Protein AF-0000000086163708 (afdb_homodimer)

Solvent-accessible surface area (backbone atoms only — not comparable to full-atom values): 87103 Å² total; per-residue (Å²): 135,88,77,76,73,72,78,75,68,81,64,92,44,69,66,52,43,51,51,48,52,51,50,50,51,51,51,40,34,40,35,48,62,25,50,68,22,33,43,37,52,52,52,52,50,61,72,45,37,75,71,46,45,54,53,29,51,49,44,19,50,51,47,23,50,31,28,44,52,52,36,49,52,51,51,48,48,45,48,38,53,53,47,50,54,48,45,52,55,57,33,71,75,28,62,72,38,90,58,31,68,63,44,38,51,51,50,59,64,44,42,62,58,50,50,52,52,50,28,48,54,48,37,53,34,48,52,50,25,57,28,14,60,33,70,59,43,29,20,35,48,64,55,47,47,30,50,35,49,53,54,47,40,74,74,41,57,87,62,46,48,70,34,60,64,59,52,50,52,52,55,59,63,62,57,79,68,68,68,52,62,61,48,44,70,68,40,62,80,72,37,64,68,50,44,62,60,45,56,72,41,39,60,76,56,50,87,56,77,75,88,45,64,65,60,53,52,50,50,51,51,52,52,51,50,50,52,51,46,53,68,66,49,68,73,70,71,79,83,80,79,84,92,74,88,59,60,78,66,44,55,55,53,49,33,49,53,67,55,37,66,68,78,74,77,89,75,81,47,93,74,30,75,76,76,54,54,66,47,53,29,50,40,12,42,59,48,48,46,44,56,51,51,53,26,49,49,41,23,55,52,34,27,71,72,64,72,29,70,66,59,8,47,41,44,22,49,39,44,41,40,54,50,39,51,48,48,49,52,52,38,51,52,32,47,54,49,36,49,66,35,49,43,46,25,39,45,46,36,50,54,46,48,51,49,51,49,50,49,50,53,50,47,53,52,48,50,59,58,46,26,74,46,82,64,88,60,48,56,35,48,58,31,52,50,52,50,50,40,50,47,20,33,50,46,29,57,55,53,52,71,65,56,68,86,71,70,79,79,72,56,74,81,64,72,71,68,73,74,61,72,71,40,49,81,62,50,71,53,22,51,50,13,46,52,49,49,49,47,49,49,52,50,50,54,67,65,40,63,71,79,73,48,51,57,69,57,48,48,65,52,38,50,56,49,35,53,48,20,53,56,36,21,70,78,39,44,74,61,13,45,55,52,23,42,56,37,47,41,53,42,37,50,38,48,28,68,69,36,52,39,66,33,55,72,45,40,39,49,46,49,40,49,49,40,53,52,49,49,53,52,52,52,51,25,40,48,50,12,69,67,37,64,62,49,84,77,46,47,36,40,52,64,90,85,44,75,63,70,61,43,59,55,81,39,59,74,50,46,77,64,44,58,53,39,73,63,59,40,32,47,62,76,82,44,35,59,59,56,50,48,52,50,24,33,30,52,45,33,91,44,69,65,53,23,49,50,46,48,46,30,59,28,33,81,36,94,56,39,71,51,38,87,71,48,65,59,56,47,92,78,43,72,60,38,38,38,36,35,37,32,66,86,59,57,37,32,39,38,30,21,27,39,51,75,29,35,68,47,23,46,68,60,48,57,73,47,47,44,50,46,54,52,51,62,52,30,65,69,39,34,50,76,77,42,42,59,61,68,59,54,17,55,60,62,25,48,64,87,48,55,87,73,47,64,83,59,67,57,50,62,57,46,51,49,52,53,52,46,34,71,70,59,47,84,40,46,38,27,20,7,28,34,57,6,3,29,48,20,27,50,45,12,23,63,70,72,28,45,10,46,11,38,34,22,41,27,44,62,49,48,20,47,62,71,72,41,54,68,66,33,31,29,30,20,22,35,35,42,33,37,50,68,25,63,53,35,58,37,54,40,75,54,21,28,40,37,52,43,76,44,76,54,89,48,43,65,57,25,63,24,52,62,41,53,47,38,46,41,43,54,29,51,46,61,95,66,52,56,32,54,60,70,32,58,67,42,50,50,48,78,38,64,88,108,134,87,78,75,75,70,78,75,68,81,63,93,44,71,68,52,43,51,50,47,50,52,50,52,50,50,53,38,34,37,33,48,55,20,51,68,23,33,45,38,53,53,53,52,50,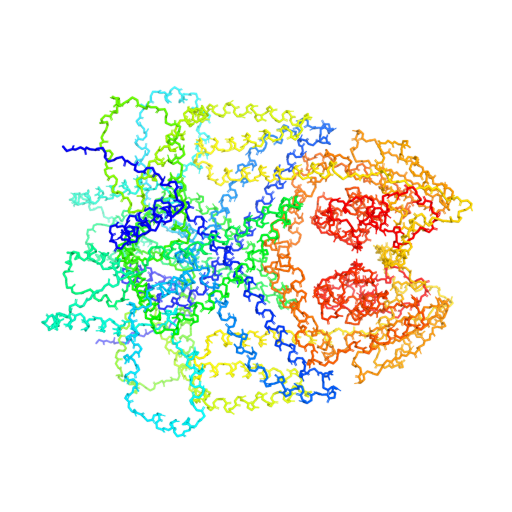61,70,43,37,77,71,45,44,56,54,29,52,48,44,21,50,51,48,22,49,31,28,43,52,51,36,48,51,51,51,48,47,44,49,37,52,53,47,51,53,49,45,51,55,58,33,71,76,27,61,71,38,91,58,30,66,63,44,38,51,52,50,61,64,45,43,63,57,50,50,52,54,47,31,49,54,48,37,53,35,48,51,50,24,57,28,14,60,32,68,59,43,30,19,34,48,62,54,47,48,30,50,35,48,54,53,47,42,75,73,42,59,88,63,46,48,70,36,61,66,60,54,51,54,54,58,60,65,64,64,82,65,70,75,58,54,65,58,39,66,73,45,51,74,70,39,55,66,49,43,59,60,46,54,67,42,44,54,75,56,48,87,57,76,77,89,45,65,66,59,52,53,51,49,51,50,50,52,51,50,49,51,50,46,51,67,64,47,66,74,69,69,75,84,81,79,90,87,75,88,52,62,75,64,42,55,53,52,49,27,50,54,67,50,36,64,70,80,67,78,88,78,82,46,92,74,30,76,76,75,52,54,68,48,53,29,50,39,12,41,59,48,47,46,45,56,52,50,53,25,50,50,40,23,54,52,35,28,72,72,65,72,29,69,66,60,8,48,41,44,22,49,40,44,40,39,53,49,40,51,49,48,50,53,52,40,53,51,31,46,53,49,35,46,64,35,49,43,46,27,40,45,46,37,51,55,46,48,52,50,50,50,49,49,51,53,49,48,53,51,48,50,56,59,46,23,77,46,81,66,88,59,47,57,32,48,59,30,50,50,52,50,50,40,51,48,21,33,49,46,28,57,56,53,52,71,65,55,68,85,72,72,78,80,73,57,74,82,63,72,71,68,71,74,60,72,70,42,50,82,62,50,70,55,22,51,50,12,45,51,49,48,49,49,49,47,50,51,50,55,67,65,39,62,72,78,72,48,51,54,68,55,48,50,66,53,38,52,56,48,36,53,49,20,53,58,37,19,70,78,38,44,75,62,13,44,54,53,24,41,56,38,46,40,51,43,35,48,39,49,28,66,72,36,52,44,68,32,54,73,47,36,38,49,46,50,41,49,49,41,51,51,49,49,52,51,52,52,50,27,40,49,50,11,68,68,38,63,63,49,82,77,48,47,35,41,52,64,92,82,45,75,60,70,60,45,58,54,82,38,59,72,49,47,79,64,43,58,54,39,73,63,59,40,32,47,61,75,83,44,36,60,60,55,50,49,53,50,22,31,29,50,45,32,90,43,70,66,53,23,49,50,45,49,45,31,58,28,33,82,34,95,57,40,71,51,40,86,74,46,66,59,57,48,91,77,44,69,62,39,39,38,36,36,36,34,67,86,59,57,37,32,39,38,31,22,28,41,49,75,30,35,67,44,24,45,68,59,48,58,74,47,47,44,51,46,54,50,52,63,49,29,66,68,39,34,49,76,76,42,43,58,60,66,60,54,17,54,59,63,25,48,65,87,48,55,88,72,47,63,81,59,66,56,52,63,57,45,51,49,52,54,50,46,34,73,71,60,47,84,40,46,39,27,23,6,28,33,56,7,2,29,49,19,28,51,44,13,21,62,69,72,28,45,9,44,12,38,34,21,40,28,45,62,49,50,20,46,61,70,72,40,54,67,67,32,31,29,29,21,22,36,36,43,32,37,48,69,24,61,53,34,59,37,54,40,74,56,21,29,39,38,54,42,78,44,74,56,89,49,42,64,57,25,62,23,50,62,42,53,48,38,46,41,42,53,28,53,47,61,96,66,52,55,32,50,60,69,32,58,65,40,50,50,49,77,38,63,89,107

Radius of gyration: 39.76 Å; Cα contacts (8 Å, |Δi|>4): 2238; chains: 2; bounding box: 103×126×109 Å

Organism: Pythium oligandrum (NCBI:txid41045)

pLDDT: mean 78.27, std 18.43, range [22.56, 97.81]

Secondary structure (DSSP, 8-state):
-----------SSHHHHHHHHHHHHHHHHHHHTSHHHHHHHHHHHHHTHHHHHHHHHHHHHHHHHHHHHHHHHHHHHHHHHHHHHHHHHHSHHHHTSTTHHHHHHHHHHHHHHHHHHHHHHHHHHHHHHHHHH--GGGS-HHHHHHHHHHHHHHHHTTTSPP-HHHHHHHHHHTS--THHHHHHHHHTTTHHHHHHHHTTT-S--TT--TT-HHHHHHHHHHHHHHHHHHHH-TT-----------SHHHHHHHHHHHHTTSS-S----TT-SPPPHHHHHHHHIIIIIHHHHHHHHHHHHHHHHH--HHHHHHHHHHHHHHHHHHHHHHHHHHHHHHHHSHHHHHHHHHHHHHHHHHHHHHHHHHHHHHTTS----STTHHHHHHHHHHHHHHHHHHHHTT-----GGG-------------TT--HHHHHHHHHHHHHHHHHHHH-GGGGS-HHHHHHHHHHHHHHHHHHHHH-HHHHHHHHHHHHHHHHHHHHHH-TTT--HHHHHHHHHHHHHHHHHHHHHHHHHHH---S----BPPPSS------SGGGGGTTTTS---GGGGBEETTEEHHHHHHHHHHTT-SSHHHHHHHHHHHHTTSTTTT-EEEEE--HHHHSS-EEEEEEGGGTEEEEEE----SHHHHHHHHGGGHHHHHHHHHHTTS-HHHHS-HHHHHHHHH-GGGGGGSPPPTTHHHHHHHHHHHHHHTT-EEEEEETHHHHHHHHHHHHHT--EEEESPPP-TTTHHHHT--HHHHHHHEEEEEETT-SSTTSS---SEEEEE----SSTTGGGSHHHHHHHHHHHH--TT--B-TT-THHHHHH-TT-/-----------SSHHHHHHHHHHHHHHHHHHHTSHHHHHHHHHHHHHTHHHHHHHHHHHHHHHHHHHHHHHHHHHHHHHHHHHHHHHHHHSHHHHTSTTHHHHHHHHHHHHHHHHHHHHHHHHHHHHHHHHHH--GGGS-HHHHHHHHHHHHHHHHTTTSPP-HHHHHHHHHHTS--SHHHHHHHHHHHHHHHHHHHHHTT-S--TT--TT-HHHHHHHHHHHHHHHHHHHHHTT-----------HHHHHHHHHHHHHTSSS---S--TT-SPPPHHHHHHHHIIIIIHHHHHHHHHHHHHHHHH--HHHHHHHHHHHHHHHHHHHHHHHHHHHHHHHHSHHHHHHHHHHHHHHHHHHHHHHHHHHHHHTTS----STTHHHHHHHHHHHHHHHHHHHHTT-----GGG-------------TT--HHHHHHHHHHHHHHHHHHHH-GGGGS-HHHHHHHHHHHHHHHHHHHHH-HHHHHHHHHHHHHHHHHHHHHH-TTT--HHHHHHHHHHHHHHHHHHHHHHHHHHH---S----BPPPSS------SGGGGGTTTTS---GGGGBEETTEEHHHHHHHHHHTT-SSHHHHHHHHHHHHTTSTTTT-EEEEE--HHHHSS-EEEEEEGGGTEEEEEE----SHHHHHHHHGGGHHHHHHHHHHTTS-HHHHS-HHHHHHHHH-GGGTTTSPPPTTHHHHHHHHHHHHHHTT-EEEEEETHHHHHHHHHHHHHT--EEEESPPP-TTTHHHHT--HHHHHHHEEEEEETT-SSTTSS---SEEEEE----SSTTGGGSHHHHHHHHHHHH--TT--B-TT-THHHHHH-TT-

Sequence (1670 aa):
MDPQSPSSPLPADPRELLQHIRSEREERDVKMATTKGRKAELAKLQAVEGKWTFYRVLCQFRLGYFAFLVMMVIVMFSFAFLMEIFFAIFLPSAQDDPHFTIRSIILLAVLPFALIMLSFLFEESSRLFLDAIDKSEGSLSKFRLALAVVIHYLRHRKEMPEDRLHKELSVAYQVPNADAEAWGRVVNGTKSVVQSVASVFLDNDPFDDKGKEQEDKKREEIELAFQQAQEQGHALVPEHEGSVGAGAASRWKKAITAANTAVVFQRTTFDGPPLDFSTLVIVDMICPVLFELVTLWTFIGSLLANLSPMAAFLDYIRAGFYMLGFYLFLWSVCHFWSARNRKMREFVSNYRRRRRDLKRTLQEKENEMKSEQLWLVDIGFRAYEAVTQTFYSIAGSCLSCFRQPVDPERLPINQSPASRELDANETEEAIEGKNRLEELHDRIESWNPWHKFSYSRRLWILIPVVLFSAILSFKAFYVGWTIMGLALISLGYTIQGRFPQIFGVAFRSFITAFVILSFIFFTSTWVVGTFVQGGDFKVYPPTNDTQATNVLGNVSTVWGKIAQYPVCTLEFASLDIVDFALIADSVYGYNTTVQYQSFDERFKGTELGDWKYVQRNNESRDHQVWVELFFPTVNMTVVAVRGTASATDALEDLHYWFGISIMQAVNVFVPFLKQLPTQFVVNMLSLNLLNPVMPPPVYSDLLEHVTNIKKRVGDRIVLTGHSLGGAMAAMVGAKTKTPAVSFSGPGLLFSRGRFDIDDSDIRDYVLTIKPRRDVVPQVDELGGMVQEIQCRRSNPLACHSTQTHLCELYASCGDKRNRDWSSATQCISYLNPKLMDPQSPSSPLPADPRELLQHIRSEREERDVKMATTKGRKAELAKLQAVEGKWTFYRVLCQFRLGYFAFLVMMVIVMFSFAFLMEIFFAIFLPSAQDDPHFTIRSIILLAVLPFALIMLSFLFEESSRLFLDAIDKSEGSLSKFRLALAVVIHYLRHRKEMPEDRLHKELSVAYQVPNADAEAWGRVVNGTKSVVQSVASVFLDNDPFDDKGKEQEDKKREEIELAFQQAQEQGHALVPEHEGSVGAGAASRWKKAITAANTAVVFQRTTFDGPPLDFSTLVIVDMICPVLFELVTLWTFIGSLLANLSPMAAFLDYIRAGFYMLGFYLFLWSVCHFWSARNRKMREFVSNYRRRRRDLKRTLQEKENEMKSEQLWLVDIGFRAYEAVTQTFYSIAGSCLSCFRQPVDPERLPINQSPASRELDANETEEAIEGKNRLEELHDRIESWNPWHKFSYSRRLWILIPVVLFSAILSFKAFYVGWTIMGLALISLGYTIQGRFPQIFGVAFRSFITAFVILSFIFFTSTWVVGTFVQGGDFKVYPPTNDTQATNVLGNVSTVWGKIAQYPVCTLEFASLDIVDFALIADSVYGYNTTVQYQSFDERFKGTELGDWKYVQRNNESRDHQVWVELFFPTVNMTVVAVRGTASATDALEDLHYWFGISIMQAVNVFVPFLKQLPTQFVVNMLSLNLLNPVMPPPVYSDLLEHVTNIKKRVGDRIVLTGHSLGGAMAAMVGAKTKTPAVSFSGPGLLFSRGRFDIDDSDIRDYVLTIKPRRDVVPQVDELGGMVQEIQCRRSNPLACHSTQTHLCELYASCGDKRNRDWSSATQCISYLNPKL

Foldseek 3Di:
DDPCPPPDPCDPDVVSNVVVVVVVQLVLLLLCLAPVSVVVVVVVCVVCVVVVVVVLVVQLVLLLVLLVLLLVLLLLLLLLLLVQLVCCQQFPQNVLDPCNVVLNVVSVVCNVVSLLVSLVLNVLSVVQNVQSNDSVPSGNPVLLLLQLLVVVCVLPVPFFDFQPLVVVVVVVVPPDDDPCVVVVVVQPPVPPVVCVVLLLQFFDQLSDPPPCPVVLVVVVVVVVVVVVCQVVPVPDDDPDDDDDDCPPVVSQVVSQVVNPPPPPGDPSPPGTGDGGPVSSVVSVCLPPVVVVCQLVVQLVVQCVVVVDNVRSVLSSLQSNNVSSVVSSVSSVVSSSCQRNHRRSVSNSNVVVSVVVVVVVVVVVVVCVVCVVDPDDDDPCPVVVVVVLLVVLLVQLVVVVVVDDPPDVPPPPPPDPPPPPVPPPPHDPSSVNSVVVVVVVVVVVVVVDCVVVDQLVVLLVVLVVQLVVLSVVCNVVVLRSLVSNLVSQLVNQVSVCVVSVSRDPPSSSVSSNVSSVLVNVVLVVLQVLLVPFAFAPFAWAAFDPVPPFCCLLVVCVVVQVVFAFFPQLPDQDLNQGPLNQLQLQRLQLDPDPVSSVVSVCRFPCPFPQNVKDFDDWDDCVNLVKIKTWMARPSSGAIEIHTHARNHSSSSCLQCSLLSSLVVVVVCCVPPVVCSSHPLVVLLVSSLCVVCVVSGDDRSCVVVLVVVLVVCVVRPQRYEYEHAASRLQSSLLSCLVNVHAYEYELYAACSSSNSNSVGDLVSSQRHYEYEAEPLQVRNVRDDHHHHYHYFYFQDPDNSVSRYSLRVNLRNCSNSNDPRSIGSNPRCSSSCRSPVPD/DDPCPDPDPCDPDVVSNVVVVVVVLLVLQLQCLAPVSVVVVVVVCVVCVVVVVVVLVVQLVLLLVLLVLLLVLLLLLLLLLLLQLVCCQQFPLNVLFPCNVVLNVVSVVCNVVSLLVSLVLNVLSVVQNVQSNDSVPSGNPVLLLLQLLVVVCVLPVPFFDFQPLVVVVVVVVPPDDDVVVVVCVVCVPVVVVVCVVLLLLFFDQLSDDPPCVVVLVVVVVVVVVVVVCLVVPVPDDDPDDDDDDCPPVVSQVSSQVVNPPPPPDDDSPPGTGDGGPVSSVVSVCLPPVVVCCQLVVQLVVQCVVVVDNVRSVLSSLQSNNVSSVVSSVSSVVSSSCQRNHRRSVSNSNVVVSVVVVVVVVVVVVVCVVCVVDPDDDPPCPVVVVVVLLVVLLVQLVVVVVVDDPPDVPPPPPPDPPPPPVPPPPHDPSSVNSVVVVVVVVVVVVVVPCVVVDQLVVLLVVLVVQLVVLSVVCNVVVLRSLVSNLVSQLVNQVSVCVVRVSNRPPSSSVSSNVSSVLVNVVLVVLQCLLVPFAFQPFAWAAFDPVPCDAVLLPVCVVVQVVFAFFPQLPDQDLNDGPLNQLQLQRLQLDPDPVSSVVSVCRHPCNFPQNVKDFDDWDDCVNLVWIKTWMARPSSGAIEIHTHARNHSSSSCLQCSLLSSLVVVVVCCVPPVVCSSHPLVVLLVSSLCVVCVVSGDDRSCVVVLVVVLVVCVVRPQRYEYEHAASRLQSSLLSCLVNVHAYEYELYAACSSSNSNSVGDLVSSQRHYEYEAEPLQVRNVRDDHHHHYHYFYFQDPDNSVSRYSLRVNLRNCSNSNDPRSIHSNPRCSSSCRSPVPD

InterPro domains:
  IPR002921 Fungal lipase-type domain [PF01764] (638-736)
  IPR029058 Alpha/Beta hydrolase fold [G3DSA:3.40.50.1820] (573-831)
  IPR029058 Alpha/Beta hydrolase fold [SSF53474] (579-779)
  IPR051218 Secreted Mono/Diacylglycerol Lipase [PTHR45856] (127-830)

Structure (mmCIF, N/CA/C/O backbone):
data_AF-0000000086163708-model_v1
#
loop_
_entity.id
_entity.type
_entity.pdbx_description
1 polymer 'Fungal lipase-type domain-containing protein'
#
loop_
_atom_site.group_PDB
_atom_site.id
_atom_site.type_symbol
_atom_site.label_atom_id
_atom_site.label_alt_id
_atom_site.label_comp_id
_atom_site.label_asym_id
_atom_site.label_entity_id
_atom_site.label_seq_id
_atom_site.pdbx_PDB_ins_code
_atom_site.Cartn_x
_atom_site.Cartn_y
_atom_site.Cartn_z
_atom_site.occupancy
_atom_site.B_iso_or_equiv
_atom_site.auth_seq_id
_atom_site.auth_comp_id
_atom_site.auth_asym_id
_atom_site.auth_atom_id
_atom_site.pdbx_PDB_model_num
ATOM 1 N N . MET A 1 1 ? 21.297 28.125 64.375 1 22.59 1 MET A N 1
ATOM 2 C CA . MET A 1 1 ? 20.297 27.609 63.438 1 22.59 1 MET A CA 1
ATOM 3 C C . MET A 1 1 ? 20.844 26.422 62.656 1 22.59 1 MET A C 1
ATOM 5 O O . MET A 1 1 ? 21.891 26.531 62 1 22.59 1 MET A O 1
ATOM 9 N N . ASP A 1 2 ? 20.484 25.156 63.156 1 25.62 2 ASP A N 1
ATOM 10 C CA . ASP A 1 2 ? 21.031 23.844 62.875 1 25.62 2 ASP A CA 1
ATOM 11 C C . ASP A 1 2 ? 20.688 23.406 61.438 1 25.62 2 ASP A C 1
ATOM 13 O O . ASP A 1 2 ? 19.5 23.328 61.094 1 25.62 2 ASP A O 1
ATOM 17 N N . PRO A 1 3 ? 21.438 23.609 60.438 1 30.14 3 PRO A N 1
ATOM 18 C CA . PRO A 1 3 ? 21.281 23.484 59 1 30.14 3 PRO A CA 1
ATOM 19 C C . PRO A 1 3 ? 21.078 22.047 58.531 1 30.14 3 PRO A C 1
ATOM 21 O O . PRO A 1 3 ? 21.172 21.766 57.344 1 30.14 3 PRO A O 1
ATOM 24 N N . GLN A 1 4 ? 21.109 21.031 59.438 1 29.33 4 GLN A N 1
ATOM 25 C CA . GLN A 1 4 ? 21.297 19.688 58.906 1 29.33 4 GLN A CA 1
ATOM 26 C C . GLN A 1 4 ? 20 19.156 58.281 1 29.33 4 GLN A C 1
ATOM 28 O O . GLN A 1 4 ? 19.188 18.562 59 1 29.33 4 GLN A O 1
ATOM 33 N N . SER A 1 5 ? 19.219 19.859 57.531 1 31.72 5 SER A N 1
ATOM 34 C CA . SER A 1 5 ? 18.062 19.109 57.062 1 31.72 5 SER A CA 1
ATOM 35 C C . SER A 1 5 ? 18.5 17.891 56.25 1 31.72 5 SER A C 1
ATOM 37 O O . SER A 1 5 ? 19.094 18.031 55.188 1 31.72 5 SER A O 1
ATOM 39 N N . PRO A 1 6 ? 18.75 16.703 56.906 1 34.28 6 PRO A N 1
ATOM 40 C CA . PRO A 1 6 ? 19.125 15.477 56.219 1 34.28 6 PRO A CA 1
ATOM 41 C C . PRO A 1 6 ? 18.141 15.125 55.094 1 34.28 6 PRO A C 1
ATOM 43 O O . PRO A 1 6 ? 16.953 15.391 55.219 1 34.28 6 PRO A O 1
ATOM 46 N N . SER A 1 7 ? 18.562 15.25 53.938 1 38.19 7 SER A N 1
ATOM 47 C CA . SER A 1 7 ? 17.891 14.727 52.75 1 38.19 7 SER A CA 1
ATOM 48 C C . SER A 1 7 ? 17.359 13.32 53 1 38.19 7 SER A C 1
ATOM 50 O O . SER A 1 7 ? 18.109 12.422 53.375 1 38.19 7 SER A O 1
ATOM 52 N N . SER A 1 8 ? 16.094 13.203 53.562 1 40.16 8 SER A N 1
ATOM 53 C CA . SER A 1 8 ? 15.391 11.977 53.906 1 40.16 8 SER A CA 1
ATOM 54 C C . SER A 1 8 ? 15.57 10.914 52.844 1 40.16 8 SER A C 1
ATOM 56 O O . SER A 1 8 ? 15.32 11.172 51.656 1 40.16 8 SER A O 1
ATOM 58 N N . PRO A 1 9 ? 16.359 9.898 53.094 1 46.12 9 PRO A N 1
ATOM 59 C CA . PRO A 1 9 ? 16.469 8.734 52.219 1 46.12 9 PRO A CA 1
ATOM 60 C C . PRO A 1 9 ? 15.109 8.242 51.719 1 46.12 9 PRO A C 1
ATOM 62 O O . PRO A 1 9 ? 14.086 8.477 52.344 1 46.12 9 PRO A O 1
ATOM 65 N N . LEU A 1 10 ? 14.969 7.926 50.469 1 49.81 10 LEU A N 1
ATOM 66 C CA . LEU A 1 10 ? 13.773 7.25 49.969 1 49.81 10 LEU A CA 1
ATOM 67 C C . LEU A 1 10 ? 13.25 6.258 51 1 49.81 10 LEU A C 1
ATOM 69 O O . LEU A 1 10 ? 14.008 5.449 51.531 1 49.81 10 LEU A O 1
ATOM 73 N N . PRO A 1 11 ? 12.133 6.531 51.656 1 51.16 11 PRO A N 1
ATOM 74 C CA . PRO A 1 11 ? 11.672 5.629 52.719 1 51.16 11 PRO A CA 1
ATOM 75 C C . PRO A 1 11 ? 11.656 4.164 52.281 1 51.16 11 PRO A C 1
ATOM 77 O O . PRO A 1 11 ? 11.391 3.871 51.094 1 51.16 11 PRO A O 1
ATOM 80 N N . ALA A 1 12 ? 12.18 3.119 52.938 1 54.62 12 ALA A N 1
ATOM 81 C CA . ALA A 1 12 ? 12.203 1.668 52.781 1 54.62 12 ALA A CA 1
ATOM 82 C C . ALA A 1 12 ? 10.797 1.098 52.719 1 54.62 12 ALA A C 1
ATOM 84 O O . ALA A 1 12 ? 10.602 -0.066 52.344 1 54.62 12 ALA A O 1
ATOM 85 N N . ASP A 1 13 ? 9.766 1.708 53 1 58 13 ASP A N 1
ATOM 86 C CA . ASP A 1 13 ? 8.414 1.162 53.062 1 58 13 ASP A CA 1
ATOM 87 C C . ASP A 1 13 ? 7.605 1.551 51.844 1 58 13 ASP A C 1
ATOM 89 O O . ASP A 1 13 ? 7.586 2.719 51.438 1 58 13 ASP A O 1
ATOM 93 N N . PRO A 1 14 ? 7.031 0.598 51.125 1 63.94 14 PRO A N 1
ATOM 94 C CA . PRO A 1 14 ? 6.238 0.863 49.938 1 63.94 14 PRO A CA 1
ATOM 95 C C . PRO A 1 14 ? 5.137 1.895 50.156 1 63.94 14 PRO A C 1
ATOM 97 O O . PRO A 1 14 ? 4.789 2.646 49.25 1 63.94 14 PRO A O 1
ATOM 100 N N . ARG A 1 15 ? 4.543 1.907 51.312 1 66.38 15 ARG A N 1
ATOM 101 C CA . ARG A 1 15 ? 3.48 2.855 51.625 1 66.38 15 ARG A CA 1
ATOM 102 C C . ARG A 1 15 ? 4.016 4.281 51.656 1 66.38 15 ARG A C 1
ATOM 104 O O . ARG A 1 15 ? 3.355 5.215 51.219 1 66.38 15 ARG A O 1
ATOM 111 N N . GLU A 1 16 ? 5.078 4.391 52.125 1 63.25 16 GLU A N 1
ATOM 112 C CA . GLU A 1 16 ? 5.711 5.707 52.188 1 63.25 16 GLU A CA 1
ATOM 113 C C . GLU A 1 16 ? 6.141 6.18 50.812 1 63.25 16 GLU A C 1
ATOM 115 O O . GLU A 1 16 ? 6.035 7.363 50.5 1 63.25 16 GLU A O 1
ATOM 120 N N . LEU A 1 17 ? 6.469 5.18 50.031 1 64.31 17 LEU A N 1
ATOM 121 C CA . LEU A 1 17 ? 6.824 5.492 48.656 1 64.31 17 LEU A CA 1
ATOM 122 C C . LEU A 1 17 ? 5.613 6 47.875 1 64.31 17 LEU A C 1
ATOM 124 O O . LEU A 1 17 ? 5.715 6.969 47.125 1 64.31 17 LEU A O 1
ATOM 128 N N . LEU A 1 18 ? 4.57 5.332 48.125 1 67.69 18 LEU A N 1
ATOM 129 C CA . LEU A 1 18 ? 3.342 5.734 47.438 1 67.69 18 LEU A CA 1
ATOM 130 C C . LEU A 1 18 ? 2.887 7.109 47.938 1 67.69 18 LEU A C 1
ATOM 132 O O . LEU A 1 18 ? 2.393 7.91 47.125 1 67.69 18 LEU A O 1
ATOM 136 N N . GLN A 1 19 ? 3.053 7.375 49.188 1 71.25 19 GLN A N 1
ATOM 137 C CA . GLN A 1 19 ? 2.689 8.68 49.75 1 71.25 19 GLN A CA 1
ATOM 138 C C . GLN A 1 19 ? 3.615 9.773 49.219 1 71.25 19 GLN A C 1
ATOM 140 O O . GLN A 1 19 ? 3.174 10.891 48.938 1 71.25 19 GLN A O 1
ATOM 145 N N . HIS A 1 20 ? 4.758 9.367 49.031 1 67.69 20 HIS A N 1
ATOM 146 C CA . HIS A 1 20 ? 5.719 10.32 48.469 1 67.69 20 HIS A CA 1
ATOM 147 C C . HIS A 1 20 ? 5.406 10.648 47 1 67.69 20 HIS A C 1
ATOM 149 O O . HIS A 1 20 ? 5.465 11.812 46.594 1 67.69 20 HIS A O 1
ATOM 155 N N . ILE A 1 21 ? 4.988 9.648 46.344 1 68.25 21 ILE A N 1
ATOM 156 C CA . ILE A 1 21 ? 4.637 9.844 44.938 1 68.25 21 ILE A CA 1
ATOM 157 C C . ILE A 1 21 ? 3.391 10.719 44.812 1 68.25 21 ILE A C 1
ATOM 159 O O . ILE A 1 21 ? 3.312 11.594 43.969 1 68.25 21 ILE A O 1
ATOM 163 N N . ARG A 1 22 ? 2.572 10.461 45.719 1 73.19 22 ARG A N 1
ATOM 164 C CA . ARG A 1 22 ? 1.336 11.242 45.75 1 73.19 22 ARG A CA 1
ATOM 165 C C . ARG A 1 22 ? 1.608 12.695 46.125 1 73.19 22 ARG A C 1
ATOM 167 O O . ARG A 1 22 ? 1.019 13.609 45.531 1 73.19 22 ARG A O 1
ATOM 174 N N . SER A 1 23 ? 2.51 12.906 47 1 74.38 23 SER A N 1
ATOM 175 C CA . SER A 1 23 ? 2.836 14.266 47.438 1 74.38 23 SER A CA 1
ATOM 176 C C . SER A 1 23 ? 3.559 15.031 46.312 1 74.38 23 SER A C 1
ATOM 178 O O . SER A 1 23 ? 3.305 16.219 46.094 1 74.38 23 SER A O 1
ATOM 180 N N . GLU A 1 24 ? 4.309 14.32 45.688 1 72.38 24 GLU A N 1
ATOM 181 C CA . GLU A 1 24 ? 5.031 14.938 44.562 1 72.38 24 GLU A CA 1
ATOM 182 C C . GLU A 1 24 ? 4.082 15.312 43.438 1 72.38 24 GLU A C 1
ATOM 184 O O . GLU A 1 24 ? 4.254 16.359 42.812 1 72.38 24 GLU A O 1
ATOM 189 N N . ARG A 1 25 ? 3.168 14.445 43.281 1 75.12 25 ARG A N 1
ATOM 190 C CA . ARG A 1 25 ? 2.164 14.719 42.281 1 75.12 25 ARG A CA 1
ATOM 191 C C . ARG A 1 25 ? 1.351 15.961 42.625 1 75.12 25 ARG A C 1
ATOM 193 O O . ARG A 1 25 ? 1.069 16.781 41.75 1 75.12 25 ARG A O 1
ATOM 200 N N . GLU A 1 26 ? 1.076 16.078 43.812 1 78.12 26 GLU A N 1
ATOM 201 C CA . GLU A 1 26 ? 0.285 17.219 44.25 1 78.12 26 GLU A CA 1
ATOM 202 C C . GLU A 1 26 ? 1.092 18.516 44.188 1 78.12 26 GLU A C 1
ATOM 204 O O . GLU A 1 26 ? 0.554 19.562 43.812 1 78.12 26 GLU A O 1
ATOM 209 N N . GLU A 1 27 ? 2.275 18.375 44.438 1 76.06 27 GLU A N 1
ATOM 210 C CA . GLU A 1 27 ? 3.139 19.547 44.344 1 76.06 27 GLU A CA 1
ATOM 211 C C . GLU A 1 27 ? 3.279 20.016 42.906 1 76.06 27 GLU A C 1
ATOM 213 O O . GLU A 1 27 ? 3.291 21.219 42.625 1 76.06 27 GLU A O 1
ATOM 218 N N . ARG A 1 28 ? 3.254 19.141 42.062 1 79.06 28 ARG A N 1
ATOM 219 C CA . ARG A 1 28 ? 3.375 19.469 40.625 1 79.06 28 ARG A CA 1
ATOM 220 C C . ARG A 1 28 ? 2.082 20.094 40.125 1 79.06 28 ARG A C 1
ATOM 222 O O . ARG A 1 28 ? 2.117 21 39.281 1 79.06 28 ARG A O 1
ATOM 229 N N . ASP A 1 29 ? 1.047 19.609 40.594 1 81.5 29 ASP A N 1
ATOM 230 C CA . ASP A 1 29 ? -0.244 20.156 40.188 1 81.5 29 ASP A CA 1
ATOM 231 C C . ASP A 1 29 ? -0.391 21.609 40.656 1 81.5 29 ASP A C 1
ATOM 233 O O . ASP A 1 29 ? -0.923 22.438 39.906 1 81.5 29 ASP A O 1
ATOM 237 N N . VAL A 1 30 ? 0.22 21.875 41.781 1 77.62 30 VAL A N 1
ATOM 238 C CA . VAL A 1 30 ? 0.128 23.219 42.312 1 77.62 30 VAL A CA 1
ATOM 239 C C . VAL A 1 30 ? 1.053 24.156 41.562 1 77.62 30 VAL A C 1
ATOM 241 O O . VAL A 1 30 ? 0.678 25.297 41.25 1 77.62 30 VAL A O 1
ATOM 244 N N . LYS A 1 31 ? 2.072 23.688 41.219 1 78.12 31 LYS A N 1
ATOM 245 C CA . LYS A 1 31 ? 3.037 24.5 40.469 1 78.12 31 LYS A CA 1
ATOM 246 C C . LYS A 1 31 ? 2.541 24.812 39.062 1 78.12 31 LYS A C 1
ATOM 248 O O . LYS A 1 31 ? 2.713 25.922 38.562 1 78.12 31 LYS A O 1
ATOM 253 N N . MET A 1 32 ? 1.877 23.844 38.5 1 82.75 32 MET A N 1
ATOM 254 C CA . MET A 1 32 ? 1.424 24 37.125 1 82.75 32 MET A CA 1
ATOM 255 C C . MET A 1 32 ? 0.124 24.797 37.062 1 82.75 32 MET A C 1
ATOM 257 O O . MET A 1 32 ? -0.323 25.188 35.969 1 82.75 32 MET A O 1
ATOM 261 N N . ALA A 1 33 ? -0.36 25.047 38.219 1 77.25 33 ALA A N 1
ATOM 262 C CA . ALA A 1 33 ? -1.544 25.906 38.281 1 77.25 33 ALA A CA 1
ATOM 263 C C . ALA A 1 33 ? -1.161 27.375 38.188 1 77.25 33 ALA A C 1
ATOM 265 O O . ALA A 1 33 ? -1.999 28.234 37.875 1 77.25 33 ALA A O 1
ATOM 266 N N . THR A 1 34 ? 0.188 27.641 38.312 1 78.44 34 THR A N 1
ATOM 267 C CA . THR A 1 34 ? 0.675 29.016 38.219 1 78.44 34 THR A CA 1
ATOM 268 C C . THR A 1 34 ? 1.13 29.344 36.812 1 78.44 34 THR A C 1
ATOM 270 O O . THR A 1 34 ? 1.478 28.453 36.031 1 78.44 34 THR A O 1
ATOM 273 N N . THR A 1 35 ? 1.022 30.625 36.438 1 82.56 35 THR A N 1
ATOM 274 C CA . THR A 1 35 ? 1.461 31.078 35.125 1 82.56 35 THR A CA 1
ATOM 275 C C . THR A 1 35 ? 2.959 30.859 34.938 1 82.56 35 THR A C 1
ATOM 277 O O . THR A 1 35 ? 3.418 30.562 33.844 1 82.56 35 THR A O 1
ATOM 280 N N . LYS A 1 36 ? 3.693 31 36 1 79.75 36 LYS A N 1
ATOM 281 C CA . LYS A 1 36 ? 5.141 30.828 35.969 1 79.75 36 LYS A CA 1
ATOM 282 C C . LYS A 1 36 ? 5.5 29.375 35.656 1 79.75 36 LYS A C 1
ATOM 284 O O . LYS A 1 36 ? 6.418 29.109 34.875 1 79.75 36 LYS A O 1
ATOM 289 N N . GLY A 1 37 ? 4.809 28.5 36.281 1 82.69 37 GLY A N 1
ATOM 290 C CA . GLY A 1 37 ? 5.047 27.094 36 1 82.69 37 GLY A CA 1
ATOM 291 C C . GLY A 1 37 ? 4.711 26.688 34.562 1 82.69 37 GLY A C 1
ATOM 292 O O . GLY A 1 37 ? 5.441 25.906 33.969 1 82.69 37 GLY A O 1
ATOM 293 N N . ARG A 1 38 ? 3.66 27.219 34.062 1 86.75 38 ARG A N 1
ATOM 294 C CA . ARG A 1 38 ? 3.232 26.906 32.719 1 86.75 38 ARG A CA 1
ATOM 295 C C . ARG A 1 38 ? 4.18 27.5 31.688 1 86.75 38 ARG A C 1
ATOM 297 O O . ARG A 1 38 ? 4.465 26.875 30.656 1 86.75 38 ARG A O 1
ATOM 304 N N . LYS A 1 39 ? 4.668 28.703 31.969 1 86.19 39 LYS A N 1
ATOM 305 C CA . LYS A 1 39 ? 5.641 29.328 31.078 1 86.19 39 LYS A CA 1
ATOM 306 C C . LYS A 1 39 ? 6.934 28.516 31.016 1 86.19 39 LYS A C 1
ATOM 308 O O . LYS A 1 39 ? 7.559 28.422 29.953 1 86.19 39 LYS A O 1
ATOM 313 N N . ALA A 1 40 ? 7.305 27.953 32.094 1 83.69 40 ALA A N 1
ATOM 314 C CA . ALA A 1 40 ? 8.508 27.125 32.156 1 83.69 40 ALA A CA 1
ATOM 315 C C . ALA A 1 40 ? 8.344 25.859 31.312 1 83.69 40 ALA A C 1
ATOM 317 O O . ALA A 1 40 ? 9.281 25.422 30.625 1 83.69 40 ALA A O 1
ATOM 318 N N . GLU A 1 41 ? 7.223 25.234 31.438 1 86.25 41 GLU A N 1
ATOM 319 C CA . GLU A 1 41 ? 6.953 24.031 30.641 1 86.25 41 GLU A CA 1
ATOM 320 C C . GLU A 1 41 ? 7.004 24.344 29.156 1 86.25 41 GLU A C 1
ATOM 322 O O . GLU A 1 41 ? 7.574 23.578 28.375 1 86.25 41 GLU A O 1
ATOM 327 N N . LEU A 1 42 ? 6.383 25.469 28.766 1 88.69 42 LEU A N 1
ATOM 328 C CA . LEU A 1 42 ? 6.336 25.844 27.344 1 88.69 42 LEU A CA 1
ATOM 329 C C . LEU A 1 42 ? 7.73 26.188 26.844 1 88.69 42 LEU A C 1
ATOM 331 O O . LEU A 1 42 ? 8.055 25.922 25.672 1 88.69 42 LEU A O 1
ATOM 335 N N . ALA A 1 43 ? 8.531 26.766 27.688 1 84.75 43 ALA A N 1
ATOM 336 C CA . ALA A 1 43 ? 9.914 27.062 27.312 1 84.75 43 ALA A CA 1
ATOM 337 C C . ALA A 1 43 ? 10.719 25.781 27.109 1 84.75 43 ALA A C 1
ATOM 339 O O . ALA A 1 43 ? 11.57 25.719 26.219 1 84.75 43 ALA A O 1
ATOM 340 N N . LYS A 1 44 ? 10.461 24.766 27.922 1 85 44 LYS A N 1
ATOM 341 C CA . LYS A 1 44 ? 11.125 23.484 27.75 1 85 44 LYS A CA 1
ATOM 342 C C . LYS A 1 44 ? 10.719 22.828 26.438 1 85 44 LYS A C 1
ATOM 344 O O . LYS A 1 44 ? 11.555 22.234 25.75 1 85 44 LYS A O 1
ATOM 349 N N . LEU A 1 45 ? 9.453 22.891 26.172 1 87 45 LEU A N 1
ATOM 350 C CA . LEU A 1 45 ? 8.961 22.312 24.922 1 87 45 LEU A CA 1
ATOM 351 C C . LEU A 1 45 ? 9.586 23.016 23.719 1 87 45 LEU A C 1
ATOM 353 O O . LEU A 1 45 ? 9.945 22.359 22.75 1 87 45 LEU A O 1
ATOM 357 N N . GLN A 1 46 ? 9.758 24.297 23.859 1 83.94 46 GLN A N 1
ATOM 358 C CA . GLN A 1 46 ? 10.336 25.062 22.766 1 83.94 46 GLN A CA 1
ATOM 359 C C . GLN A 1 46 ? 11.812 24.719 22.562 1 83.94 46 GLN A C 1
ATOM 361 O O . GLN A 1 46 ? 12.312 24.734 21.438 1 83.94 46 GLN A O 1
ATOM 366 N N . ALA A 1 47 ? 12.414 24.406 23.641 1 80.56 47 ALA A N 1
ATOM 367 C CA . ALA A 1 47 ? 13.836 24.094 23.578 1 80.56 47 ALA A CA 1
ATOM 368 C C . ALA A 1 47 ? 14.07 22.766 22.875 1 80.56 47 ALA A C 1
ATOM 370 O O . ALA A 1 47 ? 15.102 22.562 22.219 1 80.56 47 ALA A O 1
ATOM 371 N N . VAL A 1 48 ? 13.164 21.812 23 1 82.06 48 VAL A N 1
ATOM 372 C CA . VAL A 1 48 ? 13.344 20.484 22.422 1 82.06 48 VAL A CA 1
ATOM 373 C C . VAL A 1 48 ? 12.484 20.359 21.156 1 82.06 48 VAL A C 1
ATOM 375 O O . VAL A 1 48 ? 12.273 19.266 20.656 1 82.06 48 VAL A O 1
ATOM 378 N N . GLU A 1 49 ? 12.008 21.375 20.703 1 79.38 49 GLU A N 1
ATOM 379 C CA . GLU A 1 49 ? 11.039 21.375 19.594 1 79.38 49 GLU A CA 1
ATOM 380 C C . GLU A 1 49 ? 11.625 20.703 18.359 1 79.38 49 GLU A C 1
ATOM 382 O O . GLU A 1 49 ? 10.93 19.984 17.656 1 79.38 49 GLU A O 1
ATOM 387 N N . GLY A 1 50 ? 12.859 20.906 18.062 1 74.12 50 GLY A N 1
ATOM 388 C CA . GLY A 1 50 ? 13.477 20.344 16.875 1 74.12 50 GLY A CA 1
ATOM 389 C C . GLY A 1 50 ? 13.477 18.828 16.875 1 74.12 50 GLY A C 1
ATOM 390 O O . GLY A 1 50 ? 13.039 18.203 15.906 1 74.12 50 GLY A O 1
ATOM 391 N N . LYS A 1 51 ? 13.859 18.203 17.953 1 76.62 51 LYS A N 1
ATOM 392 C CA . LYS A 1 51 ? 13.906 16.75 18.047 1 76.62 51 LYS A CA 1
ATOM 393 C C . LYS A 1 51 ? 12.508 16.172 18.234 1 76.62 51 LYS A C 1
ATOM 395 O O . LYS A 1 51 ? 12.211 15.078 17.734 1 76.62 51 LYS A O 1
ATOM 400 N N . TRP A 1 52 ? 11.695 16.969 18.828 1 84.56 52 TRP A N 1
ATOM 401 C CA . TRP A 1 52 ? 10.352 16.5 19.141 1 84.56 52 TRP A CA 1
ATOM 402 C C . TRP A 1 52 ? 9.445 16.562 17.922 1 84.56 52 TRP A C 1
ATOM 404 O O . TRP A 1 52 ? 8.469 15.82 17.828 1 84.56 52 TRP A O 1
ATOM 414 N N . THR A 1 53 ? 9.875 17.438 17.031 1 80.56 53 THR A N 1
ATOM 415 C CA . THR A 1 53 ? 9.07 17.609 15.836 1 80.56 53 THR A CA 1
ATOM 416 C C . THR A 1 53 ? 9.055 16.312 15.016 1 80.56 53 THR A C 1
ATOM 418 O O . THR A 1 53 ? 8.016 15.938 14.461 1 80.56 53 THR A O 1
ATOM 421 N N . PHE A 1 54 ? 10.164 15.695 15.008 1 77.31 54 PHE A N 1
ATOM 422 C CA . PHE A 1 54 ? 10.234 14.445 14.258 1 77.31 54 PHE A CA 1
ATOM 423 C C . PHE A 1 54 ? 9.305 13.398 14.859 1 77.31 54 PHE A C 1
ATOM 425 O O . PHE A 1 54 ? 8.586 12.711 14.133 1 77.31 54 PHE A O 1
ATOM 432 N N . TYR A 1 55 ? 9.344 13.32 16.141 1 86.44 55 TYR A N 1
ATOM 433 C CA . TYR A 1 55 ? 8.484 12.344 16.812 1 86.44 55 TYR A CA 1
ATOM 434 C C . TYR A 1 55 ? 7.016 12.664 16.578 1 86.44 55 TYR A C 1
ATOM 436 O O . TYR A 1 55 ? 6.203 11.766 16.359 1 86.44 55 TYR A O 1
ATOM 444 N N . ARG A 1 56 ? 6.715 13.93 16.609 1 88.12 56 ARG A N 1
ATOM 445 C CA . ARG A 1 56 ? 5.332 14.352 16.391 1 88.12 56 ARG A CA 1
ATOM 446 C C . ARG A 1 56 ? 4.855 13.977 15 1 88.12 56 ARG A C 1
ATOM 448 O O . ARG A 1 56 ? 3.729 13.516 14.82 1 88.12 56 ARG A O 1
ATOM 455 N N . VAL A 1 57 ? 5.727 14.195 14.094 1 81.69 57 VAL A N 1
ATOM 456 C CA . VAL A 1 57 ? 5.379 13.891 12.711 1 81.69 57 VAL A CA 1
ATOM 457 C C . VAL A 1 57 ? 5.203 12.391 12.531 1 81.69 57 VAL A C 1
ATOM 459 O O . VAL A 1 57 ? 4.289 11.938 11.844 1 81.69 57 VAL A O 1
ATOM 462 N N . LEU A 1 58 ? 6.031 11.703 13.227 1 85.12 58 LEU A N 1
ATOM 463 C CA . LEU A 1 58 ? 5.922 10.25 13.172 1 85.12 58 LEU A CA 1
ATOM 464 C C . LEU A 1 58 ? 4.609 9.773 13.789 1 85.12 58 LEU A C 1
ATOM 466 O O . LEU A 1 58 ? 3.969 8.859 13.266 1 85.12 58 LEU A O 1
ATOM 470 N N . CYS A 1 59 ? 4.234 10.359 14.82 1 89.69 59 CYS A N 1
ATOM 471 C CA . CYS A 1 59 ? 2.973 10.008 15.469 1 89.69 59 CYS A CA 1
ATOM 472 C C . CYS A 1 59 ? 1.788 10.336 14.562 1 89.69 59 CYS A C 1
ATOM 474 O O . CYS A 1 59 ? 0.865 9.531 14.43 1 89.69 59 CYS A O 1
ATOM 476 N N . GLN A 1 60 ? 1.904 11.5 13.984 1 88.06 60 GLN A N 1
ATOM 477 C CA . GLN A 1 60 ? 0.82 11.922 13.109 1 88.06 60 GLN A CA 1
ATOM 478 C C . GLN A 1 60 ? 0.638 10.953 11.945 1 88.06 60 GLN A C 1
ATOM 480 O O . GLN A 1 60 ? -0.486 10.555 11.633 1 88.06 60 GLN A O 1
ATOM 485 N N . PHE A 1 61 ? 1.697 10.523 11.414 1 84.12 61 PHE A N 1
ATOM 486 C CA . PHE A 1 61 ? 1.635 9.633 10.258 1 84.12 61 PHE A CA 1
ATOM 487 C C . PHE A 1 61 ? 1.169 8.242 10.672 1 84.12 61 PHE A C 1
ATOM 489 O O . PHE A 1 61 ? 0.321 7.645 10.008 1 84.12 61 PHE A O 1
ATOM 496 N N . ARG A 1 62 ? 1.719 7.746 11.703 1 91.56 62 ARG A N 1
ATOM 497 C CA . ARG A 1 62 ? 1.4 6.391 12.133 1 91.56 62 ARG A CA 1
ATOM 498 C C . ARG A 1 62 ? -0.035 6.297 12.641 1 91.56 62 ARG A C 1
ATOM 500 O O . ARG A 1 62 ? -0.784 5.402 12.242 1 91.56 62 ARG A O 1
ATOM 507 N N . LEU A 1 63 ? -0.402 7.223 13.453 1 94.62 63 LEU A N 1
ATOM 508 C CA . LEU A 1 63 ? -1.759 7.195 13.992 1 94.62 63 LEU A CA 1
ATOM 509 C C . LEU A 1 63 ? -2.779 7.5 12.898 1 94.62 63 LEU A C 1
ATOM 511 O O . LEU A 1 63 ? -3.873 6.93 12.891 1 94.62 63 LEU A O 1
ATOM 515 N N . GLY A 1 64 ? -2.367 8.438 12.039 1 91.5 64 GLY A N 1
ATOM 516 C CA . GLY A 1 64 ? -3.236 8.703 10.898 1 91.5 64 GLY A CA 1
ATOM 517 C C . GLY A 1 64 ? -3.41 7.496 9.992 1 91.5 64 GLY A C 1
ATOM 518 O O . GLY A 1 64 ? -4.523 7.199 9.555 1 91.5 64 GLY A O 1
ATOM 519 N N . TYR A 1 65 ? -2.375 6.766 9.75 1 90.38 65 TYR A N 1
ATOM 520 C CA . TYR A 1 65 ? -2.416 5.59 8.891 1 90.38 65 TYR A CA 1
ATOM 521 C C . TYR A 1 65 ? -3.295 4.5 9.492 1 90.38 65 TYR A C 1
ATOM 523 O O . TYR A 1 65 ? -4.152 3.938 8.812 1 90.38 65 TYR A O 1
ATOM 531 N N . PHE A 1 66 ? -3.064 4.246 10.758 1 94.19 66 PHE A N 1
ATOM 532 C CA . PHE A 1 66 ? -3.812 3.174 11.406 1 94.19 66 PHE A CA 1
ATOM 533 C C . PHE A 1 66 ? -5.277 3.559 11.57 1 94.19 66 PHE A C 1
ATOM 535 O O . PHE A 1 66 ? -6.16 2.701 11.492 1 94.19 66 PHE A O 1
ATOM 542 N N . ALA A 1 67 ? -5.512 4.848 11.797 1 95.44 67 ALA A N 1
ATOM 543 C CA . ALA A 1 67 ? -6.902 5.297 11.852 1 95.44 67 ALA A CA 1
ATOM 544 C C . ALA A 1 67 ? -7.586 5.133 10.5 1 95.44 67 ALA A C 1
ATOM 546 O O . ALA A 1 67 ? -8.766 4.781 10.438 1 95.44 67 ALA A O 1
ATOM 547 N N . PHE A 1 68 ? -6.832 5.402 9.539 1 90.81 68 PHE A N 1
ATOM 548 C CA . PHE A 1 68 ? -7.352 5.23 8.188 1 90.81 68 PHE A CA 1
ATOM 549 C C . PHE A 1 68 ? -7.664 3.766 7.906 1 90.81 68 PHE A C 1
ATOM 551 O O . PHE A 1 68 ? -8.703 3.445 7.32 1 90.81 68 PHE A O 1
ATOM 558 N N . LEU A 1 69 ? -6.777 2.887 8.32 1 90.94 69 LEU A N 1
ATOM 559 C CA . LEU A 1 69 ? -6.969 1.453 8.125 1 90.94 69 LEU A CA 1
ATOM 560 C C . LEU A 1 69 ? -8.234 0.975 8.828 1 90.94 69 LEU A C 1
ATOM 562 O O . LEU A 1 69 ? -9.023 0.22 8.25 1 90.94 69 LEU A O 1
ATOM 566 N N . VAL A 1 70 ? -8.461 1.453 10.016 1 94.19 70 VAL A N 1
ATOM 567 C CA . VAL A 1 70 ? -9.633 1.056 10.789 1 94.19 70 VAL A CA 1
ATOM 568 C C . VAL A 1 70 ? -10.898 1.6 10.125 1 94.19 70 VAL A C 1
ATOM 570 O O . VAL A 1 70 ? -11.898 0.889 10.008 1 94.19 70 VAL A O 1
ATOM 573 N N . MET A 1 71 ? -10.828 2.828 9.672 1 92.75 71 MET A N 1
ATOM 574 C CA . MET A 1 71 ? -11.969 3.441 9 1 92.75 71 MET A CA 1
ATOM 575 C C . MET A 1 71 ? -12.32 2.686 7.723 1 92.75 71 MET A C 1
ATOM 577 O O . MET A 1 71 ? -13.492 2.445 7.441 1 92.75 71 MET A O 1
ATOM 581 N N . MET A 1 72 ? -11.32 2.291 7.035 1 90 72 MET A N 1
ATOM 582 C CA . MET A 1 72 ? -11.547 1.585 5.777 1 90 72 MET A CA 1
ATOM 583 C C . MET A 1 72 ? -12.164 0.214 6.027 1 90 72 MET A C 1
ATOM 585 O O . MET A 1 72 ? -13.023 -0.23 5.27 1 90 72 MET A O 1
ATOM 589 N N . VAL A 1 73 ? -11.688 -0.459 7.039 1 91 73 VAL A N 1
ATOM 590 C CA . VAL A 1 73 ? -12.25 -1.761 7.387 1 91 73 VAL A CA 1
ATOM 591 C C . VAL A 1 73 ? -13.727 -1.606 7.758 1 91 73 VAL A C 1
ATOM 593 O O . VAL A 1 73 ? -14.555 -2.43 7.371 1 91 73 VAL A O 1
ATOM 596 N N . ILE A 1 74 ? -14.062 -0.542 8.43 1 92.44 74 ILE A N 1
ATOM 597 C CA . ILE A 1 74 ? -15.445 -0.292 8.836 1 92.44 74 ILE A CA 1
ATOM 598 C C . ILE A 1 74 ? -16.297 -0.012 7.605 1 92.44 74 ILE A C 1
ATOM 600 O O . ILE A 1 74 ? -17.406 -0.552 7.473 1 92.44 74 ILE A O 1
ATOM 604 N N . VAL A 1 75 ? -15.789 0.797 6.711 1 90.5 75 VAL A N 1
ATOM 605 C CA . VAL A 1 75 ? -16.531 1.148 5.5 1 90.5 75 VAL A CA 1
ATOM 606 C C . VAL A 1 75 ? -16.719 -0.095 4.633 1 90.5 75 VAL A C 1
ATOM 608 O O . VAL A 1 75 ? -17.812 -0.34 4.129 1 90.5 75 VAL A O 1
ATOM 611 N N . MET A 1 76 ? -15.734 -0.862 4.527 1 88.94 76 MET A N 1
ATOM 612 C CA . MET A 1 76 ? -15.805 -2.047 3.678 1 88.94 76 MET A CA 1
ATOM 613 C C . MET A 1 76 ? -16.766 -3.082 4.27 1 88.94 76 MET A C 1
ATOM 615 O O . MET A 1 76 ? -17.547 -3.697 3.545 1 88.94 76 MET A O 1
ATOM 619 N N . PHE A 1 77 ? -16.609 -3.26 5.508 1 90.5 77 PHE A N 1
ATOM 620 C CA . PHE A 1 77 ? -17.547 -4.164 6.172 1 90.5 77 PHE A CA 1
ATOM 621 C C . PHE A 1 77 ? -18.984 -3.672 6.012 1 90.5 77 PHE A C 1
ATOM 623 O O . PHE A 1 77 ? -19.875 -4.457 5.711 1 90.5 77 PHE A O 1
ATOM 630 N N . SER A 1 78 ? -19.172 -2.387 6.219 1 92.56 78 SER A N 1
ATOM 631 C CA . SER A 1 78 ? -20.516 -1.807 6.152 1 92.56 78 SER A CA 1
ATOM 632 C C . SER A 1 78 ? -21.125 -1.979 4.762 1 92.56 78 SER A C 1
ATOM 634 O O . SER A 1 78 ? -22.281 -2.375 4.633 1 92.56 78 SER A O 1
ATOM 636 N N . PHE A 1 79 ? -20.375 -1.745 3.805 1 90.19 79 PHE A N 1
ATOM 637 C CA . PHE A 1 79 ? -20.875 -1.842 2.441 1 90.19 79 PHE A CA 1
ATOM 638 C C . PHE A 1 79 ? -21.141 -3.295 2.061 1 90.19 79 PHE A C 1
ATOM 640 O O . PHE A 1 79 ? -22.125 -3.6 1.387 1 90.19 79 PHE A O 1
ATOM 647 N N . ALA A 1 80 ? -20.203 -4.145 2.447 1 89.38 80 ALA A N 1
ATOM 648 C CA . ALA A 1 80 ? -20.438 -5.562 2.191 1 89.38 80 ALA A CA 1
ATOM 649 C C . ALA A 1 80 ? -21.688 -6.055 2.904 1 89.38 80 ALA A C 1
ATOM 651 O O . ALA A 1 80 ? -22.484 -6.805 2.33 1 89.38 80 ALA A O 1
ATOM 652 N N . PHE A 1 81 ? -21.875 -5.59 4.098 1 90.88 81 PHE A N 1
ATOM 653 C CA . PHE A 1 81 ? -23.031 -5.973 4.914 1 90.88 81 PHE A CA 1
ATOM 654 C C . PHE A 1 81 ? -24.328 -5.465 4.293 1 90.88 81 PHE A C 1
ATOM 656 O O . PHE A 1 81 ? -25.281 -6.223 4.152 1 90.88 81 PHE A O 1
ATOM 663 N N . LEU A 1 82 ? -24.375 -4.262 3.928 1 89.31 82 LEU A N 1
ATOM 664 C CA . LEU A 1 82 ? -25.562 -3.664 3.348 1 89.31 82 LEU A CA 1
ATOM 665 C C . LEU A 1 82 ? -25.891 -4.289 1.993 1 89.31 82 LEU A C 1
ATOM 667 O O . LEU A 1 82 ? -27.062 -4.512 1.669 1 89.31 82 LEU A O 1
ATOM 671 N N . MET A 1 83 ? -24.891 -4.547 1.249 1 88.44 83 MET A N 1
ATOM 672 C CA . MET A 1 83 ? -25.109 -5.156 -0.06 1 88.44 83 MET A CA 1
ATOM 673 C C . MET A 1 83 ? -25.656 -6.57 0.083 1 88.44 83 MET A C 1
ATOM 675 O O . MET A 1 83 ? -26.453 -7.023 -0.749 1 88.44 83 MET A O 1
ATOM 679 N N . GLU A 1 84 ? -25.203 -7.227 1.062 1 87.12 84 GLU A N 1
ATOM 680 C CA . GLU A 1 84 ? -25.734 -8.57 1.302 1 87.12 84 GLU A CA 1
ATOM 681 C C . GLU A 1 84 ? -27.234 -8.531 1.585 1 87.12 84 GLU A C 1
ATOM 683 O O . GLU A 1 84 ? -27.969 -9.43 1.171 1 87.12 84 GLU A O 1
ATOM 688 N N . ILE A 1 85 ? -27.641 -7.582 2.26 1 86 85 ILE A N 1
ATOM 689 C CA . ILE A 1 85 ? -29.062 -7.406 2.52 1 86 85 ILE A CA 1
ATOM 690 C C . ILE A 1 85 ? -29.797 -7.105 1.211 1 86 85 ILE A C 1
ATOM 692 O O . ILE A 1 85 ? -30.859 -7.66 0.944 1 86 85 ILE A O 1
ATOM 696 N N . PHE A 1 86 ? -29.188 -6.332 0.448 1 83.19 86 PHE A N 1
ATOM 697 C CA . PHE A 1 86 ? -29.766 -5.973 -0.841 1 83.19 86 PHE A CA 1
ATOM 698 C C . PHE A 1 86 ? -29.891 -7.199 -1.738 1 83.19 86 PHE A C 1
ATOM 700 O O . PHE A 1 86 ? -30.922 -7.398 -2.393 1 83.19 86 PHE A O 1
ATOM 707 N N . PHE A 1 87 ? -28.906 -8.008 -1.724 1 83.69 87 PHE A N 1
ATOM 708 C CA . PHE A 1 87 ? -28.922 -9.219 -2.545 1 83.69 87 PHE A CA 1
ATOM 709 C C . PHE A 1 87 ? -29.969 -10.203 -2.045 1 83.69 87 PHE A C 1
ATOM 711 O O . PHE A 1 87 ? -30.609 -10.898 -2.84 1 83.69 87 PHE A O 1
ATOM 718 N N . ALA A 1 88 ? -30.156 -10.203 -0.792 1 86.25 88 ALA A N 1
ATOM 719 C CA . ALA A 1 88 ? -31.125 -11.117 -0.202 1 86.25 88 ALA A CA 1
ATOM 720 C C . ALA A 1 88 ? -32.562 -10.711 -0.578 1 86.25 88 ALA A C 1
ATOM 722 O O . ALA A 1 88 ? -33.469 -11.523 -0.488 1 86.25 88 ALA A O 1
ATOM 723 N N . ILE A 1 89 ? -32.656 -9.531 -1.03 1 82.25 89 ILE A N 1
ATOM 724 C CA . ILE A 1 89 ? -34 -9.031 -1.325 1 82.25 89 ILE A CA 1
ATOM 725 C C . ILE A 1 89 ? -34.219 -8.984 -2.836 1 82.25 89 ILE A C 1
ATOM 727 O O . ILE A 1 89 ? -35.281 -9.352 -3.33 1 82.25 89 ILE A O 1
ATOM 731 N N . PHE A 1 90 ? -33.188 -8.688 -3.596 1 79.44 90 PHE A N 1
ATOM 732 C CA . PHE A 1 90 ? -33.438 -8.273 -4.969 1 79.44 90 PHE A CA 1
ATOM 733 C C . PHE A 1 90 ? -32.938 -9.312 -5.957 1 79.44 90 PHE A C 1
ATOM 735 O O . PHE A 1 90 ? -33.281 -9.273 -7.141 1 79.44 90 PHE A O 1
ATOM 742 N N . LEU A 1 91 ? -32.125 -10.273 -5.535 1 80.56 91 LEU A N 1
ATOM 743 C CA . LEU A 1 91 ? -31.641 -11.281 -6.465 1 80.56 91 LEU A CA 1
ATOM 744 C C . LEU A 1 91 ? -32.75 -12.242 -6.867 1 80.56 91 LEU A C 1
ATOM 746 O O . LEU A 1 91 ? -33.594 -12.609 -6.039 1 80.56 91 LEU A O 1
ATOM 750 N N . PRO A 1 92 ? -32.75 -12.625 -8.109 1 76.88 92 PRO A N 1
ATOM 751 C CA . PRO A 1 92 ? -33.781 -13.555 -8.57 1 76.88 92 PRO A CA 1
ATOM 752 C C . PRO A 1 92 ? -33.75 -14.875 -7.812 1 76.88 92 PRO A C 1
ATOM 754 O O . PRO A 1 92 ? -34.812 -15.445 -7.535 1 76.88 92 PRO A O 1
ATOM 757 N N . SER A 1 93 ? -32.594 -15.344 -7.445 1 77.5 93 SER A N 1
ATOM 758 C CA . SER A 1 93 ? -32.531 -16.609 -6.719 1 77.5 93 SER A CA 1
ATOM 759 C C . SER A 1 93 ? -33.156 -16.484 -5.332 1 77.5 93 SER A C 1
ATOM 761 O O . SER A 1 93 ? -33.625 -17.484 -4.785 1 77.5 93 SER A O 1
ATOM 763 N N . ALA A 1 94 ? -33.094 -15.32 -4.805 1 80.25 94 ALA A N 1
ATOM 764 C CA . ALA A 1 94 ? -33.688 -15.094 -3.48 1 80.25 94 ALA A CA 1
ATOM 765 C C . ALA A 1 94 ? -35.219 -15.102 -3.531 1 80.25 94 ALA A C 1
ATOM 767 O O . ALA A 1 94 ? -35.875 -15.461 -2.553 1 80.25 94 ALA A O 1
ATOM 768 N N . GLN A 1 95 ? -35.719 -14.766 -4.695 1 78.06 95 GLN A N 1
ATOM 769 C CA . GLN A 1 95 ? -37.188 -14.703 -4.848 1 78.06 95 GLN A CA 1
ATOM 770 C C . GLN A 1 95 ? -37.781 -16.094 -4.902 1 78.06 95 GLN A C 1
ATOM 772 O O . GLN A 1 95 ? -38.969 -16.266 -4.582 1 78.06 95 GLN A O 1
ATOM 777 N N . ASP A 1 96 ? -36.969 -17.047 -5.23 1 77 96 ASP A N 1
ATOM 778 C CA . ASP A 1 96 ? -37.469 -18.406 -5.367 1 77 96 ASP A CA 1
ATOM 779 C C . ASP A 1 96 ? -37.5 -19.125 -4.02 1 77 96 ASP A C 1
ATOM 781 O O . ASP A 1 96 ? -38.062 -20.219 -3.908 1 77 96 ASP A O 1
ATOM 785 N N . ASP A 1 97 ? -37.031 -18.484 -3.01 1 79.88 97 ASP A N 1
ATOM 786 C CA . ASP A 1 97 ? -37.031 -19.047 -1.661 1 79.88 97 ASP A CA 1
ATOM 787 C C . ASP A 1 97 ? -38.438 -18.984 -1.046 1 79.88 97 ASP A C 1
ATOM 789 O O . ASP A 1 97 ? -39.125 -17.984 -1.213 1 79.88 97 ASP A O 1
ATOM 793 N N . PRO A 1 98 ? -38.875 -20.062 -0.467 1 80.75 98 PRO A N 1
ATOM 794 C CA . PRO A 1 98 ? -40.219 -20.078 0.113 1 80.75 98 PRO A CA 1
ATOM 795 C C . PRO A 1 98 ? -40.406 -19.016 1.191 1 80.75 98 PRO A C 1
ATOM 797 O O . PRO A 1 98 ? -41.531 -18.547 1.411 1 80.75 98 PRO A O 1
ATOM 800 N N . HIS A 1 99 ? -39.375 -18.609 1.858 1 85.38 99 HIS A N 1
ATOM 801 C CA . HIS A 1 99 ? -39.5 -17.609 2.92 1 85.38 99 HIS A CA 1
ATOM 802 C C . HIS A 1 99 ? -39.094 -16.234 2.424 1 85.38 99 HIS A C 1
ATOM 804 O O . HIS A 1 99 ? -38.688 -15.383 3.211 1 85.38 99 HIS A O 1
ATOM 810 N N . PHE A 1 100 ? -39.25 -16.062 1.209 1 87.56 100 PHE A N 1
ATOM 811 C CA . PHE A 1 100 ? -38.781 -14.82 0.587 1 87.56 100 PHE A CA 1
ATOM 812 C C . PHE A 1 100 ? -39.531 -13.617 1.165 1 87.56 100 PHE A C 1
ATOM 814 O O . PHE A 1 100 ? -38.906 -12.617 1.529 1 87.56 100 PHE A O 1
ATOM 821 N N . THR A 1 101 ? -40.875 -13.688 1.264 1 86.06 101 THR A N 1
ATOM 822 C CA . THR A 1 101 ? -41.656 -12.547 1.681 1 86.06 101 THR A CA 1
ATOM 823 C C . THR A 1 101 ? -41.344 -12.156 3.121 1 86.06 101 THR A C 1
ATOM 825 O O . THR A 1 101 ? -41.094 -10.984 3.414 1 86.06 101 THR A O 1
ATOM 828 N N . ILE A 1 102 ? -41.312 -13.156 3.967 1 87.12 102 ILE A N 1
ATOM 829 C CA . ILE A 1 102 ? -41.031 -12.875 5.371 1 87.12 102 ILE A CA 1
ATOM 830 C C . ILE A 1 102 ? -39.625 -12.352 5.531 1 87.12 102 ILE A C 1
ATOM 832 O O . ILE A 1 102 ? -39.375 -11.406 6.293 1 87.12 102 ILE A O 1
ATOM 836 N N . ARG A 1 103 ? -38.719 -12.906 4.914 1 88.75 103 ARG A N 1
ATOM 837 C CA . ARG A 1 103 ? -37.312 -12.484 4.988 1 88.75 103 ARG A CA 1
ATOM 838 C C . ARG A 1 103 ? -37.156 -11.055 4.484 1 88.75 103 ARG A C 1
ATOM 840 O O . ARG A 1 103 ? -36.438 -10.25 5.105 1 88.75 103 ARG A O 1
ATOM 847 N N . SER A 1 104 ? -37.812 -10.805 3.385 1 85.62 104 SER A N 1
ATOM 848 C CA . SER A 1 104 ? -37.688 -9.469 2.803 1 85.62 104 SER A CA 1
ATOM 849 C C . SER A 1 104 ? -38.281 -8.406 3.729 1 85.62 104 SER A C 1
ATOM 851 O O . SER A 1 104 ? -37.719 -7.316 3.867 1 85.62 104 SER A O 1
ATOM 853 N N . ILE A 1 105 ? -39.312 -8.75 4.387 1 84.25 105 ILE A N 1
ATOM 854 C CA . ILE A 1 105 ? -39.938 -7.816 5.312 1 84.25 105 ILE A CA 1
ATOM 855 C C . ILE A 1 105 ? -39 -7.582 6.508 1 84.25 105 ILE A C 1
ATOM 857 O O . ILE A 1 105 ? -38.812 -6.441 6.934 1 84.25 105 ILE A O 1
ATOM 861 N N . ILE A 1 106 ? -38.469 -8.594 7 1 86.69 106 ILE A N 1
ATOM 862 C CA . ILE A 1 106 ? -37.562 -8.492 8.156 1 86.69 106 ILE A CA 1
ATOM 863 C C . ILE A 1 106 ? -36.344 -7.691 7.785 1 86.69 106 ILE A C 1
ATOM 865 O O . ILE A 1 106 ? -35.906 -6.812 8.539 1 86.69 106 ILE A O 1
ATOM 869 N N . LEU A 1 107 ? -35.844 -7.973 6.68 1 87.5 107 LEU A N 1
ATOM 870 C CA . LEU A 1 107 ? -34.594 -7.297 6.258 1 87.5 107 LEU A CA 1
ATOM 871 C C . LEU A 1 107 ? -34.875 -5.824 5.965 1 87.5 107 LEU A C 1
ATOM 873 O O . LEU A 1 107 ? -34.031 -4.969 6.262 1 87.5 107 LEU A O 1
ATOM 877 N N . LEU A 1 108 ? -36 -5.586 5.469 1 80.31 108 LEU A N 1
ATOM 878 C CA . LEU A 1 108 ? -36.375 -4.199 5.199 1 80.31 108 LEU A CA 1
ATOM 879 C C . LEU A 1 108 ? -36.594 -3.439 6.5 1 80.31 108 LEU A C 1
ATOM 881 O O . LEU A 1 108 ? -36.344 -2.238 6.582 1 80.31 108 LEU A O 1
ATOM 885 N N . ALA A 1 109 ? -37.062 -4.121 7.48 1 81.12 109 ALA A N 1
ATOM 886 C CA . ALA A 1 109 ? -37.312 -3.51 8.789 1 81.12 109 ALA A CA 1
ATOM 887 C C . ALA A 1 109 ? -36 -3.236 9.508 1 81.12 109 ALA A C 1
ATOM 889 O O . ALA A 1 109 ? -35.875 -2.246 10.234 1 81.12 109 ALA A O 1
ATOM 890 N N . VAL A 1 110 ? -35 -4.035 9.305 1 85.75 110 VAL A N 1
ATOM 891 C CA . VAL A 1 110 ? -33.719 -3.939 10.008 1 85.75 110 VAL A CA 1
ATOM 892 C C . VAL A 1 110 ? -32.812 -2.967 9.273 1 85.75 110 VAL A C 1
ATOM 894 O O . VAL A 1 110 ? -31.891 -2.4 9.875 1 85.75 110 VAL A O 1
ATOM 897 N N . LEU A 1 111 ? -33.094 -2.697 8.109 1 82.5 111 LEU A N 1
ATOM 898 C CA . LEU A 1 111 ? -32.188 -1.951 7.234 1 82.5 111 LEU A CA 1
ATOM 899 C C . LEU A 1 111 ? -31.953 -0.538 7.762 1 82.5 111 LEU A C 1
ATOM 901 O O . LEU A 1 111 ? -30.828 -0.073 7.848 1 82.5 111 LEU A O 1
ATOM 905 N N . PRO A 1 112 ? -33 0.191 8.172 1 74.88 112 PRO A N 1
ATOM 906 C CA . PRO A 1 112 ? -32.781 1.538 8.695 1 74.88 112 PRO A CA 1
ATOM 907 C C . PRO A 1 112 ? -31.906 1.536 9.953 1 74.88 112 PRO A C 1
ATOM 909 O O . PRO A 1 112 ? -31.078 2.428 10.148 1 74.88 112 PRO A O 1
ATOM 912 N N . PHE A 1 113 ? -32.125 0.586 10.773 1 81.5 113 PHE A N 1
ATOM 913 C CA . PHE A 1 113 ? -31.312 0.501 11.992 1 81.5 113 PHE A CA 1
ATOM 914 C C . PHE A 1 113 ? -29.859 0.19 11.664 1 81.5 113 PHE A C 1
ATOM 916 O O . PHE A 1 113 ? -28.953 0.743 12.289 1 81.5 113 PHE A O 1
ATOM 923 N N . ALA A 1 114 ? -29.688 -0.694 10.703 1 86.5 114 ALA A N 1
ATOM 924 C CA . ALA A 1 114 ? -28.328 -1.024 10.273 1 86.5 114 ALA A CA 1
ATOM 925 C C . ALA A 1 114 ? -27.656 0.184 9.641 1 86.5 114 ALA A C 1
ATOM 927 O O . ALA A 1 114 ? -26.469 0.437 9.891 1 86.5 114 ALA A O 1
ATOM 928 N N . LEU A 1 115 ? -28.391 0.898 8.938 1 81.75 115 LEU A N 1
ATOM 929 C CA . LEU A 1 115 ? -27.844 2.08 8.273 1 81.75 115 LEU A CA 1
ATOM 930 C C . LEU A 1 115 ? -27.438 3.139 9.297 1 81.75 115 LEU A C 1
ATOM 932 O O . LEU A 1 115 ? -26.391 3.773 9.148 1 81.75 115 LEU A O 1
ATOM 936 N N . ILE A 1 116 ? -28.203 3.346 10.297 1 80.5 116 ILE A N 1
ATOM 937 C CA . ILE A 1 116 ? -27.922 4.34 11.328 1 80.5 116 ILE A CA 1
ATOM 938 C C . ILE A 1 116 ? -26.703 3.902 12.141 1 80.5 116 ILE A C 1
ATOM 940 O O . ILE A 1 116 ? -25.797 4.699 12.383 1 80.5 116 ILE A O 1
ATOM 944 N N . MET A 1 117 ? -26.734 2.672 12.469 1 87 117 MET A N 1
ATOM 945 C CA . MET A 1 117 ? -25.641 2.172 13.297 1 87 117 MET A CA 1
ATOM 946 C C . MET A 1 117 ? -24.328 2.205 12.539 1 87 117 MET A C 1
ATOM 948 O O . MET A 1 117 ? -23.312 2.664 13.07 1 87 117 MET A O 1
ATOM 952 N N . LEU A 1 118 ? -24.359 1.758 11.312 1 90.38 118 LEU A N 1
ATOM 953 C CA . LEU A 1 118 ? -23.141 1.715 10.508 1 90.38 118 LEU A CA 1
ATOM 954 C C . LEU A 1 118 ? -22.672 3.123 10.156 1 90.38 118 LEU A C 1
ATOM 956 O O . LEU A 1 118 ? -21.469 3.387 10.109 1 90.38 118 LEU A O 1
ATOM 960 N N . SER A 1 119 ? -23.594 3.982 9.945 1 85.25 119 SER A N 1
ATOM 961 C CA . SER A 1 119 ? -23.25 5.371 9.672 1 85.25 119 SER A CA 1
ATOM 962 C C . SER A 1 119 ? -22.625 6.035 10.898 1 85.25 119 SER A C 1
ATOM 964 O O . SER A 1 119 ? -21.719 6.863 10.773 1 85.25 119 SER A O 1
ATOM 966 N N . PHE A 1 120 ? -23.109 5.699 12.062 1 86.06 120 PHE A N 1
ATOM 967 C CA . PHE A 1 120 ? -22.578 6.234 13.305 1 86.06 120 PHE A CA 1
ATOM 968 C C . PHE A 1 120 ? -21.141 5.773 13.508 1 86.06 120 PHE A C 1
ATOM 970 O O . PHE A 1 120 ? -20.266 6.566 13.898 1 86.06 120 PHE A O 1
ATOM 977 N N . LEU A 1 121 ? -20.922 4.52 13.242 1 90.06 121 LEU A N 1
ATOM 978 C CA . LEU A 1 121 ? -19.578 3.986 13.391 1 90.06 121 LEU A CA 1
ATOM 979 C C . LEU A 1 121 ? -18.609 4.645 12.398 1 90.06 121 LEU A C 1
ATOM 981 O O . LEU A 1 121 ? -17.469 4.93 12.734 1 90.06 121 LEU A O 1
ATOM 985 N N . PHE A 1 122 ? -19.094 4.859 11.266 1 90.69 122 PHE A N 1
ATOM 986 C CA . PHE A 1 122 ? -18.281 5.531 10.25 1 90.69 122 PHE A CA 1
ATOM 987 C C . PHE A 1 122 ? -17.984 6.969 10.664 1 90.69 122 PHE A C 1
ATOM 989 O O . PHE A 1 122 ? -16.859 7.453 10.477 1 90.69 122 PHE A O 1
ATOM 996 N N . GLU A 1 123 ? -18.938 7.605 11.188 1 88.62 123 GLU A N 1
ATOM 997 C CA . GLU A 1 123 ? -18.75 8.984 11.617 1 88.62 123 GLU A CA 1
ATOM 998 C C . GLU A 1 123 ? -17.703 9.086 12.727 1 88.62 123 GLU A C 1
ATOM 1000 O O . GLU A 1 123 ? -16.828 9.953 12.68 1 88.62 123 GLU A O 1
ATOM 1005 N N . GLU A 1 124 ? -17.828 8.234 13.688 1 91.25 124 GLU A N 1
ATOM 1006 C CA . GLU A 1 124 ? -16.875 8.25 14.789 1 91.25 124 GLU A CA 1
ATOM 1007 C C . GLU A 1 124 ? -15.469 7.922 14.297 1 91.25 124 GLU A C 1
ATOM 1009 O O . GLU A 1 124 ? -14.492 8.508 14.766 1 91.25 124 GLU A O 1
ATOM 1014 N N . SER A 1 125 ? -15.414 6.98 13.391 1 93.5 125 SER A N 1
ATOM 1015 C CA . SER A 1 125 ? -14.109 6.617 12.859 1 93.5 125 SER A CA 1
ATOM 1016 C C . SER A 1 125 ? -13.539 7.73 11.984 1 93.5 125 SER A C 1
ATOM 1018 O O . SER A 1 125 ? -12.32 7.961 11.977 1 93.5 125 SER A O 1
ATOM 1020 N N . SER A 1 126 ? -14.391 8.445 11.258 1 89.25 126 SER A N 1
ATOM 1021 C CA . SER A 1 126 ? -13.953 9.57 10.43 1 89.25 126 SER A CA 1
ATOM 1022 C C . SER A 1 126 ? -13.461 10.727 11.289 1 89.25 126 SER A C 1
ATOM 1024 O O . SER A 1 126 ? -12.484 11.391 10.938 1 89.25 126 SER A O 1
ATOM 1026 N N . ARG A 1 127 ? -14.102 10.984 12.367 1 90.44 127 ARG A N 1
ATOM 1027 C CA . ARG A 1 127 ? -13.672 12.023 13.289 1 90.44 127 ARG A CA 1
ATOM 1028 C C . ARG A 1 127 ? -12.305 11.703 13.883 1 90.44 127 ARG A C 1
ATOM 1030 O O . ARG A 1 127 ? -11.453 12.586 14.016 1 90.44 127 ARG A O 1
ATOM 1037 N N . LEU A 1 128 ? -12.18 10.469 14.211 1 93.62 128 LEU A N 1
ATOM 1038 C CA . LEU A 1 128 ? -10.906 10.055 14.781 1 93.62 128 LEU A CA 1
ATOM 1039 C C . LEU A 1 128 ? -9.789 10.18 13.75 1 93.62 128 LEU A C 1
ATOM 1041 O O . LEU A 1 128 ? -8.672 10.586 14.078 1 93.62 128 LEU A O 1
ATOM 1045 N N . PHE A 1 129 ? -10.016 9.828 12.531 1 92.25 129 PHE A N 1
ATOM 1046 C CA . PHE A 1 129 ? -9.023 9.906 11.469 1 92.25 129 PHE A CA 1
ATOM 1047 C C . PHE A 1 129 ? -8.617 11.352 11.219 1 92.25 129 PHE A C 1
ATOM 1049 O O . PHE A 1 129 ? -7.426 11.664 11.133 1 92.25 129 PHE A O 1
ATOM 1056 N N . LEU A 1 130 ? -9.602 12.234 11.102 1 87.19 130 LEU A N 1
ATOM 1057 C CA . LEU A 1 130 ? -9.32 13.648 10.875 1 87.19 130 LEU A CA 1
ATOM 1058 C C . LEU A 1 130 ? -8.547 14.25 12.055 1 87.19 130 LEU A C 1
ATOM 1060 O O . LEU A 1 130 ? -7.699 15.117 11.867 1 87.19 130 LEU A O 1
ATOM 1064 N N . ASP A 1 131 ? -8.859 13.734 13.242 1 92.56 131 ASP A N 1
ATOM 1065 C CA . ASP A 1 131 ? -8.141 14.18 14.438 1 92.56 131 ASP A CA 1
ATOM 1066 C C . ASP A 1 131 ? -6.695 13.688 14.422 1 92.56 131 ASP A C 1
ATOM 1068 O O . ASP A 1 131 ? -5.801 14.375 14.922 1 92.56 131 ASP A O 1
ATOM 1072 N N . ALA A 1 132 ? -6.496 12.547 13.914 1 92.62 132 ALA A N 1
ATOM 1073 C CA . ALA A 1 132 ? -5.164 11.953 13.891 1 92.62 132 ALA A CA 1
ATOM 1074 C C . ALA A 1 132 ? -4.25 12.695 12.922 1 92.62 132 ALA A C 1
ATOM 1076 O O . ALA A 1 132 ? -3.043 12.805 13.156 1 92.62 132 ALA A O 1
ATOM 1077 N N . ILE A 1 133 ? -4.809 13.266 11.883 1 86.19 133 ILE A N 1
ATOM 1078 C CA . ILE A 1 133 ? -3.973 13.914 10.875 1 86.19 133 ILE A CA 1
ATOM 1079 C C . ILE A 1 133 ? -3.824 15.398 11.211 1 86.19 133 ILE A C 1
ATOM 1081 O O . ILE A 1 133 ? -2.98 16.094 10.641 1 86.19 133 ILE A O 1
ATOM 1085 N N . ASP A 1 134 ? -4.578 15.805 12.211 1 83.75 134 ASP A N 1
ATOM 1086 C CA . ASP A 1 134 ? -4.484 17.203 12.648 1 83.75 134 ASP A CA 1
ATOM 1087 C C . ASP A 1 134 ? -3.143 17.469 13.32 1 83.75 134 ASP A C 1
ATOM 1089 O O . ASP A 1 134 ? -2.754 16.75 14.25 1 83.75 134 ASP A O 1
ATOM 1093 N N . LYS A 1 135 ? -2.398 18.406 12.914 1 79.88 135 LYS A N 1
ATOM 1094 C CA . LYS A 1 135 ? -1.058 18.719 13.406 1 79.88 135 LYS A CA 1
ATOM 1095 C C . LYS A 1 135 ? -1.115 19.531 14.695 1 79.88 135 LYS A C 1
ATOM 1097 O O . LYS A 1 135 ? -0.11 19.672 15.391 1 79.88 135 LYS A O 1
ATOM 1102 N N . SER A 1 136 ? -2.439 19.859 14.984 1 79.56 136 SER A N 1
ATOM 1103 C CA . SER A 1 136 ? -2.543 20.672 16.188 1 79.56 136 SER A CA 1
ATOM 1104 C C . SER A 1 136 ? -2.141 19.875 17.422 1 79.56 136 SER A C 1
ATOM 1106 O O . SER A 1 136 ? -2.611 18.75 17.641 1 79.56 136 SER A O 1
ATOM 1108 N N . GLU A 1 137 ? -1.128 20.281 18.172 1 86.62 137 GLU A N 1
ATOM 1109 C CA . GLU A 1 137 ? -0.669 19.688 19.422 1 86.62 137 GLU A CA 1
ATOM 1110 C C . GLU A 1 137 ? -0.087 18.297 19.188 1 86.62 137 GLU A C 1
ATOM 1112 O O . GLU A 1 137 ? -0.275 17.391 20.016 1 86.62 137 GLU A O 1
ATOM 1117 N N . GLY A 1 138 ? 0.344 17.922 18.031 1 84.44 138 GLY A N 1
ATOM 1118 C CA . GLY A 1 138 ? 1.044 16.672 17.75 1 84.44 138 GLY A CA 1
ATOM 1119 C C . GLY A 1 138 ? 0.12 15.555 17.312 1 84.44 138 GLY A C 1
ATOM 1120 O O . GLY A 1 138 ? 0.488 14.383 17.359 1 84.44 138 GLY A O 1
ATOM 1121 N N . SER A 1 139 ? -1.152 15.711 17.188 1 89.94 139 SER A N 1
ATOM 1122 C CA . SER A 1 139 ? -2.098 14.711 16.703 1 89.94 139 SER A CA 1
ATOM 1123 C C . SER A 1 139 ? -3.08 14.305 17.797 1 89.94 139 SER A C 1
ATOM 1125 O O . SER A 1 139 ? -2.762 14.375 18.984 1 89.94 139 SER A O 1
ATOM 1127 N N . LEU A 1 140 ? -4.27 13.93 17.422 1 94.25 140 LEU A N 1
ATOM 1128 C CA . LEU A 1 140 ? -5.332 13.414 18.281 1 94.25 140 LEU A CA 1
ATOM 1129 C C . LEU A 1 140 ? -5.621 14.375 19.422 1 94.25 140 LEU A C 1
ATOM 1131 O O . LEU A 1 140 ? -5.656 13.969 20.594 1 94.25 140 LEU A O 1
ATOM 1135 N N . SER A 1 141 ? -5.785 15.609 19.109 1 93.69 141 SER A N 1
ATOM 1136 C CA . SER A 1 141 ? -6.035 16.625 20.141 1 93.69 141 SER A CA 1
ATOM 1137 C C . SER A 1 141 ? -7.434 16.469 20.734 1 93.69 141 SER A C 1
ATOM 1139 O O . SER A 1 141 ? -7.613 16.594 21.938 1 93.69 141 SER A O 1
ATOM 1141 N N . LYS A 1 142 ? -8.438 16.188 19.938 1 94.25 142 LYS A N 1
ATOM 1142 C CA . LYS A 1 142 ? -9.805 16.047 20.422 1 94.25 142 LYS A CA 1
ATOM 1143 C C . LYS A 1 142 ? -9.961 14.766 21.25 1 94.25 142 LYS A C 1
ATOM 1145 O O . LYS A 1 142 ? -10.664 14.758 22.25 1 94.25 142 LYS A O 1
ATOM 1150 N N . PHE A 1 143 ? -9.336 13.688 20.766 1 95.94 143 PHE A N 1
ATOM 1151 C CA . PHE A 1 143 ? -9.344 12.43 21.5 1 95.94 143 PHE A CA 1
ATOM 1152 C C . PHE A 1 143 ? -8.742 12.625 22.891 1 95.94 143 PHE A C 1
ATOM 1154 O O . PHE A 1 143 ? -9.328 12.195 23.891 1 95.94 143 PHE A O 1
ATOM 1161 N N . ARG A 1 144 ? -7.59 13.25 22.938 1 95.31 144 ARG A N 1
ATOM 1162 C CA . ARG A 1 144 ? -6.902 13.484 24.203 1 95.31 144 ARG A CA 1
ATOM 1163 C C . ARG A 1 144 ? -7.711 14.422 25.094 1 95.31 144 ARG A C 1
ATOM 1165 O O . ARG A 1 144 ? -7.727 14.258 26.312 1 95.31 144 ARG A O 1
ATOM 1172 N N . LEU A 1 145 ? -8.359 15.391 24.5 1 95 145 LEU A N 1
ATOM 1173 C CA . LEU A 1 145 ? -9.219 16.297 25.266 1 95 145 LEU A CA 1
ATOM 1174 C C . LEU A 1 145 ? -10.391 15.531 25.875 1 95 145 LEU A C 1
ATOM 1176 O O . LEU A 1 145 ? -10.727 15.727 27.047 1 95 145 LEU A O 1
ATOM 1180 N N . ALA A 1 146 ? -11 14.688 25.078 1 95.81 146 ALA A N 1
ATOM 1181 C CA . ALA A 1 146 ? -12.125 13.898 25.562 1 95.81 146 ALA A CA 1
ATOM 1182 C C . ALA A 1 146 ? -11.695 12.992 26.719 1 95.81 146 ALA A C 1
ATOM 1184 O O . ALA A 1 146 ? -12.406 12.875 27.719 1 95.81 146 ALA A O 1
ATOM 1185 N N . LEU A 1 147 ? -10.57 12.383 26.594 1 95.94 147 LEU A N 1
ATOM 1186 C CA . LEU A 1 147 ? -10.031 11.523 27.641 1 95.94 147 LEU A CA 1
ATOM 1187 C C . LEU A 1 147 ? -9.734 12.336 28.906 1 95.94 147 LEU A C 1
ATOM 1189 O O . LEU A 1 147 ? -10.055 11.906 30.016 1 95.94 147 LEU A O 1
ATOM 1193 N N . ALA A 1 148 ? -9.125 13.492 28.703 1 95.69 148 ALA A N 1
ATOM 1194 C CA . ALA A 1 148 ? -8.75 14.352 29.828 1 95.69 148 ALA A CA 1
ATOM 1195 C C . ALA A 1 148 ? -9.984 14.805 30.609 1 95.69 148 ALA A C 1
ATOM 1197 O O . ALA A 1 148 ? -9.977 14.828 31.844 1 95.69 148 ALA A O 1
ATOM 1198 N N . VAL A 1 149 ? -11.047 15.141 29.891 1 95.06 149 VAL A N 1
ATOM 1199 C CA . VAL A 1 149 ? -12.258 15.656 30.516 1 95.06 149 VAL A CA 1
ATOM 1200 C C . VAL A 1 149 ? -12.945 14.539 31.312 1 95.06 149 VAL A C 1
ATOM 1202 O O . VAL A 1 149 ? -13.461 14.773 32.406 1 95.06 149 VAL A O 1
ATOM 1205 N N . VAL A 1 150 ? -12.969 13.344 30.766 1 95.75 150 VAL A N 1
ATOM 1206 C CA . VAL A 1 150 ? -13.602 12.219 31.438 1 95.75 150 VAL A CA 1
ATOM 1207 C C . VAL A 1 150 ? -12.836 11.898 32.719 1 95.75 150 VAL A C 1
ATOM 1209 O O . VAL A 1 150 ? -13.438 11.688 33.781 1 95.75 150 VAL A O 1
ATOM 1212 N N . ILE A 1 151 ? -11.523 11.922 32.656 1 94.88 151 ILE A N 1
ATOM 1213 C CA . ILE A 1 151 ? -10.711 11.664 33.844 1 94.88 151 ILE A CA 1
ATOM 1214 C C . ILE A 1 151 ? -10.898 12.789 34.844 1 94.88 151 ILE A C 1
ATOM 1216 O O . ILE A 1 151 ? -11.023 12.539 36.062 1 94.88 151 ILE A O 1
ATOM 1220 N N . HIS A 1 152 ? -10.93 14.047 34.344 1 92.06 152 HIS A N 1
ATOM 1221 C CA . HIS A 1 152 ? -11.148 15.203 35.219 1 92.06 152 HIS A CA 1
ATOM 1222 C C . HIS A 1 152 ? -12.516 15.133 35.875 1 92.06 152 HIS A C 1
ATOM 1224 O O . HIS A 1 152 ? -12.648 15.477 37.062 1 92.06 152 HIS A O 1
ATOM 1230 N N . TYR A 1 153 ? -13.5 14.688 35.156 1 93.5 153 TYR A N 1
ATOM 1231 C CA . TYR A 1 153 ? -14.844 14.531 35.688 1 93.5 153 TYR A CA 1
ATOM 1232 C C . TYR A 1 153 ? -14.875 13.461 36.781 1 93.5 153 TYR A C 1
ATOM 1234 O O . TYR A 1 153 ? -15.539 13.633 37.812 1 93.5 153 TYR A O 1
ATOM 1242 N N . LEU A 1 154 ? -14.195 12.375 36.594 1 93.06 154 LEU A N 1
ATOM 1243 C CA . LEU A 1 154 ? -14.172 11.297 37.562 1 93.06 154 LEU A CA 1
ATOM 1244 C C . LEU A 1 154 ? -13.461 11.734 38.844 1 93.06 154 LEU A C 1
ATOM 1246 O O . LEU A 1 154 ? -13.805 11.281 39.938 1 93.06 154 LEU A O 1
ATOM 1250 N N . ARG A 1 155 ? -12.562 12.719 38.719 1 88.31 155 ARG A N 1
ATOM 1251 C CA . ARG A 1 155 ? -11.781 13.18 39.875 1 88.31 155 ARG A CA 1
ATOM 1252 C C . ARG A 1 155 ? -12.477 14.344 40.594 1 88.31 155 ARG A C 1
ATOM 1254 O O . ARG A 1 155 ? -12.406 14.461 41.812 1 88.31 155 ARG A O 1
ATOM 1261 N N . HIS A 1 156 ? -13.133 15.281 39.719 1 87.38 156 HIS A N 1
ATOM 1262 C CA . HIS A 1 156 ? -13.664 16.531 40.281 1 87.38 156 HIS A CA 1
ATOM 1263 C C . HIS A 1 156 ? -15.148 16.672 39.969 1 87.38 156 HIS A C 1
ATOM 1265 O O . HIS A 1 156 ? -15.617 17.781 39.656 1 87.38 156 HIS A O 1
ATOM 1271 N N . ARG A 1 157 ? -15.906 15.695 40.031 1 85.38 157 ARG A N 1
ATOM 1272 C CA . ARG A 1 157 ? -17.312 15.703 39.625 1 85.38 157 ARG A CA 1
ATOM 1273 C C . ARG A 1 157 ? -18.109 16.703 40.438 1 85.38 157 ARG A C 1
ATOM 1275 O O . ARG A 1 157 ? -18.969 17.406 39.906 1 85.38 157 ARG A O 1
ATOM 1282 N N . LYS A 1 158 ? -17.797 16.969 41.625 1 79.69 158 LYS A N 1
ATOM 1283 C CA . LYS A 1 158 ? -18.594 17.797 42.531 1 79.69 158 LYS A CA 1
ATOM 1284 C C . LYS A 1 158 ? -18.281 19.281 42.375 1 79.69 158 LYS A C 1
ATOM 1286 O O . LYS A 1 158 ? -19.109 20.125 42.656 1 79.69 158 LYS A O 1
ATOM 1291 N N . GLU A 1 159 ? -17.141 19.516 41.812 1 79.88 159 GLU A N 1
ATOM 1292 C CA . GLU A 1 159 ? -16.688 20.906 41.719 1 79.88 159 GLU A CA 1
ATOM 1293 C C . GLU A 1 159 ? -16.984 21.484 40.344 1 79.88 159 GLU A C 1
ATOM 1295 O O . GLU A 1 159 ? -16.922 22.703 40.156 1 79.88 159 GLU A O 1
ATOM 1300 N N . MET A 1 160 ? -17.391 20.75 39.406 1 84.88 160 MET A N 1
ATOM 1301 C CA . MET A 1 160 ? -17.625 21.219 38.062 1 84.88 160 MET A CA 1
ATOM 1302 C C . MET A 1 160 ? -18.984 21.875 37.938 1 84.88 160 MET A C 1
ATOM 1304 O O . MET A 1 160 ? -19.969 21.375 38.469 1 84.88 160 MET A O 1
ATOM 1308 N N . PRO A 1 161 ? -18.922 22.984 37.344 1 78.31 161 PRO A N 1
ATOM 1309 C CA . PRO A 1 161 ? -20.188 23.703 37.219 1 78.31 161 PRO A CA 1
ATOM 1310 C C . PRO A 1 161 ? -21.125 23.031 36.219 1 78.31 161 PRO A C 1
ATOM 1312 O O . PRO A 1 161 ? -20.672 22.281 35.344 1 78.31 161 PRO A O 1
ATOM 1315 N N . GLU A 1 162 ? -22.391 23.344 36.312 1 76.25 162 GLU A N 1
ATOM 1316 C CA . GLU A 1 162 ? -23.391 22.859 35.375 1 76.25 162 GLU A CA 1
ATOM 1317 C C . GLU A 1 162 ? -23.391 23.688 34.094 1 76.25 162 GLU A C 1
ATOM 1319 O O . GLU A 1 162 ? -22.828 24.797 34.062 1 76.25 162 GLU A O 1
ATOM 1324 N N . ASP A 1 163 ? -23.875 23.203 33.031 1 71.5 163 ASP A N 1
ATOM 1325 C CA . ASP A 1 163 ? -23.922 23.828 31.719 1 71.5 163 ASP A CA 1
ATOM 1326 C C . ASP A 1 163 ? -24.75 25.109 31.75 1 71.5 163 ASP A C 1
ATOM 1328 O O . ASP A 1 163 ? -25.984 25.047 31.703 1 71.5 163 ASP A O 1
ATOM 1332 N N . ARG A 1 164 ? -24.172 26.156 31.844 1 69.06 164 ARG A N 1
ATOM 1333 C CA . ARG A 1 164 ? -24.828 27.453 32 1 69.06 164 ARG A CA 1
ATOM 1334 C C . ARG A 1 164 ? -25.469 27.906 30.703 1 69.06 164 ARG A C 1
ATOM 1336 O O . ARG A 1 164 ? -26.547 28.484 30.703 1 69.06 164 ARG A O 1
ATOM 1343 N N . LEU A 1 165 ? -24.719 27.625 29.578 1 66.31 165 LEU A N 1
ATOM 1344 C CA . LEU A 1 165 ? -25.219 28.094 28.281 1 66.31 165 LEU A CA 1
ATOM 1345 C C . LEU A 1 165 ? -26.484 27.344 27.891 1 66.31 165 LEU A C 1
ATOM 1347 O O . LEU A 1 165 ? -27.438 27.938 27.406 1 66.31 165 LEU A O 1
ATOM 1351 N N . HIS A 1 166 ? -26.469 26.031 28.062 1 62.28 166 HIS A N 1
ATOM 1352 C CA . HIS A 1 166 ? -27.641 25.25 27.672 1 62.28 166 HIS A CA 1
ATOM 1353 C C . HIS A 1 166 ? -28.844 25.625 28.531 1 62.28 166 HIS A C 1
ATOM 1355 O O . HIS A 1 166 ? -29.969 25.656 28.031 1 62.28 166 HIS A O 1
ATOM 1361 N N . LYS A 1 167 ? -28.562 25.875 29.719 1 58.31 167 LYS A N 1
ATOM 1362 C CA . LYS A 1 167 ? -29.641 26.297 30.609 1 58.31 167 LYS A CA 1
ATOM 1363 C C . LYS A 1 167 ? -30.25 27.609 30.156 1 58.31 167 LYS A C 1
ATOM 1365 O O . LYS A 1 167 ? -31.484 27.766 30.141 1 58.31 167 LYS A O 1
ATOM 1370 N N . GLU A 1 168 ? -29.391 28.406 29.688 1 56.22 168 GLU A N 1
ATOM 1371 C CA . GLU A 1 168 ? -29.875 29.719 29.25 1 56.22 168 GLU A CA 1
ATOM 1372 C C . GLU A 1 168 ? -30.609 29.625 27.922 1 56.22 168 GLU A C 1
ATOM 1374 O O . GLU A 1 168 ? -31.625 30.266 27.719 1 56.22 168 GLU A O 1
ATOM 1379 N N . LEU A 1 169 ? -30 28.781 27.031 1 57.22 169 LEU A N 1
ATOM 1380 C CA . LEU A 1 169 ? -30.625 28.625 25.719 1 57.22 169 LEU A CA 1
ATOM 1381 C C . LEU A 1 169 ? -31.953 27.906 25.844 1 57.22 169 LEU A C 1
ATOM 1383 O O . LEU A 1 169 ? -32.906 28.203 25.094 1 57.22 169 LEU A O 1
ATOM 1387 N N . SER A 1 170 ? -32 26.953 26.75 1 50.34 170 SER A N 1
ATOM 1388 C CA . SER A 1 170 ? -33.281 26.25 26.984 1 50.34 170 SER A CA 1
ATOM 1389 C C . SER A 1 170 ? -34.312 27.203 27.578 1 50.34 170 SER A C 1
ATOM 1391 O O . SER A 1 170 ? -35.5 27.094 27.25 1 50.34 170 SER A O 1
ATOM 1393 N N . VAL A 1 171 ? -33.906 28.062 28.359 1 47.75 171 VAL A N 1
ATOM 1394 C CA . VAL A 1 171 ? -34.812 29.016 28.969 1 47.75 171 VAL A CA 1
ATOM 1395 C C . VAL A 1 171 ? -35.344 29.984 27.922 1 47.75 171 VAL A C 1
ATOM 1397 O O . VAL A 1 171 ? -36.531 30.344 27.938 1 47.75 171 VAL A O 1
ATOM 1400 N N . ALA A 1 172 ? -34.531 30.297 26.953 1 43.78 172 ALA A N 1
ATOM 1401 C CA . ALA A 1 172 ? -34.938 31.219 25.906 1 43.78 172 ALA A CA 1
ATOM 1402 C C . ALA A 1 172 ? -35.969 30.562 24.984 1 43.78 172 ALA A C 1
ATOM 1404 O O . ALA A 1 172 ? -36.906 31.234 24.5 1 43.78 172 ALA A O 1
ATOM 1405 N N . TYR A 1 173 ? -35.688 29.359 24.672 1 37.75 173 TYR A N 1
ATOM 1406 C CA . TYR A 1 173 ? -36.625 28.656 23.828 1 37.75 173 TYR A CA 1
ATOM 1407 C C . TYR A 1 173 ? -37.969 28.438 24.562 1 37.75 173 TYR A C 1
ATOM 1409 O O . TYR A 1 173 ? -38.938 28.031 23.953 1 37.75 173 TYR A O 1
ATOM 1417 N N . GLN A 1 174 ? -37.969 28.5 25.891 1 35.22 174 GLN A N 1
ATOM 1418 C CA . GLN A 1 174 ? -39.25 28.344 26.578 1 35.22 174 GLN A CA 1
ATOM 1419 C C . GLN A 1 174 ? -40.125 29.547 26.328 1 35.22 174 GLN A C 1
ATOM 1421 O O . GLN A 1 174 ? -41.188 29.672 26.953 1 35.22 174 GLN A O 1
ATOM 1426 N N . VAL A 1 175 ? -39.75 30.516 25.594 1 34.84 175 VAL A N 1
ATOM 1427 C CA . VAL A 1 175 ? -40.812 31.453 25.234 1 34.84 175 VAL A CA 1
ATOM 1428 C C . VAL A 1 175 ? -41.844 30.75 24.344 1 34.84 175 VAL A C 1
ATOM 1430 O O . VAL A 1 175 ? -41.469 30.047 23.391 1 34.84 175 VAL A O 1
ATOM 1433 N N . PRO A 1 176 ? -43.219 30.672 24.672 1 34.5 176 PRO A N 1
ATOM 1434 C CA . PRO A 1 176 ? -44.375 29.922 24.156 1 34.5 176 PRO A CA 1
ATOM 1435 C C . PRO A 1 176 ? -44.531 30.062 22.641 1 34.5 176 PRO A C 1
ATOM 1437 O O . PRO A 1 176 ? -45.594 29.703 22.094 1 34.5 176 PRO A O 1
ATOM 1440 N N . ASN A 1 177 ? -43.906 30.578 21.688 1 34.16 177 ASN A N 1
ATOM 1441 C CA . ASN A 1 177 ? -44.594 30.703 20.391 1 34.16 177 ASN A CA 1
ATOM 1442 C C . ASN A 1 177 ? -45.125 29.375 19.922 1 34.16 177 ASN A C 1
ATOM 1444 O O . ASN A 1 177 ? -44.75 28.312 20.406 1 34.16 177 ASN A O 1
ATOM 1448 N N . ALA A 1 178 ? -45.781 29.312 18.469 1 35.72 178 ALA A N 1
ATOM 1449 C CA . ALA A 1 178 ? -46.781 28.719 17.609 1 35.72 178 ALA A CA 1
ATOM 1450 C C . ALA A 1 178 ? -46.469 27.266 17.297 1 35.72 178 ALA A C 1
ATOM 1452 O O . ALA A 1 178 ? -47.406 26.438 17.25 1 35.72 178 ALA A O 1
ATOM 1453 N N . ASP A 1 179 ? -45.25 27.031 16.938 1 33.22 179 ASP A N 1
ATOM 1454 C CA . ASP A 1 179 ? -45 25.719 16.344 1 33.22 179 ASP A CA 1
ATOM 1455 C C . ASP A 1 179 ? -45.094 24.609 17.406 1 33.22 179 ASP A C 1
ATOM 1457 O O . ASP A 1 179 ? -45.438 23.469 17.078 1 33.22 179 ASP A O 1
ATOM 1461 N N . ALA A 1 180 ? -44.844 24.938 18.688 1 36.62 180 ALA A N 1
ATOM 1462 C CA . ALA A 1 180 ? -45.062 23.922 19.734 1 36.62 180 ALA A CA 1
ATOM 1463 C C . ALA A 1 180 ? -46.562 23.594 19.875 1 36.62 180 ALA A C 1
ATOM 1465 O O . ALA A 1 180 ? -46.906 22.484 20.266 1 36.62 180 ALA A O 1
ATOM 1466 N N . GLU A 1 181 ? -47.406 24.656 19.781 1 40 181 GLU A N 1
ATOM 1467 C CA . GLU A 1 181 ? -48.812 24.312 19.969 1 40 181 GLU A CA 1
ATOM 1468 C C . GLU A 1 181 ? -49.25 23.219 18.984 1 40 181 GLU A C 1
ATOM 1470 O O . GLU A 1 181 ? -49.969 22.281 19.375 1 40 181 GLU A O 1
ATOM 1475 N N . ALA A 1 182 ? -48.844 23.438 17.719 1 37.12 182 ALA A N 1
ATOM 1476 C CA . ALA A 1 182 ? -49.312 22.453 16.734 1 37.12 182 ALA A CA 1
ATOM 1477 C C . ALA A 1 182 ? -48.656 21.109 16.969 1 37.12 182 ALA A C 1
ATOM 1479 O O . ALA A 1 182 ? -49.312 20.062 16.922 1 37.12 182 ALA A O 1
ATOM 1480 N N . TRP A 1 183 ? -47.344 21.172 17.141 1 37.19 183 TRP A N 1
ATOM 1481 C CA . TRP A 1 183 ? -46.625 19.906 17.328 1 37.19 183 TRP A CA 1
ATOM 1482 C C . TRP A 1 183 ? -46.969 19.312 18.688 1 37.19 183 TRP A C 1
ATOM 1484 O O . TRP A 1 183 ? -47.062 18.078 18.828 1 37.19 183 TRP A O 1
ATOM 1494 N N . GLY A 1 184 ? -47.406 20.078 19.75 1 36.34 184 GLY A N 1
ATOM 1495 C CA . GLY A 1 184 ? -47.906 19.562 21.016 1 36.34 184 GLY A CA 1
ATOM 1496 C C . GLY A 1 184 ? -48.969 18.516 20.875 1 36.34 184 GLY A C 1
ATOM 1497 O O . GLY A 1 184 ? -48.938 17.5 21.578 1 36.34 184 GLY A O 1
ATOM 1498 N N . ARG A 1 185 ? -49.969 18.828 20.078 1 41.41 185 ARG A N 1
ATOM 1499 C CA . ARG A 1 185 ? -51.094 17.906 19.953 1 41.41 185 ARG A CA 1
ATOM 1500 C C . ARG A 1 185 ? -50.656 16.562 19.391 1 41.41 185 ARG A C 1
ATOM 1502 O O . ARG A 1 185 ? -51.125 15.508 19.828 1 41.41 185 ARG A O 1
ATOM 1509 N N . VAL A 1 186 ? -49.781 16.609 18.406 1 36.16 186 VAL A N 1
ATOM 1510 C CA . VAL A 1 186 ? -49.406 15.344 17.781 1 36.16 186 VAL A CA 1
ATOM 1511 C C . VAL A 1 186 ? -48.531 14.531 18.719 1 36.16 186 VAL A C 1
ATOM 1513 O O . VAL A 1 186 ? -48.75 13.336 18.922 1 36.16 186 VAL A O 1
ATOM 1516 N N . VAL A 1 187 ? -47.344 15.109 19.188 1 37.56 187 VAL A N 1
ATOM 1517 C CA . VAL A 1 187 ? -46.375 14.352 19.953 1 37.56 187 VAL A CA 1
ATOM 1518 C C . VAL A 1 187 ? -46.844 14.164 21.391 1 37.56 187 VAL A C 1
ATOM 1520 O O . VAL A 1 187 ? -46.188 13.492 22.188 1 37.56 187 VAL A O 1
ATOM 1523 N N . ASN A 1 188 ? -47.75 14.648 22.109 1 34.22 188 ASN A N 1
ATOM 1524 C CA . ASN A 1 188 ? -47.969 14.305 23.516 1 34.22 188 ASN A CA 1
ATOM 1525 C C . ASN A 1 188 ? -47.844 12.805 23.75 1 34.22 188 ASN A C 1
ATOM 1527 O O . ASN A 1 188 ? -47.281 12.383 24.766 1 34.22 188 ASN A O 1
ATOM 1531 N N . GLY A 1 189 ? -48.562 11.914 23.141 1 37.53 189 GLY A N 1
ATOM 1532 C CA . GLY A 1 189 ? -48.562 10.508 23.5 1 37.53 189 GLY A CA 1
ATOM 1533 C C . GLY A 1 189 ? -47.25 9.805 23.141 1 37.53 189 GLY A C 1
ATOM 1534 O O . GLY A 1 189 ? -46.688 9.055 23.938 1 37.53 189 GLY A O 1
ATOM 1535 N N . THR A 1 190 ? -46.812 9.711 21.906 1 35.91 190 THR A N 1
ATOM 1536 C CA . THR A 1 190 ? -45.719 8.891 21.422 1 35.91 190 THR A CA 1
ATOM 1537 C C . THR A 1 190 ? -44.375 9.594 21.672 1 35.91 190 THR A C 1
ATOM 1539 O O . THR A 1 190 ? -43.312 9 21.516 1 35.91 190 THR A O 1
ATOM 1542 N N . LYS A 1 191 ? -44.188 10.891 22.078 1 34.56 191 LYS A N 1
ATOM 1543 C CA . LYS A 1 191 ? -43.031 11.812 22.109 1 34.56 191 LYS A CA 1
ATOM 1544 C C . LYS A 1 191 ? -42.156 11.562 23.328 1 34.56 191 LYS A C 1
ATOM 1546 O O . LYS A 1 191 ? -40.938 11.766 23.266 1 34.56 191 LYS A O 1
ATOM 1551 N N . SER A 1 192 ? -42.656 11.156 24.469 1 36.88 192 SER A N 1
ATOM 1552 C CA . SER A 1 192 ? -41.75 11.055 25.625 1 36.88 192 SER A CA 1
ATOM 1553 C C . SER A 1 192 ? -40.656 10.023 25.406 1 36.88 192 SER A C 1
ATOM 1555 O O . SER A 1 192 ? -39.5 10.242 25.797 1 36.88 192 SER A O 1
ATOM 1557 N N . VAL A 1 193 ? -40.969 8.852 24.891 1 39.06 193 VAL A N 1
ATOM 1558 C CA . VAL A 1 193 ? -39.969 7.777 24.766 1 39.06 193 VAL A CA 1
ATOM 1559 C C . VAL A 1 193 ? -38.938 8.148 23.703 1 39.06 193 VAL A C 1
ATOM 1561 O O . VAL A 1 193 ? -37.719 7.977 23.922 1 39.06 193 VAL A O 1
ATOM 1564 N N . VAL A 1 194 ? -39.375 8.695 22.641 1 35.97 194 VAL A N 1
ATOM 1565 C CA . VAL A 1 194 ? -38.469 9.016 21.531 1 35.97 194 VAL A CA 1
ATOM 1566 C C . VAL A 1 194 ? -37.625 10.227 21.906 1 35.97 194 VAL A C 1
ATOM 1568 O O . VAL A 1 194 ? -36.438 10.281 21.578 1 35.97 194 VAL A O 1
ATOM 1571 N N . GLN A 1 195 ? -38.031 11.211 22.688 1 34.97 195 GLN A N 1
ATOM 1572 C CA . GLN A 1 195 ? -37.25 12.367 23.078 1 34.97 195 GLN A CA 1
ATOM 1573 C C . GLN A 1 195 ? -36.031 11.938 23.906 1 34.97 195 GLN A C 1
ATOM 1575 O O . GLN A 1 195 ? -34.938 12.461 23.719 1 34.97 195 GLN A O 1
ATOM 1580 N N . SER A 1 196 ? -36.312 11.117 24.875 1 36.75 196 SER A N 1
ATOM 1581 C CA . SER A 1 196 ? -35.188 10.695 25.688 1 36.75 196 SER A CA 1
ATOM 1582 C C . SER A 1 196 ? -34.094 10.023 24.828 1 36.75 196 SER A C 1
ATOM 1584 O O . SER A 1 196 ? -32.906 10.25 25.016 1 36.75 196 SER A O 1
ATOM 1586 N N . VAL A 1 197 ? -34.594 9.133 23.938 1 39.81 197 VAL A N 1
ATOM 1587 C CA . VAL A 1 197 ? -33.625 8.461 23.094 1 39.81 197 VAL A CA 1
ATOM 1588 C C . VAL A 1 197 ? -33.031 9.453 22.094 1 39.81 197 VAL A C 1
ATOM 1590 O O . VAL A 1 197 ? -31.828 9.445 21.828 1 39.81 197 VAL A O 1
ATOM 1593 N N . ALA A 1 198 ? -33.875 10.328 21.562 1 37.34 198 ALA A N 1
ATOM 1594 C CA . ALA A 1 198 ? -33.469 11.297 20.547 1 37.34 198 ALA A CA 1
ATOM 1595 C C . ALA A 1 198 ? -32.531 12.359 21.156 1 37.34 198 ALA A C 1
ATOM 1597 O O . ALA A 1 198 ? -31.641 12.852 20.484 1 37.34 198 ALA A O 1
ATOM 1598 N N . SER A 1 199 ? -32.812 12.805 22.359 1 38.91 199 SER A N 1
ATOM 1599 C CA . SER A 1 199 ? -31.906 13.758 22.984 1 38.91 199 SER A CA 1
ATOM 1600 C C . SER A 1 199 ? -30.484 13.211 23.047 1 38.91 199 SER A C 1
ATOM 1602 O O . SER A 1 199 ? -29.531 13.969 23.219 1 38.91 199 SER A O 1
ATOM 1604 N N . VAL A 1 200 ? -30.391 11.945 23.078 1 40.62 200 VAL A N 1
ATOM 1605 C CA . VAL A 1 200 ? -29.078 11.32 23.078 1 40.62 200 VAL A CA 1
ATOM 1606 C C . VAL A 1 200 ? -28.297 11.727 21.828 1 40.62 200 VAL A C 1
ATOM 1608 O O . VAL A 1 200 ? -27.078 11.906 21.875 1 40.62 200 VAL A O 1
ATOM 1611 N N . PHE A 1 201 ? -29.109 11.961 20.703 1 44.22 201 PHE A N 1
ATOM 1612 C CA . PHE A 1 201 ? -28.375 12.133 19.453 1 44.22 201 PHE A CA 1
ATOM 1613 C C . PHE A 1 201 ? -28.25 13.609 19.094 1 44.22 201 PHE A C 1
ATOM 1615 O O . PHE A 1 201 ? -27.531 13.977 18.172 1 44.22 201 PHE A O 1
ATOM 1622 N N . LEU A 1 202 ? -29.109 14.594 19.766 1 44.56 202 LEU A N 1
ATOM 1623 C CA . LEU A 1 202 ? -29.375 15.906 19.188 1 44.56 202 LEU A CA 1
ATOM 1624 C C . LEU A 1 202 ? -28.453 16.969 19.766 1 44.56 202 LEU A C 1
ATOM 1626 O O . LEU A 1 202 ? -28.562 18.141 19.438 1 44.56 202 LEU A O 1
ATOM 1630 N N . ASP A 1 203 ? -27.594 16.672 20.656 1 51.09 203 ASP A N 1
ATOM 1631 C CA . ASP A 1 203 ? -26.938 17.844 21.219 1 51.09 203 ASP A CA 1
ATOM 1632 C C . ASP A 1 203 ? -25.797 18.328 20.328 1 51.09 203 ASP A C 1
ATOM 1634 O O . ASP A 1 203 ? -25.141 17.516 19.656 1 51.09 203 ASP A O 1
ATOM 1638 N N . ASN A 1 204 ? -25.75 19.672 19.891 1 63.66 204 ASN A N 1
ATOM 1639 C CA . ASN A 1 204 ? -24.609 20.312 19.266 1 63.66 204 ASN A CA 1
ATOM 1640 C C . ASN A 1 204 ? -23.297 19.781 19.812 1 63.66 204 ASN A C 1
ATOM 1642 O O . ASN A 1 204 ? -23.047 19.828 21.016 1 63.66 204 ASN A O 1
ATOM 1646 N N . ASP A 1 205 ? -22.578 19.156 18.984 1 75.69 205 ASP A N 1
ATOM 1647 C CA . ASP A 1 205 ? -21.312 18.562 19.391 1 75.69 205 ASP A CA 1
ATOM 1648 C C . ASP A 1 205 ? -20.312 19.641 19.828 1 75.69 205 ASP A C 1
ATOM 1650 O O . ASP A 1 205 ? -19.969 20.531 19.047 1 75.69 205 ASP A O 1
ATOM 1654 N N . PRO A 1 206 ? -20.031 19.703 21.062 1 79.38 206 PRO A N 1
ATOM 1655 C CA . PRO A 1 206 ? -19.078 20.703 21.547 1 79.38 206 PRO A CA 1
ATOM 1656 C C . PRO A 1 206 ? -17.703 20.562 20.906 1 79.38 206 PRO A C 1
ATOM 1658 O O . PRO A 1 206 ? -16.875 21.484 20.984 1 79.38 206 PRO A O 1
ATOM 1661 N N . PHE A 1 207 ? -17.438 19.406 20.25 1 83.44 207 PHE A N 1
ATOM 1662 C CA . PHE A 1 207 ? -16.125 19.203 19.641 1 83.44 207 PHE A CA 1
ATOM 1663 C C . PHE A 1 207 ? -16.094 19.734 18.219 1 83.44 207 PHE A C 1
ATOM 1665 O O . PHE A 1 207 ? -15.031 19.766 17.578 1 83.44 207 PHE A O 1
ATOM 1672 N N . ASP A 1 208 ? -17.156 20.234 17.688 1 80.31 208 ASP A N 1
ATOM 1673 C CA . ASP A 1 208 ? -17.234 20.828 16.359 1 80.31 208 ASP A CA 1
ATOM 1674 C C . ASP A 1 208 ? -17.109 22.344 16.422 1 80.31 208 ASP A C 1
ATOM 1676 O O . ASP A 1 208 ? -17.797 23 17.203 1 80.31 208 ASP A O 1
ATOM 1680 N N . ASP A 1 209 ? -16.281 22.953 15.688 1 79 209 ASP A N 1
ATOM 1681 C CA . ASP A 1 209 ? -16 24.391 15.758 1 79 209 ASP A CA 1
ATOM 1682 C C . ASP A 1 209 ? -16.766 25.141 14.672 1 79 209 ASP A C 1
ATOM 1684 O O . ASP A 1 209 ? -16.688 26.375 14.594 1 79 209 ASP A O 1
ATOM 1688 N N . LYS A 1 210 ? -17.531 24.531 13.914 1 74.81 210 LYS A N 1
ATOM 1689 C CA . LYS A 1 210 ? -18.219 25.219 12.82 1 74.81 210 LYS A CA 1
ATOM 1690 C C . LYS A 1 210 ? -19.453 25.953 13.328 1 74.81 210 LYS A C 1
ATOM 1692 O O . LYS A 1 210 ? -20.25 25.391 14.086 1 74.81 210 LYS A O 1
ATOM 1697 N N . GLY A 1 211 ? -19.594 27.312 13 1 72.88 211 GLY A N 1
ATOM 1698 C CA . GLY A 1 211 ? -20.797 28.094 13.258 1 72.88 211 GLY A CA 1
ATOM 1699 C C . GLY A 1 211 ? -21.016 28.391 14.727 1 72.88 211 GLY A C 1
ATOM 1700 O O . GLY A 1 211 ? -22.141 28.359 15.211 1 72.88 211 GLY A O 1
ATOM 1701 N N . LYS A 1 212 ? -19.891 28.547 15.523 1 81.19 212 LYS A N 1
ATOM 1702 C CA . LYS A 1 212 ? -20.016 28.766 16.969 1 81.19 212 LYS A CA 1
ATOM 1703 C C . LYS A 1 212 ? -19.844 30.234 17.328 1 81.19 212 LYS A C 1
ATOM 1705 O O . LYS A 1 212 ? -19.688 30.562 18.5 1 81.19 212 LYS A O 1
ATOM 1710 N N . GLU A 1 213 ? -19.938 31.125 16.438 1 81.25 213 GLU A N 1
ATOM 1711 C CA . GLU A 1 213 ? -19.703 32.531 16.688 1 81.25 213 GLU A CA 1
ATOM 1712 C C . GLU A 1 213 ? -20.781 33.125 17.609 1 81.25 213 GLU A C 1
ATOM 1714 O O . GLU A 1 213 ? -20.484 33.875 18.531 1 81.25 213 GLU A O 1
ATOM 1719 N N . GLN A 1 214 ? -22 32.75 17.359 1 76.44 214 GLN A N 1
ATOM 1720 C CA . GLN A 1 214 ? -23.109 33.281 18.172 1 76.44 214 GLN A CA 1
ATOM 1721 C C . GLN A 1 214 ? -23.047 32.719 19.578 1 76.44 214 GLN A C 1
ATOM 1723 O O . GLN A 1 214 ? -23.328 33.406 20.547 1 76.44 214 GLN A O 1
ATOM 1728 N N . GLU A 1 215 ? -22.703 31.422 19.656 1 80.12 215 GLU A N 1
ATOM 1729 C CA . GLU A 1 215 ? -22.578 30.797 20.984 1 80.12 215 GLU A CA 1
ATOM 1730 C C . GLU A 1 215 ? -21.453 31.438 21.781 1 80.12 215 GLU A C 1
ATOM 1732 O O . GLU A 1 215 ? -21.578 31.625 22.984 1 80.12 215 GLU A O 1
ATOM 1737 N N . ASP A 1 216 ? -20.391 31.719 21.141 1 84.88 216 ASP A N 1
ATOM 1738 C CA . ASP A 1 216 ? -19.234 32.312 21.812 1 84.88 216 ASP A CA 1
ATOM 1739 C C . ASP A 1 216 ? -19.562 33.719 22.312 1 84.88 216 ASP A C 1
ATOM 1741 O O . ASP A 1 216 ? -19.141 34.125 23.406 1 84.88 216 ASP A O 1
ATOM 1745 N N . LYS A 1 217 ? -20.312 34.5 21.531 1 82.06 217 LYS A N 1
ATOM 1746 C CA . LYS A 1 217 ? -20.703 35.844 21.938 1 82.06 217 LYS A CA 1
ATOM 1747 C C . LYS A 1 217 ? -21.641 35.812 23.141 1 82.06 217 LYS A C 1
ATOM 1749 O O . LYS A 1 217 ? -21.484 36.625 24.078 1 82.06 217 LYS A O 1
ATOM 1754 N N . LYS A 1 218 ? -22.531 34.875 23.062 1 81.94 218 LYS A N 1
ATOM 1755 C CA . LYS A 1 218 ? -23.469 34.75 24.172 1 81.94 218 LYS A CA 1
ATOM 1756 C C . LYS A 1 218 ? -22.75 34.375 25.469 1 81.94 218 LYS A C 1
ATOM 1758 O O . LYS A 1 218 ? -23.094 34.844 26.547 1 81.94 218 LYS A O 1
ATOM 1763 N N . ARG A 1 219 ? -21.922 33.5 25.344 1 84.5 219 ARG A N 1
ATOM 1764 C CA . ARG A 1 219 ? -21.156 33.062 26.516 1 84.5 219 ARG A CA 1
ATOM 1765 C C . ARG A 1 219 ? -20.328 34.219 27.094 1 84.5 219 ARG A C 1
ATOM 1767 O O . ARG A 1 219 ? -20.188 34.344 28.312 1 84.5 219 ARG A O 1
ATOM 1774 N N . GLU A 1 220 ? -19.75 35 26.266 1 83.69 220 GLU A N 1
ATOM 1775 C CA . GLU A 1 220 ? -19 36.156 26.719 1 83.69 220 GLU A CA 1
ATOM 1776 C C . GLU A 1 220 ? -19.891 37.125 27.469 1 83.69 220 GLU A C 1
ATOM 1778 O O . GLU A 1 220 ? -19.469 37.719 28.469 1 83.69 220 GLU A O 1
ATOM 1783 N N . GLU A 1 221 ? -21.078 37.219 27.031 1 81.81 221 GLU A N 1
ATOM 1784 C CA . GLU A 1 221 ? -22.031 38.094 27.703 1 81.81 221 GLU A CA 1
ATOM 1785 C C . GLU A 1 221 ? -22.391 37.531 29.094 1 81.81 221 GLU A C 1
ATOM 1787 O O . GLU A 1 221 ? -22.5 38.312 30.047 1 81.81 221 GLU A O 1
ATOM 1792 N N . ILE A 1 222 ? -22.531 36.25 29.094 1 82.12 222 ILE A N 1
ATOM 1793 C CA . ILE A 1 222 ? -22.875 35.625 30.375 1 82.12 222 ILE A CA 1
ATOM 1794 C C . ILE A 1 222 ? -21.703 35.75 31.344 1 82.12 222 ILE A C 1
ATOM 1796 O O . ILE A 1 222 ? -21.906 36 32.531 1 82.12 222 ILE A O 1
ATOM 1800 N N . GLU A 1 223 ? -20.562 35.625 30.891 1 82.19 223 GLU A N 1
ATOM 1801 C CA . GLU A 1 223 ? -19.359 35.75 31.734 1 82.19 223 GLU A CA 1
ATOM 1802 C C . GLU A 1 223 ? -19.203 37.188 32.25 1 82.19 223 GLU A C 1
ATOM 1804 O O . GLU A 1 223 ? -18.844 37.375 33.406 1 82.19 223 GLU A O 1
ATOM 1809 N N . LEU A 1 224 ? -19.531 38.094 31.391 1 81.81 224 LEU A N 1
ATOM 1810 C CA . LEU A 1 224 ? -19.453 39.5 31.781 1 81.81 224 LEU A CA 1
ATOM 1811 C C . LEU A 1 224 ? -20.516 39.844 32.812 1 81.81 224 LEU A C 1
ATOM 1813 O O . LEU A 1 224 ? -20.266 40.562 33.781 1 81.81 224 LEU A O 1
ATOM 1817 N N . ALA A 1 225 ? -21.641 39.281 32.625 1 78.81 225 ALA A N 1
ATOM 1818 C CA . ALA A 1 225 ? -22.719 39.469 33.594 1 78.81 225 ALA A CA 1
ATOM 1819 C C . ALA A 1 225 ? -22.375 38.844 34.938 1 78.81 225 ALA A C 1
ATOM 1821 O O . ALA A 1 225 ? -22.703 39.406 35.969 1 78.81 225 ALA A O 1
ATOM 1822 N N . PHE A 1 226 ? -21.812 37.75 34.812 1 78.25 226 PHE A N 1
ATOM 1823 C CA . PHE A 1 226 ? -21.391 37.062 36.031 1 78.25 226 PHE A CA 1
ATOM 1824 C C . PHE A 1 226 ? -20.328 37.875 36.781 1 78.25 226 PHE A C 1
ATOM 1826 O O . PHE A 1 226 ? -20.375 38 38 1 78.25 226 PHE A O 1
ATOM 1833 N N . GLN A 1 227 ? -19.453 38.438 36.094 1 77.81 227 GLN A N 1
ATOM 1834 C CA . GLN A 1 227 ? -18.391 39.281 36.688 1 77.81 227 GLN A CA 1
ATOM 1835 C C . GLN A 1 227 ? -18.969 40.562 37.281 1 77.81 227 GLN A C 1
ATOM 1837 O O . GLN A 1 227 ? -18.547 40.969 38.375 1 77.81 227 GLN A O 1
ATOM 1842 N N . GLN A 1 228 ? -19.938 41.062 36.688 1 75.81 228 GLN A N 1
ATOM 1843 C CA . GLN A 1 228 ? -20.594 42.281 37.188 1 75.81 228 GLN A CA 1
ATOM 1844 C C . GLN A 1 228 ? -21.406 42 38.438 1 75.81 228 GLN A C 1
ATOM 1846 O O . GLN A 1 228 ? -21.422 42.781 39.375 1 75.81 228 GLN A O 1
ATOM 1851 N N . ALA A 1 229 ? -22 40.875 38.438 1 74 229 ALA A N 1
ATOM 1852 C CA . ALA A 1 229 ? -22.781 40.469 39.594 1 74 229 ALA A CA 1
ATOM 1853 C C . ALA A 1 229 ? -21.875 40.219 40.812 1 74 229 ALA A C 1
ATOM 1855 O O . ALA A 1 229 ? -22.25 40.531 41.938 1 74 229 ALA A O 1
ATOM 1856 N N . GLN A 1 230 ? -20.828 39.625 40.562 1 68.56 230 GLN A N 1
ATOM 1857 C CA . GLN A 1 230 ? -19.875 39.375 41.625 1 68.56 230 GLN A CA 1
ATOM 1858 C C . GLN A 1 230 ? -19.297 40.688 42.156 1 68.56 230 GLN A C 1
ATOM 1860 O O . GLN A 1 230 ? -19.047 40.812 43.375 1 68.56 230 GLN A O 1
ATOM 1865 N N . GLU A 1 231 ? -19.094 41.531 41.25 1 63.31 231 GLU A N 1
ATOM 1866 C CA . GLU A 1 231 ? -18.609 42.844 41.656 1 63.31 231 GLU A CA 1
ATOM 1867 C C . GLU A 1 231 ? -19.656 43.594 42.469 1 63.31 231 GLU A C 1
ATOM 1869 O O . GLU A 1 231 ? -19.328 44.281 43.438 1 63.31 231 GLU A O 1
ATOM 1874 N N . GLN A 1 232 ? -20.859 43.406 42.188 1 60.66 232 GLN A N 1
ATOM 1875 C CA . GLN A 1 232 ? -21.922 44.094 42.906 1 60.66 232 GLN A CA 1
ATOM 1876 C C . GLN A 1 232 ? -22.25 43.344 44.219 1 60.66 232 GLN A C 1
ATOM 1878 O O . GLN A 1 232 ? -22.672 43.969 45.188 1 60.66 232 GLN A O 1
ATOM 1883 N N . GLY A 1 233 ? -22.375 42.062 44.156 1 49.59 233 GLY A N 1
ATOM 1884 C CA . GLY A 1 233 ? -22.812 41.281 45.312 1 49.59 233 GLY A CA 1
ATOM 1885 C C . GLY A 1 233 ? -21.703 41.031 46.312 1 49.59 233 GLY A C 1
ATOM 1886 O O . GLY A 1 233 ? -21.844 40.219 47.219 1 49.59 233 GLY A O 1
ATOM 1887 N N . HIS A 1 234 ? -20.531 41.438 46.312 1 43.75 234 HIS A N 1
ATOM 1888 C CA . HIS A 1 234 ? -19.672 41.188 47.469 1 43.75 234 HIS A CA 1
ATOM 1889 C C . HIS A 1 234 ? -20.406 41.5 48.781 1 43.75 234 HIS A C 1
ATOM 1891 O O . HIS A 1 234 ? -19.812 41.469 49.844 1 43.75 234 HIS A O 1
ATOM 1897 N N . ALA A 1 235 ? -21.516 42.188 48.812 1 37.94 235 ALA A N 1
ATOM 1898 C CA . ALA A 1 235 ? -21.844 42.469 50.188 1 37.94 235 ALA A CA 1
ATOM 1899 C C . ALA A 1 235 ? -22.359 41.219 50.906 1 37.94 235 ALA A C 1
ATOM 1901 O O . ALA A 1 235 ? -22.203 41.062 52.125 1 37.94 235 ALA A O 1
ATOM 1902 N N . LEU A 1 236 ? -23.281 40.312 50.344 1 33.47 236 LEU A N 1
ATOM 1903 C CA . LEU A 1 236 ? -24.109 39.562 51.281 1 33.47 236 LEU A CA 1
ATOM 1904 C C . LEU A 1 236 ? -23.516 38.188 51.5 1 33.47 236 LEU A C 1
ATOM 1906 O O . LEU A 1 236 ? -24.078 37.156 51.062 1 33.47 236 LEU A O 1
ATOM 1910 N N . VAL A 1 237 ? -22.359 37.844 51.156 1 32.53 237 VAL A N 1
ATOM 1911 C CA . VAL A 1 237 ? -22.172 36.406 51.344 1 32.53 237 VAL A CA 1
ATOM 1912 C C . VAL A 1 237 ? -22.234 36.062 52.844 1 32.53 237 VAL A C 1
ATOM 1914 O O . VAL A 1 237 ? -21.484 36.656 53.656 1 32.53 237 VAL A O 1
ATOM 1917 N N . PRO A 1 238 ? -23.328 35.375 53.188 1 30.2 238 PRO A N 1
ATOM 1918 C CA . PRO A 1 238 ? -23.453 34.844 54.562 1 30.2 238 PRO A CA 1
ATOM 1919 C C . PRO A 1 238 ? -22.281 33.906 54.938 1 30.2 238 PRO A C 1
ATOM 1921 O O . PRO A 1 238 ? -21.703 33.25 54.094 1 30.2 238 PRO A O 1
ATOM 1924 N N . GLU A 1 239 ? -21.625 34.125 56.062 1 29.75 239 GLU A N 1
ATOM 1925 C CA . GLU A 1 239 ? -20.578 33.5 56.875 1 29.75 239 GLU A CA 1
ATOM 1926 C C . GLU A 1 239 ? -20.875 32.031 57.125 1 29.75 239 GLU A C 1
ATOM 1928 O O . GLU A 1 239 ? -21.531 31.688 58.125 1 29.75 239 GLU A O 1
ATOM 1933 N N . HIS A 1 240 ? -21.453 31.156 56.219 1 25.16 240 HIS A N 1
ATOM 1934 C CA . HIS A 1 240 ? -21.688 29.875 56.875 1 25.16 240 HIS A CA 1
ATOM 1935 C C . HIS A 1 240 ? -20.375 29.188 57.219 1 25.16 240 HIS A C 1
ATOM 1937 O O . HIS A 1 240 ? -19.406 29.266 56.469 1 25.16 240 HIS A O 1
ATOM 1943 N N . GLU A 1 241 ? -20.125 28.609 58.438 1 23.91 241 GLU A N 1
ATOM 1944 C CA . GLU A 1 241 ? -19.156 28.031 59.344 1 23.91 241 GLU A CA 1
ATOM 1945 C C . GLU A 1 241 ? -18.578 26.734 58.781 1 23.91 241 GLU A C 1
ATOM 1947 O O . GLU A 1 241 ? -17.453 26.344 59.125 1 23.91 241 GLU A O 1
ATOM 1952 N N . GLY A 1 242 ? -19.312 25.703 58.25 1 23.86 242 GLY A N 1
ATOM 1953 C CA . GLY A 1 242 ? -19.062 24.375 58.75 1 23.86 242 GLY A CA 1
ATOM 1954 C C . GLY A 1 242 ? -17.719 23.797 58.312 1 23.86 242 GLY A C 1
ATOM 1955 O O . GLY A 1 242 ? -17.078 24.344 57.406 1 23.86 242 GLY A O 1
ATOM 1956 N N . SER A 1 243 ? -17.375 22.391 58.625 1 24.39 243 SER A N 1
ATOM 1957 C CA . SER A 1 243 ? -16.359 21.469 59.094 1 24.39 243 SER A CA 1
ATOM 1958 C C . SER A 1 243 ? -15.422 21.031 57.969 1 24.39 243 SER A C 1
ATOM 1960 O O . SER A 1 243 ? -15.688 21.312 56.781 1 24.39 243 SER A O 1
ATOM 1962 N N . VAL A 1 244 ? -15.258 19.641 57.781 1 26.75 244 VAL A N 1
ATOM 1963 C CA . VAL A 1 244 ? -14.188 18.656 57.938 1 26.75 244 VAL A CA 1
ATOM 1964 C C . VAL A 1 244 ? -13.508 18.406 56.562 1 26.75 244 VAL A C 1
ATOM 1966 O O . VAL A 1 244 ? -12.281 18.344 56.5 1 26.75 244 VAL A O 1
ATOM 1969 N N . GLY A 1 245 ? -14.211 17.656 55.688 1 29.23 245 GLY A N 1
ATOM 1970 C CA . GLY A 1 245 ? -13.547 16.609 54.938 1 29.23 245 GLY A CA 1
ATOM 1971 C C . GLY A 1 245 ? -12.688 17.156 53.812 1 29.23 245 GLY A C 1
ATOM 1972 O O . GLY A 1 245 ? -13.203 17.75 52.844 1 29.23 245 GLY A O 1
ATOM 1973 N N . ALA A 1 246 ? -11.414 17.438 54 1 33.62 246 ALA A N 1
ATOM 1974 C CA . ALA A 1 246 ? -10.328 18.188 53.375 1 33.62 246 ALA A CA 1
ATOM 1975 C C . ALA A 1 246 ? -9.859 17.531 52.094 1 33.62 246 ALA A C 1
ATOM 1977 O O . ALA A 1 246 ? -8.734 17.766 51.625 1 33.62 246 ALA A O 1
ATOM 1978 N N . GLY A 1 247 ? -10.602 16.5 51.625 1 29.84 247 GLY A N 1
ATOM 1979 C CA . GLY A 1 247 ? -9.883 15.805 50.594 1 29.84 247 GLY A CA 1
ATOM 1980 C C . GLY A 1 247 ? -9.461 16.703 49.438 1 29.84 247 GLY A C 1
ATOM 1981 O O . GLY A 1 247 ? -8.742 17.688 49.656 1 29.84 247 GLY A O 1
ATOM 1982 N N . ALA A 1 248 ? -9.945 16.375 48.281 1 40.94 248 ALA A N 1
ATOM 1983 C CA . ALA A 1 248 ? -9.578 16.859 46.969 1 40.94 248 ALA A CA 1
ATOM 1984 C C . ALA A 1 248 ? -9.836 18.359 46.812 1 40.94 248 ALA A C 1
ATOM 1986 O O . ALA A 1 248 ? -9.156 19.047 46.062 1 40.94 248 ALA A O 1
ATOM 1987 N N . ALA A 1 249 ? -10.812 18.906 47.594 1 40.62 249 ALA A N 1
ATOM 1988 C CA . ALA A 1 249 ? -11.25 20.312 47.625 1 40.62 249 ALA A CA 1
ATOM 1989 C C . ALA A 1 249 ? -10.172 21.219 48.219 1 40.62 249 ALA A C 1
ATOM 1991 O O . ALA A 1 249 ? -10.047 22.375 47.812 1 40.62 249 ALA A O 1
ATOM 1992 N N . SER A 1 250 ? -9.375 20.609 49.031 1 46.31 250 SER A N 1
ATOM 1993 C CA . SER A 1 250 ? -8.375 21.438 49.719 1 46.31 250 SER A CA 1
ATOM 1994 C C . SER A 1 250 ? -7.227 21.797 48.75 1 46.31 250 SER A C 1
ATOM 1996 O O . SER A 1 250 ? -6.652 22.875 48.844 1 46.31 250 SER A O 1
ATOM 1998 N N . ARG A 1 251 ? -6.922 20.844 47.812 1 47.53 251 ARG A N 1
ATOM 1999 C CA . ARG A 1 251 ? -5.797 21.109 46.938 1 47.53 251 ARG A CA 1
ATOM 2000 C C . ARG A 1 251 ? -6.094 22.281 46 1 47.53 251 ARG A C 1
ATOM 2002 O O . ARG A 1 251 ? -5.246 23.156 45.812 1 47.53 251 ARG A O 1
ATOM 2009 N N . TRP A 1 252 ? -7.246 22.203 45.5 1 44.84 252 TRP A N 1
ATOM 2010 C CA . TRP A 1 252 ? -7.645 23.297 44.625 1 44.84 252 TRP A CA 1
ATOM 2011 C C . TRP A 1 252 ? -7.727 24.609 45.375 1 44.84 252 TRP A C 1
ATOM 2013 O O . TRP A 1 252 ? -7.336 25.656 44.875 1 44.84 252 TRP A O 1
ATOM 2023 N N . LYS A 1 253 ? -8.125 24.562 46.688 1 45 253 LYS A N 1
ATOM 2024 C CA . LYS A 1 253 ? -8.195 25.766 47.5 1 45 253 LYS A CA 1
ATOM 2025 C C . LYS A 1 253 ? -6.828 26.422 47.656 1 45 253 LYS A C 1
ATOM 2027 O O . LYS A 1 253 ? -6.707 27.641 47.531 1 45 253 LYS A O 1
ATOM 2032 N N . LYS A 1 254 ? -5.859 25.578 47.75 1 48.66 254 LYS A N 1
ATOM 2033 C CA . LYS A 1 254 ? -4.523 26.141 47.938 1 48.66 254 LYS A CA 1
ATOM 2034 C C . LYS A 1 254 ? -3.957 26.656 46.625 1 48.66 254 LYS A C 1
ATOM 2036 O O . LYS A 1 254 ? -3.334 27.719 46.594 1 48.66 254 LYS A O 1
ATOM 2041 N N . ALA A 1 255 ? -4.07 25.828 45.594 1 44.22 255 ALA A N 1
ATOM 2042 C CA . ALA A 1 255 ? -3.543 26.281 44.312 1 44.22 255 ALA A CA 1
ATOM 2043 C C . ALA A 1 255 ? -4.234 27.547 43.844 1 44.22 255 ALA A C 1
ATOM 2045 O O . ALA A 1 255 ? -3.592 28.453 43.281 1 44.22 255 ALA A O 1
ATOM 2046 N N . ILE A 1 256 ? -5.5 27.688 44.062 1 41.28 256 ILE A N 1
ATOM 2047 C CA . ILE A 1 256 ? -6.23 28.922 43.781 1 41.28 256 ILE A CA 1
ATOM 2048 C C . ILE A 1 256 ? -5.66 30.078 44.594 1 41.28 256 ILE A C 1
ATOM 2050 O O . ILE A 1 256 ? -5.465 31.172 44.094 1 41.28 256 ILE A O 1
ATOM 2054 N N . THR A 1 257 ? -5.312 29.891 45.875 1 40.53 257 THR A N 1
ATOM 2055 C CA . THR A 1 257 ? -4.738 30.969 46.688 1 40.53 257 THR A CA 1
ATOM 2056 C C . THR A 1 257 ? -3.42 31.453 46.062 1 40.53 257 THR A C 1
ATOM 2058 O O . THR A 1 257 ? -3.15 32.656 46.031 1 40.53 257 THR A O 1
ATOM 2061 N N . ALA A 1 258 ? -2.572 30.547 45.594 1 40.72 258 ALA A N 1
ATOM 2062 C CA . ALA A 1 258 ? -1.278 30.953 45.062 1 40.72 258 ALA A CA 1
ATOM 2063 C C . ALA A 1 258 ? -1.439 31.641 43.688 1 40.72 258 ALA A C 1
ATOM 2065 O O . ALA A 1 258 ? -0.703 32.594 43.375 1 40.72 258 ALA A O 1
ATOM 2066 N N . ALA A 1 259 ? -2.221 31.125 42.781 1 37.59 259 ALA A N 1
ATOM 2067 C CA . ALA A 1 259 ? -2.436 31.844 41.531 1 37.59 259 ALA A CA 1
ATOM 2068 C C . ALA A 1 259 ? -3.074 33.219 41.781 1 37.59 259 ALA A C 1
ATOM 2070 O O . ALA A 1 259 ? -2.957 34.125 40.969 1 37.59 259 ALA A O 1
ATOM 2071 N N . ASN A 1 260 ? -4.078 33.344 42.781 1 32.88 260 ASN A N 1
ATOM 2072 C CA . ASN A 1 260 ? -4.867 34.531 43.031 1 32.88 260 ASN A CA 1
ATOM 2073 C C . ASN A 1 260 ? -4.016 35.656 43.625 1 32.88 260 ASN A C 1
ATOM 2075 O O . ASN A 1 260 ? -4.547 36.656 44.094 1 32.88 260 ASN A O 1
ATOM 2079 N N . THR A 1 261 ? -2.98 35.625 44.188 1 31.25 261 THR A N 1
ATOM 2080 C CA . THR A 1 261 ? -2.643 36.906 44.75 1 31.25 261 THR A CA 1
ATOM 2081 C C . THR A 1 261 ? -2.779 38 43.688 1 31.25 261 THR A C 1
ATOM 2083 O O . THR A 1 261 ? -2.648 39.188 44 1 31.25 261 THR A O 1
ATOM 2086 N N . ALA A 1 262 ? -2.555 38.188 42.531 1 30.81 262 ALA A N 1
ATOM 2087 C CA . ALA A 1 262 ? -2.977 39.469 42 1 30.81 262 ALA A CA 1
ATOM 2088 C C . ALA A 1 262 ? -4.496 39.625 42.031 1 30.81 262 ALA A C 1
ATOM 2090 O O . ALA A 1 262 ? -5.012 40.625 42.5 1 30.81 262 ALA A O 1
ATOM 2091 N N . VAL A 1 263 ? -5.465 39.844 41.031 1 29.58 263 VAL A N 1
ATOM 2092 C CA . VAL A 1 263 ? -6.777 40.406 41.312 1 29.58 263 VAL A CA 1
ATOM 2093 C C . VAL A 1 263 ? -7.469 39.594 42.406 1 29.58 263 VAL A C 1
ATOM 2095 O O . VAL A 1 263 ? -7.594 38.375 42.312 1 29.58 263 VAL A O 1
ATOM 2098 N N . VAL A 1 264 ? -7.707 40.062 43.719 1 26.88 264 VAL A N 1
ATOM 2099 C CA . VAL A 1 264 ? -8.43 39.688 44.938 1 26.88 264 VAL A CA 1
ATOM 2100 C C . VAL A 1 264 ? -9.75 39.031 44.562 1 26.88 264 VAL A C 1
ATOM 2102 O O . VAL A 1 264 ? -10.516 38.594 45.438 1 26.88 264 VAL A O 1
ATOM 2105 N N . PHE A 1 265 ? -10.719 39.625 43.625 1 26.42 265 PHE A N 1
ATOM 2106 C CA . PHE A 1 265 ? -12.094 39.188 43.812 1 26.42 265 PHE A CA 1
ATOM 2107 C C . PHE A 1 265 ? -12.164 37.656 43.906 1 26.42 265 PHE A C 1
ATOM 2109 O O . PHE A 1 265 ? -11.258 36.969 43.438 1 26.42 265 PHE A O 1
ATOM 2116 N N . GLN A 1 266 ? -13.406 37.031 44.5 1 29.23 266 GLN A N 1
ATOM 2117 C CA . GLN A 1 266 ? -13.977 35.719 44.875 1 29.23 266 GLN A CA 1
ATOM 2118 C C . GLN A 1 266 ? -13.734 34.688 43.781 1 29.23 266 GLN A C 1
ATOM 2120 O O . GLN A 1 266 ? -13.781 35.031 42.594 1 29.23 266 GLN A O 1
ATOM 2125 N N . ARG A 1 267 ? -13.391 33.375 43.938 1 37.09 267 ARG A N 1
ATOM 2126 C CA . ARG A 1 267 ? -12.875 32.062 43.531 1 37.09 267 ARG A CA 1
ATOM 2127 C C . ARG A 1 267 ? -13.766 31.453 42.469 1 37.09 267 ARG A C 1
ATOM 2129 O O . ARG A 1 267 ? -13.492 30.344 42 1 37.09 267 ARG A O 1
ATOM 2136 N N . THR A 1 268 ? -15.086 31.297 42.531 1 42.41 268 THR A N 1
ATOM 2137 C CA . THR A 1 268 ? -15.758 30.344 41.688 1 42.41 268 THR A CA 1
ATOM 2138 C C . THR A 1 268 ? -15.438 30.609 40.219 1 42.41 268 THR A C 1
ATOM 2140 O O . THR A 1 268 ? -15.688 31.703 39.719 1 42.41 268 THR A O 1
ATOM 2143 N N . THR A 1 269 ? -14.234 30.047 39.812 1 57.19 269 THR A N 1
ATOM 2144 C CA . THR A 1 269 ? -13.898 30.25 38.406 1 57.19 269 THR A CA 1
ATOM 2145 C C . THR A 1 269 ? -15.07 29.891 37.5 1 57.19 269 THR A C 1
ATOM 2147 O O . THR A 1 269 ? -15.773 28.906 37.75 1 57.19 269 THR A O 1
ATOM 2150 N N . PHE A 1 270 ? -15.531 30.906 36.875 1 68.75 270 PHE A N 1
ATOM 2151 C CA . PHE A 1 270 ? -16.625 30.766 35.906 1 68.75 270 PHE A CA 1
ATOM 2152 C C . PHE A 1 270 ? -16.516 29.438 35.156 1 68.75 270 PHE A C 1
ATOM 2154 O O . PHE A 1 270 ? -17.516 28.766 34.938 1 68.75 270 PHE A O 1
ATOM 2161 N N . ASP A 1 271 ? -15.289 28.969 35.062 1 74.25 271 ASP A N 1
ATOM 2162 C CA . ASP A 1 271 ? -15.102 27.797 34.219 1 74.25 271 ASP A CA 1
ATOM 2163 C C . ASP A 1 271 ? -14.914 26.547 35.062 1 74.25 271 ASP A C 1
ATOM 2165 O O . ASP A 1 271 ? -14.859 25.438 34.531 1 74.25 271 ASP A O 1
ATOM 2169 N N . GLY A 1 272 ? -14.945 26.625 36.438 1 74.56 272 GLY A N 1
ATOM 2170 C CA . GLY A 1 272 ? -14.688 25.438 37.25 1 74.56 272 GLY A CA 1
ATOM 2171 C C . GLY A 1 272 ? -13.211 25.188 37.469 1 74.56 272 GLY A C 1
ATOM 2172 O O . GLY A 1 272 ? -12.367 26.031 37.156 1 74.56 272 GLY A O 1
ATOM 2173 N N . PRO A 1 273 ? -12.922 24 38.062 1 77.31 273 PRO A N 1
ATOM 2174 C CA . PRO A 1 273 ? -11.523 23.688 38.344 1 77.31 273 PRO A CA 1
ATOM 2175 C C . PRO A 1 273 ? -10.719 23.422 37.062 1 77.31 273 PRO A C 1
ATOM 2177 O O . PRO A 1 273 ? -11.219 22.812 36.125 1 77.31 273 PRO A O 1
ATOM 2180 N N . PRO A 1 274 ? -9.594 24.016 37 1 80.69 274 PRO A N 1
ATOM 2181 C CA . PRO A 1 274 ? -8.75 23.766 35.812 1 80.69 274 PRO A CA 1
ATOM 2182 C C . PRO A 1 274 ? -8.289 22.312 35.719 1 80.69 274 PRO A C 1
ATOM 2184 O O . PRO A 1 274 ? -8.367 21.562 36.688 1 80.69 274 PRO A O 1
ATOM 2187 N N . LEU A 1 275 ? -7.77 21.906 34.625 1 87.25 275 LEU A N 1
ATOM 2188 C CA . LEU A 1 275 ? -7.246 20.562 34.375 1 87.25 275 LEU A CA 1
ATOM 2189 C C . LEU A 1 275 ? -5.984 20.312 35.219 1 87.25 275 LEU A C 1
ATOM 2191 O O . LEU A 1 275 ? -5.133 21.203 35.312 1 87.25 275 LEU A O 1
ATOM 2195 N N . ASP A 1 276 ? -5.953 19.125 35.812 1 87.12 276 ASP A N 1
ATOM 2196 C CA . ASP A 1 276 ? -4.766 18.75 36.594 1 87.12 276 ASP A CA 1
ATOM 2197 C C . ASP A 1 276 ? -3.629 18.328 35.656 1 87.12 276 ASP A C 1
ATOM 2199 O O . ASP A 1 276 ? -3.867 17.734 34.594 1 87.12 276 ASP A O 1
ATOM 2203 N N . PHE A 1 277 ? -2.451 18.672 36.062 1 87.75 277 PHE A N 1
ATOM 2204 C CA . PHE A 1 277 ? -1.272 18.25 35.312 1 87.75 277 PHE A CA 1
ATOM 2205 C C . PHE A 1 277 ? -1.182 16.734 35.281 1 87.75 277 PHE A C 1
ATOM 2207 O O . PHE A 1 277 ? -0.814 16.156 34.25 1 87.75 277 PHE A O 1
ATOM 2214 N N . SER A 1 278 ? -1.473 16.047 36.406 1 87.81 278 SER A N 1
ATOM 2215 C CA . SER A 1 278 ? -1.413 14.586 36.5 1 87.81 278 SER A CA 1
ATOM 2216 C C . SER A 1 278 ? -2.387 13.938 35.531 1 87.81 278 SER A C 1
ATOM 2218 O O . SER A 1 278 ? -2.117 12.852 35 1 87.81 278 SER A O 1
ATOM 2220 N N . THR A 1 279 ? -3.547 14.609 35.312 1 91.94 279 THR A N 1
ATOM 2221 C CA . THR A 1 279 ? -4.512 14.102 34.344 1 91.94 279 THR A CA 1
ATOM 2222 C C . THR A 1 279 ? -3.922 14.117 32.938 1 91.94 279 THR A C 1
ATOM 2224 O O . THR A 1 279 ? -4.094 13.164 32.156 1 91.94 279 THR A O 1
ATOM 2227 N N . LEU A 1 280 ? -3.189 15.164 32.625 1 92.44 280 LEU A N 1
ATOM 2228 C CA . LEU A 1 280 ? -2.59 15.289 31.297 1 92.44 280 LEU A CA 1
ATOM 2229 C C . LEU A 1 280 ? -1.463 14.273 31.125 1 92.44 280 LEU A C 1
ATOM 2231 O O . LEU A 1 280 ? -1.241 13.781 30.016 1 92.44 280 LEU A O 1
ATOM 2235 N N . VAL A 1 281 ? -0.749 13.938 32.219 1 91.62 281 VAL A N 1
ATOM 2236 C CA . VAL A 1 281 ? 0.293 12.922 32.125 1 91.62 281 VAL A CA 1
ATOM 2237 C C . VAL A 1 281 ? -0.336 11.555 31.875 1 91.62 281 VAL A C 1
ATOM 2239 O O . VAL A 1 281 ? 0.186 10.773 31.078 1 91.62 281 VAL A O 1
ATOM 2242 N N . ILE A 1 282 ? -1.448 11.297 32.531 1 93.25 282 ILE A N 1
ATOM 2243 C CA . ILE A 1 282 ? -2.15 10.039 32.312 1 93.25 282 ILE A CA 1
ATOM 2244 C C . ILE A 1 282 ? -2.621 9.93 30.875 1 93.25 282 ILE A C 1
ATOM 2246 O O . ILE A 1 282 ? -2.553 8.852 30.281 1 93.25 282 ILE A O 1
ATOM 2250 N N . VAL A 1 283 ? -3.098 11.008 30.375 1 95.44 283 VAL A N 1
ATOM 2251 C CA . VAL A 1 283 ? -3.574 11.016 28.984 1 95.44 283 VAL A CA 1
ATOM 2252 C C . VAL A 1 283 ? -2.42 10.703 28.047 1 95.44 283 VAL A C 1
ATOM 2254 O O . VAL A 1 283 ? -2.578 9.93 27.094 1 95.44 283 VAL A O 1
ATOM 2257 N N . ASP A 1 284 ? -1.236 11.203 28.312 1 94.94 284 ASP A N 1
ATOM 2258 C CA . ASP A 1 284 ? -0.06 10.938 27.484 1 94.94 284 ASP A CA 1
ATOM 2259 C C . ASP A 1 284 ? 0.398 9.492 27.641 1 94.94 284 ASP A C 1
ATOM 2261 O O . ASP A 1 284 ? 0.951 8.906 26.703 1 94.94 284 ASP A O 1
ATOM 2265 N N . MET A 1 285 ? 0.138 9 28.828 1 94.12 285 MET A N 1
ATOM 2266 C CA . MET A 1 285 ? 0.502 7.602 29.062 1 94.12 285 MET A CA 1
ATOM 2267 C C . MET A 1 285 ? -0.406 6.668 28.266 1 94.12 285 MET A C 1
ATOM 2269 O O . MET A 1 285 ? 0.045 5.641 27.75 1 94.12 285 MET A O 1
ATOM 2273 N N . ILE A 1 286 ? -1.622 7.102 28.172 1 94.44 286 ILE A N 1
ATOM 2274 C CA . ILE A 1 286 ? -2.578 6.293 27.422 1 94.44 286 ILE A CA 1
ATOM 2275 C C . ILE A 1 286 ? -2.316 6.445 25.922 1 94.44 286 ILE A C 1
ATOM 2277 O O . ILE A 1 286 ? -2.295 5.453 25.188 1 94.44 286 ILE A O 1
ATOM 2281 N N . CYS A 1 287 ? -2.09 7.703 25.578 1 92.5 287 CYS A N 1
ATOM 2282 C CA . CYS A 1 287 ? -1.762 8.008 24.188 1 92.5 287 CYS A CA 1
ATOM 2283 C C . CYS A 1 287 ? -0.724 9.125 24.109 1 92.5 287 CYS A C 1
ATOM 2285 O O . CYS A 1 287 ? -0.98 10.25 24.531 1 92.5 287 CYS A O 1
ATOM 2287 N N . PRO A 1 288 ? 0.522 8.695 23.703 1 93.94 288 PRO A N 1
ATOM 2288 C CA . PRO A 1 288 ? 0.891 7.645 22.75 1 93.94 288 PRO A CA 1
ATOM 2289 C C . PRO A 1 288 ? 1.749 6.555 23.391 1 93.94 288 PRO A C 1
ATOM 2291 O O . PRO A 1 288 ? 2.131 5.594 22.703 1 93.94 288 PRO A O 1
ATOM 2294 N N . VAL A 1 289 ? 2.029 6.621 24.641 1 94.44 289 VAL A N 1
ATOM 2295 C CA . VAL A 1 289 ? 3.027 5.75 25.25 1 94.44 289 VAL A CA 1
ATOM 2296 C C . VAL A 1 289 ? 2.551 4.301 25.203 1 94.44 289 VAL A C 1
ATOM 2298 O O . VAL A 1 289 ? 3.318 3.398 24.859 1 94.44 289 VAL A O 1
ATOM 2301 N N . LEU A 1 290 ? 1.305 4.113 25.547 1 95.69 290 LEU A N 1
ATOM 2302 C CA . LEU A 1 290 ? 0.756 2.762 25.5 1 95.69 290 LEU A CA 1
ATOM 2303 C C . LEU A 1 290 ? 0.857 2.195 24.078 1 95.69 290 LEU A C 1
ATOM 2305 O O . LEU A 1 290 ? 1.177 1.017 23.906 1 95.69 290 LEU A O 1
ATOM 2309 N N . PHE A 1 291 ? 0.513 3.031 23.094 1 96.12 291 PHE A N 1
ATOM 2310 C CA . PHE A 1 291 ? 0.626 2.623 21.703 1 96.12 291 PHE A CA 1
ATOM 2311 C C . PHE A 1 291 ? 2.053 2.197 21.375 1 96.12 291 PHE A C 1
ATOM 2313 O O . PHE A 1 291 ? 2.268 1.163 20.75 1 96.12 291 PHE A O 1
ATOM 2320 N N . GLU A 1 292 ? 3.076 2.977 21.844 1 95.69 292 GLU A N 1
ATOM 2321 C CA . GLU A 1 292 ? 4.484 2.689 21.594 1 95.69 292 GLU A CA 1
ATOM 2322 C C . GLU A 1 292 ? 4.918 1.396 22.266 1 95.69 292 GLU A C 1
ATOM 2324 O O . GLU A 1 292 ? 5.617 0.577 21.672 1 95.69 292 GLU A O 1
ATOM 2329 N N . LEU A 1 293 ? 4.484 1.21 23.422 1 95.12 293 LEU A N 1
ATOM 2330 C CA . LEU A 1 293 ? 4.895 0.042 24.188 1 95.12 293 LEU A CA 1
ATOM 2331 C C . LEU A 1 293 ? 4.328 -1.237 23.578 1 95.12 293 LEU A C 1
ATOM 2333 O O . LEU A 1 293 ? 5.043 -2.23 23.438 1 95.12 293 LEU A O 1
ATOM 2337 N N . VAL A 1 294 ? 3.084 -1.191 23.203 1 96.31 294 VAL A N 1
ATOM 2338 C CA . VAL A 1 294 ? 2.422 -2.381 22.672 1 96.31 294 VAL A CA 1
ATOM 2339 C C . VAL A 1 294 ? 3.006 -2.736 21.297 1 96.31 294 VAL A C 1
ATOM 2341 O O . VAL A 1 294 ? 3.301 -3.902 21.031 1 96.31 294 VAL A O 1
ATOM 2344 N N . THR A 1 295 ? 3.148 -1.749 20.438 1 95.81 295 THR A N 1
ATOM 2345 C CA . THR A 1 295 ? 3.643 -2.012 19.094 1 95.81 295 THR A CA 1
ATOM 2346 C C . THR A 1 295 ? 5.109 -2.426 19.125 1 95.81 295 THR A C 1
ATOM 2348 O O . THR A 1 295 ? 5.516 -3.344 18.406 1 95.81 295 THR A O 1
ATOM 2351 N N . LEU A 1 296 ? 5.922 -1.795 20.016 1 94.69 296 LEU A N 1
ATOM 2352 C CA . LEU A 1 296 ? 7.336 -2.139 20.109 1 94.69 296 LEU A CA 1
ATOM 2353 C C . LEU A 1 296 ? 7.523 -3.514 20.734 1 94.69 296 LEU A C 1
ATOM 2355 O O . LEU A 1 296 ? 8.383 -4.289 20.297 1 94.69 296 LEU A O 1
ATOM 2359 N N . TRP A 1 297 ? 6.742 -3.762 21.703 1 95.31 297 TRP A N 1
ATOM 2360 C CA . TRP A 1 297 ? 6.793 -5.07 22.359 1 95.31 297 TRP A CA 1
ATOM 2361 C C . TRP A 1 297 ? 6.449 -6.18 21.375 1 95.31 297 TRP A C 1
ATOM 2363 O O . TRP A 1 297 ? 7.102 -7.227 21.359 1 95.31 297 TRP A O 1
ATOM 2373 N N . THR A 1 298 ? 5.449 -5.969 20.562 1 95.5 298 THR A N 1
ATOM 2374 C CA . THR A 1 298 ? 5.043 -6.953 19.562 1 95.5 298 THR A CA 1
ATOM 2375 C C . THR A 1 298 ? 6.121 -7.117 18.5 1 95.5 298 THR A C 1
ATOM 2377 O O . THR A 1 298 ? 6.402 -8.234 18.047 1 95.5 298 THR A O 1
ATOM 2380 N N . PHE A 1 299 ? 6.688 -6.055 18.109 1 93.31 299 PHE A N 1
ATOM 2381 C CA . PHE A 1 299 ? 7.746 -6.113 17.109 1 93.31 299 PHE A CA 1
ATOM 2382 C C . PHE A 1 299 ? 8.93 -6.926 17.609 1 93.31 299 PHE A C 1
ATOM 2384 O O . PHE A 1 299 ? 9.398 -7.844 16.938 1 93.31 299 PHE A O 1
ATOM 2391 N N . ILE A 1 300 ? 9.438 -6.613 18.844 1 92.19 300 ILE A N 1
ATOM 2392 C CA . ILE A 1 300 ? 10.602 -7.273 19.422 1 92.19 300 ILE A CA 1
ATOM 2393 C C . ILE A 1 300 ? 10.281 -8.742 19.703 1 92.19 300 ILE A C 1
ATOM 2395 O O . ILE A 1 300 ? 11.102 -9.625 19.422 1 92.19 300 ILE A O 1
ATOM 2399 N N . GLY A 1 301 ? 9.109 -9.016 20.234 1 92.25 301 GLY A N 1
ATOM 2400 C CA . GLY A 1 301 ? 8.695 -10.383 20.469 1 92.25 301 GLY A CA 1
ATOM 2401 C C . GLY A 1 301 ? 8.633 -11.227 19.219 1 92.25 301 GLY A C 1
ATOM 2402 O O . GLY A 1 301 ? 9.094 -12.367 19.188 1 92.25 301 GLY A O 1
ATOM 2403 N N . SER A 1 302 ? 8.078 -10.633 18.156 1 89 302 SER A N 1
ATOM 2404 C CA . SER A 1 302 ? 7.957 -11.344 16.891 1 89 302 SER A CA 1
ATOM 2405 C C . SER A 1 302 ? 9.32 -11.531 16.219 1 89 302 SER A C 1
ATOM 2407 O O . SER A 1 302 ? 9.578 -12.57 15.609 1 89 302 SER A O 1
ATOM 2409 N N . LEU A 1 303 ? 10.172 -10.508 16.344 1 82.19 303 LEU A N 1
ATOM 2410 C CA . LEU A 1 303 ? 11.516 -10.609 15.766 1 82.19 303 LEU A CA 1
ATOM 2411 C C . LEU A 1 303 ? 12.297 -11.742 16.422 1 82.19 303 LEU A C 1
ATOM 2413 O O . LEU A 1 303 ? 12.992 -12.492 15.742 1 82.19 303 LEU A O 1
ATOM 2417 N N . LEU A 1 304 ? 12.141 -11.891 17.703 1 82.56 304 LEU A N 1
ATOM 2418 C CA . LEU A 1 304 ? 12.852 -12.922 18.453 1 82.56 304 LEU A CA 1
ATOM 2419 C C . LEU A 1 304 ? 12.258 -14.297 18.172 1 82.56 304 LEU A C 1
ATOM 2421 O O . LEU A 1 304 ? 12.977 -15.297 18.141 1 82.56 304 LEU A O 1
ATOM 2425 N N . ALA A 1 305 ? 10.977 -14.336 17.891 1 79.19 305 ALA A N 1
ATOM 2426 C CA . ALA A 1 305 ? 10.289 -15.602 17.688 1 79.19 305 ALA A CA 1
ATOM 2427 C C . ALA A 1 305 ? 10.492 -16.109 16.266 1 79.19 305 ALA A C 1
ATOM 2429 O O . ALA A 1 305 ? 10.703 -17.312 16.047 1 79.19 305 ALA A O 1
ATOM 2430 N N . ASN A 1 306 ? 10.43 -15.172 15.297 1 73.56 306 ASN A N 1
ATOM 2431 C CA . ASN A 1 306 ? 10.445 -15.578 13.898 1 73.56 306 ASN A CA 1
ATOM 2432 C C . ASN A 1 306 ? 11.773 -15.266 13.227 1 73.56 306 ASN A C 1
ATOM 2434 O O . ASN A 1 306 ? 12.062 -15.758 12.141 1 73.56 306 ASN A O 1
ATOM 2438 N N . LEU A 1 307 ? 12.594 -14.422 13.852 1 69.06 307 LEU A N 1
ATOM 2439 C CA . LEU A 1 307 ? 13.883 -13.992 13.312 1 69.06 307 LEU A CA 1
ATOM 2440 C C . LEU A 1 307 ? 13.727 -13.43 11.906 1 69.06 307 LEU A C 1
ATOM 2442 O O . LEU A 1 307 ? 14.547 -13.695 11.023 1 69.06 307 LEU A O 1
ATOM 2446 N N . SER A 1 308 ? 12.531 -12.992 11.602 1 70.94 308 SER A N 1
ATOM 2447 C CA . SER A 1 308 ? 12.234 -12.336 10.336 1 70.94 308 SER A CA 1
ATOM 2448 C C . SER A 1 308 ? 11.781 -10.898 10.547 1 70.94 308 SER A C 1
ATOM 2450 O O . SER A 1 308 ? 10.727 -10.656 11.141 1 70.94 308 SER A O 1
ATOM 2452 N N . PRO A 1 309 ? 12.539 -9.961 10.102 1 73.38 309 PRO A N 1
ATOM 2453 C CA . PRO A 1 309 ? 12.141 -8.555 10.266 1 73.38 309 PRO A CA 1
ATOM 2454 C C . PRO A 1 309 ? 10.828 -8.234 9.555 1 73.38 309 PRO A C 1
ATOM 2456 O O . PRO A 1 309 ? 10.055 -7.395 10.031 1 73.38 309 PRO A O 1
ATOM 2459 N N . MET A 1 310 ? 10.555 -8.961 8.469 1 73.06 310 MET A N 1
ATOM 2460 C CA . MET A 1 310 ? 9.312 -8.711 7.746 1 73.06 310 MET A CA 1
ATOM 2461 C C . MET A 1 310 ? 8.109 -9.203 8.547 1 73.06 310 MET A C 1
ATOM 2463 O O . MET A 1 310 ? 7.09 -8.516 8.617 1 73.06 310 MET A O 1
ATOM 2467 N N . ALA A 1 311 ? 8.32 -10.352 9.086 1 77.38 311 ALA A N 1
ATOM 2468 C CA . ALA A 1 311 ? 7.234 -10.867 9.922 1 77.38 311 ALA A CA 1
ATOM 2469 C C . ALA A 1 311 ? 7.008 -9.977 11.141 1 77.38 311 ALA A C 1
ATOM 2471 O O . ALA A 1 311 ? 5.867 -9.75 11.547 1 77.38 311 ALA A O 1
ATOM 2472 N N . ALA A 1 312 ? 8.109 -9.539 11.688 1 83.62 312 ALA A N 1
ATOM 2473 C CA . ALA A 1 312 ? 8.016 -8.664 12.852 1 83.62 312 ALA A CA 1
ATOM 2474 C C . ALA A 1 312 ? 7.312 -7.355 12.508 1 83.62 312 ALA A C 1
ATOM 2476 O O . ALA A 1 312 ? 6.504 -6.852 13.289 1 83.62 312 ALA A O 1
ATOM 2477 N N . PHE A 1 313 ? 7.617 -6.906 11.406 1 85.56 313 PHE A N 1
ATOM 2478 C CA . PHE A 1 313 ? 7.012 -5.652 10.969 1 85.56 313 PHE A CA 1
ATOM 2479 C C . PHE A 1 313 ? 5.523 -5.832 10.703 1 85.56 313 PHE A C 1
ATOM 2481 O O . PHE A 1 313 ? 4.719 -4.957 11.023 1 85.56 313 PHE A O 1
ATOM 2488 N N . LEU A 1 314 ? 5.152 -6.891 10.07 1 86.88 314 LEU A N 1
ATOM 2489 C CA . LEU A 1 314 ? 3.74 -7.148 9.82 1 86.88 314 LEU A CA 1
ATOM 2490 C C . LEU A 1 314 ? 2.973 -7.273 11.133 1 86.88 314 LEU A C 1
ATOM 2492 O O . LEU A 1 314 ? 1.845 -6.789 11.25 1 86.88 314 LEU A O 1
ATOM 2496 N N . ASP A 1 315 ? 3.611 -7.906 12.086 1 91.69 315 ASP A N 1
ATOM 2497 C CA . ASP A 1 315 ? 2.971 -8.016 13.391 1 91.69 315 ASP A CA 1
ATOM 2498 C C . ASP A 1 315 ? 2.867 -6.656 14.07 1 91.69 315 ASP A C 1
ATOM 2500 O O . ASP A 1 315 ? 1.908 -6.391 14.797 1 91.69 315 ASP A O 1
ATOM 2504 N N . TYR A 1 316 ? 3.871 -5.855 13.891 1 93.44 316 TYR A N 1
ATOM 2505 C CA . TYR A 1 316 ? 3.816 -4.477 14.359 1 93.44 316 TYR A CA 1
ATOM 2506 C C . TYR A 1 316 ? 2.598 -3.756 13.797 1 93.44 316 TYR A C 1
ATOM 2508 O O . TYR A 1 316 ? 1.875 -3.076 14.531 1 93.44 316 TYR A O 1
ATOM 2516 N N . ILE A 1 317 ? 2.332 -3.918 12.508 1 91.75 317 ILE A N 1
ATOM 2517 C CA . ILE A 1 317 ? 1.209 -3.258 11.852 1 91.75 317 ILE A CA 1
ATOM 2518 C C . ILE A 1 317 ? -0.106 -3.818 12.391 1 91.75 317 ILE A C 1
ATOM 2520 O O . ILE A 1 317 ? -1.049 -3.064 12.648 1 91.75 317 ILE A O 1
ATOM 2524 N N . ARG A 1 318 ? -0.138 -5.074 12.633 1 94.31 318 ARG A N 1
ATOM 2525 C CA . ARG A 1 318 ? -1.356 -5.703 13.133 1 94.31 318 ARG A CA 1
ATOM 2526 C C . ARG A 1 318 ? -1.658 -5.25 14.562 1 94.31 318 ARG A C 1
ATOM 2528 O O . ARG A 1 318 ? -2.811 -4.973 14.898 1 94.31 318 ARG A O 1
ATOM 2535 N N . ALA A 1 319 ? -0.599 -5.141 15.32 1 96.19 319 ALA A N 1
ATOM 2536 C CA . ALA A 1 319 ? -0.777 -4.633 16.672 1 96.19 319 ALA A CA 1
ATOM 2537 C C . ALA A 1 319 ? -1.267 -3.188 16.656 1 96.19 319 ALA A C 1
ATOM 2539 O O . ALA A 1 319 ? -2.125 -2.807 17.453 1 96.19 319 ALA A O 1
ATOM 2540 N N . GLY A 1 320 ? -0.648 -2.402 15.812 1 95.69 320 GLY A N 1
ATOM 2541 C CA . GLY A 1 320 ? -1.093 -1.024 15.672 1 95.69 320 GLY A CA 1
ATOM 2542 C C . GLY A 1 320 ? -2.543 -0.906 15.25 1 95.69 320 GLY A C 1
ATOM 2543 O O . GLY A 1 320 ? -3.27 -0.038 15.734 1 95.69 320 GLY A O 1
ATOM 2544 N N . PHE A 1 321 ? -2.967 -1.794 14.383 1 94.25 321 PHE A N 1
ATOM 2545 C CA . PHE A 1 321 ? -4.348 -1.821 13.906 1 94.25 321 PHE A CA 1
ATOM 2546 C C . PHE A 1 321 ? -5.309 -2.102 15.055 1 94.25 321 PHE A C 1
ATOM 2548 O O . PHE A 1 321 ? -6.301 -1.394 15.227 1 94.25 321 PHE A O 1
ATOM 2555 N N . TYR A 1 322 ? -5.012 -3.049 15.891 1 95.44 322 TYR A N 1
ATOM 2556 C CA . TYR A 1 322 ? -5.883 -3.395 17 1 95.44 322 TYR A CA 1
ATOM 2557 C C . TYR A 1 322 ? -5.84 -2.316 18.078 1 95.44 322 TYR A C 1
ATOM 2559 O O . TYR A 1 322 ? -6.852 -2.039 18.734 1 95.44 322 TYR A O 1
ATOM 2567 N N . MET A 1 323 ? -4.68 -1.71 18.234 1 96.69 323 MET A N 1
ATOM 2568 C CA . MET A 1 323 ? -4.57 -0.636 19.219 1 96.69 323 MET A CA 1
ATOM 2569 C C . MET A 1 323 ? -5.406 0.57 18.797 1 96.69 323 MET A C 1
ATOM 2571 O O . MET A 1 323 ? -6.016 1.229 19.641 1 96.69 323 MET A O 1
ATOM 2575 N N . LEU A 1 324 ? -5.375 0.864 17.531 1 96.44 324 LEU A N 1
ATOM 2576 C CA . LEU A 1 324 ? -6.191 1.984 17.094 1 96.44 324 LEU A CA 1
ATOM 2577 C C . LEU A 1 324 ? -7.676 1.643 17.172 1 96.44 324 LEU A C 1
ATOM 2579 O O . LEU A 1 324 ? -8.508 2.525 17.391 1 96.44 324 LEU A O 1
ATOM 2583 N N . GLY A 1 325 ? -7.992 0.311 16.922 1 95.94 325 GLY A N 1
ATOM 2584 C CA . GLY A 1 325 ? -9.352 -0.116 17.203 1 95.94 325 GLY A CA 1
ATOM 2585 C C . GLY A 1 325 ? -9.773 0.125 18.641 1 95.94 325 GLY A C 1
ATOM 2586 O O . GLY A 1 325 ? -10.898 0.571 18.891 1 95.94 325 GLY A O 1
ATOM 2587 N N . PHE A 1 326 ? -8.844 -0.104 19.5 1 96.81 326 PHE A N 1
ATOM 2588 C CA . PHE A 1 326 ? -9.078 0.161 20.922 1 96.81 326 PHE A CA 1
ATOM 2589 C C . PHE A 1 326 ? -9.258 1.654 21.172 1 96.81 326 PHE A C 1
ATOM 2591 O O . PHE A 1 326 ? -10.156 2.064 21.906 1 96.81 326 PHE A O 1
ATOM 2598 N N . TYR A 1 327 ? -8.445 2.48 20.562 1 97.62 327 TYR A N 1
ATOM 2599 C CA . TYR A 1 327 ? -8.562 3.928 20.703 1 97.62 327 TYR A CA 1
ATOM 2600 C C . TYR A 1 327 ? -9.883 4.43 20.141 1 97.62 327 TYR A C 1
ATOM 2602 O O . TYR A 1 327 ? -10.469 5.383 20.656 1 97.62 327 TYR A O 1
ATOM 2610 N N . LEU A 1 328 ? -10.305 3.836 19.031 1 97.12 328 LEU A N 1
ATOM 2611 C CA . LEU A 1 328 ? -11.609 4.207 18.484 1 97.12 328 LEU A CA 1
ATOM 2612 C C . LEU A 1 328 ? -12.727 3.904 19.484 1 97.12 328 LEU A C 1
ATOM 2614 O O . LEU A 1 328 ? -13.648 4.703 19.641 1 97.12 328 LEU A O 1
ATOM 2618 N N . PHE A 1 329 ? -12.664 2.73 20.141 1 96.5 329 PHE A N 1
ATOM 2619 C CA . PHE A 1 329 ? -13.648 2.367 21.156 1 96.5 329 PHE A CA 1
ATOM 2620 C C . PHE A 1 329 ? -13.641 3.369 22.312 1 96.5 329 PHE A C 1
ATOM 2622 O O . PHE A 1 329 ? -14.688 3.863 22.719 1 96.5 329 PHE A O 1
ATOM 2629 N N . LEU A 1 330 ? -12.406 3.707 22.781 1 96.56 330 LEU A N 1
ATOM 2630 C CA . LEU A 1 330 ? -12.258 4.672 23.859 1 96.56 330 LEU A CA 1
ATOM 2631 C C . LEU A 1 330 ? -12.781 6.043 23.438 1 96.56 330 LEU A C 1
ATOM 2633 O O . LEU A 1 330 ? -13.453 6.719 24.219 1 96.56 330 LEU A O 1
ATOM 2637 N N . TRP A 1 331 ? -12.453 6.469 22.234 1 96.69 331 TRP A N 1
ATOM 2638 C CA . TRP A 1 331 ? -12.922 7.734 21.672 1 96.69 331 TRP A CA 1
ATOM 2639 C C . TRP A 1 331 ? -14.438 7.777 21.609 1 96.69 331 TRP A C 1
ATOM 2641 O O . TRP A 1 331 ? -15.062 8.75 22.047 1 96.69 331 TRP A O 1
ATOM 2651 N N . SER A 1 332 ? -15.039 6.695 21.156 1 94 332 SER A N 1
ATOM 2652 C CA . SER A 1 332 ? -16.484 6.66 21 1 94 332 SER A CA 1
ATOM 2653 C C . SER A 1 332 ? -17.188 6.789 22.344 1 94 332 SER A C 1
ATOM 2655 O O . SER A 1 332 ? -18.172 7.523 22.469 1 94 332 SER A O 1
ATOM 2657 N N . VAL A 1 333 ? -16.641 6.172 23.344 1 94.25 333 VAL A N 1
ATOM 2658 C CA . VAL A 1 333 ? -17.25 6.199 24.672 1 94.25 333 VAL A CA 1
ATOM 2659 C C . VAL A 1 333 ? -17.031 7.566 25.297 1 94.25 333 VAL A C 1
ATOM 2661 O O . VAL A 1 333 ? -17.969 8.18 25.797 1 94.25 333 VAL A O 1
ATOM 2664 N N . CYS A 1 334 ? -15.797 8.078 25.203 1 95.44 334 CYS A N 1
ATOM 2665 C CA . CYS A 1 334 ? -15.469 9.344 25.859 1 95.44 334 CYS A CA 1
ATOM 2666 C C . CYS A 1 334 ? -16.125 10.516 25.141 1 95.44 334 CYS A C 1
ATOM 2668 O O . CYS A 1 334 ? -16.578 11.469 25.781 1 95.44 334 CYS A O 1
ATOM 2670 N N . HIS A 1 335 ? -16.141 10.469 23.859 1 93.06 335 HIS A N 1
ATOM 2671 C CA . HIS A 1 335 ? -16.781 11.523 23.078 1 93.06 335 HIS A CA 1
ATOM 2672 C C . HIS A 1 335 ? -18.281 11.555 23.328 1 93.06 335 HIS A C 1
ATOM 2674 O O . HIS A 1 335 ? -18.859 12.617 23.547 1 93.06 335 HIS A O 1
ATOM 2680 N N . PHE A 1 336 ? -18.859 10.336 23.359 1 88.81 336 PHE A N 1
ATOM 2681 C CA . PHE A 1 336 ? -20.297 10.227 23.594 1 88.81 336 PHE A CA 1
ATOM 2682 C C . PHE A 1 336 ? -20.656 10.734 24.984 1 88.81 336 PHE A C 1
ATOM 2684 O O . PHE A 1 336 ? -21.578 11.531 25.141 1 88.81 336 PHE A O 1
ATOM 2691 N N . TRP A 1 337 ? -19.922 10.375 25.938 1 91.44 337 TRP A N 1
ATOM 2692 C CA . TRP A 1 337 ? -20.219 10.727 27.312 1 91.44 337 TRP A CA 1
ATOM 2693 C C . TRP A 1 337 ? -19.922 12.203 27.578 1 91.44 337 TRP A C 1
ATOM 2695 O O . TRP A 1 337 ? -20.703 12.891 28.234 1 91.44 337 TRP A O 1
ATOM 2705 N N . SER A 1 338 ? -18.844 12.703 27.109 1 91.56 338 SER A N 1
ATOM 2706 C CA . SER A 1 338 ? -18.438 14.07 27.375 1 91.56 338 SER A CA 1
ATOM 2707 C C . SER A 1 338 ? -19.297 15.07 26.609 1 91.56 338 SER A C 1
ATOM 2709 O O . SER A 1 338 ? -19.484 16.203 27.062 1 91.56 338 SER A O 1
ATOM 2711 N N . ALA A 1 339 ? -19.797 14.672 25.531 1 86 339 ALA A N 1
ATOM 2712 C CA . ALA A 1 339 ? -20.625 15.578 24.719 1 86 339 ALA A CA 1
ATOM 2713 C C . ALA A 1 339 ? -22.047 15.648 25.25 1 86 339 ALA A C 1
ATOM 2715 O O . ALA A 1 339 ? -22.766 16.609 24.969 1 86 339 ALA A O 1
ATOM 2716 N N . ARG A 1 340 ? -22.438 14.688 26.141 1 82.81 340 ARG A N 1
ATOM 2717 C CA . ARG A 1 340 ? -23.844 14.625 26.547 1 82.81 340 ARG A CA 1
ATOM 2718 C C . ARG A 1 340 ? -24.016 14.938 28.031 1 82.81 340 ARG A C 1
ATOM 2720 O O . ARG A 1 340 ? -25.078 15.375 28.453 1 82.81 340 ARG A O 1
ATOM 2727 N N . ASN A 1 341 ? -22.953 14.695 28.734 1 86.44 341 ASN A N 1
ATOM 2728 C CA . ASN A 1 341 ? -23 15.078 30.141 1 86.44 341 ASN A CA 1
ATOM 2729 C C . ASN A 1 341 ? -22.906 16.594 30.328 1 86.44 341 ASN A C 1
ATOM 2731 O O . ASN A 1 341 ? -21.984 17.219 29.812 1 86.44 341 ASN A O 1
ATOM 2735 N N . ARG A 1 342 ? -23.734 17.219 31.031 1 82.94 342 ARG A N 1
ATOM 2736 C CA . ARG A 1 342 ? -23.875 18.672 31.141 1 82.94 342 ARG A CA 1
ATOM 2737 C C . ARG A 1 342 ? -22.609 19.312 31.719 1 82.94 342 ARG A C 1
ATOM 2739 O O . ARG A 1 342 ? -22.141 20.328 31.219 1 82.94 342 ARG A O 1
ATOM 2746 N N . LYS A 1 343 ? -22.094 18.672 32.688 1 86.81 343 LYS A N 1
ATOM 2747 C CA . LYS A 1 343 ? -20.906 19.219 33.344 1 86.81 343 LYS A CA 1
ATOM 2748 C C . LYS A 1 343 ? -19.688 19.125 32.438 1 86.81 343 LYS A C 1
ATOM 2750 O O . LYS A 1 343 ? -18.922 20.094 32.312 1 86.81 343 LYS A O 1
ATOM 2755 N N . MET A 1 344 ? -19.562 18 31.781 1 90.12 344 MET A N 1
ATOM 2756 C CA . MET A 1 344 ? -18.422 17.781 30.906 1 90.12 344 MET A CA 1
ATOM 2757 C C . MET A 1 344 ? -18.547 18.625 29.641 1 90.12 344 MET A C 1
ATOM 2759 O O . MET A 1 344 ? -17.547 19.141 29.141 1 90.12 344 MET A O 1
ATOM 2763 N N . ARG A 1 345 ? -19.703 18.734 29.219 1 87.88 345 ARG A N 1
ATOM 2764 C CA . ARG A 1 345 ? -19.969 19.484 28 1 87.88 345 ARG A CA 1
ATOM 2765 C C . ARG A 1 345 ? -19.578 20.953 28.172 1 87.88 345 ARG A C 1
ATOM 2767 O O . ARG A 1 345 ? -19.016 21.562 27.25 1 87.88 345 ARG A O 1
ATOM 2774 N N . GLU A 1 346 ? -19.891 21.516 29.297 1 85.94 346 GLU A N 1
ATOM 2775 C CA . GLU A 1 346 ? -19.516 22.891 29.578 1 85.94 346 GLU A CA 1
ATOM 2776 C C . GLU A 1 346 ? -18 23.062 29.562 1 85.94 346 GLU A C 1
ATOM 2778 O O . GLU A 1 346 ? -17.484 24.047 29.031 1 85.94 346 GLU A O 1
ATOM 2783 N N . PHE A 1 347 ? -17.406 22.141 30.078 1 88.06 347 PHE A N 1
ATOM 2784 C CA . PHE A 1 347 ? -15.945 22.203 30.141 1 88.06 347 PHE A CA 1
ATOM 2785 C C . PHE A 1 347 ? -15.352 22.141 28.734 1 88.06 347 PHE A C 1
ATOM 2787 O O . PHE A 1 347 ? -14.445 22.906 28.406 1 88.06 347 PHE A O 1
ATOM 2794 N N . VAL A 1 348 ? -15.82 21.203 27.969 1 89.94 348 VAL A N 1
ATOM 2795 C CA . VAL A 1 348 ? -15.328 21.031 26.609 1 89.94 348 VAL A CA 1
ATOM 2796 C C . VAL A 1 348 ? -15.602 22.281 25.797 1 89.94 348 VAL A C 1
ATOM 2798 O O . VAL A 1 348 ? -14.742 22.75 25.047 1 89.94 348 VAL A O 1
ATOM 2801 N N . SER A 1 349 ? -16.766 22.844 25.938 1 86.44 349 SER A N 1
ATOM 2802 C CA . SER A 1 349 ? -17.141 24.047 25.203 1 86.44 349 SER A CA 1
ATOM 2803 C C . SER A 1 349 ? -16.25 25.219 25.578 1 86.44 349 SER A C 1
ATOM 2805 O O . SER A 1 349 ? -15.883 26.031 24.719 1 86.44 349 SER A O 1
ATOM 2807 N N . ASN A 1 350 ? -15.945 25.312 26.812 1 86.12 350 ASN A N 1
ATOM 2808 C CA . ASN A 1 350 ? -15.07 26.391 27.266 1 86.12 350 ASN A CA 1
ATOM 2809 C C . ASN A 1 350 ? -13.656 26.219 26.719 1 86.12 350 ASN A C 1
ATOM 2811 O O . ASN A 1 350 ? -13.047 27.203 26.281 1 86.12 350 ASN A O 1
ATOM 2815 N N . TYR A 1 351 ? -13.211 25.016 26.797 1 88.06 351 TYR A N 1
ATOM 2816 C CA . TYR A 1 351 ? -11.875 24.75 26.266 1 88.06 351 TYR A CA 1
ATOM 2817 C C . TYR A 1 351 ? -11.805 25.062 24.781 1 88.06 351 TYR A C 1
ATOM 2819 O O . TYR A 1 351 ? -10.859 25.703 24.328 1 88.06 351 TYR A O 1
ATOM 2827 N N . ARG A 1 352 ? -12.789 24.703 24.078 1 89.12 352 ARG A N 1
ATOM 2828 C CA . ARG A 1 352 ? -12.797 24.906 22.625 1 89.12 352 ARG A CA 1
ATOM 2829 C C . ARG A 1 352 ? -13 26.391 22.281 1 89.12 352 ARG A C 1
ATOM 2831 O O . ARG A 1 352 ? -12.461 26.875 21.281 1 89.12 352 ARG A O 1
ATOM 2838 N N . ARG A 1 353 ? -13.781 27.047 23.062 1 87.56 353 ARG A N 1
ATOM 2839 C CA . ARG A 1 353 ? -13.969 28.469 22.859 1 87.56 353 ARG A CA 1
ATOM 2840 C C . ARG A 1 353 ? -12.648 29.219 23 1 87.56 353 ARG A C 1
ATOM 2842 O O . ARG A 1 353 ? -12.328 30.094 22.188 1 87.56 353 ARG A O 1
ATOM 2849 N N . ARG A 1 354 ? -11.938 28.859 24 1 87.25 354 ARG A N 1
ATOM 2850 C CA . ARG A 1 354 ? -10.648 29.5 24.219 1 87.25 354 ARG A CA 1
ATOM 2851 C C . ARG A 1 354 ? -9.68 29.203 23.078 1 87.25 354 ARG A C 1
ATOM 2853 O O . ARG A 1 354 ? -8.875 30.047 22.703 1 87.25 354 ARG A O 1
ATOM 2860 N N . ARG A 1 355 ? -9.789 28.031 22.641 1 89.25 355 ARG A N 1
ATOM 2861 C CA . ARG A 1 355 ? -8.938 27.656 21.516 1 89.25 355 ARG A CA 1
ATOM 2862 C C . ARG A 1 355 ? -9.32 28.422 20.25 1 89.25 355 ARG A C 1
ATOM 2864 O O . ARG A 1 355 ? -8.453 28.812 19.469 1 89.25 355 ARG A O 1
ATOM 2871 N N . ARG A 1 356 ? -10.594 28.562 20.047 1 89.62 356 ARG A N 1
ATOM 2872 C CA . ARG A 1 356 ? -11.047 29.344 18.891 1 89.62 356 ARG A CA 1
ATOM 2873 C C . ARG A 1 356 ? -10.602 30.797 19.016 1 89.62 356 ARG A C 1
ATOM 2875 O O . ARG A 1 356 ? -10.211 31.422 18.031 1 89.62 356 ARG A O 1
ATOM 2882 N N . ASP A 1 357 ? -10.625 31.297 20.219 1 88.06 357 ASP A N 1
ATOM 2883 C CA . ASP A 1 357 ? -10.172 32.656 20.453 1 88.06 357 ASP A CA 1
ATOM 2884 C C . ASP A 1 357 ? -8.672 32.812 20.172 1 88.06 357 ASP A C 1
ATOM 2886 O O . ASP A 1 357 ? -8.227 33.812 19.641 1 88.06 357 ASP A O 1
ATOM 2890 N N . LEU A 1 358 ? -7.977 31.812 20.656 1 90.88 358 LEU A N 1
ATOM 2891 C CA . LEU A 1 358 ? -6.547 31.781 20.375 1 90.88 358 LEU A CA 1
ATOM 2892 C C . LEU A 1 358 ? -6.297 31.781 18.859 1 90.88 358 LEU A C 1
ATOM 2894 O O . LEU A 1 358 ? -5.469 32.562 18.375 1 90.88 358 LEU A O 1
ATOM 2898 N N . LYS A 1 359 ? -7.008 31 18.141 1 89 359 LYS A N 1
ATOM 2899 C CA . LYS A 1 359 ? -6.824 30.906 16.688 1 89 359 LYS A CA 1
ATOM 2900 C C . LYS A 1 359 ? -7.184 32.219 15.992 1 89 359 LYS A C 1
ATOM 2902 O O . LYS A 1 359 ? -6.504 32.625 15.055 1 89 359 LYS A O 1
ATOM 2907 N N . ARG A 1 360 ? -8.25 32.875 16.438 1 88.25 360 ARG A N 1
ATOM 2908 C CA . ARG A 1 360 ? -8.664 34.125 15.859 1 88.25 360 ARG A CA 1
ATOM 2909 C C . ARG A 1 360 ? -7.617 35.219 16.094 1 88.25 360 ARG A C 1
ATOM 2911 O O . ARG A 1 360 ? -7.293 36 15.188 1 88.25 360 ARG A O 1
ATOM 2918 N N . THR A 1 361 ? -7.113 35.188 17.297 1 91 361 THR A N 1
ATOM 2919 C CA . THR A 1 361 ? -6.105 36.188 17.625 1 91 361 THR A CA 1
ATOM 2920 C C . THR A 1 361 ? -4.832 35.969 16.828 1 91 361 THR A C 1
ATOM 2922 O O . THR A 1 361 ? -4.227 36.938 16.344 1 91 361 THR A O 1
ATOM 2925 N N . LEU A 1 362 ? -4.461 34.75 16.766 1 92.44 362 LEU A N 1
ATOM 2926 C CA . LEU A 1 362 ? -3.268 34.438 15.977 1 92.44 362 LEU A CA 1
ATOM 2927 C C . LEU A 1 362 ? -3.482 34.75 14.5 1 92.44 362 LEU A C 1
ATOM 2929 O O . LEU A 1 362 ? -2.57 35.219 13.828 1 92.44 362 LEU A O 1
ATOM 2933 N N . GLN A 1 363 ? -4.656 34.438 14 1 89.19 363 GLN A N 1
ATOM 2934 C CA . GLN A 1 363 ? -4.961 34.719 12.594 1 89.19 363 GLN A CA 1
ATOM 2935 C C . GLN A 1 363 ? -4.98 36.219 12.305 1 89.19 363 GLN A C 1
ATOM 2937 O O . GLN A 1 363 ? -4.547 36.625 11.234 1 89.19 363 GLN A O 1
ATOM 2942 N N . GLU A 1 364 ? -5.535 36.969 13.172 1 88.5 364 GLU A N 1
ATOM 2943 C CA . GLU A 1 364 ? -5.547 38.438 13 1 88.5 364 GLU A CA 1
ATOM 2944 C C . GLU A 1 364 ? -4.133 39 12.969 1 88.5 364 GLU A C 1
ATOM 2946 O O . GLU A 1 364 ? -3.816 39.844 12.133 1 88.5 364 GLU A O 1
ATOM 2951 N N . LYS A 1 365 ? -3.322 38.469 13.852 1 90.12 365 LYS A N 1
ATOM 2952 C CA . LYS A 1 365 ? -1.937 38.938 13.867 1 90.12 365 LYS A CA 1
ATOM 2953 C C . LYS A 1 365 ? -1.19 38.469 12.617 1 90.12 365 LYS A C 1
ATOM 2955 O O . LYS A 1 365 ? -0.361 39.219 12.086 1 90.12 365 LYS A O 1
ATOM 2960 N N . GLU A 1 366 ? -1.45 37.281 12.25 1 90.62 366 GLU A N 1
ATOM 2961 C CA . GLU A 1 366 ? -0.83 36.781 11.039 1 90.62 366 GLU A CA 1
ATOM 2962 C C . GLU A 1 366 ? -1.242 37.594 9.812 1 90.62 366 GLU A C 1
ATOM 2964 O O . GLU A 1 366 ? -0.409 37.906 8.961 1 90.62 366 GLU A O 1
ATOM 2969 N N . ASN A 1 367 ? -2.516 37.906 9.719 1 87.38 367 ASN A N 1
ATOM 2970 C CA . ASN A 1 367 ? -3.002 38.688 8.586 1 87.38 367 ASN A CA 1
ATOM 2971 C C . ASN A 1 367 ? -2.408 40.094 8.586 1 87.38 367 ASN A C 1
ATOM 2973 O O . ASN A 1 367 ? -2.117 40.625 7.523 1 87.38 367 ASN A O 1
ATOM 2977 N N . GLU A 1 368 ? -2.26 40.625 9.734 1 87.12 368 GLU A N 1
ATOM 2978 C CA . GLU A 1 368 ? -1.657 41.938 9.852 1 87.12 368 GLU A CA 1
ATOM 2979 C C . GLU A 1 368 ? -0.211 41.938 9.359 1 87.12 368 GLU A C 1
ATOM 2981 O O . GLU A 1 368 ? 0.194 42.812 8.586 1 87.12 368 GLU A O 1
ATOM 2986 N N . MET A 1 369 ? 0.504 40.906 9.688 1 88.5 369 MET A N 1
ATOM 2987 C CA . MET A 1 369 ? 1.914 40.844 9.32 1 88.5 369 MET A CA 1
ATOM 2988 C C . MET A 1 369 ? 2.07 40.438 7.852 1 88.5 369 MET A C 1
ATOM 2990 O O . MET A 1 369 ? 2.969 40.938 7.164 1 88.5 369 MET A O 1
ATOM 2994 N N . LYS A 1 370 ? 1.2 39.625 7.371 1 88.56 370 LYS A N 1
ATOM 2995 C CA . LYS A 1 370 ? 1.27 39.219 5.977 1 88.56 370 LYS A CA 1
ATOM 2996 C C . LYS A 1 370 ? 0.872 40.344 5.035 1 88.56 370 LYS A C 1
ATOM 2998 O O . LYS A 1 370 ? 1.264 40.344 3.865 1 88.56 370 LYS A O 1
ATOM 3003 N N . SER A 1 371 ? 0.031 41.219 5.523 1 86.25 371 SER A N 1
ATOM 3004 C CA . SER A 1 371 ? -0.441 42.312 4.684 1 86.25 371 SER A CA 1
ATOM 3005 C C . SER A 1 371 ? 0.659 43.344 4.441 1 86.25 371 SER A C 1
ATOM 3007 O O . SER A 1 371 ? 0.565 44.156 3.523 1 86.25 371 SER A O 1
ATOM 3009 N N . GLU A 1 372 ? 1.74 43.219 5.16 1 82.12 372 GLU A N 1
ATOM 3010 C CA . GLU A 1 372 ? 2.828 44.188 5.008 1 82.12 372 GLU A CA 1
ATOM 3011 C C . GLU A 1 372 ? 3.645 43.906 3.75 1 82.12 372 GLU A C 1
ATOM 3013 O O . GLU A 1 372 ? 4.262 44.812 3.188 1 82.12 372 GLU A O 1
ATOM 3018 N N . GLN A 1 373 ? 3.648 42.656 3.371 1 80.06 373 GLN A N 1
ATOM 3019 C CA . GLN A 1 373 ? 4.359 42.219 2.168 1 80.06 373 GLN A CA 1
ATOM 3020 C C . GLN A 1 373 ? 3.555 41.188 1.388 1 80.06 373 GLN A C 1
ATOM 3022 O O . GLN A 1 373 ? 2.619 40.594 1.923 1 80.06 373 GLN A O 1
ATOM 3027 N N . LEU A 1 374 ? 3.895 41.219 0.125 1 80.69 374 LEU A N 1
ATOM 3028 C CA . LEU A 1 374 ? 3.236 40.188 -0.698 1 80.69 374 LEU A CA 1
ATOM 3029 C C . LEU A 1 374 ? 3.822 38.812 -0.434 1 80.69 374 LEU A C 1
ATOM 3031 O O . LEU A 1 374 ? 5.012 38.594 -0.67 1 80.69 374 LEU A O 1
ATOM 3035 N N . TRP A 1 375 ? 3.004 37.969 0.169 1 84.31 375 TRP A N 1
ATOM 3036 C CA . TRP A 1 375 ? 3.412 36.625 0.605 1 84.31 375 TRP A CA 1
ATOM 3037 C C . TRP A 1 375 ? 2.791 35.562 -0.279 1 84.31 375 TRP A C 1
ATOM 3039 O O . TRP A 1 375 ? 1.801 35.812 -0.969 1 84.31 375 TRP A O 1
ATOM 3049 N N . LEU A 1 376 ? 3.477 34.438 -0.279 1 87.19 376 LEU A N 1
ATOM 3050 C CA . LEU A 1 376 ? 2.848 33.25 -0.819 1 87.19 376 LEU A CA 1
ATOM 3051 C C . LEU A 1 376 ? 1.629 32.844 0.007 1 87.19 376 LEU A C 1
ATOM 3053 O O . LEU A 1 376 ? 1.642 32.969 1.234 1 87.19 376 LEU A O 1
ATOM 3057 N N . VAL A 1 377 ? 0.556 32.594 -0.7 1 87.88 377 VAL A N 1
ATOM 3058 C CA . VAL A 1 377 ? -0.664 32.125 -0.042 1 87.88 377 VAL A CA 1
ATOM 3059 C C . VAL A 1 377 ? -0.89 30.656 -0.346 1 87.88 377 VAL A C 1
ATOM 3061 O O . VAL A 1 377 ? -0.03 30 -0.937 1 87.88 377 VAL A O 1
ATOM 3064 N N . ASP A 1 378 ? -2.059 30.109 0.035 1 89.38 378 ASP A N 1
ATOM 3065 C CA . ASP A 1 378 ? -2.359 28.688 -0.111 1 89.38 378 ASP A CA 1
ATOM 3066 C C . ASP A 1 378 ? -2.248 28.25 -1.569 1 89.38 378 ASP A C 1
ATOM 3068 O O . ASP A 1 378 ? -2.627 28.984 -2.477 1 89.38 378 ASP A O 1
ATOM 3072 N N . ILE A 1 379 ? -1.879 27.094 -1.702 1 91.19 379 ILE A N 1
ATOM 3073 C CA . ILE A 1 379 ? -1.529 26.531 -3.004 1 91.19 379 ILE A CA 1
ATOM 3074 C C . ILE A 1 379 ? -2.738 26.594 -3.934 1 91.19 379 ILE A C 1
ATOM 3076 O O . ILE A 1 379 ? -3.84 26.188 -3.561 1 91.19 379 ILE A O 1
ATOM 3080 N N . GLY A 1 380 ? -2.562 27.25 -5.117 1 89.94 380 GLY A N 1
ATOM 3081 C CA . GLY A 1 380 ? -3.527 27.219 -6.203 1 89.94 380 GLY A CA 1
ATOM 3082 C C . GLY A 1 380 ? -4.609 28.281 -6.07 1 89.94 380 GLY A C 1
ATOM 3083 O O . GLY A 1 380 ? -5.469 28.406 -6.941 1 89.94 380 GLY A O 1
ATOM 3084 N N . PHE A 1 381 ? -4.57 29 -4.965 1 90.25 381 PHE A N 1
ATOM 3085 C CA . PHE A 1 381 ? -5.656 29.938 -4.707 1 90.25 381 PHE A CA 1
ATOM 3086 C C . PHE A 1 381 ? -5.656 31.062 -5.738 1 90.25 381 PHE A C 1
ATOM 3088 O O . PHE A 1 381 ? -6.711 31.422 -6.266 1 90.25 381 PHE A O 1
ATOM 3095 N N . ARG A 1 382 ? -4.512 31.656 -6.047 1 90.88 382 ARG A N 1
ATOM 3096 C CA . ARG A 1 382 ? -4.438 32.781 -6.969 1 90.88 382 ARG A CA 1
ATOM 3097 C C . ARG A 1 382 ? -4.789 32.344 -8.391 1 90.88 382 ARG A C 1
ATOM 3099 O O . ARG A 1 382 ? -5.387 33.125 -9.141 1 90.88 382 ARG A O 1
ATOM 3106 N N . ALA A 1 383 ? -4.426 31.141 -8.719 1 89.31 383 ALA A N 1
ATOM 3107 C CA . ALA A 1 383 ? -4.824 30.641 -10.023 1 89.31 383 ALA A CA 1
ATOM 3108 C C . ALA A 1 383 ? -6.34 30.469 -10.109 1 89.31 383 ALA A C 1
ATOM 3110 O O . ALA A 1 383 ? -6.953 30.781 -11.133 1 89.31 383 ALA A O 1
ATOM 3111 N N . TYR A 1 384 ? -6.895 29.891 -9.055 1 88.31 384 TYR A N 1
ATOM 3112 C CA . TYR A 1 384 ? -8.344 29.719 -9 1 88.31 384 TYR A CA 1
ATOM 3113 C C . TYR A 1 384 ? -9.062 31.047 -9.141 1 88.31 384 TYR A C 1
ATOM 3115 O O . TYR A 1 384 ? -10.047 31.156 -9.875 1 88.31 384 TYR A O 1
ATOM 3123 N N . GLU A 1 385 ? -8.5 32.031 -8.469 1 85.81 385 GLU A N 1
ATOM 3124 C CA . GLU A 1 385 ? -9.102 33.375 -8.547 1 85.81 385 GLU A CA 1
ATOM 3125 C C . GLU A 1 385 ? -8.93 33.969 -9.938 1 85.81 385 GLU A C 1
ATOM 3127 O O . GLU A 1 385 ? -9.844 34.594 -10.461 1 85.81 385 GLU A O 1
ATOM 3132 N N . ALA A 1 386 ? -7.801 33.781 -10.492 1 83.56 386 ALA A N 1
ATOM 3133 C CA . ALA A 1 386 ? -7.547 34.312 -11.828 1 83.56 386 ALA A CA 1
ATOM 3134 C C . ALA A 1 386 ? -8.445 33.656 -12.867 1 83.56 386 ALA A C 1
ATOM 3136 O O . ALA A 1 386 ? -8.984 34.312 -13.75 1 83.56 386 ALA A O 1
ATOM 3137 N N . VAL A 1 387 ? -8.633 32.344 -12.703 1 83.06 387 VAL A N 1
ATOM 3138 C CA . VAL A 1 387 ? -9.453 31.609 -13.648 1 83.06 387 VAL A CA 1
ATOM 3139 C C . VAL A 1 387 ? -10.922 31.969 -13.461 1 83.06 387 VAL A C 1
ATOM 3141 O O . VAL A 1 387 ? -11.656 32.125 -14.438 1 83.06 387 VAL A O 1
ATOM 3144 N N . THR A 1 388 ? -11.312 32.031 -12.25 1 82.62 388 THR A N 1
ATOM 3145 C CA . THR A 1 388 ? -12.703 32.375 -11.969 1 82.62 388 THR A CA 1
ATOM 3146 C C . T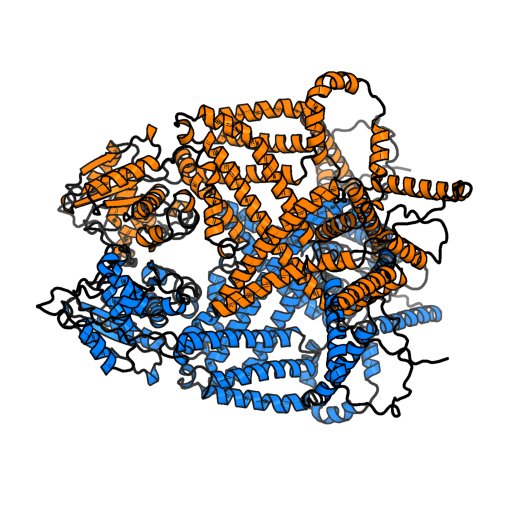HR A 1 388 ? -13.023 33.781 -12.445 1 82.62 388 THR A C 1
ATOM 3148 O O . THR A 1 388 ? -14.109 34.031 -12.977 1 82.62 388 THR A O 1
ATOM 3151 N N . GLN A 1 389 ? -12.039 34.656 -12.266 1 80.75 389 GLN A N 1
ATOM 3152 C CA . GLN A 1 389 ? -12.258 36.031 -12.727 1 80.75 389 GLN A CA 1
ATOM 3153 C C . GLN A 1 389 ? -12.344 36.094 -14.25 1 80.75 389 GLN A C 1
ATOM 3155 O O . GLN A 1 389 ? -13.164 36.812 -14.797 1 80.75 389 GLN A O 1
ATOM 3160 N N . THR A 1 390 ? -11.484 35.344 -14.852 1 77.81 390 THR A N 1
ATOM 3161 C CA . THR A 1 390 ? -11.539 35.25 -16.297 1 77.81 390 THR A CA 1
ATOM 3162 C C . THR A 1 390 ? -12.852 34.656 -16.766 1 77.81 390 THR A C 1
ATOM 3164 O O . THR A 1 390 ? -13.453 35.125 -17.734 1 77.81 390 THR A O 1
ATOM 3167 N N . PHE A 1 391 ? -13.305 33.688 -16.031 1 82.19 391 PHE A N 1
ATOM 3168 C CA . PHE A 1 391 ? -14.555 33.031 -16.359 1 82.19 391 PHE A CA 1
ATOM 3169 C C . PHE A 1 391 ? -15.734 33.969 -16.219 1 82.19 391 PHE A C 1
ATOM 3171 O O . PHE A 1 391 ? -16.594 34.062 -17.094 1 82.19 391 PHE A O 1
ATOM 3178 N N . TYR A 1 392 ? -15.695 34.719 -15.164 1 80.38 392 TYR A N 1
ATOM 3179 C CA . TYR A 1 392 ? -16.797 35.625 -14.93 1 80.38 392 TYR A CA 1
ATOM 3180 C C . TYR A 1 392 ? -16.75 36.781 -15.93 1 80.38 392 TYR A C 1
ATOM 3182 O O . TYR A 1 392 ? -17.797 37.281 -16.344 1 80.38 392 TYR A O 1
ATOM 3190 N N . SER A 1 393 ? -15.578 37.156 -16.312 1 76.81 393 SER A N 1
ATOM 3191 C CA . SER A 1 393 ? -15.461 38.219 -17.312 1 76.81 393 SER A CA 1
ATOM 3192 C C . SER A 1 393 ? -15.977 37.75 -18.672 1 76.81 393 SER A C 1
ATOM 3194 O O . SER A 1 393 ? -16.656 38.5 -19.375 1 76.81 393 SER A O 1
ATOM 3196 N N . ILE A 1 394 ? -15.695 36.5 -18.953 1 77.5 394 ILE A N 1
ATOM 3197 C CA . ILE A 1 394 ? -16.172 35.906 -20.203 1 77.5 394 ILE A CA 1
ATOM 3198 C C . ILE A 1 394 ? -17.688 35.75 -20.141 1 77.5 394 ILE A C 1
ATOM 3200 O O . ILE A 1 394 ? -18.391 36.031 -21.109 1 77.5 394 ILE A O 1
ATOM 3204 N N . ALA A 1 395 ? -18.109 35.219 -19.062 1 77.56 395 ALA A N 1
ATOM 3205 C CA . ALA A 1 395 ? -19.547 35 -18.875 1 77.56 395 ALA A CA 1
ATOM 3206 C C . ALA A 1 395 ? -20.312 36.344 -18.953 1 77.56 395 ALA A C 1
ATOM 3208 O O . ALA A 1 395 ? -21.406 36.406 -19.516 1 77.56 395 ALA A O 1
ATOM 3209 N N . GLY A 1 396 ? -19.75 37.344 -18.391 1 72.5 396 GLY A N 1
ATOM 3210 C CA . GLY A 1 396 ? -20.359 38.656 -18.484 1 72.5 396 GLY A CA 1
ATOM 3211 C C . GLY A 1 396 ? -20.469 39.188 -19.906 1 72.5 396 GLY A C 1
ATOM 3212 O O . GLY A 1 396 ? -21.5 39.719 -20.312 1 72.5 396 GLY A O 1
ATOM 3213 N N . SER A 1 397 ? -19.484 38.875 -20.672 1 72.06 397 SER A N 1
ATOM 3214 C CA . SER A 1 397 ? -19.453 39.312 -22.062 1 72.06 397 SER A CA 1
ATOM 3215 C C . SER A 1 397 ? -20.422 38.5 -22.922 1 72.06 397 SER A C 1
ATOM 3217 O O . SER A 1 397 ? -21.078 39.031 -23.812 1 72.06 397 SER A O 1
ATOM 3219 N N . CYS A 1 398 ? -20.5 37.219 -22.609 1 72.06 398 CYS A N 1
ATOM 3220 C CA . CYS A 1 398 ? -21.375 36.344 -23.375 1 72.06 398 CYS A CA 1
ATOM 3221 C C . CYS A 1 398 ? -22.844 36.594 -23.047 1 72.06 398 CYS A C 1
ATOM 3223 O O . CYS A 1 398 ? -23.672 36.625 -23.953 1 72.06 398 CYS A O 1
ATOM 3225 N N . LEU A 1 399 ? -23.047 36.719 -21.844 1 69.12 399 LEU A N 1
ATOM 3226 C CA . LEU A 1 399 ? -24.438 36.906 -21.422 1 69.12 399 LEU A CA 1
ATOM 3227 C C . LEU A 1 399 ? -24.906 38.344 -21.766 1 69.12 399 LEU A C 1
ATOM 3229 O O . LEU A 1 399 ? -26.109 38.594 -21.766 1 69.12 399 LEU A O 1
ATOM 3233 N N . SER A 1 400 ? -24.062 39.188 -21.875 1 61.66 400 SER A N 1
ATOM 3234 C CA . SER A 1 400 ? -24.453 40.5 -22.312 1 61.66 400 SER A CA 1
ATOM 3235 C C . SER A 1 400 ? -25.016 40.5 -23.734 1 61.66 400 SER A C 1
ATOM 3237 O O . SER A 1 400 ? -25.828 41.344 -24.094 1 61.66 400 SER A O 1
ATOM 3239 N N . CYS A 1 401 ? -24.547 39.5 -24.484 1 54.72 401 CYS A N 1
ATOM 3240 C CA . CYS A 1 401 ? -25.078 39.406 -25.828 1 54.72 401 CYS A CA 1
ATOM 3241 C C . CYS A 1 401 ? -26.562 39.031 -25.797 1 54.72 401 CYS A C 1
ATOM 3243 O O . CYS A 1 401 ? -27.281 39.25 -26.781 1 54.72 401 CYS A O 1
ATOM 3245 N N . PHE A 1 402 ? -26.922 38.406 -24.734 1 53.09 402 PHE A N 1
ATOM 3246 C CA . PHE A 1 402 ? -28.328 38.062 -24.641 1 53.09 402 PHE A CA 1
ATOM 3247 C C . PHE A 1 402 ? -29.125 39.156 -23.938 1 53.09 402 PHE A C 1
ATOM 3249 O O . PHE A 1 402 ? -30.156 38.906 -23.344 1 53.09 402 PHE A O 1
ATOM 3256 N N . ARG A 1 403 ? -28.672 40.281 -23.859 1 51.78 403 ARG A N 1
ATOM 3257 C CA . ARG A 1 403 ? -29.281 41.438 -23.219 1 51.78 403 ARG A CA 1
ATOM 3258 C C . ARG A 1 403 ? -30.609 41.781 -23.891 1 51.78 403 ARG A C 1
ATOM 3260 O O . ARG A 1 403 ? -30.641 42.062 -25.094 1 51.78 403 ARG A O 1
ATOM 3267 N N . GLN A 1 404 ? -31.609 41.188 -23.359 1 47.31 404 GLN A N 1
ATOM 3268 C CA . GLN A 1 404 ? -32.812 41.969 -23.688 1 47.31 404 GLN A CA 1
ATOM 3269 C C . GLN A 1 404 ? -32.656 43.406 -23.188 1 47.31 404 GLN A C 1
ATOM 3271 O O . GLN A 1 404 ? -32.031 43.656 -22.156 1 47.31 404 GLN A O 1
ATOM 3276 N N . PRO A 1 405 ? -33.031 44.5 -23.922 1 45.22 405 PRO A N 1
ATOM 3277 C CA . PRO A 1 405 ? -33.031 45.938 -23.531 1 45.22 405 PRO A CA 1
ATOM 3278 C C . PRO A 1 405 ? -33.719 46.156 -22.203 1 45.22 405 PRO A C 1
ATOM 3280 O O . PRO A 1 405 ? -34.875 45.781 -22.016 1 45.22 405 PRO A O 1
ATOM 3283 N N . VAL A 1 406 ? -33.156 46 -21.109 1 44 406 VAL A N 1
ATOM 3284 C CA . VAL A 1 406 ? -33.812 46.312 -19.859 1 44 406 VAL A CA 1
ATOM 3285 C C . VAL A 1 406 ? -34.281 47.781 -19.859 1 44 406 VAL A C 1
ATOM 3287 O O . VAL A 1 406 ? -33.594 48.656 -20.391 1 44 406 VAL A O 1
ATOM 3290 N N . ASP A 1 407 ? -35.562 48 -19.781 1 43.47 407 ASP A N 1
ATOM 3291 C CA . ASP A 1 407 ? -36.188 49.281 -19.594 1 43.47 407 ASP A CA 1
ATOM 3292 C C . ASP A 1 407 ? -35.469 50.094 -18.5 1 43.47 407 ASP A C 1
ATOM 3294 O O . ASP A 1 407 ? -35.281 49.594 -17.391 1 43.47 407 ASP A O 1
ATOM 3298 N N . PRO A 1 408 ? -34.781 51.219 -18.828 1 41.81 408 PRO A N 1
ATOM 3299 C CA . PRO A 1 408 ? -34.031 52.094 -17.891 1 41.81 408 PRO A CA 1
ATOM 3300 C C . PRO A 1 408 ? -34.844 52.438 -16.641 1 41.81 408 PRO A C 1
ATOM 3302 O O . PRO A 1 408 ? -34.312 53 -15.688 1 41.81 408 PRO A O 1
ATOM 3305 N N . GLU A 1 409 ? -36.219 52.531 -16.781 1 41.75 409 GLU A N 1
ATOM 3306 C CA . GLU A 1 409 ? -36.938 53.188 -15.703 1 41.75 409 GLU A CA 1
ATOM 3307 C C . GLU A 1 409 ? -36.906 52.344 -14.43 1 41.75 409 GLU A C 1
ATOM 3309 O O . GLU A 1 409 ? -37.312 52.844 -13.359 1 41.75 409 GLU A O 1
ATOM 3314 N N . ARG A 1 410 ? -37.094 51.156 -14.461 1 41.94 410 ARG A N 1
ATOM 3315 C CA . ARG A 1 410 ? -37.312 50.438 -13.211 1 41.94 410 ARG A CA 1
ATOM 3316 C C . ARG A 1 410 ? -36 50.094 -12.539 1 41.94 410 ARG A C 1
ATOM 3318 O O . ARG A 1 410 ? -35.688 48.906 -12.328 1 41.94 410 ARG A O 1
ATOM 3325 N N . LEU A 1 411 ? -34.969 50.844 -12.859 1 37.19 411 LEU A N 1
ATOM 3326 C CA . LEU A 1 411 ? -33.812 50.5 -12.031 1 37.19 411 LEU A CA 1
ATOM 3327 C C . LEU A 1 411 ? -34.125 50.688 -10.555 1 37.19 411 LEU A C 1
ATOM 3329 O O . LEU A 1 411 ? -34.469 51.812 -10.133 1 37.19 411 LEU A O 1
ATOM 3333 N N . PRO A 1 412 ? -34.781 49.75 -9.828 1 34.28 412 PRO A N 1
ATOM 3334 C CA . PRO A 1 412 ? -34.906 50.125 -8.422 1 34.28 412 PRO A CA 1
ATOM 3335 C C . PRO A 1 412 ? -33.656 50.844 -7.887 1 34.28 412 PRO A C 1
ATOM 3337 O O . PRO A 1 412 ? -32.531 50.531 -8.305 1 34.28 412 PRO A O 1
ATOM 3340 N N . ILE A 1 413 ? -33.812 52.156 -7.555 1 36.44 413 ILE A N 1
ATOM 3341 C CA . ILE A 1 413 ? -32.875 53 -6.805 1 36.44 413 ILE A CA 1
ATOM 3342 C C . ILE A 1 413 ? -32.219 52.188 -5.688 1 36.44 413 ILE A C 1
ATOM 3344 O O . ILE A 1 413 ? -32.406 52.5 -4.504 1 36.44 413 ILE A O 1
ATOM 3348 N N . ASN A 1 414 ? -32.625 50.906 -5.488 1 32.84 414 ASN A N 1
ATOM 3349 C CA . ASN A 1 414 ? -32.031 50.344 -4.281 1 32.84 414 ASN A CA 1
ATOM 3350 C C . ASN A 1 414 ? -30.594 50.781 -4.098 1 32.84 414 ASN A C 1
ATOM 3352 O O . ASN A 1 414 ? -29.922 51.156 -5.066 1 32.84 414 ASN A O 1
ATOM 3356 N N . GLN A 1 415 ? -30.234 50.75 -2.711 1 34.34 415 GLN A N 1
ATOM 3357 C CA . GLN A 1 415 ? -29.047 51.156 -1.958 1 34.34 415 GLN A CA 1
ATOM 3358 C C . GLN A 1 415 ? -27.766 50.844 -2.73 1 34.34 415 GLN A C 1
ATOM 3360 O O . GLN A 1 415 ? -27.688 49.812 -3.439 1 34.34 415 GLN A O 1
ATOM 3365 N N . SER A 1 416 ? -27.109 51.906 -3.135 1 33.34 416 SER A N 1
ATOM 3366 C CA . SER A 1 416 ? -25.719 51.812 -3.555 1 33.34 416 SER A CA 1
ATOM 3367 C C . SER A 1 416 ? -25.062 50.562 -2.982 1 33.34 416 SER A C 1
ATOM 3369 O O . SER A 1 416 ? -25.078 50.344 -1.769 1 33.34 416 SER A O 1
ATOM 3371 N N . PRO A 1 417 ? -25.25 49.438 -3.654 1 35.19 417 PRO A N 1
ATOM 3372 C CA . PRO A 1 417 ? -24.5 48.375 -2.988 1 35.19 417 PRO A CA 1
ATOM 3373 C C . PRO A 1 417 ? -23.297 48.875 -2.207 1 35.19 417 PRO A C 1
ATOM 3375 O O . PRO A 1 417 ? -22.656 49.844 -2.627 1 35.19 417 PRO A O 1
ATOM 3378 N N . ALA A 1 418 ? -23.422 48.969 -0.849 1 36.34 418 ALA A N 1
ATOM 3379 C CA . ALA A 1 418 ? -22.203 49.188 -0.082 1 36.34 418 ALA A CA 1
ATOM 3380 C C . ALA A 1 418 ? -20.969 48.938 -0.937 1 36.34 418 ALA A C 1
ATOM 3382 O O . ALA A 1 418 ? -20.906 47.938 -1.674 1 36.34 418 ALA A O 1
ATOM 3383 N N . SER A 1 419 ? -20.359 49.969 -1.385 1 37.25 419 SER A N 1
ATOM 3384 C CA . SER A 1 419 ? -19.047 49.906 -2.02 1 37.25 419 SER A CA 1
ATOM 3385 C C . SER A 1 419 ? -18.25 48.719 -1.517 1 37.25 419 SER A C 1
ATOM 3387 O O . SER A 1 419 ? -17.672 48.75 -0.429 1 37.25 419 SER A O 1
ATOM 3389 N N . ARG A 1 420 ? -18.844 47.594 -1.665 1 40.22 420 ARG A N 1
ATOM 3390 C CA . ARG A 1 420 ? -17.875 46.5 -1.425 1 40.22 420 ARG A CA 1
ATOM 3391 C C . ARG A 1 420 ? -16.469 46.938 -1.864 1 40.22 420 ARG A C 1
ATOM 3393 O O . ARG A 1 420 ? -16.281 47.375 -3.004 1 40.22 420 ARG A O 1
ATOM 3400 N N . GLU A 1 421 ? -15.859 47.531 -0.97 1 44 421 GLU A N 1
ATOM 3401 C CA . GLU A 1 421 ? -14.453 47.781 -1.267 1 44 421 GLU A CA 1
ATOM 3402 C C . GLU A 1 421 ? -13.945 46.812 -2.334 1 44 421 GLU A C 1
ATOM 3404 O O . GLU A 1 421 ? -14.07 45.594 -2.191 1 44 421 GLU A O 1
ATOM 3409 N N . LEU A 1 422 ? -14.141 47.188 -3.654 1 48.09 422 LEU A N 1
ATOM 3410 C CA . LEU A 1 422 ? -13.57 46.5 -4.809 1 48.09 422 LEU A CA 1
ATOM 3411 C C . LEU A 1 422 ? -12.289 45.75 -4.426 1 48.09 422 LEU A C 1
ATOM 3413 O O . LEU A 1 422 ? -11.367 46.375 -3.879 1 48.09 422 LEU A O 1
ATOM 3417 N N . ASP A 1 423 ? -12.461 44.594 -4.047 1 53.97 423 ASP A N 1
ATOM 3418 C CA . ASP A 1 423 ? -11.266 43.781 -3.844 1 53.97 423 ASP A CA 1
ATOM 3419 C C . ASP A 1 423 ? -10.266 43.969 -4.98 1 53.97 423 ASP A C 1
ATOM 3421 O O . ASP A 1 423 ? -10.656 44.188 -6.129 1 53.97 423 ASP A O 1
ATOM 3425 N N . ALA A 1 424 ? -9.281 44.438 -4.684 1 55.19 424 ALA A N 1
ATOM 3426 C CA . ALA A 1 424 ? -8.203 44.844 -5.57 1 55.19 424 ALA A CA 1
ATOM 3427 C C . ALA A 1 424 ? -8.086 43.906 -6.77 1 55.19 424 ALA A C 1
ATOM 3429 O O . ALA A 1 424 ? -7.578 44.281 -7.824 1 55.19 424 ALA A O 1
ATOM 3430 N N . ASN A 1 425 ? -8.656 42.656 -6.656 1 59.62 425 ASN A N 1
ATOM 3431 C CA . ASN A 1 425 ? -8.367 41.781 -7.785 1 59.62 425 ASN A CA 1
ATOM 3432 C C . ASN A 1 425 ? -9.578 41.625 -8.703 1 59.62 425 ASN A C 1
ATOM 3434 O O . ASN A 1 425 ? -9.531 40.906 -9.688 1 59.62 425 ASN A O 1
ATOM 3438 N N . GLU A 1 426 ? -10.641 42.25 -8.344 1 70.44 426 GLU A N 1
ATOM 3439 C CA . GLU A 1 426 ? -11.797 41.938 -9.18 1 70.44 426 GLU A CA 1
ATOM 3440 C C . GLU A 1 426 ? -12.062 43.062 -10.18 1 70.44 426 GLU A C 1
ATOM 3442 O O . GLU A 1 426 ? -11.969 44.25 -9.836 1 70.44 426 GLU A O 1
ATOM 3447 N N . THR A 1 427 ? -12.031 42.75 -11.383 1 69.06 427 THR A N 1
ATOM 3448 C CA . THR A 1 427 ? -12.359 43.688 -12.438 1 69.06 427 THR A CA 1
ATOM 3449 C C . THR A 1 427 ? -13.859 43.969 -12.461 1 69.06 427 THR A C 1
ATOM 3451 O O . THR A 1 427 ? -14.656 43.188 -11.945 1 69.06 427 THR A O 1
ATOM 3454 N N . GLU A 1 428 ? -14.297 45.094 -12.836 1 69.56 428 GLU A N 1
ATOM 3455 C CA . GLU A 1 428 ? -15.695 45.469 -12.945 1 69.56 428 GLU A CA 1
ATOM 3456 C C . GLU A 1 428 ? -16.469 44.5 -13.812 1 69.56 428 GLU A C 1
ATOM 3458 O O . GLU A 1 428 ? -17.625 44.188 -13.523 1 69.56 428 GLU A O 1
ATOM 3463 N N . GLU A 1 429 ? -15.828 44.031 -14.844 1 73.62 429 GLU A N 1
ATOM 3464 C CA . GLU A 1 429 ? -16.469 43.062 -15.727 1 73.62 429 GLU A CA 1
ATOM 3465 C C . GLU A 1 429 ? -16.734 41.75 -15 1 73.62 429 GLU A C 1
ATOM 3467 O O . GLU A 1 429 ? -17.781 41.125 -15.219 1 73.62 429 GLU A O 1
ATOM 3472 N N . ALA A 1 430 ? -15.812 41.406 -14.211 1 77.06 430 ALA A N 1
ATOM 3473 C CA . ALA A 1 430 ? -15.961 40.156 -13.469 1 77.06 430 ALA A CA 1
ATOM 3474 C C . ALA A 1 430 ? -17.094 40.25 -12.445 1 77.06 430 ALA A C 1
ATOM 3476 O O . ALA A 1 430 ? -17.812 39.281 -12.211 1 77.06 430 ALA A O 1
ATOM 3477 N N . ILE A 1 431 ? -17.188 41.375 -11.875 1 78 431 ILE A N 1
ATOM 3478 C CA . ILE A 1 431 ? -18.25 41.594 -10.898 1 78 431 ILE A CA 1
ATOM 3479 C C . ILE A 1 431 ? -19.609 41.562 -11.594 1 78 431 ILE A C 1
ATOM 3481 O O . ILE A 1 431 ? -20.562 40.969 -11.055 1 78 431 ILE A O 1
ATOM 3485 N N . GLU A 1 432 ? -19.672 42.125 -12.711 1 77.19 432 GLU A N 1
ATOM 3486 C CA . GLU A 1 432 ? -20.906 42.094 -13.477 1 77.19 432 GLU A CA 1
ATOM 3487 C C . GLU A 1 432 ? -21.266 40.656 -13.875 1 77.19 432 GLU A C 1
ATOM 3489 O O . GLU A 1 432 ? -22.422 40.25 -13.812 1 77.19 432 GLU A O 1
ATOM 3494 N N . GLY A 1 433 ? -20.312 40 -14.352 1 78.75 433 GLY A N 1
ATOM 3495 C CA . GLY A 1 433 ? -20.531 38.625 -14.703 1 78.75 433 GLY A CA 1
ATOM 3496 C C . GLY A 1 433 ? -21.016 37.781 -13.539 1 78.75 433 GLY A C 1
ATOM 3497 O O . GLY A 1 433 ? -21.906 36.938 -13.688 1 78.75 433 GLY A O 1
ATOM 3498 N N . LYS A 1 434 ? -20.359 37.969 -12.445 1 81.06 434 LYS A N 1
ATOM 3499 C CA . LYS A 1 434 ? -20.75 37.25 -11.242 1 81.06 434 LYS A CA 1
ATOM 3500 C C . LYS A 1 434 ? -22.188 37.562 -10.844 1 81.06 434 LYS A C 1
ATOM 3502 O O . LYS A 1 434 ? -22.938 36.656 -10.469 1 81.06 434 LYS A O 1
ATOM 3507 N N . ASN A 1 435 ? -22.484 38.719 -10.859 1 79.62 435 ASN A N 1
ATOM 3508 C CA . ASN A 1 435 ? -23.844 39.125 -10.508 1 79.62 435 ASN A CA 1
ATOM 3509 C C . ASN A 1 435 ? -24.875 38.531 -11.477 1 79.62 435 ASN A C 1
ATOM 3511 O O . ASN A 1 435 ? -25.953 38.125 -11.062 1 79.62 435 ASN A O 1
ATOM 3515 N N . ARG A 1 436 ? -24.531 38.469 -12.641 1 78.25 436 ARG A N 1
ATOM 3516 C CA . ARG A 1 436 ? -25.438 37.906 -13.648 1 78.25 436 ARG A CA 1
ATOM 3517 C C . ARG A 1 436 ? -25.625 36.406 -13.453 1 78.25 436 ARG A C 1
ATOM 3519 O O . ARG A 1 436 ? -26.719 35.906 -13.641 1 78.25 436 ARG A O 1
ATOM 3526 N N . LEU A 1 437 ? -24.594 35.812 -13.227 1 81.94 437 LEU A N 1
ATOM 3527 C CA . LEU A 1 437 ? -24.672 34.375 -12.992 1 81.94 437 LEU A CA 1
ATOM 3528 C C . LEU A 1 437 ? -25.469 34.094 -11.727 1 81.94 437 LEU A C 1
ATOM 3530 O O . LEU A 1 437 ? -26.188 33.094 -11.664 1 81.94 437 LEU A O 1
ATOM 3534 N N . GLU A 1 438 ? -25.172 34.906 -10.805 1 80.19 438 GLU A N 1
ATOM 3535 C CA . GLU A 1 438 ? -25.953 34.75 -9.586 1 80.19 438 GLU A CA 1
ATOM 3536 C C . GLU A 1 438 ? -27.438 35 -9.836 1 80.19 438 GLU A C 1
ATOM 3538 O O . GLU A 1 438 ? -28.297 34.344 -9.258 1 80.19 438 GLU A O 1
ATOM 3543 N N . GLU A 1 439 ? -27.688 35.875 -10.609 1 78.19 439 GLU A N 1
ATOM 3544 C CA . GLU A 1 439 ? -29.078 36.125 -10.992 1 78.19 439 GLU A CA 1
ATOM 3545 C C . GLU A 1 439 ? -29.656 34.906 -11.742 1 78.19 439 GLU A C 1
ATOM 3547 O O . GLU A 1 439 ? -30.812 34.562 -11.523 1 78.19 439 GLU A O 1
ATOM 3552 N N . LEU A 1 440 ? -28.891 34.406 -12.648 1 77.94 440 LEU A N 1
ATOM 3553 C CA . LEU A 1 440 ? -29.328 33.219 -13.367 1 77.94 440 LEU A CA 1
ATOM 3554 C C . LEU A 1 440 ? -29.562 32.062 -12.406 1 77.94 440 LEU A C 1
ATOM 3556 O O . LEU A 1 440 ? -30.5 31.297 -12.562 1 77.94 440 LEU A O 1
ATOM 3560 N N . HIS A 1 441 ? -28.625 31.906 -11.539 1 78.62 441 HIS A N 1
ATOM 3561 C CA . HIS A 1 441 ? -28.766 30.859 -10.531 1 78.62 441 HIS A CA 1
ATOM 3562 C C . HIS A 1 441 ? -30.047 31.047 -9.719 1 78.62 441 HIS A C 1
ATOM 3564 O O . HIS A 1 441 ? -30.766 30.062 -9.461 1 78.62 441 HIS A O 1
ATOM 3570 N N . ASP A 1 442 ? -30.234 32.281 -9.352 1 75.31 442 ASP A N 1
ATOM 3571 C CA . ASP A 1 442 ? -31.438 32.562 -8.594 1 75.31 442 ASP A CA 1
ATOM 3572 C C . ASP A 1 442 ? -32.688 32.312 -9.422 1 75.31 442 ASP A C 1
ATOM 3574 O O . ASP A 1 442 ? -33.688 31.812 -8.891 1 75.31 442 ASP A O 1
ATOM 3578 N N . ARG A 1 443 ? -32.594 32.5 -10.648 1 72.5 443 ARG A N 1
ATOM 3579 C CA . ARG A 1 443 ? -33.719 32.219 -11.539 1 72.5 443 ARG A CA 1
ATOM 3580 C C . ARG A 1 443 ? -33.938 30.703 -11.672 1 72.5 443 ARG A C 1
ATOM 3582 O O . ARG A 1 443 ? -35.062 30.25 -11.648 1 72.5 443 ARG A O 1
ATOM 3589 N N . ILE A 1 444 ? -32.938 30 -11.797 1 76.12 444 ILE A N 1
ATOM 3590 C CA . ILE A 1 444 ? -33.031 28.547 -11.914 1 76.12 444 ILE A CA 1
ATOM 3591 C C . ILE A 1 444 ? -33.531 27.953 -10.602 1 76.12 444 ILE A C 1
ATOM 3593 O O . ILE A 1 444 ? -34.344 27.031 -10.602 1 76.12 444 ILE A O 1
ATOM 3597 N N . GLU A 1 445 ? -32.938 28.453 -9.539 1 73.19 445 GLU A N 1
ATOM 3598 C CA . GLU A 1 445 ? -33.375 27.984 -8.227 1 73.19 445 GLU A CA 1
ATOM 3599 C C . GLU A 1 445 ? -34.875 28.266 -8.008 1 73.19 445 GLU A C 1
ATOM 3601 O O . GLU A 1 445 ? -35.562 27.484 -7.363 1 73.19 445 GLU A O 1
ATOM 3606 N N . SER A 1 446 ? -35.25 29.375 -8.57 1 69 446 SER A N 1
ATOM 3607 C CA . SER A 1 446 ? -36.656 29.734 -8.43 1 69 446 SER A CA 1
ATOM 3608 C C . SER A 1 446 ? -37.531 28.812 -9.266 1 69 446 SER A C 1
ATOM 3610 O O . SER A 1 446 ? -38.719 28.594 -8.938 1 69 446 SER A O 1
ATOM 3612 N N . TRP A 1 447 ? -36.938 28.219 -10.281 1 69.88 447 TRP A N 1
ATOM 3613 C CA . TRP A 1 447 ? -37.688 27.312 -11.133 1 69.88 447 TRP A CA 1
ATOM 3614 C C . TRP A 1 447 ? -37.75 25.922 -10.508 1 69.88 447 TRP A C 1
ATOM 3616 O O . TRP A 1 447 ? -38.625 25.125 -10.828 1 69.88 447 TRP A O 1
ATOM 3626 N N . ASN A 1 448 ? -36.844 25.594 -9.641 1 67.62 448 ASN A N 1
ATOM 3627 C CA . ASN A 1 448 ? -36.812 24.266 -9.039 1 67.62 448 ASN A CA 1
ATOM 3628 C C . ASN A 1 448 ? -37.75 24.172 -7.848 1 67.62 448 ASN A C 1
ATOM 3630 O O . ASN A 1 448 ? -37.438 24.688 -6.773 1 67.62 448 ASN A O 1
ATOM 3634 N N . PRO A 1 449 ? -38.906 23.641 -8.094 1 69 449 PRO A N 1
ATOM 3635 C CA . PRO A 1 449 ? -39.906 23.562 -7.012 1 69 449 PRO A CA 1
ATOM 3636 C C . PRO A 1 449 ? -39.438 22.688 -5.848 1 69 449 PRO A C 1
ATOM 3638 O O . PRO A 1 449 ? -39.938 22.797 -4.738 1 69 449 PRO A O 1
ATOM 3641 N N . TRP A 1 450 ? -38.469 21.906 -6.047 1 79.56 450 TRP A N 1
ATOM 3642 C CA . TRP A 1 450 ? -38.031 20.969 -5.02 1 79.56 450 TRP A CA 1
ATOM 3643 C C . TRP A 1 450 ? -37.469 21.703 -3.803 1 79.56 450 TRP A C 1
ATOM 3645 O O . TRP A 1 450 ? -37.719 21.297 -2.664 1 79.56 450 TRP A O 1
ATOM 3655 N N . HIS A 1 451 ? -36.844 22.812 -4.098 1 72.75 451 HIS A N 1
ATOM 3656 C CA . HIS A 1 451 ? -36.219 23.547 -3.01 1 72.75 451 HIS A CA 1
ATOM 3657 C C . HIS A 1 451 ? -37.25 24.297 -2.182 1 72.75 451 HIS A C 1
ATOM 3659 O O . HIS A 1 451 ? -36.969 24.703 -1.051 1 72.75 451 HIS A O 1
ATOM 3665 N N . LYS A 1 452 ? -38.469 24.391 -2.719 1 68.38 452 LYS A N 1
ATOM 3666 C CA . LYS A 1 452 ? -39.531 25.141 -2.035 1 68.38 452 LYS A CA 1
ATOM 3667 C C . LYS A 1 452 ? -40.344 24.219 -1.129 1 68.38 452 LYS A C 1
ATOM 3669 O O . LYS A 1 452 ? -41.031 24.688 -0.235 1 68.38 452 LYS A O 1
ATOM 3674 N N . PHE A 1 453 ? -40.094 22.891 -1.328 1 77.06 453 PHE A N 1
ATOM 3675 C CA . PHE A 1 453 ? -40.844 21.938 -0.513 1 77.06 453 PHE A CA 1
ATOM 3676 C C . PHE A 1 453 ? -40.25 21.828 0.885 1 77.06 453 PHE A C 1
ATOM 3678 O O . PHE A 1 453 ? -39.031 21.922 1.05 1 77.06 453 PHE A O 1
ATOM 3685 N N . SER A 1 454 ? -41.125 21.75 1.855 1 77.88 454 SER A N 1
ATOM 3686 C CA . SER A 1 454 ? -40.688 21.469 3.213 1 77.88 454 SER A CA 1
ATOM 3687 C C . SER A 1 454 ? -40.062 20.078 3.312 1 77.88 454 SER A C 1
ATOM 3689 O O . SER A 1 454 ? -40.312 19.219 2.461 1 77.88 454 SER A O 1
ATOM 3691 N N . TYR A 1 455 ? -39.25 19.844 4.223 1 84.75 455 TYR A N 1
ATOM 3692 C CA . TYR A 1 455 ? -38.625 18.547 4.406 1 84.75 455 TYR A CA 1
ATOM 3693 C C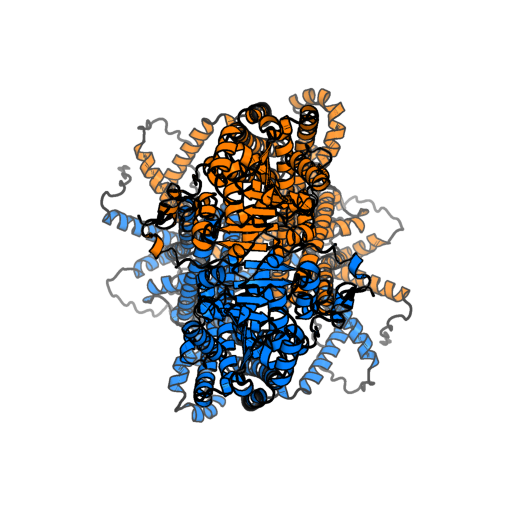 . TYR A 1 455 ? -39.656 17.453 4.617 1 84.75 455 TYR A C 1
ATOM 3695 O O . TYR A 1 455 ? -39.469 16.312 4.172 1 84.75 455 TYR A O 1
ATOM 3703 N N . SER A 1 456 ? -40.719 17.781 5.273 1 83.88 456 SER A N 1
ATOM 3704 C CA . SER A 1 456 ? -41.781 16.797 5.508 1 83.88 456 SER A CA 1
ATOM 3705 C C . SER A 1 456 ? -42.469 16.391 4.203 1 83.88 456 SER A C 1
ATOM 3707 O O . SER A 1 456 ? -42.719 15.203 3.984 1 83.88 456 SER A O 1
ATOM 3709 N N . ARG A 1 457 ? -42.719 17.328 3.385 1 83.44 457 ARG A N 1
ATOM 3710 C CA . ARG A 1 457 ? -43.344 17.031 2.096 1 83.44 457 ARG A CA 1
ATOM 3711 C C . ARG A 1 457 ? -42.375 16.25 1.204 1 83.44 457 ARG A C 1
ATOM 3713 O O . ARG A 1 457 ? -42.812 15.352 0.467 1 83.44 457 ARG A O 1
ATOM 3720 N N . ARG A 1 458 ? -41.188 16.641 1.227 1 87.44 458 ARG A N 1
ATOM 3721 C CA . ARG A 1 458 ? -40.188 15.898 0.45 1 87.44 458 ARG A CA 1
ATOM 3722 C C . ARG A 1 458 ? -40.156 14.438 0.873 1 87.44 458 ARG A C 1
ATOM 3724 O O . ARG A 1 458 ? -40.031 13.547 0.031 1 87.44 458 ARG A O 1
ATOM 3731 N N . LEU A 1 459 ? -40.281 14.133 2.174 1 89 459 LEU A N 1
ATOM 3732 C CA . LEU A 1 459 ? -40.25 12.766 2.691 1 89 459 LEU A CA 1
ATOM 3733 C C . LEU A 1 459 ? -41.469 11.984 2.186 1 89 459 LEU A C 1
ATOM 3735 O O . LEU A 1 459 ? -41.344 10.812 1.828 1 89 459 LEU A O 1
ATOM 3739 N N . TRP A 1 460 ? -42.594 12.695 2.1 1 87.75 460 TRP A N 1
ATOM 3740 C CA . TRP A 1 460 ? -43.812 12.047 1.672 1 87.75 460 TRP A CA 1
ATOM 3741 C C . TRP A 1 460 ? -43.781 11.727 0.181 1 87.75 460 TRP A C 1
ATOM 3743 O O . TRP A 1 460 ? -44.438 10.812 -0.282 1 87.75 460 TRP A O 1
ATOM 3753 N N . ILE A 1 461 ? -42.938 12.406 -0.485 1 88.25 461 ILE A N 1
ATOM 3754 C CA . ILE A 1 461 ? -42.781 12.148 -1.914 1 88.25 461 ILE A CA 1
ATOM 3755 C C . ILE A 1 461 ? -41.719 11.07 -2.139 1 88.25 461 ILE A C 1
ATOM 3757 O O . ILE A 1 461 ? -41.906 10.164 -2.951 1 88.25 461 ILE A O 1
ATOM 3761 N N . LEU A 1 462 ? -40.688 11.148 -1.379 1 89.94 462 LEU A N 1
ATOM 3762 C CA . LEU A 1 462 ? -39.531 10.297 -1.646 1 89.94 462 LEU A CA 1
ATOM 3763 C C . LEU A 1 462 ? -39.75 8.883 -1.136 1 89.94 462 LEU A C 1
ATOM 3765 O O . LEU A 1 462 ? -39.281 7.914 -1.732 1 89.94 462 LEU A O 1
ATOM 3769 N N . ILE A 1 463 ? -40.5 8.648 -0.135 1 88.62 463 ILE A N 1
ATOM 3770 C CA . ILE A 1 463 ? -40.719 7.324 0.442 1 88.62 463 ILE A CA 1
ATOM 3771 C C . ILE A 1 463 ? -41.5 6.449 -0.543 1 88.62 463 ILE A C 1
ATOM 3773 O O . ILE A 1 463 ? -41.062 5.34 -0.863 1 88.62 463 ILE A O 1
ATOM 3777 N N . PRO A 1 464 ? -42.594 6.934 -1.109 1 88.56 464 PRO A N 1
ATOM 3778 C CA . PRO A 1 464 ? -43.25 6.113 -2.121 1 88.56 464 PRO A CA 1
ATOM 3779 C C . PRO A 1 464 ? -42.406 5.875 -3.355 1 88.56 464 PRO A C 1
ATOM 3781 O O . PRO A 1 464 ? -42.469 4.812 -3.977 1 88.56 464 PRO A O 1
ATOM 3784 N N . VAL A 1 465 ? -41.562 6.82 -3.686 1 90 465 VAL A N 1
ATOM 3785 C CA . VAL A 1 465 ? -40.688 6.645 -4.84 1 90 465 VAL A CA 1
ATOM 3786 C C . VAL A 1 465 ? -39.688 5.52 -4.566 1 90 465 VAL A C 1
ATOM 3788 O O . VAL A 1 465 ? -39.406 4.711 -5.453 1 90 465 VAL A O 1
ATOM 3791 N N . VAL A 1 466 ? -39.219 5.477 -3.393 1 88 466 VAL A N 1
ATOM 3792 C CA . VAL A 1 466 ? -38.281 4.426 -3.02 1 88 466 VAL A CA 1
ATOM 3793 C C . VAL A 1 466 ? -39 3.072 -3.018 1 88 466 VAL A C 1
ATOM 3795 O O . VAL A 1 466 ? -38.469 2.082 -3.518 1 88 466 VAL A O 1
ATOM 3798 N N . LEU A 1 467 ? -40.219 3.045 -2.535 1 86.25 467 LEU A N 1
ATOM 3799 C CA . LEU A 1 467 ? -40.969 1.801 -2.492 1 86.25 467 LEU A CA 1
ATOM 3800 C C . LEU A 1 467 ? -41.344 1.34 -3.898 1 86.25 467 LEU A C 1
ATOM 3802 O O . LEU A 1 467 ? -41.219 0.154 -4.219 1 86.25 467 LEU A O 1
ATOM 3806 N N . PHE A 1 468 ? -41.719 2.268 -4.656 1 89.25 468 PHE A N 1
ATOM 3807 C CA . PHE A 1 468 ? -42.062 1.941 -6.031 1 89.25 468 PHE A CA 1
ATOM 3808 C C . PHE A 1 468 ? -40.844 1.47 -6.809 1 89.25 468 PHE A C 1
ATOM 3810 O O . PHE A 1 468 ? -40.938 0.536 -7.609 1 89.25 468 PHE A O 1
ATOM 3817 N N . SER A 1 469 ? -39.812 2.18 -6.609 1 89.56 469 SER A N 1
ATOM 3818 C CA . SER A 1 469 ? -38.562 1.777 -7.289 1 89.56 469 SER A CA 1
ATOM 3819 C C . SER A 1 469 ? -38.125 0.4 -6.824 1 89.56 469 SER A C 1
ATOM 3821 O O . SER A 1 469 ? -37.531 -0.364 -7.605 1 89.56 469 SER A O 1
ATOM 3823 N N . ALA A 1 470 ? -38.344 0.042 -5.637 1 84.69 470 ALA A N 1
ATOM 3824 C CA . ALA A 1 470 ? -38.031 -1.29 -5.129 1 84.69 470 ALA A CA 1
ATOM 3825 C C . ALA A 1 470 ? -38.844 -2.357 -5.832 1 84.69 470 ALA A C 1
ATOM 3827 O O . ALA A 1 470 ? -38.344 -3.424 -6.184 1 84.69 470 ALA A O 1
ATOM 3828 N N . ILE A 1 471 ? -40.125 -1.998 -6.043 1 84.56 471 ILE A N 1
ATOM 3829 C CA . ILE A 1 471 ? -41 -2.928 -6.738 1 84.56 471 ILE A CA 1
ATOM 3830 C C . ILE A 1 471 ? -40.562 -3.049 -8.203 1 84.56 471 ILE A C 1
ATOM 3832 O O . ILE A 1 471 ? -40.562 -4.148 -8.758 1 84.56 471 ILE A O 1
ATOM 3836 N N . LEU A 1 472 ? -40.188 -1.964 -8.688 1 86.81 472 LEU A N 1
ATOM 3837 C CA . LEU A 1 472 ? -39.688 -1.956 -10.07 1 86.81 472 LEU A CA 1
ATOM 3838 C C . LEU A 1 472 ? -38.438 -2.779 -10.211 1 86.81 472 LEU A C 1
ATOM 3840 O O . LEU A 1 472 ? -38.188 -3.387 -11.258 1 86.81 472 LEU A O 1
ATOM 3844 N N . SER A 1 473 ? -37.656 -2.822 -9.219 1 83.56 473 SER A N 1
ATOM 3845 C CA . SER A 1 473 ? -36.375 -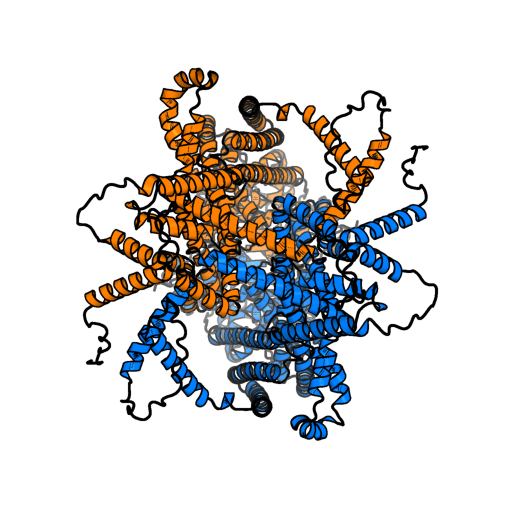3.539 -9.242 1 83.56 473 SER A CA 1
ATOM 3846 C C . SER A 1 473 ? -36.594 -5.047 -9.312 1 83.56 473 SER A C 1
ATOM 3848 O O . SER A 1 473 ? -35.75 -5.785 -9.781 1 83.56 473 SER A O 1
ATOM 3850 N N . PHE A 1 474 ? -37.781 -5.492 -8.938 1 79.25 474 PHE A N 1
ATOM 3851 C CA . PHE A 1 474 ? -38.094 -6.918 -9.031 1 79.25 474 PHE A CA 1
ATOM 3852 C C . PHE A 1 474 ? -38.312 -7.332 -10.477 1 79.25 474 PHE A C 1
ATOM 3854 O O . PHE A 1 474 ? -38.031 -8.469 -10.852 1 79.25 474 PHE A O 1
ATOM 3861 N N . LYS A 1 475 ? -38.812 -6.387 -11.211 1 80.19 475 LYS A N 1
ATOM 3862 C CA . LYS A 1 475 ? -39.094 -6.699 -12.617 1 80.19 475 LYS A CA 1
ATOM 3863 C C . LYS A 1 475 ? -37.938 -6.25 -13.516 1 80.19 475 LYS A C 1
ATOM 3865 O O . LYS A 1 475 ? -37.594 -6.949 -14.461 1 80.19 475 LYS A O 1
ATOM 3870 N N . ALA A 1 476 ? -37.5 -5.051 -13.211 1 83 476 ALA A N 1
ATOM 3871 C CA . ALA A 1 476 ? -36.375 -4.457 -13.938 1 83 476 ALA A CA 1
ATOM 3872 C C . ALA A 1 476 ? -35.344 -3.924 -12.977 1 83 476 ALA A C 1
ATOM 3874 O O . ALA A 1 476 ? -35.312 -2.732 -12.656 1 83 476 ALA A O 1
ATOM 3875 N N . PHE A 1 477 ? -34.375 -4.746 -12.688 1 78.69 477 PHE A N 1
ATOM 3876 C CA . PHE A 1 477 ? -33.469 -4.461 -11.602 1 78.69 477 PHE A CA 1
ATOM 3877 C C . PHE A 1 477 ? -32.625 -3.225 -11.906 1 78.69 477 PHE A C 1
ATOM 3879 O O . PHE A 1 477 ? -32.531 -2.316 -11.078 1 78.69 477 PHE A O 1
ATOM 3886 N N . TYR A 1 478 ? -32.062 -3.129 -13.117 1 78.94 478 TYR A N 1
ATOM 3887 C CA . TYR A 1 478 ? -31.094 -2.064 -13.406 1 78.94 478 TYR A CA 1
ATOM 3888 C C . TYR A 1 478 ? -31.781 -0.709 -13.461 1 78.94 478 TYR A C 1
ATOM 3890 O O . TYR A 1 478 ? -31.234 0.301 -13.031 1 78.94 478 TYR A O 1
ATOM 3898 N N . VAL A 1 479 ? -32.969 -0.723 -13.93 1 84.31 479 VAL A N 1
ATOM 3899 C CA . VAL A 1 479 ? -33.719 0.526 -13.977 1 84.31 479 VAL A CA 1
ATOM 3900 C C . VAL A 1 479 ? -34.219 0.867 -12.578 1 84.31 479 VAL A C 1
ATOM 3902 O O . VAL A 1 479 ? -34.094 2.004 -12.117 1 84.31 479 VAL A O 1
ATOM 3905 N N . GLY A 1 480 ? -34.781 -0.107 -12 1 85.56 480 GLY A N 1
ATOM 3906 C CA . GLY A 1 480 ? -35.312 0.104 -10.664 1 85.56 480 GLY A CA 1
ATOM 3907 C C . GLY A 1 480 ? -34.281 0.539 -9.656 1 85.56 480 GLY A C 1
ATOM 3908 O O . GLY A 1 480 ? -34.469 1.484 -8.898 1 85.56 480 GLY A O 1
ATOM 3909 N N . TRP A 1 481 ? -33.156 -0.058 -9.719 1 84.69 481 TRP A N 1
ATOM 3910 C CA . TRP A 1 481 ? -32.094 0.257 -8.766 1 84.69 481 TRP A CA 1
ATOM 3911 C C . TRP A 1 481 ? -31.562 1.661 -9.008 1 84.69 481 TRP A C 1
ATOM 3913 O O . TRP A 1 481 ? -31.188 2.357 -8.062 1 84.69 481 TRP A O 1
ATOM 3923 N N . THR A 1 482 ? -31.438 2.086 -10.258 1 86.44 482 THR A N 1
ATOM 3924 C CA . THR A 1 482 ? -30.938 3.422 -10.562 1 86.44 482 THR A CA 1
ATOM 3925 C C . THR A 1 482 ? -31.844 4.488 -9.969 1 86.44 482 THR A C 1
ATOM 3927 O O . THR A 1 482 ? -31.375 5.434 -9.336 1 86.44 482 THR A O 1
ATOM 3930 N N . ILE A 1 483 ? -33.094 4.238 -10.102 1 89.75 483 ILE A N 1
ATOM 3931 C CA . ILE A 1 483 ? -34.062 5.191 -9.562 1 89.75 483 ILE A CA 1
ATOM 3932 C C . ILE A 1 483 ? -34.062 5.137 -8.039 1 89.75 483 ILE A C 1
ATOM 3934 O O . ILE A 1 483 ? -34.094 6.176 -7.375 1 89.75 483 ILE A O 1
ATOM 3938 N N . MET A 1 484 ? -33.938 4.016 -7.555 1 88.44 484 MET A N 1
ATOM 3939 C CA . MET A 1 484 ? -33.906 3.84 -6.105 1 88.44 484 MET A CA 1
ATOM 3940 C C . MET A 1 484 ? -32.656 4.508 -5.508 1 88.44 484 MET A C 1
ATOM 3942 O O . MET A 1 484 ? -32.75 5.16 -4.465 1 88.44 484 MET A O 1
ATOM 3946 N N . GLY A 1 485 ? -31.516 4.293 -6.145 1 87.94 485 GLY A N 1
ATOM 3947 C CA . GLY A 1 485 ? -30.281 4.91 -5.66 1 87.94 485 GLY A CA 1
ATOM 3948 C C . GLY A 1 485 ? -30.359 6.422 -5.59 1 87.94 485 GLY A C 1
ATOM 3949 O O . GLY A 1 485 ? -30 7.023 -4.582 1 87.94 485 GLY A O 1
ATOM 3950 N N . LEU A 1 486 ? -30.906 7.047 -6.605 1 90.06 486 LEU A N 1
ATOM 3951 C CA . LEU A 1 486 ? -31.031 8.5 -6.633 1 90.06 486 LEU A CA 1
ATOM 3952 C C . LEU A 1 486 ? -32.031 8.969 -5.574 1 90.06 486 LEU A C 1
ATOM 3954 O O . LEU A 1 486 ? -31.797 9.992 -4.922 1 90.06 486 LEU A O 1
ATOM 3958 N N . ALA A 1 487 ? -33.062 8.188 -5.418 1 89.19 487 ALA A N 1
ATOM 3959 C CA . ALA A 1 487 ? -34.031 8.516 -4.406 1 89.19 487 ALA A CA 1
ATOM 3960 C C . ALA A 1 487 ? -33.469 8.352 -3 1 89.19 487 ALA A C 1
ATOM 3962 O O . ALA A 1 487 ? -33.812 9.125 -2.096 1 89.19 487 ALA A O 1
ATOM 3963 N N . LEU A 1 488 ? -32.625 7.398 -2.832 1 86.94 488 LEU A N 1
ATOM 3964 C CA . LEU A 1 488 ? -32.031 7.164 -1.529 1 86.94 488 LEU A CA 1
ATOM 3965 C C . LEU A 1 488 ? -31.062 8.297 -1.165 1 86.94 488 LEU A C 1
ATOM 3967 O O . LEU A 1 488 ? -31 8.703 -0.004 1 86.94 488 LEU A O 1
ATOM 3971 N N . ILE A 1 489 ? -30.328 8.781 -2.123 1 88.31 489 ILE A N 1
ATOM 3972 C CA . ILE A 1 489 ? -29.438 9.906 -1.878 1 88.31 489 ILE A CA 1
ATOM 3973 C C . ILE A 1 489 ? -30.25 11.125 -1.458 1 88.31 489 ILE A C 1
ATOM 3975 O O . ILE A 1 489 ? -29.938 11.781 -0.459 1 88.31 489 ILE A O 1
ATOM 3979 N N . SER A 1 490 ? -31.344 11.336 -2.191 1 88.88 490 SER A N 1
ATOM 3980 C CA . SER A 1 490 ? -32.219 12.461 -1.872 1 88.88 490 SER A CA 1
ATOM 3981 C C . SER A 1 490 ? -32.875 12.273 -0.518 1 88.88 490 SER A C 1
ATOM 3983 O O . SER A 1 490 ? -33.062 13.242 0.229 1 88.88 490 SER A O 1
ATOM 3985 N N . LEU A 1 491 ? -33.25 11.086 -0.289 1 86.75 491 LEU A N 1
ATOM 3986 C CA . LEU A 1 491 ? -33.875 10.773 0.999 1 86.75 491 LEU A CA 1
ATOM 3987 C C . LEU A 1 491 ? -32.875 10.969 2.135 1 86.75 491 LEU A C 1
ATOM 3989 O O . LEU A 1 491 ? -33.219 11.477 3.199 1 86.75 491 LEU A O 1
ATOM 3993 N N . GLY A 1 492 ? -31.641 10.531 1.947 1 85.75 492 GLY A N 1
ATOM 3994 C CA . GLY A 1 492 ? -30.609 10.75 2.941 1 85.75 492 GLY A CA 1
ATOM 3995 C C . GLY A 1 492 ? -30.391 12.219 3.26 1 85.75 492 GLY A C 1
ATOM 3996 O O . GLY A 1 492 ? -30.281 12.594 4.426 1 85.75 492 GLY A O 1
ATOM 3997 N N . TYR A 1 493 ? -30.391 13.016 2.244 1 85.19 493 TYR A N 1
ATOM 3998 C CA . TYR A 1 493 ? -30.234 14.453 2.424 1 85.19 493 TYR A CA 1
ATOM 3999 C C . TYR A 1 493 ? -31.422 15.039 3.17 1 85.19 493 TYR A C 1
ATOM 4001 O O . TYR A 1 493 ? -31.266 15.914 4.027 1 85.19 493 TYR A O 1
ATOM 4009 N N . THR A 1 494 ? -32.625 14.57 2.867 1 84.38 494 THR A N 1
ATOM 4010 C CA . THR A 1 494 ? -33.844 15.07 3.48 1 84.38 494 THR A CA 1
ATOM 4011 C C . THR A 1 494 ? -33.938 14.648 4.945 1 84.38 494 THR A C 1
ATOM 4013 O O . THR A 1 494 ? -34.312 15.445 5.805 1 84.38 494 THR A O 1
ATOM 4016 N N . ILE A 1 495 ? -33.5 13.453 5.172 1 84.62 495 ILE A N 1
ATOM 4017 C CA . ILE A 1 495 ? -33.531 12.953 6.543 1 84.62 495 ILE A CA 1
ATOM 4018 C C . ILE A 1 495 ? -32.531 13.711 7.398 1 84.62 495 ILE A C 1
ATOM 4020 O O . ILE A 1 495 ? -32.844 14.117 8.523 1 84.62 495 ILE A O 1
ATOM 4024 N N . GLN A 1 496 ? -31.391 13.883 6.875 1 82.12 496 GLN A N 1
ATOM 4025 C CA . GLN A 1 496 ? -30.375 14.641 7.605 1 82.12 496 GLN A CA 1
ATOM 4026 C C . GLN A 1 496 ? -30.828 16.078 7.844 1 82.12 496 GLN A C 1
ATOM 4028 O O . GLN A 1 496 ? -30.562 16.641 8.906 1 82.12 496 GLN A O 1
ATOM 4033 N N . GLY A 1 497 ? -31.438 16.656 6.852 1 75.69 497 GLY A N 1
ATOM 4034 C CA . GLY A 1 497 ? -31.938 18.016 6.988 1 75.69 497 GLY A CA 1
ATOM 4035 C C . GLY A 1 497 ? -33.031 18.141 8.016 1 75.69 497 GLY A C 1
ATOM 4036 O O . GLY A 1 497 ? -33.094 19.125 8.75 1 75.69 497 GLY A O 1
ATOM 4037 N N . ARG A 1 498 ? -33.875 17.188 8.062 1 76.94 498 ARG A N 1
ATOM 4038 C CA . ARG A 1 498 ? -35 17.203 8.984 1 76.94 498 ARG A CA 1
ATOM 4039 C C . ARG A 1 498 ? -34.562 16.906 10.406 1 76.94 498 ARG A C 1
ATOM 4041 O O . ARG A 1 498 ? -35.094 17.469 11.367 1 76.94 498 ARG A O 1
ATOM 4048 N N . PHE A 1 499 ? -33.531 15.93 10.438 1 74.06 499 PHE A N 1
ATOM 4049 C CA . PHE A 1 499 ? -33.062 15.539 11.766 1 74.06 499 PHE A CA 1
ATOM 4050 C C . PHE A 1 499 ? -31.562 15.766 11.898 1 74.06 499 PHE A C 1
ATOM 4052 O O . PHE A 1 499 ? -30.797 14.828 12.125 1 74.06 499 PHE A O 1
ATOM 4059 N N . PRO A 1 500 ? -31.078 17 11.828 1 68.5 500 PRO A N 1
ATOM 4060 C CA . PRO A 1 500 ? -29.641 17.281 11.891 1 68.5 500 PRO A CA 1
ATOM 4061 C C . PRO A 1 500 ? -29.031 16.938 13.25 1 68.5 500 PRO A C 1
ATOM 4063 O O . PRO A 1 500 ? -27.812 16.766 13.367 1 68.5 500 PRO A O 1
ATOM 4066 N N . GLN A 1 501 ? -29.828 16.844 14.242 1 59.5 501 GLN A N 1
ATOM 4067 C CA . GLN A 1 501 ? -29.359 16.547 15.586 1 59.5 501 GLN A CA 1
ATOM 4068 C C . GLN A 1 501 ? -28.969 15.078 15.711 1 59.5 501 GLN A C 1
ATOM 4070 O O . GLN A 1 501 ? -28.141 14.719 16.547 1 59.5 501 GLN A O 1
ATOM 4075 N N . ILE A 1 502 ? -29.656 14.25 14.766 1 63.75 502 ILE A N 1
ATOM 4076 C CA . ILE A 1 502 ? -29.406 12.812 14.836 1 63.75 502 ILE A CA 1
ATOM 4077 C C . ILE A 1 502 ? -28.359 12.422 13.805 1 63.75 502 ILE A C 1
ATOM 4079 O O . ILE A 1 502 ? -27.453 11.641 14.102 1 63.75 502 ILE A O 1
ATOM 4083 N N . PHE A 1 503 ? -28.531 12.977 12.664 1 73.56 503 PHE A N 1
ATOM 4084 C CA . PHE A 1 503 ? -27.688 12.539 11.562 1 73.56 503 PHE A CA 1
ATOM 4085 C C . PHE A 1 503 ? -26.719 13.641 11.164 1 73.56 503 PHE A C 1
ATOM 4087 O O . PHE A 1 503 ? -27.125 14.758 10.844 1 73.56 503 PHE A O 1
ATOM 4094 N N . GLY A 1 504 ? -25.375 13.266 11.336 1 69.06 504 GLY A N 1
ATOM 4095 C CA . GLY A 1 504 ? -24.359 14.203 10.883 1 69.06 504 GLY A CA 1
ATOM 4096 C C . GLY A 1 504 ? -24.109 14.133 9.391 1 69.06 504 GLY A C 1
ATOM 4097 O O . GLY A 1 504 ? -24.844 13.453 8.664 1 69.06 504 GLY A O 1
ATOM 4098 N N . VAL A 1 505 ? -23.188 14.867 8.906 1 75.19 505 VAL A N 1
ATOM 4099 C CA . VAL A 1 505 ? -22.828 14.945 7.492 1 75.19 505 VAL A CA 1
ATOM 4100 C C . VAL A 1 505 ? -22.328 13.586 7.008 1 75.19 505 VAL A C 1
ATOM 4102 O O . VAL A 1 505 ? -22.531 13.219 5.848 1 75.19 505 VAL A O 1
ATOM 4105 N N . ALA A 1 506 ? -21.844 12.82 7.918 1 77.44 506 ALA A N 1
ATOM 4106 C CA . ALA A 1 506 ? -21.297 11.516 7.551 1 77.44 506 ALA A CA 1
ATOM 4107 C C . ALA A 1 506 ? -22.406 10.562 7.113 1 77.44 506 ALA A C 1
ATOM 4109 O O . ALA A 1 506 ? -22.203 9.703 6.262 1 77.44 506 ALA A O 1
ATOM 4110 N N . PHE A 1 507 ? -23.594 10.82 7.648 1 81.06 507 PHE A N 1
ATOM 4111 C CA . PHE A 1 507 ? -24.734 9.977 7.309 1 81.06 507 PHE A CA 1
ATOM 4112 C C . PHE A 1 507 ? -25.047 10.086 5.82 1 81.06 507 PHE A C 1
ATOM 4114 O O . PHE A 1 507 ? -25.141 9.062 5.129 1 81.06 507 PHE A O 1
ATOM 4121 N N . ARG A 1 508 ? -25.141 11.281 5.422 1 84.62 508 ARG A N 1
ATOM 4122 C CA . ARG A 1 508 ? -25.484 11.461 4.012 1 84.62 508 ARG A CA 1
ATOM 4123 C C . ARG A 1 508 ? -24.344 11.016 3.111 1 84.62 508 ARG A C 1
ATOM 4125 O O . ARG A 1 508 ? -24.562 10.453 2.039 1 84.62 508 ARG A O 1
ATOM 4132 N N . SER A 1 509 ? -23.141 11.227 3.527 1 84.94 509 SER A N 1
ATOM 4133 C CA . SER A 1 509 ? -21.984 10.812 2.734 1 84.94 509 SER A CA 1
ATOM 4134 C C . SER A 1 509 ? -21.891 9.289 2.654 1 84.94 509 SER A C 1
ATOM 4136 O O . SER A 1 509 ? -21.5 8.742 1.625 1 84.94 509 SER A O 1
ATOM 4138 N N . PHE A 1 510 ? -22.219 8.688 3.732 1 87.38 510 PHE A N 1
ATOM 4139 C CA . PHE A 1 510 ? -22.203 7.23 3.791 1 87.38 510 PHE A CA 1
ATOM 4140 C C . PHE A 1 510 ? -23.203 6.645 2.797 1 87.38 510 PHE A C 1
ATOM 4142 O O . PHE A 1 510 ? -22.859 5.734 2.037 1 87.38 510 PHE A O 1
ATOM 4149 N N . ILE A 1 511 ? -24.391 7.207 2.797 1 86.75 511 ILE A N 1
ATOM 4150 C CA . ILE A 1 511 ? -25.438 6.727 1.9 1 86.75 511 ILE A CA 1
ATOM 4151 C C . ILE A 1 511 ? -25.047 6.996 0.451 1 86.75 511 ILE A C 1
ATOM 4153 O O . ILE A 1 511 ? -25.188 6.129 -0.413 1 86.75 511 ILE A O 1
ATOM 4157 N N . THR A 1 512 ? -24.531 8.133 0.241 1 87.44 512 THR A N 1
ATOM 4158 C CA . THR A 1 512 ? -24.109 8.5 -1.108 1 87.44 512 THR A CA 1
ATOM 4159 C C . THR A 1 512 ? -23 7.578 -1.601 1 87.44 512 THR A C 1
ATOM 4161 O O . THR A 1 512 ? -23.047 7.09 -2.732 1 87.44 512 THR A O 1
ATOM 4164 N N . ALA A 1 513 ? -22.078 7.34 -0.748 1 85.88 513 ALA A N 1
ATOM 4165 C CA . ALA A 1 513 ? -20.953 6.473 -1.12 1 85.88 513 ALA A CA 1
ATOM 4166 C C . ALA A 1 513 ? -21.438 5.051 -1.394 1 85.88 513 ALA A C 1
ATOM 4168 O O . ALA A 1 513 ? -20.969 4.398 -2.33 1 85.88 513 ALA A O 1
ATOM 4169 N N . PHE A 1 514 ? -22.312 4.582 -0.615 1 86.12 514 PHE A N 1
ATOM 4170 C CA . PHE A 1 514 ? -22.844 3.238 -0.794 1 86.12 514 PHE A CA 1
ATOM 4171 C C . PHE A 1 514 ? -23.562 3.117 -2.133 1 86.12 514 PHE A C 1
ATOM 4173 O O . PHE A 1 514 ? -23.375 2.135 -2.854 1 86.12 514 PHE A O 1
ATOM 4180 N N . VAL A 1 515 ? -24.359 4.129 -2.416 1 87.12 515 VAL A N 1
ATOM 4181 C CA . VAL A 1 515 ? -25.141 4.102 -3.648 1 87.12 515 VAL A CA 1
ATOM 4182 C C . VAL A 1 515 ? -24.203 4.18 -4.855 1 87.12 515 VAL A C 1
ATOM 4184 O O . VAL A 1 515 ? -24.375 3.449 -5.836 1 87.12 515 VAL A O 1
ATOM 4187 N N . ILE A 1 516 ? -23.203 4.977 -4.812 1 85.12 516 ILE A N 1
ATOM 4188 C CA . ILE A 1 516 ? -22.266 5.125 -5.926 1 85.12 516 ILE A CA 1
ATOM 4189 C C . ILE A 1 516 ? -21.5 3.82 -6.129 1 85.12 516 ILE A C 1
ATOM 4191 O O . ILE A 1 516 ? -21.375 3.342 -7.262 1 85.12 516 ILE A O 1
ATOM 4195 N N . LEU A 1 517 ? -21.078 3.242 -5.105 1 82.25 517 LEU A N 1
ATOM 4196 C CA . LEU A 1 517 ? -20.328 1.996 -5.199 1 82.25 517 LEU A CA 1
ATOM 4197 C C . LEU A 1 517 ? -21.203 0.868 -5.723 1 82.25 517 LEU A C 1
ATOM 4199 O O . LEU A 1 517 ? -20.75 0.016 -6.484 1 82.25 517 LEU A O 1
ATOM 4203 N N . SER A 1 518 ? -22.406 0.866 -5.266 1 83 518 SER A N 1
ATOM 4204 C CA . SER A 1 518 ? -23.344 -0.137 -5.758 1 83 518 SER A CA 1
ATOM 4205 C C . SER A 1 518 ? -23.609 0.037 -7.25 1 83 518 SER A C 1
ATOM 4207 O O . SER A 1 518 ? -23.703 -0.947 -7.988 1 83 518 SER A O 1
ATOM 4209 N N . PHE A 1 519 ? -23.656 1.259 -7.633 1 81.75 519 PHE A N 1
ATOM 4210 C CA . PHE A 1 519 ? -23.875 1.537 -9.047 1 81.75 519 PHE A CA 1
ATOM 4211 C C . PHE A 1 519 ? -22.688 1.063 -9.883 1 81.75 519 PHE A C 1
ATOM 4213 O O . PHE A 1 519 ? -22.859 0.515 -10.969 1 81.75 519 PHE A O 1
ATOM 4220 N N . ILE A 1 520 ? -21.562 1.229 -9.391 1 76.62 520 ILE A N 1
ATOM 4221 C CA . ILE A 1 520 ? -20.359 0.795 -10.094 1 76.62 520 ILE A CA 1
ATOM 4222 C C . ILE A 1 520 ? -20.344 -0.729 -10.188 1 76.62 520 ILE A C 1
ATOM 4224 O O . ILE A 1 520 ? -20.047 -1.289 -11.242 1 76.62 520 ILE A O 1
ATOM 4228 N N . PHE A 1 521 ? -20.672 -1.342 -9.172 1 78.12 521 PHE A N 1
ATOM 4229 C CA . PHE A 1 521 ? -20.672 -2.799 -9.148 1 78.12 521 PHE A CA 1
ATOM 4230 C C . PHE A 1 521 ? -21.719 -3.357 -10.094 1 78.12 521 PHE A C 1
ATOM 4232 O O . PHE A 1 521 ? -21.438 -4.27 -10.875 1 78.12 521 PHE A O 1
ATOM 4239 N N . PHE A 1 522 ? -22.906 -2.826 -10.078 1 79.75 522 PHE A N 1
ATOM 4240 C CA . PHE A 1 522 ? -24 -3.33 -10.898 1 79.75 522 PHE A CA 1
ATOM 4241 C C . PHE A 1 522 ? -23.75 -3.055 -12.375 1 79.75 522 PHE A C 1
ATOM 4243 O O . PHE A 1 522 ? -24.047 -3.887 -13.234 1 79.75 522 PHE A O 1
ATOM 4250 N N . THR A 1 523 ? -23.203 -1.9 -12.602 1 75.88 523 THR A N 1
ATOM 4251 C CA . THR A 1 523 ? -22.859 -1.599 -13.984 1 75.88 523 THR A CA 1
ATOM 4252 C C . THR A 1 523 ? -21.766 -2.547 -14.484 1 75.88 523 THR A C 1
ATOM 4254 O O . THR A 1 523 ? -21.797 -2.982 -15.641 1 75.88 523 THR A O 1
ATOM 4257 N N . SER A 1 524 ? -20.844 -2.893 -13.672 1 74.38 524 SER A N 1
ATOM 4258 C CA . SER A 1 524 ? -19.797 -3.828 -14.047 1 74.38 524 SER A CA 1
ATOM 4259 C C . SER A 1 524 ? -20.359 -5.215 -14.336 1 74.38 524 SER A C 1
ATOM 4261 O O . SER A 1 524 ? -19.922 -5.891 -15.266 1 74.38 524 SER A O 1
ATOM 4263 N N . THR A 1 525 ? -21.312 -5.652 -13.562 1 75.12 525 THR A N 1
ATOM 4264 C CA . THR A 1 525 ? -21.922 -6.949 -13.797 1 75.12 525 THR A CA 1
ATOM 4265 C C . THR A 1 525 ? -22.75 -6.941 -15.086 1 75.12 525 THR A C 1
ATOM 4267 O O . THR A 1 525 ? -22.812 -7.949 -15.789 1 75.12 525 THR A O 1
ATOM 4270 N N . TRP A 1 526 ? -23.312 -5.777 -15.328 1 73.62 526 TRP A N 1
ATOM 4271 C CA . TRP A 1 526 ? -24.062 -5.637 -16.562 1 73.62 526 TRP A CA 1
ATOM 4272 C C . TRP A 1 526 ? -23.141 -5.738 -17.781 1 73.62 526 TRP A C 1
ATOM 4274 O O . TRP A 1 526 ? -23.484 -6.398 -18.766 1 73.62 526 TRP A O 1
ATOM 4284 N N . VAL A 1 527 ? -22.031 -5.219 -17.703 1 70.69 527 VAL A N 1
ATOM 4285 C CA . VAL A 1 527 ? -21.062 -5.227 -18.797 1 70.69 527 VAL A CA 1
ATOM 4286 C C . VAL A 1 527 ? -20.531 -6.641 -19 1 70.69 527 VAL A C 1
ATOM 4288 O O . VAL A 1 527 ? -20.438 -7.129 -20.141 1 70.69 527 VAL A O 1
ATOM 4291 N N . VAL A 1 528 ? -20.234 -7.336 -17.969 1 68.81 528 VAL A N 1
ATOM 4292 C CA . VAL A 1 528 ? -19.703 -8.695 -18.031 1 68.81 528 VAL A CA 1
ATOM 4293 C C . VAL A 1 528 ? -20.766 -9.625 -18.625 1 68.81 528 VAL A C 1
ATOM 4295 O O . VAL A 1 528 ? -20.469 -10.469 -19.469 1 68.81 528 VAL A O 1
ATOM 4298 N N . GLY A 1 529 ? -22.016 -9.43 -18.188 1 69.69 529 GLY A N 1
ATOM 4299 C CA . GLY A 1 529 ? -23.094 -10.289 -18.656 1 69.69 529 GLY A CA 1
ATOM 4300 C C . GLY A 1 529 ? -23.453 -10.062 -20.109 1 69.69 529 GLY A C 1
ATOM 4301 O O . GLY A 1 529 ? -23.922 -10.977 -20.797 1 69.69 529 GLY A O 1
ATOM 4302 N N . THR A 1 530 ? -23.172 -8.852 -20.547 1 65.38 530 THR A N 1
ATOM 4303 C CA . THR A 1 530 ? -23.578 -8.5 -21.906 1 65.38 530 THR A CA 1
ATOM 4304 C C . THR A 1 530 ? -22.469 -8.828 -22.906 1 65.38 530 THR A C 1
ATOM 4306 O O . THR A 1 530 ? -22.75 -9.25 -24.031 1 65.38 530 THR A O 1
ATOM 4309 N N . PHE A 1 531 ? -21.266 -8.773 -22.5 1 62.31 531 PHE A N 1
ATOM 4310 C CA . PHE A 1 531 ? -20.203 -8.828 -23.5 1 62.31 531 PHE A CA 1
ATOM 4311 C C . PHE A 1 531 ? -19.453 -10.148 -23.422 1 62.31 531 PHE A C 1
ATOM 4313 O O . PHE A 1 531 ? -18.656 -10.469 -24.312 1 62.31 531 PHE A O 1
ATOM 4320 N N . VAL A 1 532 ? -19.641 -10.883 -22.406 1 59.53 532 VAL A N 1
ATOM 4321 C CA . VAL A 1 532 ? -18.906 -12.148 -22.297 1 59.53 532 VAL A CA 1
ATOM 4322 C C . VAL A 1 532 ? -19.766 -13.289 -22.828 1 59.53 532 VAL A C 1
ATOM 4324 O O . VAL A 1 532 ? -20.875 -13.531 -22.344 1 59.53 532 VAL A O 1
ATOM 4327 N N . GLN A 1 533 ? -19.562 -13.578 -24.141 1 58.66 533 GLN A N 1
ATOM 4328 C CA . GLN A 1 533 ? -20.359 -14.617 -24.781 1 58.66 533 GLN A CA 1
ATOM 4329 C C . GLN A 1 533 ? -19.562 -15.906 -24.938 1 58.66 533 GLN A C 1
ATOM 4331 O O . GLN A 1 533 ? -18.328 -15.883 -25.016 1 58.66 533 GLN A O 1
ATOM 4336 N N . GLY A 1 534 ? -20.125 -17.109 -24.5 1 63.38 534 GLY A N 1
ATOM 4337 C CA . GLY A 1 534 ? -19.594 -18.438 -24.781 1 63.38 534 GLY A CA 1
ATOM 4338 C C . GLY A 1 534 ? -20.531 -19.297 -25.625 1 63.38 534 GLY A C 1
ATOM 4339 O O . GLY A 1 534 ? -21.672 -18.922 -25.859 1 63.38 534 GLY A O 1
ATOM 4340 N N . GLY A 1 535 ? -20.062 -20.297 -26.375 1 63.78 535 GLY A N 1
ATOM 4341 C CA . GLY A 1 535 ? -20.891 -21.359 -26.938 1 63.78 535 GLY A CA 1
ATOM 4342 C C . GLY A 1 535 ? -20.891 -21.359 -28.453 1 63.78 535 GLY A C 1
ATOM 4343 O O . GLY A 1 535 ? -21.5 -22.234 -29.078 1 63.78 535 GLY A O 1
ATOM 4344 N N . ASP A 1 536 ? -20.203 -20.422 -28.969 1 69.75 536 ASP A N 1
ATOM 4345 C CA . ASP A 1 536 ? -20.297 -20.375 -30.438 1 69.75 536 ASP A CA 1
ATOM 4346 C C . ASP A 1 536 ? -19.078 -21.047 -31.078 1 69.75 536 ASP A C 1
ATOM 4348 O O . ASP A 1 536 ? -18.891 -20.953 -32.281 1 69.75 536 ASP A O 1
ATOM 4352 N N . PHE A 1 537 ? -18.375 -21.734 -30.312 1 82.94 537 PHE A N 1
ATOM 4353 C CA . PHE A 1 537 ? -17.156 -22.359 -30.812 1 82.94 537 PHE A CA 1
ATOM 4354 C C . PHE A 1 537 ? -17.453 -23.75 -31.359 1 82.94 537 PHE A C 1
ATOM 4356 O O . PHE A 1 537 ? -17.969 -24.609 -30.641 1 82.94 537 PHE A O 1
ATOM 4363 N N . LYS A 1 538 ? -17.156 -23.984 -32.656 1 86 538 LYS A N 1
ATOM 4364 C CA . LYS A 1 538 ? -17.516 -25.25 -33.281 1 86 538 LYS A CA 1
ATOM 4365 C C . LYS A 1 538 ? -16.281 -26.078 -33.625 1 86 538 LYS A C 1
ATOM 4367 O O . LYS A 1 538 ? -15.344 -25.562 -34.25 1 86 538 LYS A O 1
ATOM 4372 N N . VAL A 1 539 ? -16.156 -27.281 -33.094 1 90.75 539 VAL A N 1
ATOM 4373 C CA . VAL A 1 539 ? -15.164 -28.297 -33.406 1 90.75 539 VAL A CA 1
ATOM 4374 C C . VAL A 1 539 ? -15.859 -29.609 -33.75 1 90.75 539 VAL A C 1
ATOM 4376 O O . VAL A 1 539 ? -16.844 -30 -33.125 1 90.75 539 VAL A O 1
ATOM 4379 N N . TYR A 1 540 ? -15.375 -30.266 -34.906 1 89.62 540 TYR A N 1
ATOM 4380 C CA . TYR A 1 540 ? -16.062 -31.438 -35.406 1 89.62 540 TYR A CA 1
ATOM 4381 C C . TYR A 1 540 ? -15.242 -32.688 -35.188 1 89.62 540 TYR A C 1
ATOM 4383 O O . TYR A 1 540 ? -14.055 -32.625 -34.875 1 89.62 540 TYR A O 1
ATOM 4391 N N . PRO A 1 541 ? -15.914 -33.938 -35.312 1 91.19 541 PRO A N 1
ATOM 4392 C CA . PRO A 1 541 ? -15.195 -35.188 -35.156 1 91.19 541 PRO A CA 1
ATOM 4393 C C . PRO A 1 541 ? -14.078 -35.375 -36.188 1 91.19 541 PRO A C 1
ATOM 4395 O O . PRO A 1 541 ? -14.078 -34.688 -37.219 1 91.19 541 PRO A O 1
ATOM 4398 N N . PRO A 1 542 ? -13.148 -36.312 -35.844 1 88.25 542 PRO A N 1
ATOM 4399 C CA . PRO A 1 542 ? -12.047 -36.562 -36.781 1 88.25 542 PRO A CA 1
ATOM 4400 C C . PRO A 1 542 ? -12.531 -37.125 -38.125 1 88.25 542 PRO A C 1
ATOM 4402 O O . PRO A 1 542 ? -13.469 -37.906 -38.156 1 88.25 542 PRO A O 1
ATOM 4405 N N . THR A 1 543 ? -12.148 -36.688 -39.438 1 77.19 543 THR A N 1
ATOM 4406 C CA . THR A 1 543 ? -12.453 -37.219 -40.75 1 77.19 543 THR A CA 1
ATOM 4407 C C . THR A 1 543 ? -11.273 -38 -41.312 1 77.19 543 THR A C 1
ATOM 4409 O O . THR A 1 543 ? -10.133 -37.812 -40.906 1 77.19 543 THR A O 1
ATOM 4412 N N . ASN A 1 544 ? -11.477 -39.469 -42.094 1 61.38 544 ASN A N 1
ATOM 4413 C CA . ASN A 1 544 ? -10.469 -40.312 -42.75 1 61.38 544 ASN A CA 1
ATOM 4414 C C . ASN A 1 544 ? -9.539 -39.5 -43.625 1 61.38 544 ASN A C 1
ATOM 4416 O O . ASN A 1 544 ? -8.375 -39.844 -43.812 1 61.38 544 ASN A O 1
ATOM 4420 N N . ASP A 1 545 ? -9.961 -38.906 -44.812 1 48.09 545 ASP A N 1
ATOM 4421 C CA . ASP A 1 545 ? -9.109 -38.125 -45.719 1 48.09 545 ASP A CA 1
ATOM 4422 C C . ASP A 1 545 ? -8.289 -37.125 -44.938 1 48.09 545 ASP A C 1
ATOM 4424 O O . ASP A 1 545 ? -7.844 -36.125 -45.5 1 48.09 545 ASP A O 1
ATOM 4428 N N . THR A 1 546 ? -8.305 -37.344 -43.781 1 44.44 546 THR A N 1
ATOM 4429 C CA . THR A 1 546 ? -7.984 -36.219 -42.938 1 44.44 546 THR A CA 1
ATOM 4430 C C . THR A 1 546 ? -6.539 -35.781 -43.125 1 44.44 546 THR A C 1
ATOM 4432 O O . THR A 1 546 ? -5.617 -36.406 -42.594 1 44.44 546 THR A O 1
ATOM 4435 N N . GLN A 1 547 ? -6.082 -35.781 -44.406 1 40.22 547 GLN A N 1
ATOM 4436 C CA . GLN A 1 547 ? -5.023 -34.781 -44.5 1 40.22 547 GLN A CA 1
ATOM 4437 C C . GLN A 1 547 ? -5.234 -33.656 -43.469 1 40.22 547 GLN A C 1
ATOM 4439 O O . GLN A 1 547 ? -6.215 -32.906 -43.531 1 40.22 547 GLN A O 1
ATOM 4444 N N . ALA A 1 548 ? -5.191 -33.969 -42.469 1 42.56 548 ALA A N 1
ATOM 4445 C CA . ALA A 1 548 ? -5.355 -33.281 -41.188 1 42.56 548 ALA A CA 1
ATOM 4446 C C . ALA A 1 548 ? -5.27 -31.766 -41.375 1 42.56 548 ALA A C 1
ATOM 4448 O O . ALA A 1 548 ? -4.574 -31.281 -42.281 1 42.56 548 ALA A O 1
ATOM 4449 N N . THR A 1 549 ? -6.23 -30.906 -40.906 1 41.66 549 THR A N 1
ATOM 4450 C CA . THR A 1 549 ? -6.672 -29.547 -40.688 1 41.66 549 THR A CA 1
ATOM 4451 C C . THR A 1 549 ? -5.477 -28.625 -40.438 1 41.66 549 THR A C 1
ATOM 4453 O O . THR A 1 549 ? -4.871 -28.656 -39.375 1 41.66 549 THR A O 1
ATOM 4456 N N . ASN A 1 550 ? -4.59 -28.609 -41.344 1 40.78 550 ASN A N 1
ATOM 4457 C CA . ASN A 1 550 ? -3.883 -27.344 -41.562 1 40.78 550 ASN A CA 1
ATOM 4458 C C . ASN A 1 550 ? -4.809 -26.141 -41.406 1 40.78 550 ASN A C 1
ATOM 4460 O O . ASN A 1 550 ? -5.121 -25.453 -42.375 1 40.78 550 ASN A O 1
ATOM 4464 N N . VAL A 1 551 ? -5.938 -26.5 -41.031 1 43.72 551 VAL A N 1
ATOM 4465 C CA . VAL A 1 551 ? -6.969 -25.469 -40.969 1 43.72 551 VAL A CA 1
ATOM 4466 C C . VAL A 1 551 ? -6.324 -24.109 -40.719 1 43.72 551 VAL A C 1
ATOM 4468 O O . VAL A 1 551 ? -6.914 -23.078 -41.031 1 43.72 551 VAL A O 1
ATOM 4471 N N . LEU A 1 552 ? -5.656 -24.141 -39.531 1 46.03 552 LEU A N 1
ATOM 4472 C CA . LEU A 1 552 ? -5.273 -22.75 -39.281 1 46.03 552 LEU A CA 1
ATOM 4473 C C . LEU A 1 552 ? -4.348 -22.25 -40.375 1 46.03 552 LEU A C 1
ATOM 4475 O O . LEU A 1 552 ? -3.17 -22.609 -40.406 1 46.03 552 LEU A O 1
ATOM 4479 N N . GLY A 1 553 ? -4.777 -22.406 -41.656 1 38.78 553 GLY A N 1
ATOM 4480 C CA . GLY A 1 553 ? -3.982 -21.875 -42.75 1 38.78 553 GLY A CA 1
ATOM 4481 C C . GLY A 1 553 ? -2.514 -21.719 -42.406 1 38.78 553 GLY A C 1
ATOM 4482 O O . GLY A 1 553 ? -1.962 -22.516 -41.656 1 38.78 553 GLY A O 1
ATOM 4483 N N . ASN A 1 554 ? -1.978 -20.391 -42.719 1 36.28 554 ASN A N 1
ATOM 4484 C CA . ASN A 1 554 ? -0.65 -19.859 -42.438 1 36.28 554 ASN A CA 1
ATOM 4485 C C . ASN A 1 554 ? -0.312 -19.938 -40.969 1 36.28 554 ASN A C 1
ATOM 4487 O O . ASN A 1 554 ? 0.524 -19.172 -40.469 1 36.28 554 ASN A O 1
ATOM 4491 N N . VAL A 1 555 ? -1.076 -20.359 -40.219 1 39.69 555 VAL A N 1
ATOM 4492 C CA . VAL A 1 555 ? -0.778 -20.375 -38.781 1 39.69 555 VAL A CA 1
ATOM 4493 C C . VAL A 1 555 ? 0.362 -21.359 -38.5 1 39.69 555 VAL A C 1
ATOM 4495 O O . VAL A 1 555 ? 0.777 -21.531 -37.344 1 39.69 555 VAL A O 1
ATOM 4498 N N . SER A 1 556 ? 0.565 -22.344 -39.344 1 41.56 556 SER A N 1
ATOM 4499 C CA . SER A 1 556 ? 1.768 -23.156 -39.219 1 41.56 556 SER A CA 1
ATOM 4500 C C . SER A 1 556 ? 2.963 -22.312 -38.781 1 41.56 556 SER A C 1
ATOM 4502 O O . SER A 1 556 ? 3.869 -22.797 -38.125 1 41.56 556 SER A O 1
ATOM 4504 N N . THR A 1 557 ? 2.875 -21.109 -39.344 1 42.84 557 THR A N 1
ATOM 4505 C CA . THR A 1 557 ? 4.012 -20.266 -39.031 1 42.84 557 THR A CA 1
ATOM 4506 C C . THR A 1 557 ? 4.008 -19.938 -37.531 1 42.84 557 THR A C 1
ATOM 4508 O O . THR A 1 557 ? 5.039 -19.547 -36.969 1 42.84 557 THR A O 1
ATOM 4511 N N . VAL A 1 558 ? 2.766 -19.828 -37.031 1 47.19 558 VAL A N 1
ATOM 4512 C CA . VAL A 1 558 ? 2.725 -19.484 -35.594 1 47.19 558 VAL A CA 1
ATOM 4513 C C . VAL A 1 558 ? 2.715 -20.75 -34.75 1 47.19 558 VAL A C 1
ATOM 4515 O O . VAL A 1 558 ? 3.283 -20.781 -33.656 1 47.19 558 VAL A O 1
ATOM 4518 N N . TRP A 1 559 ? 2.113 -21.938 -35.375 1 43.22 559 TRP A N 1
ATOM 4519 C CA . TRP A 1 559 ? 2.076 -23.266 -34.781 1 43.22 559 TRP A CA 1
ATOM 4520 C C . TRP A 1 559 ? 3.471 -23.875 -34.719 1 43.22 559 TRP A C 1
ATOM 4522 O O . TRP A 1 559 ? 4.258 -23.719 -35.656 1 43.22 559 TRP A O 1
ATOM 4532 N N . GLY A 1 560 ? 4.09 -23.859 -33.844 1 45.94 560 GLY A N 1
ATOM 4533 C CA . GLY A 1 560 ? 5.453 -24.266 -33.531 1 45.94 560 GLY A CA 1
ATOM 4534 C C . GLY A 1 560 ? 6.227 -23.203 -32.781 1 45.94 560 GLY A C 1
ATOM 4535 O O . GLY A 1 560 ? 7.258 -23.5 -32.156 1 45.94 560 GLY A O 1
ATOM 4536 N N . LYS A 1 561 ? 5.484 -22.094 -32.969 1 54 561 LYS A N 1
ATOM 4537 C CA . LYS A 1 561 ? 6.23 -21.047 -32.281 1 54 561 LYS A CA 1
ATOM 4538 C C . LYS A 1 561 ? 5.664 -20.766 -30.906 1 54 561 LYS A C 1
ATOM 4540 O O . LYS A 1 561 ? 6.277 -20.062 -30.109 1 54 561 LYS A O 1
ATOM 4545 N N . ILE A 1 562 ? 4.473 -21.438 -30.766 1 57.47 562 ILE A N 1
ATOM 4546 C CA . ILE A 1 562 ? 3.926 -21.219 -29.438 1 57.47 562 ILE A CA 1
ATOM 4547 C C . ILE A 1 562 ? 4.48 -22.281 -28.484 1 57.47 562 ILE A C 1
ATOM 4549 O O . ILE A 1 562 ? 4.438 -23.484 -28.781 1 57.47 562 ILE A O 1
ATOM 4553 N N . ALA A 1 563 ? 5.008 -21.781 -27.531 1 66.94 563 ALA A N 1
ATOM 4554 C CA . ALA A 1 563 ? 5.613 -22.641 -26.516 1 66.94 563 ALA A CA 1
ATOM 4555 C C . ALA A 1 563 ? 4.562 -23.5 -25.828 1 66.94 563 ALA A C 1
ATOM 4557 O O . ALA A 1 563 ? 3.422 -23.078 -25.641 1 66.94 563 ALA A O 1
ATOM 4558 N N . GLN A 1 564 ? 4.863 -24.75 -25.703 1 79.38 564 GLN A N 1
ATOM 4559 C CA . GLN A 1 564 ? 3.994 -25.656 -24.953 1 79.38 564 GLN A CA 1
ATOM 4560 C C . GLN A 1 564 ? 4.035 -25.344 -23.469 1 79.38 564 GLN A C 1
ATOM 4562 O O . GLN A 1 564 ? 5.082 -25.484 -22.828 1 79.38 564 GLN A O 1
ATOM 4567 N N . TYR A 1 565 ? 2.85 -24.922 -22.984 1 84.81 565 TYR A N 1
ATOM 4568 C CA . TYR A 1 565 ? 2.76 -24.641 -21.562 1 84.81 565 TYR A CA 1
ATOM 4569 C C . TYR A 1 565 ? 2.955 -25.922 -20.734 1 84.81 565 TYR A C 1
ATOM 4571 O O . TYR A 1 565 ? 2.684 -27.016 -21.219 1 84.81 565 TYR A O 1
ATOM 4579 N N . PRO A 1 566 ? 3.393 -25.797 -19.562 1 78.75 566 PRO A N 1
ATOM 4580 C CA . PRO A 1 566 ? 3.529 -26.984 -18.703 1 78.75 566 PRO A CA 1
ATOM 4581 C C . PRO A 1 566 ? 2.207 -27.719 -18.5 1 78.75 566 PRO A C 1
ATOM 4583 O O . PRO A 1 566 ? 2.193 -28.938 -18.375 1 78.75 566 PRO A O 1
ATOM 4586 N N . VAL A 1 567 ? 1.063 -27.047 -18.578 1 86.69 567 VAL A N 1
ATOM 4587 C CA . VAL A 1 567 ? -0.248 -27.641 -18.312 1 86.69 567 VAL A CA 1
ATOM 4588 C C . VAL A 1 567 ? -0.625 -28.594 -19.438 1 86.69 567 VAL A C 1
ATOM 4590 O O . VAL A 1 567 ? -1.488 -29.453 -19.266 1 86.69 567 VAL A O 1
ATOM 4593 N N . CYS A 1 568 ? 0.044 -28.484 -20.609 1 86 568 CYS A N 1
ATOM 4594 C CA . CYS A 1 568 ? -0.231 -29.359 -21.75 1 86 568 CYS A CA 1
ATOM 4595 C C . CYS A 1 568 ? 0.126 -30.812 -21.438 1 86 568 CYS A C 1
ATOM 4597 O O . CYS A 1 568 ? -0.35 -31.734 -22.094 1 86 568 CYS A O 1
ATOM 4599 N N . THR A 1 569 ? 0.923 -30.953 -20.359 1 79.69 569 THR A N 1
ATOM 4600 C CA . THR A 1 569 ? 1.364 -32.281 -20 1 79.69 569 THR A CA 1
ATOM 4601 C C . THR A 1 569 ? 0.484 -32.875 -18.891 1 79.69 569 THR A C 1
ATOM 4603 O O . THR A 1 569 ? 0.726 -34 -18.422 1 79.69 569 THR A O 1
ATOM 4606 N N . LEU A 1 570 ? -0.552 -32.156 -18.547 1 81.25 570 LEU A N 1
ATOM 4607 C CA . LEU A 1 570 ? -1.471 -32.625 -17.516 1 81.25 570 LEU A CA 1
ATOM 4608 C C . LEU A 1 570 ? -2.551 -33.531 -18.109 1 81.25 570 LEU A C 1
ATOM 4610 O O . LEU A 1 570 ? -3.16 -33.188 -19.125 1 81.25 570 LEU A O 1
ATOM 4614 N N . GLU A 1 571 ? -2.777 -34.719 -17.531 1 81.62 571 GLU A N 1
ATOM 4615 C CA . GLU A 1 571 ? -3.791 -35.688 -17.984 1 81.62 571 GLU A CA 1
ATOM 4616 C C . GLU A 1 571 ? -4.535 -36.281 -16.812 1 81.62 571 GLU A C 1
ATOM 4618 O O . GLU A 1 571 ? -3.918 -36.875 -15.906 1 81.62 571 GLU A O 1
ATOM 4623 N N . PHE A 1 572 ? -5.879 -36.062 -16.781 1 82.31 572 PHE A N 1
ATOM 4624 C CA . PHE A 1 572 ? -6.746 -36.719 -15.812 1 82.31 572 PHE A CA 1
ATOM 4625 C C . PHE A 1 572 ? -7.402 -37.938 -16.422 1 82.31 572 PHE A C 1
ATOM 4627 O O . PHE A 1 572 ? -8.469 -37.844 -17.031 1 82.31 572 PHE A O 1
ATOM 4634 N N . ALA A 1 573 ? -7.004 -39.094 -16.141 1 80.88 573 ALA A N 1
ATOM 4635 C CA . ALA A 1 573 ? -7.539 -40.312 -16.703 1 80.88 573 ALA A CA 1
ATOM 4636 C C . ALA A 1 573 ? -7.707 -40.219 -18.219 1 80.88 573 ALA A C 1
ATOM 4638 O O . ALA A 1 573 ? -8.789 -40.469 -18.75 1 80.88 573 ALA A O 1
ATOM 4639 N N . SER A 1 574 ? -6.781 -39.688 -18.938 1 85.56 574 SER A N 1
ATOM 4640 C CA . SER A 1 574 ? -6.699 -39.562 -20.391 1 85.56 574 SER A CA 1
ATOM 4641 C C . SER A 1 574 ? -7.344 -38.281 -20.891 1 85.56 574 SER A C 1
ATOM 4643 O O . SER A 1 574 ? -7.156 -37.906 -22.047 1 85.56 574 SER A O 1
ATOM 4645 N N . LEU A 1 575 ? -8.133 -37.594 -20.016 1 91.81 575 LEU A N 1
ATOM 4646 C CA . LEU A 1 575 ? -8.68 -36.312 -20.375 1 91.81 575 LEU A CA 1
ATOM 4647 C C . LEU A 1 575 ? -7.621 -35.219 -20.25 1 91.81 575 LEU A C 1
ATOM 4649 O O . LEU A 1 575 ? -6.984 -35.094 -19.203 1 91.81 575 LEU A O 1
ATOM 4653 N N . ASP A 1 576 ? -7.383 -34.531 -21.312 1 90.5 576 ASP A N 1
ATOM 4654 C CA . ASP A 1 576 ? -6.375 -33.5 -21.281 1 90.5 576 ASP A CA 1
ATOM 4655 C C . ASP A 1 576 ? -7.023 -32.125 -21.125 1 90.5 576 ASP A C 1
ATOM 4657 O O . ASP A 1 576 ? -8.25 -32 -21 1 90.5 576 ASP A O 1
ATOM 4661 N N . ILE A 1 577 ? -6.207 -31.109 -21.094 1 93.12 577 ILE A N 1
ATOM 4662 C CA . ILE A 1 577 ? -6.664 -29.766 -20.766 1 93.12 577 ILE A CA 1
ATOM 4663 C C . ILE A 1 577 ? -7.559 -29.234 -21.891 1 93.12 577 ILE A C 1
ATOM 4665 O O . ILE A 1 577 ? -8.5 -28.469 -21.625 1 93.12 577 ILE A O 1
ATOM 4669 N N . VAL A 1 578 ? -7.324 -29.578 -23.141 1 94 578 VAL A N 1
ATOM 4670 C CA . VAL A 1 578 ? -8.141 -29.125 -24.281 1 94 578 VAL A CA 1
ATOM 4671 C C . VAL A 1 578 ? -9.531 -29.75 -24.188 1 94 578 VAL A C 1
ATOM 4673 O O . VAL A 1 578 ? -10.531 -29.094 -24.5 1 94 578 VAL A O 1
ATOM 4676 N N . ASP A 1 579 ? -9.617 -31.047 -23.75 1 95.56 579 ASP A N 1
ATOM 4677 C CA . ASP A 1 579 ? -10.906 -31.688 -23.531 1 95.56 579 ASP A CA 1
ATOM 4678 C C . ASP A 1 579 ? -11.742 -30.906 -22.516 1 95.56 579 ASP A C 1
ATOM 4680 O O . ASP A 1 579 ? -12.93 -30.641 -22.75 1 95.56 579 ASP A O 1
ATOM 4684 N N . PHE A 1 580 ? -11.109 -30.531 -21.438 1 96.62 580 PHE A N 1
ATOM 4685 C CA . PHE A 1 580 ? -11.82 -29.812 -20.391 1 96.62 580 PHE A CA 1
ATOM 4686 C C . PHE A 1 580 ? -12.289 -28.453 -20.891 1 96.62 580 PHE A C 1
ATOM 4688 O O . PHE A 1 580 ? -13.383 -28 -20.547 1 96.62 580 PHE A O 1
ATOM 4695 N N . ALA A 1 581 ? -11.43 -27.766 -21.656 1 96.06 581 ALA A N 1
ATOM 4696 C CA . ALA A 1 581 ? -11.805 -26.453 -22.203 1 96.06 581 ALA A CA 1
ATOM 4697 C C . ALA A 1 581 ? -13.023 -26.578 -23.109 1 96.06 581 ALA A C 1
ATOM 4699 O O . ALA A 1 581 ? -13.922 -25.734 -23.078 1 96.06 581 ALA A O 1
ATOM 4700 N N . LEU A 1 582 ? -13.031 -27.609 -23.938 1 95.5 582 LEU A N 1
ATOM 4701 C CA . LEU A 1 582 ? -14.148 -27.844 -24.844 1 95.5 582 LEU A CA 1
ATOM 4702 C C . LEU A 1 582 ? -15.422 -28.188 -24.078 1 95.5 582 LEU A C 1
ATOM 4704 O O . LEU A 1 582 ? -16.516 -27.75 -24.438 1 95.5 582 LEU A O 1
ATOM 4708 N N . ILE A 1 583 ? -15.289 -28.969 -23 1 96.06 583 ILE A N 1
ATOM 4709 C CA . ILE A 1 583 ? -16.422 -29.328 -22.156 1 96.06 583 ILE A CA 1
ATOM 4710 C C . ILE A 1 583 ? -16.984 -28.078 -21.484 1 96.06 583 ILE A C 1
ATOM 4712 O O . ILE A 1 583 ? -18.203 -27.859 -21.469 1 96.06 583 ILE A O 1
ATOM 4716 N N . ALA A 1 584 ? -16.109 -27.219 -20.953 1 95.31 584 ALA A N 1
ATOM 4717 C CA . ALA A 1 584 ? -16.516 -25.984 -20.281 1 95.31 584 ALA A CA 1
ATOM 4718 C C . ALA A 1 584 ? -17.234 -25.047 -21.25 1 95.31 584 ALA A C 1
ATOM 4720 O O . ALA A 1 584 ? -18.156 -24.328 -20.859 1 95.31 584 ALA A O 1
ATOM 4721 N N . ASP A 1 585 ? -16.797 -25 -22.484 1 93.75 585 ASP A N 1
ATOM 4722 C CA . ASP A 1 585 ? -17.422 -24.156 -23.5 1 93.75 585 ASP A CA 1
ATOM 4723 C C . ASP A 1 585 ? -18.781 -24.703 -23.906 1 93.75 585 ASP A C 1
ATOM 4725 O O . ASP A 1 585 ? -19.719 -23.938 -24.141 1 93.75 585 ASP A O 1
ATOM 4729 N N . SER A 1 586 ? -18.953 -25.984 -24 1 93.25 586 SER A N 1
ATOM 4730 C CA . SER A 1 586 ? -20.172 -26.625 -24.5 1 93.25 586 SER A CA 1
ATOM 4731 C C . SER A 1 586 ? -21.344 -26.391 -23.562 1 93.25 586 SER A C 1
ATOM 4733 O O . SER A 1 586 ? -22.5 -26.344 -24 1 93.25 586 SER A O 1
ATOM 4735 N N . VAL A 1 587 ? -21.062 -26.172 -22.328 1 91.94 587 VAL A N 1
ATOM 4736 C CA . VAL A 1 587 ? -22.141 -26.062 -21.344 1 91.94 587 VAL A CA 1
ATOM 4737 C C . VAL A 1 587 ? -22.844 -24.719 -21.516 1 91.94 587 VAL A C 1
ATOM 4739 O O . VAL A 1 587 ? -23.953 -24.547 -21.016 1 91.94 587 VAL A O 1
ATOM 4742 N N . TYR A 1 588 ? -22.281 -23.797 -22.266 1 88.88 588 TYR A N 1
ATOM 4743 C CA . TYR A 1 588 ? -22.891 -22.5 -22.484 1 88.88 588 TYR A CA 1
ATOM 4744 C C . TYR A 1 588 ? -24.094 -22.609 -23.422 1 88.88 588 TYR A C 1
ATOM 4746 O O . TYR A 1 588 ? -24.875 -21.672 -23.562 1 88.88 588 TYR A O 1
ATOM 4754 N N . GLY A 1 589 ? -24.266 -23.734 -24 1 85.06 589 GLY A N 1
ATOM 4755 C CA . GLY A 1 589 ? -25.438 -23.922 -24.828 1 85.06 589 GLY A CA 1
ATOM 4756 C C . GLY A 1 589 ? -26.734 -23.578 -24.125 1 85.06 589 GLY A C 1
ATOM 4757 O O . GLY A 1 589 ? -26.922 -23.906 -22.953 1 85.06 589 GLY A O 1
ATOM 4758 N N . TYR A 1 590 ? -27.578 -22.984 -24.812 1 78.94 590 TYR A N 1
ATOM 4759 C CA . TYR A 1 590 ? -28.766 -22.391 -24.203 1 78.94 590 TYR A CA 1
ATOM 4760 C C . TYR A 1 590 ? -29.781 -23.453 -23.828 1 78.94 590 TYR A C 1
ATOM 4762 O O . TYR A 1 590 ? -30.656 -23.219 -22.984 1 78.94 590 TYR A O 1
ATOM 4770 N N . ASN A 1 591 ? -29.719 -24.641 -24.469 1 83.44 591 ASN A N 1
ATOM 4771 C CA . ASN A 1 591 ? -30.609 -25.734 -24.094 1 83.44 591 ASN A CA 1
ATOM 4772 C C . ASN A 1 591 ? -29.906 -27.078 -24.172 1 83.44 591 ASN A C 1
ATOM 4774 O O . ASN A 1 591 ? -28.734 -27.156 -24.562 1 83.44 591 ASN A O 1
ATOM 4778 N N . THR A 1 592 ? -30.625 -28.031 -23.719 1 88.38 592 THR A N 1
ATOM 4779 C CA . THR A 1 592 ? -30.062 -29.359 -23.625 1 88.38 592 THR A CA 1
ATOM 4780 C C . THR A 1 592 ? -29.688 -29.906 -25 1 88.38 592 THR A C 1
ATOM 4782 O O . THR A 1 592 ? -28.672 -30.578 -25.156 1 88.38 592 THR A O 1
ATOM 4785 N N . THR A 1 593 ? -30.484 -29.562 -25.953 1 89.38 593 THR A N 1
ATOM 4786 C CA . THR A 1 593 ? -30.25 -30.078 -27.297 1 89.38 593 THR A CA 1
ATOM 4787 C C . THR A 1 593 ? -28.969 -29.484 -27.875 1 89.38 593 THR A C 1
ATOM 4789 O O . THR A 1 593 ? -28.172 -30.203 -28.484 1 89.38 593 THR A O 1
ATOM 4792 N N . VAL A 1 594 ? -28.828 -28.234 -27.672 1 88.12 594 VAL A N 1
ATOM 4793 C CA . VAL A 1 594 ? -27.656 -27.562 -28.188 1 88.12 594 VAL A CA 1
ATOM 4794 C C . VAL A 1 594 ? -26.406 -28.047 -27.469 1 88.12 594 VAL A C 1
ATOM 4796 O O . VAL A 1 594 ? -25.359 -28.234 -28.078 1 88.12 594 VAL A O 1
ATOM 4799 N N . GLN A 1 595 ? -26.5 -28.312 -26.234 1 91.19 595 GLN A N 1
ATOM 4800 C CA . GLN A 1 595 ? -25.391 -28.828 -25.453 1 91.19 595 GLN A CA 1
ATOM 4801 C C . GLN A 1 595 ? -25 -30.234 -25.906 1 91.19 595 GLN A C 1
ATOM 4803 O O . GLN A 1 595 ? -23.812 -30.516 -26.109 1 91.19 595 GLN A O 1
ATOM 4808 N N . TYR A 1 596 ? -26.062 -31 -26.047 1 92.25 596 TYR A N 1
ATOM 4809 C CA . TYR A 1 596 ? -25.828 -32.375 -26.484 1 92.25 596 TYR A CA 1
ATOM 4810 C C . TYR A 1 596 ? -25.125 -32.406 -27.844 1 92.25 596 TYR A C 1
ATOM 4812 O O . TYR A 1 596 ? -24.172 -33.156 -28.047 1 92.25 596 TYR A O 1
ATOM 4820 N N . GLN A 1 597 ? -25.594 -31.578 -28.703 1 91.56 597 GLN A N 1
ATOM 4821 C CA . GLN A 1 597 ? -25 -31.516 -30.031 1 91.56 597 GLN A CA 1
ATOM 4822 C C . GLN A 1 597 ? -23.547 -31.062 -29.969 1 91.56 597 GLN A C 1
ATOM 4824 O O . GLN A 1 597 ? -22.703 -31.594 -30.688 1 91.56 597 GLN A O 1
ATOM 4829 N N . SER A 1 598 ? -23.281 -30.109 -29.156 1 92.75 598 SER A N 1
ATOM 4830 C CA . SER A 1 598 ? -21.922 -29.609 -29 1 92.75 598 SER A CA 1
ATOM 4831 C C . SER A 1 598 ? -21 -30.703 -28.469 1 92.75 598 SER A C 1
ATOM 4833 O O . SER A 1 598 ? -19.875 -30.859 -28.953 1 92.75 598 SER A O 1
ATOM 4835 N N . PHE A 1 599 ? -21.484 -31.516 -27.5 1 94.56 599 PHE A N 1
ATOM 4836 C CA . PHE A 1 599 ? -20.688 -32.625 -26.953 1 94.56 599 PHE A CA 1
ATOM 4837 C C . PHE A 1 599 ? -20.469 -33.688 -28.016 1 94.56 599 PHE A C 1
ATOM 4839 O O . PHE A 1 599 ? -19.359 -34.219 -28.156 1 94.56 599 PHE A O 1
ATOM 4846 N N . ASP A 1 600 ? -21.516 -33.969 -28.672 1 93.69 600 ASP A N 1
ATOM 4847 C CA . ASP A 1 600 ? -21.469 -35 -29.688 1 93.69 600 ASP A CA 1
ATOM 4848 C C . ASP A 1 600 ? -20.484 -34.656 -30.797 1 93.69 600 ASP A C 1
ATOM 4850 O O . ASP A 1 600 ? -19.688 -35.5 -31.234 1 93.69 600 ASP A O 1
ATOM 4854 N N . GLU A 1 601 ? -20.5 -33.469 -31.219 1 92.81 601 GLU A N 1
ATOM 4855 C CA . GLU A 1 601 ? -19.594 -33 -32.281 1 92.81 601 GLU A CA 1
ATOM 4856 C C . GLU A 1 601 ? -18.141 -33.062 -31.828 1 92.81 601 GLU A C 1
ATOM 4858 O O . GLU A 1 601 ? -17.234 -33.281 -32.625 1 92.81 601 GLU A O 1
ATOM 4863 N N . ARG A 1 602 ? -17.906 -32.969 -30.609 1 94 602 ARG A N 1
ATOM 4864 C CA . ARG A 1 602 ? -16.547 -32.812 -30.109 1 94 602 ARG A CA 1
ATOM 4865 C C . ARG A 1 602 ? -15.977 -34.156 -29.672 1 94 602 ARG A C 1
ATOM 4867 O O . ARG A 1 602 ? -14.75 -34.344 -29.625 1 94 602 ARG A O 1
ATOM 4874 N N . PHE A 1 603 ? -16.828 -35.188 -29.375 1 94.62 603 PHE A N 1
ATOM 4875 C CA . PHE A 1 603 ? -16.266 -36.438 -28.828 1 94.62 603 PHE A CA 1
ATOM 4876 C C . PHE A 1 603 ? -16.625 -37.625 -29.703 1 94.62 603 PHE A C 1
ATOM 4878 O O . PHE A 1 603 ? -15.984 -38.656 -29.625 1 94.62 603 PHE A O 1
ATOM 4885 N N . LYS A 1 604 ? -17.609 -37.438 -30.562 1 92.56 604 LYS A N 1
ATOM 4886 C CA . LYS A 1 604 ? -17.953 -38.531 -31.469 1 92.56 604 LYS A CA 1
ATOM 4887 C C . LYS A 1 604 ? -16.781 -38.875 -32.375 1 92.56 604 LYS A C 1
ATOM 4889 O O . LYS A 1 604 ? -16.078 -38 -32.875 1 92.56 604 LYS A O 1
ATOM 4894 N N . GLY A 1 605 ? -16.547 -40.188 -32.562 1 90.38 605 GLY A N 1
ATOM 4895 C CA . GLY A 1 605 ? -15.492 -40.656 -33.438 1 90.38 605 GLY A CA 1
ATOM 4896 C C . GLY A 1 605 ? -14.125 -40.656 -32.781 1 90.38 605 GLY A C 1
ATOM 4897 O O . GLY A 1 605 ? -13.141 -41.094 -33.375 1 90.38 605 GLY A O 1
ATOM 4898 N N . THR A 1 606 ? -13.977 -40.125 -31.594 1 92.94 606 THR A N 1
ATOM 4899 C CA . THR A 1 606 ? -12.727 -40.156 -30.844 1 92.94 606 THR A CA 1
ATOM 4900 C C . THR A 1 606 ? -12.664 -41.375 -29.938 1 92.94 606 THR A C 1
ATOM 4902 O O . THR A 1 606 ? -13.594 -42.156 -29.891 1 92.94 606 THR A O 1
ATOM 4905 N N . GLU A 1 607 ? -11.539 -41.5 -29.234 1 90.75 607 GLU A N 1
ATOM 4906 C CA . GLU A 1 607 ? -11.383 -42.594 -28.281 1 90.75 607 GLU A CA 1
ATOM 4907 C C . GLU A 1 607 ? -12.406 -42.5 -27.156 1 90.75 607 GLU A C 1
ATOM 4909 O O . GLU A 1 607 ? -12.688 -43.5 -26.484 1 90.75 607 GLU A O 1
ATOM 4914 N N . LEU A 1 608 ? -13.062 -41.344 -27.047 1 93.62 608 LEU A N 1
ATOM 4915 C CA . LEU A 1 608 ? -14.047 -41.125 -25.984 1 93.62 608 LEU A CA 1
ATOM 4916 C C . LEU A 1 608 ? -15.445 -40.969 -26.578 1 93.62 608 LEU A C 1
ATOM 4918 O O . LEU A 1 608 ? -16.281 -40.25 -26.016 1 93.62 608 LEU A O 1
ATOM 4922 N N . GLY A 1 609 ? -15.664 -41.469 -27.688 1 92.62 609 GLY A N 1
ATOM 4923 C CA . GLY A 1 609 ? -16.922 -41.312 -28.406 1 92.62 609 GLY A CA 1
ATOM 4924 C C . GLY A 1 609 ? -18.094 -41.969 -27.688 1 92.62 609 GLY A C 1
ATOM 4925 O O . GLY A 1 609 ? -19.25 -41.688 -28 1 92.62 609 GLY A O 1
ATOM 4926 N N . ASP A 1 610 ? -17.875 -42.781 -26.656 1 92.94 610 ASP A N 1
ATOM 4927 C CA . ASP A 1 610 ? -18.922 -43.5 -25.938 1 92.94 610 ASP A CA 1
ATOM 4928 C C . ASP A 1 610 ? -19.422 -42.656 -24.75 1 92.94 610 ASP A C 1
ATOM 4930 O O . ASP A 1 610 ? -20.016 -43.188 -23.812 1 92.94 610 ASP A O 1
ATOM 4934 N N . TRP A 1 611 ? -19.172 -41.375 -24.812 1 94.44 611 TRP A N 1
ATOM 4935 C CA . TRP A 1 611 ? -19.578 -40.469 -23.719 1 94.44 611 TRP A CA 1
ATOM 4936 C C . TRP A 1 611 ? -21.078 -40.531 -23.5 1 94.44 611 TRP A C 1
ATOM 4938 O O . TRP A 1 611 ? -21.828 -40.875 -24.406 1 94.44 611 TRP A O 1
ATOM 4948 N N . LYS A 1 612 ? -21.562 -40.188 -22.266 1 95.31 612 LYS A N 1
ATOM 4949 C CA . LYS A 1 612 ? -22.984 -40.188 -21.922 1 95.31 612 LYS A CA 1
ATOM 4950 C C . LYS A 1 612 ? -23.391 -38.875 -21.25 1 95.31 612 LYS A C 1
ATOM 4952 O O . LYS A 1 612 ? -22.641 -38.344 -20.422 1 95.31 612 LYS A O 1
ATOM 4957 N N . TYR A 1 613 ? -24.453 -38.344 -21.812 1 95.25 613 TYR A N 1
ATOM 4958 C CA . TYR A 1 613 ? -25.109 -37.219 -21.156 1 95.25 613 TYR A CA 1
ATOM 4959 C C . TYR A 1 613 ? -25.984 -37.719 -20 1 95.25 613 TYR A C 1
ATOM 4961 O O . TYR A 1 613 ? -27.125 -38.125 -20.203 1 95.25 613 TYR A O 1
ATOM 4969 N N . VAL A 1 614 ? -25.578 -37.562 -18.75 1 94 614 VAL A N 1
ATOM 4970 C CA . VAL A 1 614 ? -26.203 -38.219 -17.625 1 94 614 VAL A CA 1
ATOM 4971 C C . VAL A 1 614 ? -27.344 -37.375 -17.078 1 94 614 VAL A C 1
ATOM 4973 O O . VAL A 1 614 ? -28.469 -37.844 -16.922 1 94 614 VAL A O 1
ATOM 4976 N N . GLN A 1 615 ? -26.938 -36.062 -16.688 1 92.19 615 GLN A N 1
ATOM 4977 C CA . GLN A 1 615 ? -27.953 -35.25 -16.047 1 92.19 615 GLN A CA 1
ATOM 4978 C C . GLN A 1 615 ? -27.641 -33.75 -16.219 1 92.19 615 GLN A C 1
ATOM 4980 O O . GLN A 1 615 ? -26.469 -33.375 -16.312 1 92.19 615 GLN A O 1
ATOM 4985 N N . ARG A 1 616 ? -28.594 -33.031 -16.375 1 91.56 616 ARG A N 1
ATOM 4986 C CA . ARG A 1 616 ? -28.562 -31.578 -16.359 1 91.56 616 ARG A CA 1
ATOM 4987 C C . ARG A 1 616 ? -29.594 -31.031 -15.383 1 91.56 616 ARG A C 1
ATOM 4989 O O . ARG A 1 616 ? -30.688 -31.594 -15.25 1 91.56 616 ARG A O 1
ATOM 4996 N N . ASN A 1 617 ? -29.219 -29.969 -14.688 1 87.31 617 ASN A N 1
ATOM 4997 C CA . ASN A 1 617 ? -30.203 -29.422 -13.766 1 87.31 617 ASN A CA 1
ATOM 4998 C C . ASN A 1 617 ? -31.188 -28.5 -14.484 1 87.31 617 ASN A C 1
ATOM 5000 O O . ASN A 1 617 ? -31.031 -28.219 -15.672 1 87.31 617 ASN A O 1
ATOM 5004 N N . ASN A 1 618 ? -32.219 -28.172 -13.688 1 77.44 618 ASN A N 1
ATOM 5005 C CA . ASN A 1 618 ? -33.219 -27.266 -14.211 1 77.44 618 ASN A CA 1
ATOM 5006 C C . ASN A 1 618 ? -32.812 -25.812 -14.047 1 77.44 618 ASN A C 1
ATOM 5008 O O . ASN A 1 618 ? -32.719 -25.312 -12.922 1 77.44 618 ASN A O 1
ATOM 5012 N N . GLU A 1 619 ? -32.594 -25.234 -15.211 1 72.94 619 GLU A N 1
ATOM 5013 C CA . GLU A 1 619 ? -32.125 -23.859 -15.219 1 72.94 619 GLU A CA 1
ATOM 5014 C C . GLU A 1 619 ? -33.094 -22.922 -14.523 1 72.94 619 GLU A C 1
ATOM 5016 O O . GLU A 1 619 ? -32.688 -22.016 -13.797 1 72.94 619 GLU A O 1
ATOM 5021 N N . SER A 1 620 ? -34.375 -23.016 -14.82 1 69.19 620 SER A N 1
ATOM 5022 C CA . SER A 1 620 ? -35.375 -22.094 -14.289 1 69.19 620 SER A CA 1
ATOM 5023 C C . SER A 1 620 ? -35.438 -22.188 -12.773 1 69.19 620 SER A C 1
ATOM 5025 O O . SER A 1 620 ? -35.688 -21.188 -12.102 1 69.19 620 SER A O 1
ATOM 5027 N N . ARG A 1 621 ? -35.094 -23.312 -12.289 1 66.69 621 ARG A N 1
ATOM 5028 C CA . ARG A 1 621 ? -35.219 -23.5 -10.844 1 66.69 621 ARG A CA 1
ATOM 5029 C C . ARG A 1 621 ? -33.906 -23.234 -10.141 1 66.69 621 ARG A C 1
ATOM 5031 O O . ARG A 1 621 ? -33.875 -22.594 -9.094 1 66.69 621 ARG A O 1
ATOM 5038 N N . ASP A 1 622 ? -32.844 -23.719 -10.68 1 69 622 ASP A N 1
ATOM 5039 C CA . ASP A 1 622 ? -31.578 -23.766 -9.938 1 69 622 ASP A CA 1
ATOM 5040 C C . ASP A 1 622 ? -30.688 -22.578 -10.312 1 69 622 ASP A C 1
ATOM 5042 O O . ASP A 1 622 ? -29.75 -22.25 -9.578 1 69 622 ASP A O 1
ATOM 5046 N N . HIS A 1 623 ? -30.984 -21.844 -11.32 1 74.5 623 HIS A N 1
ATOM 5047 C CA . HIS A 1 623 ? -30.281 -20.656 -11.789 1 74.5 623 HIS A CA 1
ATOM 5048 C C . HIS A 1 623 ? -28.859 -20.984 -12.227 1 74.5 623 HIS A C 1
ATOM 5050 O O . HIS A 1 623 ? -28.359 -20.406 -13.195 1 74.5 623 HIS A O 1
ATOM 5056 N N . GLN A 1 624 ? -28.141 -21.891 -11.438 1 80.81 624 GLN A N 1
ATOM 5057 C CA . GLN A 1 624 ? -26.812 -22.328 -11.844 1 80.81 624 GLN A CA 1
ATOM 5058 C C . GLN A 1 624 ? -26.891 -23.625 -12.641 1 80.81 624 GLN A C 1
ATOM 5060 O O . GLN A 1 624 ? -27.172 -24.688 -12.086 1 80.81 624 GLN A O 1
ATOM 5065 N N . VAL A 1 625 ? -26.516 -23.516 -13.883 1 87.44 625 VAL A N 1
ATOM 5066 C CA . VAL A 1 625 ? -26.656 -24.672 -14.766 1 87.44 625 VAL A CA 1
ATOM 5067 C C . VAL A 1 625 ? -25.406 -25.547 -14.672 1 87.44 625 VAL A C 1
ATOM 5069 O O . VAL A 1 625 ? -24.281 -25.047 -14.641 1 87.44 625 VAL A O 1
ATOM 5072 N N . TRP A 1 626 ? -25.594 -26.797 -14.492 1 93.25 626 TRP A N 1
ATOM 5073 C CA . TRP A 1 626 ? -24.5 -27.766 -14.523 1 93.25 626 TRP A CA 1
ATOM 5074 C C . TRP A 1 626 ? -24.922 -29.031 -15.273 1 93.25 626 TRP A C 1
ATOM 5076 O O . TRP A 1 626 ? -26.109 -29.328 -15.391 1 93.25 626 TRP A O 1
ATOM 5086 N N . VAL A 1 627 ? -23.969 -29.734 -15.875 1 95.69 627 VAL A N 1
ATOM 5087 C CA . VAL A 1 627 ? -24.188 -30.953 -16.641 1 95.69 627 VAL A CA 1
ATOM 5088 C C . VAL A 1 627 ? -23.234 -32.031 -16.141 1 95.69 627 VAL A C 1
ATOM 5090 O O . VAL A 1 627 ? -22.062 -31.766 -15.859 1 95.69 627 VAL A O 1
ATOM 5093 N N . GLU A 1 628 ? -23.766 -33.219 -15.953 1 97.19 628 GLU A N 1
ATOM 5094 C CA . GLU A 1 628 ? -22.953 -34.375 -15.625 1 97.19 628 GLU A CA 1
ATOM 5095 C C . GLU A 1 628 ? -22.719 -35.25 -16.859 1 97.19 628 GLU A C 1
ATOM 5097 O O . GLU A 1 628 ? -23.672 -35.656 -17.531 1 97.19 628 GLU A O 1
ATOM 5102 N N . LEU A 1 629 ? -21.469 -35.469 -17.188 1 97.25 629 LEU A N 1
ATOM 5103 C CA . LEU A 1 629 ? -21.062 -36.344 -18.266 1 97.25 629 LEU A CA 1
ATOM 5104 C C . LEU A 1 629 ? -20.344 -37.594 -17.734 1 97.25 629 LEU A C 1
ATOM 5106 O O . LEU A 1 629 ? -19.656 -37.5 -16.703 1 97.25 629 LEU A O 1
ATOM 5110 N N . PHE A 1 630 ? -20.531 -38.688 -18.391 1 97 630 PHE A N 1
ATOM 5111 C CA . PHE A 1 630 ? -19.844 -39.906 -18.031 1 97 630 PHE A CA 1
ATOM 5112 C C . PHE A 1 630 ? -19.094 -40.5 -19.219 1 97 630 PHE A C 1
ATOM 5114 O O . PHE A 1 630 ? -19.641 -40.594 -20.312 1 97 630 PHE A O 1
ATOM 5121 N N . PHE A 1 631 ? -17.812 -40.781 -19.078 1 95.81 631 PHE A N 1
ATOM 5122 C CA . PHE A 1 631 ? -16.953 -41.406 -20.078 1 95.81 631 PHE A CA 1
ATOM 5123 C C . PHE A 1 631 ? -16.609 -42.812 -19.688 1 95.81 631 PHE A C 1
ATOM 5125 O O . PHE A 1 631 ? -15.641 -43.062 -18.953 1 95.81 631 PHE A O 1
ATOM 5132 N N . PRO A 1 632 ? -17.266 -43.781 -20.188 1 94.12 632 PRO A N 1
ATOM 5133 C CA . PRO A 1 632 ? -17.094 -45.188 -19.781 1 94.12 632 PRO A CA 1
ATOM 5134 C C . PRO A 1 632 ? -15.688 -45.719 -20.078 1 94.12 632 PRO A C 1
ATOM 5136 O O . PRO A 1 632 ? -15.125 -46.469 -19.266 1 94.12 632 PRO A O 1
ATOM 5139 N N . THR A 1 633 ? -15.102 -45.375 -21.188 1 93.06 633 THR A N 1
ATOM 5140 C CA . THR A 1 633 ? -13.805 -45.875 -21.625 1 93.06 633 THR A CA 1
ATOM 5141 C C . THR A 1 633 ? -12.734 -45.562 -20.578 1 93.06 633 THR A C 1
ATOM 5143 O O . THR A 1 633 ? -11.859 -46.406 -20.328 1 93.06 633 THR A O 1
ATOM 5146 N N . VAL A 1 634 ? -12.789 -44.469 -19.984 1 92.12 634 VAL A N 1
ATOM 5147 C CA . VAL A 1 634 ? -11.766 -44.094 -19.016 1 92.12 634 VAL A CA 1
ATOM 5148 C C . VAL A 1 634 ? -12.359 -44.094 -17.609 1 92.12 634 VAL A C 1
ATOM 5150 O O . VAL A 1 634 ? -11.672 -43.75 -16.641 1 92.12 634 VAL A O 1
ATOM 5153 N N . ASN A 1 635 ? -13.641 -44.469 -17.406 1 93.06 635 ASN A N 1
ATOM 5154 C CA . ASN A 1 635 ? -14.359 -44.5 -16.141 1 93.06 635 ASN A CA 1
ATOM 5155 C C . ASN A 1 635 ? -14.234 -43.188 -15.375 1 93.06 635 ASN A C 1
ATOM 5157 O O . ASN A 1 635 ? -13.805 -43.188 -14.219 1 93.06 635 ASN A O 1
ATOM 5161 N N . MET A 1 636 ? -14.578 -42.156 -16.078 1 94.69 636 MET A N 1
ATOM 5162 C CA . MET A 1 636 ? -14.484 -40.812 -15.469 1 94.69 636 MET A CA 1
ATOM 5163 C C . MET A 1 636 ? -15.797 -40.062 -15.609 1 94.69 636 MET A C 1
ATOM 5165 O O . MET A 1 636 ? -16.438 -40.125 -16.656 1 94.69 636 MET A O 1
ATOM 5169 N N . THR A 1 637 ? -16.203 -39.438 -14.516 1 96.56 637 THR A N 1
ATOM 5170 C CA . THR A 1 637 ? -17.359 -38.531 -14.516 1 96.56 637 THR A CA 1
ATOM 5171 C C . THR A 1 637 ? -16.906 -37.094 -14.5 1 96.56 637 THR A C 1
ATOM 5173 O O . THR A 1 637 ? -16.016 -36.719 -13.727 1 96.56 637 THR A O 1
ATOM 5176 N N . VAL A 1 638 ? -17.391 -36.312 -15.398 1 97.19 638 VAL A N 1
ATOM 5177 C CA . VAL A 1 638 ? -17.062 -34.875 -15.461 1 97.19 638 VAL A CA 1
ATOM 5178 C C . VAL A 1 638 ? -18.312 -34.062 -15.219 1 97.19 638 VAL A C 1
ATOM 5180 O O . VAL A 1 638 ? -19.344 -34.25 -15.875 1 97.19 638 VAL A O 1
ATOM 5183 N N . VAL A 1 639 ? -18.266 -33.188 -14.273 1 97.75 639 VAL A N 1
ATOM 5184 C CA . VAL A 1 639 ? -19.344 -32.219 -14.047 1 97.75 639 VAL A CA 1
ATOM 5185 C C . VAL A 1 639 ? -18.906 -30.844 -14.523 1 97.75 639 VAL A C 1
ATOM 5187 O O . VAL A 1 639 ? -17.922 -30.297 -14.047 1 97.75 639 VAL A O 1
ATOM 5190 N N . ALA A 1 640 ? -19.562 -30.344 -15.422 1 97.12 640 ALA A N 1
ATOM 5191 C CA . ALA A 1 640 ? -19.266 -29.031 -15.977 1 97.12 640 ALA A CA 1
ATOM 5192 C C . ALA A 1 640 ? -20.312 -28.016 -15.555 1 97.12 640 ALA A C 1
ATOM 5194 O O . ALA A 1 640 ? -21.516 -28.297 -15.57 1 97.12 640 ALA A O 1
ATOM 5195 N N . VAL A 1 641 ? -19.844 -26.844 -15.148 1 94.12 641 VAL A N 1
ATOM 5196 C CA . VAL A 1 641 ? -20.719 -25.781 -14.664 1 94.12 641 VAL A CA 1
ATOM 5197 C C . VAL A 1 641 ? -20.703 -24.609 -15.641 1 94.12 641 VAL A C 1
ATOM 5199 O O . VAL A 1 641 ? -19.625 -24.188 -16.094 1 94.12 641 VAL A O 1
ATOM 5202 N N . ARG A 1 642 ? -21.844 -24.125 -15.945 1 90.75 642 ARG A N 1
ATOM 5203 C CA . ARG A 1 642 ? -21.969 -23.016 -16.891 1 90.75 642 ARG A CA 1
ATOM 5204 C C . ARG A 1 642 ? -21.609 -21.688 -16.234 1 90.75 642 ARG A C 1
ATOM 5206 O O . ARG A 1 642 ? -21.953 -21.453 -15.078 1 90.75 642 ARG A O 1
ATOM 5213 N N . GLY A 1 643 ? -20.859 -20.906 -16.906 1 86.88 643 GLY A N 1
ATOM 5214 C CA . GLY A 1 643 ? -20.547 -19.562 -16.438 1 86.88 643 GLY A CA 1
ATOM 5215 C C . GLY A 1 643 ? -21.672 -18.562 -16.672 1 86.88 643 GLY A C 1
ATOM 5216 O O . GLY A 1 643 ? -22.828 -18.938 -16.828 1 86.88 643 GLY A O 1
ATOM 5217 N N . THR A 1 644 ? -21.312 -17.297 -16.641 1 79.31 644 THR A N 1
ATOM 5218 C CA . THR A 1 644 ? -22.266 -16.203 -16.781 1 79.31 644 THR A CA 1
ATOM 5219 C C . THR A 1 644 ? -22.766 -16.109 -18.234 1 79.31 644 THR A C 1
ATOM 5221 O O . THR A 1 644 ? -21.969 -15.969 -19.156 1 79.31 644 THR A O 1
ATOM 5224 N N . ALA A 1 645 ? -24.047 -16.312 -18.391 1 71 645 ALA A N 1
ATOM 5225 C CA . ALA A 1 645 ? -24.641 -16.281 -19.719 1 71 645 ALA A CA 1
ATOM 5226 C C . ALA A 1 645 ? -25.469 -15.008 -19.922 1 71 645 ALA A C 1
ATOM 5228 O O . ALA A 1 645 ? -25.766 -14.633 -21.047 1 71 645 ALA A O 1
ATOM 5229 N N . SER A 1 646 ? -25.797 -14.289 -18.766 1 72.19 646 SER A N 1
ATOM 5230 C CA . SER A 1 646 ? -26.594 -13.07 -18.812 1 72.19 646 SER A CA 1
ATOM 5231 C C . SER A 1 646 ? -26.188 -12.102 -17.719 1 72.19 646 SER A C 1
ATOM 5233 O O . SER A 1 646 ? -25.453 -12.477 -16.797 1 72.19 646 SER A O 1
ATOM 5235 N N . ALA A 1 647 ? -26.688 -10.906 -17.875 1 71.56 647 ALA A N 1
ATOM 5236 C CA . ALA A 1 647 ? -26.406 -9.898 -16.859 1 71.56 647 ALA A CA 1
ATOM 5237 C C . ALA A 1 647 ? -26.953 -10.32 -15.5 1 71.56 647 ALA A C 1
ATOM 5239 O O . ALA A 1 647 ? -26.312 -10.086 -14.469 1 71.56 647 ALA A O 1
ATOM 5240 N N . THR A 1 648 ? -28.094 -10.867 -15.523 1 69.62 648 THR A N 1
ATOM 5241 C CA . THR A 1 648 ? -28.703 -11.328 -14.281 1 69.62 648 THR A CA 1
ATOM 5242 C C . THR A 1 648 ? -27.906 -12.477 -13.68 1 69.62 648 THR A C 1
ATOM 5244 O O . THR A 1 648 ? -27.719 -12.547 -12.461 1 69.62 648 THR A O 1
ATOM 5247 N N . ASP A 1 649 ? -27.391 -13.32 -14.508 1 72.44 649 ASP A N 1
ATOM 5248 C CA . ASP A 1 649 ? -26.547 -14.414 -14.047 1 72.44 649 ASP A CA 1
ATOM 5249 C C . ASP A 1 649 ? -25.25 -13.883 -13.445 1 72.44 649 ASP A C 1
ATOM 5251 O O . ASP A 1 649 ? -24.75 -14.406 -12.445 1 72.44 649 ASP A O 1
ATOM 5255 N N . ALA A 1 650 ? -24.828 -12.859 -14.094 1 73.5 650 ALA A N 1
ATOM 5256 C CA . ALA A 1 650 ? -23.609 -12.25 -13.609 1 73.5 650 ALA A CA 1
ATOM 5257 C C . ALA A 1 650 ? -23.797 -11.648 -12.219 1 73.5 650 ALA A C 1
ATOM 5259 O O . ALA A 1 650 ? -22.922 -11.758 -11.359 1 73.5 650 ALA A O 1
ATOM 5260 N N . LEU A 1 651 ? -24.938 -11.016 -12.055 1 74.06 651 LEU A N 1
ATOM 5261 C CA . LEU A 1 651 ? -25.25 -10.422 -10.758 1 74.06 651 LEU A CA 1
ATOM 5262 C C . LEU A 1 651 ? -25.391 -11.5 -9.688 1 74.06 651 LEU A C 1
ATOM 5264 O O . LEU A 1 651 ? -24.875 -11.352 -8.57 1 74.06 651 LEU A O 1
ATOM 5268 N N . GLU A 1 652 ? -26 -12.57 -10.016 1 72.94 652 GLU A N 1
ATOM 5269 C CA . GLU A 1 652 ? -26.234 -13.68 -9.094 1 72.94 652 GLU A CA 1
ATOM 5270 C C . GLU A 1 652 ? -24.922 -14.328 -8.672 1 72.94 652 GLU A C 1
ATOM 5272 O O . GLU A 1 652 ? -24.766 -14.742 -7.523 1 72.94 652 GLU A O 1
ATOM 5277 N N . ASP A 1 653 ? -24.125 -14.312 -9.5 1 67.38 653 ASP A N 1
ATOM 5278 C CA . ASP A 1 653 ? -22.891 -15.047 -9.258 1 67.38 653 ASP A CA 1
ATOM 5279 C C . ASP A 1 653 ? -21.828 -14.141 -8.617 1 67.38 653 ASP A C 1
ATOM 5281 O O . ASP A 1 653 ? -21.141 -14.547 -7.688 1 67.38 653 ASP A O 1
ATOM 5285 N N . LEU A 1 654 ? -21.828 -12.914 -9.016 1 70 654 LEU A N 1
ATOM 5286 C CA . LEU A 1 654 ? -20.703 -12.062 -8.648 1 70 654 LEU A CA 1
ATOM 5287 C C . LEU A 1 654 ? -20.969 -11.359 -7.32 1 70 654 LEU A C 1
ATOM 5289 O O . LEU A 1 654 ? -20.078 -10.695 -6.777 1 70 654 LEU A O 1
ATOM 5293 N N . HIS A 1 655 ? -22.141 -11.688 -6.781 1 81.94 655 HIS A N 1
ATOM 5294 C CA . HIS A 1 655 ? -22.422 -10.992 -5.531 1 81.94 655 HIS A CA 1
ATOM 5295 C C . HIS A 1 655 ? -21.531 -11.508 -4.398 1 81.94 655 HIS A C 1
ATOM 5297 O O . HIS A 1 655 ? -21.281 -10.797 -3.43 1 81.94 655 HIS A O 1
ATOM 5303 N N . TYR A 1 656 ? -20.953 -12.789 -4.57 1 85.12 656 TYR A N 1
ATOM 5304 C CA . TYR A 1 656 ? -20.062 -13.367 -3.564 1 85.12 656 TYR A CA 1
ATOM 5305 C C . TYR A 1 656 ? -18.75 -12.625 -3.504 1 85.12 656 TYR A C 1
ATOM 5307 O O . TYR A 1 656 ? -18.031 -12.695 -2.504 1 85.12 656 TYR A O 1
ATOM 5315 N N . TRP A 1 657 ? -18.422 -11.977 -4.551 1 89.31 657 TRP A N 1
ATOM 5316 C CA . TRP A 1 657 ? -17.109 -11.367 -4.641 1 89.31 657 TRP A CA 1
ATOM 5317 C C . TRP A 1 657 ? -17.203 -9.852 -4.512 1 89.31 657 TRP A C 1
ATOM 5319 O O . TRP A 1 657 ? -16.219 -9.133 -4.75 1 89.31 657 TRP A O 1
ATOM 5329 N N . PHE A 1 658 ? -18.391 -9.328 -4.109 1 87 658 PHE A N 1
ATOM 5330 C CA . PHE A 1 658 ? -18.562 -7.883 -3.973 1 87 658 PHE A CA 1
ATOM 5331 C C . PHE A 1 658 ? -17.625 -7.328 -2.914 1 87 658 PHE A C 1
ATOM 5333 O O . PHE A 1 658 ? -16.922 -6.344 -3.154 1 87 658 PHE A O 1
ATOM 5340 N N . GLY A 1 659 ? -17.625 -8 -1.751 1 86.81 659 GLY A N 1
ATOM 5341 C CA . GLY A 1 659 ? -16.797 -7.523 -0.646 1 86.81 659 GLY A CA 1
ATOM 5342 C C . GLY A 1 659 ? -15.328 -7.434 -0.988 1 86.81 659 GLY A C 1
ATOM 5343 O O . GLY A 1 659 ? -14.688 -6.402 -0.759 1 86.81 659 GLY A O 1
ATOM 5344 N N . ILE A 1 660 ? -14.75 -8.477 -1.558 1 90.56 660 ILE A N 1
ATOM 5345 C CA . ILE A 1 660 ? -13.328 -8.516 -1.856 1 90.56 660 ILE A CA 1
ATOM 5346 C C . ILE A 1 660 ? -13.008 -7.559 -3.004 1 90.56 660 ILE A C 1
ATOM 5348 O O . ILE A 1 660 ? -11.938 -6.957 -3.041 1 90.56 660 ILE A O 1
ATOM 5352 N N . SER A 1 661 ? -13.945 -7.359 -3.9 1 85.94 661 SER A N 1
ATOM 5353 C CA . SER A 1 661 ? -13.727 -6.434 -5.008 1 85.94 661 SER A CA 1
ATOM 5354 C C . SER A 1 661 ? -13.531 -5.008 -4.508 1 85.94 661 SER A C 1
ATOM 5356 O O . SER A 1 661 ? -12.664 -4.285 -5.004 1 85.94 661 SER A O 1
ATOM 5358 N N . ILE A 1 662 ? -14.328 -4.684 -3.535 1 83.75 662 ILE A N 1
ATOM 5359 C CA . ILE A 1 662 ? -14.195 -3.348 -2.963 1 83.75 662 ILE A CA 1
ATOM 5360 C C . ILE A 1 662 ? -12.867 -3.232 -2.225 1 83.75 662 ILE A C 1
ATOM 5362 O O . ILE A 1 662 ? -12.188 -2.207 -2.311 1 83.75 662 ILE A O 1
ATOM 5366 N N . MET A 1 663 ? -12.578 -4.262 -1.514 1 86.69 663 MET A N 1
ATOM 5367 C CA . MET A 1 663 ? -11.336 -4.234 -0.742 1 86.69 663 MET A CA 1
ATOM 5368 C C . MET A 1 663 ? -10.125 -4.168 -1.663 1 86.69 663 MET A C 1
ATOM 5370 O O . MET A 1 663 ? -9.148 -3.479 -1.363 1 86.69 663 MET A O 1
ATOM 5374 N N . GLN A 1 664 ? -10.211 -4.883 -2.756 1 85.31 664 GLN A N 1
ATOM 5375 C CA . GLN A 1 664 ? -9.109 -4.883 -3.717 1 85.31 664 GLN A CA 1
ATOM 5376 C C . GLN A 1 664 ? -8.977 -3.525 -4.398 1 85.31 664 GLN A C 1
ATOM 5378 O O . GLN A 1 664 ? -7.871 -3.094 -4.727 1 85.31 664 GLN A O 1
ATOM 5383 N N . ALA A 1 665 ? -10.07 -2.895 -4.641 1 77.94 665 ALA A N 1
ATOM 5384 C CA . ALA A 1 665 ? -10.031 -1.558 -5.23 1 77.94 665 ALA A CA 1
ATOM 5385 C C . ALA A 1 665 ? -9.289 -0.58 -4.332 1 77.94 665 ALA A C 1
ATOM 5387 O O . ALA A 1 665 ? -8.516 0.257 -4.812 1 77.94 665 ALA A O 1
ATOM 5388 N N . VAL A 1 666 ? -9.5 -0.747 -3.082 1 78.06 666 VAL A N 1
ATOM 5389 C CA . VAL A 1 666 ? -8.844 0.136 -2.127 1 78.06 666 VAL A CA 1
ATOM 5390 C C . VAL A 1 666 ? -7.395 -0.295 -1.939 1 78.06 666 VAL A C 1
ATOM 5392 O O . VAL A 1 666 ? -6.516 0.539 -1.7 1 78.06 666 VAL A O 1
ATOM 5395 N N . ASN A 1 667 ? -7.125 -1.533 -2.123 1 83.5 667 ASN A N 1
ATOM 5396 C CA . ASN A 1 667 ? -5.801 -2.115 -1.925 1 83.5 667 ASN A CA 1
ATOM 5397 C C . ASN A 1 667 ? -4.793 -1.575 -2.936 1 83.5 667 ASN A C 1
ATOM 5399 O O . ASN A 1 667 ? -3.584 -1.688 -2.734 1 83.5 667 ASN A O 1
ATOM 5403 N N . VAL A 1 668 ? -5.223 -0.967 -3.967 1 74.94 668 VAL A N 1
ATOM 5404 C CA . VAL A 1 668 ? -4.328 -0.363 -4.949 1 74.94 668 VAL A CA 1
ATOM 5405 C C . VAL A 1 668 ? -3.592 0.818 -4.324 1 74.94 668 VAL A C 1
ATOM 5407 O O . VAL A 1 668 ? -2.465 1.133 -4.715 1 74.94 668 VAL A O 1
ATOM 5410 N N . PHE A 1 669 ? -4.188 1.344 -3.254 1 73.56 669 PHE A N 1
ATOM 5411 C CA . PHE A 1 669 ? -3.605 2.527 -2.633 1 73.56 669 PHE A CA 1
ATOM 5412 C C . PHE A 1 669 ? -2.869 2.16 -1.351 1 73.56 669 PHE A C 1
ATOM 5414 O O . PHE A 1 669 ? -1.807 2.715 -1.058 1 73.56 669 PHE A O 1
ATOM 5421 N N . VAL A 1 670 ? -3.488 1.265 -0.608 1 78.31 670 VAL A N 1
ATOM 5422 C CA . VAL A 1 670 ? -2.916 0.789 0.647 1 78.31 670 VAL A CA 1
ATOM 5423 C C . VAL A 1 670 ? -2.949 -0.738 0.685 1 78.31 670 VAL A C 1
ATOM 5425 O O . VAL A 1 670 ? -4.016 -1.345 0.546 1 78.31 670 VAL A O 1
ATOM 5428 N N . PRO A 1 671 ? -1.852 -1.28 0.809 1 85.44 671 PRO A N 1
ATOM 5429 C CA . PRO A 1 671 ? -1.831 -2.744 0.786 1 85.44 671 PRO A CA 1
ATOM 5430 C C . PRO A 1 671 ? -2.383 -3.363 2.068 1 85.44 671 PRO A C 1
ATOM 5432 O O . PRO A 1 671 ? -1.707 -4.172 2.709 1 85.44 671 PRO A O 1
ATOM 5435 N N . PHE A 1 672 ? -3.576 -3.133 2.377 1 83.5 672 PHE A N 1
ATOM 5436 C CA . PHE A 1 672 ? -4.117 -3.566 3.658 1 83.5 672 PHE A CA 1
ATOM 5437 C C . PHE A 1 672 ? -4.379 -5.066 3.656 1 83.5 672 PHE A C 1
ATOM 5439 O O . PHE A 1 672 ? -4.363 -5.707 4.711 1 83.5 672 PHE A O 1
ATOM 5446 N N . LEU A 1 673 ? -4.582 -5.664 2.377 1 87 673 LEU A N 1
ATOM 5447 C CA . LEU A 1 673 ? -4.82 -7.102 2.326 1 87 673 LEU A CA 1
ATOM 5448 C C . LEU A 1 673 ? -3.576 -7.875 2.752 1 87 673 LEU A C 1
ATOM 5450 O O . LEU A 1 673 ? -3.682 -8.977 3.297 1 87 673 LEU A O 1
ATOM 5454 N N . LYS A 1 674 ? -2.457 -7.266 2.57 1 83.62 674 LYS A N 1
ATOM 5455 C CA . LYS A 1 674 ? -1.205 -7.871 3.01 1 83.62 674 LYS A CA 1
ATOM 5456 C C . LYS A 1 674 ? -0.911 -7.531 4.469 1 83.62 674 LYS A C 1
ATOM 5458 O O . LYS A 1 674 ? -0.271 -8.312 5.176 1 83.62 674 LYS A O 1
ATOM 5463 N N . GLN A 1 675 ? -1.396 -6.43 4.902 1 86.69 675 GLN A N 1
ATOM 5464 C CA . GLN A 1 675 ? -1.044 -5.91 6.219 1 86.69 675 GLN A CA 1
ATOM 5465 C C . GLN A 1 675 ? -1.97 -6.469 7.297 1 86.69 675 GLN A C 1
ATOM 5467 O O . GLN A 1 675 ? -1.545 -6.703 8.43 1 86.69 675 GLN A O 1
ATOM 5472 N N . LEU A 1 676 ? -3.236 -6.695 6.965 1 89.75 676 LEU A N 1
ATOM 5473 C CA . LEU A 1 676 ? -4.188 -7.242 7.926 1 89.75 676 LEU A CA 1
ATOM 5474 C C . LEU A 1 676 ? -4.078 -8.758 7.996 1 89.75 676 LEU A C 1
ATOM 5476 O O . LEU A 1 676 ? -3.689 -9.406 7.023 1 89.75 676 LEU A O 1
ATOM 5480 N N . PRO A 1 677 ? -4.355 -9.312 9.164 1 88.12 677 PRO A N 1
ATOM 5481 C CA . PRO A 1 677 ? -4.383 -10.773 9.211 1 88.12 677 PRO A CA 1
ATOM 5482 C C . PRO A 1 677 ? -5.379 -11.383 8.227 1 88.12 677 PRO A C 1
ATOM 5484 O O . PRO A 1 677 ? -6.535 -10.961 8.18 1 88.12 677 PRO A O 1
ATOM 5487 N N . THR A 1 678 ? -4.926 -12.312 7.492 1 88.88 678 THR A N 1
ATOM 5488 C CA . THR A 1 678 ? -5.742 -12.922 6.449 1 88.88 678 THR A CA 1
ATOM 5489 C C . THR A 1 678 ? -7.039 -13.477 7.035 1 88.88 678 THR A C 1
ATOM 5491 O O . THR A 1 678 ? -8.109 -13.312 6.441 1 88.88 678 THR A O 1
ATOM 5494 N N . GLN A 1 679 ? -6.957 -14.117 8.164 1 90.12 679 GLN A N 1
ATOM 5495 C CA . GLN A 1 679 ? -8.141 -14.719 8.773 1 90.12 679 GLN A CA 1
ATOM 5496 C C . GLN A 1 679 ? -9.156 -13.648 9.18 1 90.12 679 GLN A C 1
ATOM 5498 O O . GLN A 1 679 ? -10.367 -13.883 9.117 1 90.12 679 GLN A O 1
ATOM 5503 N N . PHE A 1 680 ? -8.648 -12.508 9.594 1 91.56 680 PHE A N 1
ATOM 5504 C CA . PHE A 1 680 ? -9.531 -11.406 9.945 1 91.56 680 PHE A CA 1
ATOM 5505 C C . PHE A 1 680 ? -10.336 -10.953 8.734 1 91.56 680 PHE A C 1
ATOM 5507 O O . PHE A 1 680 ? -11.555 -10.766 8.82 1 91.56 680 PHE A O 1
ATOM 5514 N N . VAL A 1 681 ? -9.68 -10.867 7.578 1 92.5 681 VAL A N 1
ATOM 5515 C CA . VAL A 1 681 ? -10.336 -10.422 6.355 1 92.5 681 VAL A CA 1
ATOM 5516 C C . VAL A 1 681 ? -11.336 -11.477 5.891 1 92.5 681 VAL A C 1
ATOM 5518 O O . VAL A 1 681 ? -12.461 -11.148 5.5 1 92.5 681 VAL A O 1
ATOM 5521 N N . VAL A 1 682 ? -10.938 -12.742 5.957 1 93.94 682 VAL A N 1
ATOM 5522 C CA . VAL A 1 682 ? -11.789 -13.852 5.547 1 93.94 682 VAL A CA 1
ATOM 5523 C C . VAL A 1 682 ? -13.055 -13.867 6.406 1 93.94 682 VAL A C 1
ATOM 5525 O O . VAL A 1 682 ? -14.164 -13.992 5.883 1 93.94 682 VAL A O 1
ATOM 5528 N N . ASN A 1 683 ? -12.914 -13.648 7.711 1 91.81 683 ASN A N 1
ATOM 5529 C CA . ASN A 1 683 ? -14.055 -13.648 8.617 1 91.81 683 ASN A CA 1
ATOM 5530 C C . ASN A 1 683 ? -14.969 -12.445 8.367 1 91.81 683 ASN A C 1
ATOM 5532 O O . ASN A 1 683 ? -16.203 -12.578 8.414 1 91.81 683 ASN A O 1
ATOM 5536 N N . MET A 1 684 ? -14.375 -11.422 8.148 1 91 684 MET A N 1
ATOM 5537 C CA . MET A 1 684 ? -15.148 -10.203 7.898 1 91 684 MET A CA 1
ATOM 5538 C C . MET A 1 684 ? -15.984 -10.336 6.629 1 91 684 MET A C 1
ATOM 5540 O O . MET A 1 684 ? -17.172 -9.977 6.617 1 91 684 MET A O 1
ATOM 5544 N N . LEU A 1 685 ? -15.43 -10.961 5.605 1 90.5 685 LEU A N 1
ATOM 5545 C CA . LEU A 1 685 ? -16.094 -11.07 4.312 1 90.5 685 LEU A CA 1
ATOM 5546 C C . LEU A 1 685 ? -17.094 -12.227 4.316 1 90.5 685 LEU A C 1
ATOM 5548 O O . LEU A 1 685 ? -17.953 -12.312 3.434 1 90.5 685 LEU A O 1
ATOM 5552 N N . SER A 1 686 ? -16.969 -13.094 5.27 1 90.31 686 SER A N 1
ATOM 5553 C CA . SER A 1 686 ? -17.875 -14.242 5.332 1 90.31 686 SER A CA 1
ATOM 5554 C C . SER A 1 686 ? -19.281 -13.812 5.742 1 90.31 686 SER A C 1
ATOM 5556 O O . SER A 1 686 ? -20.266 -14.492 5.418 1 90.31 686 SER A O 1
ATOM 5558 N N . LEU A 1 687 ? -19.422 -12.711 6.496 1 87.81 687 LEU A N 1
ATOM 5559 C CA . LEU A 1 687 ? -20.703 -12.195 6.961 1 87.81 687 LEU A CA 1
ATOM 5560 C C . LEU A 1 687 ? -21.547 -13.312 7.578 1 87.81 687 LEU A C 1
ATOM 5562 O O . LEU A 1 687 ? -22.75 -13.414 7.305 1 87.81 687 LEU A O 1
ATOM 5566 N N . ASN A 1 688 ? -20.922 -14.188 8.289 1 84.62 688 ASN A N 1
ATOM 5567 C CA . ASN A 1 688 ? -21.578 -15.344 8.898 1 84.62 688 ASN A CA 1
ATOM 5568 C C . ASN A 1 688 ? -22.734 -14.922 9.797 1 84.62 688 ASN A C 1
ATOM 5570 O O . ASN A 1 688 ? -23.656 -15.703 10.031 1 84.62 688 ASN A O 1
ATOM 5574 N N . LEU A 1 689 ? -22.703 -13.734 10.188 1 81.44 689 LEU A N 1
ATOM 5575 C CA . LEU A 1 689 ? -23.75 -13.227 11.07 1 81.44 689 LEU A CA 1
ATOM 5576 C C . LEU A 1 689 ? -25.094 -13.219 10.352 1 81.44 689 LEU A C 1
ATOM 5578 O O . LEU A 1 689 ? -26.141 -13.305 11 1 81.44 689 LEU A O 1
ATOM 5582 N N . LEU A 1 690 ? -25.141 -13.211 9.055 1 84.88 690 LEU A N 1
ATOM 5583 C CA . LEU A 1 690 ? -26.359 -13.117 8.273 1 84.88 690 LEU A CA 1
ATOM 5584 C C . LEU A 1 690 ? -26.797 -14.492 7.773 1 84.88 690 LEU A C 1
ATOM 5586 O O . LEU A 1 690 ? -27.891 -14.641 7.227 1 84.88 690 LEU A O 1
ATOM 5590 N N . ASN A 1 691 ? -26.016 -15.516 8.016 1 81.19 691 ASN A N 1
ATOM 5591 C CA . ASN A 1 691 ? -26.234 -16.844 7.453 1 81.19 691 ASN A CA 1
ATOM 5592 C C . ASN A 1 691 ? -27.609 -17.391 7.816 1 81.19 691 ASN A C 1
ATOM 5594 O O . ASN A 1 691 ? -28.297 -17.969 6.973 1 81.19 691 ASN A O 1
ATOM 5598 N N . PRO A 1 692 ? -28.094 -17.094 8.977 1 77.69 692 PRO A N 1
ATOM 5599 C CA . PRO A 1 692 ? -29.375 -17.672 9.359 1 77.69 692 PRO A CA 1
ATOM 5600 C C . PRO A 1 692 ? -30.547 -17.031 8.609 1 77.69 692 PRO A C 1
ATOM 5602 O O . PRO A 1 692 ? -31.609 -17.656 8.484 1 77.69 692 PRO A O 1
ATOM 5605 N N . VAL A 1 693 ? -30.359 -15.906 8.031 1 78.62 693 VAL A N 1
ATOM 5606 C CA . VAL A 1 693 ? -31.469 -15.203 7.418 1 78.62 693 VAL A CA 1
ATOM 5607 C C . VAL A 1 693 ? -31.312 -15.188 5.902 1 78.62 693 VAL A C 1
ATOM 5609 O O . VAL A 1 693 ? -32.25 -14.859 5.172 1 78.62 693 VAL A O 1
ATOM 5612 N N . MET A 1 694 ? -30.266 -15.734 5.418 1 81.5 694 MET A N 1
ATOM 5613 C CA . MET A 1 694 ? -30 -15.672 3.982 1 81.5 694 MET A CA 1
ATOM 5614 C C . MET A 1 694 ? -30.578 -16.891 3.27 1 81.5 694 MET A C 1
ATOM 5616 O O . MET A 1 694 ? -30.719 -17.953 3.871 1 81.5 694 MET A O 1
ATOM 5620 N N . PRO A 1 695 ? -30.969 -16.562 2.037 1 80.81 695 PRO A N 1
ATOM 5621 C CA . PRO A 1 695 ? -31.438 -17.719 1.265 1 80.81 695 PRO A CA 1
ATOM 5622 C C . PRO A 1 695 ? -30.344 -18.75 1.02 1 80.81 695 PRO A C 1
ATOM 5624 O O . PRO A 1 695 ? -29.156 -18.422 1.113 1 80.81 695 PRO A O 1
ATOM 5627 N N . PRO A 1 696 ? -30.844 -19.984 0.766 1 78 696 PRO A N 1
ATOM 5628 C CA . PRO A 1 696 ? -29.812 -20.969 0.412 1 78 696 PRO A CA 1
ATOM 5629 C C . PRO A 1 696 ? -28.984 -20.562 -0.799 1 78 696 PRO A C 1
ATOM 5631 O O . PRO A 1 696 ? -29.516 -19.969 -1.747 1 78 696 PRO A O 1
ATOM 5634 N N . PRO A 1 697 ? -27.766 -20.859 -0.7 1 79.81 697 PRO A N 1
ATOM 5635 C CA . PRO A 1 697 ? -26.891 -20.453 -1.806 1 79.81 697 PRO A CA 1
ATOM 5636 C C . PRO A 1 697 ? -27.234 -21.156 -3.117 1 79.81 697 PRO A C 1
ATOM 5638 O O . PRO A 1 697 ? -27.672 -22.297 -3.105 1 79.81 697 PRO A O 1
ATOM 5641 N N . VAL A 1 698 ? -27 -20.531 -4.168 1 78.19 698 VAL A N 1
ATOM 5642 C CA . VAL A 1 698 ? -27.344 -21.016 -5.5 1 78.19 698 VAL A CA 1
ATOM 5643 C C . VAL A 1 698 ? -26.547 -22.266 -5.816 1 78.19 698 VAL A C 1
ATOM 5645 O O . VAL A 1 698 ? -26.984 -23.109 -6.609 1 78.19 698 VAL A O 1
ATOM 5648 N N . TYR A 1 699 ? -25.422 -22.484 -5.102 1 84.5 699 TYR A N 1
ATOM 5649 C CA . TYR A 1 699 ? -24.562 -23.609 -5.418 1 84.5 699 TYR A CA 1
ATOM 5650 C C . TYR A 1 699 ? -24.938 -24.844 -4.586 1 84.5 699 TYR A C 1
ATOM 5652 O O . TYR A 1 699 ? -24.281 -25.875 -4.68 1 84.5 699 TYR A O 1
ATOM 5660 N N . SER A 1 700 ? -25.969 -24.734 -3.766 1 86.44 700 SER A N 1
ATOM 5661 C CA . SER A 1 700 ? -26.328 -25.828 -2.859 1 86.44 700 SER A CA 1
ATOM 5662 C C . SER A 1 700 ? -26.703 -27.094 -3.631 1 86.44 700 SER A C 1
ATOM 5664 O O . SER A 1 700 ? -26.328 -28.188 -3.236 1 86.44 700 SER A O 1
ATOM 5666 N N . ASP A 1 701 ? -27.422 -26.859 -4.695 1 88.69 701 ASP A N 1
ATOM 5667 C CA . ASP A 1 701 ? -27.844 -28 -5.496 1 88.69 701 ASP A CA 1
ATOM 5668 C C . ASP A 1 701 ? -26.656 -28.672 -6.152 1 88.69 701 ASP A C 1
ATOM 5670 O O . ASP A 1 701 ? -26.594 -29.906 -6.227 1 88.69 701 ASP A O 1
ATOM 5674 N N . LEU A 1 702 ? -25.812 -27.906 -6.727 1 92.25 702 LEU A N 1
ATOM 5675 C CA . LEU A 1 702 ? -24.609 -28.438 -7.332 1 92.25 702 LEU A CA 1
ATOM 5676 C C . LEU A 1 702 ? -23.766 -29.188 -6.297 1 92.25 702 LEU A C 1
ATOM 5678 O O . LEU A 1 702 ? -23.25 -30.281 -6.578 1 92.25 702 LEU A O 1
ATOM 5682 N N . LEU A 1 703 ? -23.625 -28.641 -5.117 1 94.12 703 LEU A N 1
ATOM 5683 C CA . LEU A 1 703 ? -22.844 -29.25 -4.039 1 94.12 703 LEU A CA 1
ATOM 5684 C C . LEU A 1 703 ? -23.438 -30.609 -3.65 1 94.12 703 LEU A C 1
ATOM 5686 O O . LEU A 1 703 ? -22.703 -31.578 -3.486 1 94.12 703 LEU A O 1
ATOM 5690 N N . GLU A 1 704 ? -24.734 -30.625 -3.518 1 93.88 704 GLU A N 1
ATOM 5691 C CA . GLU A 1 704 ? -25.406 -31.859 -3.166 1 93.88 704 GLU A CA 1
ATOM 5692 C C . GLU A 1 704 ? -25.234 -32.906 -4.262 1 93.88 704 GLU A C 1
ATOM 5694 O O . GLU A 1 704 ? -25 -34.094 -3.973 1 93.88 704 GLU A O 1
ATOM 5699 N N . HIS A 1 705 ? -25.359 -32.438 -5.438 1 94.69 705 HIS A N 1
ATOM 5700 C CA . HIS A 1 705 ? -25.234 -33.344 -6.57 1 94.69 705 HIS A CA 1
ATOM 5701 C C . HIS A 1 705 ? -23.844 -33.969 -6.629 1 94.69 705 HIS A C 1
ATOM 5703 O O . HIS A 1 705 ? -23.688 -35.188 -6.801 1 94.69 705 HIS A O 1
ATOM 5709 N N . VAL A 1 706 ? -22.828 -33.188 -6.523 1 96.62 706 VAL A N 1
ATOM 5710 C CA . VAL A 1 706 ? -21.438 -33.656 -6.586 1 96.62 706 VAL A CA 1
ATOM 5711 C C . VAL A 1 706 ? -21.156 -34.594 -5.414 1 96.62 706 VAL A C 1
ATOM 5713 O O . VAL A 1 706 ? -20.453 -35.594 -5.57 1 96.62 706 VAL A O 1
ATOM 5716 N N . THR A 1 707 ? -21.688 -34.25 -4.25 1 96.56 707 THR A N 1
ATOM 5717 C CA . THR A 1 707 ? -21.531 -35.125 -3.086 1 96.56 707 THR A CA 1
ATOM 5718 C C . THR A 1 707 ? -22.125 -36.5 -3.35 1 96.56 707 THR A C 1
ATOM 5720 O O . THR A 1 707 ? -21.547 -37.5 -2.99 1 96.56 707 THR A O 1
ATOM 5723 N N . ASN A 1 708 ? -23.281 -36.438 -3.986 1 96 708 ASN A N 1
ATOM 5724 C CA . ASN A 1 708 ? -23.953 -37.688 -4.316 1 96 708 ASN A CA 1
ATOM 5725 C C . ASN A 1 708 ? -23.172 -38.469 -5.359 1 96 708 ASN A C 1
ATOM 5727 O O . ASN A 1 708 ? -23.109 -39.719 -5.289 1 96 708 ASN A O 1
ATOM 5731 N N . ILE A 1 709 ? -22.641 -37.812 -6.359 1 96.56 709 ILE A N 1
ATOM 5732 C CA . ILE A 1 709 ? -21.844 -38.5 -7.383 1 96.56 709 ILE A CA 1
ATOM 5733 C C . ILE A 1 709 ? -20.625 -39.156 -6.738 1 96.56 709 ILE A C 1
ATOM 5735 O O . ILE A 1 709 ? -20.266 -40.281 -7.074 1 96.56 709 ILE A O 1
ATOM 5739 N N . LYS A 1 710 ? -19.969 -38.438 -5.918 1 93.81 710 LYS A N 1
ATOM 5740 C CA . LYS A 1 710 ? -18.766 -38.938 -5.262 1 93.81 710 LYS A CA 1
ATOM 5741 C C . LYS A 1 710 ? -19.062 -40.188 -4.465 1 93.81 710 LYS A C 1
ATOM 5743 O O . LYS A 1 710 ? -18.234 -41.125 -4.414 1 93.81 710 LYS A O 1
ATOM 5748 N N . LYS A 1 711 ? -20.234 -40.219 -3.873 1 94.25 711 LYS A N 1
ATOM 5749 C CA . LYS A 1 711 ? -20.656 -41.406 -3.152 1 94.25 711 LYS A CA 1
ATOM 5750 C C . LYS A 1 711 ? -20.875 -42.594 -4.105 1 94.25 711 LYS A C 1
ATOM 5752 O O . LYS A 1 711 ? -20.609 -43.75 -3.752 1 94.25 711 LYS A O 1
ATOM 5757 N N . ARG A 1 712 ? -21.234 -42.188 -5.234 1 93.31 712 ARG A N 1
ATOM 5758 C CA . ARG A 1 712 ? -21.562 -43.188 -6.23 1 93.31 712 ARG A CA 1
ATOM 5759 C C . ARG A 1 712 ? -20.312 -43.688 -6.941 1 93.31 712 ARG A C 1
ATOM 5761 O O . ARG A 1 712 ? -20.141 -44.906 -7.148 1 93.31 712 ARG A O 1
ATOM 5768 N N . VAL A 1 713 ? -19.406 -42.812 -7.332 1 92.94 713 VAL A N 1
ATOM 5769 C CA . VAL A 1 713 ? -18.312 -43.188 -8.242 1 92.94 713 VAL A CA 1
ATOM 5770 C C . VAL A 1 713 ? -16.969 -43.031 -7.527 1 92.94 713 VAL A C 1
ATOM 5772 O O . VAL A 1 713 ? -15.938 -43.438 -8.062 1 92.94 713 VAL A O 1
ATOM 5775 N N . GLY A 1 714 ? -16.953 -42.5 -6.363 1 89.44 714 GLY A N 1
ATOM 5776 C CA . GLY A 1 714 ? -15.711 -42.312 -5.629 1 89.44 714 GLY A CA 1
ATOM 5777 C C . GLY A 1 714 ? -14.891 -41.156 -6.141 1 89.44 714 GLY A C 1
ATOM 5778 O O . GLY A 1 714 ? -15.414 -40.031 -6.309 1 89.44 714 GLY A O 1
ATOM 5779 N N . ASP A 1 715 ? -13.578 -41.469 -6.438 1 86.38 715 ASP A N 1
ATOM 5780 C CA . ASP A 1 715 ? -12.672 -40.406 -6.777 1 86.38 715 ASP A CA 1
ATOM 5781 C C . ASP A 1 715 ? -12.547 -40.25 -8.289 1 86.38 715 ASP A C 1
ATOM 5783 O O . ASP A 1 715 ? -11.734 -39.438 -8.773 1 86.38 715 ASP A O 1
ATOM 5787 N N . ARG A 1 716 ? -13.391 -40.906 -9.023 1 92.31 716 ARG A N 1
ATOM 5788 C CA . ARG A 1 716 ? -13.359 -40.812 -10.484 1 92.31 716 ARG A CA 1
ATOM 5789 C C . ARG A 1 716 ? -14.289 -39.719 -10.992 1 92.31 716 ARG A C 1
ATOM 5791 O O . ARG A 1 716 ? -15.172 -40 -11.812 1 92.31 716 ARG A O 1
ATOM 5798 N N . ILE A 1 717 ? -14.086 -38.531 -10.453 1 95.19 717 ILE A N 1
ATOM 5799 C CA . ILE A 1 717 ? -14.906 -37.344 -10.758 1 95.19 717 ILE A CA 1
ATOM 5800 C C . ILE A 1 717 ? -14.016 -36.125 -10.875 1 95.19 717 ILE A C 1
ATOM 5802 O O . ILE A 1 717 ? -13.047 -35.969 -10.125 1 95.19 717 ILE A O 1
ATOM 5806 N N . VAL A 1 718 ? -14.242 -35.312 -11.875 1 95.44 718 VAL A N 1
ATOM 5807 C CA . VAL A 1 718 ? -13.555 -34.031 -12.047 1 95.44 718 VAL A CA 1
ATOM 5808 C C . VAL A 1 718 ? -14.562 -32.938 -12.391 1 95.44 718 VAL A C 1
ATOM 5810 O O . VAL A 1 718 ? -15.516 -33.188 -13.133 1 95.44 718 VAL A O 1
ATOM 5813 N N . LEU A 1 719 ? -14.414 -31.812 -11.797 1 97.5 719 LEU A N 1
ATOM 5814 C CA . LEU A 1 719 ? -15.273 -30.672 -12.078 1 97.5 719 LEU A CA 1
ATOM 5815 C C . LEU A 1 719 ? -14.578 -29.672 -13 1 97.5 719 LEU A C 1
ATOM 5817 O O . LEU A 1 719 ? -13.352 -29.547 -12.969 1 97.5 719 LEU A O 1
ATOM 5821 N N . THR A 1 720 ? -15.32 -29 -13.828 1 97.62 720 THR A N 1
ATOM 5822 C CA . THR A 1 720 ? -14.742 -27.969 -14.688 1 97.62 720 THR A CA 1
ATOM 5823 C C . THR A 1 720 ? -15.766 -26.891 -15 1 97.62 720 THR A C 1
ATOM 5825 O O . THR A 1 720 ? -16.953 -27.016 -14.672 1 97.62 720 THR A O 1
ATOM 5828 N N . GLY A 1 721 ? -15.352 -25.812 -15.438 1 96.19 721 GLY A N 1
ATOM 5829 C CA . GLY A 1 721 ? -16.188 -24.688 -15.82 1 96.19 721 GLY A CA 1
ATOM 5830 C C . GLY A 1 721 ? -15.375 -23.453 -16.188 1 96.19 721 GLY A C 1
ATOM 5831 O O . GLY A 1 721 ? -14.156 -23.422 -16 1 96.19 721 GLY A O 1
ATOM 5832 N N . HIS A 1 722 ? -16.078 -22.547 -16.766 1 93.25 722 HIS A N 1
ATOM 5833 C CA . HIS A 1 722 ? -15.461 -21.297 -17.188 1 93.25 722 HIS A CA 1
ATOM 5834 C C . HIS A 1 722 ? -16.094 -20.094 -16.469 1 93.25 722 HIS A C 1
ATOM 5836 O O . HIS A 1 722 ? -17.297 -20.094 -16.203 1 93.25 722 HIS A O 1
ATOM 5842 N N . SER A 1 723 ? -15.219 -19.125 -16.203 1 90.25 723 SER A N 1
ATOM 5843 C CA . SER A 1 723 ? -15.688 -17.891 -15.578 1 90.25 723 SER A CA 1
ATOM 5844 C C . SER A 1 723 ? -16.344 -18.172 -14.227 1 90.25 723 SER A C 1
ATOM 5846 O O . SER A 1 723 ? -15.742 -18.797 -13.352 1 90.25 723 SER A O 1
ATOM 5848 N N . LEU A 1 724 ? -17.609 -17.875 -14.102 1 87.62 724 LEU A N 1
ATOM 5849 C CA . LEU A 1 724 ? -18.312 -18.156 -12.852 1 87.62 724 LEU A CA 1
ATOM 5850 C C . LEU A 1 724 ? -18.484 -19.656 -12.648 1 87.62 724 LEU A C 1
ATOM 5852 O O . LEU A 1 724 ? -18.438 -20.141 -11.508 1 87.62 724 LEU A O 1
ATOM 5856 N N . GLY A 1 725 ? -18.719 -20.297 -13.75 1 91.44 725 GLY A N 1
ATOM 5857 C CA . GLY A 1 725 ? -18.766 -21.75 -13.656 1 91.44 725 GLY A CA 1
ATOM 5858 C C . GLY A 1 725 ? -17.469 -22.375 -13.164 1 91.44 725 GLY A C 1
ATOM 5859 O O . GLY A 1 725 ? -17.484 -23.375 -12.453 1 91.44 725 GLY A O 1
ATOM 5860 N N . GLY A 1 726 ? -16.344 -21.734 -13.602 1 94.69 726 GLY A N 1
ATOM 5861 C CA . GLY A 1 726 ? -15.055 -22.188 -13.109 1 94.69 726 GLY A CA 1
ATOM 5862 C C . GLY A 1 726 ? -14.867 -21.938 -11.625 1 94.69 726 GLY A C 1
ATOM 5863 O O . GLY A 1 726 ? -14.297 -22.781 -10.922 1 94.69 726 GLY A O 1
ATOM 5864 N N . ALA A 1 727 ? -15.352 -20.859 -11.188 1 93.56 727 ALA A N 1
ATOM 5865 C CA . ALA A 1 727 ? -15.266 -20.531 -9.766 1 93.56 727 ALA A CA 1
ATOM 5866 C C . ALA A 1 727 ? -16.125 -21.484 -8.938 1 93.56 727 ALA A C 1
ATOM 5868 O O . ALA A 1 727 ? -15.719 -21.922 -7.855 1 93.56 727 ALA A O 1
ATOM 5869 N N . MET A 1 728 ? -17.297 -21.797 -9.453 1 92.88 728 MET A N 1
ATOM 5870 C CA . MET A 1 728 ? -18.188 -22.719 -8.758 1 92.88 728 MET A CA 1
ATOM 5871 C C . MET A 1 728 ? -17.594 -24.125 -8.742 1 92.88 728 MET A C 1
ATOM 5873 O O . MET A 1 728 ? -17.672 -24.828 -7.727 1 92.88 728 MET A O 1
ATOM 5877 N N . ALA A 1 729 ? -17.062 -24.469 -9.875 1 96.62 729 ALA A N 1
ATOM 5878 C CA . ALA A 1 729 ? -16.391 -25.766 -9.93 1 96.62 729 ALA A CA 1
ATOM 5879 C C . ALA A 1 729 ? -15.242 -25.828 -8.93 1 96.62 729 ALA A C 1
ATOM 5881 O O . ALA A 1 729 ? -15.078 -26.828 -8.227 1 96.62 729 ALA A O 1
ATOM 5882 N N . ALA A 1 730 ? -14.438 -24.781 -8.891 1 96.56 730 ALA A N 1
ATOM 5883 C CA . ALA A 1 730 ? -13.305 -24.719 -7.969 1 96.56 730 ALA A CA 1
ATOM 5884 C C . ALA A 1 730 ? -13.781 -24.766 -6.52 1 96.56 730 ALA A C 1
ATOM 5886 O O . ALA A 1 730 ? -13.211 -25.484 -5.695 1 96.56 730 ALA A O 1
ATOM 5887 N N . MET A 1 731 ? -14.812 -24.031 -6.242 1 95.31 731 MET A N 1
ATOM 5888 C CA . MET A 1 731 ? -15.336 -23.953 -4.879 1 95.31 731 MET A CA 1
ATOM 5889 C C . MET A 1 731 ? -15.906 -25.297 -4.441 1 95.31 731 MET A C 1
ATOM 5891 O O . MET A 1 731 ? -15.586 -25.797 -3.359 1 95.31 731 MET A O 1
ATOM 5895 N N . VAL A 1 732 ? -16.766 -25.875 -5.277 1 96.31 732 VAL A N 1
ATOM 5896 C CA . VAL A 1 732 ? -17.375 -27.156 -4.945 1 96.31 732 VAL A CA 1
ATOM 5897 C C . VAL A 1 732 ? -16.312 -28.25 -4.906 1 96.31 732 VAL A C 1
ATOM 5899 O O . VAL A 1 732 ? -16.375 -29.156 -4.078 1 96.31 732 VAL A O 1
ATOM 5902 N N . GLY A 1 733 ? -15.414 -28.141 -5.844 1 96.12 733 GLY A N 1
ATOM 5903 C CA . GLY A 1 733 ? -14.305 -29.094 -5.82 1 96.12 733 GLY A CA 1
ATOM 5904 C C . GLY A 1 733 ? -13.508 -29.047 -4.527 1 96.12 733 GLY A C 1
ATOM 5905 O O . GLY A 1 733 ? -13.18 -30.078 -3.959 1 96.12 733 GLY A O 1
ATOM 5906 N N . ALA A 1 734 ? -13.203 -27.906 -4.078 1 95.31 734 ALA A N 1
ATOM 5907 C CA . ALA A 1 734 ? -12.477 -27.734 -2.82 1 95.31 734 ALA A CA 1
ATOM 5908 C C . ALA A 1 734 ? -13.297 -28.25 -1.641 1 95.31 734 ALA A C 1
ATOM 5910 O O . ALA A 1 734 ? -12.766 -28.891 -0.736 1 95.31 734 ALA A O 1
ATOM 5911 N N . LYS A 1 735 ? -14.547 -27.969 -1.693 1 95.38 735 LYS A N 1
ATOM 5912 C CA . LYS A 1 735 ? -15.422 -28.344 -0.583 1 95.38 735 LYS A CA 1
ATOM 5913 C C . LYS A 1 735 ? -15.594 -29.844 -0.496 1 95.38 735 LYS A C 1
ATOM 5915 O O . LYS A 1 735 ? -15.648 -30.406 0.6 1 95.38 735 LYS A O 1
ATOM 5920 N N . THR A 1 736 ? -15.719 -30.484 -1.63 1 95.31 736 THR A N 1
ATOM 5921 C CA . THR A 1 736 ? -15.969 -31.922 -1.672 1 95.31 736 THR A CA 1
ATOM 5922 C C . THR A 1 736 ? -14.664 -32.688 -1.844 1 95.31 736 THR A C 1
ATOM 5924 O O . THR A 1 736 ? -14.672 -33.938 -1.96 1 95.31 736 THR A O 1
ATOM 5927 N N . LYS A 1 737 ? -13.562 -31.984 -1.957 1 92.5 737 LYS A N 1
ATOM 5928 C CA . LYS A 1 737 ? -12.25 -32.594 -2.154 1 92.5 737 LYS A CA 1
ATOM 5929 C C . LYS A 1 737 ? -12.203 -33.375 -3.459 1 92.5 737 LYS A C 1
ATOM 5931 O O . LYS A 1 737 ? -11.797 -34.562 -3.471 1 92.5 737 LYS A O 1
ATOM 5936 N N . THR A 1 738 ? -12.75 -32.719 -4.48 1 93.88 738 THR A N 1
ATOM 5937 C CA . THR A 1 738 ? -12.766 -33.219 -5.852 1 93.88 738 THR A CA 1
ATOM 5938 C C . THR A 1 738 ? -11.938 -32.344 -6.762 1 93.88 738 THR A C 1
ATOM 5940 O O . THR A 1 738 ? -12.047 -31.109 -6.707 1 93.88 738 THR A O 1
ATOM 5943 N N . PRO A 1 739 ? -11.055 -32.938 -7.57 1 93.19 739 PRO A N 1
ATOM 5944 C CA . PRO A 1 739 ? -10.273 -32.125 -8.477 1 93.19 739 PRO A CA 1
ATOM 5945 C C . PRO A 1 739 ? -11.141 -31.234 -9.375 1 93.19 739 PRO A C 1
ATOM 5947 O O . PRO A 1 739 ? -12.18 -31.688 -9.867 1 93.19 739 PRO A O 1
ATOM 5950 N N . ALA A 1 740 ? -10.734 -29.969 -9.484 1 96.12 740 ALA A N 1
ATOM 5951 C CA . ALA A 1 740 ? -11.492 -29.016 -10.289 1 96.12 740 ALA A CA 1
ATOM 5952 C C . ALA A 1 740 ? -10.57 -28.234 -11.227 1 96.12 740 ALA A C 1
ATOM 5954 O O . ALA A 1 740 ? -9.492 -27.812 -10.828 1 96.12 740 ALA A O 1
ATOM 5955 N N . VAL A 1 741 ? -10.914 -28.156 -12.484 1 96.56 741 VAL A N 1
ATOM 5956 C CA . VAL A 1 741 ? -10.227 -27.344 -13.477 1 96.56 741 VAL A CA 1
ATOM 5957 C C . VAL A 1 741 ? -11.055 -26.094 -13.789 1 96.56 741 VAL A C 1
ATOM 5959 O O . VAL A 1 741 ? -12.094 -26.188 -14.453 1 96.56 741 VAL A O 1
ATOM 5962 N N . SER A 1 742 ? -10.555 -24.984 -13.328 1 97.5 742 SER A N 1
ATOM 5963 C CA . SER A 1 742 ? -11.258 -23.719 -13.508 1 97.5 742 SER A CA 1
ATOM 5964 C C . SER A 1 742 ? -10.609 -22.891 -14.609 1 97.5 742 SER A C 1
ATOM 5966 O O . SER A 1 742 ? -9.406 -22.625 -14.578 1 97.5 742 SER A O 1
ATOM 5968 N N . PHE A 1 743 ? -11.422 -22.562 -15.594 1 96.81 743 PHE A N 1
ATOM 5969 C CA . PHE A 1 743 ? -10.945 -21.656 -16.641 1 96.81 743 PHE A CA 1
ATOM 5970 C C . PHE A 1 743 ? -11.398 -20.234 -16.359 1 96.81 743 PHE A C 1
ATOM 5972 O O . PHE A 1 743 ? -12.57 -19.891 -16.562 1 96.81 743 PHE A O 1
ATOM 5979 N N . SER A 1 744 ? -10.484 -19.391 -15.891 1 94 744 SER A N 1
ATOM 5980 C CA . SER A 1 744 ? -10.672 -17.953 -15.68 1 94 744 SER A CA 1
ATOM 5981 C C . SER A 1 744 ? -11.703 -17.688 -14.594 1 94 744 SER A C 1
ATOM 5983 O O . SER A 1 744 ? -12.492 -16.75 -14.703 1 94 744 SER A O 1
ATOM 5985 N N . GLY A 1 745 ? -11.781 -18.609 -13.641 1 93.38 745 GLY A N 1
ATOM 5986 C CA . GLY A 1 745 ? -12.625 -18.344 -12.484 1 93.38 745 GLY A CA 1
ATOM 5987 C C . GLY A 1 745 ? -12 -17.359 -11.508 1 93.38 745 GLY A C 1
ATOM 5988 O O . GLY A 1 745 ? -10.781 -17.359 -11.32 1 93.38 745 GLY A O 1
ATOM 5989 N N . PRO A 1 746 ? -12.875 -16.5 -10.93 1 92.69 746 PRO A N 1
ATOM 5990 C CA . PRO A 1 746 ? -12.328 -15.633 -9.883 1 92.69 746 PRO A CA 1
ATOM 5991 C C . PRO A 1 746 ? -11.727 -16.422 -8.719 1 92.69 746 PRO A C 1
ATOM 5993 O O . PRO A 1 746 ? -12.039 -17.594 -8.539 1 92.69 746 PRO A O 1
ATOM 5996 N N . GLY A 1 747 ? -10.852 -15.734 -7.945 1 94.38 747 GLY A N 1
ATOM 5997 C CA . GLY A 1 747 ? -10.18 -16.375 -6.824 1 94.38 747 GLY A CA 1
ATOM 5998 C C . GLY A 1 747 ? -11.117 -16.672 -5.664 1 94.38 747 GLY A C 1
ATOM 5999 O O . GLY A 1 747 ? -12.25 -16.188 -5.629 1 94.38 747 GLY A O 1
ATOM 6000 N N . LEU A 1 748 ? -10.633 -17.531 -4.746 1 95.56 748 LEU A N 1
ATOM 6001 C CA . LEU A 1 748 ? -11.477 -17.984 -3.65 1 95.56 748 LEU A CA 1
ATOM 6002 C C . LEU A 1 748 ? -10.797 -17.766 -2.305 1 95.56 748 LEU A C 1
ATOM 6004 O O . LEU A 1 748 ? -11.398 -17.984 -1.252 1 95.56 748 LEU A O 1
ATOM 6008 N N . LEU A 1 749 ? -9.602 -17.234 -2.301 1 94.56 749 LEU A N 1
ATOM 6009 C CA . LEU A 1 749 ? -8.797 -17.281 -1.087 1 94.56 749 LEU A CA 1
ATOM 6010 C C . LEU A 1 749 ? -9.391 -16.375 -0.009 1 94.56 749 LEU A C 1
ATOM 6012 O O . LEU A 1 749 ? -9.453 -16.766 1.161 1 94.56 749 LEU A O 1
ATOM 6016 N N . PHE A 1 750 ? -9.797 -15.211 -0.344 1 93.69 750 PHE A N 1
ATOM 6017 C CA . PHE A 1 750 ? -10.359 -14.305 0.65 1 93.69 750 PHE A CA 1
ATOM 6018 C C . PHE A 1 750 ? -11.852 -14.555 0.827 1 93.69 750 PHE A C 1
ATOM 6020 O O . PHE A 1 750 ? -12.398 -14.32 1.905 1 93.69 750 PHE A O 1
ATOM 6027 N N . SER A 1 751 ? -12.508 -15.023 -0.232 1 92.94 751 SER A N 1
ATOM 6028 C CA . SER A 1 751 ? -13.945 -15.266 -0.189 1 92.94 751 SER A CA 1
ATOM 6029 C C . SER A 1 751 ? -14.258 -16.656 0.352 1 92.94 751 SER A C 1
ATOM 6031 O O . SER A 1 751 ? -15.43 -17.016 0.506 1 92.94 751 SER A O 1
ATOM 6033 N N . ARG A 1 752 ? -13.328 -17.438 0.671 1 94.12 752 ARG A N 1
ATOM 6034 C CA . ARG A 1 752 ? -13.5 -18.828 1.053 1 94.12 752 ARG A CA 1
ATOM 6035 C C . ARG A 1 752 ? -14.398 -18.953 2.277 1 94.12 752 ARG A C 1
ATOM 6037 O O . ARG A 1 752 ? -15.094 -19.969 2.449 1 94.12 752 ARG A O 1
ATOM 6044 N N . GLY A 1 753 ? -14.383 -17.969 3.123 1 91.19 753 GLY A N 1
ATOM 6045 C CA . GLY A 1 753 ? -15.227 -18 4.309 1 91.19 753 GLY A CA 1
ATOM 6046 C C . GLY A 1 753 ? -16.703 -18.031 3.988 1 91.19 753 GLY A C 1
ATOM 6047 O O . GLY A 1 753 ? -17.5 -18.609 4.742 1 91.19 753 GLY A O 1
ATOM 6048 N N . ARG A 1 754 ? -17.062 -17.453 2.875 1 88.69 754 ARG A N 1
ATOM 6049 C CA . ARG A 1 754 ? -18.469 -17.453 2.449 1 88.69 754 ARG A CA 1
ATOM 6050 C C . ARG A 1 754 ? -18.922 -18.859 2.041 1 88.69 754 ARG A C 1
ATOM 6052 O O . ARG A 1 754 ? -20.109 -19.172 2.113 1 88.69 754 ARG A O 1
ATOM 6059 N N . PHE A 1 755 ? -17.938 -19.672 1.628 1 91.19 755 PHE A N 1
ATOM 6060 C CA . PHE A 1 755 ? -18.234 -21 1.101 1 91.19 755 PHE A CA 1
ATOM 6061 C C . PHE A 1 755 ? -17.859 -22.078 2.105 1 91.19 755 PHE A C 1
ATOM 6063 O O . PHE A 1 755 ? -18.031 -23.266 1.843 1 91.19 755 PHE A O 1
ATOM 6070 N N . ASP A 1 756 ? -17.328 -21.656 3.232 1 89.56 756 ASP A N 1
ATOM 6071 C CA . ASP A 1 756 ? -16.875 -22.562 4.281 1 89.56 756 ASP A CA 1
ATOM 6072 C C . ASP A 1 756 ? -15.859 -23.562 3.744 1 89.56 756 ASP A C 1
ATOM 6074 O O . ASP A 1 756 ? -16.031 -24.781 3.891 1 89.56 756 ASP A O 1
ATOM 6078 N N . ILE A 1 757 ? -14.938 -23.062 2.984 1 94.38 757 ILE A N 1
ATOM 6079 C CA . ILE A 1 757 ? -13.859 -23.891 2.443 1 94.38 757 ILE A CA 1
ATOM 6080 C C . ILE A 1 757 ? -12.523 -23.453 3.035 1 94.38 757 ILE A C 1
ATOM 6082 O O . ILE A 1 757 ? -12.352 -22.281 3.398 1 94.38 757 ILE A O 1
ATOM 6086 N N . ASP A 1 758 ? -11.656 -24.328 3.17 1 92.38 758 ASP A N 1
ATOM 6087 C CA . ASP A 1 758 ? -10.32 -24.062 3.689 1 92.38 758 ASP A CA 1
ATOM 6088 C C . ASP A 1 758 ? -9.344 -23.734 2.559 1 92.38 758 ASP A C 1
ATOM 6090 O O . ASP A 1 758 ? -9.5 -24.234 1.44 1 92.38 758 ASP A O 1
ATOM 6094 N N . ASP A 1 759 ? -8.414 -22.938 2.879 1 92.31 759 ASP A N 1
ATOM 6095 C CA . ASP A 1 759 ? -7.402 -22.578 1.894 1 92.31 759 ASP A CA 1
ATOM 6096 C C . ASP A 1 759 ? -6.605 -23.797 1.438 1 92.31 759 ASP A C 1
ATOM 6098 O O . ASP A 1 759 ? -6.18 -23.859 0.284 1 92.31 759 ASP A O 1
ATOM 6102 N N . SER A 1 760 ? -6.445 -24.781 2.322 1 89.94 760 SER A N 1
ATOM 6103 C CA . SER A 1 760 ? -5.723 -26 1.98 1 89.94 760 SER A CA 1
ATOM 6104 C C . SER A 1 760 ? -6.461 -26.797 0.912 1 89.94 760 SER A C 1
ATOM 6106 O O . SER A 1 760 ? -5.84 -27.375 0.021 1 89.94 760 SER A O 1
ATOM 6108 N N . ASP A 1 761 ? -7.789 -26.766 0.997 1 92.62 761 ASP A N 1
ATOM 6109 C CA . ASP A 1 761 ? -8.586 -27.5 0.009 1 92.62 761 ASP A CA 1
ATOM 6110 C C . ASP A 1 761 ? -8.492 -26.828 -1.364 1 92.62 761 ASP A C 1
ATOM 6112 O O . ASP A 1 761 ? -8.508 -27.516 -2.391 1 92.62 761 ASP A O 1
ATOM 6116 N N . ILE A 1 762 ? -8.414 -25.547 -1.44 1 94 762 ILE A N 1
ATOM 6117 C CA . ILE A 1 762 ? -8.227 -24.828 -2.701 1 94 762 ILE A CA 1
ATOM 6118 C C . ILE A 1 762 ? -6.859 -25.172 -3.289 1 94 762 ILE A C 1
ATOM 6120 O O . ILE A 1 762 ? -6.746 -25.453 -4.484 1 94 762 ILE A O 1
ATOM 6124 N N . ARG A 1 763 ? -5.863 -25.172 -2.438 1 89.31 763 ARG A N 1
ATOM 6125 C CA . ARG A 1 763 ? -4.496 -25.484 -2.844 1 89.31 763 ARG A CA 1
ATOM 6126 C C . ARG A 1 763 ? -4.406 -26.906 -3.41 1 89.31 763 ARG A C 1
ATOM 6128 O O . ARG A 1 763 ? -3.75 -27.125 -4.43 1 89.31 763 ARG A O 1
ATOM 6135 N N . ASP A 1 764 ? -5.184 -27.812 -2.789 1 88.81 764 ASP A N 1
ATOM 6136 C CA . ASP A 1 764 ? -5.004 -29.234 -3.055 1 88.81 764 ASP A CA 1
ATOM 6137 C C . ASP A 1 764 ? -5.789 -29.656 -4.293 1 88.81 764 ASP A C 1
ATOM 6139 O O . ASP A 1 764 ? -5.383 -30.578 -5.004 1 88.81 764 ASP A O 1
ATOM 6143 N N . TYR A 1 765 ? -6.887 -28.953 -4.633 1 91.75 765 TYR A N 1
ATOM 6144 C CA . TYR A 1 765 ? -7.805 -29.594 -5.562 1 91.75 765 TYR A CA 1
ATOM 6145 C C . TYR A 1 765 ? -8.133 -28.688 -6.734 1 91.75 765 TYR A C 1
ATOM 6147 O O . TYR A 1 765 ? -8.797 -29.094 -7.684 1 91.75 765 TYR A O 1
ATOM 6155 N N . VAL A 1 766 ? -7.582 -27.484 -6.746 1 94.38 766 VAL A N 1
ATOM 6156 C CA . VAL A 1 766 ? -8.047 -26.531 -7.75 1 94.38 766 VAL A CA 1
ATOM 6157 C C . VAL A 1 766 ? -6.906 -26.188 -8.695 1 94.38 766 VAL A C 1
ATOM 6159 O O . VAL A 1 766 ? -5.801 -25.859 -8.258 1 94.38 766 VAL A O 1
ATOM 6162 N N . LEU A 1 767 ? -7.113 -26.359 -9.938 1 95.19 767 LEU A N 1
ATOM 6163 C CA . LEU A 1 767 ? -6.27 -25.859 -11.023 1 95.19 767 LEU A CA 1
ATOM 6164 C C . LEU A 1 767 ? -6.973 -24.75 -11.797 1 95.19 767 LEU A C 1
ATOM 6166 O O . LEU A 1 767 ? -8.109 -24.938 -12.258 1 95.19 767 LEU A O 1
ATOM 6170 N N . THR A 1 768 ? -6.336 -23.625 -11.883 1 96.94 768 THR A N 1
ATOM 6171 C CA . THR A 1 768 ? -6.938 -22.516 -12.617 1 96.94 768 THR A CA 1
ATOM 6172 C C . THR A 1 768 ? -6.059 -22.109 -13.797 1 96.94 768 THR A C 1
ATOM 6174 O O . THR A 1 768 ? -4.844 -21.938 -13.641 1 96.94 768 THR A O 1
ATOM 6177 N N . ILE A 1 769 ? -6.617 -22.047 -14.961 1 96.38 769 ILE A N 1
ATOM 6178 C CA . ILE A 1 769 ? -5.965 -21.531 -16.156 1 96.38 769 ILE A CA 1
ATOM 6179 C C . ILE A 1 769 ? -6.457 -20.109 -16.438 1 96.38 769 ILE A C 1
ATOM 6181 O O . ILE A 1 769 ? -7.66 -19.875 -16.562 1 96.38 769 ILE A O 1
ATOM 6185 N N . LYS A 1 770 ? -5.551 -19.188 -16.484 1 95.69 770 LYS A N 1
ATOM 6186 C CA . LYS A 1 770 ? -5.957 -17.797 -16.656 1 95.69 770 LYS A CA 1
ATOM 6187 C C . LYS A 1 770 ? -5.156 -17.125 -17.766 1 95.69 770 LYS A C 1
ATOM 6189 O O . LYS A 1 770 ? -3.926 -17.203 -17.797 1 95.69 770 LYS A O 1
ATOM 6194 N N . PRO A 1 771 ? -5.852 -16.516 -18.75 1 93.62 771 PRO A N 1
ATOM 6195 C CA . PRO A 1 771 ? -5.148 -15.703 -19.75 1 93.62 771 PRO A CA 1
ATOM 6196 C C . PRO A 1 771 ? -4.57 -14.414 -19.156 1 93.62 771 PRO A C 1
ATOM 6198 O O . PRO A 1 771 ? -5.156 -13.836 -18.25 1 93.62 771 PRO A O 1
ATOM 6201 N N . ARG A 1 772 ? -3.529 -14.008 -19.703 1 90.31 772 ARG A N 1
ATOM 6202 C CA . ARG A 1 772 ? -2.936 -12.742 -19.297 1 90.31 772 ARG A CA 1
ATOM 6203 C C . ARG A 1 772 ? -3.924 -11.594 -19.469 1 90.31 772 ARG A C 1
ATOM 6205 O O . ARG A 1 772 ? -4.66 -11.547 -20.469 1 90.31 772 ARG A O 1
ATOM 6212 N N . ARG A 1 773 ? -4.117 -10.758 -18.641 1 84.12 773 ARG A N 1
ATOM 6213 C CA . ARG A 1 773 ? -4.883 -9.516 -18.672 1 84.12 773 ARG A CA 1
ATOM 6214 C C . ARG A 1 773 ? -6.375 -9.789 -18.5 1 84.12 773 ARG A C 1
ATOM 6216 O O . ARG A 1 773 ? -7.199 -8.891 -18.703 1 84.12 773 ARG A O 1
ATOM 6223 N N . ASP A 1 774 ? -6.664 -11.086 -18.266 1 88.19 774 ASP A N 1
ATOM 6224 C CA . ASP A 1 774 ? -8.055 -11.375 -17.938 1 88.19 774 ASP A CA 1
ATOM 6225 C C . ASP A 1 774 ? -8.445 -10.75 -16.594 1 88.19 774 ASP A C 1
ATOM 6227 O O . ASP A 1 774 ? -7.859 -11.062 -15.562 1 88.19 774 ASP A O 1
ATOM 6231 N N . VAL A 1 775 ? -9.484 -9.977 -16.562 1 80.38 775 VAL A N 1
ATOM 6232 C CA . VAL A 1 775 ? -9.82 -9.164 -15.398 1 80.38 775 VAL A CA 1
ATOM 6233 C C . VAL A 1 775 ? -10.57 -10 -14.375 1 80.38 775 VAL A C 1
ATOM 6235 O O . VAL A 1 775 ? -10.531 -9.719 -13.172 1 80.38 775 VAL A O 1
ATOM 6238 N N . VAL A 1 776 ? -11.219 -11.078 -14.773 1 86.12 776 VAL A N 1
ATOM 6239 C CA . VAL A 1 776 ? -12.117 -11.828 -13.891 1 86.12 776 VAL A CA 1
ATOM 6240 C C . VAL A 1 776 ? -11.297 -12.641 -12.898 1 86.12 776 VAL A C 1
ATOM 6242 O O . VAL A 1 776 ? -11.555 -12.602 -11.688 1 86.12 776 VAL A O 1
ATOM 6245 N N . PRO A 1 777 ? -10.273 -13.352 -13.367 1 91.88 777 PRO A N 1
ATOM 6246 C CA . PRO A 1 777 ? -9.492 -14.117 -12.391 1 91.88 777 PRO A CA 1
ATOM 6247 C C . PRO A 1 777 ? -8.641 -13.234 -11.484 1 91.88 777 PRO A C 1
ATOM 6249 O O . PRO A 1 777 ? -8.039 -13.727 -10.531 1 91.88 777 PRO A O 1
ATOM 6252 N N . GLN A 1 778 ? -8.641 -12 -11.727 1 87.75 778 GLN A N 1
ATOM 6253 C CA . GLN A 1 778 ? -7.898 -11.07 -10.883 1 87.75 778 GLN A CA 1
ATOM 6254 C C . GLN A 1 778 ? -8.703 -10.695 -9.641 1 87.75 778 GLN A C 1
ATOM 6256 O O . GLN A 1 778 ? -8.148 -10.148 -8.68 1 87.75 778 GLN A O 1
ATOM 6261 N N . VAL A 1 779 ? -10 -10.992 -9.773 1 87.88 779 VAL A N 1
ATOM 6262 C CA . VAL A 1 779 ? -10.828 -10.773 -8.594 1 87.88 779 VAL A CA 1
ATOM 6263 C C . VAL A 1 779 ? -10.484 -11.797 -7.52 1 87.88 779 VAL A C 1
ATOM 6265 O O . VAL A 1 779 ? -10.414 -13 -7.797 1 87.88 779 VAL A O 1
ATOM 6268 N N . ASP A 1 780 ? -10.242 -11.266 -6.324 1 93.25 780 ASP A N 1
ATOM 6269 C CA . ASP A 1 780 ? -9.766 -12.133 -5.25 1 93.25 780 ASP A CA 1
ATOM 6270 C C . ASP A 1 780 ? -8.391 -12.711 -5.578 1 93.25 780 ASP A C 1
ATOM 6272 O O . ASP A 1 780 ? -7.66 -12.156 -6.406 1 93.25 780 ASP A O 1
ATOM 6276 N N . GLU A 1 781 ? -7.938 -13.633 -4.867 1 92.75 781 GLU A N 1
ATOM 6277 C CA . GLU A 1 781 ? -6.633 -14.25 -5.094 1 92.75 781 GLU A CA 1
ATOM 6278 C C . GLU A 1 781 ? -6.773 -15.734 -5.41 1 92.75 781 GLU A C 1
ATOM 6280 O O . GLU A 1 781 ? -7.59 -16.422 -4.801 1 92.75 781 GLU A O 1
ATOM 6285 N N . LEU A 1 782 ? -6.008 -16.109 -6.461 1 94.19 782 LEU A N 1
ATOM 6286 C CA . LEU A 1 782 ? -6.062 -17.5 -6.891 1 94.19 782 LEU A CA 1
ATOM 6287 C C . LEU A 1 782 ? -5.191 -18.375 -5.996 1 94.19 782 LEU A C 1
ATOM 6289 O O . LEU A 1 782 ? -4.125 -17.953 -5.551 1 94.19 782 LEU A O 1
ATOM 6293 N N . GLY A 1 783 ? -5.715 -19.562 -5.656 1 91.12 783 GLY A N 1
ATOM 6294 C CA . GLY A 1 783 ? -4.953 -20.562 -4.93 1 91.12 783 GLY A CA 1
ATOM 6295 C C . GLY A 1 783 ? -4.785 -21.859 -5.699 1 91.12 783 GLY A C 1
ATOM 6296 O O . GLY A 1 783 ? -5.328 -22.016 -6.797 1 91.12 783 GLY A O 1
ATOM 6297 N N . GLY A 1 784 ? -3.906 -22.672 -5.227 1 92.5 784 GLY A N 1
ATOM 6298 C CA . GLY A 1 784 ? -3.654 -23.938 -5.883 1 92.5 784 GLY A CA 1
ATOM 6299 C C . GLY A 1 784 ? -2.664 -23.828 -7.027 1 92.5 784 GLY A C 1
ATOM 6300 O O . GLY A 1 784 ? -1.648 -23.141 -6.918 1 92.5 784 GLY A O 1
ATOM 6301 N N . MET A 1 785 ? -2.992 -24.625 -8.039 1 92.44 785 MET A N 1
ATOM 6302 C CA . MET A 1 785 ? -2.145 -24.547 -9.227 1 92.44 785 MET A CA 1
ATOM 6303 C C . MET A 1 785 ? -2.691 -23.531 -10.227 1 92.44 785 MET A C 1
ATOM 6305 O O . MET A 1 785 ? -3.889 -23.531 -10.508 1 92.44 785 MET A O 1
ATOM 6309 N N . VAL A 1 786 ? -1.874 -22.672 -10.648 1 93.88 786 VAL A N 1
ATOM 6310 C CA . VAL A 1 786 ? -2.303 -21.625 -11.57 1 93.88 786 VAL A CA 1
ATOM 6311 C C . VAL A 1 786 ? -1.397 -21.609 -12.797 1 93.88 786 VAL A C 1
ATOM 6313 O O . VAL A 1 786 ? -0.171 -21.578 -12.672 1 93.88 786 VAL A O 1
ATOM 6316 N N . GLN A 1 787 ? -1.993 -21.734 -13.977 1 92.75 787 GLN A N 1
ATOM 6317 C CA . GLN A 1 787 ? -1.288 -21.594 -15.242 1 92.75 787 GLN A CA 1
ATOM 6318 C C . GLN A 1 787 ? -1.712 -20.328 -15.977 1 92.75 787 GLN A C 1
ATOM 6320 O O . GLN A 1 787 ? -2.883 -20.172 -16.328 1 92.75 787 GLN A O 1
ATOM 6325 N N . GLU A 1 788 ? -0.81 -19.469 -16.125 1 92.38 788 GLU A N 1
ATOM 6326 C CA . GLU A 1 788 ? -1.072 -18.281 -16.953 1 92.38 788 GLU A CA 1
ATOM 6327 C C . GLU A 1 788 ? -0.794 -18.578 -18.422 1 92.38 788 GLU A C 1
ATOM 6329 O O . GLU A 1 788 ? 0.196 -19.234 -18.766 1 92.38 788 GLU A O 1
ATOM 6334 N N . ILE A 1 789 ? -1.687 -18.172 -19.281 1 92.38 789 ILE A N 1
ATOM 6335 C CA . ILE A 1 789 ? -1.494 -18.344 -20.719 1 92.38 789 ILE A CA 1
ATOM 6336 C C . ILE A 1 789 ? -1.558 -16.984 -21.422 1 92.38 789 ILE A C 1
ATOM 6338 O O . ILE A 1 789 ? -1.94 -15.984 -20.812 1 92.38 789 ILE A O 1
ATOM 6342 N N . GLN A 1 790 ? -1.183 -16.938 -22.641 1 89.62 790 GLN A N 1
ATOM 6343 C CA . GLN A 1 790 ? -1.126 -15.68 -23.406 1 89.62 790 GLN A CA 1
ATOM 6344 C C . GLN A 1 790 ? -2.51 -15.281 -23.906 1 89.62 790 GLN A C 1
ATOM 6346 O O . GLN A 1 790 ? -3.348 -16.141 -24.188 1 89.62 790 GLN A O 1
ATOM 6351 N N . CYS A 1 791 ? -2.836 -14.078 -23.859 1 91.12 791 CYS A N 1
ATOM 6352 C CA . CYS A 1 791 ? -3.99 -13.492 -24.531 1 91.12 791 CYS A CA 1
ATOM 6353 C C . CYS A 1 791 ? -3.553 -12.555 -25.656 1 91.12 791 CYS A C 1
ATOM 6355 O O . CYS A 1 791 ? -2.896 -11.547 -25.406 1 91.12 791 CYS A O 1
ATOM 6357 N N . ARG A 1 792 ? -3.881 -12.859 -26.844 1 86.81 792 ARG A N 1
ATOM 6358 C CA . ARG A 1 792 ? -3.432 -12.109 -28 1 86.81 792 ARG A CA 1
ATOM 6359 C C . ARG A 1 792 ? -4.48 -11.094 -28.438 1 86.81 792 ARG A C 1
ATOM 6361 O O . ARG A 1 792 ? -4.426 -10.57 -29.562 1 86.81 792 ARG A O 1
ATOM 6368 N N . ARG A 1 793 ? -5.453 -10.906 -27.562 1 84.12 793 ARG A N 1
ATOM 6369 C CA . ARG A 1 793 ? -6.473 -9.891 -27.797 1 84.12 793 ARG A CA 1
ATOM 6370 C C . ARG A 1 793 ? -6.137 -8.594 -27.078 1 84.12 793 ARG A C 1
ATOM 6372 O O . ARG A 1 793 ? -5.465 -8.617 -26.031 1 84.12 793 ARG A O 1
ATOM 6379 N N . SER A 1 794 ? -6.512 -7.5 -27.609 1 76.75 794 SER A N 1
ATOM 6380 C CA . SER A 1 794 ? -6.207 -6.207 -27 1 76.75 794 SER A CA 1
ATOM 6381 C C . SER A 1 794 ? -7.219 -5.848 -25.922 1 76.75 794 SER A C 1
ATOM 6383 O O . SER A 1 794 ? -6.879 -5.168 -24.953 1 76.75 794 SER A O 1
ATOM 6385 N N . ASN A 1 795 ? -8.43 -6.316 -26.141 1 76.62 795 ASN A N 1
ATOM 6386 C CA . ASN A 1 795 ? -9.484 -6.027 -25.172 1 76.62 795 ASN A CA 1
ATOM 6387 C C . ASN A 1 795 ? -9.461 -7.023 -24.016 1 76.62 795 ASN A C 1
ATOM 6389 O O . ASN A 1 795 ? -9.594 -8.234 -24.219 1 76.62 795 ASN A O 1
ATOM 6393 N N . PRO A 1 796 ? -9.281 -6.586 -22.781 1 78.62 796 PRO A N 1
ATOM 6394 C CA . PRO A 1 796 ? -9.234 -7.484 -21.625 1 78.62 796 PRO A CA 1
ATOM 6395 C C . PRO A 1 796 ? -10.508 -8.312 -21.469 1 78.62 796 PRO A C 1
ATOM 6397 O O . PRO A 1 796 ? -10.461 -9.43 -20.953 1 78.62 796 PRO A O 1
ATOM 6400 N N . LEU A 1 797 ? -11.617 -7.855 -21.922 1 77.75 797 LEU A N 1
ATOM 6401 C CA . LEU A 1 797 ? -12.859 -8.625 -21.844 1 77.75 797 LEU A CA 1
ATOM 6402 C C . LEU A 1 797 ? -12.852 -9.758 -22.859 1 77.75 797 LEU A C 1
ATOM 6404 O O . LEU A 1 797 ? -13.445 -10.812 -22.625 1 77.75 797 LEU A O 1
ATOM 6408 N N . ALA A 1 798 ? -12.188 -9.477 -23.953 1 81.75 798 ALA A N 1
ATOM 6409 C CA . ALA A 1 798 ? -12.055 -10.523 -24.953 1 81.75 798 ALA A CA 1
ATOM 6410 C C . ALA A 1 798 ? -11.117 -11.633 -24.469 1 81.75 798 ALA A C 1
ATOM 6412 O O . ALA A 1 798 ? -11.227 -12.781 -24.906 1 81.75 798 ALA A O 1
ATOM 6413 N N . CYS A 1 799 ? -10.266 -11.242 -23.562 1 87.31 799 CYS A N 1
ATOM 6414 C CA . CYS A 1 799 ? -9.359 -12.234 -22.984 1 87.31 799 CYS A CA 1
ATOM 6415 C C . CYS A 1 799 ? -10.117 -13.203 -22.094 1 87.31 799 CYS A C 1
ATOM 6417 O O . CYS A 1 799 ? -9.648 -14.312 -21.828 1 87.31 799 CYS A O 1
ATOM 6419 N N . HIS A 1 800 ? -11.328 -12.773 -21.672 1 87.75 800 HIS A N 1
ATOM 6420 C CA . HIS A 1 800 ? -12.125 -13.609 -20.781 1 87.75 800 HIS A CA 1
ATOM 6421 C C . HIS A 1 800 ? -12.969 -14.609 -21.562 1 87.75 800 HIS A C 1
ATOM 6423 O O . HIS A 1 800 ? -13.5 -15.562 -20.984 1 87.75 800 HIS A O 1
ATOM 6429 N N . SER A 1 801 ? -13.008 -14.539 -22.797 1 87.12 801 SER A N 1
ATOM 6430 C CA . SER A 1 801 ? -13.852 -15.406 -23.625 1 87.12 801 SER A CA 1
ATOM 6431 C C . SER A 1 801 ? -13.32 -16.828 -23.656 1 87.12 801 SER A C 1
ATOM 6433 O O . SER A 1 801 ? -12.117 -17.062 -23.516 1 87.12 801 SER A O 1
ATOM 6435 N N . THR A 1 802 ? -14.25 -17.828 -23.844 1 91 802 THR A N 1
ATOM 6436 C CA . THR A 1 802 ? -13.836 -19.219 -23.984 1 91 802 THR A CA 1
ATOM 6437 C C . THR A 1 802 ? -12.992 -19.406 -25.234 1 91 802 THR A C 1
ATOM 6439 O O . THR A 1 802 ? -12.141 -20.297 -25.297 1 91 802 THR A O 1
ATOM 6442 N N . GLN A 1 803 ? -13.148 -18.5 -26.156 1 90.25 803 GLN A N 1
ATOM 6443 C CA . GLN A 1 803 ? -12.406 -18.594 -27.406 1 90.25 803 GLN A CA 1
ATOM 6444 C C . GLN A 1 803 ? -10.906 -18.406 -27.172 1 90.25 803 GLN A C 1
ATOM 6446 O O . GLN A 1 803 ? -10.086 -19.047 -27.812 1 90.25 803 GLN A O 1
ATOM 6451 N N . THR A 1 804 ? -10.594 -17.547 -26.25 1 91.06 804 THR A N 1
ATOM 6452 C CA . THR A 1 804 ? -9.188 -17.297 -25.938 1 91.06 804 THR A CA 1
ATOM 6453 C C . THR A 1 804 ? -8.531 -18.547 -25.359 1 91.06 804 THR A C 1
ATOM 6455 O O . THR A 1 804 ? -7.422 -18.906 -25.75 1 91.06 804 THR A O 1
ATOM 6458 N N . HIS A 1 805 ? -9.258 -19.234 -24.5 1 93.56 805 HIS A N 1
ATOM 6459 C CA . HIS A 1 805 ? -8.742 -20.469 -23.922 1 93.56 805 HIS A CA 1
ATOM 6460 C C . HIS A 1 805 ? -8.586 -21.562 -24.969 1 93.56 805 HIS A C 1
ATOM 6462 O O . HIS A 1 805 ? -7.535 -22.203 -25.062 1 93.56 805 HIS A O 1
ATOM 6468 N N . LEU A 1 806 ? -9.641 -21.719 -25.75 1 93.31 806 LEU A N 1
ATOM 6469 C CA . LEU A 1 806 ? -9.672 -22.812 -26.719 1 93.31 806 LEU A CA 1
ATOM 6470 C C . LEU A 1 806 ? -8.625 -22.609 -27.797 1 93.31 806 LEU A C 1
ATOM 6472 O O . LEU A 1 806 ? -7.867 -23.531 -28.109 1 93.31 806 LEU A O 1
ATOM 6476 N N . CYS A 1 807 ? -8.531 -21.438 -28.281 1 90.31 807 CYS A N 1
ATOM 6477 C CA . CYS A 1 807 ? -7.598 -21.172 -29.375 1 90.31 807 CYS A CA 1
ATOM 6478 C C . CYS A 1 807 ? -6.156 -21.219 -28.875 1 90.31 807 CYS A C 1
ATOM 6480 O O . CYS A 1 807 ? -5.285 -21.781 -29.531 1 90.31 807 CYS A O 1
ATOM 6482 N N . GLU A 1 808 ? -5.902 -20.656 -27.734 1 91 808 GLU A N 1
ATOM 6483 C CA . GLU A 1 808 ? -4.547 -20.625 -27.203 1 91 808 GLU A CA 1
ATOM 6484 C C . GLU A 1 808 ? -4.082 -22.031 -26.797 1 91 808 GLU A C 1
ATOM 6486 O O . GLU A 1 808 ? -2.945 -22.406 -27.078 1 91 808 GLU A O 1
ATOM 6491 N N . LEU A 1 809 ? -4.926 -22.797 -26.156 1 91.56 809 LEU A N 1
ATOM 6492 C CA . LEU A 1 809 ? -4.551 -24.125 -25.703 1 91.56 809 LEU A CA 1
ATOM 6493 C C . LEU A 1 809 ? -4.445 -25.094 -26.875 1 91.56 809 LEU A C 1
ATOM 6495 O O . LEU A 1 809 ? -3.609 -26 -26.859 1 91.56 809 LEU A O 1
ATOM 6499 N N . TYR A 1 810 ? -5.348 -24.922 -27.844 1 89.56 810 TYR A N 1
ATOM 6500 C CA . TYR A 1 810 ? -5.227 -25.75 -29.047 1 89.56 810 TYR A CA 1
ATOM 650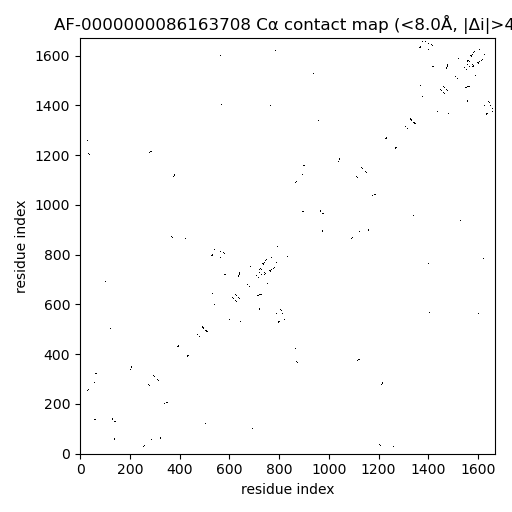1 C C . TYR A 1 810 ? -3.9 -25.484 -29.75 1 89.56 810 TYR A C 1
ATOM 6503 O O . TYR A 1 810 ? -3.217 -26.422 -30.172 1 89.56 810 TYR A O 1
ATOM 6511 N N . ALA A 1 811 ? -3.559 -24.25 -29.797 1 84.88 811 ALA A N 1
ATOM 6512 C CA . ALA A 1 811 ? -2.324 -23.859 -30.484 1 84.88 811 ALA A CA 1
ATOM 6513 C C . ALA A 1 811 ? -1.1 -24.328 -29.688 1 84.88 811 ALA A C 1
ATOM 6515 O O . ALA A 1 811 ? -0.073 -24.672 -30.281 1 84.88 811 ALA A O 1
ATOM 6516 N N . SER A 1 812 ? -1.168 -24.344 -28.422 1 86.62 812 SER A N 1
ATOM 6517 C CA . SER A 1 812 ? -0.024 -24.672 -27.562 1 86.62 812 SER A CA 1
ATOM 6518 C C . SER A 1 812 ? 0.075 -26.172 -27.312 1 86.62 812 SER A C 1
ATOM 6520 O O . SER A 1 812 ? 1.141 -26.766 -27.484 1 86.62 812 SER A O 1
ATOM 6522 N N . CYS A 1 813 ? -1.035 -26.797 -26.922 1 86 813 CYS A N 1
ATOM 6523 C CA . CYS A 1 813 ? -1.028 -28.172 -26.469 1 86 813 CYS A CA 1
ATOM 6524 C C . CYS A 1 813 ? -1.329 -29.125 -27.625 1 86 813 CYS A C 1
ATOM 6526 O O . CYS A 1 813 ? -1.03 -30.328 -27.547 1 86 813 CYS A O 1
ATOM 6528 N N . GLY A 1 814 ? -1.856 -28.672 -28.688 1 83.5 814 GLY A N 1
ATOM 6529 C CA . GLY A 1 814 ? -2.35 -29.578 -29.734 1 83.5 814 GLY A CA 1
ATOM 6530 C C . GLY A 1 814 ? -3.564 -30.375 -29.297 1 83.5 814 GLY A C 1
ATOM 6531 O O . GLY A 1 814 ? -3.982 -30.297 -28.141 1 83.5 814 GLY A O 1
ATOM 6532 N N . ASP A 1 815 ? -4.285 -31.047 -30.219 1 87.75 815 ASP A N 1
ATOM 6533 C CA . ASP A 1 815 ? -5.43 -31.906 -29.922 1 87.75 815 ASP A CA 1
ATOM 6534 C C . ASP A 1 815 ? -5.051 -33.375 -30 1 87.75 815 ASP A C 1
ATOM 6536 O O . ASP A 1 815 ? -4.902 -33.938 -31.094 1 87.75 815 ASP A O 1
ATOM 6540 N N . LYS A 1 816 ? -4.945 -34 -28.891 1 85 816 LYS A N 1
ATOM 6541 C CA . LYS A 1 816 ? -4.527 -35.406 -28.828 1 85 816 LYS A CA 1
ATOM 6542 C C . LYS A 1 816 ? -5.57 -36.312 -29.453 1 85 816 LYS A C 1
ATOM 6544 O O . LYS A 1 816 ? -5.273 -37.469 -29.781 1 85 816 LYS A O 1
ATOM 6549 N N . ARG A 1 817 ? -6.785 -35.844 -29.656 1 90.75 817 ARG A N 1
ATOM 6550 C CA . ARG A 1 817 ? -7.859 -36.656 -30.219 1 90.75 817 ARG A CA 1
ATOM 6551 C C . ARG A 1 817 ? -8.055 -36.375 -31.703 1 90.75 817 ARG A C 1
ATOM 6553 O O . ARG A 1 817 ? -8.969 -36.906 -32.312 1 90.75 817 ARG A O 1
ATOM 6560 N N . ASN A 1 818 ? -7.262 -35.5 -32.219 1 86.88 818 ASN A N 1
ATOM 6561 C CA . ASN A 1 818 ? -7.211 -35.156 -33.625 1 86.88 818 ASN A CA 1
ATOM 6562 C C . ASN A 1 818 ? -8.57 -34.688 -34.156 1 86.88 818 ASN A C 1
ATOM 6564 O O . ASN A 1 818 ? -8.992 -35.062 -35.25 1 86.88 818 ASN A O 1
ATOM 6568 N N . ARG A 1 819 ? -9.273 -33.812 -33.375 1 88.62 819 ARG A N 1
ATOM 6569 C CA . ARG A 1 819 ? -10.555 -33.25 -33.781 1 88.62 819 ARG A CA 1
ATOM 6570 C C . ARG A 1 819 ? -10.367 -32.25 -34.906 1 88.62 819 ARG A C 1
ATOM 6572 O O . ARG A 1 819 ? -9.258 -31.734 -35.125 1 88.62 819 ARG A O 1
ATOM 6579 N N . ASP A 1 820 ? -11.422 -32.125 -35.75 1 87.19 820 ASP A N 1
ATOM 6580 C CA . ASP A 1 820 ? -11.414 -31.156 -36.844 1 87.19 820 ASP A CA 1
ATOM 6581 C C . ASP A 1 820 ? -11.703 -29.75 -36.375 1 87.19 820 ASP A C 1
ATOM 6583 O O . ASP A 1 820 ? -12.852 -29.406 -36.062 1 87.19 820 ASP A O 1
ATOM 6587 N N . TRP A 1 821 ? -10.672 -28.953 -36.406 1 88.44 821 TRP A N 1
ATOM 6588 C CA . TRP A 1 821 ? -10.789 -27.578 -35.906 1 88.44 821 TRP A CA 1
ATOM 6589 C C . TRP A 1 821 ? -10.969 -26.609 -37.062 1 88.44 821 TRP A C 1
ATOM 6591 O O . TRP A 1 821 ? -10.836 -25.391 -36.906 1 88.44 821 TRP A O 1
ATOM 6601 N N . SER A 1 822 ? -11.32 -27.031 -38.281 1 81.38 822 SER A N 1
ATOM 6602 C CA . SER A 1 822 ? -11.375 -26.219 -39.469 1 81.38 822 SER A CA 1
ATOM 6603 C C . SER A 1 822 ? -12.492 -25.188 -39.406 1 81.38 822 SER A C 1
ATOM 6605 O O . SER A 1 822 ? -12.398 -24.109 -40 1 81.38 822 SER A O 1
ATOM 6607 N N . SER A 1 823 ? -13.477 -25.469 -38.656 1 82.44 823 SER A N 1
ATOM 6608 C CA . SER A 1 823 ? -14.617 -24.562 -38.594 1 82.44 823 SER A CA 1
ATOM 6609 C C . SER A 1 823 ? -14.453 -23.562 -37.469 1 82.44 823 SER A C 1
ATOM 6611 O O . SER A 1 823 ? -15.305 -22.688 -37.281 1 82.44 823 SER A O 1
ATOM 6613 N N . ALA A 1 824 ? -13.445 -23.688 -36.719 1 85.44 824 ALA A N 1
ATOM 6614 C CA . ALA A 1 824 ? -13.18 -22.734 -35.625 1 85.44 824 ALA A CA 1
ATOM 6615 C C . ALA A 1 824 ? -12.523 -21.469 -36.188 1 85.44 824 ALA A C 1
ATOM 6617 O O . ALA A 1 824 ? -11.383 -21.156 -35.844 1 85.44 824 ALA A O 1
ATOM 6618 N N . THR A 1 825 ? -13.18 -20.625 -36.844 1 81 825 THR A N 1
ATOM 6619 C CA . THR A 1 825 ? -12.688 -19.422 -37.531 1 81 825 THR A CA 1
ATOM 6620 C C . THR A 1 825 ? -12.203 -18.391 -36.5 1 81 825 THR A C 1
ATOM 6622 O O . THR A 1 825 ? -11.391 -17.531 -36.844 1 81 825 THR A O 1
ATOM 6625 N N . GLN A 1 826 ? -12.75 -18.547 -35.344 1 85.44 826 GLN A N 1
ATOM 6626 C CA . GLN A 1 826 ? -12.352 -17.609 -34.281 1 85.44 826 GLN A CA 1
ATOM 6627 C C . GLN A 1 826 ? -10.859 -17.734 -34 1 85.44 826 GLN A C 1
ATOM 6629 O O . GLN A 1 826 ? -10.227 -16.766 -33.562 1 85.44 826 GLN A O 1
ATOM 6634 N N . CYS A 1 827 ? -10.328 -18.891 -34.188 1 87.19 827 CYS A N 1
ATOM 6635 C CA . CYS A 1 827 ? -8.922 -19.125 -33.875 1 87.19 827 CYS A CA 1
ATOM 6636 C C . CYS A 1 827 ? -8.023 -18.469 -34.938 1 87.19 827 CYS A C 1
ATOM 6638 O O . CYS A 1 827 ? -6.871 -18.141 -34.625 1 87.19 827 CYS A O 1
ATOM 6640 N N . ILE A 1 828 ? -8.578 -18.234 -36.125 1 79.19 828 ILE A N 1
ATOM 6641 C CA . ILE A 1 828 ? -7.801 -17.578 -37.156 1 79.19 828 ILE A CA 1
ATOM 6642 C C . ILE A 1 828 ? -7.59 -16.109 -36.812 1 79.19 828 ILE A C 1
ATOM 6644 O O . ILE A 1 828 ? -6.469 -15.602 -36.875 1 79.19 828 ILE A O 1
ATOM 6648 N N . SER A 1 829 ? -8.664 -15.508 -36.406 1 79.62 829 SER A N 1
ATOM 6649 C CA . SER A 1 829 ? -8.578 -14.102 -36.031 1 79.62 829 SER A CA 1
ATOM 6650 C C . SER A 1 829 ? -7.781 -13.938 -34.719 1 79.62 829 SER A C 1
ATOM 6652 O O . SER A 1 829 ? -7.125 -12.914 -34.531 1 79.62 829 SER A O 1
ATOM 6654 N N . TYR A 1 830 ? -7.797 -14.922 -33.875 1 86.5 830 TYR A N 1
ATOM 6655 C CA . TYR A 1 830 ? -7.078 -14.867 -32.625 1 86.5 830 TYR A CA 1
ATOM 6656 C C . TYR A 1 830 ? -5.574 -14.977 -32.844 1 86.5 830 TYR A C 1
ATOM 6658 O O . TYR A 1 830 ? -4.797 -14.25 -32.219 1 86.5 830 TYR A O 1
ATOM 6666 N N . LEU A 1 831 ? -5.133 -15.82 -33.656 1 82.25 831 LEU A N 1
ATOM 6667 C CA . LEU A 1 831 ? -3.715 -16.094 -33.844 1 82.25 831 LEU A CA 1
ATOM 6668 C C . LEU A 1 831 ? -3.088 -15.094 -34.812 1 82.25 831 LEU A C 1
ATOM 6670 O O . LEU A 1 831 ? -1.871 -14.898 -34.812 1 82.25 831 LEU A O 1
ATOM 6674 N N . ASN A 1 832 ? -3.926 -14.445 -35.625 1 74.94 832 ASN A N 1
ATOM 6675 C CA . ASN A 1 832 ? -3.457 -13.398 -36.531 1 74.94 832 ASN A CA 1
ATOM 6676 C C . ASN A 1 832 ? -4.277 -12.117 -36.375 1 74.94 832 ASN A C 1
ATOM 6678 O O . ASN A 1 832 ? -5.094 -11.797 -37.25 1 74.94 832 ASN A O 1
ATOM 6682 N N . PRO A 1 833 ? -4.07 -11.453 -35.312 1 59.72 833 PRO A N 1
ATOM 6683 C CA . PRO A 1 833 ? -4.926 -10.289 -35.062 1 59.72 833 PRO A CA 1
ATOM 6684 C C . PRO A 1 833 ? -4.77 -9.219 -36.156 1 59.72 833 PRO A C 1
ATOM 6686 O O . PRO A 1 833 ? -5.629 -8.344 -36.281 1 59.72 833 PRO A O 1
ATOM 6689 N N . LYS A 1 834 ? -3.668 -9.078 -36.969 1 53.47 834 LYS A N 1
ATOM 6690 C CA . LYS A 1 834 ? -3.5 -8.07 -38.031 1 53.47 834 LYS A CA 1
ATOM 6691 C C . LYS A 1 834 ? -4.234 -8.477 -39.312 1 53.47 834 LYS A C 1
ATOM 6693 O O . LYS A 1 834 ? -4.285 -7.711 -40.25 1 53.47 834 LYS A O 1
ATOM 6698 N N . LEU A 1 835 ? -4.75 -9.43 -39.438 1 42.69 835 LEU A N 1
ATOM 6699 C CA . LEU A 1 835 ? -5.5 -9.719 -40.656 1 42.69 835 LEU A CA 1
ATOM 6700 C C . LEU A 1 835 ? -6.941 -9.234 -40.531 1 42.69 835 LEU A C 1
ATOM 6702 O O . LEU A 1 835 ? -7.566 -9.398 -39.469 1 42.69 835 LEU A O 1
ATOM 6706 N N . MET B 1 1 ? -21.25 68 -17.75 1 22.56 1 MET B N 1
ATOM 6707 C CA . MET B 1 1 ? -20.219 66.938 -17.656 1 22.56 1 MET B CA 1
ATOM 6708 C C . MET B 1 1 ? -20.766 65.625 -18.156 1 22.56 1 MET B C 1
ATOM 6710 O O . MET B 1 1 ? -21.797 65.125 -17.672 1 22.56 1 MET B O 1
ATOM 6714 N N . ASP B 1 2 ? -20.375 65.312 -19.469 1 25.03 2 ASP B N 1
ATOM 6715 C CA . ASP B 1 2 ? -20.922 64.25 -20.359 1 25.03 2 ASP B CA 1
ATOM 6716 C C . ASP B 1 2 ? -20.609 62.875 -19.859 1 25.03 2 ASP B C 1
ATOM 6718 O O . ASP B 1 2 ? -19.438 62.531 -19.688 1 25.03 2 ASP B O 1
ATOM 6722 N N . PRO B 1 3 ? -21.406 62.219 -19.109 1 29.95 3 PRO B N 1
ATOM 6723 C CA . PRO B 1 3 ? -21.281 60.969 -18.344 1 29.95 3 PRO B CA 1
ATOM 6724 C C . PRO B 1 3 ? -21.062 59.75 -19.234 1 29.95 3 PRO B C 1
ATOM 6726 O O . PRO B 1 3 ? -21.172 58.625 -18.766 1 29.95 3 PRO B O 1
ATOM 6729 N N . GLN B 1 4 ? -21.062 59.875 -20.609 1 29.14 4 GLN B N 1
ATOM 6730 C CA . GLN B 1 4 ? -21.266 58.656 -21.375 1 29.14 4 GLN B CA 1
ATOM 6731 C C . GLN B 1 4 ? -19.969 57.844 -21.453 1 29.14 4 GLN B C 1
ATOM 6733 O O . GLN B 1 4 ? -19.172 58.031 -22.375 1 29.14 4 GLN B O 1
ATOM 6738 N N . SER B 1 5 ? -19.172 57.688 -20.453 1 31.42 5 SER B N 1
ATOM 6739 C CA . SER B 1 5 ? -18.016 56.875 -20.812 1 31.42 5 SER B CA 1
ATOM 6740 C C . SER B 1 5 ? -18.438 55.5 -21.266 1 31.42 5 SER B C 1
ATOM 6742 O O . SER B 1 5 ? -19.016 54.719 -20.5 1 31.42 5 SER B O 1
ATOM 6744 N N . PRO B 1 6 ? -18.734 55.312 -22.609 1 34.34 6 PRO B N 1
ATOM 6745 C CA . PRO B 1 6 ? -19.094 54 -23.172 1 34.34 6 PRO B CA 1
ATOM 6746 C C . PRO B 1 6 ? -18.109 52.906 -22.797 1 34.34 6 PRO B C 1
ATOM 6748 O O . PRO B 1 6 ? -16.906 53.156 -22.656 1 34.34 6 PRO B O 1
ATOM 6751 N N . SER B 1 7 ? -18.516 52.031 -22.031 1 38.22 7 SER B N 1
ATOM 6752 C CA . SER B 1 7 ? -17.828 50.781 -21.766 1 38.22 7 SER B CA 1
ATOM 6753 C C . SER B 1 7 ? -17.297 50.156 -23.047 1 38.22 7 SER B C 1
ATOM 6755 O O . SER B 1 7 ? -18.047 49.938 -24 1 38.22 7 SER B O 1
ATOM 6757 N N . SER B 1 8 ? -16.031 50.531 -23.469 1 40.34 8 SER B N 1
ATOM 6758 C CA . SER B 1 8 ? -15.336 50.125 -24.688 1 40.34 8 SER B CA 1
ATOM 6759 C C . SER B 1 8 ? -15.5 48.625 -24.906 1 40.34 8 SER B C 1
ATOM 6761 O O . SER B 1 8 ? -15.25 47.812 -24.016 1 40.34 8 SER B O 1
ATOM 6763 N N . PRO B 1 9 ? -16.25 48.219 -25.906 1 46.06 9 PRO B N 1
ATOM 6764 C CA . PRO B 1 9 ? -16.359 46.812 -26.312 1 46.06 9 PRO B CA 1
ATOM 6765 C C . PRO B 1 9 ? -15 46.125 -26.391 1 46.06 9 PRO B C 1
ATOM 6767 O O . PRO B 1 9 ? -13.969 46.781 -26.578 1 46.06 9 PRO B O 1
ATOM 6770 N N . LEU B 1 10 ? -14.859 44.906 -25.906 1 50.03 10 LEU B N 1
ATOM 6771 C CA . LEU B 1 10 ? -13.664 44.125 -26.156 1 50.03 10 LEU B CA 1
ATOM 6772 C C . LEU B 1 10 ? -13.125 44.344 -27.562 1 50.03 10 LEU B C 1
ATOM 6774 O O . LEU B 1 10 ? -13.883 44.281 -28.531 1 50.03 10 LEU B O 1
ATOM 6778 N N . PRO B 1 11 ? -12.016 45.031 -27.734 1 51.62 11 PRO B N 1
ATOM 6779 C CA . PRO B 1 11 ? -11.547 45.344 -29.078 1 51.62 11 PRO B CA 1
ATOM 6780 C C . PRO B 1 11 ? -11.523 44.125 -29.984 1 51.62 11 PRO B C 1
ATOM 6782 O O . PRO B 1 11 ? -11.266 43 -29.516 1 51.62 11 PRO B O 1
ATOM 6785 N N . ALA B 1 12 ? -12.008 44 -31.25 1 54.81 12 ALA B N 1
ATOM 6786 C CA . ALA B 1 12 ? -12.047 43 -32.312 1 54.81 12 ALA B CA 1
ATOM 6787 C C . ALA B 1 12 ? -10.633 42.594 -32.719 1 54.81 12 ALA B C 1
ATOM 6789 O O . ALA B 1 12 ? -10.453 41.594 -33.438 1 54.81 12 ALA B O 1
ATOM 6790 N N . ASP B 1 13 ? -9.594 43.156 -32.375 1 58.41 13 ASP B N 1
ATOM 6791 C CA . ASP B 1 13 ? -8.242 42.875 -32.844 1 58.41 13 ASP B CA 1
ATOM 6792 C C . ASP B 1 13 ? -7.445 42.125 -31.781 1 58.41 13 ASP B C 1
ATOM 6794 O O . ASP B 1 13 ? -7.441 42.531 -30.609 1 58.41 13 ASP B O 1
ATOM 6798 N N . PRO B 1 14 ? -6.848 40.969 -32.062 1 63.84 14 PRO B N 1
ATOM 6799 C CA . PRO B 1 14 ? -6.07 40.188 -31.109 1 63.84 14 PRO B CA 1
ATOM 6800 C C . PRO B 1 14 ? -4.977 41 -30.422 1 63.84 14 PRO B C 1
ATOM 6802 O O . PRO B 1 14 ? -4.637 40.75 -29.266 1 63.84 14 PRO B O 1
ATOM 6805 N N . ARG B 1 15 ? -4.387 41.906 -31.125 1 66.19 15 ARG B N 1
ATOM 6806 C CA . ARG B 1 15 ? -3.328 42.75 -30.562 1 66.19 15 ARG B CA 1
ATOM 6807 C C . ARG B 1 15 ? -3.873 43.656 -29.469 1 66.19 15 ARG B C 1
ATOM 6809 O O . ARG B 1 15 ? -3.223 43.875 -28.438 1 66.19 15 ARG B O 1
ATOM 6816 N N . GLU B 1 16 ? -4.922 44.094 -29.672 1 63.16 16 GLU B N 1
ATOM 6817 C CA . GLU B 1 16 ? -5.562 44.938 -28.672 1 63.16 16 GLU B CA 1
ATOM 6818 C C . GLU B 1 16 ? -6.008 44.125 -27.453 1 63.16 16 GLU B C 1
ATOM 6820 O O . GLU B 1 16 ? -5.914 44.625 -26.328 1 63.16 16 GLU B O 1
ATOM 6825 N N . LEU B 1 17 ? -6.352 42.906 -27.781 1 64.31 17 LEU B N 1
ATOM 6826 C CA . LEU B 1 17 ? -6.723 42.031 -26.688 1 64.31 17 LEU B CA 1
ATOM 6827 C C . LEU B 1 17 ? -5.523 41.719 -25.812 1 64.31 17 LEU B C 1
ATOM 6829 O O . LEU B 1 17 ? -5.637 41.719 -24.578 1 64.31 17 LEU B O 1
ATOM 6833 N N . LEU B 1 18 ? -4.465 41.5 -26.484 1 67.5 18 LEU B N 1
ATOM 6834 C CA . LEU B 1 18 ? -3.246 41.188 -25.734 1 67.5 18 LEU B CA 1
ATOM 6835 C C . LEU B 1 18 ? -2.795 42.406 -24.938 1 67.5 18 LEU B C 1
ATOM 6837 O O . LEU B 1 18 ? -2.309 42.281 -23.812 1 67.5 18 LEU B O 1
ATOM 6841 N N . GLN B 1 19 ? -2.943 43.594 -25.5 1 70.5 19 GLN B N 1
ATOM 6842 C CA . GLN B 1 19 ? -2.582 44.812 -24.797 1 70.5 19 GLN B CA 1
ATOM 6843 C C . GLN B 1 19 ? -3.52 45.062 -23.625 1 70.5 19 GLN B C 1
ATOM 6845 O O . GLN B 1 19 ? -3.086 45.531 -22.562 1 70.5 19 GLN B O 1
ATOM 6850 N N . HIS B 1 20 ? -4.672 44.656 -23.828 1 67.81 20 HIS B N 1
ATOM 6851 C CA . HIS B 1 20 ? -5.641 44.812 -22.75 1 67.81 20 HIS B CA 1
ATOM 6852 C C . HIS B 1 20 ? -5.336 43.875 -21.594 1 67.81 20 HIS B C 1
ATOM 6854 O O . HIS B 1 20 ? -5.398 44.25 -20.422 1 67.81 20 HIS B O 1
ATOM 6860 N N . ILE B 1 21 ? -4.922 42.719 -21.953 1 68.25 21 ILE B N 1
ATOM 6861 C CA . ILE B 1 21 ? -4.582 41.719 -20.938 1 68.25 21 ILE B CA 1
ATOM 6862 C C . ILE B 1 21 ? -3.342 42.188 -20.172 1 68.25 21 ILE B C 1
ATOM 6864 O O . ILE B 1 21 ? -3.275 42.031 -18.938 1 68.25 21 ILE B O 1
ATOM 6868 N N . ARG B 1 22 ? -2.514 42.719 -20.922 1 72.5 22 ARG B N 1
ATOM 6869 C CA . ARG B 1 22 ? -1.281 43.219 -20.312 1 72.5 22 ARG B CA 1
ATOM 6870 C C . ARG B 1 22 ? -1.554 44.406 -19.391 1 72.5 22 ARG B C 1
ATOM 6872 O O . ARG B 1 22 ? -0.966 44.5 -18.312 1 72.5 22 ARG B O 1
ATOM 6879 N N . SER B 1 23 ? -2.449 45.25 -19.781 1 74 23 SER B N 1
ATOM 6880 C CA . SER B 1 23 ? -2.773 46.406 -18.969 1 74 23 SER B CA 1
ATOM 6881 C C . SER B 1 23 ? -3.508 46 -17.688 1 74 23 SER B C 1
ATOM 6883 O O . SER B 1 23 ? -3.266 46.562 -16.625 1 74 23 SER B O 1
ATOM 6885 N N . GLU B 1 24 ? -4.262 45.062 -17.859 1 72.06 24 GLU B N 1
ATOM 6886 C CA . GLU B 1 24 ? -4.992 44.562 -16.703 1 72.06 24 GLU B CA 1
ATOM 6887 C C . GLU B 1 24 ? -4.055 43.906 -15.695 1 72.06 24 GLU B C 1
ATOM 6889 O O . GLU B 1 24 ? -4.234 44.031 -14.484 1 72.06 24 GLU B O 1
ATOM 6894 N N . ARG B 1 25 ? -3.143 43.25 -16.281 1 75 25 ARG B N 1
ATOM 6895 C CA . ARG B 1 25 ? -2.148 42.594 -15.43 1 75 25 ARG B CA 1
ATOM 6896 C C . ARG B 1 25 ? -1.337 43.656 -14.656 1 75 25 ARG B C 1
ATOM 6898 O O . ARG B 1 25 ? -1.06 43.469 -13.469 1 75 25 ARG B O 1
ATOM 6905 N N . GLU B 1 26 ? -1.064 44.688 -15.297 1 77.62 26 GLU B N 1
ATOM 6906 C CA . GLU B 1 26 ? -0.274 45.719 -14.664 1 77.62 26 GLU B CA 1
ATOM 6907 C C . GLU B 1 26 ? -1.084 46.469 -13.594 1 77.62 26 GLU B C 1
ATOM 6909 O O . GLU B 1 26 ? -0.551 46.812 -12.547 1 77.62 26 GLU B O 1
ATOM 6914 N N . GLU B 1 27 ? -2.258 46.562 -13.875 1 75.56 27 GLU B N 1
ATOM 6915 C CA . GLU B 1 27 ? -3.123 47.219 -12.891 1 75.56 27 GLU B CA 1
ATOM 6916 C C . GLU B 1 27 ? -3.275 46.375 -11.641 1 75.56 27 GLU B C 1
ATOM 6918 O O . GLU B 1 27 ? -3.291 46.906 -10.523 1 75.56 27 GLU B O 1
ATOM 6923 N N . ARG B 1 28 ? -3.25 45.188 -11.82 1 78.56 28 ARG B N 1
ATOM 6924 C CA . ARG B 1 28 ? -3.381 44.25 -10.688 1 78.56 28 ARG B CA 1
ATOM 6925 C C . ARG B 1 28 ? -2.096 44.219 -9.867 1 78.56 28 ARG B C 1
ATOM 6927 O O . ARG B 1 28 ? -2.141 44.125 -8.641 1 78.56 28 ARG B O 1
ATOM 6934 N N . ASP B 1 29 ? -1.069 44.281 -10.531 1 80.06 29 ASP B N 1
ATOM 6935 C CA . ASP B 1 29 ? 0.216 44.312 -9.844 1 80.06 29 ASP B CA 1
ATOM 6936 C C . ASP B 1 29 ? 0.365 45.562 -8.977 1 80.06 29 ASP B C 1
ATOM 6938 O O . ASP B 1 29 ? 0.891 45.469 -7.863 1 80.06 29 ASP B O 1
ATOM 6942 N N . VAL B 1 30 ? -0.226 46.625 -9.461 1 76.81 30 VAL B N 1
ATOM 6943 C CA . VAL B 1 30 ? -0.128 47.875 -8.734 1 76.81 30 VAL B CA 1
ATOM 6944 C C . VAL B 1 30 ? -1.059 47.844 -7.52 1 76.81 30 VAL B C 1
ATOM 6946 O O . VAL B 1 30 ? -0.684 48.281 -6.434 1 76.81 30 VAL B O 1
ATOM 6949 N N . LYS B 1 31 ? -2.084 47.281 -7.691 1 77.31 31 LYS B N 1
ATOM 6950 C CA . LYS B 1 31 ? -3.055 47.219 -6.605 1 77.31 31 LYS B CA 1
ATOM 6951 C C . LYS B 1 31 ? -2.57 46.312 -5.492 1 77.31 31 LYS B C 1
ATOM 6953 O O . LYS B 1 31 ? -2.75 46.594 -4.309 1 77.31 31 LYS B O 1
ATOM 6958 N N . MET B 1 32 ? -1.902 45.25 -5.883 1 81.38 32 MET B N 1
ATOM 6959 C CA . MET B 1 32 ? -1.462 44.25 -4.91 1 81.38 32 MET B CA 1
ATOM 6960 C C . MET B 1 32 ? -0.166 44.688 -4.234 1 81.38 32 MET B C 1
ATOM 6962 O O . MET B 1 32 ? 0.257 44.094 -3.248 1 81.38 32 MET B O 1
ATOM 6966 N N . ALA B 1 33 ? 0.331 45.75 -4.734 1 76.19 33 ALA B N 1
ATOM 6967 C CA . ALA B 1 33 ? 1.518 46.312 -4.09 1 76.19 33 ALA B CA 1
ATOM 6968 C C . ALA B 1 33 ? 1.137 47.188 -2.889 1 76.19 33 ALA B C 1
ATOM 6970 O O . ALA B 1 33 ? 1.974 47.469 -2.025 1 76.19 33 ALA B O 1
ATOM 6971 N N . THR B 1 34 ? -0.218 47.406 -2.756 1 77.56 34 THR B N 1
ATOM 6972 C CA . THR B 1 34 ? -0.7 48.219 -1.635 1 77.56 34 THR B CA 1
ATOM 6973 C C . THR B 1 34 ? -1.166 47.312 -0.492 1 77.56 34 THR B C 1
ATOM 6975 O O . THR B 1 34 ? -1.518 46.156 -0.711 1 77.56 34 THR B O 1
ATOM 6978 N N . THR B 1 35 ? -1.072 47.844 0.739 1 81.56 35 THR B N 1
ATOM 6979 C CA . THR B 1 35 ? -1.519 47.094 1.914 1 81.56 35 THR B CA 1
ATOM 6980 C C . THR B 1 35 ? -3.018 46.812 1.84 1 81.56 35 THR B C 1
ATOM 6982 O O . THR B 1 35 ? -3.482 45.781 2.295 1 81.56 35 THR B O 1
ATOM 6985 N N . LYS B 1 36 ? -3.746 47.75 1.282 1 78.75 36 LYS B N 1
ATOM 6986 C CA . LYS B 1 36 ? -5.191 47.594 1.162 1 78.75 36 LYS B CA 1
ATOM 6987 C C . LYS B 1 36 ? -5.551 46.438 0.227 1 78.75 36 LYS B C 1
ATOM 6989 O O . LYS B 1 36 ? -6.465 45.656 0.507 1 78.75 36 LYS B O 1
ATOM 6994 N N . GLY B 1 37 ? -4.844 46.406 -0.845 1 81.75 37 GLY B N 1
ATOM 6995 C CA . GLY B 1 37 ? -5.074 45.312 -1.782 1 81.75 37 GLY B CA 1
ATOM 6996 C C . GLY B 1 37 ? -4.734 43.938 -1.209 1 81.75 37 GLY B C 1
ATOM 6997 O O . GLY B 1 37 ? -5.457 42.969 -1.44 1 81.75 37 GLY B O 1
ATOM 6998 N N . ARG B 1 38 ? -3.691 43.875 -0.474 1 86.12 38 ARG B N 1
ATOM 6999 C CA . ARG B 1 38 ? -3.26 42.625 0.115 1 86.12 38 ARG B CA 1
ATOM 7000 C C . ARG B 1 38 ? -4.211 42.188 1.221 1 86.12 38 ARG B C 1
ATOM 7002 O O . ARG B 1 38 ? -4.488 41 1.369 1 86.12 38 ARG B O 1
ATOM 7009 N N . LYS B 1 39 ? -4.699 43.156 1.989 1 85.38 39 LYS B N 1
ATOM 7010 C CA . LYS B 1 39 ? -5.676 42.844 3.029 1 85.38 39 LYS B CA 1
ATOM 7011 C C . LYS B 1 39 ? -6.957 42.281 2.428 1 85.38 39 LYS B C 1
ATOM 7013 O O . LYS B 1 39 ? -7.582 41.375 3.006 1 85.38 39 LYS B O 1
ATOM 7018 N N . ALA B 1 40 ? -7.336 42.75 1.308 1 83.38 40 ALA B N 1
ATOM 7019 C CA . ALA B 1 40 ? -8.531 42.25 0.624 1 83.38 40 ALA B CA 1
ATOM 7020 C C . ALA B 1 40 ? -8.352 40.812 0.148 1 83.38 40 ALA B C 1
ATOM 7022 O O . ALA B 1 40 ? -9.281 40.031 0.226 1 83.38 40 ALA B O 1
ATOM 7023 N N . GLU B 1 41 ? -7.223 40.562 -0.415 1 85.62 41 GLU B N 1
ATOM 7024 C CA . GLU B 1 41 ? -6.938 39.188 -0.856 1 85.62 41 GLU B CA 1
ATOM 7025 C C . GLU B 1 41 ? -6.984 38.219 0.312 1 85.62 41 GLU B C 1
ATOM 7027 O O . GLU B 1 41 ? -7.535 37.125 0.188 1 85.62 41 GLU B O 1
ATOM 7032 N N . LEU B 1 42 ? -6.379 38.594 1.435 1 88.25 42 LEU B N 1
ATOM 7033 C CA . LEU B 1 42 ? -6.336 37.75 2.609 1 88.25 42 LEU B CA 1
ATOM 7034 C C . LEU B 1 42 ? -7.738 37.531 3.178 1 88.25 42 LEU B C 1
ATOM 7036 O O . LEU B 1 42 ? -8.055 36.469 3.682 1 88.25 42 LEU B O 1
ATOM 7040 N N . ALA B 1 43 ? -8.555 38.531 3.098 1 84.19 43 ALA B N 1
ATOM 7041 C CA . ALA B 1 43 ? -9.938 38.438 3.555 1 84.19 43 ALA B CA 1
ATOM 7042 C C . ALA B 1 43 ? -10.727 37.469 2.674 1 84.19 43 ALA B C 1
ATOM 7044 O O . ALA B 1 43 ? -11.578 36.719 3.164 1 84.19 43 ALA B O 1
ATOM 7045 N N . LYS B 1 44 ? -10.461 37.469 1.362 1 84.38 44 LYS B N 1
ATOM 7046 C CA . LYS B 1 44 ? -11.102 36.531 0.445 1 84.38 44 LYS B CA 1
ATOM 7047 C C . LYS B 1 44 ? -10.68 35.094 0.752 1 84.38 44 LYS B C 1
ATOM 7049 O O . LYS B 1 44 ? -11.508 34.188 0.708 1 84.38 44 LYS B O 1
ATOM 7054 N N . LEU B 1 45 ? -9.422 34.938 0.987 1 86.56 45 LEU B N 1
ATOM 7055 C CA . LEU B 1 45 ? -8.922 33.625 1.32 1 86.56 45 LEU B CA 1
ATOM 7056 C C . LEU B 1 45 ? -9.555 33.094 2.607 1 86.56 45 LEU B C 1
ATOM 7058 O O . LEU B 1 45 ? -9.914 31.922 2.701 1 86.56 45 LEU B O 1
ATOM 7062 N N . GLN B 1 46 ? -9.727 34 3.529 1 83.75 46 GLN B N 1
ATOM 7063 C CA . GLN B 1 46 ? -10.312 33.594 4.809 1 83.75 46 GLN B CA 1
ATOM 7064 C C . GLN B 1 46 ? -11.781 33.219 4.645 1 83.75 46 GLN B C 1
ATOM 7066 O O . GLN B 1 46 ? -12.273 32.344 5.352 1 83.75 46 GLN B O 1
ATOM 7071 N N . ALA B 1 47 ? -12.391 33.844 3.742 1 80.19 47 ALA B N 1
ATOM 7072 C CA . ALA B 1 47 ? -13.805 33.562 3.521 1 80.19 47 ALA B CA 1
ATOM 7073 C C . ALA B 1 47 ? -14.016 32.188 2.906 1 80.19 47 ALA B C 1
ATOM 7075 O O . ALA B 1 47 ? -15.039 31.547 3.135 1 80.19 47 ALA B O 1
ATOM 7076 N N . VAL B 1 48 ? -13.086 31.734 2.1 1 81.5 48 VAL B N 1
ATOM 7077 C CA . VAL B 1 48 ? -13.242 30.453 1.418 1 81.5 48 VAL B CA 1
ATOM 7078 C C . VAL B 1 48 ? -12.383 29.391 2.1 1 81.5 48 VAL B C 1
ATOM 7080 O O . VAL B 1 48 ? -12.188 28.297 1.563 1 81.5 48 VAL B O 1
ATOM 7083 N N . GLU B 1 49 ? -11.875 29.688 3.166 1 79 49 GLU B N 1
ATOM 7084 C CA . GLU B 1 49 ? -10.906 28.828 3.84 1 79 49 GLU B CA 1
ATOM 7085 C C . GLU B 1 49 ? -11.5 27.438 4.121 1 79 49 GLU B C 1
ATOM 7087 O O . GLU B 1 49 ? -10.812 26.422 3.986 1 79 49 GLU B O 1
ATOM 7092 N N . GLY B 1 50 ? -12.742 27.359 4.473 1 74.25 50 GLY B N 1
ATOM 7093 C CA . GLY B 1 50 ? -13.367 26.078 4.789 1 74.25 50 GLY B CA 1
ATOM 7094 C C . GLY B 1 50 ? -13.43 25.141 3.605 1 74.25 50 GLY B C 1
ATOM 7095 O O . GLY B 1 50 ? -13.055 23.969 3.719 1 74.25 50 GLY B O 1
ATOM 7096 N N . LYS B 1 51 ? -13.812 25.625 2.451 1 76.38 51 LYS B N 1
ATOM 7097 C CA . LYS B 1 51 ? -13.898 24.797 1.248 1 76.38 51 LYS B CA 1
ATOM 7098 C C . LYS B 1 51 ? -12.516 24.531 0.662 1 76.38 51 LYS B C 1
ATOM 7100 O O . LYS B 1 51 ? -12.281 23.469 0.073 1 76.38 51 LYS B O 1
ATOM 7105 N N . TRP B 1 52 ? -11.641 25.453 0.94 1 84 52 TRP B N 1
ATOM 7106 C CA . TRP B 1 52 ? -10.305 25.375 0.356 1 84 52 TRP B CA 1
ATOM 7107 C C . TRP B 1 52 ? -9.414 24.438 1.163 1 84 52 TRP B C 1
ATOM 7109 O O . TRP B 1 52 ? -8.422 23.922 0.646 1 84 52 TRP B O 1
ATOM 7119 N N . THR B 1 53 ? -9.867 24.25 2.369 1 80 53 THR B N 1
ATOM 7120 C CA . THR B 1 53 ? -9.062 23.406 3.256 1 80 53 THR B CA 1
ATOM 7121 C C . THR B 1 53 ? -9 21.984 2.74 1 80 53 THR B C 1
ATOM 7123 O O . THR B 1 53 ? -7.949 21.328 2.801 1 80 53 THR B O 1
ATOM 7126 N N . PHE B 1 54 ? -10.102 21.562 2.238 1 77.5 54 PHE B N 1
ATOM 7127 C CA . PHE B 1 54 ? -10.133 20.203 1.729 1 77.5 54 PHE B CA 1
ATOM 7128 C C . PHE B 1 54 ? -9.188 20.047 0.548 1 77.5 54 PHE B C 1
ATOM 7130 O O . PHE B 1 54 ? -8.438 19.062 0.473 1 77.5 54 PHE B O 1
ATOM 7137 N N . TYR B 1 55 ? -9.227 21 -0.309 1 86.44 55 TYR B N 1
ATOM 7138 C CA . TYR B 1 55 ? -8.344 20.938 -1.469 1 86.44 55 TYR B CA 1
ATOM 7139 C C . TYR B 1 55 ? -6.879 20.984 -1.043 1 86.44 55 TYR B C 1
ATOM 7141 O O . TYR B 1 55 ? -6.043 20.266 -1.601 1 86.44 55 TYR B O 1
ATOM 7149 N N . ARG B 1 56 ? -6.617 21.797 -0.063 1 87.75 56 ARG B N 1
ATOM 7150 C CA . ARG B 1 56 ? -5.246 21.922 0.427 1 87.75 56 ARG B CA 1
ATOM 7151 C C . ARG B 1 56 ? -4.754 20.594 1.011 1 87.75 56 ARG B C 1
ATOM 7153 O O . ARG B 1 56 ? -3.615 20.188 0.766 1 87.75 56 ARG B O 1
ATOM 7160 N N . VAL B 1 57 ? -5.617 20 1.717 1 81.12 57 VAL B N 1
ATOM 7161 C CA . VAL B 1 57 ? -5.258 18.734 2.35 1 81.12 57 VAL B CA 1
ATOM 7162 C C . VAL B 1 57 ? -5.051 17.672 1.282 1 81.12 57 VAL B C 1
ATOM 7164 O O . VAL B 1 57 ? -4.117 16.859 1.374 1 81.12 57 VAL B O 1
ATOM 7167 N N . LEU B 1 58 ? -5.867 17.766 0.311 1 84.88 58 LEU B N 1
ATOM 7168 C CA . LEU B 1 58 ? -5.73 16.828 -0.79 1 84.88 58 LEU B CA 1
ATOM 7169 C C . LEU B 1 58 ? -4.41 17.031 -1.527 1 84.88 58 LEU B C 1
ATOM 7171 O O . LEU B 1 58 ? -3.748 16.062 -1.908 1 84.88 58 LEU B O 1
ATOM 7175 N N . CYS B 1 59 ? -4.047 18.203 -1.719 1 89.62 59 CYS B N 1
ATOM 7176 C CA . CYS B 1 59 ? -2.787 18.516 -2.381 1 89.62 59 CYS B CA 1
ATOM 7177 C C . CYS B 1 59 ? -1.602 18.047 -1.549 1 89.62 59 CYS B C 1
ATOM 7179 O O . CYS B 1 59 ? -0.66 17.453 -2.082 1 89.62 59 CYS B O 1
ATOM 7181 N N . GLN B 1 60 ? -1.73 18.312 -0.284 1 87.81 60 GLN B N 1
ATOM 7182 C CA . GLN B 1 60 ? -0.649 17.906 0.61 1 87.81 60 GLN B CA 1
ATOM 7183 C C . GLN B 1 60 ? -0.438 16.406 0.575 1 87.81 60 GLN B C 1
ATOM 7185 O O . GLN B 1 60 ? 0.696 15.93 0.464 1 87.81 60 GLN B O 1
ATOM 7190 N N . PHE B 1 61 ? -1.498 15.695 0.551 1 84 61 PHE B N 1
ATOM 7191 C CA . PHE B 1 61 ? -1.408 14.234 0.575 1 84 61 PHE B CA 1
ATOM 7192 C C . PHE B 1 61 ? -0.924 13.703 -0.768 1 84 61 PHE B C 1
ATOM 7194 O O . PHE B 1 61 ? -0.063 12.82 -0.817 1 84 61 PHE B O 1
ATOM 7201 N N . ARG B 1 62 ? -1.471 14.195 -1.791 1 91.62 62 ARG B N 1
ATOM 7202 C CA . ARG B 1 62 ? -1.135 13.695 -3.119 1 91.62 62 ARG B CA 1
ATOM 7203 C C . ARG B 1 62 ? 0.299 14.055 -3.494 1 91.62 62 ARG B C 1
ATOM 7205 O O . ARG B 1 62 ? 1.064 13.203 -3.939 1 91.62 62 ARG B O 1
ATOM 7212 N N . LEU B 1 63 ? 0.651 15.273 -3.279 1 94.62 63 LEU B N 1
ATOM 7213 C CA . LEU B 1 63 ? 2.004 15.695 -3.625 1 94.62 63 LEU B CA 1
ATOM 7214 C C . LEU B 1 63 ? 3.029 15.047 -2.701 1 94.62 63 LEU B C 1
ATOM 7216 O O . LEU B 1 63 ? 4.133 14.711 -3.133 1 94.62 63 LEU B O 1
ATOM 7220 N N . GLY B 1 64 ? 2.605 14.945 -1.431 1 91.19 64 GLY B N 1
ATOM 7221 C CA . GLY B 1 64 ? 3.479 14.234 -0.512 1 91.19 64 GLY B CA 1
ATOM 7222 C C . GLY B 1 64 ? 3.678 12.773 -0.887 1 91.19 64 GLY B C 1
ATOM 7223 O O . GLY B 1 64 ? 4.797 12.266 -0.838 1 91.19 64 GLY B O 1
ATOM 7224 N N . TYR B 1 65 ? 2.648 12.125 -1.318 1 90.31 65 TYR B N 1
ATOM 7225 C CA . TYR B 1 65 ? 2.711 10.719 -1.699 1 90.31 65 TYR B CA 1
ATOM 7226 C C . TYR B 1 65 ? 3.602 10.523 -2.922 1 90.31 65 TYR B C 1
ATOM 7228 O O . TYR B 1 65 ? 4.473 9.656 -2.93 1 90.31 65 TYR B O 1
ATOM 7236 N N . PHE B 1 66 ? 3.367 11.352 -3.904 1 94.25 66 PHE B N 1
ATOM 7237 C CA . PHE B 1 66 ? 4.125 11.203 -5.141 1 94.25 66 PHE B CA 1
ATOM 7238 C C . PHE B 1 66 ? 5.582 11.594 -4.938 1 94.25 66 PHE B C 1
ATOM 7240 O O . PHE B 1 66 ? 6.48 11.008 -5.555 1 94.25 66 PHE B O 1
ATOM 7247 N N . ALA B 1 67 ? 5.801 12.578 -4.07 1 95.31 67 ALA B N 1
ATOM 7248 C CA . ALA B 1 67 ? 7.18 12.922 -3.75 1 95.31 67 ALA B CA 1
ATOM 7249 C C . ALA B 1 67 ? 7.883 11.773 -3.027 1 95.31 67 ALA B C 1
ATOM 7251 O O . ALA B 1 67 ? 9.07 11.523 -3.256 1 95.31 67 ALA B O 1
ATOM 7252 N N . PHE B 1 68 ? 7.125 11.172 -2.227 1 90.69 68 PHE B N 1
ATOM 7253 C CA . PHE B 1 68 ? 7.656 10.023 -1.515 1 90.69 68 PHE B CA 1
ATOM 7254 C C . PHE B 1 68 ? 7.992 8.891 -2.486 1 90.69 68 PHE B C 1
ATOM 7256 O O . PHE B 1 68 ? 9.039 8.25 -2.365 1 90.69 68 PHE B O 1
ATOM 7263 N N . LEU B 1 69 ? 7.121 8.656 -3.441 1 91 69 LEU B N 1
ATOM 7264 C CA . LEU B 1 69 ? 7.332 7.617 -4.441 1 91 69 LEU B CA 1
ATOM 7265 C C . LEU B 1 69 ? 8.602 7.883 -5.242 1 91 69 LEU B C 1
ATOM 7267 O O . LEU B 1 69 ? 9.398 6.973 -5.469 1 91 69 LEU B O 1
ATOM 7271 N N . VAL B 1 70 ? 8.805 9.117 -5.609 1 94.25 70 VAL B N 1
ATOM 7272 C CA . VAL B 1 70 ? 9.977 9.484 -6.395 1 94.25 70 VAL B CA 1
ATOM 7273 C C . VAL B 1 70 ? 11.242 9.328 -5.551 1 94.25 70 VAL B C 1
ATOM 7275 O O . VAL B 1 70 ? 12.25 8.805 -6.023 1 94.25 70 VAL B O 1
ATOM 7278 N N . MET B 1 71 ? 11.156 9.734 -4.301 1 92.5 71 MET B N 1
ATOM 7279 C CA . MET B 1 71 ? 12.297 9.602 -3.395 1 92.5 71 MET B CA 1
ATOM 7280 C C . MET B 1 71 ? 12.672 8.141 -3.191 1 92.5 71 MET B C 1
ATOM 7282 O O . MET B 1 71 ? 13.852 7.793 -3.197 1 92.5 71 MET B O 1
ATOM 7286 N N . MET B 1 72 ? 11.672 7.344 -3.07 1 89.94 72 MET B N 1
ATOM 7287 C CA . MET B 1 72 ? 11.922 5.926 -2.838 1 89.94 72 MET B CA 1
ATOM 7288 C C . MET B 1 72 ? 12.555 5.273 -4.062 1 89.94 72 MET B C 1
ATOM 7290 O O . MET B 1 72 ? 13.43 4.414 -3.934 1 89.94 72 MET B O 1
ATOM 7294 N N . VAL B 1 73 ? 12.086 5.648 -5.227 1 91 73 VAL B N 1
ATOM 7295 C CA . VAL B 1 73 ? 12.656 5.113 -6.457 1 91 73 VAL B CA 1
ATOM 7296 C C . VAL B 1 73 ? 14.125 5.52 -6.562 1 91 73 VAL B C 1
ATOM 7298 O O . VAL B 1 73 ? 14.969 4.719 -6.961 1 91 73 VAL B O 1
ATOM 7301 N N . ILE B 1 74 ? 14.445 6.723 -6.141 1 92.31 74 ILE B N 1
ATOM 7302 C CA . ILE B 1 74 ? 15.812 7.215 -6.188 1 92.31 74 ILE B CA 1
ATOM 7303 C C . ILE B 1 74 ? 16.672 6.438 -5.195 1 92.31 74 ILE B C 1
ATOM 7305 O O . ILE B 1 74 ? 17.781 6.012 -5.531 1 92.31 74 ILE B O 1
ATOM 7309 N N . VAL B 1 75 ? 16.156 6.223 -4.016 1 90.31 75 VAL B N 1
ATOM 7310 C CA . VAL B 1 75 ? 16.891 5.504 -2.98 1 90.31 75 VAL B CA 1
ATOM 7311 C C . VAL B 1 75 ? 17.109 4.055 -3.416 1 90.31 75 VAL B C 1
ATOM 7313 O O . VAL B 1 75 ? 18.219 3.525 -3.287 1 90.31 75 VAL B O 1
ATOM 7316 N N . MET B 1 76 ? 16.141 3.475 -3.953 1 88.94 76 MET B N 1
ATOM 7317 C CA . MET B 1 76 ? 16.234 2.072 -4.352 1 88.94 76 MET B CA 1
ATOM 7318 C C . MET B 1 76 ? 17.203 1.904 -5.52 1 88.94 76 MET B C 1
ATOM 7320 O O . MET B 1 76 ? 18 0.966 -5.543 1 88.94 76 MET B O 1
ATOM 7324 N N . PHE B 1 77 ? 17.062 2.766 -6.441 1 90.75 77 PHE B N 1
ATOM 7325 C CA . PHE B 1 77 ? 18 2.734 -7.555 1 90.75 77 PHE B CA 1
ATOM 7326 C C . PHE B 1 77 ? 19.422 2.938 -7.059 1 90.75 77 PHE B C 1
ATOM 7328 O O . PHE B 1 77 ? 20.344 2.225 -7.477 1 90.75 77 PHE B O 1
ATOM 7335 N N . SER B 1 78 ? 19.594 3.902 -6.188 1 92.56 78 SER B N 1
ATOM 7336 C CA . SER B 1 78 ? 20.922 4.23 -5.68 1 92.56 78 SER B CA 1
ATOM 7337 C C . SER B 1 78 ? 21.531 3.049 -4.945 1 92.56 78 SER B C 1
ATOM 7339 O O . SER B 1 78 ? 22.703 2.719 -5.16 1 92.56 78 SER B O 1
ATOM 7341 N N . PHE B 1 79 ? 20.781 2.436 -4.164 1 90.31 79 PHE B N 1
ATOM 7342 C CA . PHE B 1 79 ? 21.297 1.319 -3.379 1 90.31 79 PHE B CA 1
ATOM 7343 C C . PHE B 1 79 ? 21.578 0.116 -4.273 1 90.31 79 PHE B C 1
ATOM 7345 O O . PHE B 1 79 ? 22.578 -0.59 -4.074 1 90.31 79 PHE B O 1
ATOM 7352 N N . ALA B 1 80 ? 20.672 -0.13 -5.188 1 89.69 80 ALA B N 1
ATOM 7353 C CA . ALA B 1 80 ? 20.922 -1.213 -6.133 1 89.69 80 ALA B CA 1
ATOM 7354 C C . ALA B 1 80 ? 22.188 -0.945 -6.949 1 89.69 80 ALA B C 1
ATOM 7356 O O . ALA B 1 80 ? 23 -1.851 -7.172 1 89.69 80 ALA B O 1
ATOM 7357 N N . PHE B 1 81 ? 22.359 0.284 -7.332 1 91.25 81 PHE B N 1
ATOM 7358 C CA . PHE B 1 81 ? 23.5 0.704 -8.125 1 91.25 81 PHE B CA 1
ATOM 7359 C C . PHE B 1 81 ? 24.797 0.555 -7.336 1 91.25 81 PHE B C 1
ATOM 7361 O O . PHE B 1 81 ? 25.766 -0.02 -7.828 1 91.25 81 PHE B O 1
ATOM 7368 N N . LEU B 1 82 ? 24.828 1.023 -6.164 1 89.38 82 LEU B N 1
ATOM 7369 C CA . LEU B 1 82 ? 26.016 0.963 -5.32 1 89.38 82 LEU B CA 1
ATOM 7370 C C . LEU B 1 82 ? 26.359 -0.479 -4.961 1 89.38 82 LEU B C 1
ATOM 7372 O O . LEU B 1 82 ? 27.531 -0.854 -4.926 1 89.38 82 LEU B O 1
ATOM 7376 N N . MET B 1 83 ? 25.375 -1.235 -4.707 1 88.81 83 MET B N 1
ATOM 7377 C CA . MET B 1 83 ? 25.609 -2.635 -4.359 1 88.81 83 MET B CA 1
ATOM 7378 C C . MET B 1 83 ? 26.172 -3.402 -5.547 1 88.81 83 MET B C 1
ATOM 7380 O O . MET B 1 83 ? 26.984 -4.324 -5.371 1 88.81 83 MET B O 1
ATOM 7384 N N . GLU B 1 84 ? 25.734 -3.049 -6.688 1 87.5 84 GLU B N 1
ATOM 7385 C CA . GLU B 1 84 ? 26.281 -3.695 -7.875 1 87.5 84 GLU B CA 1
ATOM 7386 C C . GLU B 1 84 ? 27.781 -3.43 -8.016 1 87.5 84 GLU B C 1
ATOM 7388 O O . GLU B 1 84 ? 28.531 -4.305 -8.445 1 87.5 84 GLU B O 1
ATOM 7393 N N . ILE B 1 85 ? 28.156 -2.305 -7.691 1 86.56 85 ILE B N 1
ATOM 7394 C CA . ILE B 1 85 ? 29.578 -1.969 -7.707 1 86.56 85 ILE B CA 1
ATOM 7395 C C . ILE B 1 85 ? 30.312 -2.783 -6.645 1 86.56 85 ILE B C 1
ATOM 7397 O O . ILE B 1 85 ? 31.391 -3.32 -6.902 1 86.56 85 ILE B O 1
ATOM 7401 N N . PHE B 1 86 ? 29.719 -2.898 -5.562 1 83.81 86 PHE B N 1
ATOM 7402 C CA . PHE B 1 86 ? 30.312 -3.668 -4.473 1 83.81 86 PHE B CA 1
ATOM 7403 C C . PHE B 1 86 ? 30.453 -5.133 -4.863 1 83.81 86 PHE B C 1
ATOM 7405 O O . PHE B 1 86 ? 31.5 -5.746 -4.602 1 83.81 86 PHE B O 1
ATOM 7412 N N . PHE B 1 87 ? 29.5 -5.645 -5.504 1 84.38 87 PHE B N 1
ATOM 7413 C CA . PHE B 1 87 ? 29.531 -7.039 -5.926 1 84.38 87 PHE B CA 1
ATOM 7414 C C . PHE B 1 87 ? 30.578 -7.246 -7.008 1 84.38 87 PHE B C 1
ATOM 7416 O O . PHE B 1 87 ? 31.234 -8.289 -7.051 1 84.38 87 PHE B O 1
ATOM 7423 N N . ALA B 1 88 ? 30.766 -6.27 -7.789 1 86.94 88 ALA B N 1
ATOM 7424 C CA . ALA B 1 88 ? 31.75 -6.363 -8.867 1 86.94 88 ALA B CA 1
ATOM 7425 C C . ALA B 1 88 ? 33.156 -6.379 -8.32 1 86.94 88 ALA B C 1
ATOM 7427 O O . ALA B 1 88 ? 34.094 -6.797 -9.008 1 86.94 88 ALA B O 1
ATOM 7428 N N . ILE B 1 89 ? 33.25 -5.992 -7.109 1 83.75 89 ILE B N 1
ATOM 7429 C CA . ILE B 1 89 ? 34.594 -5.879 -6.535 1 83.75 89 ILE B CA 1
ATOM 7430 C C . ILE B 1 89 ? 34.812 -7.016 -5.543 1 83.75 89 ILE B C 1
ATOM 7432 O O . ILE B 1 89 ? 35.906 -7.609 -5.516 1 83.75 89 ILE B O 1
ATOM 7436 N N . PHE B 1 90 ? 33.812 -7.418 -4.816 1 80.31 90 PHE B N 1
ATOM 7437 C CA . PHE B 1 90 ? 34.094 -8.211 -3.629 1 80.31 90 PHE B CA 1
ATOM 7438 C C . PHE B 1 90 ? 33.625 -9.648 -3.803 1 80.31 90 PHE B C 1
ATOM 7440 O O . PHE B 1 90 ? 33.969 -10.531 -3.018 1 80.31 90 PHE B O 1
ATOM 7447 N N . LEU B 1 91 ? 32.844 -9.953 -4.816 1 81.44 91 LEU B N 1
ATOM 7448 C CA . LEU B 1 91 ? 32.375 -11.328 -5.004 1 81.44 91 LEU B CA 1
ATOM 7449 C C . LEU B 1 91 ? 33.5 -12.219 -5.512 1 81.44 91 LEU B C 1
ATOM 7451 O O . LEU B 1 91 ? 34.312 -11.781 -6.328 1 81.44 91 LEU B O 1
ATOM 7455 N N . PRO B 1 92 ? 33.531 -13.414 -5.027 1 77.56 92 PRO B N 1
ATOM 7456 C CA . PRO B 1 92 ? 34.562 -14.336 -5.473 1 77.56 92 PRO B CA 1
ATOM 7457 C C . PRO B 1 92 ? 34.531 -14.578 -6.98 1 77.56 92 PRO B C 1
ATOM 7459 O O . PRO B 1 92 ? 35.594 -14.695 -7.609 1 77.56 92 PRO B O 1
ATOM 7462 N N . SER B 1 93 ? 33.375 -14.625 -7.562 1 78.31 93 SER B N 1
ATOM 7463 C CA . SER B 1 93 ? 33.281 -14.859 -9 1 78.31 93 SER B CA 1
ATOM 7464 C C . SER B 1 93 ? 33.875 -13.695 -9.789 1 78.31 93 SER B C 1
ATOM 7466 O O . SER B 1 93 ? 34.375 -13.883 -10.906 1 78.31 93 SER B O 1
ATOM 7468 N N . ALA B 1 94 ? 33.812 -12.547 -9.219 1 81.38 94 ALA B N 1
ATOM 7469 C CA . ALA B 1 94 ? 34.375 -11.359 -9.883 1 81.38 94 ALA B CA 1
ATOM 7470 C C . ALA B 1 94 ? 35.906 -11.375 -9.852 1 81.38 94 ALA B C 1
ATOM 7472 O O . ALA B 1 94 ? 36.562 -10.828 -10.75 1 81.38 94 ALA B O 1
ATOM 7473 N N . GLN B 1 95 ? 36.438 -12.023 -8.836 1 78.88 95 GLN B N 1
ATOM 7474 C CA . GLN B 1 95 ? 37.875 -12.062 -8.688 1 78.88 95 GLN B CA 1
ATOM 7475 C C . GLN B 1 95 ? 38.531 -12.977 -9.727 1 78.88 95 GLN B C 1
ATOM 7477 O O . GLN B 1 95 ? 39.688 -12.812 -10.07 1 78.88 95 GLN B O 1
ATOM 7482 N N . ASP B 1 96 ? 37.75 -13.859 -10.25 1 77.75 96 ASP B N 1
ATOM 7483 C CA . ASP B 1 96 ? 38.25 -14.82 -11.211 1 77.75 96 ASP B CA 1
ATOM 7484 C C . ASP B 1 96 ? 38.281 -14.242 -12.617 1 77.75 96 ASP B C 1
ATOM 7486 O O . ASP B 1 96 ? 38.844 -14.836 -13.539 1 77.75 96 ASP B O 1
ATOM 7490 N N . ASP B 1 97 ? 37.75 -13.07 -12.781 1 80.62 97 ASP B N 1
ATOM 7491 C CA . ASP B 1 97 ? 37.75 -12.383 -14.07 1 80.62 97 ASP B CA 1
ATOM 7492 C C . ASP B 1 97 ? 39.156 -11.836 -14.398 1 80.62 97 ASP B C 1
ATOM 7494 O O . ASP B 1 97 ? 39.844 -11.312 -13.516 1 80.62 97 ASP B O 1
ATOM 7498 N N . PRO B 1 98 ? 39.594 -12.055 -15.586 1 81.38 98 PRO B N 1
ATOM 7499 C CA . PRO B 1 98 ? 40.938 -11.594 -15.961 1 81.38 98 PRO B CA 1
ATOM 7500 C C . PRO B 1 98 ? 41.094 -10.078 -15.82 1 81.38 98 PRO B C 1
ATOM 7502 O O . PRO B 1 98 ? 42.219 -9.594 -15.586 1 81.38 98 PRO B O 1
ATOM 7505 N N . HIS B 1 99 ? 40.062 -9.328 -15.93 1 85.94 99 HIS B N 1
ATOM 7506 C CA . HIS B 1 99 ? 40.156 -7.879 -15.836 1 85.94 99 HIS B CA 1
ATOM 7507 C C . HIS B 1 99 ? 39.75 -7.398 -14.445 1 85.94 99 HIS B C 1
ATOM 7509 O O . HIS B 1 99 ? 39.312 -6.258 -14.281 1 85.94 99 HIS B O 1
ATOM 7515 N N . PHE B 1 100 ? 39.906 -8.227 -13.547 1 88.19 100 PHE B N 1
ATOM 7516 C CA . PHE B 1 100 ? 39.438 -7.941 -12.203 1 88.19 100 PHE B CA 1
ATOM 7517 C C . PHE B 1 100 ? 40.156 -6.719 -11.625 1 88.19 100 PHE B C 1
ATOM 7519 O O . PHE B 1 100 ? 39.5 -5.82 -11.086 1 88.19 100 PHE B O 1
ATOM 7526 N N . THR B 1 101 ? 41.469 -6.668 -11.734 1 86.88 101 THR B N 1
ATOM 7527 C CA . THR B 1 101 ? 42.25 -5.609 -11.102 1 86.88 101 THR B CA 1
ATOM 7528 C C . THR B 1 101 ? 41.906 -4.25 -11.711 1 86.88 101 THR B C 1
ATOM 7530 O O . THR B 1 101 ? 41.656 -3.289 -10.992 1 86.88 101 THR B O 1
ATOM 7533 N N . ILE B 1 102 ? 41.875 -4.223 -13.031 1 87.88 102 ILE B N 1
ATOM 7534 C CA . ILE B 1 102 ? 41.594 -2.957 -13.703 1 87.88 102 ILE B CA 1
ATOM 7535 C C . ILE B 1 102 ? 40.156 -2.523 -13.398 1 87.88 102 ILE B C 1
ATOM 7537 O O . ILE B 1 102 ? 39.906 -1.345 -13.141 1 87.88 102 ILE B O 1
ATOM 7541 N N . ARG B 1 103 ? 39.281 -3.369 -13.445 1 89.31 103 ARG B N 1
ATOM 7542 C CA . ARG B 1 103 ? 37.875 -3.066 -13.172 1 89.31 103 ARG B CA 1
ATOM 7543 C C . ARG B 1 103 ? 37.688 -2.564 -11.742 1 89.31 103 ARG B C 1
ATOM 7545 O O . ARG B 1 103 ? 36.969 -1.59 -11.508 1 89.31 103 ARG B O 1
ATOM 7552 N N . SER B 1 104 ? 38.375 -3.258 -10.859 1 86.44 104 SER B N 1
ATOM 7553 C CA . SER B 1 104 ? 38.25 -2.879 -9.461 1 86.44 104 SER B CA 1
ATOM 7554 C C . SER B 1 104 ? 38.812 -1.483 -9.211 1 86.44 104 SER B C 1
ATOM 7556 O O . SER B 1 104 ? 38.219 -0.703 -8.445 1 86.44 104 SER B O 1
ATOM 7558 N N . ILE B 1 105 ? 39.812 -1.175 -9.883 1 85.19 105 ILE B N 1
ATOM 7559 C CA . ILE B 1 105 ? 40.438 0.142 -9.734 1 85.19 105 ILE B CA 1
ATOM 7560 C C . ILE B 1 105 ? 39.5 1.21 -10.297 1 85.19 105 ILE B C 1
ATOM 7562 O O . ILE B 1 105 ? 39.281 2.252 -9.672 1 85.19 105 ILE B O 1
ATOM 7566 N N . ILE B 1 106 ? 38.938 0.958 -11.398 1 87.06 106 ILE B N 1
ATOM 7567 C CA . ILE B 1 106 ? 38.062 1.916 -12.039 1 87.06 106 ILE B CA 1
ATOM 7568 C C . ILE B 1 106 ? 36.812 2.107 -11.18 1 87.06 106 ILE B C 1
ATOM 7570 O O . ILE B 1 106 ? 36.344 3.238 -10.969 1 87.06 106 ILE B O 1
ATOM 7574 N N . LEU B 1 107 ? 36.312 1.046 -10.719 1 87.88 107 LEU B N 1
ATOM 7575 C CA . LEU B 1 107 ? 35.094 1.12 -9.93 1 87.88 107 LEU B CA 1
ATOM 7576 C C . LEU B 1 107 ? 35.344 1.813 -8.594 1 87.88 107 LEU B C 1
ATOM 7578 O O . LEU B 1 107 ? 34.5 2.57 -8.117 1 87.88 107 LEU B O 1
ATOM 7582 N N . LEU B 1 108 ? 36.469 1.584 -8.102 1 81.75 108 LEU B N 1
ATOM 7583 C CA . LEU B 1 108 ? 36.812 2.242 -6.848 1 81.75 108 LEU B CA 1
ATOM 7584 C C . LEU B 1 108 ? 37.031 3.736 -7.062 1 81.75 108 LEU B C 1
ATOM 7586 O O . LEU B 1 108 ? 36.75 4.543 -6.176 1 81.75 108 LEU B O 1
ATOM 7590 N N . ALA B 1 109 ? 37.5 4.094 -8.211 1 81.44 109 ALA B N 1
ATOM 7591 C CA . ALA B 1 109 ? 37.719 5.5 -8.547 1 81.44 109 ALA B CA 1
ATOM 7592 C C . ALA B 1 109 ? 36.406 6.215 -8.781 1 81.44 109 ALA B C 1
ATOM 7594 O O . ALA B 1 109 ? 36.25 7.395 -8.445 1 81.44 109 ALA B O 1
ATOM 7595 N N . VAL B 1 110 ? 35.438 5.523 -9.281 1 85.62 110 VAL B N 1
ATOM 7596 C CA . VAL B 1 110 ? 34.156 6.117 -9.648 1 85.62 110 VAL B CA 1
ATOM 7597 C C . VAL B 1 110 ? 33.219 6.133 -8.438 1 85.62 110 VAL B C 1
ATOM 7599 O O . VAL B 1 110 ? 32.281 6.945 -8.375 1 85.62 110 VAL B O 1
ATOM 7602 N N . LEU B 1 111 ? 33.469 5.367 -7.504 1 82.5 111 LEU B N 1
ATOM 7603 C CA . LEU B 1 111 ? 32.562 5.133 -6.383 1 82.5 111 LEU B CA 1
ATOM 7604 C C . LEU B 1 111 ? 32.344 6.418 -5.605 1 82.5 111 LEU B C 1
ATOM 7606 O O . LEU B 1 111 ? 31.188 6.754 -5.301 1 82.5 111 LEU B O 1
ATOM 7610 N N . PRO B 1 112 ? 33.375 7.211 -5.281 1 74 112 PRO B N 1
ATOM 7611 C CA . PRO B 1 112 ? 33.094 8.453 -4.551 1 74 112 PRO B CA 1
ATOM 7612 C C . PRO B 1 112 ? 32.25 9.43 -5.344 1 74 112 PRO B C 1
ATOM 7614 O O . PRO B 1 112 ? 31.391 10.109 -4.77 1 74 112 PRO B O 1
ATOM 7617 N N . PHE B 1 113 ? 32.438 9.484 -6.594 1 79.81 113 PHE B N 1
ATOM 7618 C CA . PHE B 1 113 ? 31.641 10.375 -7.426 1 79.81 113 PHE B CA 1
ATOM 7619 C C . PHE B 1 113 ? 30.188 9.898 -7.484 1 79.81 113 PHE B C 1
ATOM 7621 O O . PHE B 1 113 ? 29.266 10.719 -7.445 1 79.81 113 PHE B O 1
ATOM 7628 N N . ALA B 1 114 ? 30.062 8.594 -7.566 1 85.25 114 ALA B N 1
ATOM 7629 C CA . ALA B 1 114 ? 28.703 8.039 -7.578 1 85.25 114 ALA B CA 1
ATOM 7630 C C . ALA B 1 114 ? 28 8.281 -6.246 1 85.25 114 ALA B C 1
ATOM 7632 O O . ALA B 1 114 ? 26.812 8.617 -6.215 1 85.25 114 ALA B O 1
ATOM 7633 N N . LEU B 1 115 ? 28.719 8.172 -5.242 1 80.19 115 LEU B N 1
ATOM 7634 C CA . LEU B 1 115 ? 28.172 8.375 -3.908 1 80.19 115 LEU B CA 1
ATOM 7635 C C . LEU B 1 115 ? 27.734 9.828 -3.715 1 80.19 115 LEU B C 1
ATOM 7637 O O . LEU B 1 115 ? 26.688 10.094 -3.143 1 80.19 115 LEU B O 1
ATOM 7641 N N . ILE B 1 116 ? 28.5 10.758 -4.164 1 78.75 116 ILE B N 1
ATOM 7642 C CA . ILE B 1 116 ? 28.203 12.18 -4.031 1 78.75 116 ILE B CA 1
ATOM 7643 C C . ILE B 1 116 ? 26.984 12.523 -4.895 1 78.75 116 ILE B C 1
ATOM 7645 O O . ILE B 1 116 ? 26.062 13.195 -4.438 1 78.75 116 ILE B O 1
ATOM 7649 N N . MET B 1 117 ? 27.031 12.023 -6.066 1 85.69 117 MET B N 1
ATOM 7650 C CA . MET B 1 117 ? 25.953 12.344 -6.988 1 85.69 117 MET B CA 1
ATOM 7651 C C . MET B 1 117 ? 24.625 11.75 -6.504 1 85.69 117 MET B C 1
ATOM 7653 O O . MET B 1 117 ? 23.609 12.438 -6.488 1 85.69 117 MET B O 1
ATOM 7657 N N . LEU B 1 118 ? 24.672 10.523 -6.078 1 89.56 118 LEU B N 1
ATOM 7658 C CA . LEU B 1 118 ? 23.453 9.852 -5.625 1 89.56 118 LEU B CA 1
ATOM 7659 C C . LEU B 1 118 ? 22.969 10.453 -4.312 1 89.56 118 LEU B C 1
ATOM 7661 O O . LEU B 1 118 ? 21.75 10.562 -4.09 1 89.56 118 LEU B O 1
ATOM 7665 N N . SER B 1 119 ? 23.875 10.82 -3.494 1 83.69 119 SER B N 1
ATOM 7666 C CA . SER B 1 119 ? 23.5 11.469 -2.242 1 83.69 119 SER B CA 1
ATOM 7667 C C . SER B 1 119 ? 22.875 12.836 -2.494 1 83.69 119 SER B C 1
ATOM 7669 O O . SER B 1 119 ? 21.953 13.25 -1.771 1 83.69 119 SER B O 1
ATOM 7671 N N . PHE B 1 120 ? 23.359 13.578 -3.504 1 84.19 120 PHE B N 1
ATOM 7672 C CA . PHE B 1 120 ? 22.812 14.883 -3.865 1 84.19 120 PHE B CA 1
ATOM 7673 C C . PHE B 1 120 ? 21.375 14.742 -4.363 1 84.19 120 PHE B C 1
ATOM 7675 O O . PHE B 1 120 ? 20.5 15.531 -3.994 1 84.19 120 PHE B O 1
ATOM 7682 N N . LEU B 1 121 ? 21.172 13.727 -5.152 1 89.25 121 LEU B N 1
ATOM 7683 C CA . LEU B 1 121 ? 19.828 13.492 -5.672 1 89.25 121 LEU B CA 1
ATOM 7684 C C . LEU B 1 121 ? 18.875 13.117 -4.547 1 89.25 121 LEU B C 1
ATOM 7686 O O . LEU B 1 121 ? 17.719 13.547 -4.543 1 89.25 121 LEU B O 1
ATOM 7690 N N . PHE B 1 122 ? 19.344 12.359 -3.66 1 89.75 122 PHE B N 1
ATOM 7691 C CA . PHE B 1 122 ? 18.531 11.977 -2.51 1 89.75 122 PHE B CA 1
ATOM 7692 C C . PHE B 1 122 ? 18.219 13.188 -1.64 1 89.75 122 PHE B C 1
ATOM 7694 O O . PHE B 1 122 ? 17.094 13.336 -1.148 1 89.75 122 PHE B O 1
ATOM 7701 N N . GLU B 1 123 ? 19.156 14 -1.458 1 87 123 GLU B N 1
ATOM 7702 C CA . GLU B 1 123 ? 18.953 15.195 -0.643 1 87 123 GLU B CA 1
ATOM 7703 C C . GLU B 1 123 ? 17.906 16.109 -1.263 1 87 123 GLU B C 1
ATOM 7705 O O . GLU B 1 123 ? 17 16.609 -0.567 1 87 123 GLU B O 1
ATOM 7710 N N . GLU B 1 124 ? 18.031 16.328 -2.523 1 90 124 GLU B N 1
ATOM 7711 C CA . GLU B 1 124 ? 17.062 17.188 -3.201 1 90 124 GLU B CA 1
ATOM 7712 C C . GLU B 1 124 ? 15.664 16.594 -3.17 1 90 124 GLU B C 1
ATOM 7714 O O . GLU B 1 124 ? 14.68 17.312 -3.012 1 90 124 GLU B O 1
ATOM 7719 N N . SER B 1 125 ? 15.648 15.305 -3.34 1 92.81 125 SER B N 1
ATOM 7720 C CA . SER B 1 125 ? 14.344 14.641 -3.301 1 92.81 125 SER B CA 1
ATOM 7721 C C . SER B 1 125 ? 13.766 14.648 -1.892 1 92.81 125 SER B C 1
ATOM 7723 O O . SER B 1 125 ? 12.547 14.766 -1.717 1 92.81 125 SER B O 1
ATOM 7725 N N . SER B 1 126 ? 14.625 14.531 -0.871 1 88.44 126 SER B N 1
ATOM 7726 C CA . SER B 1 126 ? 14.172 14.578 0.516 1 88.44 126 SER B CA 1
ATOM 7727 C C . SER B 1 126 ? 13.656 15.969 0.883 1 88.44 126 SER B C 1
ATOM 7729 O O . SER B 1 126 ? 12.672 16.094 1.606 1 88.44 126 SER B O 1
ATOM 7731 N N . ARG B 1 127 ? 14.281 16.984 0.413 1 89.31 127 ARG B N 1
ATOM 7732 C CA . ARG B 1 127 ? 13.828 18.344 0.647 1 89.31 127 ARG B CA 1
ATOM 7733 C C . ARG B 1 127 ? 12.461 18.578 0.017 1 89.31 127 ARG B C 1
ATOM 7735 O O . ARG B 1 127 ? 11.602 19.234 0.618 1 89.31 127 ARG B O 1
ATOM 7742 N N . LEU B 1 128 ? 12.359 18.078 -1.159 1 92.81 128 LEU B N 1
ATOM 7743 C CA . LEU B 1 128 ? 11.078 18.25 -1.843 1 92.81 128 LEU B CA 1
ATOM 7744 C C . LEU B 1 128 ? 9.969 17.5 -1.11 1 92.81 128 LEU B C 1
ATOM 7746 O O . LEU B 1 128 ? 8.844 18 -1.005 1 92.81 128 LEU B O 1
ATOM 7750 N N . PHE B 1 129 ? 10.227 16.312 -0.629 1 91.88 129 PHE B N 1
ATOM 7751 C CA . PHE B 1 129 ? 9.25 15.516 0.095 1 91.88 129 PHE B CA 1
ATOM 7752 C C . PHE B 1 129 ? 8.82 16.219 1.38 1 91.88 129 PHE B C 1
ATOM 7754 O O . PHE B 1 129 ? 7.629 16.328 1.669 1 91.88 129 PHE B O 1
ATOM 7761 N N . LEU B 1 130 ? 9.797 16.703 2.141 1 86.62 130 LEU B N 1
ATOM 7762 C CA . LEU B 1 130 ? 9.492 17.406 3.385 1 86.62 130 LEU B CA 1
ATOM 7763 C C . LEU B 1 130 ? 8.711 18.688 3.111 1 86.62 130 LEU B C 1
ATOM 7765 O O . LEU B 1 130 ? 7.848 19.062 3.906 1 86.62 130 LEU B O 1
ATOM 7769 N N . ASP B 1 131 ? 9.008 19.297 1.979 1 92.06 131 ASP B N 1
ATOM 7770 C CA . ASP B 1 131 ? 8.281 20.484 1.578 1 92.06 131 ASP B CA 1
ATOM 7771 C C . ASP B 1 131 ? 6.84 20.141 1.199 1 92.06 131 ASP B C 1
ATOM 7773 O O . ASP B 1 131 ? 5.926 20.953 1.419 1 92.06 131 ASP B O 1
ATOM 7777 N N . ALA B 1 132 ? 6.656 19.031 0.632 1 92.5 132 ALA B N 1
ATOM 7778 C CA . ALA B 1 132 ? 5.332 18.625 0.176 1 92.5 132 ALA B CA 1
ATOM 7779 C C . ALA B 1 132 ? 4.414 18.312 1.356 1 92.5 132 ALA B C 1
ATOM 7781 O O . ALA B 1 132 ? 3.205 18.547 1.288 1 92.5 132 ALA B O 1
ATOM 7782 N N . ILE B 1 133 ? 4.988 17.859 2.449 1 85.94 133 ILE B N 1
ATOM 7783 C CA . ILE B 1 133 ? 4.156 17.469 3.582 1 85.94 133 ILE B CA 1
ATOM 7784 C C . ILE B 1 133 ? 3.982 18.656 4.527 1 85.94 133 ILE B C 1
ATOM 7786 O O . ILE B 1 133 ? 3.141 18.625 5.43 1 85.94 133 ILE B O 1
ATOM 7790 N N . ASP B 1 134 ? 4.719 19.703 4.219 1 83.25 134 ASP B N 1
ATOM 7791 C CA . ASP B 1 134 ? 4.594 20.906 5.031 1 83.25 134 ASP B CA 1
ATOM 7792 C C . ASP B 1 134 ? 3.238 21.578 4.816 1 83.25 134 ASP B C 1
ATOM 7794 O O . ASP B 1 134 ? 2.848 21.844 3.676 1 83.25 134 ASP B O 1
ATOM 7798 N N . LYS B 1 135 ? 2.482 21.844 5.793 1 79.62 135 LYS B N 1
ATOM 7799 C CA . LYS B 1 135 ? 1.129 22.391 5.719 1 79.62 135 LYS B CA 1
ATOM 7800 C C . LYS B 1 135 ? 1.153 23.906 5.547 1 79.62 135 LYS B C 1
ATOM 7802 O O . LYS B 1 135 ? 0.135 24.516 5.211 1 79.62 135 LYS B O 1
ATOM 7807 N N . SER B 1 136 ? 2.469 24.359 5.621 1 79 136 SER B N 1
ATOM 7808 C CA . SER B 1 136 ? 2.541 25.812 5.492 1 79 136 SER B CA 1
ATOM 7809 C C . SER B 1 136 ? 2.133 26.266 4.094 1 79 136 SER B C 1
ATOM 7811 O O . SER B 1 136 ? 2.635 25.75 3.096 1 79 136 SER B O 1
ATOM 7813 N N . GLU B 1 137 ? 1.075 27.062 3.943 1 86.31 137 GLU B N 1
ATOM 7814 C CA . GLU B 1 137 ? 0.608 27.641 2.689 1 86.31 137 GLU B CA 1
ATOM 7815 C C . GLU B 1 137 ? 0.057 26.578 1.754 1 86.31 137 GLU B C 1
ATOM 7817 O O . GLU B 1 137 ? 0.249 26.641 0.539 1 86.31 137 GLU B O 1
ATOM 7822 N N . GLY B 1 138 ? -0.345 25.406 2.189 1 83.62 138 GLY B N 1
ATOM 7823 C CA . GLY B 1 138 ? -1.008 24.391 1.396 1 83.62 138 GLY B CA 1
ATOM 7824 C C . GLY B 1 138 ? -0.045 23.375 0.8 1 83.62 138 GLY B C 1
ATOM 7825 O O . GLY B 1 138 ? -0.372 22.703 -0.178 1 83.62 138 GLY B O 1
ATOM 7826 N N . SER B 1 139 ? 1.23 23.422 1.026 1 89.75 139 SER B N 1
ATOM 7827 C CA . SER B 1 139 ? 2.209 22.453 0.548 1 89.75 139 SER B CA 1
ATOM 7828 C C . SER B 1 139 ? 3.178 23.078 -0.444 1 89.75 139 SER B C 1
ATOM 7830 O O . SER B 1 139 ? 2.828 24.047 -1.136 1 89.75 139 SER B O 1
ATOM 7832 N N . LEU B 1 140 ? 4.387 22.594 -0.504 1 94.06 140 LEU B N 1
ATOM 7833 C CA . LEU B 1 140 ? 5.441 22.984 -1.439 1 94.06 140 LEU B CA 1
ATOM 7834 C C . LEU B 1 140 ? 5.691 24.484 -1.398 1 94.06 140 LEU B C 1
ATOM 7836 O O . LEU B 1 140 ? 5.711 25.141 -2.439 1 94.06 140 LEU B O 1
ATOM 7840 N N . SER B 1 141 ? 5.859 25.016 -0.231 1 93.5 141 SER B N 1
ATOM 7841 C CA . SER B 1 141 ? 6.078 26.438 -0.082 1 93.5 141 SER B CA 1
ATOM 7842 C C . SER B 1 141 ? 7.473 26.844 -0.553 1 93.5 141 SER B C 1
ATOM 7844 O O . SER B 1 141 ? 7.641 27.875 -1.209 1 93.5 141 SER B O 1
ATOM 7846 N N . LYS B 1 142 ? 8.484 26.062 -0.267 1 93.75 142 LYS B N 1
ATOM 7847 C CA . LYS B 1 142 ? 9.852 26.375 -0.677 1 93.75 142 LYS B CA 1
ATOM 7848 C C . LYS B 1 142 ? 10.016 26.219 -2.186 1 93.75 142 LYS B C 1
ATOM 7850 O O . LYS B 1 142 ? 10.719 27.016 -2.818 1 93.75 142 LYS B O 1
ATOM 7855 N N . PHE B 1 143 ? 9.414 25.156 -2.725 1 95.69 143 PHE B N 1
ATOM 7856 C CA . PHE B 1 143 ? 9.438 24.953 -4.168 1 95.69 143 PHE B CA 1
ATOM 7857 C C . PHE B 1 143 ? 8.828 26.156 -4.891 1 95.69 143 PHE B C 1
ATOM 7859 O O . PHE B 1 143 ? 9.406 26.672 -5.848 1 95.69 143 PHE B O 1
ATOM 7866 N N . ARG B 1 144 ? 7.676 26.562 -4.441 1 95.25 144 ARG B N 1
ATOM 7867 C CA . ARG B 1 144 ? 6.977 27.688 -5.051 1 95.25 144 ARG B CA 1
ATOM 7868 C C . ARG B 1 144 ? 7.766 28.984 -4.871 1 95.25 144 ARG B C 1
ATOM 7870 O O . ARG B 1 144 ? 7.77 29.828 -5.758 1 95.25 144 ARG B O 1
ATOM 7877 N N . LEU B 1 145 ? 8.406 29.125 -3.74 1 94.75 145 LEU B N 1
ATOM 7878 C CA . LEU B 1 145 ? 9.25 30.297 -3.514 1 94.75 145 LEU B CA 1
ATOM 7879 C C . LEU B 1 145 ? 10.43 30.312 -4.484 1 94.75 145 LEU B C 1
ATOM 7881 O O . LEU B 1 145 ? 10.75 31.359 -5.059 1 94.75 145 LEU B O 1
ATOM 7885 N N . ALA B 1 146 ? 11.055 29.172 -4.633 1 95.38 146 ALA B N 1
ATOM 7886 C CA . ALA B 1 146 ? 12.188 29.078 -5.555 1 95.38 146 ALA B CA 1
ATOM 7887 C C . ALA B 1 146 ? 11.766 29.406 -6.98 1 95.38 146 ALA B C 1
ATOM 7889 O O . ALA B 1 146 ? 12.469 30.125 -7.695 1 95.38 146 ALA B O 1
ATOM 7890 N N . LEU B 1 147 ? 10.641 28.922 -7.383 1 95.69 147 LEU B N 1
ATOM 7891 C CA . LEU B 1 147 ? 10.109 29.188 -8.711 1 95.69 147 LEU B CA 1
ATOM 7892 C C . LEU B 1 147 ? 9.789 30.672 -8.867 1 95.69 147 LEU B C 1
ATOM 7894 O O . LEU B 1 147 ? 10.109 31.281 -9.898 1 95.69 147 LEU B O 1
ATOM 7898 N N . ALA B 1 148 ? 9.172 31.234 -7.855 1 95.56 148 ALA B N 1
ATOM 7899 C CA . ALA B 1 148 ? 8.773 32.656 -7.895 1 95.56 148 ALA B CA 1
ATOM 7900 C C . ALA B 1 148 ? 10 33.562 -8.016 1 95.56 148 ALA B C 1
ATOM 7902 O O . ALA B 1 148 ? 9.984 34.531 -8.773 1 95.56 148 ALA B O 1
ATOM 7903 N N . VAL B 1 149 ? 11.055 33.219 -7.293 1 94.88 149 VAL B N 1
ATOM 7904 C CA . VAL B 1 149 ? 12.25 34.062 -7.273 1 94.88 149 VAL B CA 1
ATOM 7905 C C . VAL B 1 149 ? 12.961 33.969 -8.625 1 94.88 149 VAL B C 1
ATOM 7907 O O . VAL B 1 149 ? 13.477 34.969 -9.125 1 94.88 149 VAL B O 1
ATOM 7910 N N . VAL B 1 150 ? 13 32.812 -9.227 1 95.38 150 VAL B N 1
ATOM 7911 C CA . VAL B 1 150 ? 13.641 32.656 -10.523 1 95.38 150 VAL B CA 1
ATOM 7912 C C . VAL B 1 150 ? 12.883 33.438 -11.586 1 95.38 150 VAL B C 1
ATOM 7914 O O . VAL B 1 150 ? 13.484 34.125 -12.406 1 95.38 150 VAL B O 1
ATOM 7917 N N . ILE B 1 151 ? 11.562 33.375 -11.547 1 94.81 151 ILE B N 1
ATOM 7918 C CA . ILE B 1 151 ? 10.758 34.125 -12.5 1 94.81 151 ILE B CA 1
ATOM 7919 C C . ILE B 1 151 ? 10.922 35.625 -12.25 1 94.81 151 ILE B C 1
ATOM 7921 O O . ILE B 1 151 ? 11.047 36.406 -13.188 1 94.81 151 ILE B O 1
ATOM 7925 N N . HIS B 1 152 ? 10.922 36.031 -10.945 1 91.81 152 HIS B N 1
ATOM 7926 C CA . HIS B 1 152 ? 11.125 37.406 -10.57 1 91.81 152 HIS B CA 1
ATOM 7927 C C . HIS B 1 152 ? 12.484 37.906 -11.039 1 91.81 152 HIS B C 1
ATOM 7929 O O . HIS B 1 152 ? 12.609 39.062 -11.5 1 91.81 152 HIS B O 1
ATOM 7935 N N . TYR B 1 153 ? 13.484 37.094 -10.914 1 93.44 153 TYR B N 1
ATOM 7936 C CA . TYR B 1 153 ? 14.836 37.438 -11.359 1 93.44 153 TYR B CA 1
ATOM 7937 C C . TYR B 1 153 ? 14.883 37.594 -12.867 1 93.44 153 TYR B C 1
ATOM 7939 O O . TYR B 1 153 ? 15.539 38.531 -13.375 1 93.44 153 TYR B O 1
ATOM 7947 N N . LEU B 1 154 ? 14.211 36.781 -13.602 1 92.94 154 LEU B N 1
ATOM 7948 C CA . LEU B 1 154 ? 14.203 36.844 -15.055 1 92.94 154 LEU B CA 1
ATOM 7949 C C . LEU B 1 154 ? 13.484 38.125 -15.516 1 92.94 154 LEU B C 1
ATOM 7951 O O . LEU B 1 154 ? 13.828 38.688 -16.562 1 92.94 154 LEU B O 1
ATOM 7955 N N . ARG B 1 155 ? 12.578 38.625 -14.688 1 87.94 155 ARG B N 1
ATOM 7956 C CA . ARG B 1 155 ? 11.781 39.781 -15.055 1 87.94 155 ARG B CA 1
ATOM 7957 C C . ARG B 1 155 ? 12.445 41.094 -14.586 1 87.94 155 ARG B C 1
ATOM 7959 O O . ARG B 1 155 ? 12.375 42.094 -15.266 1 87.94 155 ARG B O 1
ATOM 7966 N N . HIS B 1 156 ? 13.094 41.031 -13.305 1 87.06 156 HIS B N 1
ATOM 7967 C CA . HIS B 1 156 ? 13.586 42.25 -12.672 1 87.06 156 HIS B CA 1
ATOM 7968 C C . HIS B 1 156 ? 15.07 42.125 -12.344 1 87.06 156 HIS B C 1
ATOM 7970 O O . HIS B 1 156 ? 15.516 42.594 -11.289 1 87.06 156 HIS B O 1
ATOM 7976 N N . ARG B 1 157 ? 15.852 41.562 -13.117 1 85.06 157 ARG B N 1
ATOM 7977 C CA . ARG B 1 157 ? 17.25 41.25 -12.836 1 85.06 157 ARG B CA 1
ATOM 7978 C C . ARG B 1 157 ? 18.031 42.531 -12.562 1 85.06 157 ARG B C 1
ATOM 7980 O O . ARG B 1 157 ? 18.875 42.562 -11.664 1 85.06 157 ARG B O 1
ATOM 7987 N N . LYS B 1 158 ? 17.719 43.625 -13.109 1 79.44 158 LYS B N 1
ATOM 7988 C CA . LYS B 1 158 ? 18.5 44.875 -13.023 1 79.44 158 LYS B CA 1
ATOM 7989 C C . LYS B 1 158 ? 18.156 45.656 -11.758 1 79.44 158 LYS B C 1
ATOM 7991 O O . LYS B 1 158 ? 18.984 46.438 -11.258 1 79.44 158 LYS B O 1
ATOM 7996 N N . GLU B 1 159 ? 17.031 45.344 -11.227 1 79.69 159 GLU B N 1
ATOM 7997 C CA . GLU B 1 159 ? 16.547 46.156 -10.094 1 79.69 159 GLU B CA 1
ATOM 7998 C C . GLU B 1 159 ? 16.844 45.438 -8.773 1 79.69 159 GLU B C 1
ATOM 8000 O O . GLU B 1 159 ? 16.75 46.062 -7.703 1 79.69 159 GLU B O 1
ATOM 8005 N N . MET B 1 160 ? 17.266 44.25 -8.758 1 84.69 160 MET B N 1
ATOM 8006 C CA . MET B 1 160 ? 17.484 43.469 -7.539 1 84.69 160 MET B CA 1
ATOM 8007 C C . MET B 1 160 ? 18.844 43.812 -6.93 1 84.69 160 MET B C 1
ATOM 8009 O O . MET B 1 160 ? 19.844 43.906 -7.648 1 84.69 160 MET B O 1
ATOM 8013 N N . PRO B 1 161 ? 18.75 44.031 -5.695 1 78.44 161 PRO B N 1
ATOM 8014 C CA . PRO B 1 161 ? 20.016 44.375 -5.031 1 78.44 161 PRO B CA 1
ATOM 8015 C C . PRO B 1 161 ? 20.969 43.188 -4.918 1 78.44 161 PRO B C 1
ATOM 8017 O O . PRO B 1 161 ? 20.516 42.031 -4.98 1 78.44 161 PRO B O 1
ATOM 8020 N N . GLU B 1 162 ? 22.25 43.469 -4.742 1 76.38 162 GLU B N 1
ATOM 8021 C CA . GLU B 1 162 ? 23.25 42.438 -4.523 1 76.38 162 GLU B CA 1
ATOM 8022 C C . GLU B 1 162 ? 23.25 41.969 -3.068 1 76.38 162 GLU B C 1
ATOM 8024 O O . GLU B 1 162 ? 22.688 42.625 -2.197 1 76.38 162 GLU B O 1
ATOM 8029 N N . ASP B 1 163 ? 23.734 40.844 -2.791 1 71.38 163 ASP B N 1
ATOM 8030 C CA . ASP B 1 163 ? 23.781 40.219 -1.476 1 71.38 163 ASP B CA 1
ATOM 8031 C C . ASP B 1 163 ? 24.609 41.031 -0.492 1 71.38 163 ASP B C 1
ATOM 8033 O O . ASP B 1 163 ? 25.828 41 -0.517 1 71.38 163 ASP B O 1
ATOM 8037 N N . ARG B 1 164 ? 24.047 41.719 0.285 1 69 164 ARG B N 1
ATOM 8038 C CA . ARG B 1 164 ? 24.688 42.688 1.194 1 69 164 ARG B CA 1
ATOM 8039 C C . ARG B 1 164 ? 25.328 41.969 2.371 1 69 164 ARG B C 1
ATOM 8041 O O . ARG B 1 164 ? 26.406 42.344 2.834 1 69 164 ARG B O 1
ATOM 8048 N N . LEU B 1 165 ? 24.609 40.875 2.852 1 66.5 165 LEU B N 1
ATOM 8049 C CA . LEU B 1 165 ? 25.125 40.156 4.02 1 66.5 165 LEU B CA 1
ATOM 8050 C C . LEU B 1 165 ? 26.391 39.406 3.67 1 66.5 165 LEU B C 1
ATOM 8052 O O . LEU B 1 165 ? 27.359 39.406 4.438 1 66.5 165 LEU B O 1
ATOM 8056 N N . HIS B 1 166 ? 26.406 38.719 2.545 1 62.25 166 HIS B N 1
ATOM 8057 C CA . HIS B 1 166 ? 27.594 37.938 2.17 1 62.25 166 HIS B CA 1
ATOM 8058 C C . HIS B 1 166 ? 28.781 38.844 1.923 1 62.25 166 HIS B C 1
ATOM 8060 O O . HIS B 1 166 ? 29.922 38.5 2.26 1 62.25 166 HIS B O 1
ATOM 8066 N N . LYS B 1 167 ? 28.5 39.938 1.394 1 58.03 167 LYS B N 1
ATOM 8067 C CA . LYS B 1 167 ? 29.578 40.906 1.155 1 58.03 167 LYS B CA 1
ATOM 8068 C C . LYS B 1 167 ? 30.188 41.375 2.469 1 58.03 167 LYS B C 1
ATOM 8070 O O . LYS B 1 167 ? 31.406 41.5 2.59 1 58.03 167 LYS B O 1
ATOM 8075 N N . GLU B 1 168 ? 29.344 41.5 3.398 1 55.38 168 GLU B N 1
ATOM 8076 C CA . GLU B 1 168 ? 29.828 41.969 4.691 1 55.38 168 GLU B CA 1
ATOM 8077 C C . GLU B 1 168 ? 30.578 40.875 5.441 1 55.38 168 GLU B C 1
ATOM 8079 O O . GLU B 1 168 ? 31.609 41.156 6.07 1 55.38 168 GLU B O 1
ATOM 8084 N N . LEU B 1 169 ? 30.016 39.625 5.359 1 56.31 169 LEU B N 1
ATOM 8085 C CA . LEU B 1 169 ? 30.656 38.531 6.055 1 56.31 169 LEU B CA 1
ATOM 8086 C C . LEU B 1 169 ? 31.984 38.188 5.414 1 56.31 169 LEU B C 1
ATOM 8088 O O . LEU B 1 169 ? 32.938 37.812 6.109 1 56.31 169 LEU B O 1
ATOM 8092 N N . SER B 1 170 ? 32.062 38.25 4.117 1 49.41 170 SER B N 1
ATOM 8093 C CA . SER B 1 170 ? 33.344 38.031 3.428 1 49.41 170 SER B CA 1
ATOM 8094 C C . SER B 1 170 ? 34.375 39.062 3.795 1 49.41 170 SER B C 1
ATOM 8096 O O . SER B 1 170 ? 35.562 38.75 3.924 1 49.41 170 SER B O 1
ATOM 8098 N N . VAL B 1 171 ? 34 40.156 4.031 1 46.31 171 VAL B N 1
ATOM 8099 C CA . VAL B 1 171 ? 34.906 41.25 4.391 1 46.31 171 VAL B CA 1
ATOM 8100 C C . VAL B 1 171 ? 35.438 41.031 5.805 1 46.31 171 VAL B C 1
ATOM 8102 O O . VAL B 1 171 ? 36.625 41.25 6.074 1 46.31 171 VAL B O 1
ATOM 8105 N N . ALA B 1 172 ? 34.688 40.375 6.637 1 42.28 172 ALA B N 1
ATOM 8106 C CA . ALA B 1 172 ? 35.125 40.125 8.008 1 42.28 172 ALA B CA 1
ATOM 8107 C C . ALA B 1 172 ? 36.156 39 8.07 1 42.28 172 ALA B C 1
ATOM 8109 O O . ALA B 1 172 ? 37.062 39.031 8.891 1 42.28 172 ALA B O 1
ATOM 8110 N N . TYR B 1 173 ? 35.938 37.969 7.328 1 36.38 173 TYR B N 1
ATOM 8111 C CA . TYR B 1 173 ? 36.875 36.844 7.32 1 36.38 173 TYR B CA 1
ATOM 8112 C C . TYR B 1 173 ? 38.219 37.25 6.703 1 36.38 173 TYR B C 1
ATOM 8114 O O . TYR B 1 173 ? 39.188 36.5 6.77 1 36.38 173 TYR B O 1
ATOM 8122 N N . GLN B 1 174 ? 38.344 38.312 5.984 1 34.72 174 GLN B N 1
ATOM 8123 C CA . GLN B 1 174 ? 39.625 38.719 5.426 1 34.72 174 GLN B CA 1
ATOM 8124 C C . GLN B 1 174 ? 40.562 39.219 6.516 1 34.72 174 GLN B C 1
ATOM 8126 O O . GLN B 1 174 ? 41.656 39.719 6.219 1 34.72 174 GLN B O 1
ATOM 8131 N N . VAL B 1 175 ? 40.281 39.125 7.746 1 34.84 175 VAL B N 1
ATOM 8132 C CA . VAL B 1 175 ? 41.344 39.438 8.68 1 34.84 175 VAL B CA 1
ATOM 8133 C C . VAL B 1 175 ? 42.375 38.281 8.688 1 34.84 175 VAL B C 1
ATOM 8135 O O . VAL B 1 175 ? 42 37.125 8.82 1 34.84 175 VAL B O 1
ATOM 8138 N N . PRO B 1 176 ? 43.781 38.469 8.297 1 33.94 176 PRO B N 1
ATOM 8139 C CA . PRO B 1 176 ? 44.938 37.625 7.945 1 33.94 176 PRO B CA 1
ATOM 8140 C C . PRO B 1 176 ? 45.344 36.656 9.07 1 33.94 176 PRO B C 1
ATOM 8142 O O . PRO B 1 176 ? 45.812 37.125 10.125 1 33.94 176 PRO B O 1
ATOM 8145 N N . ASN B 1 177 ? 44.844 35.812 9.727 1 34.84 177 ASN B N 1
ATOM 8146 C CA . ASN B 1 177 ? 45.656 34.906 10.539 1 34.84 177 ASN B CA 1
ATOM 8147 C C . ASN B 1 177 ? 46.656 34.125 9.695 1 34.84 177 ASN B C 1
ATOM 8149 O O . ASN B 1 177 ? 46.438 33.906 8.508 1 34.84 177 ASN B O 1
ATOM 8153 N N . ALA B 1 178 ? 48.094 33.906 10.156 1 36.03 178 ALA B N 1
ATOM 8154 C CA . ALA B 1 178 ? 49.406 33.438 9.758 1 36.03 178 ALA B CA 1
ATOM 8155 C C . ALA B 1 178 ? 49.344 32.062 9.094 1 36.03 178 ALA B C 1
ATOM 8157 O O . ALA B 1 178 ? 50.031 31.812 8.102 1 36.03 178 ALA B O 1
ATOM 8158 N N . ASP B 1 179 ? 48.781 31.094 9.828 1 34.22 179 ASP B N 1
ATOM 8159 C CA . ASP B 1 179 ? 48.875 29.719 9.375 1 34.22 179 ASP B CA 1
ATOM 8160 C C . ASP B 1 179 ? 48.25 29.531 8 1 34.22 179 ASP B C 1
ATOM 8162 O O . ASP B 1 179 ? 48.75 28.75 7.184 1 34.22 179 ASP B O 1
ATOM 8166 N N . ALA B 1 180 ? 47.188 30.328 7.68 1 36.31 180 ALA B N 1
ATOM 8167 C CA . ALA B 1 180 ? 46.562 30.219 6.375 1 36.31 180 ALA B CA 1
ATOM 8168 C C . ALA B 1 180 ? 47.469 30.75 5.27 1 36.31 180 ALA B C 1
ATOM 8170 O O . ALA B 1 180 ? 47.25 30.453 4.09 1 36.31 180 ALA B O 1
ATOM 8171 N N . GLU B 1 181 ? 48.375 31.672 5.598 1 39.28 181 GLU B N 1
ATOM 8172 C CA . GLU B 1 181 ? 49.219 32.219 4.523 1 39.28 181 GLU B CA 1
ATOM 8173 C C . GLU B 1 181 ? 50.062 31.125 3.869 1 39.28 181 GLU B C 1
ATOM 8175 O O . GLU B 1 181 ? 50.156 31.062 2.643 1 39.28 181 GLU B O 1
ATOM 8180 N N . ALA B 1 182 ? 50.719 30.297 4.762 1 39.09 182 ALA B N 1
ATOM 8181 C CA . ALA B 1 182 ? 51.656 29.297 4.23 1 39.09 182 ALA B CA 1
ATOM 8182 C C . ALA B 1 182 ? 50.906 28.25 3.402 1 39.09 182 ALA B C 1
ATOM 8184 O O . ALA B 1 182 ? 51.344 27.891 2.311 1 39.09 182 ALA B O 1
ATOM 8185 N N . TRP B 1 183 ? 49.781 27.734 3.971 1 37.94 183 TRP B N 1
ATOM 8186 C CA . TRP B 1 183 ? 49 26.766 3.205 1 37.94 183 TRP B CA 1
ATOM 8187 C C . TRP B 1 183 ? 48.406 27.422 1.957 1 37.94 183 TRP B C 1
ATOM 8189 O O . TRP B 1 183 ? 48.281 26.766 0.919 1 37.94 183 TRP B O 1
ATOM 8199 N N . GLY B 1 184 ? 48.344 28.797 1.794 1 36.16 184 GLY B N 1
ATOM 8200 C CA . GLY B 1 184 ? 47.969 29.594 0.634 1 36.16 184 GLY B CA 1
ATOM 8201 C C . GLY B 1 184 ? 48.812 29.312 -0.582 1 36.16 184 GLY B C 1
ATOM 8202 O O . GLY B 1 184 ? 48.312 29.219 -1.702 1 36.16 184 GLY B O 1
ATOM 8203 N N . ARG B 1 185 ? 50.125 29.375 -0.43 1 41.62 185 ARG B N 1
ATOM 8204 C CA . ARG B 1 185 ? 51 29.312 -1.601 1 41.62 185 ARG B CA 1
ATOM 8205 C C . ARG B 1 185 ? 50.844 27.984 -2.318 1 41.62 185 ARG B C 1
ATOM 8207 O O . ARG B 1 185 ? 50.812 27.922 -3.551 1 41.62 185 ARG B O 1
ATOM 8214 N N . VAL B 1 186 ? 50.875 26.844 -1.588 1 37.97 186 VAL B N 1
ATOM 8215 C CA . VAL B 1 186 ? 50.844 25.547 -2.248 1 37.97 186 VAL B CA 1
ATOM 8216 C C . VAL B 1 186 ? 49.469 25.344 -2.904 1 37.97 186 VAL B C 1
ATOM 8218 O O . VAL B 1 186 ? 49.375 24.922 -4.059 1 37.97 186 VAL B O 1
ATOM 8221 N N . VAL B 1 187 ? 48.344 25.562 -2.145 1 36.34 187 VAL B N 1
ATOM 8222 C CA . VAL B 1 187 ? 47 25.297 -2.674 1 36.34 187 VAL B CA 1
ATOM 8223 C C . VAL B 1 187 ? 46.625 26.375 -3.684 1 36.34 187 VAL B C 1
ATOM 8225 O O . VAL B 1 187 ? 45.594 26.25 -4.367 1 36.34 187 VAL B O 1
ATOM 8228 N N . ASN B 1 188 ? 47.125 27.531 -3.885 1 35 188 ASN B N 1
ATOM 8229 C CA . ASN B 1 188 ? 46.719 28.578 -4.809 1 35 188 ASN B CA 1
ATOM 8230 C C . ASN B 1 188 ? 46.562 28.047 -6.23 1 35 188 ASN B C 1
ATOM 8232 O O . ASN B 1 188 ? 45.656 28.484 -6.957 1 35 188 ASN B O 1
ATOM 8236 N N . GLY B 1 189 ? 47.531 27.391 -6.82 1 37.03 189 GLY B N 1
ATOM 8237 C CA . GLY B 1 189 ? 47.438 26.938 -8.203 1 37.03 189 GLY B CA 1
ATOM 8238 C C . GLY B 1 189 ? 46.312 25.969 -8.445 1 37.03 189 GLY B C 1
ATOM 8239 O O . GLY B 1 189 ? 45.594 26.094 -9.422 1 37.03 189 GLY B O 1
ATOM 8240 N N . THR B 1 190 ? 46.25 24.781 -7.789 1 36.59 190 THR B N 1
ATOM 8241 C CA . THR B 1 190 ? 45.25 23.766 -8.016 1 36.59 190 THR B CA 1
ATOM 8242 C C . THR B 1 190 ? 43.938 24.172 -7.379 1 36.59 190 THR B C 1
ATOM 8244 O O . THR B 1 190 ? 42.875 23.656 -7.734 1 36.59 190 THR B O 1
ATOM 8247 N N . LYS B 1 191 ? 43.75 25.078 -6.391 1 33.91 191 LYS B N 1
ATOM 8248 C CA . LYS B 1 191 ? 42.625 25.5 -5.543 1 33.91 191 LYS B CA 1
ATOM 8249 C C . LYS B 1 191 ? 41.688 26.422 -6.301 1 33.91 191 LYS B C 1
ATOM 8251 O O . LYS B 1 191 ? 40.469 26.422 -6.047 1 33.91 191 LYS B O 1
ATOM 8256 N N . SER B 1 192 ? 42.094 27.281 -7.234 1 36.91 192 SER B N 1
ATOM 8257 C CA . SER B 1 192 ? 41.156 28.172 -7.898 1 36.91 192 SER B CA 1
ATOM 8258 C C . SER B 1 192 ? 40.094 27.391 -8.664 1 36.91 192 SER B C 1
ATOM 8260 O O . SER B 1 192 ? 38.938 27.781 -8.672 1 36.91 192 SER B O 1
ATOM 8262 N N . VAL B 1 193 ? 40.469 26.391 -9.438 1 39.47 193 VAL B N 1
ATOM 8263 C CA . VAL B 1 193 ? 39.5 25.641 -10.234 1 39.47 193 VAL B CA 1
ATOM 8264 C C . VAL B 1 193 ? 38.562 24.875 -9.32 1 39.47 193 VAL B C 1
ATOM 8266 O O . VAL B 1 193 ? 37.344 24.875 -9.523 1 39.47 193 VAL B O 1
ATOM 8269 N N . VAL B 1 194 ? 39.094 24.266 -8.281 1 35.94 194 VAL B N 1
ATOM 8270 C CA . VAL B 1 194 ? 38.25 23.484 -7.352 1 35.94 194 VAL B CA 1
ATOM 8271 C C . VAL B 1 194 ? 37.438 24.438 -6.496 1 35.94 194 VAL B C 1
ATOM 8273 O O . VAL B 1 194 ? 36.25 24.188 -6.238 1 35.94 194 VAL B O 1
ATOM 8276 N N . GLN B 1 195 ? 37.875 25.625 -6.043 1 35.31 195 GLN B N 1
ATOM 8277 C CA . GLN B 1 195 ? 37.062 26.594 -5.281 1 35.31 195 GLN B CA 1
ATOM 8278 C C . GLN B 1 195 ? 35.875 27.094 -6.09 1 35.31 195 GLN B C 1
ATOM 8280 O O . GLN B 1 195 ? 34.781 27.25 -5.551 1 35.31 195 GLN B O 1
ATOM 8285 N N . SER B 1 196 ? 36.156 27.469 -7.328 1 37.28 196 SER B N 1
ATOM 8286 C CA . SER B 1 196 ? 35 27.906 -8.125 1 37.28 196 SER B CA 1
ATOM 8287 C C . SER B 1 196 ? 33.938 26.797 -8.219 1 37.28 196 SER B C 1
ATOM 8289 O O . SER B 1 196 ? 32.75 27.078 -8.125 1 37.28 196 SER B O 1
ATOM 8291 N N . VAL B 1 197 ? 34.438 25.562 -8.477 1 40.12 197 VAL B N 1
ATOM 8292 C CA . VAL B 1 197 ? 33.438 24.484 -8.539 1 40.12 197 VAL B CA 1
ATOM 8293 C C . VAL B 1 197 ? 32.906 24.203 -7.148 1 40.12 197 VAL B C 1
ATOM 8295 O O . VAL B 1 197 ? 31.688 23.984 -6.988 1 40.12 197 VAL B O 1
ATOM 8298 N N . ALA B 1 198 ? 33.781 24.25 -6.145 1 37.25 198 ALA B N 1
ATOM 8299 C CA . ALA B 1 198 ? 33.375 23.984 -4.766 1 37.25 198 ALA B CA 1
ATOM 8300 C C . ALA B 1 198 ? 32.5 25.109 -4.215 1 37.25 198 ALA B C 1
ATOM 8302 O O . ALA B 1 198 ? 31.609 24.875 -3.41 1 37.25 198 ALA B O 1
ATOM 8303 N N . SER B 1 199 ? 32.812 26.344 -4.504 1 39.25 199 SER B N 1
ATOM 8304 C CA . SER B 1 199 ? 31.953 27.438 -4.086 1 39.25 199 SER B CA 1
ATOM 8305 C C . SER B 1 199 ? 30.531 27.219 -4.59 1 39.25 199 SER B C 1
ATOM 8307 O O . SER B 1 199 ? 29.594 27.828 -4.066 1 39.25 199 SER B O 1
ATOM 8309 N N . VAL B 1 200 ? 30.438 26.562 -5.656 1 40.91 200 VAL B N 1
ATOM 8310 C CA . VAL B 1 200 ? 29.109 26.234 -6.188 1 40.91 200 VAL B CA 1
ATOM 8311 C C . VAL B 1 200 ? 28.312 25.469 -5.145 1 40.91 200 VAL B C 1
ATOM 8313 O O . VAL B 1 200 ? 27.094 25.625 -5.047 1 40.91 200 VAL B O 1
ATOM 8316 N N . PHE B 1 201 ? 29.125 24.688 -4.312 1 43.88 201 PHE B N 1
ATOM 8317 C CA . PHE B 1 201 ? 28.391 23.797 -3.418 1 43.88 201 PHE B CA 1
ATOM 8318 C C . PHE B 1 201 ? 28.266 24.422 -2.031 1 43.88 201 PHE B C 1
ATOM 8320 O O . PHE B 1 201 ? 27.547 23.891 -1.173 1 43.88 201 PHE B O 1
ATOM 8327 N N . LEU B 1 202 ? 29.094 25.562 -1.653 1 44.12 202 LEU B N 1
ATOM 8328 C CA . LEU B 1 202 ? 29.422 25.938 -0.283 1 44.12 202 LEU B CA 1
ATOM 8329 C C . LEU B 1 202 ? 28.453 26.984 0.255 1 44.12 202 LEU B C 1
ATOM 8331 O O . LEU B 1 202 ? 28.609 27.469 1.38 1 44.12 202 LEU B O 1
ATOM 8335 N N . ASP B 1 203 ? 27.516 27.438 -0.44 1 49.81 203 ASP B N 1
ATOM 8336 C CA . ASP B 1 203 ? 26.844 28.578 0.18 1 49.81 203 ASP B CA 1
ATOM 8337 C C . ASP B 1 203 ? 25.719 28.109 1.104 1 49.81 203 ASP B C 1
ATOM 8339 O O . ASP B 1 203 ? 25.062 27.109 0.84 1 49.81 203 ASP B O 1
ATOM 8343 N N . ASN B 1 204 ? 25.719 28.562 2.467 1 62.75 204 ASN B N 1
ATOM 8344 C CA . ASN B 1 204 ? 24.594 28.375 3.377 1 62.75 204 ASN B CA 1
ATOM 8345 C C . ASN B 1 204 ? 23.266 28.453 2.639 1 62.75 204 ASN B C 1
ATOM 8347 O O . ASN B 1 204 ? 22.984 29.422 1.93 1 62.75 204 ASN B O 1
ATOM 8351 N N . ASP B 1 205 ? 22.578 27.406 2.695 1 74.94 205 ASP B N 1
ATOM 8352 C CA . ASP B 1 205 ? 21.312 27.328 1.98 1 74.94 205 ASP B CA 1
ATOM 8353 C C . ASP B 1 205 ? 20.297 28.328 2.553 1 74.94 205 ASP B C 1
ATOM 8355 O O . ASP B 1 205 ? 19.938 28.25 3.732 1 74.94 205 ASP B O 1
ATOM 8359 N N . PRO B 1 206 ? 20 29.297 1.851 1 78.38 206 PRO B N 1
ATOM 8360 C CA . PRO B 1 206 ? 19.031 30.281 2.338 1 78.38 206 PRO B CA 1
ATOM 8361 C C . PRO B 1 206 ? 17.656 29.672 2.619 1 78.38 206 PRO B C 1
ATOM 8363 O O . PRO B 1 206 ? 16.828 30.281 3.289 1 78.38 206 PRO B O 1
ATOM 8366 N N . PHE B 1 207 ? 17.438 28.453 2.135 1 82.31 207 PHE B N 1
ATOM 8367 C CA . PHE B 1 207 ? 16.125 27.812 2.33 1 82.31 207 PHE B CA 1
ATOM 8368 C C . PHE B 1 207 ? 16.094 27.047 3.645 1 82.31 207 PHE B C 1
ATOM 8370 O O . PHE B 1 207 ? 15.039 26.547 4.051 1 82.31 207 PHE B O 1
ATOM 8377 N N . ASP B 1 208 ? 17.156 26.953 4.363 1 78.94 208 ASP B N 1
ATOM 8378 C CA . ASP B 1 208 ? 17.234 26.281 5.66 1 78.94 208 ASP B CA 1
ATOM 8379 C C . ASP B 1 208 ? 17.078 27.281 6.805 1 78.94 208 ASP B C 1
ATOM 8381 O O . ASP B 1 208 ? 17.766 28.297 6.836 1 78.94 208 ASP B O 1
ATOM 8385 N N . ASP B 1 209 ? 16.266 27.078 7.723 1 78.06 209 ASP B N 1
ATOM 8386 C CA . ASP B 1 209 ? 15.961 28.016 8.797 1 78.06 209 ASP B CA 1
ATOM 8387 C C . ASP B 1 209 ? 16.719 27.641 10.07 1 78.06 209 ASP B C 1
ATOM 8389 O O . ASP B 1 209 ? 16.641 28.359 11.078 1 78.06 209 ASP B O 1
ATOM 8393 N N . LYS B 1 210 ? 17.484 26.688 10.094 1 74 210 LYS B N 1
ATOM 8394 C CA . LYS B 1 210 ? 18.156 26.266 11.305 1 74 210 LYS B CA 1
ATOM 8395 C C . LYS B 1 210 ? 19.391 27.125 11.586 1 74 210 LYS B C 1
ATOM 8397 O O . LYS B 1 210 ? 20.188 27.375 10.688 1 74 210 LYS B O 1
ATOM 8402 N N . GLY B 1 211 ? 19.5 27.719 12.859 1 71.69 211 GLY B N 1
ATOM 8403 C CA . GLY B 1 211 ? 20.688 28.422 13.328 1 71.69 211 GLY B CA 1
ATOM 8404 C C . GLY B 1 211 ? 20.891 29.766 12.641 1 71.69 211 GLY B C 1
ATOM 8405 O O . GLY B 1 211 ? 22.031 30.141 12.352 1 71.69 211 GLY B O 1
ATOM 8406 N N . LYS B 1 212 ? 19.781 30.484 12.258 1 79.94 212 LYS B N 1
ATOM 8407 C CA . LYS B 1 212 ? 19.906 31.734 11.516 1 79.94 212 LYS B CA 1
ATOM 8408 C C . LYS B 1 212 ? 19.703 32.938 12.438 1 79.94 212 LYS B C 1
ATOM 8410 O O . LYS B 1 212 ? 19.547 34.062 11.969 1 79.94 212 LYS B O 1
ATOM 8415 N N . GLU B 1 213 ? 19.797 32.812 13.688 1 80.56 213 GLU B N 1
ATOM 8416 C CA . GLU B 1 213 ? 19.531 33.875 14.641 1 80.56 213 GLU B CA 1
ATOM 8417 C C . GLU B 1 213 ? 20.594 34.969 14.539 1 80.56 213 GLU B C 1
ATOM 8419 O O . GLU B 1 213 ? 20.266 36.156 14.547 1 80.56 213 GLU B O 1
ATOM 8424 N N . GLN B 1 214 ? 21.812 34.562 14.43 1 75.56 214 GLN B N 1
ATOM 8425 C CA . GLN B 1 214 ? 22.891 35.531 14.344 1 75.56 214 GLN B CA 1
ATOM 8426 C C . GLN B 1 214 ? 22.844 36.312 13.016 1 75.56 214 GLN B C 1
ATOM 8428 O O . GLN B 1 214 ? 23.109 37.5 12.977 1 75.56 214 GLN B O 1
ATOM 8433 N N . GLU B 1 215 ? 22.531 35.562 11.953 1 79.25 215 GLU B N 1
ATOM 8434 C CA . GLU B 1 215 ? 22.406 36.188 10.648 1 79.25 215 GLU B CA 1
ATOM 8435 C C . GLU B 1 215 ? 21.266 37.188 10.625 1 79.25 215 GLU B C 1
ATOM 8437 O O . GLU B 1 215 ? 21.375 38.25 10.023 1 79.25 215 GLU B O 1
ATOM 8442 N N . ASP B 1 216 ? 20.203 36.844 11.219 1 84.5 216 ASP B N 1
ATOM 8443 C CA . ASP B 1 216 ? 19.031 37.719 11.25 1 84.5 216 ASP B CA 1
ATOM 8444 C C . ASP B 1 216 ? 19.328 39 12.047 1 84.5 216 ASP B C 1
ATOM 8446 O O . ASP B 1 216 ? 18.906 40.094 11.664 1 84.5 216 ASP B O 1
ATOM 8450 N N . LYS B 1 217 ? 20.062 38.875 13.156 1 81.62 217 LYS B N 1
ATOM 8451 C CA . LYS B 1 217 ? 20.422 40.062 13.969 1 81.62 217 LYS B CA 1
ATOM 8452 C C . LYS B 1 217 ? 21.359 41 13.195 1 81.62 217 LYS B C 1
ATOM 8454 O O . LYS B 1 217 ? 21.188 42.219 13.242 1 81.62 217 LYS B O 1
ATOM 8459 N N . LYS B 1 218 ? 22.266 40.344 12.523 1 81.25 218 LYS B N 1
ATOM 8460 C CA . LYS B 1 218 ? 23.203 41.156 11.75 1 81.25 218 LYS B CA 1
ATOM 8461 C C . LYS B 1 218 ? 22.5 41.906 10.625 1 81.25 218 LYS B C 1
ATOM 8463 O O . LYS B 1 218 ? 22.828 43.062 10.328 1 81.25 218 LYS B O 1
ATOM 8468 N N . ARG B 1 219 ? 21.672 41.281 10.023 1 84 219 ARG B N 1
ATOM 8469 C CA . ARG B 1 219 ? 20.922 41.906 8.938 1 84 219 ARG B CA 1
ATOM 8470 C C . ARG B 1 219 ? 20.062 43.031 9.461 1 84 219 ARG B C 1
ATOM 8472 O O . ARG B 1 219 ? 19.906 44.062 8.789 1 84 219 ARG B O 1
ATOM 8479 N N . GLU B 1 220 ? 19.469 42.875 10.57 1 83.44 220 GLU B N 1
ATOM 8480 C CA . GLU B 1 220 ? 18.688 43.938 11.188 1 83.44 220 GLU B CA 1
ATOM 8481 C C . GLU B 1 220 ? 19.547 45.156 11.5 1 83.44 220 GLU B C 1
ATOM 8483 O O . GLU B 1 220 ? 19.109 46.281 11.344 1 83.44 220 GLU B O 1
ATOM 8488 N N . GLU B 1 221 ? 20.75 44.875 11.859 1 81.44 221 GLU B N 1
ATOM 8489 C CA . GLU B 1 221 ? 21.688 45.969 12.133 1 81.44 221 GLU B CA 1
ATOM 8490 C C . GLU B 1 221 ? 22.031 46.719 10.852 1 81.44 221 GLU B C 1
ATOM 8492 O O . GLU B 1 221 ? 22.125 47.938 10.859 1 81.44 221 GLU B O 1
ATOM 8497 N N . ILE B 1 222 ? 22.188 45.938 9.828 1 81.62 222 ILE B N 1
ATOM 8498 C CA . ILE B 1 222 ? 22.531 46.531 8.547 1 81.62 222 ILE B CA 1
ATOM 8499 C C . ILE B 1 222 ? 21.359 47.375 8.047 1 81.62 222 ILE B C 1
ATOM 8501 O O . ILE B 1 222 ? 21.547 48.438 7.48 1 81.62 222 ILE B O 1
ATOM 8505 N N . GLU B 1 223 ? 20.219 46.906 8.211 1 81.94 223 GLU B N 1
ATOM 8506 C CA . GLU B 1 223 ? 19.016 47.625 7.785 1 81.94 223 GLU B CA 1
ATOM 8507 C C . GLU B 1 223 ? 18.828 48.906 8.586 1 81.94 223 GLU B C 1
ATOM 8509 O O . GLU B 1 223 ? 18.453 49.938 8.031 1 81.94 223 GLU B O 1
ATOM 8514 N N . LEU B 1 224 ? 19.141 48.812 9.844 1 81.56 224 LEU B N 1
ATOM 8515 C CA . LEU B 1 224 ? 19.031 50 10.695 1 81.56 224 LEU B CA 1
ATOM 8516 C C . LEU B 1 224 ? 20.094 51.031 10.32 1 81.56 224 LEU B C 1
ATOM 8518 O O . LEU B 1 224 ? 19.812 52.219 10.312 1 81.56 224 LEU B O 1
ATOM 8522 N N . ALA B 1 225 ? 21.219 50.531 10.016 1 78.25 225 ALA B N 1
ATOM 8523 C CA . ALA B 1 225 ? 22.297 51.438 9.586 1 78.25 225 ALA B CA 1
ATOM 8524 C C . ALA B 1 225 ? 21.938 52.125 8.273 1 78.25 225 ALA B C 1
ATOM 8526 O O . ALA B 1 225 ? 22.266 53.312 8.07 1 78.25 225 ALA B O 1
ATOM 8527 N N . PHE B 1 226 ? 21.406 51.344 7.457 1 78.06 226 PHE B N 1
ATOM 8528 C CA . PHE B 1 226 ? 20.984 51.875 6.164 1 78.06 226 PHE B CA 1
ATOM 8529 C C . PHE B 1 226 ? 19.906 52.938 6.344 1 78.06 226 PHE B C 1
ATOM 8531 O O . PHE B 1 226 ? 19.953 54 5.688 1 78.06 226 PHE B O 1
ATOM 8538 N N . GLN B 1 227 ? 19.031 52.75 7.199 1 77.38 227 GLN B N 1
ATOM 8539 C CA . GLN B 1 227 ? 17.953 53.719 7.469 1 77.38 227 GLN B CA 1
ATOM 8540 C C . GLN B 1 227 ? 18.5 54.969 8.117 1 77.38 227 GLN B C 1
ATOM 8542 O O . GLN B 1 227 ? 18.062 56.094 7.785 1 77.38 227 GLN B O 1
ATOM 8547 N N . GLN B 1 228 ? 19.453 54.844 8.898 1 75.44 228 GLN B N 1
ATOM 8548 C CA . GLN B 1 228 ? 20.078 56 9.555 1 75.44 228 GLN B CA 1
ATOM 8549 C C . GLN B 1 228 ? 20.891 56.812 8.555 1 75.44 228 GLN B C 1
ATOM 8551 O O . GLN B 1 228 ? 20.891 58.031 8.609 1 75.44 228 GLN B O 1
ATOM 8556 N N . ALA B 1 229 ? 21.516 56.125 7.703 1 73.62 229 ALA B N 1
ATOM 8557 C CA . ALA B 1 229 ? 22.297 56.812 6.676 1 73.62 229 ALA B CA 1
ATOM 8558 C C . ALA B 1 229 ? 21.391 57.594 5.73 1 73.62 229 ALA B C 1
ATOM 8560 O O . ALA B 1 229 ? 21.766 58.688 5.281 1 73.62 229 ALA B O 1
ATOM 8561 N N . GLN B 1 230 ? 20.375 57 5.391 1 67.5 230 GLN B N 1
ATOM 8562 C CA . GLN B 1 230 ? 19.422 57.688 4.52 1 67.5 230 GLN B CA 1
ATOM 8563 C C . GLN B 1 230 ? 18.812 58.906 5.215 1 67.5 230 GLN B C 1
ATOM 8565 O O . GLN B 1 230 ? 18.547 59.938 4.574 1 67.5 230 GLN B O 1
ATOM 8570 N N . GLU B 1 231 ? 18.609 58.688 6.477 1 62.81 231 GLU B N 1
ATOM 8571 C CA . GLU B 1 231 ? 18.094 59.812 7.246 1 62.81 231 GLU B CA 1
ATOM 8572 C C . GLU B 1 231 ? 19.125 60.938 7.355 1 62.81 231 GLU B C 1
ATOM 8574 O O . GLU B 1 231 ? 18.781 62.125 7.281 1 62.81 231 GLU B O 1
ATOM 8579 N N . GLN B 1 232 ? 20.328 60.562 7.398 1 60.59 232 GLN B N 1
ATOM 8580 C CA . GLN B 1 232 ? 21.375 61.562 7.488 1 60.59 232 GLN B CA 1
ATOM 8581 C C . GLN B 1 232 ? 21.703 62.156 6.117 1 60.59 232 GLN B C 1
ATOM 8583 O O . GLN B 1 232 ? 22.078 63.312 6 1 60.59 232 GLN B O 1
ATOM 8588 N N . GLY B 1 233 ? 21.875 61.312 5.152 1 50 233 GLY B N 1
ATOM 8589 C CA . GLY B 1 233 ? 22.297 61.719 3.826 1 50 233 GLY B CA 1
ATOM 8590 C C . GLY B 1 233 ? 21.172 62.375 3.027 1 50 233 GLY B C 1
ATOM 8591 O O . GLY B 1 233 ? 21.344 62.656 1.842 1 50 233 GLY B O 1
ATOM 8592 N N . HIS B 1 234 ? 19.969 62.344 3.291 1 44.84 234 HIS B N 1
ATOM 8593 C CA . HIS B 1 234 ? 19.047 63.031 2.404 1 44.84 234 HIS B CA 1
ATOM 8594 C C . HIS B 1 234 ? 19.562 64.438 2.092 1 44.84 234 HIS B C 1
ATOM 8596 O O . HIS B 1 234 ? 18.875 65.25 1.45 1 44.84 234 HIS B O 1
ATOM 8602 N N . ALA B 1 235 ? 20.641 64.875 2.721 1 38.84 235 ALA B N 1
ATOM 8603 C CA . ALA B 1 235 ? 20.875 66.25 2.195 1 38.84 235 ALA B CA 1
ATOM 8604 C C . ALA B 1 235 ? 21.422 66.188 0.773 1 38.84 235 ALA B C 1
ATOM 8606 O O . ALA B 1 235 ? 21.188 67.125 -0.024 1 38.84 235 ALA B O 1
ATOM 8607 N N . LEU B 1 236 ? 22.469 65.312 0.394 1 33.53 236 LEU B N 1
ATOM 8608 C CA . LEU B 1 236 ? 23.25 65.688 -0.776 1 33.53 236 LEU B CA 1
ATOM 8609 C C . LEU B 1 236 ? 22.75 64.938 -2.021 1 33.53 236 LEU B C 1
ATOM 8611 O O . LEU B 1 236 ? 23.516 64.25 -2.666 1 33.53 236 LEU B O 1
ATOM 8615 N N . VAL B 1 237 ? 21.703 64.25 -2.02 1 32.75 237 VAL B N 1
ATOM 8616 C CA . VAL B 1 237 ? 21.625 63.5 -3.266 1 32.75 237 VAL B CA 1
ATOM 8617 C C . VAL B 1 237 ? 21.453 64.438 -4.441 1 32.75 237 VAL B C 1
ATOM 8619 O O . VAL B 1 237 ? 20.547 65.25 -4.453 1 32.75 237 VAL B O 1
ATOM 8622 N N . PRO B 1 238 ? 22.531 64.5 -5.266 1 30.23 238 PRO B N 1
ATOM 8623 C CA . PRO B 1 238 ? 22.484 65.25 -6.512 1 30.23 238 PRO B CA 1
ATOM 8624 C C . PRO B 1 238 ? 21.344 64.812 -7.43 1 30.23 238 PRO B C 1
ATOM 8626 O O . PRO B 1 238 ? 20.922 63.656 -7.41 1 30.23 238 PRO B O 1
ATOM 8629 N N . GLU B 1 239 ? 20.547 65.75 -7.938 1 30.09 239 GLU B N 1
ATOM 8630 C CA . GLU B 1 239 ? 19.469 65.812 -8.922 1 30.09 239 GLU B CA 1
ATOM 8631 C C . GLU B 1 239 ? 19.859 65.188 -10.234 1 30.09 239 GLU B C 1
ATOM 8633 O O . GLU B 1 239 ? 20.469 65.812 -11.102 1 30.09 239 GLU B O 1
ATOM 8638 N N . HIS B 1 240 ? 20.5 63.969 -10.336 1 25.75 240 HIS B N 1
ATOM 8639 C CA . HIS B 1 240 ? 20.75 63.625 -11.734 1 25.75 240 HIS B CA 1
ATOM 8640 C C . HIS B 1 240 ? 19.453 63.438 -12.508 1 25.75 240 HIS B C 1
ATOM 8642 O O . HIS B 1 240 ? 18.5 62.875 -11.992 1 25.75 240 HIS B O 1
ATOM 8648 N N . GLU B 1 241 ? 19.234 64.062 -13.719 1 23.8 241 GLU B N 1
ATOM 8649 C CA . GLU B 1 241 ? 18.25 64.375 -14.742 1 23.8 241 GLU B CA 1
ATOM 8650 C C . GLU B 1 241 ? 17.641 63.094 -15.344 1 23.8 241 GLU B C 1
ATOM 8652 O O . GLU B 1 241 ? 16.422 62.969 -15.43 1 23.8 241 GLU B O 1
ATOM 8657 N N . GLY B 1 242 ? 18.25 62.438 -16.453 1 23.48 242 GLY B N 1
ATOM 8658 C CA . GLY B 1 242 ? 17.625 62.281 -17.75 1 23.48 242 GLY B CA 1
ATOM 8659 C C . GLY B 1 242 ? 16.641 61.125 -17.797 1 23.48 242 GLY B C 1
ATOM 8660 O O . GLY B 1 242 ? 16.516 60.375 -16.844 1 23.48 242 GLY B O 1
ATOM 8661 N N . SER B 1 243 ? 16.359 60.406 -19.109 1 23.94 243 SER B N 1
ATOM 8662 C CA . SER B 1 243 ? 15.328 60.125 -20.094 1 23.94 243 SER B CA 1
ATOM 8663 C C . SER B 1 243 ? 14.688 58.75 -19.828 1 23.94 243 SER B C 1
ATOM 8665 O O . SER B 1 243 ? 13.461 58.656 -19.75 1 23.94 243 SER B O 1
ATOM 8667 N N . VAL B 1 244 ? 15.188 57.688 -20.547 1 26.22 244 VAL B N 1
ATOM 8668 C CA . VAL B 1 244 ? 14.484 56.969 -21.594 1 26.22 244 VAL B CA 1
ATOM 8669 C C . VAL B 1 244 ? 13.703 55.781 -20.984 1 26.22 244 VAL B C 1
ATOM 8671 O O . VAL B 1 244 ? 12.516 55.625 -21.266 1 26.22 244 VAL B O 1
ATOM 8674 N N . GLY B 1 245 ? 14.398 54.625 -20.844 1 29.7 245 GLY B N 1
ATOM 8675 C CA . GLY B 1 245 ? 13.789 53.344 -21.156 1 29.7 245 GLY B CA 1
ATOM 8676 C C . GLY B 1 245 ? 12.852 52.844 -20.078 1 29.7 245 GLY B C 1
ATOM 8677 O O . GLY B 1 245 ? 13.297 52.5 -18.984 1 29.7 245 GLY B O 1
ATOM 8678 N N . ALA B 1 246 ? 11.594 53.25 -20.031 1 34.38 246 ALA B N 1
ATOM 8679 C CA . ALA B 1 246 ? 10.453 53.344 -19.125 1 34.38 246 ALA B CA 1
ATOM 8680 C C . ALA B 1 246 ? 9.867 52 -18.812 1 34.38 246 ALA B C 1
ATOM 8682 O O . ALA B 1 246 ? 8.758 51.875 -18.266 1 34.38 246 ALA B O 1
ATOM 8683 N N . GLY B 1 247 ? 10.414 50.969 -19.516 1 31.81 247 GLY B N 1
ATOM 8684 C CA . GLY B 1 247 ? 9.461 49.875 -19.438 1 31.81 247 GLY B CA 1
ATOM 8685 C C . GLY B 1 247 ? 9.164 49.438 -18.016 1 31.81 247 GLY B C 1
ATOM 8686 O O . GLY B 1 247 ? 8.18 49.875 -17.422 1 31.81 247 GLY B O 1
ATOM 8687 N N . ALA B 1 248 ? 9.891 48.375 -17.625 1 42.62 248 ALA B N 1
ATOM 8688 C CA . ALA B 1 248 ? 9.617 47.594 -16.422 1 42.62 248 ALA B CA 1
ATOM 8689 C C . ALA B 1 248 ? 9.844 48.469 -15.172 1 42.62 248 ALA B C 1
ATOM 8691 O O . ALA B 1 248 ? 9.133 48.312 -14.172 1 42.62 248 ALA B O 1
ATOM 8692 N N . ALA B 1 249 ? 10.773 49.469 -15.258 1 42.47 249 ALA B N 1
ATOM 8693 C CA . ALA B 1 249 ? 11.172 50.375 -14.18 1 42.47 249 ALA B CA 1
ATOM 8694 C C . ALA B 1 249 ? 10.047 51.344 -13.852 1 42.47 249 ALA B C 1
ATOM 8696 O O . ALA B 1 249 ? 9.859 51.719 -12.688 1 42.47 249 ALA B O 1
ATOM 8697 N N . SER B 1 250 ? 9.297 51.625 -14.867 1 48.66 250 SER B N 1
ATOM 8698 C CA . SER B 1 250 ? 8.242 52.625 -14.656 1 48.66 250 SER B CA 1
ATOM 8699 C C . SER B 1 250 ? 7.094 52.062 -13.844 1 48.66 250 SER B C 1
ATOM 8701 O O . SER B 1 250 ? 6.5 52.75 -13.016 1 48.66 250 SER B O 1
ATOM 8703 N N . ARG B 1 251 ? 6.84 50.719 -14.055 1 49.97 251 ARG B N 1
ATOM 8704 C CA . ARG B 1 251 ? 5.73 50.094 -13.328 1 49.97 251 ARG B CA 1
ATOM 8705 C C . ARG B 1 251 ? 6.008 50.094 -11.828 1 49.97 251 ARG B C 1
ATOM 8707 O O . ARG B 1 251 ? 5.141 50.438 -11.023 1 49.97 251 ARG B O 1
ATOM 8714 N N . TRP B 1 252 ? 7.195 49.688 -11.578 1 47.34 252 TRP B N 1
ATOM 8715 C CA . TRP B 1 252 ? 7.586 49.625 -10.172 1 47.34 252 TRP B CA 1
ATOM 8716 C C . TRP B 1 252 ? 7.621 51.031 -9.57 1 47.34 252 TRP B C 1
ATOM 8718 O O . TRP B 1 252 ? 7.199 51.25 -8.43 1 47.34 252 TRP B O 1
ATOM 8728 N N . LYS B 1 253 ? 8 52.062 -10.359 1 47.97 253 LYS B N 1
ATOM 8729 C CA . LYS B 1 253 ? 8.016 53.438 -9.898 1 47.97 253 LYS B CA 1
ATOM 8730 C C . LYS B 1 253 ? 6.617 53.906 -9.5 1 47.97 253 LYS B C 1
ATOM 8732 O O . LYS B 1 253 ? 6.445 54.531 -8.469 1 47.97 253 LYS B O 1
ATOM 8737 N N . LYS B 1 254 ? 5.699 53.438 -10.25 1 51.19 254 LYS B N 1
ATOM 8738 C CA . LYS B 1 254 ? 4.328 53.844 -9.961 1 51.19 254 LYS B CA 1
ATOM 8739 C C . LYS B 1 254 ? 3.766 53.094 -8.758 1 51.19 254 LYS B C 1
ATOM 8741 O O . LYS B 1 254 ? 3.094 53.656 -7.91 1 51.19 254 LYS B O 1
ATOM 8746 N N . ALA B 1 255 ? 3.953 51.781 -8.773 1 48.34 255 ALA B N 1
ATOM 8747 C CA . ALA B 1 255 ? 3.455 50.969 -7.656 1 48.34 255 ALA B CA 1
ATOM 8748 C C . ALA B 1 255 ? 4.078 51.406 -6.34 1 48.34 255 ALA B C 1
ATOM 8750 O O . ALA B 1 255 ? 3.398 51.469 -5.312 1 48.34 255 ALA B O 1
ATOM 8751 N N . ILE B 1 256 ? 5.297 51.781 -6.355 1 44.25 256 ILE B N 1
ATOM 8752 C CA . ILE B 1 256 ? 5.984 52.312 -5.184 1 44.25 256 ILE B CA 1
ATOM 8753 C C . ILE B 1 256 ? 5.371 53.625 -4.789 1 44.25 256 ILE B C 1
ATOM 8755 O O . ILE B 1 256 ? 5.148 53.906 -3.604 1 44.25 256 ILE B O 1
ATOM 8759 N N . THR B 1 257 ? 5.012 54.5 -5.695 1 43.25 257 THR B N 1
ATOM 8760 C CA . THR B 1 257 ? 4.371 55.75 -5.367 1 43.25 257 THR B CA 1
ATOM 8761 C C . THR B 1 257 ? 3.023 55.531 -4.691 1 43.25 257 THR B C 1
ATOM 8763 O O . THR B 1 257 ? 2.676 56.219 -3.729 1 43.25 257 THR B O 1
ATOM 8766 N N . ALA B 1 258 ? 2.26 54.562 -5.109 1 44.16 258 ALA B N 1
ATOM 8767 C CA . ALA B 1 258 ? 0.944 54.312 -4.527 1 44.16 258 ALA B CA 1
ATOM 8768 C C . ALA B 1 258 ? 1.07 53.688 -3.131 1 44.16 258 ALA B C 1
ATOM 8770 O O . ALA B 1 258 ? 0.262 54 -2.246 1 44.16 258 ALA B O 1
ATOM 8771 N N . ALA B 1 259 ? 1.904 52.719 -2.916 1 40.28 259 ALA B N 1
ATOM 8772 C CA . ALA B 1 259 ? 2.109 52.188 -1.569 1 40.28 259 ALA B CA 1
ATOM 8773 C C . ALA B 1 259 ? 2.633 53.25 -0.629 1 40.28 259 ALA B C 1
ATOM 8775 O O . ALA B 1 259 ? 2.504 53.156 0.592 1 40.28 259 ALA B O 1
ATOM 8776 N N . ASN B 1 260 ? 3.531 54.219 -1.102 1 34.41 260 ASN B N 1
ATOM 8777 C CA . ASN B 1 260 ? 4.223 55.219 -0.293 1 34.41 260 ASN B CA 1
ATOM 8778 C C . ASN B 1 260 ? 3.262 56.312 0.206 1 34.41 260 ASN B C 1
ATOM 8780 O O . ASN B 1 260 ? 3.693 57.344 0.707 1 34.41 260 ASN B O 1
ATOM 8784 N N . THR B 1 261 ? 2.209 56.594 -0.126 1 32.12 261 THR B N 1
ATOM 8785 C CA . THR B 1 261 ? 1.749 57.812 0.562 1 32.12 261 THR B CA 1
ATOM 8786 C C . THR B 1 261 ? 1.916 57.656 2.072 1 32.12 261 THR B C 1
ATOM 8788 O O . THR B 1 261 ? 1.818 58.656 2.811 1 32.12 261 THR B O 1
ATOM 8791 N N . ALA B 1 262 ? 1.61 56.906 2.971 1 30.75 262 ALA B N 1
ATOM 8792 C CA . ALA B 1 262 ? 1.992 57.281 4.324 1 30.75 262 ALA B CA 1
ATOM 8793 C C . ALA B 1 262 ? 3.508 57.406 4.453 1 30.75 262 ALA B C 1
ATOM 8795 O O . ALA B 1 262 ? 4.016 58.375 5 1 30.75 262 ALA B O 1
ATOM 8796 N N . VAL B 1 263 ? 4.355 56.625 5.281 1 30.62 263 VAL B N 1
ATOM 8797 C CA . VAL B 1 263 ? 5.684 57.094 5.652 1 30.62 263 VAL B CA 1
ATOM 8798 C C . VAL B 1 263 ? 6.465 57.5 4.398 1 30.62 263 VAL B C 1
ATOM 8800 O O . VAL B 1 263 ? 6.68 56.656 3.514 1 30.62 263 VAL B O 1
ATOM 8803 N N . VAL B 1 264 ? 6.613 58.812 3.992 1 26.92 264 VAL B N 1
ATOM 8804 C CA . VAL B 1 264 ? 7.324 59.5 2.918 1 26.92 264 VAL B CA 1
ATOM 8805 C C . VAL B 1 264 ? 8.695 58.844 2.713 1 26.92 264 VAL B C 1
ATOM 8807 O O . VAL B 1 264 ? 9.469 59.281 1.853 1 26.92 264 VAL B O 1
ATOM 8810 N N . PHE B 1 265 ? 9.625 58.656 3.787 1 26.14 265 PHE B N 1
ATOM 8811 C CA . PHE B 1 265 ? 11.008 58.719 3.32 1 26.14 265 PHE B CA 1
ATOM 8812 C C . PHE B 1 265 ? 11.188 57.875 2.062 1 26.14 265 PHE B C 1
ATOM 8814 O O . PHE B 1 265 ? 10.383 56.969 1.793 1 26.14 265 PHE B O 1
ATOM 8821 N N . GLN B 1 266 ? 12.523 58.031 1.262 1 28.53 266 GLN B N 1
ATOM 8822 C CA . GLN B 1 266 ? 13.164 57.656 0.007 1 28.53 266 GLN B CA 1
ATOM 8823 C C . GLN B 1 266 ? 12.984 56.188 -0.286 1 28.53 266 GLN B C 1
ATOM 8825 O O . GLN B 1 266 ? 12.875 55.375 0.636 1 28.53 266 GLN B O 1
ATOM 8830 N N . ARG B 1 267 ? 12.945 55.594 -1.593 1 36.44 267 ARG B N 1
ATOM 8831 C CA . ARG B 1 267 ? 12.672 54.594 -2.6 1 36.44 267 ARG B CA 1
ATOM 8832 C C . ARG B 1 267 ? 13.445 53.312 -2.301 1 36.44 267 ARG B C 1
ATOM 8834 O O . ARG B 1 267 ? 13.07 52.219 -2.77 1 36.44 267 ARG B O 1
ATOM 8841 N N . THR B 1 268 ? 14.812 53.25 -2.396 1 42.38 268 THR B N 1
ATOM 8842 C CA . THR B 1 268 ? 15.5 51.969 -2.643 1 42.38 268 THR B CA 1
ATOM 8843 C C . THR B 1 268 ? 15.164 50.969 -1.553 1 42.38 268 THR B C 1
ATOM 8845 O O . THR B 1 268 ? 15.414 51.219 -0.371 1 42.38 268 THR B O 1
ATOM 8848 N N . THR B 1 269 ? 13.984 50.312 -1.786 1 56.91 269 THR B N 1
ATOM 8849 C CA . THR B 1 269 ? 13.625 49.312 -0.791 1 56.91 269 THR B CA 1
ATOM 8850 C C . THR B 1 269 ? 14.812 48.406 -0.489 1 56.91 269 THR B C 1
ATOM 8852 O O . THR B 1 269 ? 15.523 47.969 -1.401 1 56.91 269 THR B O 1
ATOM 8855 N N . PHE B 1 270 ? 15.234 48.531 0.686 1 67.88 270 PHE B N 1
ATOM 8856 C CA . PHE B 1 270 ? 16.328 47.719 1.197 1 67.88 270 PHE B CA 1
ATOM 8857 C C . PHE B 1 270 ? 16.25 46.312 0.629 1 67.88 270 PHE B C 1
ATOM 8859 O O . PHE B 1 270 ? 17.281 45.75 0.253 1 67.88 270 PHE B O 1
ATOM 8866 N N . ASP B 1 271 ? 15.016 45.938 0.319 1 74.62 271 ASP B N 1
ATOM 8867 C CA . ASP B 1 271 ? 14.867 44.562 -0.085 1 74.62 271 ASP B CA 1
ATOM 8868 C C . ASP B 1 271 ? 14.68 44.438 -1.595 1 74.62 271 ASP B C 1
ATOM 8870 O O . ASP B 1 271 ? 14.633 43.312 -2.137 1 74.62 271 ASP B O 1
ATOM 8874 N N . GLY B 1 272 ? 14.688 45.562 -2.373 1 74.62 272 GLY B N 1
ATOM 8875 C CA . GLY B 1 272 ? 14.445 45.469 -3.803 1 74.62 272 GLY B CA 1
ATOM 8876 C C . GLY B 1 272 ? 12.969 45.469 -4.156 1 74.62 272 GLY B C 1
ATOM 8877 O O . GLY B 1 272 ? 12.117 45.719 -3.301 1 74.62 272 GLY B O 1
ATOM 8878 N N . PRO B 1 273 ? 12.688 45.188 -5.457 1 77 273 PRO B N 1
ATOM 8879 C CA . PRO B 1 273 ? 11.289 45.156 -5.887 1 77 273 PRO B CA 1
ATOM 8880 C C . PRO B 1 273 ? 10.5 44 -5.301 1 77 273 PRO B C 1
ATOM 8882 O O . PRO B 1 273 ? 11.023 42.875 -5.195 1 77 273 PRO B O 1
ATOM 8885 N N . PRO B 1 274 ? 9.344 44.281 -4.828 1 80.44 274 PRO B N 1
ATOM 8886 C CA . PRO B 1 274 ? 8.523 43.188 -4.289 1 80.44 274 PRO B CA 1
ATOM 8887 C C . PRO B 1 274 ? 8.086 42.188 -5.363 1 80.44 274 PRO B C 1
ATOM 8889 O O . PRO B 1 274 ? 8.172 42.5 -6.559 1 80.44 274 PRO B O 1
ATOM 8892 N N . LEU B 1 275 ? 7.602 41.062 -5.012 1 87.25 275 LEU B N 1
ATOM 8893 C CA . LEU B 1 275 ? 7.102 40.031 -5.922 1 87.25 275 LEU B CA 1
ATOM 8894 C C . LEU B 1 275 ? 5.84 40.531 -6.633 1 87.25 275 LEU B C 1
ATOM 8896 O O . LEU B 1 275 ? 4.969 41.125 -6.016 1 87.25 275 LEU B O 1
ATOM 8900 N N . ASP B 1 276 ? 5.832 40.25 -7.949 1 86.44 276 ASP B N 1
ATOM 8901 C CA . ASP B 1 276 ? 4.648 40.625 -8.727 1 86.44 276 ASP B CA 1
ATOM 8902 C C . ASP B 1 276 ? 3.52 39.594 -8.492 1 86.44 276 ASP B C 1
ATOM 8904 O O . ASP B 1 276 ? 3.773 38.406 -8.297 1 86.44 276 ASP B O 1
ATOM 8908 N N . PHE B 1 277 ? 2.338 40.125 -8.5 1 86.94 277 PHE B N 1
ATOM 8909 C CA . PHE B 1 277 ? 1.169 39.281 -8.383 1 86.94 277 PHE B CA 1
ATOM 8910 C C . PHE B 1 277 ? 1.113 38.281 -9.539 1 86.94 277 PHE B C 1
ATOM 8912 O O . PHE B 1 277 ? 0.763 37.125 -9.352 1 86.94 277 PHE B O 1
ATOM 8919 N N . SER B 1 278 ? 1.412 38.75 -10.781 1 86.94 278 SER B N 1
ATOM 8920 C CA . SER B 1 278 ? 1.386 37.906 -11.977 1 86.94 278 SER B CA 1
ATOM 8921 C C . SER B 1 278 ? 2.375 36.75 -11.852 1 86.94 278 SER B C 1
ATOM 8923 O O . SER B 1 278 ? 2.127 35.656 -12.367 1 86.94 278 SER B O 1
ATOM 8925 N N . THR B 1 279 ? 3.527 37 -11.188 1 91.62 279 THR B N 1
ATOM 8926 C CA . THR B 1 279 ? 4.508 35.938 -10.969 1 91.62 279 THR B CA 1
ATOM 8927 C C . THR B 1 279 ? 3.924 34.844 -10.078 1 91.62 279 THR B C 1
ATOM 8929 O O . THR B 1 279 ? 4.121 33.656 -10.336 1 91.62 279 THR B O 1
ATOM 8932 N N . LEU B 1 280 ? 3.164 35.25 -9.078 1 92.12 280 LEU B N 1
ATOM 8933 C CA . LEU B 1 280 ? 2.576 34.312 -8.156 1 92.12 280 LEU B CA 1
ATOM 8934 C C . LEU B 1 280 ? 1.464 33.5 -8.836 1 92.12 280 LEU B C 1
ATOM 8936 O O . LEU B 1 280 ? 1.257 32.344 -8.523 1 92.12 280 LEU B O 1
ATOM 8940 N N . VAL B 1 281 ? 0.769 34.125 -9.789 1 91.19 281 VAL B N 1
ATOM 8941 C CA . VAL B 1 281 ? -0.255 33.438 -10.547 1 91.19 281 VAL B CA 1
ATOM 8942 C C . VAL B 1 281 ? 0.398 32.375 -11.438 1 91.19 281 VAL B C 1
ATOM 8944 O O . VAL B 1 281 ? -0.104 31.25 -11.547 1 91.19 281 VAL B O 1
ATOM 8947 N N . ILE B 1 282 ? 1.512 32.75 -12.031 1 93.06 282 ILE B N 1
ATOM 8948 C CA . ILE B 1 282 ? 2.236 31.797 -12.891 1 93.06 282 ILE B CA 1
ATOM 8949 C C . ILE B 1 282 ? 2.717 30.609 -12.062 1 93.06 282 ILE B C 1
ATOM 8951 O O . ILE B 1 282 ? 2.672 29.469 -12.523 1 93.06 282 ILE B O 1
ATOM 8955 N N . VAL B 1 283 ? 3.168 30.891 -10.883 1 95.38 283 VAL B N 1
ATOM 8956 C CA . VAL B 1 283 ? 3.65 29.844 -10.008 1 95.38 283 VAL B CA 1
ATOM 8957 C C . VAL B 1 283 ? 2.508 28.875 -9.68 1 95.38 283 VAL B C 1
ATOM 8959 O O . VAL B 1 283 ? 2.689 27.656 -9.688 1 95.38 283 VAL B O 1
ATOM 8962 N N . ASP B 1 284 ? 1.307 29.375 -9.469 1 94.75 284 ASP B N 1
ATOM 8963 C CA . ASP B 1 284 ? 0.142 28.547 -9.18 1 94.75 284 ASP B CA 1
ATOM 8964 C C . ASP B 1 284 ? -0.29 27.75 -10.414 1 94.75 284 ASP B C 1
ATOM 8966 O O . ASP B 1 284 ? -0.826 26.641 -10.289 1 94.75 284 ASP B O 1
ATOM 8970 N N . MET B 1 285 ? -0.028 28.391 -11.539 1 94 285 MET B N 1
ATOM 8971 C CA . MET B 1 285 ? -0.369 27.688 -12.773 1 94 285 MET B CA 1
ATOM 8972 C C . MET B 1 285 ? 0.562 26.5 -12.992 1 94 285 MET B C 1
ATOM 8974 O O . MET B 1 285 ? 0.134 25.453 -13.492 1 94 285 MET B O 1
ATOM 8978 N N . ILE B 1 286 ? 1.782 26.719 -12.586 1 94.38 286 ILE B N 1
ATOM 8979 C CA . ILE B 1 286 ? 2.756 25.641 -12.734 1 94.38 286 ILE B CA 1
ATOM 8980 C C . ILE B 1 286 ? 2.5 24.562 -11.688 1 94.38 286 ILE B C 1
ATOM 8982 O O . ILE B 1 286 ? 2.496 23.375 -12.008 1 94.38 286 ILE B O 1
ATOM 8986 N N . CYS B 1 287 ? 2.256 25.062 -10.492 1 92.5 287 CYS B N 1
ATOM 8987 C CA . CYS B 1 287 ? 1.928 24.172 -9.391 1 92.5 287 CYS B CA 1
ATOM 8988 C C . CYS B 1 287 ? 0.876 24.781 -8.477 1 92.5 287 CYS B C 1
ATOM 8990 O O . CYS B 1 287 ? 1.115 25.828 -7.859 1 92.5 287 CYS B O 1
ATOM 8992 N N . PRO B 1 288 ? -0.345 24.203 -8.555 1 93.88 288 PRO B N 1
ATOM 8993 C CA . PRO B 1 288 ? -0.698 22.797 -8.781 1 93.88 288 PRO B CA 1
ATOM 8994 C C . PRO B 1 288 ? -1.543 22.609 -10.039 1 93.88 288 PRO B C 1
ATOM 8996 O O . PRO B 1 288 ? -1.901 21.469 -10.375 1 93.88 288 PRO B O 1
ATOM 8999 N N . VAL B 1 289 ? -1.83 23.609 -10.781 1 94.31 289 VAL B N 1
ATOM 9000 C CA . VAL B 1 289 ? -2.818 23.531 -11.852 1 94.31 289 VAL B CA 1
ATOM 9001 C C . VAL B 1 289 ? -2.32 22.594 -12.945 1 94.31 289 VAL B C 1
ATOM 9003 O O . VAL B 1 289 ? -3.074 21.75 -13.438 1 94.31 289 VAL B O 1
ATOM 9006 N N . LEU B 1 290 ? -1.085 22.766 -13.305 1 95.69 290 LEU B N 1
ATOM 9007 C CA . LEU B 1 290 ? -0.517 21.875 -14.32 1 95.69 290 LEU B CA 1
ATOM 9008 C C . LEU B 1 290 ? -0.602 20.422 -13.875 1 95.69 290 LEU B C 1
ATOM 9010 O O . LEU B 1 290 ? -0.9 19.547 -14.688 1 95.69 290 LEU B O 1
ATOM 9014 N N . PHE B 1 291 ? -0.268 20.172 -12.609 1 96.12 291 PHE B N 1
ATOM 9015 C CA . PHE B 1 291 ? -0.368 18.828 -12.055 1 96.12 291 PHE B CA 1
ATOM 9016 C C . PHE B 1 291 ? -1.787 18.297 -12.188 1 96.12 291 PHE B C 1
ATOM 9018 O O . PHE B 1 291 ? -1.985 17.156 -12.602 1 96.12 291 PHE B O 1
ATOM 9025 N N . GLU B 1 292 ? -2.822 19.141 -11.883 1 95.69 292 GLU B N 1
ATOM 9026 C CA . GLU B 1 292 ? -4.227 18.734 -11.953 1 95.69 292 GLU B CA 1
ATOM 9027 C C . GLU B 1 292 ? -4.645 18.453 -13.391 1 95.69 292 GLU B C 1
ATOM 9029 O O . GLU B 1 292 ? -5.332 17.469 -13.656 1 95.69 292 GLU B O 1
ATOM 9034 N N . LEU B 1 293 ? -4.223 19.234 -14.258 1 95.12 293 LEU B N 1
ATOM 9035 C CA . LEU B 1 293 ? -4.621 19.109 -15.656 1 95.12 293 LEU B CA 1
ATOM 9036 C C . LEU B 1 293 ? -4.031 17.844 -16.266 1 95.12 293 LEU B C 1
ATOM 9038 O O . LEU B 1 293 ? -4.73 17.094 -16.953 1 95.12 293 LEU B O 1
ATOM 9042 N N . VAL B 1 294 ? -2.775 17.578 -15.969 1 96.31 294 VAL B N 1
ATOM 9043 C CA . VAL B 1 294 ? -2.094 16.438 -16.562 1 96.31 294 VAL B CA 1
ATOM 9044 C C . VAL B 1 294 ? -2.668 15.141 -15.992 1 96.31 294 VAL B C 1
ATOM 9046 O O . VAL B 1 294 ? -2.945 14.195 -16.734 1 96.31 294 VAL B O 1
ATOM 9049 N N . THR B 1 295 ? -2.822 15.078 -14.68 1 95.81 295 THR B N 1
ATOM 9050 C CA . THR B 1 295 ? -3.307 13.859 -14.047 1 95.81 295 THR B CA 1
ATOM 9051 C C . THR B 1 295 ? -4.77 13.609 -14.398 1 95.81 295 THR B C 1
ATOM 9053 O O . THR B 1 295 ? -5.164 12.469 -14.664 1 95.81 295 THR B O 1
ATOM 9056 N N . LEU B 1 296 ? -5.598 14.688 -14.461 1 94.62 296 LEU B N 1
ATOM 9057 C CA . LEU B 1 296 ? -7.008 14.531 -14.797 1 94.62 296 LEU B CA 1
ATOM 9058 C C . LEU B 1 296 ? -7.184 14.156 -16.266 1 94.62 296 LEU B C 1
ATOM 9060 O O . LEU B 1 296 ? -8.023 13.32 -16.609 1 94.62 296 LEU B O 1
ATOM 9064 N N . TRP B 1 297 ? -6.406 14.773 -17.078 1 95.31 297 TRP B N 1
ATOM 9065 C CA . TRP B 1 297 ? -6.445 14.461 -18.5 1 95.31 297 TRP B CA 1
ATOM 9066 C C . TRP B 1 297 ? -6.078 13 -18.75 1 95.31 297 TRP B C 1
ATOM 9068 O O . TRP B 1 297 ? -6.715 12.32 -19.547 1 95.31 297 TRP B O 1
ATOM 9078 N N . THR B 1 298 ? -5.07 12.516 -18.062 1 95.5 298 THR B N 1
ATOM 9079 C CA . THR B 1 298 ? -4.645 11.125 -18.203 1 95.5 298 THR B CA 1
ATOM 9080 C C . THR B 1 298 ? -5.711 10.172 -17.672 1 95.5 298 THR B C 1
ATOM 9082 O O . THR B 1 298 ? -5.973 9.125 -18.281 1 95.5 298 THR B O 1
ATOM 9085 N N . PHE B 1 299 ? -6.293 10.531 -16.609 1 93.12 299 PHE B N 1
ATOM 9086 C CA . PHE B 1 299 ? -7.344 9.695 -16.031 1 93.12 299 PHE B CA 1
ATOM 9087 C C . PHE B 1 299 ? -8.516 9.57 -16.984 1 93.12 299 PHE B C 1
ATOM 9089 O O . PHE B 1 299 ? -8.969 8.461 -17.281 1 93.12 299 PHE B O 1
ATOM 9096 N N . ILE B 1 300 ? -9.039 10.719 -17.531 1 92.31 300 ILE B N 1
ATOM 9097 C CA . ILE B 1 300 ? -10.203 10.742 -18.406 1 92.31 300 ILE B CA 1
ATOM 9098 C C . ILE B 1 300 ? -9.867 10.047 -19.734 1 92.31 300 ILE B C 1
ATOM 9100 O O . ILE B 1 300 ? -10.664 9.258 -20.234 1 92.31 300 ILE B O 1
ATOM 9104 N N . GLY B 1 301 ? -8.695 10.305 -20.266 1 92.25 301 GLY B N 1
ATOM 9105 C CA . GLY B 1 301 ? -8.258 9.641 -21.484 1 92.25 301 GLY B CA 1
ATOM 9106 C C . GLY B 1 301 ? -8.172 8.133 -21.344 1 92.25 301 GLY B C 1
ATOM 9107 O O . GLY B 1 301 ? -8.617 7.395 -22.234 1 92.25 301 GLY B O 1
ATOM 9108 N N . SER B 1 302 ? -7.613 7.688 -20.219 1 88.88 302 SER B N 1
ATOM 9109 C CA . SER B 1 302 ? -7.473 6.258 -19.969 1 88.88 302 SER B CA 1
ATOM 9110 C C . SER B 1 302 ? -8.828 5.605 -19.719 1 88.88 302 SER B C 1
ATOM 9112 O O . SER B 1 302 ? -9.07 4.477 -20.141 1 88.88 302 SER B O 1
ATOM 9114 N N . LEU B 1 303 ? -9.703 6.328 -19 1 82 303 LEU B N 1
ATOM 9115 C CA . LEU B 1 303 ? -11.031 5.801 -18.734 1 82 303 LEU B CA 1
ATOM 9116 C C . LEU B 1 303 ? -11.805 5.598 -20.031 1 82 303 LEU B C 1
ATOM 9118 O O . LEU B 1 303 ? -12.492 4.586 -20.203 1 82 303 LEU B O 1
ATOM 9122 N N . LEU B 1 304 ? -11.656 6.496 -20.938 1 82.62 304 LEU B N 1
ATOM 9123 C CA . LEU B 1 304 ? -12.359 6.414 -22.219 1 82.62 304 LEU B CA 1
ATOM 9124 C C . LEU B 1 304 ? -11.742 5.348 -23.109 1 82.62 304 LEU B C 1
ATOM 9126 O O . LEU B 1 304 ? -12.453 4.684 -23.875 1 82.62 304 LEU B O 1
ATOM 9130 N N . ALA B 1 305 ? -10.461 5.133 -22.953 1 79.25 305 ALA B N 1
ATOM 9131 C CA . ALA B 1 305 ? -9.75 4.188 -23.812 1 79.25 305 ALA B CA 1
ATOM 9132 C C . ALA B 1 305 ? -9.945 2.754 -23.328 1 79.25 305 ALA B C 1
ATOM 9134 O O . ALA B 1 305 ? -10.133 1.837 -24.125 1 79.25 305 ALA B O 1
ATOM 9135 N N . ASN B 1 306 ? -9.883 2.58 -21.984 1 73 306 ASN B N 1
ATOM 9136 C CA . ASN B 1 306 ? -9.883 1.231 -21.422 1 73 306 ASN B CA 1
ATOM 9137 C C . ASN B 1 306 ? -11.219 0.893 -20.766 1 73 306 ASN B C 1
ATOM 9139 O O . ASN B 1 306 ? -11.492 -0.272 -20.469 1 73 306 ASN B O 1
ATOM 9143 N N . LEU B 1 307 ? -12.047 1.899 -20.5 1 68.25 307 LEU B N 1
ATOM 9144 C CA . LEU B 1 307 ? -13.336 1.737 -19.828 1 68.25 307 LEU B CA 1
ATOM 9145 C C . LEU B 1 307 ? -13.18 0.994 -18.516 1 68.25 307 LEU B C 1
ATOM 9147 O O . LEU B 1 307 ? -14 0.136 -18.172 1 68.25 307 LEU B O 1
ATOM 9151 N N . SER B 1 308 ? -11.992 1.032 -17.969 1 70.31 308 SER B N 1
ATOM 9152 C CA . SER B 1 308 ? -11.695 0.456 -16.672 1 70.31 308 SER B CA 1
ATOM 9153 C C . SER B 1 308 ? -11.258 1.53 -15.68 1 70.31 308 SER B C 1
ATOM 9155 O O . SER B 1 308 ? -10.219 2.164 -15.852 1 70.31 308 SER B O 1
ATOM 9157 N N . PRO B 1 309 ? -12.031 1.752 -14.68 1 72.62 309 PRO B N 1
ATOM 9158 C CA . PRO B 1 309 ? -11.648 2.754 -13.688 1 72.62 309 PRO B CA 1
ATOM 9159 C C . PRO B 1 309 ? -10.328 2.424 -12.984 1 72.62 309 PRO B C 1
ATOM 9161 O O . PRO B 1 309 ? -9.57 3.328 -12.633 1 72.62 309 PRO B O 1
ATOM 9164 N N . MET B 1 310 ? -10.047 1.132 -12.875 1 72.38 310 MET B N 1
ATOM 9165 C CA . MET B 1 310 ? -8.797 0.738 -12.227 1 72.38 310 MET B CA 1
ATOM 9166 C C . MET B 1 310 ? -7.598 1.077 -13.102 1 72.38 310 MET B C 1
ATOM 9168 O O . MET B 1 310 ? -6.586 1.573 -12.602 1 72.38 310 MET B O 1
ATOM 9172 N N . ALA B 1 311 ? -7.793 0.774 -14.336 1 76.81 311 ALA B N 1
ATOM 9173 C CA . ALA B 1 311 ? -6.711 1.121 -15.25 1 76.81 311 ALA B CA 1
ATOM 9174 C C . ALA B 1 311 ? -6.508 2.633 -15.312 1 76.81 311 ALA B C 1
ATOM 9176 O O . ALA B 1 311 ? -5.371 3.109 -15.383 1 76.81 311 ALA B O 1
ATOM 9177 N N . ALA B 1 312 ? -7.609 3.328 -15.32 1 83.31 312 ALA B N 1
ATOM 9178 C CA . ALA B 1 312 ? -7.539 4.785 -15.359 1 83.31 312 ALA B CA 1
ATOM 9179 C C . ALA B 1 312 ? -6.848 5.34 -14.117 1 83.31 312 ALA B C 1
ATOM 9181 O O . ALA B 1 312 ? -6.055 6.277 -14.211 1 83.31 312 ALA B O 1
ATOM 9182 N N . PHE B 1 313 ? -7.156 4.758 -13.086 1 85.19 313 PHE B N 1
ATOM 9183 C CA . PHE B 1 313 ? -6.562 5.215 -11.836 1 85.19 313 PHE B CA 1
ATOM 9184 C C . PHE B 1 313 ? -5.07 4.906 -11.797 1 85.19 313 PHE B C 1
ATOM 9186 O O . PHE B 1 313 ? -4.277 5.711 -11.305 1 85.19 313 PHE B O 1
ATOM 9193 N N . LEU B 1 314 ? -4.691 3.748 -12.227 1 86.62 314 LEU B N 1
ATOM 9194 C CA . LEU B 1 314 ? -3.273 3.41 -12.266 1 86.62 314 LEU B CA 1
ATOM 9195 C C . LEU B 1 314 ? -2.512 4.367 -13.172 1 86.62 314 LEU B C 1
ATOM 9197 O O . LEU B 1 314 ? -1.394 4.777 -12.859 1 86.62 314 LEU B O 1
ATOM 9201 N N . ASP B 1 315 ? -3.146 4.715 -14.273 1 91.56 315 ASP B N 1
ATOM 9202 C CA . ASP B 1 315 ? -2.51 5.672 -15.172 1 91.56 315 ASP B CA 1
ATOM 9203 C C . ASP B 1 315 ? -2.432 7.059 -14.531 1 91.56 315 ASP B C 1
ATOM 9205 O O . ASP B 1 315 ? -1.48 7.805 -14.773 1 91.56 315 ASP B O 1
ATOM 9209 N N . TYR B 1 316 ? -3.449 7.387 -13.797 1 93.44 316 TYR B N 1
ATOM 9210 C CA . TYR B 1 316 ? -3.416 8.617 -13.008 1 93.44 316 TYR B CA 1
ATOM 9211 C C . TYR B 1 316 ? -2.205 8.641 -12.086 1 93.44 316 TYR B C 1
ATOM 9213 O O . TYR B 1 316 ? -1.495 9.648 -12.008 1 93.44 316 TYR B O 1
ATOM 9221 N N . ILE B 1 317 ? -1.922 7.547 -11.406 1 91.81 317 ILE B N 1
ATOM 9222 C CA . ILE B 1 317 ? -0.803 7.461 -10.469 1 91.81 317 ILE B CA 1
ATOM 9223 C C . ILE B 1 317 ? 0.515 7.551 -11.234 1 91.81 317 ILE B C 1
ATOM 9225 O O . ILE B 1 317 ? 1.444 8.234 -10.805 1 91.81 317 ILE B O 1
ATOM 9229 N N . ARG B 1 318 ? 0.564 6.953 -12.375 1 94.38 318 ARG B N 1
ATOM 9230 C CA . ARG B 1 318 ? 1.787 6.973 -13.172 1 94.38 318 ARG B CA 1
ATOM 9231 C C . ARG B 1 318 ? 2.072 8.367 -13.711 1 94.38 318 ARG B C 1
ATOM 9233 O O . ARG B 1 318 ? 3.217 8.828 -13.695 1 94.38 318 ARG B O 1
ATOM 9240 N N . ALA B 1 319 ? 1.012 9.023 -14.109 1 96.25 319 ALA B N 1
ATOM 9241 C CA . ALA B 1 319 ? 1.173 10.406 -14.562 1 96.25 319 ALA B CA 1
ATOM 9242 C C . ALA B 1 319 ? 1.642 11.297 -13.414 1 96.25 319 ALA B C 1
ATOM 9244 O O . ALA B 1 319 ? 2.486 12.18 -13.609 1 96.25 319 ALA B O 1
ATOM 9245 N N . GLY B 1 320 ? 1.018 11.117 -12.281 1 95.62 320 GLY B N 1
ATOM 9246 C CA . GLY B 1 320 ? 1.444 11.875 -11.109 1 95.62 320 GLY B CA 1
ATOM 9247 C C . GLY B 1 320 ? 2.896 11.641 -10.742 1 95.62 320 GLY B C 1
ATOM 9248 O O . GLY B 1 320 ? 3.607 12.578 -10.367 1 95.62 320 GLY B O 1
ATOM 9249 N N . PHE B 1 321 ? 3.346 10.414 -10.891 1 94.19 321 PHE B N 1
ATOM 9250 C CA . PHE B 1 321 ? 4.727 10.047 -10.609 1 94.19 321 PHE B CA 1
ATOM 9251 C C . PHE B 1 321 ? 5.684 10.781 -11.539 1 94.19 321 PHE B C 1
ATOM 9253 O O . PHE B 1 321 ? 6.664 11.375 -11.078 1 94.19 321 PHE B O 1
ATOM 9260 N N . TYR B 1 322 ? 5.387 10.836 -12.797 1 95.5 322 TYR B N 1
ATOM 9261 C CA . TYR B 1 322 ? 6.254 11.508 -13.758 1 95.5 322 TYR B CA 1
ATOM 9262 C C . TYR B 1 322 ? 6.191 13.023 -13.586 1 95.5 322 TYR B C 1
ATOM 9264 O O . TYR B 1 322 ? 7.195 13.711 -13.766 1 95.5 322 TYR B O 1
ATOM 9272 N N . MET B 1 323 ? 5.027 13.5 -13.219 1 96.75 323 MET B N 1
ATOM 9273 C CA . MET B 1 323 ? 4.891 14.938 -13 1 96.75 323 MET B CA 1
ATOM 9274 C C . MET B 1 323 ? 5.715 15.375 -11.789 1 96.75 323 MET B C 1
ATOM 9276 O O . MET B 1 323 ? 6.305 16.453 -11.797 1 96.75 323 MET B O 1
ATOM 9280 N N . LEU B 1 324 ? 5.684 14.578 -10.781 1 96.38 324 LEU B N 1
ATOM 9281 C CA . LEU B 1 324 ? 6.488 14.938 -9.617 1 96.38 324 LEU B CA 1
ATOM 9282 C C . LEU B 1 324 ? 7.977 14.812 -9.93 1 96.38 324 LEU B C 1
ATOM 9284 O O . LEU B 1 324 ? 8.797 15.547 -9.375 1 96.38 324 LEU B O 1
ATOM 9288 N N . GLY B 1 325 ? 8.32 13.797 -10.805 1 95.94 325 GLY B N 1
ATOM 9289 C CA . GLY B 1 325 ? 9.688 13.766 -11.297 1 95.94 325 GLY B CA 1
ATOM 9290 C C . GLY B 1 325 ? 10.094 15.039 -12 1 95.94 325 GLY B C 1
ATOM 9291 O O . GLY B 1 325 ? 11.203 15.539 -11.812 1 95.94 325 GLY B O 1
ATOM 9292 N N . PHE B 1 326 ? 9.156 15.555 -12.727 1 96.81 326 PHE B N 1
ATOM 9293 C CA . PHE B 1 326 ? 9.383 16.828 -13.406 1 96.81 326 PHE B CA 1
ATOM 9294 C C . PHE B 1 326 ? 9.531 17.953 -12.398 1 96.81 326 PHE B C 1
ATOM 9296 O O . PHE B 1 326 ? 10.422 18.797 -12.531 1 96.81 326 PHE B O 1
ATOM 9303 N N . TYR B 1 327 ? 8.703 17.984 -11.375 1 97.56 327 TYR B N 1
ATOM 9304 C CA . TYR B 1 327 ? 8.797 19 -10.344 1 97.56 327 TYR B CA 1
ATOM 9305 C C . TYR B 1 327 ? 10.117 18.891 -9.586 1 97.56 327 TYR B C 1
ATOM 9307 O O . TYR B 1 327 ? 10.68 19.906 -9.156 1 97.56 327 TYR B O 1
ATOM 9315 N N . LEU B 1 328 ? 10.555 17.656 -9.359 1 96.88 328 LEU B N 1
ATOM 9316 C CA . LEU B 1 328 ? 11.852 17.484 -8.711 1 96.88 328 LEU B CA 1
ATOM 9317 C C . LEU B 1 328 ? 12.961 18.094 -9.562 1 96.88 328 LEU B C 1
ATOM 9319 O O . LEU B 1 328 ? 13.875 18.734 -9.031 1 96.88 328 LEU B O 1
ATOM 9323 N N . PHE B 1 329 ? 12.914 17.891 -10.891 1 96.44 329 PHE B N 1
ATOM 9324 C CA . PHE B 1 329 ? 13.898 18.469 -11.797 1 96.44 329 PHE B CA 1
ATOM 9325 C C . PHE B 1 329 ? 13.859 20 -11.727 1 96.44 329 PHE B C 1
ATOM 9327 O O . PHE B 1 329 ? 14.898 20.641 -11.594 1 96.44 329 PHE B O 1
ATOM 9334 N N . LEU B 1 330 ? 12.633 20.547 -11.773 1 96.38 330 LEU B N 1
ATOM 9335 C CA . LEU B 1 330 ? 12.461 22 -11.695 1 96.38 330 LEU B CA 1
ATOM 9336 C C . LEU B 1 330 ? 12.961 22.531 -10.359 1 96.38 330 LEU B C 1
ATOM 9338 O O . LEU B 1 330 ? 13.617 23.578 -10.305 1 96.38 330 LEU B O 1
ATOM 9342 N N . TRP B 1 331 ? 12.633 21.828 -9.273 1 96.06 331 TRP B N 1
ATOM 9343 C CA . TRP B 1 331 ? 13.078 22.203 -7.934 1 96.06 331 TRP B CA 1
ATOM 9344 C C . TRP B 1 331 ? 14.602 22.203 -7.848 1 96.06 331 TRP B C 1
ATOM 9346 O O . TRP B 1 331 ? 15.203 23.156 -7.352 1 96.06 331 TRP B O 1
ATOM 9356 N N . SER B 1 332 ? 15.211 21.172 -8.406 1 93.38 332 SER B N 1
ATOM 9357 C CA . SER B 1 332 ? 16.672 21.062 -8.328 1 93.38 332 SER B CA 1
ATOM 9358 C C . SER B 1 332 ? 17.359 22.203 -9.062 1 93.38 332 SER B C 1
ATOM 9360 O O . SER B 1 332 ? 18.328 22.766 -8.562 1 93.38 332 SER B O 1
ATOM 9362 N N . VAL B 1 333 ? 16.812 22.578 -10.164 1 93.44 333 VAL B N 1
ATOM 9363 C CA . VAL B 1 333 ? 17.406 23.641 -10.969 1 93.44 333 VAL B CA 1
ATOM 9364 C C . VAL B 1 333 ? 17.156 24.984 -10.297 1 93.44 333 VAL B C 1
ATOM 9366 O O . VAL B 1 333 ? 18.094 25.781 -10.125 1 93.44 333 VAL B O 1
ATOM 9369 N N . CYS B 1 334 ? 15.938 25.219 -9.836 1 94.81 334 CYS B N 1
ATOM 9370 C CA . CYS B 1 334 ? 15.594 26.516 -9.25 1 94.81 334 CYS B CA 1
ATOM 9371 C C . CYS B 1 334 ? 16.25 26.688 -7.887 1 94.81 334 CYS B C 1
ATOM 9373 O O . CYS B 1 334 ? 16.672 27.797 -7.535 1 94.81 334 CYS B O 1
ATOM 9375 N N . HIS B 1 335 ? 16.266 25.641 -7.125 1 91.94 335 HIS B N 1
ATOM 9376 C CA . HIS B 1 335 ? 16.906 25.703 -5.816 1 91.94 335 HIS B CA 1
ATOM 9377 C C . HIS B 1 335 ? 18.406 25.938 -5.945 1 91.94 335 HIS B C 1
ATOM 9379 O O . HIS B 1 335 ? 18.969 26.781 -5.238 1 91.94 335 HIS B O 1
ATOM 9385 N N . PHE B 1 336 ? 18.984 25.219 -6.922 1 87.38 336 PHE B N 1
ATOM 9386 C CA . PHE B 1 336 ? 20.422 25.359 -7.145 1 87.38 336 PHE B CA 1
ATOM 9387 C C . PHE B 1 336 ? 20.766 26.766 -7.617 1 87.38 336 PHE B C 1
ATOM 9389 O O . PHE B 1 336 ? 21.688 27.391 -7.094 1 87.38 336 PHE B O 1
ATOM 9396 N N . TRP B 1 337 ? 20.016 27.281 -8.484 1 90.06 337 TRP B N 1
ATOM 9397 C CA . TRP B 1 337 ? 20.297 28.594 -9.07 1 90.06 337 TRP B CA 1
ATOM 9398 C C . TRP B 1 337 ? 19.984 29.703 -8.078 1 90.06 337 TRP B C 1
ATOM 9400 O O . TRP B 1 337 ? 20.75 30.672 -7.949 1 90.06 337 TRP B O 1
ATOM 9410 N N . SER B 1 338 ? 18.922 29.625 -7.398 1 90.94 338 SER B N 1
ATOM 9411 C CA . SER B 1 338 ? 18.5 30.688 -6.496 1 90.94 338 SER B CA 1
ATOM 9412 C C . SER B 1 338 ? 19.359 30.719 -5.238 1 90.94 338 SER B C 1
ATOM 9414 O O . SER B 1 338 ? 19.516 31.781 -4.621 1 90.94 338 SER B O 1
ATOM 9416 N N . ALA B 1 339 ? 19.859 29.641 -4.863 1 84.56 339 ALA B N 1
ATOM 9417 C CA . ALA B 1 339 ? 20.672 29.562 -3.65 1 84.56 339 ALA B CA 1
ATOM 9418 C C . ALA B 1 339 ? 22.094 30.047 -3.918 1 84.56 339 ALA B C 1
ATOM 9420 O O . ALA B 1 339 ? 22.812 30.453 -2.992 1 84.56 339 ALA B O 1
ATOM 9421 N N . ARG B 1 340 ? 22.484 30.172 -5.219 1 81.5 340 ARG B N 1
ATOM 9422 C CA . ARG B 1 340 ? 23.891 30.469 -5.508 1 81.5 340 ARG B CA 1
ATOM 9423 C C . ARG B 1 340 ? 24.031 31.828 -6.188 1 81.5 340 ARG B C 1
ATOM 9425 O O . ARG B 1 340 ? 25.094 32.469 -6.105 1 81.5 340 ARG B O 1
ATOM 9432 N N . ASN B 1 341 ? 22.969 32.219 -6.824 1 85.62 341 ASN B N 1
ATOM 9433 C CA . ASN B 1 341 ? 22.984 33.562 -7.402 1 85.62 341 ASN B CA 1
ATOM 9434 C C . ASN B 1 341 ? 22.875 34.625 -6.324 1 85.62 341 ASN B C 1
ATOM 9436 O O . ASN B 1 341 ? 21.938 34.625 -5.527 1 85.62 341 ASN B O 1
ATOM 9440 N N . ARG B 1 342 ? 23.703 35.594 -6.262 1 82.38 342 ARG B N 1
ATOM 9441 C CA . ARG B 1 342 ? 23.812 36.594 -5.191 1 82.38 342 ARG B CA 1
ATOM 9442 C C . ARG B 1 342 ? 22.531 37.406 -5.066 1 82.38 342 ARG B C 1
ATOM 9444 O O . ARG B 1 342 ? 22.062 37.656 -3.957 1 82.38 342 ARG B O 1
ATOM 9451 N N . LYS B 1 343 ? 22.016 37.781 -6.172 1 86.5 343 LYS B N 1
ATOM 9452 C CA . LYS B 1 343 ? 20.812 38.625 -6.156 1 86.5 343 LYS B CA 1
ATOM 9453 C C . LYS B 1 343 ? 19.594 37.812 -5.676 1 86.5 343 LYS B C 1
ATOM 9455 O O . LYS B 1 343 ? 18.812 38.312 -4.855 1 86.5 343 LYS B O 1
ATOM 9460 N N . MET B 1 344 ? 19.516 36.594 -6.156 1 89.75 344 MET B N 1
ATOM 9461 C CA . MET B 1 344 ? 18.375 35.781 -5.781 1 89.75 344 MET B CA 1
ATOM 9462 C C . MET B 1 344 ? 18.5 35.312 -4.336 1 89.75 344 MET B C 1
ATOM 9464 O O . MET B 1 344 ? 17.5 35.219 -3.619 1 89.75 344 MET B O 1
ATOM 9468 N N . ARG B 1 345 ? 19.656 35.062 -3.965 1 87.56 345 ARG B N 1
ATOM 9469 C CA . ARG B 1 345 ? 19.906 34.594 -2.609 1 87.56 345 ARG B CA 1
ATOM 9470 C C . ARG B 1 345 ? 19.5 35.625 -1.577 1 87.56 345 ARG B C 1
ATOM 9472 O O . ARG B 1 345 ? 18.938 35.281 -0.534 1 87.56 345 ARG B O 1
ATOM 9479 N N . GLU B 1 346 ? 19.797 36.875 -1.852 1 85.69 346 GLU B N 1
ATOM 9480 C CA . GLU B 1 346 ? 19.391 37.938 -0.947 1 85.69 346 GLU B CA 1
ATOM 9481 C C . GLU B 1 346 ? 17.875 38 -0.817 1 85.69 346 GLU B C 1
ATOM 9483 O O . GLU B 1 346 ? 17.344 38.188 0.283 1 85.69 346 GLU B O 1
ATOM 9488 N N . PHE B 1 347 ? 17.281 37.844 -1.866 1 88.12 347 PHE B N 1
ATOM 9489 C CA . PHE B 1 347 ? 15.828 37.875 -1.853 1 88.12 347 PHE B CA 1
ATOM 9490 C C . PHE B 1 347 ? 15.25 36.719 -1.039 1 88.12 347 PHE B C 1
ATOM 9492 O O . PHE B 1 347 ? 14.336 36.938 -0.235 1 88.12 347 PHE B O 1
ATOM 9499 N N . VAL B 1 348 ? 15.75 35.562 -1.293 1 89.5 348 VAL B N 1
ATOM 9500 C CA . VAL B 1 348 ? 15.266 34.375 -0.585 1 89.5 348 VAL B CA 1
ATOM 9501 C C . VAL B 1 348 ? 15.539 34.531 0.91 1 89.5 348 VAL B C 1
ATOM 9503 O O . VAL B 1 348 ? 14.68 34.219 1.737 1 89.5 348 VAL B O 1
ATOM 9506 N N . SER B 1 349 ? 16.688 35 1.266 1 85.81 349 SER B N 1
ATOM 9507 C CA . SER B 1 349 ? 17.047 35.188 2.67 1 85.81 349 SER B CA 1
ATOM 9508 C C . SER B 1 349 ? 16.141 36.188 3.352 1 85.81 349 SER B C 1
ATOM 9510 O O . SER B 1 349 ? 15.773 36 4.516 1 85.81 349 SER B O 1
ATOM 9512 N N . ASN B 1 350 ? 15.828 37.219 2.643 1 86.06 350 ASN B N 1
ATOM 9513 C CA . ASN B 1 350 ? 14.93 38.219 3.197 1 86.06 350 ASN B CA 1
ATOM 9514 C C . ASN B 1 350 ? 13.523 37.688 3.404 1 86.06 350 ASN B C 1
ATOM 9516 O O . ASN B 1 350 ? 12.898 37.938 4.434 1 86.06 350 ASN B O 1
ATOM 9520 N N . TYR B 1 351 ? 13.102 36.969 2.396 1 88 351 TYR B N 1
ATOM 9521 C CA . TYR B 1 351 ? 11.773 36.375 2.51 1 88 351 TYR B CA 1
ATOM 9522 C C . TYR B 1 351 ? 11.719 35.406 3.689 1 88 351 TYR B C 1
ATOM 9524 O O . TYR B 1 351 ? 10.758 35.406 4.465 1 88 351 TYR B O 1
ATOM 9532 N N . ARG B 1 352 ? 12.703 34.625 3.861 1 88.94 352 ARG B N 1
ATOM 9533 C CA . ARG B 1 352 ? 12.727 33.625 4.922 1 88.94 352 ARG B CA 1
ATOM 9534 C C . ARG B 1 352 ? 12.906 34.281 6.289 1 88.94 352 ARG B C 1
ATOM 9536 O O . ARG B 1 352 ? 12.375 33.812 7.285 1 88.94 352 ARG B O 1
ATOM 9543 N N . ARG B 1 353 ? 13.672 35.312 6.32 1 87.06 353 ARG B N 1
ATOM 9544 C CA . ARG B 1 353 ? 13.844 36.062 7.566 1 87.06 353 ARG B CA 1
ATOM 9545 C C . ARG B 1 353 ? 12.516 36.625 8.055 1 87.06 353 ARG B C 1
ATOM 9547 O O . ARG B 1 353 ? 12.195 36.5 9.242 1 87.06 353 ARG B O 1
ATOM 9554 N N . ARG B 1 354 ? 11.789 37.156 7.164 1 87.06 354 ARG B N 1
ATOM 9555 C CA . ARG B 1 354 ? 10.484 37.719 7.52 1 87.06 354 ARG B CA 1
ATOM 9556 C C . ARG B 1 354 ? 9.531 36.625 7.988 1 87.06 354 ARG B C 1
ATOM 9558 O O . ARG B 1 354 ? 8.719 36.844 8.891 1 87.06 354 ARG B O 1
ATOM 9565 N N . ARG B 1 355 ? 9.664 35.531 7.352 1 89.12 355 ARG B N 1
ATOM 9566 C CA . ARG B 1 355 ? 8.828 34.406 7.746 1 89.12 355 ARG B CA 1
ATOM 9567 C C . ARG B 1 355 ? 9.219 33.906 9.133 1 89.12 355 ARG B C 1
ATOM 9569 O O . ARG B 1 355 ? 8.352 33.531 9.93 1 89.12 355 ARG B O 1
ATOM 9576 N N . ARG B 1 356 ? 10.5 33.875 9.375 1 89.25 356 ARG B N 1
ATOM 9577 C CA . ARG B 1 356 ? 10.953 33.469 10.703 1 89.25 356 ARG B CA 1
ATOM 9578 C C . ARG B 1 356 ? 10.5 34.438 11.766 1 89.25 356 ARG B C 1
ATOM 9580 O O . ARG B 1 356 ? 10.117 34.062 12.867 1 89.25 356 ARG B O 1
ATOM 9587 N N . ASP B 1 357 ? 10.508 35.688 11.414 1 87.81 357 ASP B N 1
ATOM 9588 C CA . ASP B 1 357 ? 10.039 36.719 12.336 1 87.81 357 ASP B CA 1
ATOM 9589 C C . ASP B 1 357 ? 8.547 36.562 12.617 1 87.81 357 ASP B C 1
ATOM 9591 O O . ASP B 1 357 ? 8.102 36.75 13.75 1 87.81 357 ASP B O 1
ATOM 9595 N N . LEU B 1 358 ? 7.852 36.312 11.547 1 90.75 358 LEU B N 1
ATOM 9596 C CA . LEU B 1 358 ? 6.426 36.062 11.703 1 90.75 358 LEU B CA 1
ATOM 9597 C C . LEU B 1 358 ? 6.191 34.875 12.641 1 90.75 358 LEU B C 1
ATOM 9599 O O . LEU B 1 358 ? 5.363 34.938 13.547 1 90.75 358 LEU B O 1
ATOM 9603 N N . LYS B 1 359 ? 6.922 33.812 12.469 1 88.94 359 LYS B N 1
ATOM 9604 C CA . LYS B 1 359 ? 6.754 32.625 13.281 1 88.94 359 LYS B CA 1
ATOM 9605 C C . LYS B 1 359 ? 7.109 32.906 14.742 1 88.94 359 LYS B C 1
ATOM 9607 O O . LYS B 1 359 ? 6.438 32.406 15.656 1 88.94 359 LYS B O 1
ATOM 9612 N N . ARG B 1 360 ? 8.172 33.656 14.969 1 88.12 360 ARG B N 1
ATOM 9613 C CA . ARG B 1 360 ? 8.586 34 16.328 1 88.12 360 ARG B CA 1
ATOM 9614 C C . ARG B 1 360 ? 7.523 34.844 17.031 1 88.12 360 ARG B C 1
ATOM 9616 O O . ARG B 1 360 ? 7.207 34.594 18.203 1 88.12 360 ARG B O 1
ATOM 9623 N N . THR B 1 361 ? 7.008 35.75 16.266 1 90.94 361 THR B N 1
ATOM 9624 C CA . THR B 1 361 ? 5.992 36.625 16.859 1 90.94 361 THR B CA 1
ATOM 9625 C C . THR B 1 361 ? 4.727 35.844 17.172 1 90.94 361 THR B C 1
ATOM 9627 O O . THR B 1 361 ? 4.113 36.031 18.234 1 90.94 361 THR B O 1
ATOM 9630 N N . LEU B 1 362 ? 4.359 35.031 16.25 1 92.44 362 LEU B N 1
ATOM 9631 C CA . LEU B 1 362 ? 3.176 34.188 16.469 1 92.44 362 LEU B CA 1
ATOM 9632 C C . LEU B 1 362 ? 3.398 33.25 17.625 1 92.44 362 LEU B C 1
ATOM 9634 O O . LEU B 1 362 ? 2.486 33 18.422 1 92.44 362 LEU B O 1
ATOM 9638 N N . GLN B 1 363 ? 4.574 32.656 17.719 1 89.19 363 GLN B N 1
ATOM 9639 C CA . GLN B 1 363 ? 4.887 31.719 18.781 1 89.19 363 GLN B CA 1
ATOM 9640 C C . GLN B 1 363 ? 4.898 32.406 20.141 1 89.19 363 GLN B C 1
ATOM 9642 O O . GLN B 1 363 ? 4.465 31.844 21.141 1 89.19 363 GLN B O 1
ATOM 9647 N N . GLU B 1 364 ? 5.457 33.594 20.219 1 88.56 364 GLU B N 1
ATOM 9648 C CA . GLU B 1 364 ? 5.461 34.344 21.469 1 88.56 364 GLU B CA 1
ATOM 9649 C C . GLU B 1 364 ? 4.043 34.656 21.922 1 88.56 364 GLU B C 1
ATOM 9651 O O . GLU B 1 364 ? 3.723 34.531 23.109 1 88.56 364 GLU B O 1
ATOM 9656 N N . LYS B 1 365 ? 3.23 35.031 20.969 1 90.62 365 LYS B N 1
ATOM 9657 C CA . LYS B 1 365 ? 1.841 35.312 21.312 1 90.62 365 LYS B CA 1
ATOM 9658 C C . LYS B 1 365 ? 1.101 34.062 21.734 1 90.62 365 LYS B C 1
ATOM 9660 O O . LYS B 1 365 ? 0.271 34.094 22.641 1 90.62 365 LYS B O 1
ATOM 9665 N N . GLU B 1 366 ? 1.365 33.031 21.016 1 90.94 366 GLU B N 1
ATOM 9666 C CA . GLU B 1 366 ? 0.751 31.766 21.375 1 90.94 366 GLU B CA 1
ATOM 9667 C C . GLU B 1 366 ? 1.168 31.312 22.766 1 90.94 366 GLU B C 1
ATOM 9669 O O . GLU B 1 366 ? 0.338 30.844 23.547 1 90.94 366 GLU B O 1
ATOM 9674 N N . ASN B 1 367 ? 2.447 31.438 23.062 1 87.69 367 ASN B N 1
ATOM 9675 C CA . ASN B 1 367 ? 2.936 31.047 24.391 1 87.69 367 ASN B CA 1
ATOM 9676 C C . ASN B 1 367 ? 2.334 31.906 25.484 1 87.69 367 ASN B C 1
ATOM 9678 O O . ASN B 1 367 ? 2.041 31.406 26.578 1 87.69 367 ASN B O 1
ATOM 9682 N N . GLU B 1 368 ? 2.174 33.125 25.188 1 87.62 368 GLU B N 1
ATOM 9683 C CA . GLU B 1 368 ? 1.564 34.031 26.156 1 87.62 368 GLU B CA 1
ATOM 9684 C C . GLU B 1 368 ? 0.119 33.656 26.453 1 87.62 368 GLU B C 1
ATOM 9686 O O . GLU B 1 368 ? -0.287 33.594 27.609 1 87.62 368 GLU B O 1
ATOM 9691 N N . MET B 1 369 ? -0.59 33.281 25.422 1 89 369 MET B N 1
ATOM 9692 C CA . MET B 1 369 ? -1.998 32.938 25.609 1 89 369 MET B CA 1
ATOM 9693 C C . MET B 1 369 ? -2.146 31.547 26.219 1 89 369 MET B C 1
ATOM 9695 O O . MET B 1 369 ? -3.045 31.312 27.031 1 89 369 MET B O 1
ATOM 9699 N N . LYS B 1 370 ? -1.267 30.656 25.906 1 89.06 370 LYS B N 1
ATOM 9700 C CA . LYS B 1 370 ? -1.331 29.312 26.438 1 89.06 370 LYS B CA 1
ATOM 9701 C C . LYS B 1 370 ? -0.925 29.281 27.906 1 89.06 370 LYS B C 1
ATOM 9703 O O . LYS B 1 370 ? -1.311 28.375 28.656 1 89.06 370 LYS B O 1
ATOM 9708 N N . SER B 1 371 ? -0.075 30.219 28.281 1 86.75 371 SER B N 1
ATOM 9709 C CA . SER B 1 371 ? 0.401 30.25 29.656 1 86.75 371 SER B CA 1
ATOM 9710 C C . SER B 1 371 ? -0.698 30.703 30.609 1 86.75 371 SER B C 1
ATOM 9712 O O . SER B 1 371 ? -0.604 30.484 31.828 1 86.75 371 SER B O 1
ATOM 9714 N N . GLU B 1 372 ? -1.79 31.219 30.078 1 83.12 372 GLU B N 1
ATOM 9715 C CA . GLU B 1 372 ? -2.881 31.703 30.922 1 83.12 372 GLU B CA 1
ATOM 9716 C C . GLU B 1 372 ? -3.703 30.531 31.484 1 83.12 372 GLU B C 1
ATOM 9718 O O . GLU B 1 372 ? -4.324 30.656 32.531 1 83.12 372 GLU B O 1
ATOM 9723 N N . GLN B 1 373 ? -3.666 29.438 30.719 1 81.94 373 GLN B N 1
ATOM 9724 C CA . GLN B 1 373 ? -4.379 28.234 31.141 1 81.94 373 GLN B CA 1
ATOM 9725 C C . GLN B 1 373 ? -3.576 26.984 30.812 1 81.94 373 GLN B C 1
ATOM 9727 O O . GLN B 1 373 ? -2.619 27.031 30.047 1 81.94 373 GLN B O 1
ATOM 9732 N N . LEU B 1 374 ? -3.922 26 31.594 1 82.44 374 LEU B N 1
ATOM 9733 C CA . LEU B 1 374 ? -3.271 24.719 31.328 1 82.44 374 LEU B CA 1
ATOM 9734 C C . LEU B 1 374 ? -3.879 24.062 30.094 1 82.44 374 LEU B C 1
ATOM 9736 O O . LEU B 1 374 ? -5.074 23.75 30.062 1 82.44 374 LEU B O 1
ATOM 9740 N N . TRP B 1 375 ? -3.059 23.969 29.047 1 85.44 375 TRP B N 1
ATOM 9741 C CA . TRP B 1 375 ? -3.492 23.469 27.75 1 85.44 375 TRP B CA 1
ATOM 9742 C C . TRP B 1 375 ? -2.854 22.125 27.438 1 85.44 375 TRP B C 1
ATOM 9744 O O . TRP B 1 375 ? -1.845 21.75 28.031 1 85.44 375 TRP B O 1
ATOM 9754 N N . LEU B 1 376 ? -3.527 21.453 26.547 1 88.19 376 LEU B N 1
ATOM 9755 C CA . LEU B 1 376 ? -2.873 20.312 25.906 1 88.19 376 LEU B CA 1
ATOM 9756 C C . LEU B 1 376 ? -1.647 20.75 25.125 1 88.19 376 LEU B C 1
ATOM 9758 O O . LEU B 1 376 ? -1.645 21.844 24.531 1 88.19 376 LEU B O 1
ATOM 9762 N N . VAL B 1 377 ? -0.577 20.047 25.312 1 89.12 377 VAL B N 1
ATOM 9763 C CA . VAL B 1 377 ? 0.642 20.297 24.547 1 89.12 377 VAL B CA 1
ATOM 9764 C C . VAL B 1 377 ? 0.904 19.141 23.594 1 89.12 377 VAL B C 1
ATOM 9766 O O . VAL B 1 377 ? 0.066 18.234 23.453 1 89.12 377 VAL B O 1
ATOM 9769 N N . ASP B 1 378 ? 2.062 19.109 22.938 1 90 378 ASP B N 1
ATOM 9770 C CA . ASP B 1 378 ? 2.391 18.109 21.922 1 90 378 ASP B CA 1
ATOM 9771 C C . ASP B 1 378 ? 2.293 16.688 22.516 1 90 378 ASP B C 1
ATOM 9773 O O . ASP B 1 378 ? 2.684 16.453 23.656 1 90 378 ASP B O 1
ATOM 9777 N N . ILE B 1 379 ? 1.903 15.859 21.719 1 91.62 379 ILE B N 1
ATOM 9778 C CA . ILE B 1 379 ? 1.565 14.492 22.094 1 91.62 379 ILE B CA 1
ATOM 9779 C C . ILE B 1 379 ? 2.781 13.82 22.734 1 91.62 379 ILE B C 1
ATOM 9781 O O . ILE B 1 379 ? 3.879 13.859 22.172 1 91.62 379 ILE B O 1
ATOM 9785 N N . GLY B 1 380 ? 2.602 13.297 23.969 1 90.19 380 GLY B N 1
ATOM 9786 C CA . GLY B 1 380 ? 3.572 12.438 24.625 1 90.19 380 GLY B CA 1
ATOM 9787 C C . GLY B 1 380 ? 4.652 13.211 25.375 1 90.19 380 GLY B C 1
ATOM 9788 O O . GLY B 1 380 ? 5.527 12.617 26 1 90.19 380 GLY B O 1
ATOM 9789 N N . PHE B 1 381 ? 4.598 14.539 25.25 1 90.88 381 PHE B N 1
ATOM 9790 C CA . PHE B 1 381 ? 5.684 15.328 25.812 1 90.88 381 PHE B CA 1
ATOM 9791 C C . PHE B 1 381 ? 5.688 15.234 27.344 1 90.88 381 PHE B C 1
ATOM 9793 O O . PHE B 1 381 ? 6.746 15.062 27.953 1 90.88 381 PHE B O 1
ATOM 9800 N N . ARG B 1 382 ? 4.551 15.344 28 1 91.38 382 ARG B N 1
ATOM 9801 C CA . ARG B 1 382 ? 4.477 15.336 29.453 1 91.38 382 ARG B CA 1
ATOM 9802 C C . ARG B 1 382 ? 4.84 13.961 30.016 1 91.38 382 ARG B C 1
ATOM 9804 O O . ARG B 1 382 ? 5.445 13.859 31.078 1 91.38 382 ARG B O 1
ATOM 9811 N N . ALA B 1 383 ? 4.461 12.945 29.281 1 90 383 ALA B N 1
ATOM 9812 C CA . ALA B 1 383 ? 4.875 11.609 29.703 1 90 383 ALA B CA 1
ATOM 9813 C C . ALA B 1 383 ? 6.391 11.445 29.609 1 90 383 ALA B C 1
ATOM 9815 O O . ALA B 1 383 ? 7.016 10.844 30.484 1 90 383 ALA B O 1
ATOM 9816 N N . TYR B 1 384 ? 6.945 11.914 28.484 1 88.56 384 TYR B N 1
ATOM 9817 C CA . TYR B 1 384 ? 8.391 11.859 28.297 1 88.56 384 TYR B CA 1
ATOM 9818 C C . TYR B 1 384 ? 9.109 12.586 29.422 1 88.56 384 TYR B C 1
ATOM 9820 O O . TYR B 1 384 ? 10.102 12.086 29.969 1 88.56 384 TYR B O 1
ATOM 9828 N N . GLU B 1 385 ? 8.555 13.727 29.781 1 86.31 385 GLU B N 1
ATOM 9829 C CA . GLU B 1 385 ? 9.156 14.5 30.859 1 86.31 385 GLU B CA 1
ATOM 9830 C C . GLU B 1 385 ? 9 13.781 32.188 1 86.31 385 GLU B C 1
ATOM 9832 O O . GLU B 1 385 ? 9.914 13.789 33.031 1 86.31 385 GLU B O 1
ATOM 9837 N N . ALA B 1 386 ? 7.871 13.219 32.406 1 84 386 ALA B N 1
ATOM 9838 C CA . ALA B 1 386 ? 7.633 12.508 33.656 1 84 386 ALA B CA 1
ATOM 9839 C C . ALA B 1 386 ? 8.547 11.289 33.781 1 84 386 ALA B C 1
ATOM 9841 O O . ALA B 1 386 ? 9.094 11.023 34.844 1 84 386 ALA B O 1
ATOM 9842 N N . VAL B 1 387 ? 8.734 10.602 32.656 1 83.31 387 VAL B N 1
ATOM 9843 C CA . VAL B 1 387 ? 9.57 9.406 32.656 1 83.31 387 VAL B CA 1
ATOM 9844 C C . VAL B 1 387 ? 11.039 9.805 32.812 1 83.31 387 VAL B C 1
ATOM 9846 O O . VAL B 1 387 ? 11.789 9.148 33.562 1 83.31 387 VAL B O 1
ATOM 9849 N N . THR B 1 388 ? 11.414 10.805 32.125 1 82.94 388 THR B N 1
ATOM 9850 C CA . THR B 1 388 ? 12.797 11.25 32.188 1 82.94 388 THR B CA 1
ATOM 9851 C C . THR B 1 388 ? 13.117 11.758 33.594 1 82.94 388 THR B C 1
ATOM 9853 O O . THR B 1 388 ? 14.211 11.523 34.125 1 82.94 388 THR B O 1
ATOM 9856 N N . GLN B 1 389 ? 12.141 12.438 34.188 1 81.06 389 GLN B N 1
ATOM 9857 C CA . GLN B 1 389 ? 12.359 12.93 35.531 1 81.06 389 GLN B CA 1
ATOM 9858 C C . GLN B 1 389 ? 12.469 11.773 36.531 1 81.06 389 GLN B C 1
ATOM 9860 O O . GLN B 1 389 ? 13.297 11.812 37.438 1 81.06 389 GLN B O 1
ATOM 9865 N N . THR B 1 390 ? 11.625 10.828 36.312 1 78.12 390 THR B N 1
ATOM 9866 C CA . THR B 1 390 ? 11.703 9.648 37.188 1 78.12 390 THR B CA 1
ATOM 9867 C C . THR B 1 390 ? 13.031 8.922 36.969 1 78.12 390 THR B C 1
ATOM 9869 O O . THR B 1 390 ? 13.641 8.453 37.938 1 78.12 390 THR B O 1
ATOM 9872 N N . PHE B 1 391 ? 13.461 8.914 35.75 1 82.25 391 PHE B N 1
ATOM 9873 C CA . PHE B 1 391 ? 14.719 8.266 35.406 1 82.25 391 PHE B CA 1
ATOM 9874 C C . PHE B 1 391 ? 15.891 8.992 36.062 1 82.25 391 PHE B C 1
ATOM 9876 O O . PHE B 1 391 ? 16.766 8.359 36.688 1 82.25 391 PHE B O 1
ATOM 9883 N N . TYR B 1 392 ? 15.836 10.273 36 1 80.25 392 TYR B N 1
ATOM 9884 C CA . TYR B 1 392 ? 16.922 11.047 36.594 1 80.25 392 TYR B CA 1
ATOM 9885 C C . TYR B 1 392 ? 16.906 10.969 38.094 1 80.25 392 TYR B C 1
ATOM 9887 O O . TYR B 1 392 ? 17.953 10.977 38.75 1 80.25 392 TYR B O 1
ATOM 9895 N N . SER B 1 393 ? 15.734 10.883 38.625 1 77 393 SER B N 1
ATOM 9896 C CA . SER B 1 393 ? 15.625 10.75 40.094 1 77 393 SER B CA 1
ATOM 9897 C C . SER B 1 393 ? 16.172 9.406 40.562 1 77 393 SER B C 1
ATOM 9899 O O . SER B 1 393 ? 16.859 9.328 41.562 1 77 393 SER B O 1
ATOM 9901 N N . ILE B 1 394 ? 15.906 8.414 39.75 1 77.62 394 ILE B N 1
ATOM 9902 C CA . ILE B 1 394 ? 16.406 7.078 40.094 1 77.62 394 ILE B CA 1
ATOM 9903 C C . ILE B 1 394 ? 17.922 7.035 39.906 1 77.62 394 ILE B C 1
ATOM 9905 O O . ILE B 1 394 ? 18.641 6.48 40.719 1 77.62 394 ILE B O 1
ATOM 9909 N N . ALA B 1 395 ? 18.328 7.578 38.812 1 77.56 395 ALA B N 1
ATOM 9910 C CA . ALA B 1 395 ? 19.766 7.613 38.531 1 77.56 395 ALA B CA 1
ATOM 9911 C C . ALA B 1 395 ? 20.516 8.383 39.594 1 77.56 395 ALA B C 1
ATOM 9913 O O . ALA B 1 395 ? 21.609 7.992 40 1 77.56 395 ALA B O 1
ATOM 9914 N N . GLY B 1 396 ? 19.953 9.453 40.031 1 72.5 396 GLY B N 1
ATOM 9915 C CA . GLY B 1 396 ? 20.547 10.211 41.125 1 72.5 396 GLY B CA 1
ATOM 9916 C C . GLY B 1 396 ? 20.688 9.406 42.406 1 72.5 396 GLY B C 1
ATOM 9917 O O . GLY B 1 396 ? 21.719 9.438 43.062 1 72.5 396 GLY B O 1
ATOM 9918 N N . SER B 1 397 ? 19.719 8.594 42.656 1 72.38 397 SER B N 1
ATOM 9919 C CA . SER B 1 397 ? 19.719 7.777 43.875 1 72.38 397 SER B CA 1
ATOM 9920 C C . SER B 1 397 ? 20.703 6.625 43.75 1 72.38 397 SER B C 1
ATOM 9922 O O . SER B 1 397 ? 21.375 6.266 44.719 1 72.38 397 SER B O 1
ATOM 9924 N N . CYS B 1 398 ? 20.75 6.074 42.531 1 71.94 398 CYS B N 1
ATOM 9925 C CA . CYS B 1 398 ? 21.656 4.941 42.312 1 71.94 398 CYS B CA 1
ATOM 9926 C C . CYS B 1 398 ? 23.109 5.391 42.312 1 71.94 398 CYS B C 1
ATOM 9928 O O . CYS B 1 398 ? 23.969 4.719 42.906 1 71.94 398 CYS B O 1
ATOM 9930 N N . LEU B 1 399 ? 23.328 6.434 41.688 1 68.56 399 LEU B N 1
ATOM 9931 C CA . LEU B 1 399 ? 24.703 6.898 41.562 1 68.56 399 LEU B CA 1
ATOM 9932 C C . LEU B 1 399 ? 25.172 7.527 42.875 1 68.56 399 LEU B C 1
ATOM 9934 O O . LEU B 1 399 ? 26.359 7.723 43.094 1 68.56 399 LEU B O 1
ATOM 9938 N N . SER B 1 400 ? 24.312 7.941 43.625 1 61.84 400 SER B N 1
ATOM 9939 C CA . SER B 1 400 ? 24.703 8.43 44.969 1 61.84 400 SER B CA 1
ATOM 9940 C C . SER B 1 400 ? 25.312 7.32 45.812 1 61.84 400 SER B C 1
ATOM 9942 O O . SER B 1 400 ? 26.141 7.586 46.688 1 61.84 400 SER B O 1
ATOM 9944 N N . CYS B 1 401 ? 24.859 6.102 45.531 1 55.06 401 CYS B N 1
ATOM 9945 C CA . CYS B 1 401 ? 25.453 4.988 46.25 1 55.06 401 CYS B CA 1
ATOM 9946 C C . CYS B 1 401 ? 26.922 4.832 45.938 1 55.06 401 CYS B C 1
ATOM 9948 O O . CYS B 1 401 ? 27.672 4.215 46.688 1 55.06 401 CYS B O 1
ATOM 9950 N N . PHE B 1 402 ? 27.266 5.289 44.781 1 53.31 402 PHE B N 1
ATOM 9951 C CA . PHE B 1 402 ? 28.688 5.184 44.438 1 53.31 402 PHE B CA 1
ATOM 9952 C C . PHE B 1 402 ? 29.438 6.43 44.875 1 53.31 402 PHE B C 1
ATOM 9954 O O . PHE B 1 402 ? 30.469 6.777 44.281 1 53.31 402 PHE B O 1
ATOM 9961 N N . ARG B 1 403 ? 29 7.156 45.719 1 52.12 403 ARG B N 1
ATOM 9962 C CA . ARG B 1 403 ? 29.594 8.383 46.25 1 52.12 403 ARG B CA 1
ATOM 9963 C C . ARG B 1 403 ? 30.922 8.094 46.938 1 52.12 403 ARG B C 1
ATOM 9965 O O . ARG B 1 403 ? 30.984 7.293 47.875 1 52.12 403 ARG B O 1
ATOM 9972 N N . GLN B 1 404 ? 31.938 8.211 46.156 1 47.62 404 GLN B N 1
ATOM 9973 C CA . GLN B 1 404 ? 33.094 8.461 46.969 1 47.62 404 GLN B CA 1
ATOM 9974 C C . GLN B 1 404 ? 32.906 9.703 47.844 1 47.62 404 GLN B C 1
ATOM 9976 O O . GLN B 1 404 ? 32.25 10.656 47.438 1 47.62 404 GLN B O 1
ATOM 9981 N N . PRO B 1 405 ? 33.25 9.766 49.156 1 45.19 405 PRO B N 1
ATOM 9982 C CA . PRO B 1 405 ? 33.188 10.922 50.062 1 45.19 405 PRO B CA 1
ATOM 9983 C C . PRO B 1 405 ? 33.844 12.164 49.469 1 45.19 405 PRO B C 1
ATOM 9985 O O . PRO B 1 405 ? 35.031 12.125 49.094 1 45.19 405 PRO B O 1
ATOM 9988 N N . VAL B 1 406 ? 33.281 12.93 48.688 1 44.19 406 VAL B N 1
ATOM 9989 C CA . VAL B 1 406 ? 33.938 14.156 48.219 1 44.19 406 VAL B CA 1
ATOM 9990 C C . VAL B 1 406 ? 34.344 15.016 49.406 1 44.19 406 VAL B C 1
ATOM 9992 O O . VAL B 1 406 ? 33.625 15.094 50.406 1 44.19 406 VAL B O 1
ATOM 9995 N N . ASP B 1 407 ? 35.625 15.266 49.531 1 43.56 407 ASP B N 1
ATOM 9996 C CA . ASP B 1 407 ? 36.219 16.203 50.5 1 43.56 407 ASP B CA 1
ATOM 9997 C C . ASP B 1 407 ? 35.438 17.531 50.469 1 43.56 407 ASP B C 1
ATOM 9999 O O . ASP B 1 407 ? 35.219 18.125 49.406 1 43.56 407 ASP B O 1
ATOM 10003 N N . PRO B 1 408 ? 34.719 17.938 51.562 1 42.47 408 PRO B N 1
ATOM 10004 C CA . PRO B 1 408 ? 33.938 19.172 51.688 1 42.47 408 PRO B CA 1
ATOM 10005 C C . PRO B 1 408 ? 34.719 20.406 51.219 1 42.47 408 PRO B C 1
ATOM 10007 O O . PRO B 1 408 ? 34.156 21.484 51.094 1 42.47 408 PRO B O 1
ATOM 10010 N N . GLU B 1 409 ? 36.062 20.422 51.438 1 41.94 409 GLU B N 1
ATOM 10011 C CA . GLU B 1 409 ? 36.781 21.703 51.312 1 41.94 409 GLU B CA 1
ATOM 10012 C C . GLU B 1 409 ? 36.75 22.219 49.875 1 41.94 409 GLU B C 1
ATOM 10014 O O . GLU B 1 409 ? 37.094 23.375 49.625 1 41.94 409 GLU B O 1
ATOM 10019 N N . ARG B 1 410 ? 36.969 21.484 48.938 1 42.5 410 ARG B N 1
ATOM 10020 C CA . ARG B 1 410 ? 37.219 22.062 47.625 1 42.5 410 ARG B CA 1
ATOM 10021 C C . ARG B 1 410 ? 35.875 22.344 46.906 1 42.5 410 ARG B C 1
ATOM 10023 O O . ARG B 1 410 ? 35.625 21.781 45.844 1 42.5 410 ARG B O 1
ATOM 10030 N N . LEU B 1 411 ? 34.844 22.531 47.656 1 37.5 411 LEU B N 1
ATOM 10031 C CA . LEU B 1 411 ? 33.688 22.953 46.844 1 37.5 411 LEU B CA 1
ATOM 10032 C C . LEU B 1 411 ? 34 24.25 46.094 1 37.5 411 LEU B C 1
ATOM 10034 O O . LEU B 1 411 ? 34.312 25.266 46.75 1 37.5 411 LEU B O 1
ATOM 10038 N N . PRO B 1 412 ? 34.688 24.25 44.938 1 34.34 412 PRO B N 1
ATOM 10039 C CA . PRO B 1 412 ? 34.781 25.609 44.375 1 34.34 412 PRO B CA 1
ATOM 10040 C C . PRO B 1 412 ? 33.531 26.438 44.594 1 34.34 412 PRO B C 1
ATOM 10042 O O . PRO B 1 412 ? 32.406 25.906 44.594 1 34.34 412 PRO B O 1
ATOM 10045 N N . ILE B 1 413 ? 33.625 27.547 45.438 1 36.59 413 ILE B N 1
ATOM 10046 C CA . ILE B 1 413 ? 32.656 28.625 45.594 1 36.59 413 ILE B CA 1
ATOM 10047 C C . ILE B 1 413 ? 32.031 28.953 44.219 1 36.59 413 ILE B C 1
ATOM 10049 O O . ILE B 1 413 ? 32.219 30.062 43.719 1 36.59 413 ILE B O 1
ATOM 10053 N N . ASN B 1 414 ? 32.438 28.312 43.125 1 32.88 414 ASN B N 1
ATOM 10054 C CA . ASN B 1 414 ? 31.859 28.875 41.906 1 32.88 414 ASN B CA 1
ATOM 10055 C C . ASN B 1 414 ? 30.406 29.281 42.125 1 32.88 414 ASN B C 1
ATOM 10057 O O . ASN B 1 414 ? 29.734 28.781 43.031 1 32.88 414 ASN B O 1
ATOM 10061 N N . GLN B 1 415 ? 30.062 30.375 41.25 1 34.66 415 GLN B N 1
ATOM 10062 C CA . GLN B 1 415 ? 28.875 31.203 41.094 1 34.66 415 GLN B CA 1
ATOM 10063 C C . GLN B 1 415 ? 27.609 30.391 41.312 1 34.66 415 GLN B C 1
ATOM 10065 O O . GLN B 1 415 ? 27.562 29.219 40.938 1 34.66 415 GLN B O 1
ATOM 10070 N N . SER B 1 416 ? 26.906 30.734 42.375 1 33.28 416 SER B N 1
ATOM 10071 C CA . SER B 1 416 ? 25.516 30.312 42.531 1 33.28 416 SER B CA 1
ATOM 10072 C C . SER B 1 416 ? 24.891 29.984 41.188 1 33.28 416 SER B C 1
ATOM 10074 O O . SER B 1 416 ? 24.906 30.812 40.25 1 33.28 416 SER B O 1
ATOM 10076 N N . PRO B 1 417 ? 25.109 28.766 40.719 1 34.84 417 PRO B N 1
ATOM 10077 C CA . PRO B 1 417 ? 24.375 28.625 39.438 1 34.84 417 PRO B CA 1
ATOM 10078 C C . PRO B 1 417 ? 23.156 29.531 39.375 1 34.84 417 PRO B C 1
ATOM 10080 O O . PRO B 1 417 ? 22.5 29.797 40.375 1 34.84 417 PRO B O 1
ATOM 10083 N N . ALA B 1 418 ? 23.266 30.688 38.625 1 35.81 418 ALA B N 1
ATOM 10084 C CA . ALA B 1 418 ? 22.031 31.406 38.312 1 35.81 418 ALA B CA 1
ATOM 10085 C C . ALA B 1 418 ? 20.812 30.531 38.594 1 35.81 418 ALA B C 1
ATOM 10087 O O . ALA B 1 418 ? 20.781 29.344 38.25 1 35.81 418 ALA B O 1
ATOM 10088 N N . SER B 1 419 ? 20.188 30.781 39.688 1 36.88 419 SER B N 1
ATOM 10089 C CA . SER B 1 419 ? 18.891 30.203 40.031 1 36.88 419 SER B CA 1
ATOM 10090 C C . SER B 1 419 ? 18.109 29.859 38.75 1 36.88 419 SER B C 1
ATOM 10092 O O . SER B 1 419 ? 17.516 30.734 38.125 1 36.88 419 SER B O 1
ATOM 10094 N N . ARG B 1 420 ? 18.75 29.062 37.938 1 39.91 420 ARG B N 1
ATOM 10095 C CA . ARG B 1 420 ? 17.812 28.578 36.938 1 39.91 420 ARG B CA 1
ATOM 10096 C C . ARG B 1 420 ? 16.406 28.438 37.531 1 39.91 420 ARG B C 1
ATOM 10098 O O . ARG B 1 420 ? 16.219 27.797 38.562 1 39.91 420 ARG B O 1
ATOM 10105 N N . GLU B 1 421 ? 15.734 29.5 37.438 1 43.69 421 GLU B N 1
ATOM 10106 C CA . GLU B 1 421 ? 14.328 29.359 37.781 1 43.69 421 GLU B CA 1
ATOM 10107 C C . GLU B 1 421 ? 13.875 27.906 37.688 1 43.69 421 GLU B C 1
ATOM 10109 O O . GLU B 1 421 ? 14.055 27.266 36.625 1 43.69 421 GLU B O 1
ATOM 10114 N N . LEU B 1 422 ? 14.078 27.125 38.781 1 47.44 422 LEU B N 1
ATOM 10115 C CA . LEU B 1 422 ? 13.562 25.766 38.938 1 47.44 422 LEU B CA 1
ATOM 10116 C C . LEU B 1 422 ? 12.305 25.562 38.094 1 47.44 422 LEU B C 1
ATOM 10118 O O . LEU B 1 422 ? 11.344 26.328 38.188 1 47.44 422 LEU B O 1
ATOM 10122 N N . ASP B 1 423 ? 12.539 25.141 36.906 1 53.72 423 ASP B N 1
ATOM 10123 C CA . ASP B 1 423 ? 11.391 24.734 36.094 1 53.72 423 ASP B CA 1
ATOM 10124 C C . ASP B 1 423 ? 10.375 23.953 36.938 1 53.72 423 ASP B C 1
ATOM 10126 O O . ASP B 1 423 ? 10.75 23.219 37.844 1 53.72 423 ASP B O 1
ATOM 10130 N N . ALA B 1 424 ? 9.398 24.469 37.094 1 54.88 424 ALA B N 1
ATOM 10131 C CA . ALA B 1 424 ? 8.297 24 37.938 1 54.88 424 ALA B CA 1
ATOM 10132 C C . ALA B 1 424 ? 8.234 22.469 37.938 1 54.88 424 ALA B C 1
ATOM 10134 O O . ALA B 1 424 ? 7.734 21.875 38.875 1 54.88 424 ALA B O 1
ATOM 10135 N N . ASN B 1 425 ? 8.797 21.812 36.875 1 59.25 425 ASN B N 1
ATOM 10136 C CA . ASN B 1 425 ? 8.516 20.375 36.875 1 59.25 425 ASN B CA 1
ATOM 10137 C C . ASN B 1 425 ? 9.711 19.578 37.375 1 59.25 425 ASN B C 1
ATOM 10139 O O . ASN B 1 425 ? 9.664 18.344 37.406 1 59.25 425 ASN B O 1
ATOM 10143 N N . GLU B 1 426 ? 10.773 20.219 37.656 1 69.56 426 GLU B N 1
ATOM 10144 C CA . GLU B 1 426 ? 11.922 19.359 37.938 1 69.56 426 GLU B CA 1
ATOM 10145 C C . GLU B 1 426 ? 12.188 19.281 39.438 1 69.56 426 GLU B C 1
ATOM 10147 O O . GLU B 1 426 ? 12.102 20.281 40.156 1 69.56 426 GLU B O 1
ATOM 10152 N N . THR B 1 427 ? 12.133 18.156 39.969 1 68.88 427 THR B N 1
ATOM 10153 C CA . THR B 1 427 ? 12.461 17.922 41.375 1 68.88 427 THR B CA 1
ATOM 10154 C C . THR B 1 427 ? 13.953 18.109 41.594 1 68.88 427 THR B C 1
ATOM 10156 O O . THR B 1 427 ? 14.75 18.031 40.688 1 68.88 427 THR B O 1
ATOM 10159 N N . GLU B 1 428 ? 14.367 18.531 42.719 1 69.5 428 GLU B N 1
ATOM 10160 C CA . GLU B 1 428 ? 15.766 18.703 43.094 1 69.5 428 GLU B CA 1
ATOM 10161 C C . GLU B 1 428 ? 16.562 17.422 42.875 1 69.5 428 GLU B C 1
ATOM 10163 O O . GLU B 1 428 ? 17.719 17.469 42.438 1 69.5 428 GLU B O 1
ATOM 10168 N N . GLU B 1 429 ? 15.914 16.312 43.156 1 73.5 429 GLU B N 1
ATOM 10169 C CA . GLU B 1 429 ? 16.578 15.031 42.938 1 73.5 429 GLU B CA 1
ATOM 10170 C C . GLU B 1 429 ? 16.844 14.781 41.469 1 73.5 429 GLU B C 1
ATOM 10172 O O . GLU B 1 429 ? 17.891 14.242 41.094 1 73.5 429 GLU B O 1
ATOM 10177 N N . ALA B 1 430 ? 15.906 15.172 40.688 1 77 430 ALA B N 1
ATOM 10178 C CA . ALA B 1 430 ? 16.062 14.984 39.25 1 77 430 ALA B CA 1
ATOM 10179 C C . ALA B 1 430 ? 17.172 15.867 38.688 1 77 430 ALA B C 1
ATOM 10181 O O . ALA B 1 430 ? 17.906 15.461 37.781 1 77 430 ALA B O 1
ATOM 10182 N N . ILE B 1 431 ? 17.234 17.016 39.219 1 77.94 431 ILE B N 1
ATOM 10183 C CA . ILE B 1 431 ? 18.281 17.938 38.781 1 77.94 431 ILE B CA 1
ATOM 10184 C C . ILE B 1 431 ? 19.641 17.391 39.188 1 77.94 431 ILE B C 1
ATOM 10186 O O . ILE B 1 431 ? 20.594 17.469 38.406 1 77.94 431 ILE B O 1
ATOM 10190 N N . GLU B 1 432 ? 19.703 16.875 40.344 1 76.94 432 GLU B N 1
ATOM 10191 C CA . GLU B 1 432 ? 20.969 16.266 40.781 1 76.94 432 GLU B CA 1
ATOM 10192 C C . GLU B 1 432 ? 21.328 15.07 39.906 1 76.94 432 GLU B C 1
ATOM 10194 O O . GLU B 1 432 ? 22.5 14.891 39.562 1 76.94 432 GLU B O 1
ATOM 10199 N N . GLY B 1 433 ? 20.391 14.289 39.688 1 78.56 433 GLY B N 1
ATOM 10200 C CA . GLY B 1 433 ? 20.625 13.148 38.812 1 78.56 433 GLY B CA 1
ATOM 10201 C C . GLY B 1 433 ? 21.109 13.555 37.438 1 78.56 433 GLY B C 1
ATOM 10202 O O . GLY B 1 433 ? 22.016 12.938 36.875 1 78.56 433 GLY B O 1
ATOM 10203 N N . LYS B 1 434 ? 20.438 14.516 36.906 1 80.5 434 LYS B N 1
ATOM 10204 C CA . LYS B 1 434 ? 20.812 15.023 35.594 1 80.5 434 LYS B CA 1
ATOM 10205 C C . LYS B 1 434 ? 22.25 15.555 35.594 1 80.5 434 LYS B C 1
ATOM 10207 O O . LYS B 1 434 ? 23 15.305 34.656 1 80.5 434 LYS B O 1
ATOM 10212 N N . ASN B 1 435 ? 22.516 16.281 36.531 1 79.25 435 ASN B N 1
ATOM 10213 C CA . ASN B 1 435 ? 23.875 16.828 36.625 1 79.25 435 ASN B CA 1
ATOM 10214 C C . ASN B 1 435 ? 24.922 15.734 36.781 1 79.25 435 ASN B C 1
ATOM 10216 O O . ASN B 1 435 ? 26 15.812 36.188 1 79.25 435 ASN B O 1
ATOM 10220 N N . ARG B 1 436 ? 24.578 14.758 37.469 1 77.88 436 ARG B N 1
ATOM 10221 C CA . ARG B 1 436 ? 25.5 13.648 37.656 1 77.88 436 ARG B CA 1
ATOM 10222 C C . ARG B 1 436 ? 25.703 12.875 36.344 1 77.88 436 ARG B C 1
ATOM 10224 O O . ARG B 1 436 ? 26.812 12.43 36.062 1 77.88 436 ARG B O 1
ATOM 10231 N N . LEU B 1 437 ? 24.672 12.664 35.719 1 81.5 437 LEU B N 1
ATOM 10232 C CA . LEU B 1 437 ? 24.766 11.961 34.469 1 81.5 437 LEU B CA 1
ATOM 10233 C C . LEU B 1 437 ? 25.547 12.781 33.438 1 81.5 437 LEU B C 1
ATOM 10235 O O . LEU B 1 437 ? 26.281 12.227 32.625 1 81.5 437 LEU B O 1
ATOM 10239 N N . GLU B 1 438 ? 25.219 14.023 33.531 1 79.44 438 GLU B N 1
ATOM 10240 C CA . GLU B 1 438 ? 25.984 14.898 32.625 1 79.44 438 GLU B CA 1
ATOM 10241 C C . GLU B 1 438 ? 27.469 14.891 33 1 79.44 438 GLU B C 1
ATOM 10243 O O . GLU B 1 438 ? 28.328 14.945 32.094 1 79.44 438 GLU B O 1
ATOM 10248 N N . GLU B 1 439 ? 27.719 14.828 34.156 1 77.75 439 GLU B N 1
ATOM 10249 C CA . GLU B 1 439 ? 29.109 14.711 34.594 1 77.75 439 GLU B CA 1
ATOM 10250 C C . GLU B 1 439 ? 29.719 13.398 34.125 1 77.75 439 GLU B C 1
ATOM 10252 O O . GLU B 1 439 ? 30.875 13.367 33.719 1 77.75 439 GLU B O 1
ATOM 10257 N N . LEU B 1 440 ? 28.969 12.367 34.312 1 76.94 440 LEU B N 1
ATOM 10258 C CA . LEU B 1 440 ? 29.438 11.078 33.812 1 76.94 440 LEU B CA 1
ATOM 10259 C C . LEU B 1 440 ? 29.656 11.117 32.312 1 76.94 440 LEU B C 1
ATOM 10261 O O . LEU B 1 440 ? 30.625 10.547 31.797 1 76.94 440 LEU B O 1
ATOM 10265 N N . HIS B 1 441 ? 28.703 11.68 31.656 1 77.75 441 HIS B N 1
ATOM 10266 C CA . HIS B 1 441 ? 28.828 11.82 30.219 1 77.75 441 HIS B CA 1
ATOM 10267 C C . HIS B 1 441 ? 30.094 12.602 29.844 1 77.75 441 HIS B C 1
ATOM 10269 O O . HIS B 1 441 ? 30.812 12.219 28.922 1 77.75 441 HIS B O 1
ATOM 10275 N N . ASP B 1 442 ? 30.234 13.672 30.594 1 74.44 442 ASP B N 1
ATOM 10276 C CA . ASP B 1 442 ? 31.422 14.484 30.328 1 74.44 442 ASP B CA 1
ATOM 10277 C C . ASP B 1 442 ? 32.719 13.703 30.625 1 74.44 442 ASP B C 1
ATOM 10279 O O . ASP B 1 442 ? 33.688 13.844 29.922 1 74.44 442 ASP B O 1
ATOM 10283 N N . ARG B 1 443 ? 32.625 12.859 31.562 1 71.69 443 ARG B N 1
ATOM 10284 C CA . ARG B 1 443 ? 33.75 12.023 31.891 1 71.69 443 ARG B CA 1
ATOM 10285 C C . ARG B 1 443 ? 34 10.992 30.797 1 71.69 443 ARG B C 1
ATOM 10287 O O . ARG B 1 443 ? 35.156 10.75 30.406 1 71.69 443 ARG B O 1
ATOM 10294 N N . ILE B 1 444 ? 33 10.422 30.328 1 75.12 444 ILE B N 1
ATOM 10295 C CA . ILE B 1 444 ? 33.125 9.43 29.266 1 75.12 444 ILE B CA 1
ATOM 10296 C C . ILE B 1 444 ? 33.594 10.102 27.969 1 75.12 444 ILE B C 1
ATOM 10298 O O . ILE B 1 444 ? 34.438 9.555 27.25 1 75.12 444 ILE B O 1
ATOM 10302 N N . GLU B 1 445 ? 32.969 11.234 27.719 1 71.5 445 GLU B N 1
ATOM 10303 C CA . GLU B 1 445 ? 33.375 11.969 26.516 1 71.5 445 GLU B CA 1
ATOM 10304 C C . GLU B 1 445 ? 34.844 12.383 26.594 1 71.5 445 GLU B C 1
ATOM 10306 O O . GLU B 1 445 ? 35.562 12.414 25.578 1 71.5 445 GLU B O 1
ATOM 10311 N N . SER B 1 446 ? 35.219 12.656 27.828 1 67.69 446 SER B N 1
ATOM 10312 C CA . SER B 1 446 ? 36.625 13.031 28 1 67.69 446 SER B CA 1
ATOM 10313 C C . SER B 1 446 ? 37.531 11.836 27.797 1 67.69 446 SER B C 1
ATOM 10315 O O . SER B 1 446 ? 38.719 12 27.422 1 67.69 446 SER B O 1
ATOM 10317 N N . TRP B 1 447 ? 36.969 10.664 27.969 1 68.94 447 TRP B N 1
ATOM 10318 C CA . TRP B 1 447 ? 37.781 9.453 27.766 1 68.94 447 TRP B CA 1
ATOM 10319 C C . TRP B 1 447 ? 37.812 9.078 26.297 1 68.94 447 TRP B C 1
ATOM 10321 O O . TRP B 1 447 ? 38.75 8.398 25.859 1 68.94 447 TRP B O 1
ATOM 10331 N N . ASN B 1 448 ? 36.875 9.539 25.531 1 66.81 448 ASN B N 1
ATOM 10332 C CA . ASN B 1 448 ? 36.844 9.188 24.109 1 66.81 448 ASN B CA 1
ATOM 10333 C C . ASN B 1 448 ? 37.75 10.102 23.281 1 66.81 448 ASN B C 1
ATOM 10335 O O . ASN B 1 448 ? 37.406 11.258 23.031 1 66.81 448 ASN B O 1
ATOM 10339 N N . PRO B 1 449 ? 38.938 9.656 23.031 1 68.38 449 PRO B N 1
ATOM 10340 C CA . PRO B 1 449 ? 39.875 10.5 22.281 1 68.38 449 PRO B CA 1
ATOM 10341 C C . PRO B 1 449 ? 39.375 10.844 20.891 1 68.38 449 PRO B C 1
ATOM 10343 O O . PRO B 1 449 ? 39.844 11.812 20.281 1 68.38 449 PRO B O 1
ATOM 10346 N N . TRP B 1 450 ? 38.406 10.141 20.406 1 79.44 450 TRP B N 1
ATOM 10347 C CA . TRP B 1 450 ? 37.969 10.336 19.031 1 79.44 450 TRP B CA 1
ATOM 10348 C C . TRP B 1 450 ? 37.344 11.719 18.859 1 79.44 450 TRP B C 1
ATOM 10350 O O . TRP B 1 450 ? 37.562 12.375 17.828 1 79.44 450 TRP B O 1
ATOM 10360 N N . HIS B 1 451 ? 36.719 12.164 19.922 1 72 451 HIS B N 1
ATOM 10361 C CA . HIS B 1 451 ? 36.031 13.445 19.828 1 72 451 HIS B CA 1
ATOM 10362 C C . HIS B 1 451 ? 37 14.609 19.891 1 72 451 HIS B C 1
ATOM 10364 O O . HIS B 1 451 ? 36.688 15.734 19.5 1 72 451 HIS B O 1
ATOM 10370 N N . LYS B 1 452 ? 38.25 14.297 20.297 1 68.31 452 LYS B N 1
ATOM 10371 C CA . LYS B 1 452 ? 39.25 15.336 20.453 1 68.31 452 LYS B CA 1
ATOM 10372 C C . LYS B 1 452 ? 40.062 15.508 19.172 1 68.31 452 LYS B C 1
ATOM 10374 O O . LYS B 1 452 ? 40.719 16.531 18.969 1 68.31 452 LYS B O 1
ATOM 10379 N N . PHE B 1 453 ? 39.875 14.516 18.266 1 76.44 453 PHE B N 1
ATOM 10380 C CA . PHE B 1 453 ? 40.625 14.594 17.016 1 76.44 453 PHE B CA 1
ATOM 10381 C C . PHE B 1 453 ? 39.969 15.594 16.062 1 76.44 453 PHE B C 1
ATOM 10383 O O . PHE B 1 453 ? 38.75 15.734 16.031 1 76.44 453 PHE B O 1
ATOM 10390 N N . SER B 1 454 ? 40.844 16.344 15.391 1 76.94 454 SER B N 1
ATOM 10391 C CA . SER B 1 454 ? 40.344 17.203 14.32 1 76.94 454 SER B CA 1
ATOM 10392 C C . SER B 1 454 ? 39.75 16.375 13.172 1 76.94 454 SER B C 1
ATOM 10394 O O . SER B 1 454 ? 40.062 15.188 13.047 1 76.94 454 SER B O 1
ATOM 10396 N N . TYR B 1 455 ? 38.906 16.906 12.43 1 83.44 455 TYR B N 1
ATOM 10397 C CA . TYR B 1 455 ? 38.281 16.203 11.305 1 83.44 455 TYR B CA 1
ATOM 10398 C C . TYR B 1 455 ? 39.344 15.727 10.312 1 83.44 455 TYR B C 1
ATOM 10400 O O . TYR B 1 455 ? 39.188 14.664 9.711 1 83.44 455 TYR B O 1
ATOM 10408 N N . SER B 1 456 ? 40.375 16.5 10.133 1 81.88 456 SER B N 1
ATOM 10409 C CA . SER B 1 456 ? 41.438 16.094 9.219 1 81.88 456 SER B CA 1
ATOM 10410 C C . SER B 1 456 ? 42.188 14.859 9.719 1 81.88 456 SER B C 1
ATOM 10412 O O . SER B 1 456 ? 42.5 13.953 8.938 1 81.88 456 SER B O 1
ATOM 10414 N N . ARG B 1 457 ? 42.438 14.812 10.977 1 83.62 457 ARG B N 1
ATOM 10415 C CA . ARG B 1 457 ? 43.094 13.648 11.555 1 83.62 457 ARG B CA 1
ATOM 10416 C C . ARG B 1 457 ? 42.219 12.422 11.5 1 83.62 457 ARG B C 1
ATOM 10418 O O . ARG B 1 457 ? 42.688 11.305 11.273 1 83.62 457 ARG B O 1
ATOM 10425 N N . ARG B 1 458 ? 41 12.641 11.805 1 86.94 458 ARG B N 1
ATOM 10426 C CA . ARG B 1 458 ? 40.062 11.539 11.711 1 86.94 458 ARG B CA 1
ATOM 10427 C C . ARG B 1 458 ? 40.031 10.945 10.305 1 86.94 458 ARG B C 1
ATOM 10429 O O . ARG B 1 458 ? 39.969 9.727 10.141 1 86.94 458 ARG B O 1
ATOM 10436 N N . LEU B 1 459 ? 40.125 11.75 9.25 1 88 459 LEU B N 1
ATOM 10437 C CA . LEU B 1 459 ? 40.125 11.297 7.863 1 88 459 LEU B CA 1
ATOM 10438 C C . LEU B 1 459 ? 41.375 10.461 7.578 1 88 459 LEU B C 1
ATOM 10440 O O . LEU B 1 459 ? 41.281 9.438 6.895 1 88 459 LEU B O 1
ATOM 10444 N N . TRP B 1 460 ? 42.469 10.891 8.203 1 87.31 460 TRP B N 1
ATOM 10445 C CA . TRP B 1 460 ? 43.75 10.195 7.961 1 87.31 460 TRP B CA 1
ATOM 10446 C C . TRP B 1 460 ? 43.75 8.836 8.656 1 87.31 460 TRP B C 1
ATOM 10448 O O . TRP B 1 460 ? 44.469 7.926 8.242 1 87.31 460 TRP B O 1
ATOM 10458 N N . ILE B 1 461 ? 42.906 8.711 9.594 1 88.06 461 ILE B N 1
ATOM 10459 C CA . ILE B 1 461 ? 42.812 7.438 10.297 1 88.06 461 ILE B CA 1
ATOM 10460 C C . ILE B 1 461 ? 41.781 6.539 9.602 1 88.06 461 ILE B C 1
ATOM 10462 O O . ILE B 1 461 ? 42.031 5.344 9.406 1 88.06 461 ILE B O 1
ATOM 10466 N N . LEU B 1 462 ? 40.719 7.141 9.172 1 89.5 462 LEU B N 1
ATOM 10467 C CA . LEU B 1 462 ? 39.594 6.355 8.68 1 89.5 462 LEU B CA 1
ATOM 10468 C C . LEU B 1 462 ? 39.844 5.871 7.258 1 89.5 462 LEU B C 1
ATOM 10470 O O . LEU B 1 462 ? 39.406 4.781 6.879 1 89.5 462 LEU B O 1
ATOM 10474 N N . ILE B 1 463 ? 40.594 6.535 6.449 1 88.44 463 ILE B N 1
ATOM 10475 C CA . ILE B 1 463 ? 40.812 6.16 5.059 1 88.44 463 ILE B CA 1
ATOM 10476 C C . ILE B 1 463 ? 41.625 4.871 5 1 88.44 463 ILE B C 1
ATOM 10478 O O . ILE B 1 463 ? 41.219 3.906 4.34 1 88.44 463 ILE B O 1
ATOM 10482 N N . PRO B 1 464 ? 42.719 4.77 5.75 1 88.81 464 PRO B N 1
ATOM 10483 C CA . PRO B 1 464 ? 43.438 3.492 5.754 1 88.81 464 PRO B CA 1
ATOM 10484 C C . PRO B 1 464 ? 42.625 2.35 6.344 1 88.81 464 PRO B C 1
ATOM 10486 O O . PRO B 1 464 ? 42.75 1.203 5.906 1 88.81 464 PRO B O 1
ATOM 10489 N N . VAL B 1 465 ? 41.781 2.652 7.277 1 89.62 465 VAL B N 1
ATOM 10490 C CA . VAL B 1 465 ? 40.938 1.612 7.867 1 89.62 465 VAL B CA 1
ATOM 10491 C C . VAL B 1 465 ? 39.969 1.079 6.82 1 89.62 465 VAL B C 1
ATOM 10493 O O . VAL B 1 465 ? 39.719 -0.128 6.75 1 89.62 465 VAL B O 1
ATOM 10496 N N . VAL B 1 466 ? 39.469 1.952 6.043 1 87.75 466 VAL B N 1
ATOM 10497 C CA . VAL B 1 466 ? 38.531 1.547 4.992 1 87.75 466 VAL B CA 1
ATOM 10498 C C . VAL B 1 466 ? 39.281 0.719 3.941 1 87.75 466 VAL B C 1
ATOM 10500 O O . VAL B 1 466 ? 38.781 -0.31 3.486 1 87.75 466 VAL B O 1
ATOM 10503 N N . LEU B 1 467 ? 40.469 1.121 3.619 1 86.38 467 LEU B N 1
ATOM 10504 C CA . LEU B 1 467 ? 41.25 0.396 2.629 1 86.38 467 LEU B CA 1
ATOM 10505 C C . LEU B 1 467 ? 41.688 -0.973 3.158 1 86.38 467 LEU B C 1
ATOM 10507 O O . LEU B 1 467 ? 41.594 -1.971 2.438 1 86.38 467 LEU B O 1
ATOM 10511 N N . PHE B 1 468 ? 42.031 -0.967 4.352 1 89.44 468 PHE B N 1
ATOM 10512 C CA . PHE B 1 468 ? 42.438 -2.229 4.969 1 89.44 468 PHE B CA 1
ATOM 10513 C C . PHE B 1 468 ? 41.219 -3.168 5.086 1 89.44 468 PHE B C 1
ATOM 10515 O O . PHE B 1 468 ? 41.344 -4.375 4.863 1 89.44 468 PHE B O 1
ATOM 10522 N N . SER B 1 469 ? 40.188 -2.613 5.508 1 89.75 469 SER B N 1
ATOM 10523 C CA . SER B 1 469 ? 38.969 -3.436 5.621 1 89.75 469 SER B CA 1
ATOM 10524 C C . SER B 1 469 ? 38.531 -3.963 4.262 1 89.75 469 SER B C 1
ATOM 10526 O O . SER B 1 469 ? 38 -5.07 4.16 1 89.75 469 SER B O 1
ATOM 10528 N N . ALA B 1 470 ? 38.75 -3.242 3.227 1 85.06 470 ALA B N 1
ATOM 10529 C CA . ALA B 1 470 ? 38.438 -3.701 1.874 1 85.06 470 ALA B CA 1
ATOM 10530 C C . ALA B 1 470 ? 39.312 -4.895 1.494 1 85.06 470 ALA B C 1
ATOM 10532 O O . ALA B 1 470 ? 38.844 -5.855 0.89 1 85.06 470 ALA B O 1
ATOM 10533 N N . ILE B 1 471 ? 40.562 -4.789 1.921 1 85.38 471 ILE B N 1
ATOM 10534 C CA . ILE B 1 471 ? 41.5 -5.883 1.643 1 85.38 471 ILE B CA 1
ATOM 10535 C C . ILE B 1 471 ? 41.094 -7.105 2.469 1 85.38 471 ILE B C 1
ATOM 10537 O O . ILE B 1 471 ? 41.125 -8.234 1.967 1 85.38 471 ILE B O 1
ATOM 10541 N N . LEU B 1 472 ? 40.688 -6.82 3.621 1 87.38 472 LEU B N 1
ATOM 10542 C CA . LEU B 1 472 ? 40.25 -7.898 4.496 1 87.38 472 LEU B CA 1
ATOM 10543 C C . LEU B 1 472 ? 39 -8.57 3.941 1 87.38 472 LEU B C 1
ATOM 10545 O O . LEU B 1 472 ? 38.812 -9.773 4.129 1 87.38 472 LEU B O 1
ATOM 10549 N N . SER B 1 473 ? 38.219 -7.852 3.281 1 84.19 473 SER B N 1
ATOM 10550 C CA . SER B 1 473 ? 36.969 -8.367 2.742 1 84.19 473 SER B CA 1
ATOM 10551 C C . SER B 1 473 ? 37.219 -9.367 1.62 1 84.19 473 SER B C 1
ATOM 10553 O O . SER B 1 473 ? 36.375 -10.227 1.346 1 84.19 473 SER B O 1
ATOM 10555 N N . PHE B 1 474 ? 38.406 -9.32 1.025 1 81.06 474 PHE B N 1
ATOM 10556 C CA . PHE B 1 474 ? 38.719 -10.281 -0.022 1 81.06 474 PHE B CA 1
ATOM 10557 C C . PHE B 1 474 ? 39 -11.656 0.569 1 81.06 474 PHE B C 1
ATOM 10559 O O . PHE B 1 474 ? 38.719 -12.68 -0.072 1 81.06 474 PHE B O 1
ATOM 10566 N N . LYS B 1 475 ? 39.469 -11.609 1.772 1 81.06 475 LYS B N 1
ATOM 10567 C CA . LYS B 1 475 ? 39.781 -12.891 2.416 1 81.06 475 LYS B CA 1
ATOM 10568 C C . LYS B 1 475 ? 38.656 -13.336 3.326 1 81.06 475 LYS B C 1
ATOM 10570 O O . LYS B 1 475 ? 38.312 -14.516 3.373 1 81.06 475 LYS B O 1
ATOM 10575 N N . ALA B 1 476 ? 38.188 -12.367 4.066 1 83.69 476 ALA B N 1
ATOM 10576 C CA . ALA B 1 476 ? 37.062 -12.586 4.977 1 83.69 476 ALA B CA 1
ATOM 10577 C C . ALA B 1 476 ? 35.969 -11.531 4.773 1 83.69 476 ALA B C 1
ATOM 10579 O O . ALA B 1 476 ? 35.906 -10.539 5.5 1 83.69 476 ALA B O 1
ATOM 10580 N N . PHE B 1 477 ? 35.031 -11.867 3.941 1 79.81 477 PHE B N 1
ATOM 10581 C CA . PHE B 1 477 ? 34.094 -10.867 3.467 1 79.81 477 PHE B CA 1
ATOM 10582 C C . PHE B 1 477 ? 33.219 -10.352 4.613 1 79.81 477 PHE B C 1
ATOM 10584 O O . PHE B 1 477 ? 33.094 -9.141 4.797 1 79.81 477 PHE B O 1
ATOM 10591 N N . TYR B 1 478 ? 32.656 -11.242 5.453 1 80.31 478 TYR B N 1
ATOM 10592 C CA . TYR B 1 478 ? 31.688 -10.82 6.457 1 80.31 478 TYR B CA 1
ATOM 10593 C C . TYR B 1 478 ? 32.344 -9.992 7.551 1 80.31 478 TYR B C 1
ATOM 10595 O O . TYR B 1 478 ? 31.766 -9.039 8.062 1 80.31 478 TYR B O 1
ATOM 10603 N N . VAL B 1 479 ? 33.562 -10.312 7.84 1 84.44 479 VAL B N 1
ATOM 10604 C CA . VAL B 1 479 ? 34.281 -9.539 8.844 1 84.44 479 VAL B CA 1
ATOM 10605 C C . VAL B 1 479 ? 34.75 -8.227 8.227 1 84.44 479 VAL B C 1
ATOM 10607 O O . VAL B 1 479 ? 34.594 -7.156 8.828 1 84.44 479 VAL B O 1
ATOM 10610 N N . GLY B 1 480 ? 35.312 -8.367 7.113 1 85.81 480 GLY B N 1
ATOM 10611 C CA . GLY B 1 480 ? 35.812 -7.18 6.441 1 85.81 480 GLY B CA 1
ATOM 10612 C C . GLY B 1 480 ? 34.75 -6.16 6.145 1 85.81 480 GLY B C 1
ATOM 10613 O O . GLY B 1 480 ? 34.938 -4.965 6.398 1 85.81 480 GLY B O 1
ATOM 10614 N N . TRP B 1 481 ? 33.656 -6.605 5.691 1 84.88 481 TRP B N 1
ATOM 10615 C CA . TRP B 1 481 ? 32.594 -5.699 5.336 1 84.88 481 TRP B CA 1
ATOM 10616 C C . TRP B 1 481 ? 32 -5.027 6.578 1 84.88 481 TRP B C 1
ATOM 10618 O O . TRP B 1 481 ? 31.594 -3.865 6.527 1 84.88 481 TRP B O 1
ATOM 10628 N N . THR B 1 482 ? 31.891 -5.742 7.703 1 86.56 482 THR B N 1
ATOM 10629 C CA . THR B 1 482 ? 31.375 -5.156 8.938 1 86.56 482 THR B CA 1
ATOM 10630 C C . THR B 1 482 ? 32.25 -3.998 9.398 1 86.56 482 THR B C 1
ATOM 10632 O O . THR B 1 482 ? 31.75 -2.924 9.734 1 86.56 482 THR B O 1
ATOM 10635 N N . ILE B 1 483 ? 33.531 -4.211 9.281 1 89.56 483 ILE B N 1
ATOM 10636 C CA . ILE B 1 483 ? 34.469 -3.164 9.688 1 89.56 483 ILE B CA 1
ATOM 10637 C C . ILE B 1 483 ? 34.406 -2.01 8.688 1 89.56 483 ILE B C 1
ATOM 10639 O O . ILE B 1 483 ? 34.406 -0.841 9.086 1 89.56 483 ILE B O 1
ATOM 10643 N N . MET B 1 484 ? 34.281 -2.355 7.508 1 88.19 484 MET B N 1
ATOM 10644 C CA . MET B 1 484 ? 34.219 -1.338 6.465 1 88.19 484 MET B CA 1
ATOM 10645 C C . MET B 1 484 ? 32.969 -0.493 6.605 1 88.19 484 MET B C 1
ATOM 10647 O O . MET B 1 484 ? 33.031 0.729 6.457 1 88.19 484 MET B O 1
ATOM 10651 N N . GLY B 1 485 ? 31.844 -1.174 6.844 1 87.75 485 GLY B N 1
ATOM 10652 C CA . GLY B 1 485 ? 30.594 -0.453 7.02 1 87.75 485 GLY B CA 1
ATOM 10653 C C . GLY B 1 485 ? 30.625 0.55 8.156 1 87.75 485 GLY B C 1
ATOM 10654 O O . GLY B 1 485 ? 30.219 1.7 7.992 1 87.75 485 GLY B O 1
ATOM 10655 N N . LEU B 1 486 ? 31.188 0.175 9.281 1 89.75 486 LEU B N 1
ATOM 10656 C CA . LEU B 1 486 ? 31.297 1.069 10.43 1 89.75 486 LEU B CA 1
ATOM 10657 C C . LEU B 1 486 ? 32.25 2.227 10.125 1 89.75 486 LEU B C 1
ATOM 10659 O O . LEU B 1 486 ? 31.984 3.367 10.516 1 89.75 486 LEU B O 1
ATOM 10663 N N . ALA B 1 487 ? 33.281 1.892 9.414 1 88.56 487 ALA B N 1
ATOM 10664 C CA . ALA B 1 487 ? 34.219 2.926 9.031 1 88.56 487 ALA B CA 1
ATOM 10665 C C . ALA B 1 487 ? 33.625 3.896 8.023 1 88.56 487 ALA B C 1
ATOM 10667 O O . ALA B 1 487 ? 33.906 5.098 8.062 1 88.56 487 ALA B O 1
ATOM 10668 N N . LEU B 1 488 ? 32.781 3.393 7.176 1 86.75 488 LEU B N 1
ATOM 10669 C CA . LEU B 1 488 ? 32.156 4.238 6.176 1 86.75 488 LEU B CA 1
ATOM 10670 C C . LEU B 1 488 ? 31.156 5.191 6.836 1 86.75 488 LEU B C 1
ATOM 10672 O O . LEU B 1 488 ? 31.031 6.348 6.426 1 86.75 488 LEU B O 1
ATOM 10676 N N . ILE B 1 489 ? 30.438 4.711 7.809 1 87.69 489 ILE B N 1
ATOM 10677 C CA . ILE B 1 489 ? 29.516 5.574 8.539 1 87.69 489 ILE B CA 1
ATOM 10678 C C . ILE B 1 489 ? 30.297 6.695 9.219 1 87.69 489 ILE B C 1
ATOM 10680 O O . ILE B 1 489 ? 29.938 7.871 9.109 1 87.69 489 ILE B O 1
ATOM 10684 N N . SER B 1 490 ? 31.406 6.297 9.836 1 88.19 490 SER B N 1
ATOM 10685 C CA . SER B 1 490 ? 32.219 7.285 10.516 1 88.19 490 SER B CA 1
ATOM 10686 C C . SER B 1 490 ? 32.875 8.25 9.516 1 88.19 490 SER B C 1
ATOM 10688 O O . SER B 1 490 ? 33 9.445 9.805 1 88.19 490 SER B O 1
ATOM 10690 N N . LEU B 1 491 ? 33.25 7.691 8.453 1 86.19 491 LEU B N 1
ATOM 10691 C CA . LEU B 1 491 ? 33.844 8.523 7.398 1 86.19 491 LEU B CA 1
ATOM 10692 C C . LEU B 1 491 ? 32.781 9.492 6.848 1 86.19 491 LEU B C 1
ATOM 10694 O O . LEU B 1 491 ? 33.094 10.656 6.582 1 86.19 491 LEU B O 1
ATOM 10698 N N . GLY B 1 492 ? 31.578 9.023 6.629 1 84.81 492 GLY B N 1
ATOM 10699 C CA . GLY B 1 492 ? 30.5 9.898 6.188 1 84.81 492 GLY B CA 1
ATOM 10700 C C . GLY B 1 492 ? 30.25 11.055 7.137 1 84.81 492 GLY B C 1
ATOM 10701 O O . GLY B 1 492 ? 30.094 12.195 6.699 1 84.81 492 GLY B O 1
ATOM 10702 N N . TYR B 1 493 ? 30.297 10.75 8.391 1 84.31 493 TYR B N 1
ATOM 10703 C CA . TYR B 1 493 ? 30.109 11.781 9.398 1 84.31 493 TYR B CA 1
ATOM 10704 C C . TYR B 1 493 ? 31.25 12.781 9.383 1 84.31 493 TYR B C 1
ATOM 10706 O O . TYR B 1 493 ? 31.047 13.984 9.523 1 84.31 493 TYR B O 1
ATOM 10714 N N . THR B 1 494 ? 32.469 12.289 9.195 1 83.31 494 THR B N 1
ATOM 10715 C CA . THR B 1 494 ? 33.656 13.125 9.188 1 83.31 494 THR B CA 1
ATOM 10716 C C . THR B 1 494 ? 33.688 14 7.938 1 83.31 494 THR B C 1
ATOM 10718 O O . THR B 1 494 ? 34.031 15.188 8.016 1 83.31 494 THR B O 1
ATOM 10721 N N . ILE B 1 495 ? 33.281 13.422 6.863 1 82.69 495 ILE B N 1
ATOM 10722 C CA . ILE B 1 495 ? 33.281 14.172 5.613 1 82.69 495 ILE B CA 1
ATOM 10723 C C . ILE B 1 495 ? 32.219 15.273 5.676 1 82.69 495 ILE B C 1
ATOM 10725 O O . ILE B 1 495 ? 32.469 16.422 5.277 1 82.69 495 ILE B O 1
ATOM 10729 N N . GLN B 1 496 ? 31.094 14.914 6.16 1 80.69 496 GLN B N 1
ATOM 10730 C CA . GLN B 1 496 ? 30.047 15.914 6.301 1 80.69 496 GLN B CA 1
ATOM 10731 C C . GLN B 1 496 ? 30.469 17.031 7.258 1 80.69 496 GLN B C 1
ATOM 10733 O O . GLN B 1 496 ? 30.156 18.203 7.031 1 80.69 496 GLN B O 1
ATOM 10738 N N . GLY B 1 497 ? 31.109 16.641 8.344 1 74.12 497 GLY B N 1
ATOM 10739 C CA . GLY B 1 497 ? 31.594 17.625 9.305 1 74.12 497 GLY B CA 1
ATOM 10740 C C . GLY B 1 497 ? 32.656 18.531 8.742 1 74.12 497 GLY B C 1
ATOM 10741 O O . GLY B 1 497 ? 32.688 19.734 9.047 1 74.12 497 GLY B O 1
ATOM 10742 N N . ARG B 1 498 ? 33.5 18.016 7.965 1 75 498 ARG B N 1
ATOM 10743 C CA . ARG B 1 498 ? 34.594 18.781 7.387 1 75 498 ARG B CA 1
ATOM 10744 C C . ARG B 1 498 ? 34.094 19.672 6.258 1 75 498 ARG B C 1
ATOM 10746 O O . ARG B 1 498 ? 34.594 20.797 6.078 1 75 498 ARG B O 1
ATOM 10753 N N . PHE B 1 499 ? 33.062 19.031 5.488 1 71.56 499 PHE B N 1
ATOM 10754 C CA . PHE B 1 499 ? 32.562 19.781 4.355 1 71.56 499 PHE B CA 1
ATOM 10755 C C . PHE B 1 499 ? 31.047 19.969 4.465 1 71.56 499 PHE B C 1
ATOM 10757 O O . PHE B 1 499 ? 30.297 19.531 3.598 1 71.56 499 PHE B O 1
ATOM 10764 N N . PRO B 1 500 ? 30.547 20.656 5.48 1 64.81 500 PRO B N 1
ATOM 10765 C CA . PRO B 1 500 ? 29.109 20.812 5.668 1 64.81 500 PRO B CA 1
ATOM 10766 C C . PRO B 1 500 ? 28.453 21.625 4.551 1 64.81 500 PRO B C 1
ATOM 10768 O O . PRO B 1 500 ? 27.234 21.562 4.359 1 64.81 500 PRO B O 1
ATOM 10771 N N . GLN B 1 501 ? 29.234 22.344 3.844 1 57.25 501 GLN B N 1
ATOM 10772 C CA . GLN B 1 501 ? 28.719 23.188 2.764 1 57.25 501 GLN B CA 1
ATOM 10773 C C . GLN B 1 501 ? 28.344 22.344 1.551 1 57.25 501 GLN B C 1
ATOM 10775 O O . GLN B 1 501 ? 27.5 22.734 0.75 1 57.25 501 GLN B O 1
ATOM 10780 N N . ILE B 1 502 ? 29.062 21.156 1.473 1 60.62 502 ILE B N 1
ATOM 10781 C CA . ILE B 1 502 ? 28.844 20.281 0.32 1 60.62 502 ILE B CA 1
ATOM 10782 C C . ILE B 1 502 ? 27.828 19.203 0.676 1 60.62 502 ILE B C 1
ATOM 10784 O O . ILE B 1 502 ? 26.938 18.906 -0.115 1 60.62 502 ILE B O 1
ATOM 10788 N N . PHE B 1 503 ? 28.047 18.703 1.832 1 70.12 503 PHE B N 1
ATOM 10789 C CA . PHE B 1 503 ? 27.25 17.531 2.219 1 70.12 503 PHE B CA 1
ATOM 10790 C C . PHE B 1 503 ? 26.281 17.891 3.336 1 70.12 503 PHE B C 1
ATOM 10792 O O . PHE B 1 503 ? 26.688 18.359 4.398 1 70.12 503 PHE B O 1
ATOM 10799 N N . GLY B 1 504 ? 24.953 17.781 2.971 1 67.75 504 GLY B N 1
ATOM 10800 C CA . GLY B 1 504 ? 23.953 17.984 4.008 1 67.75 504 GLY B CA 1
ATOM 10801 C C . GLY B 1 504 ? 23.75 16.766 4.891 1 67.75 504 GLY B C 1
ATOM 10802 O O . GLY B 1 504 ? 24.5 15.797 4.789 1 67.75 504 GLY B O 1
ATOM 10803 N N . VAL B 1 505 ? 22.844 16.797 5.816 1 74.19 505 VAL B N 1
ATOM 10804 C CA . VAL B 1 505 ? 22.531 15.734 6.758 1 74.19 505 VAL B CA 1
ATOM 10805 C C . VAL B 1 505 ? 22.047 14.5 5.992 1 74.19 505 VAL B C 1
ATOM 10807 O O . VAL B 1 505 ? 22.297 13.367 6.414 1 74.19 505 VAL B O 1
ATOM 10810 N N . ALA B 1 506 ? 21.516 14.758 4.855 1 76.25 506 ALA B N 1
ATOM 10811 C CA . ALA B 1 506 ? 21 13.641 4.07 1 76.25 506 ALA B CA 1
ATOM 10812 C C . ALA B 1 506 ? 22.125 12.75 3.559 1 76.25 506 ALA B C 1
ATOM 10814 O O . ALA B 1 506 ? 21.938 11.547 3.395 1 76.25 506 ALA B O 1
ATOM 10815 N N . PHE B 1 507 ? 23.297 13.367 3.424 1 79.88 507 PHE B N 1
ATOM 10816 C CA . PHE B 1 507 ? 24.453 12.617 2.951 1 79.88 507 PHE B CA 1
ATOM 10817 C C . PHE B 1 507 ? 24.844 11.531 3.945 1 79.88 507 PHE B C 1
ATOM 10819 O O . PHE B 1 507 ? 24.969 10.359 3.572 1 79.88 507 PHE B O 1
ATOM 10826 N N . ARG B 1 508 ? 24.938 11.969 5.121 1 83.62 508 ARG B N 1
ATOM 10827 C CA . ARG B 1 508 ? 25.328 10.992 6.125 1 83.62 508 ARG B CA 1
ATOM 10828 C C . ARG B 1 508 ? 24.234 9.953 6.344 1 83.62 508 ARG B C 1
ATOM 10830 O O . ARG B 1 508 ? 24.516 8.773 6.562 1 83.62 508 ARG B O 1
ATOM 10837 N N . SER B 1 509 ? 23.016 10.375 6.262 1 84.38 509 SER B N 1
ATOM 10838 C CA . SER B 1 509 ? 21.906 9.438 6.418 1 84.38 509 SER B CA 1
ATOM 10839 C C . SER B 1 509 ? 21.875 8.438 5.266 1 84.38 509 SER B C 1
ATOM 10841 O O . SER B 1 509 ? 21.516 7.277 5.465 1 84.38 509 SER B O 1
ATOM 10843 N N . PHE B 1 510 ? 22.156 8.938 4.121 1 86.69 510 PHE B N 1
ATOM 10844 C CA . PHE B 1 510 ? 22.203 8.086 2.938 1 86.69 510 PHE B CA 1
ATOM 10845 C C . PHE B 1 510 ? 23.234 6.98 3.098 1 86.69 510 PHE B C 1
ATOM 10847 O O . PHE B 1 510 ? 22.938 5.809 2.859 1 86.69 510 PHE B O 1
ATOM 10854 N N . ILE B 1 511 ? 24.422 7.367 3.559 1 86.62 511 ILE B N 1
ATOM 10855 C CA . ILE B 1 511 ? 25.516 6.406 3.738 1 86.62 511 ILE B CA 1
ATOM 10856 C C . ILE B 1 511 ? 25.141 5.418 4.848 1 86.62 511 ILE B C 1
ATOM 10858 O O . ILE B 1 511 ? 25.344 4.211 4.699 1 86.62 511 ILE B O 1
ATOM 10862 N N . THR B 1 512 ? 24.594 5.945 5.859 1 87 512 THR B N 1
ATOM 10863 C CA . THR B 1 512 ? 24.219 5.094 6.98 1 87 512 THR B CA 1
ATOM 10864 C C . THR B 1 512 ? 23.141 4.102 6.559 1 87 512 THR B C 1
ATOM 10866 O O . THR B 1 512 ? 23.219 2.912 6.879 1 87 512 THR B O 1
ATOM 10869 N N . ALA B 1 513 ? 22.203 4.598 5.84 1 85.44 513 ALA B N 1
ATOM 10870 C CA . ALA B 1 513 ? 21.125 3.727 5.383 1 85.44 513 ALA B CA 1
ATOM 10871 C C . ALA B 1 513 ? 21.641 2.646 4.441 1 85.44 513 ALA B C 1
ATOM 10873 O O . ALA B 1 513 ? 21.219 1.491 4.512 1 85.44 513 ALA B O 1
ATOM 10874 N N . PHE B 1 514 ? 22.516 3.002 3.576 1 86.25 514 PHE B N 1
ATOM 10875 C CA . PHE B 1 514 ? 23.094 2.041 2.643 1 86.25 514 PHE B CA 1
ATOM 10876 C C . PHE B 1 514 ? 23.828 0.944 3.389 1 86.25 514 PHE B C 1
ATOM 10878 O O . PHE B 1 514 ? 23.688 -0.239 3.072 1 86.25 514 PHE B O 1
ATOM 10885 N N . VAL B 1 515 ? 24.594 1.379 4.379 1 87.19 515 VAL B N 1
ATOM 10886 C CA . VAL B 1 515 ? 25.406 0.424 5.125 1 87.19 515 VAL B CA 1
ATOM 10887 C C . VAL B 1 515 ? 24.5 -0.501 5.934 1 87.19 515 VAL B C 1
ATOM 10889 O O . VAL B 1 515 ? 24.719 -1.714 5.977 1 87.19 515 VAL B O 1
ATOM 10892 N N . ILE B 1 516 ? 23.484 0.003 6.527 1 85.19 516 ILE B N 1
ATOM 10893 C CA . ILE B 1 516 ? 22.578 -0.805 7.332 1 85.19 516 ILE B CA 1
ATOM 10894 C C . ILE B 1 516 ? 21.844 -1.804 6.441 1 85.19 516 ILE B C 1
ATOM 10896 O O . ILE B 1 516 ? 21.75 -2.988 6.77 1 85.19 516 ILE B O 1
ATOM 10900 N N . LEU B 1 517 ? 21.406 -1.368 5.348 1 82.62 517 LEU 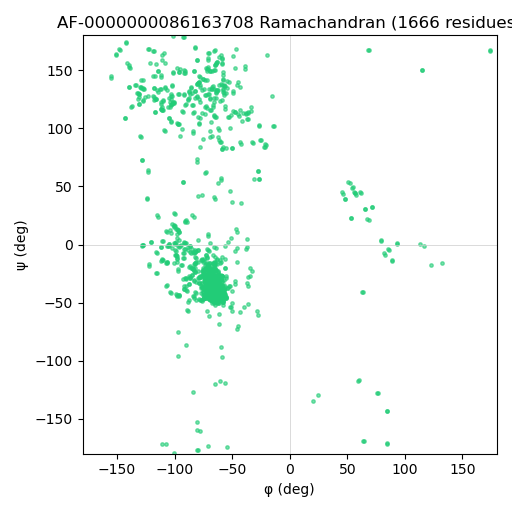B N 1
ATOM 10901 C CA . LEU B 1 517 ? 20.688 -2.244 4.43 1 82.62 517 LEU B CA 1
ATOM 10902 C C . LEU B 1 517 ? 21.594 -3.328 3.877 1 82.62 517 LEU B C 1
ATOM 10904 O O . LEU B 1 517 ? 21.172 -4.469 3.682 1 82.62 517 LEU B O 1
ATOM 10908 N N . SER B 1 518 ? 22.797 -2.924 3.584 1 83.75 518 SER B N 1
ATOM 10909 C CA . SER B 1 518 ? 23.766 -3.906 3.111 1 83.75 518 SER B CA 1
ATOM 10910 C C . SER B 1 518 ? 24.047 -4.953 4.18 1 83.75 518 SER B C 1
ATOM 10912 O O . SER B 1 518 ? 24.188 -6.141 3.875 1 83.75 518 SER B O 1
ATOM 10914 N N . PHE B 1 519 ? 24.094 -4.484 5.375 1 82.19 519 PHE B N 1
ATOM 10915 C CA . PHE B 1 519 ? 24.328 -5.402 6.48 1 82.19 519 PHE B CA 1
ATOM 10916 C C . PHE B 1 519 ? 23.172 -6.387 6.637 1 82.19 519 PHE B C 1
ATOM 10918 O O . PHE B 1 519 ? 23.391 -7.57 6.887 1 82.19 519 PHE B O 1
ATOM 10925 N N . ILE B 1 520 ? 22.047 -5.93 6.457 1 77.19 520 ILE B N 1
ATOM 10926 C CA . ILE B 1 520 ? 20.875 -6.789 6.562 1 77.19 520 ILE B CA 1
ATOM 10927 C C . ILE B 1 520 ? 20.875 -7.816 5.43 1 77.19 520 ILE B C 1
ATOM 10929 O O . ILE B 1 520 ? 20.609 -9 5.656 1 77.19 520 ILE B O 1
ATOM 10933 N N . PHE B 1 521 ? 21.203 -7.395 4.324 1 79.62 521 PHE B N 1
ATOM 10934 C CA . PHE B 1 521 ? 21.234 -8.289 3.172 1 79.62 521 PHE B CA 1
ATOM 10935 C C . PHE B 1 521 ? 22.312 -9.352 3.338 1 79.62 521 PHE B C 1
ATOM 10937 O O . PHE B 1 521 ? 22.078 -10.539 3.109 1 79.62 521 PHE B O 1
ATOM 10944 N N . PHE B 1 522 ? 23.484 -8.969 3.748 1 81.56 522 PHE B N 1
ATOM 10945 C CA . PHE B 1 522 ? 24.609 -9.891 3.877 1 81.56 522 PHE B CA 1
ATOM 10946 C C . PHE B 1 522 ? 24.359 -10.875 5.016 1 81.56 522 PHE B C 1
ATOM 10948 O O . PHE B 1 522 ? 24.703 -12.055 4.902 1 81.56 522 PHE B O 1
ATOM 10955 N N . THR B 1 523 ? 23.797 -10.352 6.051 1 76.75 523 THR B N 1
ATOM 10956 C CA . THR B 1 523 ? 23.469 -11.25 7.148 1 76.75 523 THR B CA 1
ATOM 10957 C C . THR B 1 523 ? 22.406 -12.266 6.723 1 76.75 523 THR B C 1
ATOM 10959 O O . THR B 1 523 ? 22.469 -13.43 7.105 1 76.75 523 THR B O 1
ATOM 10962 N N . SER B 1 524 ? 21.469 -11.875 5.938 1 75.25 524 SER B N 1
ATOM 10963 C CA . SER B 1 524 ? 20.453 -12.781 5.441 1 75.25 524 SER B CA 1
ATOM 10964 C C . SER B 1 524 ? 21.047 -13.859 4.543 1 75.25 524 SER B C 1
ATOM 10966 O O . SER B 1 524 ? 20.641 -15.023 4.602 1 75.25 524 SER B O 1
ATOM 10968 N N . THR B 1 525 ? 21.969 -13.492 3.711 1 76.5 525 THR B N 1
ATOM 10969 C CA . THR B 1 525 ? 22.625 -14.477 2.846 1 76.5 525 THR B CA 1
ATOM 10970 C C . THR B 1 525 ? 23.453 -15.453 3.666 1 76.5 525 THR B C 1
ATOM 10972 O O . THR B 1 525 ? 23.562 -16.625 3.32 1 76.5 525 THR B O 1
ATOM 10975 N N . TRP B 1 526 ? 24.016 -14.898 4.723 1 75.12 526 TRP B N 1
ATOM 10976 C CA . TRP B 1 526 ? 24.781 -15.758 5.613 1 75.12 526 TRP B CA 1
ATOM 10977 C C . TRP B 1 526 ? 23.891 -16.781 6.293 1 75.12 526 TRP B C 1
ATOM 10979 O O . TRP B 1 526 ? 24.25 -17.969 6.398 1 75.12 526 TRP B O 1
ATOM 10989 N N . VAL B 1 527 ? 22.766 -16.422 6.656 1 72.19 527 VAL B N 1
ATOM 10990 C CA . VAL B 1 527 ? 21.812 -17.312 7.332 1 72.19 527 VAL B CA 1
ATOM 10991 C C . VAL B 1 527 ? 21.297 -18.359 6.355 1 72.19 527 VAL B C 1
ATOM 10993 O O . VAL B 1 527 ? 21.25 -19.547 6.68 1 72.19 527 VAL B O 1
ATOM 10996 N N . VAL B 1 528 ? 20.984 -18 5.16 1 70.5 528 VAL B N 1
ATOM 10997 C CA . VAL B 1 528 ? 20.469 -18.922 4.148 1 70.5 528 VAL B CA 1
ATOM 10998 C C . VAL B 1 528 ? 21.562 -19.922 3.781 1 70.5 528 VAL B C 1
ATOM 11000 O O . VAL B 1 528 ? 21.281 -21.125 3.646 1 70.5 528 VAL B O 1
ATOM 11003 N N . GLY B 1 529 ? 22.797 -19.422 3.662 1 70.94 529 GLY B N 1
ATOM 11004 C CA . GLY B 1 529 ? 23.891 -20.297 3.271 1 70.94 529 GLY B CA 1
ATOM 11005 C C . GLY B 1 529 ? 24.297 -21.281 4.359 1 70.94 529 GLY B C 1
ATOM 11006 O O . GLY B 1 529 ? 24.781 -22.375 4.066 1 70.94 529 GLY B O 1
ATOM 11007 N N . THR B 1 530 ? 24 -20.875 5.578 1 67.06 530 THR B N 1
ATOM 11008 C CA . THR B 1 530 ? 24.453 -21.703 6.695 1 67.06 530 THR B CA 1
ATOM 11009 C C . THR B 1 530 ? 23.375 -22.703 7.09 1 67.06 530 THR B C 1
ATOM 11011 O O . THR B 1 530 ? 23.688 -23.844 7.457 1 67.06 530 THR B O 1
ATOM 11014 N N . PHE B 1 531 ? 22.141 -22.375 6.906 1 63.62 531 PHE B N 1
ATOM 11015 C CA . PHE B 1 531 ? 21.109 -23.219 7.523 1 63.62 531 PHE B CA 1
ATOM 11016 C C . PHE B 1 531 ? 20.344 -23.984 6.465 1 63.62 531 PHE B C 1
ATOM 11018 O O . PHE B 1 531 ? 19.562 -24.891 6.793 1 63.62 531 PHE B O 1
ATOM 11025 N N . VAL B 1 532 ? 20.484 -23.641 5.246 1 60 532 VAL B N 1
ATOM 11026 C CA . VAL B 1 532 ? 19.75 -24.359 4.211 1 60 532 VAL B CA 1
ATOM 11027 C C . VAL B 1 532 ? 20.609 -25.484 3.645 1 60 532 VAL B C 1
ATOM 11029 O O . VAL B 1 532 ? 21.719 -25.25 3.152 1 60 532 VAL B O 1
ATOM 11032 N N . GLN B 1 533 ? 20.344 -26.703 4.148 1 60.06 533 GLN B N 1
ATOM 11033 C CA . GLN B 1 533 ? 21.156 -27.844 3.758 1 60.06 533 GLN B CA 1
ATOM 11034 C C . GLN B 1 533 ? 20.391 -28.766 2.803 1 60.06 533 GLN B C 1
ATOM 11036 O O . GLN B 1 533 ? 19.172 -28.797 2.816 1 60.06 533 GLN B O 1
ATOM 11041 N N . GLY B 1 534 ? 21.016 -29.219 1.653 1 64.44 534 GLY B N 1
ATOM 11042 C CA . GLY B 1 534 ? 20.516 -30.25 0.774 1 64.44 534 GLY B CA 1
ATOM 11043 C C . GLY B 1 534 ? 21.469 -31.422 0.623 1 64.44 534 GLY B C 1
ATOM 11044 O O . GLY B 1 534 ? 22.609 -31.359 1.078 1 64.44 534 GLY B O 1
ATOM 11045 N N . GLY B 1 535 ? 21.031 -32.625 0.274 1 65.25 535 GLY B N 1
ATOM 11046 C CA . GLY B 1 535 ? 21.875 -33.719 -0.185 1 65.25 535 GLY B CA 1
ATOM 11047 C C . GLY B 1 535 ? 21.922 -34.875 0.783 1 65.25 535 GLY B C 1
ATOM 11048 O O . GLY B 1 535 ? 22.594 -35.875 0.524 1 65.25 535 GLY B O 1
ATOM 11049 N N . ASP B 1 536 ? 21.219 -34.719 1.844 1 71.12 536 ASP B N 1
ATOM 11050 C CA . ASP B 1 536 ? 21.328 -35.812 2.809 1 71.12 536 ASP B CA 1
ATOM 11051 C C . ASP B 1 536 ? 20.125 -36.75 2.709 1 71.12 536 ASP B C 1
ATOM 11053 O O . ASP B 1 536 ? 19.969 -37.625 3.551 1 71.12 536 ASP B O 1
ATOM 11057 N N . PHE B 1 537 ? 19.422 -36.625 1.685 1 83 537 PHE B N 1
ATOM 11058 C CA . PHE B 1 537 ? 18.234 -37.438 1.502 1 83 537 PHE B CA 1
ATOM 11059 C C . PHE B 1 537 ? 18.547 -38.719 0.767 1 83 537 PHE B C 1
ATOM 11061 O O . PHE B 1 537 ? 19.078 -38.688 -0.347 1 83 537 PHE B O 1
ATOM 11068 N N . LYS B 1 538 ? 18.266 -39.875 1.424 1 86.06 538 LYS B N 1
ATOM 11069 C CA . LYS B 1 538 ? 18.656 -41.156 0.835 1 86.06 538 LYS B CA 1
ATOM 11070 C C . LYS B 1 538 ? 17.438 -41.969 0.405 1 86.06 538 LYS B C 1
ATOM 11072 O O . LYS B 1 538 ? 16.516 -42.156 1.188 1 86.06 538 LYS B O 1
ATOM 11077 N N . VAL B 1 539 ? 17.344 -42.344 -0.866 1 90.75 539 VAL B N 1
ATOM 11078 C CA . VAL B 1 539 ? 16.359 -43.219 -1.472 1 90.75 539 VAL B CA 1
ATOM 11079 C C . VAL B 1 539 ? 17.078 -44.344 -2.25 1 90.75 539 VAL B C 1
ATOM 11081 O O . VAL B 1 539 ? 18.062 -44.062 -2.943 1 90.75 539 VAL B O 1
ATOM 11084 N N . TYR B 1 540 ? 16.625 -45.625 -2.064 1 89.69 540 TYR B N 1
ATOM 11085 C CA . TYR B 1 540 ? 17.344 -46.75 -2.639 1 89.69 540 TYR B CA 1
ATOM 11086 C C . TYR B 1 540 ? 16.531 -47.406 -3.764 1 89.69 540 TYR B C 1
ATO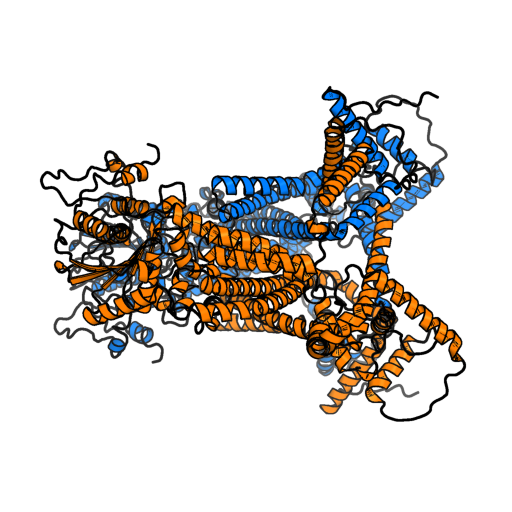M 11088 O O . TYR B 1 540 ? 15.344 -47.094 -3.926 1 89.69 540 TYR B O 1
ATOM 11096 N N . PRO B 1 541 ? 17.234 -48.25 -4.629 1 91.25 541 PRO B N 1
ATOM 11097 C CA . PRO B 1 541 ? 16.531 -48.938 -5.715 1 91.25 541 PRO B CA 1
ATOM 11098 C C . PRO B 1 541 ? 15.414 -49.844 -5.207 1 91.25 541 PRO B C 1
ATOM 11100 O O . PRO B 1 541 ? 15.414 -50.25 -4.035 1 91.25 541 PRO B O 1
ATOM 11103 N N . PRO B 1 542 ? 14.492 -50.219 -6.18 1 88.38 542 PRO B N 1
ATOM 11104 C CA . PRO B 1 542 ? 13.398 -51.094 -5.781 1 88.38 542 PRO B CA 1
ATOM 11105 C C . PRO B 1 542 ? 13.898 -52.5 -5.359 1 88.38 542 PRO B C 1
ATOM 11107 O O . PRO B 1 542 ? 14.852 -53 -5.945 1 88.38 542 PRO B O 1
ATOM 11110 N N . THR B 1 543 ? 13.523 -53.25 -4.215 1 77.44 543 THR B N 1
ATOM 11111 C CA . THR B 1 543 ? 13.844 -54.594 -3.768 1 77.44 543 THR B CA 1
ATOM 11112 C C . THR B 1 543 ? 12.68 -55.562 -4.035 1 77.44 543 THR B C 1
ATOM 11114 O O . THR B 1 543 ? 11.531 -55.125 -4.148 1 77.44 543 THR B O 1
ATOM 11117 N N . ASN B 1 544 ? 12.906 -57.094 -4.652 1 61.12 544 ASN B N 1
ATOM 11118 C CA . ASN B 1 544 ? 11.914 -58.156 -4.898 1 61.12 544 ASN B CA 1
ATOM 11119 C C . ASN B 1 544 ? 10.969 -58.312 -3.705 1 61.12 544 ASN B C 1
ATOM 11121 O O . ASN B 1 544 ? 9.812 -58.688 -3.873 1 61.12 544 ASN B O 1
ATOM 11125 N N . ASP B 1 545 ? 11.367 -58.875 -2.51 1 48.12 545 ASP B N 1
ATOM 11126 C CA . ASP B 1 545 ? 10.516 -59.062 -1.339 1 48.12 545 ASP B CA 1
ATOM 11127 C C . ASP B 1 545 ? 9.695 -57.812 -1.043 1 48.12 545 ASP B C 1
ATOM 11129 O O . ASP B 1 545 ? 9.227 -57.625 0.084 1 48.12 545 ASP B O 1
ATOM 11133 N N . THR B 1 546 ? 9.766 -57.062 -1.904 1 44.84 546 THR B N 1
ATOM 11134 C CA . THR B 1 546 ? 9.414 -55.688 -1.565 1 44.84 546 THR B CA 1
ATOM 11135 C C . THR B 1 546 ? 7.938 -55.594 -1.191 1 44.84 546 THR B C 1
ATOM 11137 O O . THR B 1 546 ? 7.074 -55.531 -2.066 1 44.84 546 THR B O 1
ATOM 11140 N N . GLN B 1 547 ? 7.426 -56.625 -0.44 1 40.75 547 GLN B N 1
ATOM 11141 C CA . GLN B 1 547 ? 6.34 -56.094 0.363 1 40.75 547 GLN B CA 1
ATOM 11142 C C . GLN B 1 547 ? 6.562 -54.594 0.648 1 40.75 547 GLN B C 1
ATOM 11144 O O . GLN B 1 547 ? 7.488 -54.25 1.374 1 40.75 547 GLN B O 1
ATOM 11149 N N . ALA B 1 548 ? 6.559 -54.031 -0.158 1 42.72 548 ALA B N 1
ATOM 11150 C CA . ALA B 1 548 ? 6.863 -52.625 -0.443 1 42.72 548 ALA B CA 1
ATOM 11151 C C . ALA B 1 548 ? 6.809 -51.781 0.827 1 42.72 548 ALA B C 1
ATOM 11153 O O . ALA B 1 548 ? 6.211 -52.188 1.826 1 42.72 548 ALA B O 1
ATOM 11154 N N . THR B 1 549 ? 7.379 -50.5 0.902 1 42 549 THR B N 1
ATOM 11155 C CA . THR B 1 549 ? 7.727 -49.25 1.554 1 42 549 THR B CA 1
ATOM 11156 C C . THR B 1 549 ? 6.555 -48.719 2.385 1 42 549 THR B C 1
ATOM 11158 O O . THR B 1 549 ? 5.695 -48 1.874 1 42 549 THR B O 1
ATOM 11161 N N . ASN B 1 550 ? 5.863 -49.562 2.955 1 41.06 550 ASN B N 1
ATOM 11162 C CA . ASN B 1 550 ? 5.141 -49.062 4.113 1 41.06 550 ASN B CA 1
ATOM 11163 C C . ASN B 1 550 ? 6.047 -48.219 5.012 1 41.06 550 ASN B C 1
ATOM 11165 O O . ASN B 1 550 ? 6.309 -48.594 6.156 1 41.06 550 ASN B O 1
ATOM 11169 N N . VAL B 1 551 ? 7.215 -48.188 4.598 1 44.38 551 VAL B N 1
ATOM 11170 C CA . VAL B 1 551 ? 8.211 -47.531 5.445 1 44.38 551 VAL B CA 1
ATOM 11171 C C . VAL B 1 551 ? 7.543 -46.438 6.281 1 44.38 551 VAL B C 1
ATOM 11173 O O . VAL B 1 551 ? 8.102 -46 7.285 1 44.38 551 VAL B O 1
ATOM 11176 N N . LEU B 1 552 ? 6.918 -45.531 5.469 1 46.91 552 LEU B N 1
ATOM 11177 C CA . LEU B 1 552 ? 6.492 -44.469 6.387 1 46.91 552 LEU B CA 1
ATOM 11178 C C . LEU B 1 552 ? 5.559 -45.031 7.453 1 46.91 552 LEU B C 1
ATOM 11180 O O . LEU B 1 552 ? 4.426 -45.406 7.152 1 46.91 552 LEU B O 1
ATOM 11184 N N . GLY B 1 553 ? 6.027 -46.031 8.211 1 39.47 553 GLY B N 1
ATOM 11185 C CA . GLY B 1 553 ? 5.227 -46.562 9.305 1 39.47 553 GLY B CA 1
ATOM 11186 C C . GLY B 1 553 ? 3.748 -46.25 9.172 1 39.47 553 GLY B C 1
ATOM 11187 O O . GLY B 1 553 ? 3.25 -46.062 8.062 1 39.47 553 GLY B O 1
ATOM 11188 N N . ASN B 1 554 ? 3.123 -45.781 10.406 1 36.44 554 ASN B N 1
ATOM 11189 C CA . ASN B 1 554 ? 1.76 -45.312 10.594 1 36.44 554 ASN B CA 1
ATOM 11190 C C . ASN B 1 554 ? 1.418 -44.188 9.617 1 36.44 554 ASN B C 1
ATOM 11192 O O . ASN B 1 554 ? 0.57 -43.344 9.906 1 36.44 554 ASN B O 1
ATOM 11196 N N . VAL B 1 555 ? 2.178 -43.844 8.836 1 39.84 555 VAL B N 1
ATOM 11197 C CA . VAL B 1 555 ? 1.869 -42.75 7.934 1 39.84 555 VAL B CA 1
ATOM 11198 C C . VAL B 1 555 ? 0.744 -43.156 6.984 1 39.84 555 VAL B C 1
ATOM 11200 O O . VAL B 1 555 ? 0.33 -42.344 6.129 1 39.84 555 VAL B O 1
ATOM 11203 N N . SER B 1 556 ? 0.565 -44.438 6.738 1 41.62 556 SER B N 1
ATOM 11204 C CA . SER B 1 556 ? -0.635 -44.812 6.012 1 41.62 556 SER B CA 1
ATOM 11205 C C . SER B 1 556 ? -1.835 -43.969 6.414 1 41.62 556 SER B C 1
ATOM 11207 O O . SER B 1 556 ? -2.754 -43.781 5.621 1 41.62 556 SER B O 1
ATOM 11209 N N . THR B 1 557 ? -1.738 -43.656 7.695 1 43 557 THR B N 1
ATOM 11210 C CA . THR B 1 557 ? -2.875 -42.875 8.156 1 43 557 THR B CA 1
ATOM 11211 C C . THR B 1 557 ? -2.881 -41.5 7.488 1 43 557 THR B C 1
ATOM 11213 O O . THR B 1 557 ? -3.916 -40.844 7.438 1 43 557 THR B O 1
ATOM 11216 N N . VAL B 1 558 ? -1.648 -41.031 7.25 1 48.06 558 VAL B N 1
ATOM 11217 C CA . VAL B 1 558 ? -1.618 -39.719 6.633 1 48.06 558 VAL B CA 1
ATOM 11218 C C . VAL B 1 558 ? -1.604 -39.844 5.113 1 48.06 558 VAL B C 1
ATOM 11220 O O . VAL B 1 558 ? -2.191 -39.031 4.402 1 48.06 558 VAL B O 1
ATOM 11223 N N . TRP B 1 559 ? -0.98 -41.062 4.609 1 44.38 559 TRP B N 1
ATOM 11224 C CA . TRP B 1 559 ? -0.957 -41.438 3.195 1 44.38 559 TRP B CA 1
ATOM 11225 C C . TRP B 1 559 ? -2.355 -41.781 2.701 1 44.38 559 TRP B C 1
ATOM 11227 O O . TRP B 1 559 ? -3.141 -42.406 3.422 1 44.38 559 TRP B O 1
ATOM 11237 N N . GLY B 1 560 ? -2.938 -41.125 2.057 1 46.69 560 GLY B N 1
ATOM 11238 C CA . GLY B 1 560 ? -4.309 -41.156 1.572 1 46.69 560 GLY B CA 1
ATOM 11239 C C . GLY B 1 560 ? -5.102 -39.906 1.941 1 46.69 560 GLY B C 1
ATOM 11240 O O . GLY B 1 560 ? -6.145 -39.625 1.347 1 46.69 560 GLY B O 1
ATOM 11241 N N . LYS B 1 561 ? -4.359 -39.344 2.961 1 54.69 561 LYS B N 1
ATOM 11242 C CA . LYS B 1 561 ? -5.125 -38.188 3.365 1 54.69 561 LYS B CA 1
ATOM 11243 C C . LYS B 1 561 ? -4.586 -36.906 2.705 1 54.69 561 LYS B C 1
ATOM 11245 O O . LYS B 1 561 ? -5.227 -35.875 2.754 1 54.69 561 LYS B O 1
ATOM 11250 N N . ILE B 1 562 ? -3.395 -37.188 2.1 1 59 562 ILE B N 1
ATOM 11251 C CA . ILE B 1 562 ? -2.873 -36 1.42 1 59 562 ILE B CA 1
ATOM 11252 C C . ILE B 1 562 ? -3.424 -35.938 -0.004 1 59 562 ILE B C 1
ATOM 11254 O O . ILE B 1 562 ? -3.354 -36.938 -0.745 1 59 562 ILE B O 1
ATOM 11258 N N . ALA B 1 563 ? -3.973 -34.938 -0.213 1 67.94 563 ALA B N 1
ATOM 11259 C CA . ALA B 1 563 ? -4.574 -34.688 -1.522 1 67.94 563 ALA B CA 1
ATOM 11260 C C . ALA B 1 563 ? -3.516 -34.656 -2.619 1 67.94 563 ALA B C 1
ATOM 11262 O O . ALA B 1 563 ? -2.387 -34.219 -2.391 1 67.94 563 ALA B O 1
ATOM 11263 N N . GLN B 1 564 ? -3.801 -35.375 -3.672 1 79.62 564 GLN B N 1
ATOM 11264 C CA . GLN B 1 564 ? -2.922 -35.344 -4.836 1 79.62 564 GLN B CA 1
ATOM 11265 C C . GLN B 1 564 ? -2.988 -33.969 -5.535 1 79.62 564 GLN B C 1
ATOM 11267 O O . GLN B 1 564 ? -4.039 -33.594 -6.043 1 79.62 564 GLN B O 1
ATOM 11272 N N . TYR B 1 565 ? -1.811 -33.312 -5.496 1 85.06 565 TYR B N 1
ATOM 11273 C CA . TYR B 1 565 ? -1.744 -32.031 -6.176 1 85.06 565 TYR B CA 1
ATOM 11274 C C . TYR B 1 565 ? -1.924 -32.188 -7.68 1 85.06 565 TYR B C 1
ATOM 11276 O O . TYR B 1 565 ? -1.63 -33.25 -8.234 1 85.06 565 TYR B O 1
ATOM 11284 N N . PRO B 1 566 ? -2.373 -31.203 -8.328 1 79 566 PRO B N 1
ATOM 11285 C CA . PRO B 1 566 ? -2.5 -31.297 -9.789 1 79 566 PRO B CA 1
ATOM 11286 C C . PRO B 1 566 ? -1.167 -31.562 -10.477 1 79 566 PRO B C 1
ATOM 11288 O O . PRO B 1 566 ? -1.135 -32.25 -11.516 1 79 566 PRO B O 1
ATOM 11291 N N . VAL B 1 567 ? -0.039 -31.188 -9.906 1 86.88 567 VAL B N 1
ATOM 11292 C CA . VAL B 1 567 ? 1.279 -31.328 -10.516 1 86.88 567 VAL B CA 1
ATOM 11293 C C . VAL B 1 567 ? 1.682 -32.812 -10.555 1 86.88 567 VAL B C 1
ATOM 11295 O O . VAL B 1 567 ? 2.557 -33.188 -11.336 1 86.88 567 VAL B O 1
ATOM 11298 N N . CYS B 1 568 ? 1.025 -33.656 -9.734 1 86.06 568 CYS B N 1
ATOM 11299 C CA . CYS B 1 568 ? 1.326 -35.094 -9.688 1 86.06 568 CYS B CA 1
ATOM 11300 C C . CYS B 1 568 ? 0.986 -35.75 -11.016 1 86.06 568 CYS B C 1
ATOM 11302 O O . CYS B 1 568 ? 1.48 -36.844 -11.312 1 86.06 568 CYS B O 1
ATOM 11304 N N . THR B 1 569 ? 0.185 -35.031 -11.805 1 79.62 569 THR B N 1
ATOM 11305 C CA . THR B 1 569 ? -0.239 -35.594 -13.07 1 79.62 569 THR B CA 1
ATOM 11306 C C . THR B 1 569 ? 0.645 -35.125 -14.219 1 79.62 569 THR B C 1
ATOM 11308 O O . THR B 1 569 ? 0.417 -35.469 -15.375 1 79.62 569 THR B O 1
ATOM 11311 N N . LEU B 1 570 ? 1.668 -34.375 -13.883 1 81.12 570 LEU B N 1
ATOM 11312 C CA . LEU B 1 570 ? 2.586 -33.844 -14.891 1 81.12 570 LEU B CA 1
ATOM 11313 C C . LEU B 1 570 ? 3.672 -34.875 -15.219 1 81.12 570 LEU B C 1
ATOM 11315 O O . LEU B 1 570 ? 4.277 -35.469 -14.312 1 81.12 570 LEU B O 1
ATOM 11319 N N . GLU B 1 571 ? 3.906 -35.156 -16.5 1 81.5 571 GLU B N 1
ATOM 11320 C CA . GLU B 1 571 ? 4.926 -36.094 -16.969 1 81.5 571 GLU B CA 1
ATOM 11321 C C . GLU B 1 571 ? 5.672 -35.562 -18.188 1 81.5 571 GLU B C 1
ATOM 11323 O O . GLU B 1 571 ? 5.051 -35.219 -19.188 1 81.5 571 GLU B O 1
ATOM 11328 N N . PHE B 1 572 ? 7.004 -35.375 -18 1 81.94 572 PHE B N 1
ATOM 11329 C CA . PHE B 1 572 ? 7.871 -35.031 -19.125 1 81.94 572 PHE B CA 1
ATOM 11330 C C . PHE B 1 572 ? 8.562 -36.25 -19.688 1 81.94 572 PHE B C 1
ATOM 11332 O O . PHE B 1 572 ? 9.641 -36.625 -19.234 1 81.94 572 PHE B O 1
ATOM 11339 N N . ALA B 1 573 ? 8.188 -36.75 -20.734 1 81 573 ALA B N 1
ATOM 11340 C CA . ALA B 1 573 ? 8.758 -37.969 -21.344 1 81 573 ALA B CA 1
ATOM 11341 C C . ALA B 1 573 ? 8.945 -39.062 -20.297 1 81 573 ALA B C 1
ATOM 11343 O O . ALA B 1 573 ? 10.039 -39.625 -20.156 1 81 573 ALA B O 1
ATOM 11344 N N . SER B 1 574 ? 8.016 -39.312 -19.453 1 85.62 574 SER B N 1
ATOM 11345 C CA . SER B 1 574 ? 7.953 -40.375 -18.453 1 85.62 574 SER B CA 1
ATOM 11346 C C . SER B 1 574 ? 8.578 -39.938 -17.141 1 85.62 574 SER B C 1
ATOM 11348 O O . SER B 1 574 ? 8.383 -40.594 -16.109 1 85.62 574 SER B O 1
ATOM 11350 N N . LEU B 1 575 ? 9.344 -38.812 -17.156 1 91.94 575 LEU B N 1
ATOM 11351 C CA . LEU B 1 575 ? 9.867 -38.281 -15.906 1 91.94 575 LEU B CA 1
ATOM 11352 C C . LEU B 1 575 ? 8.789 -37.5 -15.156 1 91.94 575 LEU B C 1
ATOM 11354 O O . LEU B 1 575 ? 8.117 -36.656 -15.727 1 91.94 575 LEU B O 1
ATOM 11358 N N . ASP B 1 576 ? 8.57 -37.875 -13.961 1 90.62 576 ASP B N 1
ATOM 11359 C CA . ASP B 1 576 ? 7.543 -37.219 -13.172 1 90.62 576 ASP B CA 1
ATOM 11360 C C . ASP B 1 576 ? 8.164 -36.219 -12.195 1 90.62 576 ASP B C 1
ATOM 11362 O O . ASP B 1 576 ? 9.383 -36.031 -12.188 1 90.62 576 ASP B O 1
ATOM 11366 N N . ILE B 1 577 ? 7.332 -35.562 -11.43 1 93.19 577 ILE B N 1
ATOM 11367 C CA . ILE B 1 577 ? 7.762 -34.469 -10.586 1 93.19 577 ILE B CA 1
ATOM 11368 C C . ILE B 1 577 ? 8.664 -35 -9.469 1 93.19 577 ILE B C 1
ATOM 11370 O O . ILE B 1 577 ? 9.586 -34.281 -9.031 1 93.19 577 ILE B O 1
ATOM 11374 N N . VAL B 1 578 ? 8.438 -36.188 -8.945 1 94.06 578 VAL B N 1
ATOM 11375 C CA . VAL B 1 578 ? 9.258 -36.781 -7.887 1 94.06 578 VAL B CA 1
ATOM 11376 C C . VAL B 1 578 ? 10.664 -37.062 -8.422 1 94.06 578 VAL B C 1
ATOM 11378 O O . VAL B 1 578 ? 11.648 -36.875 -7.707 1 94.06 578 VAL B O 1
ATOM 11381 N N . ASP B 1 579 ? 10.766 -37.562 -9.688 1 95.56 579 ASP B N 1
ATOM 11382 C CA . ASP B 1 579 ? 12.062 -37.75 -10.32 1 95.56 579 ASP B CA 1
ATOM 11383 C C . ASP B 1 579 ? 12.875 -36.469 -10.344 1 95.56 579 ASP B C 1
ATOM 11385 O O . ASP B 1 579 ? 14.055 -36.469 -9.984 1 95.56 579 ASP B O 1
ATOM 11389 N N . PHE B 1 580 ? 12.227 -35.406 -10.734 1 96.69 580 PHE B N 1
ATOM 11390 C CA . PHE B 1 580 ? 12.914 -34.125 -10.828 1 96.69 580 PHE B CA 1
ATOM 11391 C C . PHE B 1 580 ? 13.367 -33.656 -9.453 1 96.69 580 PHE B C 1
ATOM 11393 O O . PHE B 1 580 ? 14.453 -33.062 -9.312 1 96.69 580 PHE B O 1
ATOM 11400 N N . ALA B 1 581 ? 12.508 -33.812 -8.445 1 96.12 581 ALA B N 1
ATOM 11401 C CA . ALA B 1 581 ? 12.867 -33.406 -7.09 1 96.12 581 ALA B CA 1
ATOM 11402 C C . ALA B 1 581 ? 14.094 -34.188 -6.605 1 96.12 581 ALA B C 1
ATOM 11404 O O . ALA B 1 581 ? 14.977 -33.594 -5.961 1 96.12 581 ALA B O 1
ATOM 11405 N N . LEU B 1 582 ? 14.133 -35.469 -6.891 1 95.62 582 LEU B N 1
ATOM 11406 C CA . LEU B 1 582 ? 15.258 -36.312 -6.492 1 95.62 582 LEU B CA 1
ATOM 11407 C C . LEU B 1 582 ? 16.531 -35.906 -7.23 1 95.62 582 LEU B C 1
ATOM 11409 O O . LEU B 1 582 ? 17.609 -35.875 -6.648 1 95.62 582 LEU B O 1
ATOM 11413 N N . ILE B 1 583 ? 16.391 -35.562 -8.523 1 96.12 583 ILE B N 1
ATOM 11414 C CA . ILE B 1 583 ? 17.531 -35.125 -9.312 1 96.12 583 ILE B CA 1
ATOM 11415 C C . ILE B 1 583 ? 18.062 -33.781 -8.766 1 96.12 583 ILE B C 1
ATOM 11417 O O . ILE B 1 583 ? 19.281 -33.625 -8.602 1 96.12 583 ILE B O 1
ATOM 11421 N N . ALA B 1 584 ? 17.172 -32.844 -8.453 1 95.44 584 ALA B N 1
ATOM 11422 C CA . ALA B 1 584 ? 17.547 -31.547 -7.918 1 95.44 584 ALA B CA 1
ATOM 11423 C C . ALA B 1 584 ? 18.266 -31.688 -6.574 1 95.44 584 ALA B C 1
ATOM 11425 O O . ALA B 1 584 ? 19.156 -30.922 -6.254 1 95.44 584 ALA B O 1
ATOM 11426 N N . ASP B 1 585 ? 17.828 -32.625 -5.75 1 94 585 ASP B N 1
ATOM 11427 C CA . ASP B 1 585 ? 18.453 -32.875 -4.449 1 94 585 ASP B CA 1
ATOM 11428 C C . ASP B 1 585 ? 19.828 -33.531 -4.609 1 94 585 ASP B C 1
ATOM 11430 O O . ASP B 1 585 ? 20.75 -33.188 -3.863 1 94 585 ASP B O 1
ATOM 11434 N N . SER B 1 586 ? 20.031 -34.406 -5.547 1 93.44 586 SER B N 1
ATOM 11435 C CA . SER B 1 586 ? 21.25 -35.156 -5.727 1 93.44 586 SER B CA 1
ATOM 11436 C C . SER B 1 586 ? 22.422 -34.281 -6.125 1 93.44 586 SER B C 1
ATOM 11438 O O . SER B 1 586 ? 23.578 -34.562 -5.816 1 93.44 586 SER B O 1
ATOM 11440 N N . VAL B 1 587 ? 22.125 -33.188 -6.719 1 92.19 587 VAL B N 1
ATOM 11441 C CA . VAL B 1 587 ? 23.188 -32.312 -7.246 1 92.19 587 VAL B CA 1
ATOM 11442 C C . VAL B 1 587 ? 23.875 -31.594 -6.102 1 92.19 587 VAL B C 1
ATOM 11444 O O . VAL B 1 587 ? 24.984 -31.078 -6.262 1 92.19 587 VAL B O 1
ATOM 11447 N N . TYR B 1 588 ? 23.297 -31.609 -4.918 1 89.25 588 TYR B N 1
ATOM 11448 C CA . TYR B 1 588 ? 23.891 -30.953 -3.754 1 89.25 588 TYR B CA 1
ATOM 11449 C C . TYR B 1 588 ? 25.109 -31.734 -3.254 1 89.25 588 TYR B C 1
ATOM 11451 O O . TYR B 1 588 ? 25.875 -31.234 -2.426 1 89.25 588 TYR B O 1
ATOM 11459 N N . GLY B 1 589 ? 25.312 -32.875 -3.766 1 85.62 589 GLY B N 1
ATOM 11460 C CA . GLY B 1 589 ? 26.5 -33.625 -3.375 1 85.62 589 GLY B CA 1
ATOM 11461 C C . GLY B 1 589 ? 27.781 -32.844 -3.557 1 85.62 589 GLY B C 1
ATOM 11462 O O . GLY B 1 589 ? 27.938 -32.125 -4.551 1 85.62 589 GLY B O 1
ATOM 11463 N N . TYR B 1 590 ? 28.625 -33 -2.664 1 79.31 590 TYR B N 1
ATOM 11464 C CA . TYR B 1 590 ? 29.797 -32.125 -2.586 1 79.31 590 TYR B CA 1
ATOM 11465 C C . TYR B 1 590 ? 30.828 -32.469 -3.652 1 79.31 590 TYR B C 1
ATOM 11467 O O . TYR B 1 590 ? 31.672 -31.656 -3.998 1 79.31 590 TYR B O 1
ATOM 11475 N N . ASN B 1 591 ? 30.781 -33.719 -4.164 1 83.56 591 ASN B N 1
ATOM 11476 C CA . ASN B 1 591 ? 31.688 -34.094 -5.242 1 83.56 591 ASN B CA 1
ATOM 11477 C C . ASN B 1 591 ? 31 -35 -6.25 1 83.56 591 ASN B C 1
ATOM 11479 O O . ASN B 1 591 ? 29.828 -35.375 -6.066 1 83.56 591 ASN B O 1
ATOM 11483 N N . THR B 1 592 ? 31.719 -35.25 -7.262 1 88.5 592 THR B N 1
ATOM 11484 C CA . THR B 1 592 ? 31.172 -36.031 -8.367 1 88.5 592 THR B CA 1
ATOM 11485 C C . THR B 1 592 ? 30.812 -37.438 -7.918 1 88.5 592 THR B C 1
ATOM 11487 O O . THR B 1 592 ? 29.812 -38 -8.352 1 88.5 592 THR B O 1
ATOM 11490 N N . THR B 1 593 ? 31.625 -37.969 -7.047 1 89.56 593 THR B N 1
ATOM 11491 C CA . THR B 1 593 ? 31.406 -39.344 -6.594 1 89.56 593 THR B CA 1
ATOM 11492 C C . THR B 1 593 ? 30.125 -39.438 -5.777 1 89.56 593 THR B C 1
ATOM 11494 O O . THR B 1 593 ? 29.344 -40.375 -5.957 1 89.56 593 THR B O 1
ATOM 11497 N N . VAL B 1 594 ? 29.969 -38.5 -4.941 1 88.44 594 VAL B N 1
ATOM 11498 C CA . VAL B 1 594 ? 28.797 -38.5 -4.09 1 88.44 594 VAL B CA 1
ATOM 11499 C C . VAL B 1 594 ? 27.547 -38.25 -4.941 1 88.44 594 VAL B C 1
ATOM 11501 O O . VAL B 1 594 ? 26.5 -38.875 -4.707 1 88.44 594 VAL B O 1
ATOM 11504 N N . GLN B 1 595 ? 27.625 -37.469 -5.922 1 91.25 595 GLN B N 1
ATOM 11505 C CA . GLN B 1 595 ? 26.516 -37.188 -6.82 1 91.25 595 GLN B CA 1
ATOM 11506 C C . GLN B 1 595 ? 26.141 -38.438 -7.617 1 91.25 595 GLN B C 1
ATOM 11508 O O . GLN B 1 595 ? 24.969 -38.812 -7.715 1 91.25 595 GLN B O 1
ATOM 11513 N N . TYR B 1 596 ? 27.219 -39.031 -8.133 1 92.38 596 TYR B N 1
ATOM 11514 C CA . TYR B 1 596 ? 27 -40.219 -8.922 1 92.38 596 TYR B CA 1
ATOM 11515 C C . TYR B 1 596 ? 26.328 -41.312 -8.086 1 92.38 596 TYR B C 1
ATOM 11517 O O . TYR B 1 596 ? 25.391 -41.969 -8.555 1 92.38 596 TYR B O 1
ATOM 11525 N N . GLN B 1 597 ? 26.797 -41.469 -6.906 1 91.69 597 GLN B N 1
ATOM 11526 C CA . GLN B 1 597 ? 26.219 -42.469 -6.02 1 91.69 597 GLN B CA 1
ATOM 11527 C C . GLN B 1 597 ? 24.75 -42.156 -5.73 1 91.69 597 GLN B C 1
ATOM 11529 O O . GLN B 1 597 ? 23.922 -43.062 -5.691 1 91.69 597 GLN B O 1
ATOM 11534 N N . SER B 1 598 ? 24.469 -40.938 -5.492 1 92.88 598 SER B N 1
ATOM 11535 C CA . SER B 1 598 ? 23.094 -40.5 -5.211 1 92.88 598 SER B CA 1
ATOM 11536 C C . SER B 1 598 ? 22.172 -40.812 -6.395 1 92.88 598 SER B C 1
ATOM 11538 O O . SER B 1 598 ? 21.062 -41.312 -6.219 1 92.88 598 SER B O 1
ATOM 11540 N N . PHE B 1 599 ? 22.656 -40.562 -7.645 1 94.62 599 PHE B N 1
ATOM 11541 C CA . PHE B 1 599 ? 21.875 -40.844 -8.844 1 94.62 599 PHE B CA 1
ATOM 11542 C C . PHE B 1 599 ? 21.688 -42.344 -9.016 1 94.62 599 PHE B C 1
ATOM 11544 O O . PHE B 1 599 ? 20.594 -42.812 -9.336 1 94.62 599 PHE B O 1
ATOM 11551 N N . ASP B 1 600 ? 22.766 -43 -8.797 1 93.75 600 ASP B N 1
ATOM 11552 C CA . ASP B 1 600 ? 22.734 -44.438 -8.977 1 93.75 600 ASP B CA 1
ATOM 11553 C C . ASP B 1 600 ? 21.75 -45.094 -8.008 1 93.75 600 ASP B C 1
ATOM 11555 O O . ASP B 1 600 ? 20.984 -46 -8.391 1 93.75 600 ASP B O 1
ATOM 11559 N N . GLU B 1 601 ? 21.75 -44.688 -6.82 1 92.88 601 GLU B N 1
ATOM 11560 C CA . GLU B 1 601 ? 20.859 -45.25 -5.805 1 92.88 601 GLU B CA 1
ATOM 11561 C C . GLU B 1 601 ? 19.391 -44.938 -6.137 1 92.88 601 GLU B C 1
ATOM 11563 O O . GLU B 1 601 ? 18.5 -45.719 -5.809 1 92.88 601 GLU B O 1
ATOM 11568 N N . ARG B 1 602 ? 19.156 -43.969 -6.828 1 94.06 602 ARG B N 1
ATOM 11569 C CA . ARG B 1 602 ? 17.797 -43.469 -7.035 1 94.06 602 ARG B CA 1
ATOM 11570 C C . ARG B 1 602 ? 17.219 -44 -8.352 1 94.06 602 ARG B C 1
ATOM 11572 O O . ARG B 1 602 ? 16.016 -44.094 -8.523 1 94.06 602 ARG B O 1
ATOM 11579 N N . PHE B 1 603 ? 18.094 -44.406 -9.344 1 94.69 603 PHE B N 1
ATOM 11580 C CA . PHE B 1 603 ? 17.547 -44.75 -10.648 1 94.69 603 PHE B CA 1
ATOM 11581 C C . PHE B 1 603 ? 17.922 -46.188 -11.016 1 94.69 603 PHE B C 1
ATOM 11583 O O . PHE B 1 603 ? 17.297 -46.781 -11.883 1 94.69 603 PHE B O 1
ATOM 11590 N N . LYS B 1 604 ? 18.922 -46.719 -10.344 1 92.62 604 LYS B N 1
ATOM 11591 C CA . LYS B 1 604 ? 19.297 -48.125 -10.625 1 92.62 604 LYS B CA 1
ATOM 11592 C C . LYS B 1 604 ? 18.125 -49.062 -10.344 1 92.62 604 LYS B C 1
ATOM 11594 O O . LYS B 1 604 ? 17.422 -48.906 -9.344 1 92.62 604 LYS B O 1
ATOM 11599 N N . GLY B 1 605 ? 17.922 -50.031 -11.234 1 90.44 605 GLY B N 1
ATOM 11600 C CA . GLY B 1 605 ? 16.875 -51 -11.031 1 90.44 605 GLY B CA 1
ATOM 11601 C C . GLY B 1 605 ? 15.508 -50.531 -11.461 1 90.44 605 GLY B C 1
ATOM 11602 O O . GLY B 1 605 ? 14.539 -51.281 -11.438 1 90.44 605 GLY B O 1
ATOM 11603 N N . THR B 1 606 ? 15.344 -49.281 -11.789 1 93.06 606 THR B N 1
ATOM 11604 C CA . THR B 1 606 ? 14.086 -48.75 -12.281 1 93.06 606 THR B CA 1
ATOM 11605 C C . THR B 1 606 ? 14.031 -48.781 -13.805 1 93.06 606 THR B C 1
ATOM 11607 O O . THR B 1 606 ? 14.977 -49.25 -14.445 1 93.06 606 THR B O 1
ATOM 11610 N N . GLU B 1 607 ? 12.898 -48.344 -14.352 1 90.88 607 GLU B N 1
ATOM 11611 C CA . GLU B 1 607 ? 12.742 -48.312 -15.805 1 90.88 607 GLU B CA 1
ATOM 11612 C C . GLU B 1 607 ? 13.758 -47.344 -16.438 1 90.88 607 GLU B C 1
ATOM 11614 O O . GLU B 1 607 ? 14.031 -47.469 -17.641 1 90.88 607 GLU B O 1
ATOM 11619 N N . LEU B 1 608 ? 14.398 -46.531 -15.609 1 93.75 608 LEU B N 1
ATOM 11620 C CA . LEU B 1 608 ? 15.375 -45.562 -16.109 1 93.75 608 LEU B CA 1
ATOM 11621 C C . LEU B 1 608 ? 16.766 -45.875 -15.594 1 93.75 608 LEU B C 1
ATOM 11623 O O . LEU B 1 608 ? 17.578 -44.969 -15.383 1 93.75 608 LEU B O 1
ATOM 11627 N N . GLY B 1 609 ? 17 -47.062 -15.281 1 92.75 609 GLY B N 1
ATOM 11628 C CA . GLY B 1 609 ? 18.266 -47.469 -14.703 1 92.75 609 GLY B CA 1
ATOM 11629 C C . GLY B 1 609 ? 19.438 -47.344 -15.656 1 92.75 609 GLY B C 1
ATOM 11630 O O . GLY B 1 609 ? 20.594 -47.375 -15.234 1 92.75 609 GLY B O 1
ATOM 11631 N N . ASP B 1 610 ? 19.234 -47.062 -16.969 1 93 610 ASP B N 1
ATOM 11632 C CA . ASP B 1 610 ? 20.281 -46.906 -17.953 1 93 610 ASP B CA 1
ATOM 11633 C C . ASP B 1 610 ? 20.766 -45.469 -18.047 1 93 610 ASP B C 1
ATOM 11635 O O . ASP B 1 610 ? 21.359 -45.062 -19.047 1 93 610 ASP B O 1
ATOM 11639 N N . TRP B 1 611 ? 20.5 -44.688 -17.016 1 94.56 611 TRP B N 1
ATOM 11640 C CA . TRP B 1 611 ? 20.875 -43.281 -17 1 94.56 611 TRP B CA 1
ATOM 11641 C C . TRP B 1 611 ? 22.375 -43.125 -17.172 1 94.56 611 TRP B C 1
ATOM 11643 O O . TRP B 1 611 ? 23.141 -44.031 -16.875 1 94.56 611 TRP B O 1
ATOM 11653 N N . LYS B 1 612 ? 22.844 -41.938 -17.672 1 95.38 612 LYS B N 1
ATOM 11654 C CA . LYS B 1 612 ? 24.266 -41.625 -17.875 1 95.38 612 LYS B CA 1
ATOM 11655 C C . LYS B 1 612 ? 24.641 -40.281 -17.281 1 95.38 612 LYS B C 1
ATOM 11657 O O . LYS B 1 612 ? 23.875 -39.312 -17.391 1 95.38 612 LYS B O 1
ATOM 11662 N N . TYR B 1 613 ? 25.688 -40.344 -16.516 1 95.38 613 TYR B N 1
ATOM 11663 C CA . TYR B 1 613 ? 26.328 -39.125 -16.047 1 95.38 613 TYR B CA 1
ATOM 11664 C C . TYR B 1 613 ? 27.203 -38.531 -17.141 1 95.38 613 TYR B C 1
ATOM 11666 O O . TYR B 1 613 ? 28.344 -38.906 -17.328 1 95.38 613 TYR B O 1
ATOM 11674 N N . VAL B 1 614 ? 26.781 -37.469 -17.828 1 94.19 614 VAL B N 1
ATOM 11675 C CA . VAL B 1 614 ? 27.406 -37 -19.047 1 94.19 614 VAL B CA 1
ATOM 11676 C C . VAL B 1 614 ? 28.531 -36 -18.719 1 94.19 614 VAL B C 1
ATOM 11678 O O . VAL B 1 614 ? 29.656 -36.188 -19.172 1 94.19 614 VAL B O 1
ATOM 11681 N N . GLN B 1 615 ? 28.094 -34.906 -17.953 1 92.31 615 GLN B N 1
ATOM 11682 C CA . GLN B 1 615 ? 29.078 -33.875 -17.703 1 92.31 615 GLN B CA 1
ATOM 11683 C C . GLN B 1 615 ? 28.75 -33.094 -16.438 1 92.31 615 GLN B C 1
ATOM 11685 O O . GLN B 1 615 ? 27.578 -32.938 -16.078 1 92.31 615 GLN B O 1
ATOM 11690 N N . ARG B 1 616 ? 29.688 -32.719 -15.781 1 91.69 616 ARG B N 1
ATOM 11691 C CA . ARG B 1 616 ? 29.641 -31.781 -14.656 1 91.69 616 ARG B CA 1
ATOM 11692 C C . ARG B 1 616 ? 30.672 -30.656 -14.836 1 91.69 616 ARG B C 1
ATOM 11694 O O . ARG B 1 616 ? 31.766 -30.891 -15.344 1 91.69 616 ARG B O 1
ATOM 11701 N N . ASN B 1 617 ? 30.266 -29.469 -14.453 1 87.5 617 ASN B N 1
ATOM 11702 C CA . ASN B 1 617 ? 31.234 -28.391 -14.594 1 87.5 617 ASN B CA 1
ATOM 11703 C C . ASN B 1 617 ? 32.219 -28.344 -13.422 1 87.5 617 ASN B C 1
ATOM 11705 O O . ASN B 1 617 ? 32.062 -29.094 -12.461 1 87.5 617 ASN B O 1
ATOM 11709 N N . ASN B 1 618 ? 33.219 -27.516 -13.672 1 77.56 618 ASN B N 1
ATOM 11710 C CA . ASN B 1 618 ? 34.219 -27.328 -12.633 1 77.56 618 ASN B CA 1
ATOM 11711 C C . ASN B 1 618 ? 33.781 -26.297 -11.602 1 77.56 618 ASN B C 1
ATOM 11713 O O . ASN B 1 618 ? 33.688 -25.109 -11.922 1 77.56 618 ASN B O 1
ATOM 11717 N N . GLU B 1 619 ? 33.594 -26.844 -10.43 1 73.06 619 GLU B N 1
ATOM 11718 C CA . GLU B 1 619 ? 33.062 -25.984 -9.352 1 73.06 619 GLU B CA 1
ATOM 11719 C C . GLU B 1 619 ? 34.031 -24.844 -9.055 1 73.06 619 GLU B C 1
ATOM 11721 O O . GLU B 1 619 ? 33.625 -23.719 -8.797 1 73.06 619 GLU B O 1
ATOM 11726 N N . SER B 1 620 ? 35.312 -25.125 -8.938 1 69.44 620 SER B N 1
ATOM 11727 C CA . SER B 1 620 ? 36.312 -24.125 -8.547 1 69.44 620 SER B CA 1
ATOM 11728 C C . SER B 1 620 ? 36.375 -22.984 -9.562 1 69.44 620 SER B C 1
ATOM 11730 O O . SER B 1 620 ? 36.625 -21.844 -9.203 1 69.44 620 SER B O 1
ATOM 11732 N N . ARG B 1 621 ? 36 -23.312 -10.742 1 66.94 621 ARG B N 1
ATOM 11733 C CA . ARG B 1 621 ? 36.125 -22.297 -11.789 1 66.94 621 ARG B CA 1
ATOM 11734 C C . ARG B 1 621 ? 34.781 -21.609 -12.039 1 66.94 621 ARG B C 1
ATOM 11736 O O . ARG B 1 621 ? 34.719 -20.391 -12.172 1 66.94 621 ARG B O 1
ATOM 11743 N N . ASP B 1 622 ? 33.75 -22.344 -12.078 1 69.56 622 ASP B N 1
ATOM 11744 C CA . ASP B 1 622 ? 32.469 -21.828 -12.578 1 69.56 622 ASP B CA 1
ATOM 11745 C C . ASP B 1 622 ? 31.562 -21.391 -11.43 1 69.56 622 ASP B C 1
ATOM 11747 O O . ASP B 1 622 ? 30.625 -20.625 -11.641 1 69.56 622 ASP B O 1
ATOM 11751 N N . HIS B 1 623 ? 31.859 -21.719 -10.234 1 74.88 623 HIS B N 1
ATOM 11752 C CA . HIS B 1 623 ? 31.156 -21.344 -9.016 1 74.88 623 HIS B CA 1
ATOM 11753 C C . HIS B 1 623 ? 29.734 -21.906 -9.008 1 74.88 623 HIS B C 1
ATOM 11755 O O . HIS B 1 623 ? 29.234 -22.312 -7.965 1 74.88 623 HIS B O 1
ATOM 11761 N N . GLN B 1 624 ? 29 -21.875 -10.203 1 81.38 624 GLN B N 1
ATOM 11762 C CA . GLN B 1 624 ? 27.688 -22.484 -10.312 1 81.38 624 GLN B CA 1
ATOM 11763 C C . GLN B 1 624 ? 27.797 -23.922 -10.812 1 81.38 624 GLN B C 1
ATOM 11765 O O . GLN B 1 624 ? 28.094 -24.156 -11.984 1 81.38 624 GLN B O 1
ATOM 11770 N N . VAL B 1 625 ? 27.438 -24.828 -9.953 1 87.75 625 VAL B N 1
ATOM 11771 C CA . VAL B 1 625 ? 27.609 -26.234 -10.297 1 87.75 625 VAL B CA 1
ATOM 11772 C C . VAL B 1 625 ? 26.375 -26.734 -11.047 1 87.75 625 VAL B C 1
ATOM 11774 O O . VAL B 1 625 ? 25.25 -26.422 -10.672 1 87.75 625 VAL B O 1
ATOM 11777 N N . TRP B 1 626 ? 26.578 -27.391 -12.117 1 93.31 626 TRP B N 1
ATOM 11778 C CA . TRP B 1 626 ? 25.5 -28.031 -12.844 1 93.31 626 TRP B CA 1
ATOM 11779 C C . TRP B 1 626 ? 25.938 -29.406 -13.359 1 93.31 626 TRP B C 1
ATOM 11781 O O . TRP B 1 626 ? 27.141 -29.656 -13.516 1 93.31 626 TRP B O 1
ATOM 11791 N N . VAL B 1 627 ? 25.016 -30.328 -13.547 1 95.75 627 VAL B N 1
ATOM 11792 C CA . VAL B 1 627 ? 25.266 -31.688 -14.023 1 95.75 627 VAL B CA 1
ATOM 11793 C C . VAL B 1 627 ? 24.312 -32 -15.18 1 95.75 627 VAL B C 1
ATOM 11795 O O . VAL B 1 627 ? 23.141 -31.625 -15.148 1 95.75 627 VAL B O 1
ATOM 11798 N N . GLU B 1 628 ? 24.859 -32.594 -16.203 1 97.25 628 GLU B N 1
ATOM 11799 C CA . GLU B 1 628 ? 24.078 -33.094 -17.328 1 97.25 628 GLU B CA 1
ATOM 11800 C C . GLU B 1 628 ? 23.859 -34.594 -17.234 1 97.25 628 GLU B C 1
ATOM 11802 O O . GLU B 1 628 ? 24.828 -35.344 -17.125 1 97.25 628 GLU B O 1
ATOM 11807 N N . LEU B 1 629 ? 22.625 -35 -17.203 1 97.38 629 LEU B N 1
ATOM 11808 C CA . LEU B 1 629 ? 22.234 -36.406 -17.203 1 97.38 629 LEU B CA 1
ATOM 11809 C C . LEU B 1 629 ? 21.531 -36.781 -18.516 1 97.38 629 LEU B C 1
ATOM 11811 O O . LEU B 1 629 ? 20.844 -35.969 -19.109 1 97.38 629 LEU B O 1
ATOM 11815 N N . PHE B 1 630 ? 21.766 -37.969 -18.953 1 97.06 630 PHE B N 1
ATOM 11816 C CA . PHE B 1 630 ? 21.078 -38.5 -20.141 1 97.06 630 PHE B CA 1
ATOM 11817 C C . PHE B 1 630 ? 20.344 -39.781 -19.828 1 97.06 630 PHE B C 1
ATOM 11819 O O . PHE B 1 630 ? 20.922 -40.688 -19.219 1 97.06 630 PHE B O 1
ATOM 11826 N N . PHE B 1 631 ? 19.078 -39.875 -20.156 1 95.88 631 PHE B N 1
ATOM 11827 C CA . PHE B 1 631 ? 18.234 -41.062 -20.016 1 95.88 631 PHE B CA 1
ATOM 11828 C C . PHE B 1 631 ? 17.906 -41.656 -21.391 1 95.88 631 PHE B C 1
ATOM 11830 O O . PHE B 1 631 ? 16.938 -41.25 -22.031 1 95.88 631 PHE B O 1
ATOM 11837 N N . PRO B 1 632 ? 18.594 -42.656 -21.797 1 94.25 632 PRO B N 1
ATOM 11838 C CA . PRO B 1 632 ? 18.438 -43.219 -23.141 1 94.25 632 PRO B CA 1
ATOM 11839 C C . PRO B 1 632 ? 17.047 -43.812 -23.391 1 94.25 632 PRO B C 1
ATOM 11841 O O . PRO B 1 632 ? 16.484 -43.656 -24.469 1 94.25 632 PRO B O 1
ATOM 11844 N N . THR B 1 633 ? 16.453 -44.469 -22.422 1 93.19 633 THR B N 1
ATOM 11845 C CA . THR B 1 633 ? 15.172 -45.125 -22.562 1 93.19 633 THR B CA 1
ATOM 11846 C C . THR B 1 633 ? 14.086 -44.156 -23 1 93.19 633 THR B C 1
ATOM 11848 O O . THR B 1 633 ? 13.227 -44.469 -23.812 1 93.19 633 THR B O 1
ATOM 11851 N N . VAL B 1 634 ? 14.125 -43 -22.516 1 92.25 634 VAL B N 1
ATOM 11852 C CA . VAL B 1 634 ? 13.086 -42.031 -22.828 1 92.25 634 VAL B CA 1
ATOM 11853 C C . VAL B 1 634 ? 13.672 -40.906 -23.703 1 92.25 634 VAL B C 1
ATOM 11855 O O . VAL B 1 634 ? 12.977 -39.969 -24.031 1 92.25 634 VAL B O 1
ATOM 11858 N N . ASN B 1 635 ? 14.945 -40.969 -24.094 1 93.12 635 ASN B N 1
ATOM 11859 C CA . ASN B 1 635 ? 15.648 -40 -24.938 1 93.12 635 ASN B CA 1
ATOM 11860 C C . ASN B 1 635 ? 15.5 -38.594 -24.391 1 93.12 635 ASN B C 1
ATOM 11862 O O . ASN B 1 635 ? 15.055 -37.688 -25.109 1 93.12 635 ASN B O 1
ATOM 11866 N N . MET B 1 636 ? 15.844 -38.469 -23.125 1 94.69 636 MET B N 1
ATOM 11867 C CA . MET B 1 636 ? 15.711 -37.156 -22.484 1 94.69 636 MET B CA 1
ATOM 11868 C C . MET B 1 636 ? 17.016 -36.781 -21.797 1 94.69 636 MET B C 1
ATOM 11870 O O . MET B 1 636 ? 17.672 -37.625 -21.172 1 94.69 636 MET B O 1
ATOM 11874 N N . THR B 1 637 ? 17.406 -35.531 -22 1 96.56 637 THR B N 1
ATOM 11875 C CA . THR B 1 637 ? 18.531 -34.938 -21.297 1 96.56 637 THR B CA 1
ATOM 11876 C C . THR B 1 637 ? 18.062 -34.031 -20.172 1 96.56 637 THR B C 1
ATOM 11878 O O . THR B 1 637 ? 17.156 -33.188 -20.375 1 96.56 637 THR B O 1
ATOM 11881 N N . VAL B 1 638 ? 18.547 -34.219 -19 1 97.19 638 VAL B N 1
ATOM 11882 C CA . VAL B 1 638 ? 18.188 -33.375 -17.859 1 97.19 638 VAL B CA 1
ATOM 11883 C C . VAL B 1 638 ? 19.422 -32.656 -17.344 1 97.19 638 VAL B C 1
ATOM 11885 O O . VAL B 1 638 ? 20.469 -33.281 -17.094 1 97.19 638 VAL B O 1
ATOM 11888 N N . VAL B 1 639 ? 19.359 -31.359 -17.281 1 97.81 639 VAL B N 1
ATOM 11889 C CA . VAL B 1 639 ? 20.422 -30.562 -16.656 1 97.81 639 VAL B CA 1
ATOM 11890 C C . VAL B 1 639 ? 19.969 -30.078 -15.289 1 97.81 639 VAL B C 1
ATOM 11892 O O . VAL B 1 639 ? 18.953 -29.375 -15.164 1 97.81 639 VAL B O 1
ATOM 11895 N N . ALA B 1 640 ? 20.609 -30.453 -14.336 1 97.25 640 ALA B N 1
ATOM 11896 C CA . ALA B 1 640 ? 20.297 -30.062 -12.969 1 97.25 640 ALA B CA 1
ATOM 11897 C C . ALA B 1 640 ? 21.328 -29.078 -12.43 1 97.25 640 ALA B C 1
ATOM 11899 O O . ALA B 1 640 ? 22.531 -29.25 -12.633 1 97.25 640 ALA B O 1
ATOM 11900 N N . VAL B 1 641 ? 20.844 -28.031 -11.789 1 94.31 641 VAL B N 1
ATOM 11901 C CA . VAL B 1 641 ? 21.688 -26.969 -11.266 1 94.31 641 VAL B CA 1
ATOM 11902 C C . VAL B 1 641 ? 21.656 -27 -9.734 1 94.31 641 VAL B C 1
ATOM 11904 O O . VAL B 1 641 ? 20.594 -27.109 -9.133 1 94.31 641 VAL B O 1
ATOM 11907 N N . ARG B 1 642 ? 22.812 -26.906 -9.156 1 91.06 642 ARG B N 1
ATOM 11908 C CA . ARG B 1 642 ? 22.922 -26.953 -7.703 1 91.06 642 ARG B CA 1
ATOM 11909 C C . ARG B 1 642 ? 22.531 -25.609 -7.078 1 91.06 642 ARG B C 1
ATOM 11911 O O . ARG B 1 642 ? 22.875 -24.547 -7.613 1 91.06 642 ARG B O 1
ATOM 11918 N N . GLY B 1 643 ? 21.797 -25.641 -6.035 1 87.25 643 GLY B N 1
ATOM 11919 C CA . GLY B 1 643 ? 21.453 -24.438 -5.297 1 87.25 643 GLY B CA 1
ATOM 11920 C C . GLY B 1 643 ? 22.547 -23.984 -4.355 1 87.25 643 GLY B C 1
ATOM 11921 O O . GLY B 1 643 ? 23.719 -24.312 -4.566 1 87.25 643 GLY B O 1
ATOM 11922 N N . THR B 1 644 ? 22.172 -23.188 -3.385 1 80.38 644 THR B N 1
ATOM 11923 C CA . THR B 1 644 ? 23.125 -22.594 -2.441 1 80.38 644 THR B CA 1
ATOM 11924 C C . THR B 1 644 ? 23.641 -23.656 -1.474 1 80.38 644 THR B C 1
ATOM 11926 O O . THR B 1 644 ? 22.859 -24.312 -0.786 1 80.38 644 THR B O 1
ATOM 11929 N N . ALA B 1 645 ? 24.938 -23.859 -1.521 1 72.25 645 ALA B N 1
ATOM 11930 C CA . ALA B 1 645 ? 25.547 -24.875 -0.666 1 72.25 645 ALA B CA 1
ATOM 11931 C C . ALA B 1 645 ? 26.344 -24.219 0.461 1 72.25 645 ALA B C 1
ATOM 11933 O O . ALA B 1 645 ? 26.672 -24.875 1.457 1 72.25 645 ALA B O 1
ATOM 11934 N N . SER B 1 646 ? 26.656 -22.859 0.324 1 73 646 SER B N 1
ATOM 11935 C CA . SER B 1 646 ? 27.422 -22.125 1.318 1 73 646 SER B CA 1
ATOM 11936 C C . SER B 1 646 ? 26.984 -20.672 1.381 1 73 646 SER B C 1
ATOM 11938 O O . SER B 1 646 ? 26.25 -20.188 0.505 1 73 646 SER B O 1
ATOM 11940 N N . ALA B 1 647 ? 27.469 -20.047 2.416 1 72.75 647 ALA B N 1
ATOM 11941 C CA . ALA B 1 647 ? 27.156 -18.625 2.564 1 72.75 647 ALA B CA 1
ATOM 11942 C C . ALA B 1 647 ? 27.703 -17.812 1.388 1 72.75 647 ALA B C 1
ATOM 11944 O O . ALA B 1 647 ? 27.047 -16.875 0.92 1 72.75 647 ALA B O 1
ATOM 11945 N N . THR B 1 648 ? 28.844 -18.141 0.98 1 71.25 648 THR B N 1
ATOM 11946 C CA . THR B 1 648 ? 29.453 -17.453 -0.155 1 71.25 648 THR B CA 1
ATOM 11947 C C . THR B 1 648 ? 28.656 -17.719 -1.432 1 71.25 648 THR B C 1
ATOM 11949 O O . THR B 1 648 ? 28.469 -16.812 -2.248 1 71.25 648 THR B O 1
ATOM 11952 N N . ASP B 1 649 ? 28.188 -18.906 -1.588 1 73.56 649 ASP B N 1
ATOM 11953 C CA . ASP B 1 649 ? 27.344 -19.25 -2.73 1 73.56 649 ASP B CA 1
ATOM 11954 C C . ASP B 1 649 ? 26.031 -18.484 -2.699 1 73.56 649 ASP B C 1
ATOM 11956 O O . ASP B 1 649 ? 25.547 -18.047 -3.74 1 73.56 649 ASP B O 1
ATOM 11960 N N . ALA B 1 650 ? 25.609 -18.359 -1.49 1 74.69 650 ALA B N 1
ATOM 11961 C CA . ALA B 1 650 ? 24.359 -17.625 -1.331 1 74.69 650 ALA B CA 1
ATOM 11962 C C . ALA B 1 650 ? 24.531 -16.156 -1.735 1 74.69 650 ALA B C 1
ATOM 11964 O O . ALA B 1 650 ? 23.656 -15.57 -2.361 1 74.69 650 ALA B O 1
ATOM 11965 N N . LEU B 1 651 ? 25.656 -15.617 -1.333 1 75.19 651 LEU B N 1
ATOM 11966 C CA . LEU B 1 651 ? 25.938 -14.234 -1.682 1 75.19 651 LEU B CA 1
ATOM 11967 C C . LEU B 1 651 ? 26.094 -14.07 -3.191 1 75.19 651 LEU B C 1
ATOM 11969 O O . LEU B 1 651 ? 25.562 -13.125 -3.775 1 75.19 651 LEU B O 1
ATOM 11973 N N . GLU B 1 652 ? 26.734 -14.984 -3.82 1 73.69 652 GLU B N 1
ATOM 11974 C CA . GLU B 1 652 ? 26.969 -14.953 -5.262 1 73.69 652 GLU B CA 1
ATOM 11975 C C . GLU B 1 652 ? 25.672 -15.07 -6.039 1 73.69 652 GLU B C 1
ATOM 11977 O O . GLU B 1 652 ? 25.5 -14.438 -7.086 1 73.69 652 GLU B O 1
ATOM 11982 N N . ASP B 1 653 ? 24.891 -15.734 -5.516 1 68.06 653 ASP B N 1
ATOM 11983 C CA . ASP B 1 653 ? 23.656 -16.031 -6.254 1 68.06 653 ASP B CA 1
ATOM 11984 C C . ASP B 1 653 ? 22.578 -14.984 -5.965 1 68.06 653 ASP B C 1
ATOM 11986 O O . ASP B 1 653 ? 21.875 -14.547 -6.875 1 68.06 653 ASP B O 1
ATOM 11990 N N . LEU B 1 654 ? 22.547 -14.523 -4.766 1 70.88 654 LEU B N 1
ATOM 11991 C CA . LEU B 1 654 ? 21.391 -13.727 -4.352 1 70.88 654 LEU B CA 1
ATOM 11992 C C . LEU B 1 654 ? 21.641 -12.242 -4.625 1 70.88 654 LEU B C 1
ATOM 11994 O O . LEU B 1 654 ? 20.734 -11.422 -4.461 1 70.88 654 LEU B O 1
ATOM 11998 N N . HIS B 1 655 ? 22.812 -12 -5.191 1 82.25 655 HIS B N 1
ATOM 11999 C CA . HIS B 1 655 ? 23.078 -10.586 -5.426 1 82.25 655 HIS B CA 1
ATOM 12000 C C . HIS B 1 655 ? 22.203 -10.039 -6.543 1 82.25 655 HIS B C 1
ATOM 12002 O O . HIS B 1 655 ? 21.922 -8.836 -6.586 1 82.25 655 HIS B O 1
AT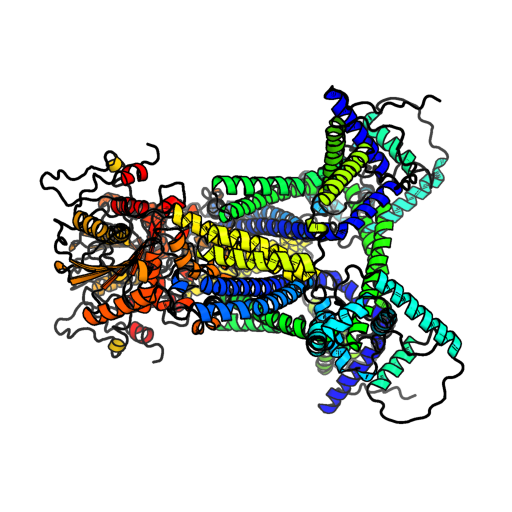OM 12008 N N . TYR B 1 656 ? 21.641 -10.977 -7.449 1 85.62 656 TYR B N 1
ATOM 12009 C CA . TYR B 1 656 ? 20.766 -10.562 -8.539 1 85.62 656 TYR B CA 1
ATOM 12010 C C . TYR B 1 656 ? 19.422 -10.07 -8.016 1 85.62 656 TYR B C 1
ATOM 12012 O O . TYR B 1 656 ? 18.703 -9.352 -8.711 1 85.62 656 TYR B O 1
ATOM 12020 N N . TRP B 1 657 ? 19.094 -10.492 -6.867 1 89.56 657 TRP B N 1
ATOM 12021 C CA . TRP B 1 657 ? 17.766 -10.203 -6.348 1 89.56 657 TRP B CA 1
ATOM 12022 C C . TRP B 1 657 ? 17.828 -9.141 -5.25 1 89.56 657 TRP B C 1
ATOM 12024 O O . TRP B 1 657 ? 16.844 -8.898 -4.555 1 89.56 657 TRP B O 1
ATOM 12034 N N . PHE B 1 658 ? 19.016 -8.484 -5.078 1 87.56 658 PHE B N 1
ATOM 12035 C CA . PHE B 1 658 ? 19.156 -7.469 -4.039 1 87.56 658 PHE B CA 1
ATOM 12036 C C . PHE B 1 658 ? 18.203 -6.312 -4.277 1 87.56 658 PHE B C 1
ATOM 12038 O O . PHE B 1 658 ? 17.484 -5.898 -3.367 1 87.56 658 PHE B O 1
ATOM 12045 N N . GLY B 1 659 ? 18.188 -5.824 -5.527 1 87.25 659 GLY B N 1
ATOM 12046 C CA . GLY B 1 659 ? 17.359 -4.68 -5.855 1 87.25 659 GLY B CA 1
ATOM 12047 C C . GLY B 1 659 ? 15.883 -4.922 -5.586 1 87.25 659 GLY B C 1
ATOM 12048 O O . GLY B 1 659 ? 15.227 -4.109 -4.93 1 87.25 659 GLY B O 1
ATOM 12049 N N . ILE B 1 660 ? 15.336 -6.023 -6.051 1 90.88 660 ILE B N 1
ATOM 12050 C CA . ILE B 1 660 ? 13.914 -6.309 -5.906 1 90.88 660 ILE B CA 1
ATOM 12051 C C . ILE B 1 660 ? 13.594 -6.605 -4.441 1 90.88 660 ILE B C 1
ATOM 12053 O O . ILE B 1 660 ? 12.508 -6.273 -3.959 1 90.88 660 ILE B O 1
ATOM 12057 N N . SER B 1 661 ? 14.523 -7.168 -3.719 1 86.44 661 SER B N 1
ATOM 12058 C CA . SER B 1 661 ? 14.297 -7.453 -2.305 1 86.44 661 SER B CA 1
ATOM 12059 C C . SER B 1 661 ? 14.07 -6.168 -1.513 1 86.44 661 SER B C 1
ATOM 12061 O O . SER B 1 661 ? 13.195 -6.113 -0.647 1 86.44 661 SER B O 1
ATOM 12063 N N . ILE B 1 662 ? 14.867 -5.203 -1.86 1 84 662 ILE B N 1
ATOM 12064 C CA . ILE B 1 662 ? 14.703 -3.922 -1.179 1 84 662 ILE B CA 1
ATOM 12065 C C . ILE B 1 662 ? 13.367 -3.293 -1.567 1 84 662 ILE B C 1
ATOM 12067 O O . ILE B 1 662 ? 12.672 -2.729 -0.722 1 84 662 ILE B O 1
ATOM 12071 N N . MET B 1 663 ? 13.086 -3.389 -2.814 1 87 663 MET B N 1
ATOM 12072 C CA . MET B 1 663 ? 11.844 -2.791 -3.289 1 87 663 MET B CA 1
ATOM 12073 C C . MET B 1 663 ? 10.633 -3.486 -2.67 1 87 663 MET B C 1
ATOM 12075 O O . MET B 1 663 ? 9.648 -2.836 -2.324 1 87 663 MET B O 1
ATOM 12079 N N . GLN B 1 664 ? 10.742 -4.785 -2.541 1 85.75 664 GLN B N 1
ATOM 12080 C CA . GLN B 1 664 ? 9.648 -5.551 -1.945 1 85.75 664 GLN B CA 1
ATOM 12081 C C . GLN B 1 664 ? 9.508 -5.234 -0.46 1 85.75 664 GLN B C 1
ATOM 12083 O O . GLN B 1 664 ? 8.391 -5.234 0.074 1 85.75 664 GLN B O 1
ATOM 12088 N N . ALA B 1 665 ? 10.586 -5.016 0.184 1 78.38 665 ALA B N 1
ATOM 12089 C CA . ALA B 1 665 ? 10.531 -4.641 1.595 1 78.38 665 ALA B CA 1
ATOM 12090 C C . ALA B 1 665 ? 9.766 -3.338 1.789 1 78.38 665 ALA B C 1
ATOM 12092 O O . ALA B 1 665 ? 8.992 -3.201 2.744 1 78.38 665 ALA B O 1
ATOM 12093 N N . VAL B 1 666 ? 9.977 -2.459 0.88 1 78.25 666 VAL B N 1
ATOM 12094 C CA . VAL B 1 666 ? 9.289 -1.17 0.967 1 78.25 666 VAL B CA 1
ATOM 12095 C C . VAL B 1 666 ? 7.844 -1.318 0.506 1 78.25 666 VAL B C 1
ATOM 12097 O O . VAL B 1 666 ? 6.953 -0.622 1.001 1 78.25 666 VAL B O 1
ATOM 12100 N N . ASN B 1 667 ? 7.594 -2.242 -0.346 1 84.06 667 ASN B N 1
ATOM 12101 C CA . ASN B 1 667 ? 6.281 -2.475 -0.933 1 84.06 667 ASN B CA 1
ATOM 12102 C C . ASN B 1 667 ? 5.27 -2.936 0.116 1 84.06 667 ASN B C 1
ATOM 12104 O O . ASN B 1 667 ? 4.062 -2.869 -0.108 1 84.06 667 ASN B O 1
ATOM 12108 N N . VAL B 1 668 ? 5.703 -3.346 1.238 1 75.75 668 VAL B N 1
ATOM 12109 C CA . VAL B 1 668 ? 4.805 -3.748 2.318 1 75.75 668 VAL B CA 1
ATOM 12110 C C . VAL B 1 668 ? 4.047 -2.529 2.842 1 75.75 668 VAL B C 1
ATOM 12112 O O . VAL B 1 668 ? 2.918 -2.65 3.322 1 75.75 668 VAL B O 1
ATOM 12115 N N . PHE B 1 669 ? 4.621 -1.359 2.594 1 74 669 PHE B N 1
ATOM 12116 C CA . PHE B 1 669 ? 4.02 -0.141 3.121 1 74 669 PHE B CA 1
ATOM 12117 C C . PHE B 1 669 ? 3.268 0.609 2.027 1 74 669 PHE B C 1
ATOM 12119 O O . PHE B 1 669 ? 2.188 1.152 2.268 1 74 669 PHE B O 1
ATOM 12126 N N . VAL B 1 670 ? 3.896 0.645 0.873 1 78.44 670 VAL B N 1
ATOM 12127 C CA . VAL B 1 670 ? 3.314 1.31 -0.288 1 78.44 670 VAL B CA 1
ATOM 12128 C C . VAL B 1 670 ? 3.379 0.383 -1.5 1 78.44 670 VAL B C 1
ATOM 12130 O O . VAL B 1 670 ? 4.457 -0.088 -1.873 1 78.44 670 VAL B O 1
ATOM 12133 N N . PRO B 1 671 ? 2.291 0.118 -2.01 1 85.62 671 PRO B N 1
ATOM 12134 C CA . PRO B 1 671 ? 2.299 -0.818 -3.137 1 85.62 671 PRO B CA 1
ATOM 12135 C C . PRO B 1 671 ? 2.859 -0.197 -4.414 1 85.62 671 PRO B C 1
ATOM 12137 O O . PRO B 1 671 ? 2.197 -0.219 -5.457 1 85.62 671 PRO B O 1
ATOM 12140 N N . PHE B 1 672 ? 4.059 0.192 -4.414 1 83.12 672 PHE B N 1
ATOM 12141 C CA . PHE B 1 672 ? 4.617 0.924 -5.547 1 83.12 672 PHE B CA 1
ATOM 12142 C C . PHE B 1 672 ? 4.879 -0.012 -6.719 1 83.12 672 PHE B C 1
ATOM 12144 O O . PHE B 1 672 ? 4.855 0.415 -7.875 1 83.12 672 PHE B O 1
ATOM 12151 N N . LEU B 1 673 ? 5.086 -1.378 -6.383 1 86.88 673 LEU B N 1
ATOM 12152 C CA . LEU B 1 673 ? 5.344 -2.314 -7.473 1 86.88 673 LEU B CA 1
ATOM 12153 C C . LEU B 1 673 ? 4.109 -2.482 -8.352 1 86.88 673 LEU B C 1
ATOM 12155 O O . LEU B 1 673 ? 4.223 -2.744 -9.547 1 86.88 673 LEU B O 1
ATOM 12159 N N . LYS B 1 674 ? 2.984 -2.242 -7.762 1 83.31 674 LYS B N 1
ATOM 12160 C CA . LYS B 1 674 ? 1.738 -2.293 -8.523 1 83.31 674 LYS B CA 1
ATOM 12161 C C . LYS B 1 674 ? 1.432 -0.946 -9.164 1 83.31 674 LYS B C 1
ATOM 12163 O O . LYS B 1 674 ? 0.796 -0.888 -10.219 1 83.31 674 LYS B O 1
ATOM 12168 N N . GLN B 1 675 ? 1.895 0.093 -8.586 1 86.62 675 GLN B N 1
ATOM 12169 C CA . GLN B 1 675 ? 1.528 1.439 -9.008 1 86.62 675 GLN B CA 1
ATOM 12170 C C . GLN B 1 675 ? 2.455 1.941 -10.109 1 86.62 675 GLN B C 1
ATOM 12172 O O . GLN B 1 675 ? 2.027 2.674 -11 1 86.62 675 GLN B O 1
ATOM 12177 N N . LEU B 1 676 ? 3.732 1.555 -10.07 1 89.81 676 LEU B N 1
ATOM 12178 C CA . LEU B 1 676 ? 4.684 1.976 -11.094 1 89.81 676 LEU B CA 1
ATOM 12179 C C . LEU B 1 676 ? 4.594 1.076 -12.32 1 89.81 676 LEU B C 1
ATOM 12181 O O . LEU B 1 676 ? 4.215 -0.093 -12.219 1 89.81 676 LEU B O 1
ATOM 12185 N N . PRO B 1 677 ? 4.871 1.637 -13.469 1 88.31 677 PRO B N 1
ATOM 12186 C CA . PRO B 1 677 ? 4.91 0.758 -14.641 1 88.31 677 PRO B CA 1
ATOM 12187 C C . PRO B 1 677 ? 5.922 -0.377 -14.492 1 88.31 677 PRO B C 1
ATOM 12189 O O . PRO B 1 677 ? 7.074 -0.137 -14.125 1 88.31 677 PRO B O 1
ATOM 12192 N N . THR B 1 678 ? 5.492 -1.54 -14.766 1 89.06 678 THR B N 1
ATOM 12193 C CA . THR B 1 678 ? 6.324 -2.723 -14.586 1 89.06 678 THR B CA 1
ATOM 12194 C C . THR B 1 678 ? 7.625 -2.598 -15.375 1 89.06 678 THR B C 1
ATOM 12196 O O . THR B 1 678 ? 8.695 -2.943 -14.875 1 89.06 678 THR B O 1
ATOM 12199 N N . GLN B 1 679 ? 7.543 -2.123 -16.594 1 90.38 679 GLN B N 1
ATOM 12200 C CA . GLN B 1 679 ? 8.727 -2.01 -17.438 1 90.38 679 GLN B CA 1
ATOM 12201 C C . GLN B 1 679 ? 9.727 -1.011 -16.844 1 90.38 679 GLN B C 1
ATOM 12203 O O . GLN B 1 679 ? 10.938 -1.185 -16.984 1 90.38 679 GLN B O 1
ATOM 12208 N N . PHE B 1 680 ? 9.188 0.025 -16.234 1 91.75 680 PHE B N 1
ATOM 12209 C CA . PHE B 1 680 ? 10.055 1.007 -15.594 1 91.75 680 PHE B CA 1
ATOM 12210 C C . PHE B 1 680 ? 10.867 0.365 -14.477 1 91.75 680 PHE B C 1
ATOM 12212 O O . PHE B 1 680 ? 12.078 0.572 -14.383 1 91.75 680 PHE B O 1
ATOM 12219 N N . VAL B 1 681 ? 10.219 -0.496 -13.68 1 92.69 681 VAL B N 1
ATOM 12220 C CA . VAL B 1 681 ? 10.883 -1.156 -12.555 1 92.69 681 VAL B CA 1
ATOM 12221 C C . VAL B 1 681 ? 11.898 -2.168 -13.078 1 92.69 681 VAL B C 1
ATOM 12223 O O . VAL B 1 681 ? 13.016 -2.246 -12.578 1 92.69 681 VAL B O 1
ATOM 12226 N N . VAL B 1 682 ? 11.516 -2.91 -14.109 1 94.06 682 VAL B N 1
ATOM 12227 C CA . VAL B 1 682 ? 12.391 -3.91 -14.703 1 94.06 682 VAL B CA 1
ATOM 12228 C C . VAL B 1 682 ? 13.648 -3.234 -15.25 1 94.06 682 VAL B C 1
ATOM 12230 O O . VAL B 1 682 ? 14.766 -3.701 -15.016 1 94.06 682 VAL B O 1
ATOM 12233 N N . ASN B 1 683 ? 13.492 -2.09 -15.914 1 92 683 ASN B N 1
ATOM 12234 C CA . ASN B 1 683 ? 14.625 -1.363 -16.484 1 92 683 ASN B CA 1
ATOM 12235 C C . ASN B 1 683 ? 15.523 -0.792 -15.383 1 92 683 ASN B C 1
ATOM 12237 O O . ASN B 1 683 ? 16.75 -0.819 -15.508 1 92 683 ASN B O 1
ATOM 12241 N N . MET B 1 684 ? 14.93 -0.33 -14.445 1 91.25 684 MET B N 1
ATOM 12242 C CA . MET B 1 684 ? 15.68 0.256 -13.344 1 91.25 684 MET B CA 1
ATOM 12243 C C . MET B 1 684 ? 16.531 -0.801 -12.648 1 91.25 684 MET B C 1
ATOM 12245 O O . MET B 1 684 ? 17.703 -0.568 -12.359 1 91.25 684 MET B O 1
ATOM 12249 N N . LEU B 1 685 ? 15.992 -1.994 -12.484 1 90.62 685 LEU B N 1
ATOM 12250 C CA . LEU B 1 685 ? 16.672 -3.061 -11.758 1 90.62 685 LEU B CA 1
ATOM 12251 C C . LEU B 1 685 ? 17.672 -3.771 -12.648 1 90.62 685 LEU B C 1
ATOM 12253 O O . LEU B 1 685 ? 18.547 -4.496 -12.164 1 90.62 685 LEU B O 1
ATOM 12257 N N . SER B 1 686 ? 17.562 -3.572 -13.93 1 90.56 686 SER B N 1
ATOM 12258 C CA . SER B 1 686 ? 18.469 -4.23 -14.859 1 90.56 686 SER B CA 1
ATOM 12259 C C . SER B 1 686 ? 19.875 -3.623 -14.773 1 90.56 686 SER B C 1
ATOM 12261 O O . SER B 1 686 ? 20.859 -4.285 -15.094 1 90.56 686 SER B O 1
ATOM 12263 N N . LEU B 1 687 ? 20 -2.34 -14.391 1 88.19 687 LEU B N 1
ATOM 12264 C CA . LEU B 1 687 ? 21.266 -1.633 -14.281 1 88.19 687 LEU B CA 1
ATOM 12265 C C . LEU B 1 687 ? 22.125 -1.841 -15.531 1 88.19 687 LEU B C 1
ATOM 12267 O O . LEU B 1 687 ? 23.328 -2.105 -15.438 1 88.19 687 LEU B O 1
ATOM 12271 N N . ASN B 1 688 ? 21.484 -1.849 -16.672 1 85 688 ASN B N 1
ATOM 12272 C CA . ASN B 1 688 ? 22.156 -2.09 -17.953 1 85 688 ASN B CA 1
ATOM 12273 C C . ASN B 1 688 ? 23.297 -1.106 -18.188 1 85 688 ASN B C 1
ATOM 12275 O O . ASN B 1 688 ? 24.234 -1.402 -18.922 1 85 688 ASN B O 1
ATOM 12279 N N . LEU B 1 689 ? 23.234 -0.05 -17.5 1 82.06 689 LEU B N 1
ATOM 12280 C CA . LEU B 1 689 ? 24.266 0.972 -17.656 1 82.06 689 LEU B CA 1
ATOM 12281 C C . LEU B 1 689 ? 25.609 0.449 -17.203 1 82.06 689 LEU B C 1
ATOM 12283 O O . LEU B 1 689 ? 26.656 0.913 -17.672 1 82.06 689 LEU B O 1
ATOM 12287 N N . LEU B 1 690 ? 25.672 -0.556 -16.375 1 85.25 690 LEU B N 1
ATOM 12288 C CA . LEU B 1 690 ? 26.906 -1.08 -15.797 1 85.25 690 LEU B CA 1
ATOM 12289 C C . LEU B 1 690 ? 27.375 -2.322 -16.562 1 85.25 690 LEU B C 1
ATOM 12291 O O . LEU B 1 690 ? 28.469 -2.814 -16.328 1 85.25 690 LEU B O 1
ATOM 12295 N N . ASN B 1 691 ? 26.609 -2.801 -17.5 1 81.62 691 ASN B N 1
ATOM 12296 C CA . ASN B 1 691 ? 26.844 -4.07 -18.172 1 81.62 691 ASN B CA 1
ATOM 12297 C C . ASN B 1 691 ? 28.234 -4.109 -18.812 1 81.62 691 ASN B C 1
ATOM 12299 O O . ASN B 1 691 ? 28.922 -5.117 -18.734 1 81.62 691 ASN B O 1
ATOM 12303 N N . PRO B 1 692 ? 28.672 -3.002 -19.328 1 78.62 692 PRO B N 1
ATOM 12304 C CA . PRO B 1 692 ? 29.969 -3.045 -20.016 1 78.62 692 PRO B CA 1
ATOM 12305 C C . PRO B 1 692 ? 31.141 -3.215 -19.047 1 78.62 692 PRO B C 1
ATOM 12307 O O . PRO B 1 692 ? 32.188 -3.689 -19.453 1 78.62 692 PRO B O 1
ATOM 12310 N N . VAL B 1 693 ? 30.938 -2.953 -17.812 1 79.81 693 VAL B N 1
ATOM 12311 C CA . VAL B 1 693 ? 32.062 -2.965 -16.875 1 79.81 693 VAL B CA 1
ATOM 12312 C C . VAL B 1 693 ? 31.906 -4.133 -15.906 1 79.81 693 VAL B C 1
ATOM 12314 O O . VAL B 1 693 ? 32.844 -4.48 -15.195 1 79.81 693 VAL B O 1
ATOM 12317 N N . MET B 1 694 ? 30.875 -4.863 -16 1 82.19 694 MET B N 1
ATOM 12318 C CA . MET B 1 694 ? 30.625 -5.938 -15.047 1 82.19 694 MET B CA 1
ATOM 12319 C C . MET B 1 694 ? 31.219 -7.254 -15.531 1 82.19 694 MET B C 1
ATOM 12321 O O . MET B 1 694 ? 31.375 -7.461 -16.734 1 82.19 694 MET B O 1
ATOM 12325 N N . PRO B 1 695 ? 31.625 -7.996 -14.492 1 81.69 695 PRO B N 1
ATOM 12326 C CA . PRO B 1 695 ? 32.125 -9.312 -14.891 1 81.69 695 PRO B CA 1
ATOM 12327 C C . PRO B 1 695 ? 31.031 -10.18 -15.555 1 81.69 695 PRO B C 1
ATOM 12329 O O . PRO B 1 695 ? 29.844 -9.93 -15.367 1 81.69 695 PRO B O 1
ATOM 12332 N N . PRO B 1 696 ? 31.562 -11.141 -16.344 1 78.62 696 PRO B N 1
ATOM 12333 C CA . PRO B 1 696 ? 30.562 -12.055 -16.906 1 78.62 696 PRO B CA 1
ATOM 12334 C C . PRO B 1 696 ? 29.734 -12.758 -15.82 1 78.62 696 PRO B C 1
ATOM 12336 O O . PRO B 1 696 ? 30.266 -13.117 -14.773 1 78.62 696 PRO B O 1
ATOM 12339 N N . PRO B 1 697 ? 28.516 -12.906 -16.125 1 80.25 697 PRO B N 1
ATOM 12340 C CA . PRO B 1 697 ? 27.641 -13.516 -15.125 1 80.25 697 PRO B CA 1
ATOM 12341 C C . PRO B 1 697 ? 28.016 -14.977 -14.852 1 80.25 697 PRO B C 1
ATOM 12343 O O . PRO B 1 697 ? 28.484 -15.68 -15.75 1 80.25 697 PRO B O 1
ATOM 12346 N N . VAL B 1 698 ? 27.781 -15.414 -13.703 1 78.5 698 VAL B N 1
ATOM 12347 C CA . VAL B 1 698 ? 28.156 -16.75 -13.242 1 78.5 698 VAL B CA 1
ATOM 12348 C C . VAL B 1 698 ? 27.375 -17.797 -14.031 1 78.5 698 VAL B C 1
ATOM 12350 O O . VAL B 1 698 ? 27.828 -18.938 -14.188 1 78.5 698 VAL B O 1
ATOM 12353 N N . TYR B 1 699 ? 26.25 -17.391 -14.656 1 84.88 699 TYR B N 1
ATOM 12354 C CA . TYR B 1 699 ? 25.406 -18.359 -15.352 1 84.88 699 TYR B CA 1
ATOM 12355 C C . TYR B 1 699 ? 25.797 -18.469 -16.812 1 84.88 699 TYR B C 1
ATOM 12357 O O . TYR B 1 699 ? 25.156 -19.219 -17.578 1 84.88 699 TYR B O 1
ATOM 12365 N N . SER B 1 700 ? 26.812 -17.75 -17.25 1 86.69 700 SER B N 1
ATOM 12366 C CA . SER B 1 700 ? 27.188 -17.719 -18.656 1 86.69 700 SER B CA 1
ATOM 12367 C C . SER B 1 700 ? 27.578 -19.109 -19.156 1 86.69 700 SER B C 1
ATOM 12369 O O . SER B 1 700 ? 27.219 -19.5 -20.266 1 86.69 700 SER B O 1
ATOM 12371 N N . ASP B 1 701 ? 28.328 -19.781 -18.312 1 88.94 701 ASP B N 1
ATOM 12372 C CA . ASP B 1 701 ? 28.766 -21.109 -18.688 1 88.94 701 ASP B CA 1
ATOM 12373 C C . ASP B 1 701 ? 27.594 -22.078 -18.812 1 88.94 701 ASP B C 1
ATOM 12375 O O . ASP B 1 701 ? 27.547 -22.906 -19.734 1 88.94 701 ASP B O 1
ATOM 12379 N N . LEU B 1 702 ? 26.75 -22.047 -17.859 1 92.44 702 LEU B N 1
ATOM 12380 C CA . LEU B 1 702 ? 25.547 -22.875 -17.906 1 92.44 702 LEU B CA 1
ATOM 12381 C C . LEU B 1 702 ? 24.719 -22.562 -19.141 1 92.44 702 LEU B C 1
ATOM 12383 O O . LEU B 1 702 ? 24.219 -23.469 -19.828 1 92.44 702 LEU B O 1
ATOM 12387 N N . LEU B 1 703 ? 24.547 -21.297 -19.453 1 94.19 703 LEU B N 1
ATOM 12388 C CA . LEU B 1 703 ? 23.781 -20.859 -20.609 1 94.19 703 LEU B CA 1
ATOM 12389 C C . LEU B 1 703 ? 24.375 -21.391 -21.906 1 94.19 703 LEU B C 1
ATOM 12391 O O . LEU B 1 703 ? 23.656 -21.891 -22.766 1 94.19 703 LEU B O 1
ATOM 12395 N N . GLU B 1 704 ? 25.688 -21.266 -21.984 1 93.94 704 GLU B N 1
ATOM 12396 C CA . GLU B 1 704 ? 26.359 -21.766 -23.172 1 93.94 704 GLU B CA 1
ATOM 12397 C C . GLU B 1 704 ? 26.219 -23.281 -23.297 1 93.94 704 GLU B C 1
ATOM 12399 O O . GLU B 1 704 ? 26 -23.797 -24.391 1 93.94 704 GLU B O 1
ATOM 12404 N N . HIS B 1 705 ? 26.359 -23.891 -22.203 1 94.69 705 HIS B N 1
ATOM 12405 C CA . HIS B 1 705 ? 26.25 -25.344 -22.203 1 94.69 705 HIS B CA 1
ATOM 12406 C C . HIS B 1 705 ? 24.859 -25.797 -22.641 1 94.69 705 HIS B C 1
ATOM 12408 O O . HIS B 1 705 ? 24.734 -26.703 -23.484 1 94.69 705 HIS B O 1
ATOM 12414 N N . VAL B 1 706 ? 23.844 -25.25 -22.109 1 96.75 706 VAL B N 1
ATOM 12415 C CA . VAL B 1 706 ? 22.469 -25.609 -22.438 1 96.75 706 VAL B CA 1
ATOM 12416 C C . VAL B 1 706 ? 22.188 -25.297 -23.906 1 96.75 706 VAL B C 1
ATOM 12418 O O . VAL B 1 706 ? 21.5 -26.062 -24.594 1 96.75 706 VAL B O 1
ATOM 12421 N N . THR B 1 707 ? 22.703 -24.172 -24.375 1 96.62 707 THR B N 1
ATOM 12422 C CA . THR B 1 707 ? 22.547 -23.812 -25.781 1 96.62 707 THR B CA 1
ATOM 12423 C C . THR B 1 707 ? 23.172 -24.875 -26.688 1 96.62 707 THR B C 1
ATOM 12425 O O . THR B 1 707 ? 22.609 -25.25 -27.719 1 96.62 707 THR B O 1
ATOM 12428 N N . ASN B 1 708 ? 24.312 -25.312 -26.234 1 96.12 708 ASN B N 1
ATOM 12429 C CA . ASN B 1 708 ? 25.016 -26.344 -27 1 96.12 708 ASN B CA 1
ATOM 12430 C C . ASN B 1 708 ? 24.266 -27.672 -26.969 1 96.12 708 ASN B C 1
ATOM 12432 O O . ASN B 1 708 ? 24.219 -28.391 -27.969 1 96.12 708 ASN B O 1
ATOM 12436 N N . ILE B 1 709 ? 23.734 -28.047 -25.844 1 96.62 709 ILE B N 1
ATOM 12437 C CA . ILE B 1 709 ? 22.953 -29.281 -25.719 1 96.62 709 ILE B CA 1
ATOM 12438 C C . ILE B 1 709 ? 21.734 -29.219 -26.641 1 96.62 709 ILE B C 1
ATOM 12440 O O . ILE B 1 709 ? 21.406 -30.188 -27.312 1 96.62 709 ILE B O 1
ATOM 12444 N N . LYS B 1 710 ? 21.062 -28.141 -26.609 1 93.88 710 LYS B N 1
ATOM 12445 C CA . LYS B 1 710 ? 19.875 -27.969 -27.422 1 93.88 710 LYS B CA 1
ATOM 12446 C C . LYS B 1 710 ? 20.188 -28.125 -28.906 1 93.88 710 LYS B C 1
ATOM 12448 O O . LYS B 1 710 ? 19.375 -28.688 -29.656 1 93.88 710 LYS B O 1
ATOM 12453 N N . LYS B 1 711 ? 21.344 -27.656 -29.281 1 94.31 711 LYS B N 1
ATOM 12454 C CA . LYS B 1 711 ? 21.797 -27.844 -30.656 1 94.31 711 LYS B CA 1
ATOM 12455 C C . LYS B 1 711 ? 22.031 -29.312 -30.969 1 94.31 711 LYS B C 1
ATOM 12457 O O . LYS B 1 711 ? 21.781 -29.766 -32.094 1 94.31 711 LYS B O 1
ATOM 12462 N N . ARG B 1 712 ? 22.406 -29.938 -29.953 1 93.44 712 ARG B N 1
ATOM 12463 C CA . ARG B 1 712 ? 22.766 -31.344 -30.109 1 93.44 712 ARG B CA 1
ATOM 12464 C C . ARG B 1 712 ? 21.516 -32.219 -30.062 1 93.44 712 ARG B C 1
ATOM 12466 O O . ARG B 1 712 ? 21.375 -33.156 -30.859 1 93.44 712 ARG B O 1
ATOM 12473 N N . VAL B 1 713 ? 20.594 -31.984 -29.125 1 93 713 VAL B N 1
ATOM 12474 C CA . VAL B 1 713 ? 19.531 -32.938 -28.859 1 93 713 VAL B CA 1
ATOM 12475 C C . VAL B 1 713 ? 18.172 -32.344 -29.203 1 93 713 VAL B C 1
ATOM 12477 O O . VAL B 1 713 ? 17.141 -33.031 -29.188 1 93 713 VAL B O 1
ATOM 12480 N N . GLY B 1 714 ? 18.125 -31.094 -29.516 1 89.56 714 GLY B N 1
ATOM 12481 C CA . GLY B 1 714 ? 16.875 -30.422 -29.828 1 89.56 714 GLY B CA 1
ATOM 12482 C C . GLY B 1 714 ? 16.047 -30.109 -28.609 1 89.56 714 GLY B C 1
ATOM 12483 O O . GLY B 1 714 ? 16.547 -29.531 -27.641 1 89.56 714 GLY B O 1
ATOM 12484 N N . ASP B 1 715 ? 14.75 -30.562 -28.688 1 86.56 715 ASP B N 1
ATOM 12485 C CA . ASP B 1 715 ? 13.828 -30.172 -27.625 1 86.56 715 ASP B CA 1
ATOM 12486 C C . ASP B 1 715 ? 13.711 -31.25 -26.562 1 86.56 715 ASP B C 1
ATOM 12488 O O . ASP B 1 715 ? 12.891 -31.141 -25.641 1 86.56 715 ASP B O 1
ATOM 12492 N N . ARG B 1 716 ? 14.562 -32.219 -26.609 1 92.31 716 ARG B N 1
ATOM 12493 C CA . ARG B 1 716 ? 14.539 -33.312 -25.625 1 92.31 716 ARG B CA 1
ATOM 12494 C C . ARG B 1 716 ? 15.461 -33 -24.453 1 92.31 716 ARG B C 1
ATOM 12496 O O . ARG B 1 716 ? 16.359 -33.781 -24.141 1 92.31 716 ARG B O 1
ATOM 12503 N N . ILE B 1 717 ? 15.234 -31.828 -23.859 1 95.12 717 ILE B N 1
ATOM 12504 C CA . ILE B 1 717 ? 16.031 -31.312 -22.75 1 95.12 717 ILE B CA 1
ATOM 12505 C C . ILE B 1 717 ? 15.125 -30.641 -21.719 1 95.12 717 ILE B C 1
ATOM 12507 O O . ILE B 1 717 ? 14.141 -30 -22.078 1 95.12 717 ILE B O 1
ATOM 12511 N N . VAL B 1 718 ? 15.352 -30.906 -20.469 1 95.38 718 VAL B N 1
ATOM 12512 C CA . VAL B 1 718 ? 14.641 -30.25 -19.375 1 95.38 718 VAL B CA 1
ATOM 12513 C C . VAL B 1 718 ? 15.633 -29.812 -18.297 1 95.38 718 VAL B C 1
ATOM 12515 O O . VAL B 1 718 ? 16.609 -30.531 -18.016 1 95.38 718 VAL B O 1
ATOM 12518 N N . LEU B 1 719 ? 15.461 -28.641 -17.781 1 97.5 719 LEU B N 1
ATOM 12519 C CA . LEU B 1 719 ? 16.312 -28.125 -16.703 1 97.5 719 LEU B CA 1
ATOM 12520 C C . LEU B 1 719 ? 15.602 -28.234 -15.359 1 97.5 719 LEU B C 1
ATOM 12522 O O . LEU B 1 719 ? 14.375 -28.141 -15.289 1 97.5 719 LEU B O 1
ATOM 12526 N N . THR B 1 720 ? 16.344 -28.438 -14.305 1 97.62 720 THR B N 1
ATOM 12527 C CA . THR B 1 720 ? 15.758 -28.469 -12.969 1 97.62 720 THR B CA 1
ATOM 12528 C C . THR B 1 720 ? 16.766 -28.016 -11.922 1 97.62 720 THR B C 1
ATOM 12530 O O . THR B 1 720 ? 17.953 -27.828 -12.234 1 97.62 720 THR B O 1
ATOM 12533 N N . GLY B 1 721 ? 16.344 -27.703 -10.82 1 96.25 721 GLY B N 1
ATOM 12534 C CA . GLY B 1 721 ? 17.156 -27.266 -9.695 1 96.25 721 GLY B CA 1
ATOM 12535 C C . GLY B 1 721 ? 16.344 -26.797 -8.508 1 96.25 721 GLY B C 1
ATOM 12536 O O . GLY B 1 721 ? 15.125 -26.656 -8.609 1 96.25 721 GLY B O 1
ATOM 12537 N N . HIS B 1 722 ? 17.031 -26.672 -7.43 1 93.38 722 HIS B N 1
ATOM 12538 C CA . HIS B 1 722 ? 16.406 -26.219 -6.195 1 93.38 722 HIS B CA 1
ATOM 12539 C C . HIS B 1 722 ? 17 -24.891 -5.719 1 93.38 722 HIS B C 1
ATOM 12541 O O . HIS B 1 722 ? 18.203 -24.656 -5.891 1 93.38 722 HIS B O 1
ATOM 12547 N N . SER B 1 723 ? 16.109 -24.078 -5.137 1 90.56 723 SER B N 1
ATOM 12548 C CA . SER B 1 723 ? 16.562 -22.812 -4.559 1 90.56 723 SER B CA 1
ATOM 12549 C C . SER B 1 723 ? 17.203 -21.922 -5.613 1 90.56 723 SER B C 1
ATOM 12551 O O . SER B 1 723 ? 16.609 -21.641 -6.652 1 90.56 723 SER B O 1
ATOM 12553 N N . LEU B 1 724 ? 18.469 -21.625 -5.469 1 87.94 724 LEU B N 1
ATOM 12554 C CA . LEU B 1 724 ? 19.156 -20.812 -6.465 1 87.94 724 LEU B CA 1
ATOM 12555 C C . LEU B 1 724 ? 19.344 -21.594 -7.766 1 87.94 724 LEU B C 1
ATOM 12557 O O . LEU B 1 724 ? 19.297 -21.016 -8.852 1 87.94 724 LEU B O 1
ATOM 12561 N N . GLY B 1 725 ? 19.609 -22.844 -7.574 1 91.69 725 GLY B N 1
ATOM 12562 C CA . GLY B 1 725 ? 19.688 -23.688 -8.758 1 91.69 725 GLY B CA 1
ATOM 12563 C C . GLY B 1 725 ? 18.391 -23.719 -9.555 1 91.69 725 GLY B C 1
ATOM 12564 O O . GLY B 1 725 ? 18.406 -23.797 -10.781 1 91.69 725 GLY B O 1
ATOM 12565 N N . GLY B 1 726 ? 17.266 -23.688 -8.789 1 94.81 726 GLY B N 1
ATOM 12566 C CA . GLY B 1 726 ? 15.977 -23.609 -9.453 1 94.81 726 GLY B CA 1
ATOM 12567 C C . GLY B 1 726 ? 15.773 -22.297 -10.203 1 94.81 726 GLY B C 1
ATOM 12568 O O . GLY B 1 726 ? 15.211 -22.297 -11.305 1 94.81 726 GLY B O 1
ATOM 12569 N N . ALA B 1 727 ? 16.234 -21.266 -9.633 1 93.69 727 ALA B N 1
ATOM 12570 C CA . ALA B 1 727 ? 16.125 -19.969 -10.281 1 93.69 727 ALA B CA 1
ATOM 12571 C C . ALA B 1 727 ? 16.984 -19.906 -11.539 1 93.69 727 ALA B C 1
ATOM 12573 O O . ALA B 1 727 ? 16.578 -19.344 -12.555 1 93.69 727 ALA B O 1
ATOM 12574 N N . MET B 1 728 ? 18.156 -20.469 -11.445 1 93.06 728 MET B N 1
ATOM 12575 C CA . MET B 1 728 ? 19.062 -20.5 -12.602 1 93.06 728 MET B CA 1
ATOM 12576 C C . MET B 1 728 ? 18.5 -21.391 -13.703 1 93.06 728 MET B C 1
ATOM 12578 O O . MET B 1 728 ? 18.562 -21.031 -14.883 1 93.06 728 MET B O 1
ATOM 12582 N N . ALA B 1 729 ? 17.969 -22.484 -13.258 1 96.69 729 ALA B N 1
ATOM 12583 C CA . ALA B 1 729 ? 17.328 -23.359 -14.234 1 96.69 729 ALA B CA 1
ATOM 12584 C C . ALA B 1 729 ? 16.172 -22.641 -14.93 1 96.69 729 ALA B C 1
ATOM 12586 O O . ALA B 1 729 ? 16.016 -22.734 -16.141 1 96.69 729 ALA B O 1
ATOM 12587 N N . ALA B 1 730 ? 15.352 -21.969 -14.141 1 96.56 730 ALA B N 1
ATOM 12588 C CA . ALA B 1 730 ? 14.211 -21.234 -14.68 1 96.56 730 ALA B CA 1
ATOM 12589 C C . ALA B 1 730 ? 14.672 -20.125 -15.625 1 96.56 730 ALA B C 1
ATOM 12591 O O . ALA B 1 730 ? 14.102 -19.953 -16.703 1 96.56 730 ALA B O 1
ATOM 12592 N N . MET B 1 731 ? 15.688 -19.438 -15.219 1 95.44 731 MET B N 1
ATOM 12593 C CA . MET B 1 731 ? 16.188 -18.312 -16.016 1 95.44 731 MET B CA 1
ATOM 12594 C C . MET B 1 731 ? 16.781 -18.797 -17.328 1 95.44 731 MET B C 1
ATOM 12596 O O . MET B 1 731 ? 16.453 -18.281 -18.391 1 95.44 731 MET B O 1
ATOM 12600 N N . VAL B 1 732 ? 17.641 -19.797 -17.25 1 96.31 732 VAL B N 1
ATOM 12601 C CA . VAL B 1 732 ? 18.281 -20.328 -18.438 1 96.31 732 VAL B CA 1
ATOM 12602 C C . VAL B 1 732 ? 17.234 -21 -19.328 1 96.31 732 VAL B C 1
ATOM 12604 O O . VAL B 1 732 ? 17.312 -20.922 -20.562 1 96.31 732 VAL B O 1
ATOM 12607 N N . GLY B 1 733 ? 16.344 -21.688 -18.672 1 96.19 733 GLY B N 1
ATOM 12608 C CA . GLY B 1 733 ? 15.25 -22.281 -19.422 1 96.19 733 GLY B CA 1
ATOM 12609 C C . GLY B 1 733 ? 14.438 -21.266 -20.203 1 96.19 733 GLY B C 1
ATOM 12610 O O . GLY B 1 733 ? 14.125 -21.469 -21.375 1 96.19 733 GLY B O 1
ATOM 12611 N N . ALA B 1 734 ? 14.109 -20.203 -19.609 1 95.31 734 ALA B N 1
ATOM 12612 C CA . ALA B 1 734 ? 13.367 -19.141 -20.266 1 95.31 734 ALA B CA 1
ATOM 12613 C C . ALA B 1 734 ? 14.188 -18.516 -21.391 1 95.31 734 ALA B C 1
ATOM 12615 O O . ALA B 1 734 ? 13.656 -18.234 -22.469 1 95.31 734 ALA B O 1
ATOM 12616 N N . LYS B 1 735 ? 15.43 -18.359 -21.141 1 95.44 735 LYS B N 1
ATOM 12617 C CA . LYS B 1 735 ? 16.297 -17.703 -22.125 1 95.44 735 LYS B CA 1
ATOM 12618 C C . LYS B 1 735 ? 16.5 -18.578 -23.344 1 95.44 735 LYS B C 1
ATOM 12620 O O . LYS B 1 735 ? 16.547 -18.078 -24.469 1 95.44 735 LYS B O 1
ATOM 12625 N N . THR B 1 736 ? 16.641 -19.875 -23.141 1 95.38 736 THR B N 1
ATOM 12626 C CA . THR B 1 736 ? 16.906 -20.812 -24.234 1 95.38 736 THR B CA 1
ATOM 12627 C C . THR B 1 736 ? 15.625 -21.453 -24.734 1 95.38 736 THR B C 1
ATOM 12629 O O . THR B 1 736 ? 15.656 -22.312 -25.609 1 95.38 736 THR B O 1
ATOM 12632 N N . LYS B 1 737 ? 14.516 -21.125 -24.125 1 92.56 737 LYS B N 1
ATOM 12633 C CA . LYS B 1 737 ? 13.219 -21.688 -24.469 1 92.56 737 LYS B CA 1
ATOM 12634 C C . LYS B 1 737 ? 13.195 -23.188 -24.266 1 92.56 737 LYS B C 1
ATOM 12636 O O . LYS B 1 737 ? 12.812 -23.938 -25.172 1 92.56 737 LYS B O 1
ATOM 12641 N N . THR B 1 738 ? 13.742 -23.547 -23.109 1 93.94 738 THR B N 1
ATOM 12642 C CA . THR B 1 738 ? 13.781 -24.938 -22.641 1 93.94 738 THR B CA 1
ATOM 12643 C C . THR B 1 738 ? 12.945 -25.094 -21.375 1 93.94 738 THR B C 1
ATOM 12645 O O . THR B 1 738 ? 13.047 -24.281 -20.453 1 93.94 738 THR B O 1
ATOM 12648 N N . PRO B 1 739 ? 12.086 -26.141 -21.344 1 93.25 739 PRO B N 1
ATOM 12649 C CA . PRO B 1 739 ? 11.297 -26.328 -20.125 1 93.25 739 PRO B CA 1
ATOM 12650 C C . PRO B 1 739 ? 12.164 -26.453 -18.875 1 93.25 739 PRO B C 1
ATOM 12652 O O . PRO B 1 739 ? 13.211 -27.109 -18.922 1 93.25 739 PRO B O 1
ATOM 12655 N N . ALA B 1 740 ? 11.734 -25.766 -17.844 1 96.19 740 ALA B N 1
ATOM 12656 C CA . ALA B 1 740 ? 12.484 -25.766 -16.578 1 96.19 740 ALA B CA 1
ATOM 12657 C C . ALA B 1 740 ? 11.57 -26.016 -15.391 1 96.19 740 ALA B C 1
ATOM 12659 O O . ALA B 1 740 ? 10.477 -25.453 -15.312 1 96.19 740 ALA B O 1
ATOM 12660 N N . VAL B 1 741 ? 11.922 -26.938 -14.531 1 96.62 741 VAL B N 1
ATOM 12661 C CA . VAL B 1 741 ? 11.227 -27.203 -13.273 1 96.62 741 VAL B CA 1
ATOM 12662 C C . VAL B 1 741 ? 12.039 -26.656 -12.102 1 96.62 741 VAL B C 1
ATOM 12664 O O . VAL B 1 741 ? 13.086 -27.203 -11.758 1 96.62 741 VAL B O 1
ATOM 12667 N N . SER B 1 742 ? 11.516 -25.609 -11.539 1 97.5 742 SER B N 1
ATOM 12668 C CA . SER B 1 742 ? 12.195 -24.938 -10.438 1 97.5 742 SER B CA 1
ATOM 12669 C C . SER B 1 742 ? 11.555 -25.281 -9.094 1 97.5 742 SER B C 1
ATOM 12671 O O . SER B 1 742 ? 10.344 -25.109 -8.922 1 97.5 742 SER B O 1
ATOM 12673 N N . PHE B 1 743 ? 12.367 -25.844 -8.211 1 96.94 743 PHE B N 1
ATOM 12674 C CA . PHE B 1 743 ? 11.891 -26.094 -6.859 1 96.94 743 PHE B CA 1
ATOM 12675 C C . PHE B 1 743 ? 12.312 -24.969 -5.922 1 96.94 743 PHE B C 1
ATOM 12677 O O . PHE B 1 743 ? 13.484 -24.891 -5.523 1 96.94 743 PHE B O 1
ATOM 12684 N N . SER B 1 744 ? 11.391 -24.094 -5.57 1 94.12 744 SER B N 1
ATOM 12685 C CA . SER B 1 744 ? 11.547 -23.031 -4.586 1 94.12 744 SER B CA 1
ATOM 12686 C C . SER B 1 744 ? 12.562 -22 -5.051 1 94.12 744 SER B C 1
ATOM 12688 O O . SER B 1 744 ? 13.344 -21.484 -4.246 1 94.12 744 SER B O 1
ATOM 12690 N N . GLY B 1 745 ? 12.648 -21.828 -6.375 1 93.56 745 GLY B N 1
ATOM 12691 C CA . GLY B 1 745 ? 13.469 -20.75 -6.887 1 93.56 745 GLY B CA 1
ATOM 12692 C C . GLY B 1 745 ? 12.828 -19.375 -6.738 1 93.56 745 GLY B C 1
ATOM 12693 O O . GLY B 1 745 ? 11.609 -19.25 -6.859 1 93.56 745 GLY B O 1
ATOM 12694 N N . PRO B 1 746 ? 13.672 -18.391 -6.426 1 93.06 746 PRO B N 1
ATOM 12695 C CA . PRO B 1 746 ? 13.102 -17.031 -6.406 1 93.06 746 PRO B CA 1
ATOM 12696 C C . PRO B 1 746 ? 12.5 -16.625 -7.75 1 93.06 746 PRO B C 1
ATOM 12698 O O . PRO B 1 746 ? 12.828 -17.219 -8.781 1 93.06 746 PRO B O 1
ATOM 12701 N N . GLY B 1 747 ? 11.609 -15.609 -7.715 1 94.62 747 GLY B N 1
ATOM 12702 C CA . GLY B 1 747 ? 10.938 -15.148 -8.922 1 94.62 747 GLY B CA 1
ATOM 12703 C C . GLY B 1 747 ? 11.859 -14.422 -9.883 1 94.62 747 GLY B C 1
ATOM 12704 O O . GLY B 1 747 ? 12.992 -14.078 -9.523 1 94.62 747 GLY B O 1
ATOM 12705 N N . LEU B 1 748 ? 11.391 -14.25 -11.125 1 95.81 748 LEU B N 1
ATOM 12706 C CA . LEU B 1 748 ? 12.234 -13.672 -12.164 1 95.81 748 LEU B CA 1
ATOM 12707 C C . LEU B 1 748 ? 11.531 -12.5 -12.844 1 95.81 748 LEU B C 1
ATOM 12709 O O . LEU B 1 748 ? 12.133 -11.805 -13.664 1 95.81 748 LEU B O 1
ATOM 12713 N N . LEU B 1 749 ? 10.336 -12.188 -12.453 1 94.81 749 LEU B N 1
ATOM 12714 C CA . LEU B 1 749 ? 9.516 -11.281 -13.25 1 94.81 749 LEU B CA 1
ATOM 12715 C C . LEU B 1 749 ? 10.086 -9.859 -13.219 1 94.81 749 LEU B C 1
ATOM 12717 O O . LEU B 1 749 ? 10.133 -9.188 -14.25 1 94.81 749 LEU B O 1
ATOM 12721 N N . PHE B 1 750 ? 10.484 -9.383 -12.086 1 93.81 750 PHE B N 1
ATOM 12722 C CA . PHE B 1 750 ? 11.023 -8.031 -12 1 93.81 750 PHE B CA 1
ATOM 12723 C C . PHE B 1 750 ? 12.523 -8.023 -12.297 1 93.81 750 PHE B C 1
ATOM 12725 O O . PHE B 1 750 ? 13.055 -7.035 -12.789 1 93.81 750 PHE B O 1
ATOM 12732 N N . SER B 1 751 ? 13.188 -9.141 -12 1 93.12 751 SER B N 1
ATOM 12733 C CA . SER B 1 751 ? 14.633 -9.234 -12.203 1 93.12 751 SER B CA 1
ATOM 12734 C C . SER B 1 751 ? 14.969 -9.68 -13.625 1 93.12 751 SER B C 1
ATOM 12736 O O . SER B 1 751 ? 16.141 -9.766 -13.992 1 93.12 751 SER B O 1
ATOM 12738 N N . ARG B 1 752 ? 14.039 -9.938 -14.438 1 94.19 752 ARG B N 1
ATOM 12739 C CA . ARG B 1 752 ? 14.234 -10.516 -15.758 1 94.19 752 ARG B CA 1
ATOM 12740 C C . ARG B 1 752 ? 15.117 -9.617 -16.625 1 94.19 752 ARG B C 1
ATOM 12742 O O . ARG B 1 752 ? 15.82 -10.102 -17.516 1 94.19 752 ARG B O 1
ATOM 12749 N N . GLY B 1 753 ? 15.062 -8.336 -16.375 1 91.38 753 GLY B N 1
ATOM 12750 C CA . GLY B 1 753 ? 15.891 -7.422 -17.156 1 91.38 753 GLY B CA 1
ATOM 12751 C C . GLY B 1 753 ? 17.375 -7.66 -16.969 1 91.38 753 GLY B C 1
ATOM 12752 O O . GLY B 1 753 ? 18.172 -7.426 -17.891 1 91.38 753 GLY B O 1
ATOM 12753 N N . ARG B 1 754 ? 17.734 -8.164 -15.812 1 88.81 754 ARG B N 1
ATOM 12754 C CA . ARG B 1 754 ? 19.141 -8.469 -15.539 1 88.81 754 ARG B CA 1
ATOM 12755 C C . ARG B 1 754 ? 19.609 -9.656 -16.375 1 88.81 754 ARG B C 1
ATOM 12757 O O . ARG B 1 754 ? 20.812 -9.773 -16.656 1 88.81 754 ARG B O 1
ATOM 12764 N N . PHE B 1 755 ? 18.672 -10.508 -16.75 1 91.31 755 PHE B N 1
ATOM 12765 C CA . PHE B 1 755 ? 18.984 -11.742 -17.438 1 91.31 755 PHE B CA 1
ATOM 12766 C C . PHE B 1 755 ? 18.609 -11.648 -18.922 1 91.31 755 PHE B C 1
ATOM 12768 O O . PHE B 1 755 ? 18.812 -12.602 -19.672 1 91.31 755 PHE B O 1
ATOM 12775 N N . ASP B 1 756 ? 18.062 -10.523 -19.297 1 89.75 756 ASP B N 1
ATOM 12776 C CA . ASP B 1 756 ? 17.625 -10.281 -20.672 1 89.75 756 ASP B CA 1
ATOM 12777 C C . ASP B 1 756 ? 16.625 -11.344 -21.125 1 89.75 756 ASP B C 1
ATOM 12779 O O . ASP B 1 756 ? 16.812 -11.992 -22.156 1 89.75 756 ASP B O 1
ATOM 12783 N N . ILE B 1 757 ? 15.711 -11.633 -20.25 1 94.44 757 ILE B N 1
ATOM 12784 C CA . ILE B 1 757 ? 14.656 -12.594 -20.562 1 94.44 757 ILE B CA 1
ATOM 12785 C C . ILE B 1 757 ? 13.305 -11.875 -20.594 1 94.44 757 ILE B C 1
ATOM 12787 O O . ILE B 1 757 ? 13.109 -10.867 -19.922 1 94.44 757 ILE B O 1
ATOM 12791 N N . ASP B 1 758 ? 12.438 -12.344 -21.375 1 92.44 758 ASP B N 1
ATOM 12792 C CA . ASP B 1 758 ? 11.094 -11.789 -21.5 1 92.44 758 ASP B CA 1
ATOM 12793 C C . ASP B 1 758 ? 10.125 -12.484 -20.547 1 92.44 758 ASP B C 1
ATOM 12795 O O . ASP B 1 758 ? 10.297 -13.664 -20.219 1 92.44 758 ASP B O 1
ATOM 12799 N N . ASP B 1 759 ? 9.18 -11.758 -20.141 1 92.38 759 ASP B N 1
ATOM 12800 C CA . ASP B 1 759 ? 8.172 -12.312 -19.234 1 92.38 759 ASP B CA 1
ATOM 12801 C C . ASP B 1 759 ? 7.395 -13.438 -19.906 1 92.38 759 ASP B C 1
ATOM 12803 O O . ASP B 1 759 ? 6.984 -14.398 -19.25 1 92.38 759 ASP B O 1
ATOM 12807 N N . SER B 1 760 ? 7.25 -13.375 -21.234 1 90 760 SER B N 1
ATOM 12808 C CA . SER B 1 760 ? 6.551 -14.414 -21.984 1 90 760 SER B CA 1
ATOM 12809 C C . SER B 1 760 ? 7.312 -15.734 -21.922 1 90 760 SER B C 1
ATOM 12811 O O . SER B 1 760 ? 6.707 -16.812 -21.828 1 90 760 SER B O 1
ATOM 12813 N N . ASP B 1 761 ? 8.641 -15.641 -21.938 1 92.75 761 ASP B N 1
ATOM 12814 C CA . ASP B 1 761 ? 9.453 -16.844 -21.875 1 92.75 761 ASP B CA 1
ATOM 12815 C C . ASP B 1 761 ? 9.367 -17.5 -20.5 1 92.75 761 ASP B C 1
ATOM 12817 O O . ASP B 1 761 ? 9.406 -18.734 -20.391 1 92.75 761 ASP B O 1
ATOM 12821 N N . ILE B 1 762 ? 9.266 -16.75 -19.453 1 94.06 762 ILE B N 1
ATOM 12822 C CA . ILE B 1 762 ? 9.078 -17.281 -18.109 1 94.06 762 ILE B CA 1
ATOM 12823 C C . ILE B 1 762 ? 7.723 -17.984 -18.016 1 94.06 762 ILE B C 1
ATOM 12825 O O . ILE B 1 762 ? 7.621 -19.094 -17.484 1 94.06 762 ILE B O 1
ATOM 12829 N N . ARG B 1 763 ? 6.719 -17.328 -18.562 1 89.31 763 ARG B N 1
ATOM 12830 C CA . ARG B 1 763 ? 5.363 -17.859 -18.562 1 89.31 763 ARG B CA 1
ATOM 12831 C C . ARG B 1 763 ? 5.301 -19.188 -19.297 1 89.31 763 ARG B C 1
ATOM 12833 O O . ARG B 1 763 ? 4.652 -20.141 -18.844 1 89.31 763 ARG B O 1
ATOM 12840 N N . ASP B 1 764 ? 6.078 -19.266 -20.391 1 88.81 764 ASP B N 1
ATOM 12841 C CA . ASP B 1 764 ? 5.922 -20.375 -21.328 1 88.81 764 ASP B CA 1
ATOM 12842 C C . ASP B 1 764 ? 6.73 -21.594 -20.875 1 88.81 764 ASP B C 1
ATOM 12844 O O . ASP B 1 764 ? 6.344 -22.734 -21.141 1 88.81 764 ASP B O 1
ATOM 12848 N N . TYR B 1 765 ? 7.82 -21.406 -20.109 1 91.81 765 TYR B N 1
ATOM 12849 C CA . TYR B 1 765 ? 8.758 -22.516 -20.016 1 91.81 765 TYR B CA 1
ATOM 12850 C C . TYR B 1 765 ? 9.078 -22.844 -18.562 1 91.81 765 TYR B C 1
ATOM 12852 O O . TYR B 1 765 ? 9.766 -23.828 -18.281 1 91.81 765 TYR B O 1
ATOM 12860 N N . VAL B 1 766 ? 8.508 -22.125 -17.641 1 94.31 766 VAL B N 1
ATOM 12861 C CA . VAL B 1 766 ? 8.977 -22.297 -16.266 1 94.31 766 VAL B CA 1
ATOM 12862 C C . VAL B 1 766 ? 7.836 -22.828 -15.398 1 94.31 766 VAL B C 1
ATOM 12864 O O . VAL B 1 766 ? 6.723 -22.297 -15.422 1 94.31 766 VAL B O 1
ATOM 12867 N N . LEU B 1 767 ? 8.055 -23.906 -14.75 1 95.25 767 LEU B N 1
ATOM 12868 C CA . LEU B 1 767 ? 7.219 -24.453 -13.688 1 95.25 767 LEU B CA 1
ATOM 12869 C C . LEU B 1 767 ? 7.918 -24.344 -12.336 1 95.25 767 LEU B C 1
ATOM 12871 O O . LEU B 1 767 ? 9.062 -24.781 -12.188 1 95.25 767 LEU B O 1
ATOM 12875 N N . THR B 1 768 ? 7.262 -23.703 -11.406 1 96.94 768 THR B N 1
ATOM 12876 C CA . THR B 1 768 ? 7.848 -23.562 -10.078 1 96.94 768 THR B CA 1
ATOM 12877 C C . THR B 1 768 ? 6.977 -24.25 -9.023 1 96.94 768 THR B C 1
ATOM 12879 O O . THR B 1 768 ? 5.762 -24.047 -9 1 96.94 768 THR B O 1
ATOM 12882 N N . ILE B 1 769 ? 7.555 -25.109 -8.242 1 96.5 769 ILE B N 1
ATOM 12883 C CA . ILE B 1 769 ? 6.906 -25.719 -7.086 1 96.5 769 ILE B CA 1
ATOM 12884 C C . ILE B 1 769 ? 7.379 -25.031 -5.809 1 96.5 769 ILE B C 1
ATOM 12886 O O . ILE B 1 769 ? 8.578 -24.969 -5.535 1 96.5 769 ILE B O 1
ATOM 12890 N N . LYS B 1 770 ? 6.453 -24.516 -5.066 1 95.81 770 LYS B N 1
ATOM 12891 C CA . LYS B 1 770 ? 6.836 -23.766 -3.869 1 95.81 770 LYS B CA 1
ATOM 12892 C C . LYS B 1 770 ? 6.035 -24.219 -2.654 1 95.81 770 LYS B C 1
ATOM 12894 O O . LYS B 1 770 ? 4.805 -24.297 -2.707 1 95.81 770 LYS B O 1
ATOM 12899 N N . PRO B 1 771 ? 6.73 -24.609 -1.563 1 93.88 771 PRO B N 1
ATOM 12900 C CA . PRO B 1 771 ? 6.027 -24.875 -0.307 1 93.88 771 PRO B CA 1
ATOM 12901 C C . PRO B 1 771 ? 5.426 -23.609 0.315 1 93.88 771 PRO B C 1
ATOM 12903 O O . PRO B 1 771 ? 5.996 -22.531 0.193 1 93.88 771 PRO B O 1
ATOM 12906 N N . ARG B 1 772 ? 4.391 -23.797 0.975 1 90.56 772 ARG B N 1
ATOM 12907 C CA . ARG B 1 772 ? 3.777 -22.703 1.702 1 90.56 772 ARG B CA 1
ATOM 12908 C C . ARG B 1 772 ? 4.75 -22.094 2.709 1 90.56 772 ARG B C 1
ATOM 12910 O O . ARG B 1 772 ? 5.5 -22.828 3.365 1 90.56 772 ARG B O 1
ATOM 12917 N N . ARG B 1 773 ? 4.922 -20.906 2.828 1 84.62 773 ARG B N 1
ATOM 12918 C CA . ARG B 1 773 ? 5.672 -20.141 3.816 1 84.62 773 ARG B CA 1
ATOM 12919 C C . ARG B 1 773 ? 7.164 -20.156 3.506 1 84.62 773 ARG B C 1
ATOM 12921 O O . ARG B 1 773 ? 7.977 -19.734 4.328 1 84.62 773 ARG B O 1
ATOM 12928 N N . ASP B 1 774 ? 7.469 -20.797 2.373 1 88.75 774 ASP B N 1
ATOM 12929 C CA . ASP B 1 774 ? 8.859 -20.703 1.943 1 88.75 774 ASP B CA 1
ATOM 12930 C C . ASP B 1 774 ? 9.234 -19.25 1.597 1 88.75 774 ASP B C 1
ATOM 12932 O O . ASP B 1 774 ? 8.641 -18.656 0.7 1 88.75 774 ASP B O 1
ATOM 12936 N N . VAL B 1 775 ? 10.258 -18.719 2.174 1 80.94 775 VAL B N 1
ATOM 12937 C CA . VAL B 1 775 ? 10.578 -17.297 2.082 1 80.94 775 VAL B CA 1
ATOM 12938 C C . VAL B 1 775 ? 11.328 -17.016 0.783 1 80.94 775 VAL B C 1
ATOM 12940 O O . VAL B 1 775 ? 11.266 -15.906 0.252 1 80.94 775 VAL B O 1
ATOM 12943 N N . VAL B 1 776 ? 11.992 -18 0.196 1 86.69 776 VAL B N 1
ATOM 12944 C CA . VAL B 1 776 ? 12.891 -17.766 -0.933 1 86.69 776 VAL B CA 1
ATOM 12945 C C . VAL B 1 776 ? 12.07 -17.516 -2.199 1 86.69 776 VAL B C 1
ATOM 12947 O O . VAL B 1 776 ? 12.312 -16.547 -2.926 1 86.69 776 VAL B O 1
ATOM 12950 N N . PRO B 1 777 ? 11.062 -18.344 -2.463 1 92.25 777 PRO B N 1
ATOM 12951 C CA . PRO B 1 777 ? 10.289 -18.078 -3.68 1 92.25 777 PRO B CA 1
ATOM 12952 C C . PRO B 1 777 ? 9.414 -16.844 -3.566 1 92.25 777 PRO B C 1
ATOM 12954 O O . PRO B 1 777 ? 8.805 -16.422 -4.555 1 92.25 777 PRO B O 1
ATOM 12957 N N . GLN B 1 778 ? 9.391 -16.25 -2.445 1 88.19 778 GLN B N 1
ATOM 12958 C CA . GLN B 1 778 ? 8.625 -15.023 -2.256 1 88.19 778 GLN B CA 1
ATOM 12959 C C . GLN B 1 778 ? 9.406 -13.805 -2.736 1 88.19 778 GLN B C 1
ATOM 12961 O O . GLN B 1 778 ? 8.836 -12.727 -2.918 1 88.19 778 GLN B O 1
ATOM 12966 N N . VAL B 1 779 ? 10.711 -14.086 -2.885 1 88.38 779 VAL B N 1
ATOM 12967 C CA . VAL B 1 779 ? 11.523 -13.008 -3.443 1 88.38 779 VAL B CA 1
ATOM 12968 C C . VAL B 1 779 ? 11.188 -12.82 -4.922 1 88.38 779 VAL B C 1
ATOM 12970 O O . VAL B 1 779 ? 11.148 -13.797 -5.684 1 88.38 779 VAL B O 1
ATOM 12973 N N . ASP B 1 780 ? 10.922 -11.562 -5.262 1 93.56 780 ASP B N 1
ATOM 12974 C CA . ASP B 1 780 ? 10.445 -11.273 -6.613 1 93.56 780 ASP B CA 1
ATOM 12975 C C . ASP B 1 780 ? 9.086 -11.922 -6.867 1 93.56 780 ASP B C 1
ATOM 12977 O O . ASP B 1 780 ? 8.359 -12.242 -5.922 1 93.56 780 ASP B O 1
ATOM 12981 N N . GLU B 1 781 ? 8.641 -11.945 -8.039 1 92.88 781 GLU B N 1
ATOM 12982 C CA . GLU B 1 781 ? 7.352 -12.531 -8.383 1 92.88 781 GLU B CA 1
ATOM 12983 C C . GLU B 1 781 ? 7.52 -13.711 -9.344 1 92.88 781 GLU B C 1
ATOM 12985 O O . GLU B 1 781 ? 8.344 -13.656 -10.258 1 92.88 781 GLU B O 1
ATOM 12990 N N . LEU B 1 782 ? 6.766 -14.773 -8.977 1 94.38 782 LEU B N 1
ATOM 12991 C CA . LEU B 1 782 ? 6.844 -15.977 -9.789 1 94.38 782 LEU B CA 1
ATOM 12992 C C . LEU B 1 782 ? 5.984 -15.852 -11.039 1 94.38 782 LEU B C 1
ATOM 12994 O O . LEU B 1 782 ? 4.906 -15.258 -11 1 94.38 782 LEU B O 1
ATOM 12998 N N . GLY B 1 783 ? 6.52 -16.312 -12.164 1 91.25 783 GLY B N 1
ATOM 12999 C CA . GLY B 1 783 ? 5.773 -16.391 -13.414 1 91.25 783 GLY B CA 1
ATOM 13000 C C . GLY B 1 783 ? 5.625 -17.812 -13.93 1 91.25 783 GLY B C 1
ATOM 13001 O O . GLY B 1 783 ? 6.188 -18.75 -13.359 1 91.25 783 GLY B O 1
ATOM 13002 N N . GLY B 1 784 ? 4.758 -17.969 -14.859 1 92.56 784 GLY B N 1
ATOM 13003 C CA . GLY B 1 784 ? 4.531 -19.281 -15.438 1 92.56 784 GLY B CA 1
ATOM 13004 C C . GLY B 1 784 ? 3.551 -20.125 -14.641 1 92.56 784 GLY B C 1
ATOM 13005 O O . GLY B 1 784 ? 2.525 -19.625 -14.18 1 92.56 784 GLY B O 1
ATOM 13006 N N . MET B 1 785 ? 3.898 -21.406 -14.625 1 92.5 785 MET B N 1
ATOM 13007 C CA . MET B 1 785 ? 3.062 -22.297 -13.828 1 92.5 785 MET B CA 1
ATOM 13008 C C . MET B 1 785 ? 3.602 -22.422 -12.406 1 92.5 785 MET B C 1
ATOM 13010 O O . MET B 1 785 ? 4.805 -22.625 -12.211 1 92.5 785 MET B O 1
ATOM 13014 N N . VAL B 1 786 ? 2.775 -22.234 -11.477 1 93.88 786 VAL B N 1
ATOM 13015 C CA . VAL B 1 786 ? 3.197 -22.281 -10.078 1 93.88 786 VAL B CA 1
ATOM 13016 C C . VAL B 1 786 ? 2.303 -23.234 -9.305 1 93.88 786 VAL B C 1
ATOM 13018 O O . VAL B 1 786 ? 1.075 -23.156 -9.367 1 93.88 786 VAL B O 1
ATOM 13021 N N . GLN B 1 787 ? 2.912 -24.219 -8.664 1 92.88 787 GLN B N 1
ATOM 13022 C CA . GLN B 1 787 ? 2.217 -25.141 -7.762 1 92.88 787 GLN B CA 1
ATOM 13023 C C . GLN B 1 787 ? 2.629 -24.891 -6.312 1 92.88 787 GLN B C 1
ATOM 13025 O O . GLN B 1 787 ? 3.803 -25.047 -5.965 1 92.88 787 GLN B O 1
ATOM 13030 N N . GLU B 1 788 ? 1.709 -24.484 -5.543 1 92.5 788 GLU B N 1
ATOM 13031 C CA . GLU B 1 788 ? 1.961 -24.391 -4.109 1 92.5 788 GLU B CA 1
ATOM 13032 C C . GLU B 1 788 ? 1.7 -25.719 -3.406 1 92.5 788 GLU B C 1
ATOM 13034 O O . GLU B 1 788 ? 0.722 -26.406 -3.709 1 92.5 788 GLU B O 1
ATOM 13039 N N . ILE B 1 789 ? 2.592 -26.109 -2.535 1 92.62 789 ILE B N 1
ATOM 13040 C CA . ILE B 1 789 ? 2.412 -27.344 -1.771 1 92.62 789 ILE B CA 1
ATOM 13041 C C . ILE B 1 789 ? 2.463 -27.031 -0.277 1 92.62 789 ILE B C 1
ATOM 13043 O O . ILE B 1 789 ? 2.826 -25.922 0.124 1 92.62 789 ILE B O 1
ATOM 13047 N N . GLN B 1 790 ? 2.1 -27.953 0.534 1 89.69 790 GLN B N 1
ATOM 13048 C CA . GLN B 1 790 ? 2.029 -27.766 1.978 1 89.69 790 GLN B CA 1
ATOM 13049 C C . GLN B 1 790 ? 3.412 -27.875 2.615 1 89.69 790 GLN B C 1
ATOM 13051 O O . GLN B 1 790 ? 4.27 -28.609 2.131 1 89.69 790 GLN B O 1
ATOM 13056 N N . CYS B 1 791 ? 3.723 -27.078 3.531 1 91.25 791 CYS B N 1
ATOM 13057 C CA . CYS B 1 791 ? 4.875 -27.203 4.414 1 91.25 791 CYS B CA 1
ATOM 13058 C C . CYS B 1 791 ? 4.434 -27.5 5.844 1 91.25 791 CYS B C 1
ATOM 13060 O O . CYS B 1 791 ? 3.756 -26.688 6.469 1 91.25 791 CYS B O 1
ATOM 13062 N N . ARG B 1 792 ? 4.781 -28.594 6.363 1 86.94 792 ARG B N 1
ATOM 13063 C CA . ARG B 1 792 ? 4.332 -29.031 7.68 1 86.94 792 ARG B CA 1
ATOM 13064 C C . ARG B 1 792 ? 5.375 -28.719 8.75 1 86.94 792 ARG B C 1
ATOM 13066 O O . ARG B 1 792 ? 5.32 -29.266 9.852 1 86.94 792 ARG B O 1
ATOM 13073 N N . ARG B 1 793 ? 6.336 -27.906 8.344 1 84.5 793 ARG B N 1
ATOM 13074 C CA . ARG B 1 793 ? 7.344 -27.438 9.289 1 84.5 793 ARG B CA 1
ATOM 13075 C C . ARG B 1 793 ? 6.98 -26.062 9.836 1 84.5 793 ARG B C 1
ATOM 13077 O O . ARG B 1 793 ? 6.301 -25.281 9.172 1 84.5 793 ARG B O 1
ATOM 13084 N N . SER B 1 794 ? 7.344 -25.781 11.031 1 77.06 794 SER B N 1
ATOM 13085 C CA . SER B 1 794 ? 7.012 -24.5 11.656 1 77.06 794 SER B CA 1
ATOM 13086 C C . SER B 1 794 ? 8.008 -23.422 11.266 1 77.06 794 SER B C 1
ATOM 13088 O O . SER B 1 794 ? 7.652 -22.25 11.172 1 77.06 794 SER B O 1
ATOM 13090 N N . ASN B 1 795 ? 9.242 -23.859 11.031 1 77.19 795 ASN B N 1
ATOM 13091 C CA . ASN B 1 795 ? 10.281 -22.906 10.648 1 77.19 795 ASN B CA 1
ATOM 13092 C C . ASN B 1 795 ? 10.258 -22.641 9.148 1 77.19 795 ASN B C 1
ATOM 13094 O O . ASN B 1 795 ? 10.422 -23.562 8.344 1 77.19 795 ASN B O 1
ATOM 13098 N N . PRO B 1 796 ? 10.062 -21.422 8.711 1 79.25 796 PRO B N 1
ATOM 13099 C CA . PRO B 1 796 ? 10.016 -21.094 7.285 1 79.25 796 PRO B CA 1
ATOM 13100 C C . PRO B 1 796 ? 11.297 -21.469 6.547 1 79.25 796 PRO B C 1
ATOM 13102 O O . PRO B 1 796 ? 11.258 -21.766 5.352 1 79.25 796 PRO B O 1
ATOM 13105 N N . LEU B 1 797 ? 12.414 -21.516 7.195 1 78.25 797 LEU B N 1
ATOM 13106 C CA . LEU B 1 797 ? 13.664 -21.922 6.555 1 78.25 797 LEU B CA 1
ATOM 13107 C C . LEU B 1 797 ? 13.688 -23.422 6.309 1 78.25 797 LEU B C 1
ATOM 13109 O O . LEU B 1 797 ? 14.289 -23.891 5.34 1 78.25 797 LEU B O 1
ATOM 13113 N N . ALA B 1 798 ? 13.016 -24.109 7.219 1 82.25 798 ALA B N 1
ATOM 13114 C CA . ALA B 1 798 ? 12.906 -25.547 7.035 1 82.25 798 ALA B CA 1
ATOM 13115 C C . ALA B 1 798 ? 11.984 -25.891 5.863 1 82.25 798 ALA B C 1
ATOM 13117 O O . ALA B 1 798 ? 12.117 -26.953 5.246 1 82.25 798 ALA B O 1
ATOM 13118 N N . CYS B 1 799 ? 11.125 -24.938 5.59 1 87.75 799 CYS B N 1
ATOM 13119 C CA . CYS B 1 799 ? 10.234 -25.125 4.449 1 87.75 799 CYS B CA 1
ATOM 13120 C C . CYS B 1 799 ? 10.992 -25.031 3.135 1 87.75 799 CYS B C 1
ATOM 13122 O O . CYS B 1 799 ? 10.539 -25.531 2.107 1 87.75 799 CYS B O 1
ATOM 13124 N N . HIS B 1 800 ? 12.195 -24.422 3.221 1 88.12 800 HIS B N 1
ATOM 13125 C CA . HIS B 1 800 ? 12.992 -24.234 2.016 1 88.12 800 HIS B CA 1
ATOM 13126 C C . HIS B 1 800 ? 13.859 -25.453 1.734 1 88.12 800 HIS B C 1
ATOM 13128 O O . HIS B 1 800 ? 14.422 -25.594 0.642 1 88.12 800 HIS B O 1
ATOM 13134 N N . SER B 1 801 ? 13.906 -26.391 2.559 1 87.62 801 SER B N 1
ATOM 13135 C CA . SER B 1 801 ? 14.766 -27.547 2.41 1 87.62 801 SER B CA 1
ATOM 13136 C C . SER B 1 801 ? 14.258 -28.484 1.314 1 87.62 801 SER B C 1
ATOM 13138 O O . SER B 1 801 ? 13.055 -28.531 1.048 1 87.62 801 SER B O 1
ATOM 13140 N N . THR B 1 802 ? 15.188 -29.234 0.675 1 91.38 802 THR B N 1
ATOM 13141 C CA . THR B 1 802 ? 14.797 -30.219 -0.325 1 91.38 802 THR B CA 1
ATOM 13142 C C . THR B 1 802 ? 13.969 -31.328 0.312 1 91.38 802 THR B C 1
ATOM 13144 O O . THR B 1 802 ? 13.133 -31.953 -0.353 1 91.38 802 THR B O 1
ATOM 13147 N N . GLN B 1 803 ? 14.133 -31.469 1.582 1 90.38 803 GLN B N 1
ATOM 13148 C CA . GLN B 1 803 ? 13.398 -32.5 2.299 1 90.38 803 GLN B CA 1
ATOM 13149 C C . GLN B 1 803 ? 11.898 -32.25 2.285 1 90.38 803 GLN B C 1
ATOM 13151 O O . GLN B 1 803 ? 11.086 -33.156 2.189 1 90.38 803 GLN B O 1
ATOM 13156 N N . THR B 1 804 ? 11.555 -31 2.381 1 91.19 804 THR B N 1
ATOM 13157 C CA . THR B 1 804 ? 10.141 -30.625 2.371 1 91.19 804 THR B CA 1
ATOM 13158 C C . THR B 1 804 ? 9.5 -30.969 1.029 1 91.19 804 THR B C 1
ATOM 13160 O O . THR B 1 804 ? 8.398 -31.516 0.987 1 91.19 804 THR B O 1
ATOM 13163 N N . HIS B 1 805 ? 10.227 -30.719 -0.044 1 93.69 805 HIS B N 1
ATOM 13164 C CA . HIS B 1 805 ? 9.727 -31.047 -1.373 1 93.69 805 HIS B CA 1
ATOM 13165 C C . HIS B 1 805 ? 9.594 -32.562 -1.556 1 93.69 805 HIS B C 1
ATOM 13167 O O . HIS B 1 805 ? 8.555 -33.031 -2.002 1 93.69 805 HIS B O 1
ATOM 13173 N N . LEU B 1 806 ? 10.656 -33.219 -1.186 1 93.38 806 LEU B N 1
ATOM 13174 C CA . LEU B 1 806 ? 10.719 -34.656 -1.436 1 93.38 806 LEU B CA 1
ATOM 13175 C C . LEU B 1 806 ? 9.68 -35.406 -0.599 1 93.38 806 LEU B C 1
ATOM 13177 O O . LEU B 1 806 ? 8.938 -36.25 -1.119 1 93.38 806 LEU B O 1
ATOM 13181 N N . CYS B 1 807 ? 9.578 -35.062 0.622 1 90.31 807 CYS B N 1
ATOM 13182 C CA . CYS B 1 807 ? 8.648 -35.75 1.505 1 90.31 807 CYS B CA 1
ATOM 13183 C C . CYS B 1 807 ? 7.203 -35.406 1.144 1 90.31 807 CYS B C 1
ATOM 13185 O O . CYS B 1 807 ? 6.348 -36.312 1.111 1 90.31 807 CYS B O 1
ATOM 13187 N N . GLU B 1 808 ? 6.926 -34.188 0.87 1 90.94 808 GLU B N 1
ATOM 13188 C CA . GLU B 1 808 ? 5.562 -33.781 0.545 1 90.94 808 GLU B CA 1
ATOM 13189 C C . GLU B 1 808 ? 5.121 -34.344 -0.797 1 90.94 808 GLU B C 1
ATOM 13191 O O . GLU B 1 808 ? 3.994 -34.844 -0.929 1 90.94 808 GLU B O 1
ATOM 13196 N N . LEU B 1 809 ? 5.961 -34.312 -1.798 1 91.62 809 LEU B N 1
ATOM 13197 C CA . LEU B 1 809 ? 5.602 -34.781 -3.127 1 91.62 809 LEU B CA 1
ATOM 13198 C C . LEU B 1 809 ? 5.52 -36.312 -3.146 1 91.62 809 LEU B C 1
ATOM 13200 O O . LEU B 1 809 ? 4.699 -36.906 -3.865 1 91.62 809 LEU B O 1
ATOM 13204 N N . TYR B 1 810 ? 6.445 -36.938 -2.395 1 89.56 810 TYR B N 1
ATOM 13205 C CA . TYR B 1 810 ? 6.344 -38.406 -2.277 1 89.56 810 TYR B CA 1
ATOM 13206 C C . TYR B 1 810 ? 5.023 -38.812 -1.637 1 89.56 810 TYR B C 1
ATOM 13208 O O . TYR B 1 810 ? 4.355 -39.719 -2.107 1 89.56 810 TYR B O 1
ATOM 13216 N N . ALA B 1 811 ? 4.656 -38.062 -0.653 1 84.81 811 ALA B N 1
ATOM 13217 C CA . ALA B 1 811 ? 3.422 -38.375 0.063 1 84.81 811 ALA B CA 1
ATOM 13218 C C . ALA B 1 811 ? 2.197 -38.094 -0.794 1 84.81 811 ALA B C 1
ATOM 13220 O O . ALA B 1 811 ? 1.181 -38.781 -0.707 1 84.81 811 ALA B O 1
ATOM 13221 N N . SER B 1 812 ? 2.252 -37.094 -1.607 1 86.5 812 SER B N 1
ATOM 13222 C CA . SER B 1 812 ? 1.106 -36.656 -2.396 1 86.5 812 SER B CA 1
ATOM 13223 C C . SER B 1 812 ? 1.024 -37.406 -3.723 1 86.5 812 SER B C 1
ATOM 13225 O O . SER B 1 812 ? -0.033 -37.938 -4.082 1 86.5 812 SER B O 1
ATOM 13227 N N . CYS B 1 813 ? 2.133 -37.5 -4.441 1 86.06 813 CYS B N 1
ATOM 13228 C CA . CYS B 1 813 ? 2.141 -38 -5.805 1 86.06 813 CYS B CA 1
ATOM 13229 C C . CYS B 1 813 ? 2.465 -39.5 -5.816 1 86.06 813 CYS B C 1
ATOM 13231 O O . CYS B 1 813 ? 2.178 -40.188 -6.793 1 86.06 813 CYS B O 1
ATOM 13233 N N . GLY B 1 814 ? 3.002 -40.031 -4.789 1 83.5 814 GLY B N 1
ATOM 13234 C CA . GLY B 1 814 ? 3.52 -41.406 -4.832 1 83.5 814 GLY B CA 1
ATOM 13235 C C . GLY B 1 814 ? 4.746 -41.531 -5.715 1 83.5 814 GLY B C 1
ATOM 13236 O O . GLY B 1 814 ? 5.164 -40.594 -6.367 1 83.5 814 GLY B O 1
ATOM 13237 N N . ASP B 1 815 ? 5.484 -42.656 -5.664 1 87.81 815 ASP B N 1
ATOM 13238 C CA . ASP B 1 815 ? 6.645 -42.969 -6.504 1 87.81 815 ASP B CA 1
ATOM 13239 C C . ASP B 1 815 ? 6.293 -43.969 -7.602 1 87.81 815 ASP B C 1
ATOM 13241 O O . ASP B 1 815 ? 6.176 -45.156 -7.344 1 87.81 815 ASP B O 1
ATOM 13245 N N . LYS B 1 816 ? 6.184 -43.5 -8.789 1 85 816 LYS B N 1
ATOM 13246 C CA . LYS B 1 816 ? 5.789 -44.312 -9.922 1 85 816 LYS B CA 1
ATOM 13247 C C . LYS B 1 816 ? 6.852 -45.375 -10.234 1 85 816 LYS B C 1
ATOM 13249 O O . LYS B 1 816 ? 6.578 -46.344 -10.93 1 85 816 LYS B O 1
ATOM 13254 N N . ARG B 1 817 ? 8.07 -45.188 -9.703 1 90.81 817 ARG B N 1
ATOM 13255 C CA . ARG B 1 817 ? 9.164 -46.125 -9.984 1 90.81 817 ARG B CA 1
ATOM 13256 C C . ARG B 1 817 ? 9.375 -47.094 -8.828 1 90.81 817 ARG B C 1
ATOM 13258 O O . ARG B 1 817 ? 10.305 -47.906 -8.852 1 90.81 817 ARG B O 1
ATOM 13265 N N . ASN B 1 818 ? 8.578 -46.969 -7.828 1 86.88 818 ASN B N 1
ATOM 13266 C CA . ASN B 1 818 ? 8.539 -47.875 -6.68 1 86.88 818 ASN B CA 1
ATOM 13267 C C . ASN B 1 818 ? 9.898 -47.969 -5.988 1 86.88 818 ASN B C 1
ATOM 13269 O O . ASN B 1 818 ? 10.328 -49.031 -5.602 1 86.88 818 ASN B O 1
ATOM 13273 N N . ARG B 1 819 ? 10.594 -46.75 -5.809 1 88.44 819 ARG B N 1
ATOM 13274 C CA . ARG B 1 819 ? 11.867 -46.719 -5.105 1 88.44 819 ARG B CA 1
ATOM 13275 C C . ARG B 1 819 ? 11.688 -46.969 -3.613 1 88.44 819 ARG B C 1
ATOM 13277 O O . ARG B 1 819 ? 10.57 -46.844 -3.09 1 88.44 819 ARG B O 1
ATOM 13284 N N . ASP B 1 820 ? 12.719 -47.5 -2.975 1 87.25 820 ASP B N 1
ATOM 13285 C CA . ASP B 1 820 ? 12.703 -47.781 -1.54 1 87.25 820 ASP B CA 1
ATOM 13286 C C . ASP B 1 820 ? 12.969 -46.5 -0.742 1 87.25 820 ASP B C 1
ATOM 13288 O O . ASP B 1 820 ? 14.109 -46.031 -0.657 1 87.25 820 ASP B O 1
ATOM 13292 N N . TRP B 1 821 ? 11.922 -46.062 -0.101 1 88.25 821 TRP B N 1
ATOM 13293 C CA . TRP B 1 821 ? 12.008 -44.812 0.662 1 88.25 821 TRP B CA 1
ATOM 13294 C C . TRP B 1 821 ? 12.188 -45.094 2.148 1 88.25 821 TRP B C 1
ATOM 13296 O O . TRP B 1 821 ? 12.031 -44.188 2.984 1 88.25 821 TRP B O 1
ATOM 13306 N N . SER B 1 822 ? 12.555 -46.281 2.568 1 81.38 822 SER B N 1
ATOM 13307 C CA . SER B 1 822 ? 12.617 -46.719 3.961 1 81.38 822 SER B CA 1
ATOM 13308 C C . SER B 1 822 ? 13.719 -45.969 4.719 1 81.38 822 SER B C 1
ATOM 13310 O O . SER B 1 822 ? 13.609 -45.781 5.93 1 81.38 822 SER B O 1
ATOM 13312 N N . SER B 1 823 ? 14.703 -45.562 4.031 1 82.56 823 SER B N 1
ATOM 13313 C CA . SER B 1 823 ? 15.828 -44.906 4.695 1 82.56 823 SER B CA 1
ATOM 13314 C C . SER B 1 823 ? 15.641 -43.406 4.762 1 82.56 823 SER B C 1
ATOM 13316 O O . SER B 1 823 ? 16.469 -42.688 5.316 1 82.56 823 SER B O 1
ATOM 13318 N N . ALA B 1 824 ? 14.609 -42.938 4.188 1 85.25 824 ALA B N 1
ATOM 13319 C CA . ALA B 1 824 ? 14.312 -41.5 4.246 1 85.25 824 ALA B CA 1
ATOM 13320 C C . ALA B 1 824 ? 13.648 -41.125 5.57 1 85.25 824 ALA B C 1
ATOM 13322 O O . ALA B 1 824 ? 12.5 -40.688 5.59 1 85.25 824 ALA B O 1
ATOM 13323 N N . THR B 1 825 ? 14.297 -41.125 6.664 1 81.12 825 THR B N 1
ATOM 13324 C CA . THR B 1 825 ? 13.789 -40.906 8.016 1 81.12 825 THR B CA 1
ATOM 13325 C C . THR B 1 825 ? 13.289 -39.469 8.18 1 81.12 825 THR B C 1
ATOM 13327 O O . THR B 1 825 ? 12.453 -39.188 9.047 1 81.12 825 THR B O 1
ATOM 13330 N N . GLN B 1 826 ? 13.828 -38.625 7.328 1 85.5 826 GLN B N 1
ATOM 13331 C CA . GLN B 1 826 ? 13.398 -37.25 7.398 1 85.5 826 GLN B CA 1
ATOM 13332 C C . GLN B 1 826 ? 11.906 -37.125 7.109 1 85.5 826 GLN B C 1
ATOM 13334 O O . GLN B 1 826 ? 11.25 -36.188 7.594 1 85.5 826 GLN B O 1
ATOM 13339 N N . CYS B 1 827 ? 11.391 -38 6.324 1 87 827 CYS B N 1
ATOM 13340 C CA . CYS B 1 827 ? 9.984 -37.938 5.941 1 87 827 CYS B CA 1
ATOM 13341 C C . CYS B 1 827 ? 9.086 -38.344 7.105 1 87 827 CYS B C 1
ATOM 13343 O O . CYS B 1 827 ? 7.93 -37.938 7.176 1 87 827 CYS B O 1
ATOM 13345 N N . ILE B 1 828 ? 9.648 -39.125 8.039 1 79.19 828 ILE B N 1
ATOM 13346 C CA . ILE B 1 828 ? 8.867 -39.531 9.195 1 79.19 828 ILE B CA 1
ATOM 13347 C C . ILE B 1 828 ? 8.625 -38.344 10.109 1 79.19 828 ILE B C 1
ATOM 13349 O O . ILE B 1 828 ? 7.496 -38.094 10.547 1 79.19 828 ILE B O 1
ATOM 13353 N N . SER B 1 829 ? 9.688 -37.625 10.344 1 80 829 SER B N 1
ATOM 13354 C CA . SER B 1 829 ? 9.57 -36.438 11.195 1 80 829 SER B CA 1
ATOM 13355 C C . SER B 1 829 ? 8.766 -35.344 10.5 1 80 829 SER B C 1
ATOM 13357 O O . SER B 1 829 ? 8.086 -34.531 11.164 1 80 829 SER B O 1
ATOM 13359 N N . TYR B 1 830 ? 8.781 -35.312 9.203 1 86.5 830 TYR B N 1
ATOM 13360 C CA . TYR B 1 830 ? 8.055 -34.312 8.438 1 86.5 830 TYR B CA 1
ATOM 13361 C C . TYR B 1 830 ? 6.555 -34.562 8.484 1 86.5 830 TYR B C 1
ATOM 13363 O O . TYR B 1 830 ? 5.762 -33.625 8.648 1 86.5 830 TYR B O 1
ATOM 13371 N N . LEU B 1 831 ? 6.141 -35.75 8.352 1 82.31 831 LEU B N 1
ATOM 13372 C CA . LEU B 1 831 ? 4.73 -36.094 8.25 1 82.31 831 LEU B CA 1
ATOM 13373 C C . LEU B 1 831 ? 4.098 -36.219 9.625 1 82.31 831 LEU B C 1
ATOM 13375 O O . LEU B 1 831 ? 2.875 -36.125 9.766 1 82.31 831 LEU B O 1
ATOM 13379 N N . ASN B 1 832 ? 4.922 -36.438 10.648 1 75.25 832 ASN B N 1
ATOM 13380 C CA . ASN B 1 832 ? 4.441 -36.5 12.023 1 75.25 832 ASN B CA 1
ATOM 13381 C C . ASN B 1 832 ? 5.242 -35.562 12.93 1 75.25 832 ASN B C 1
ATOM 13383 O O . ASN B 1 832 ? 6.059 -36 13.734 1 75.25 832 ASN B O 1
ATOM 13387 N N . PRO B 1 833 ? 5 -34.312 12.773 1 59.81 833 PRO B N 1
ATOM 13388 C CA . PRO B 1 833 ? 5.832 -33.375 13.539 1 59.81 833 PRO B CA 1
ATOM 13389 C C . PRO B 1 833 ? 5.672 -33.531 15.047 1 59.81 833 PRO B C 1
ATOM 13391 O O . PRO B 1 833 ? 6.516 -33.062 15.812 1 59.81 833 PRO B O 1
ATOM 13394 N N . LYS B 1 834 ? 4.574 -34.094 15.68 1 54.44 834 LYS B N 1
ATOM 13395 C CA . LYS B 1 834 ? 4.406 -34.281 17.109 1 54.44 834 LYS B CA 1
ATOM 13396 C C . LYS B 1 834 ? 5.16 -35.5 17.609 1 54.44 834 LYS B C 1
ATOM 13398 O O . LYS B 1 834 ? 5.215 -35.781 18.812 1 54.44 834 LYS B O 1
ATOM 13403 N N . LEU B 1 835 ? 5.699 -36.188 16.938 1 43.25 835 LEU B N 1
ATOM 13404 C CA . LEU B 1 835 ? 6.469 -37.312 17.469 1 43.25 835 LEU B CA 1
ATOM 13405 C C . LEU B 1 835 ? 7.91 -36.906 17.75 1 43.25 835 LEU B C 1
ATOM 13407 O O . LEU B 1 835 ? 8.516 -36.188 16.953 1 43.25 835 LEU B O 1
#

Nearest PDB structures (foldseek):
  9cys-assembly1_A  TM=5.287E-01  e=5.323E-05  Enterobacter cloacae
  4fle-assembly1_A  TM=5.902E-01  e=1.574E-01  Yersinia enterocolitica subsp. enterocolitica 8081
  9cys-assembly1_A  TM=5.254E-01  e=3.750E-05  Enterobacter cloacae
  7jh5-assembly2_B  TM=1.622E-01  e=6.377E+00  synthetic construct